Protein 2LML (pdb70)

Structure (mmCIF, N/CA/C/O backbone):
data_2LML
#
_entry.id   2LML
#
loop_
_entity.id
_entity.type
_entity.pdbx_description
1 polymer 'Putative acyl carrier protein'
2 non-polymer "4'-PHOSPHOPANTETHEINE"
#
loop_
_atom_site.group_PDB
_atom_site.id
_atom_site.type_symbol
_atom_site.label_atom_id
_atom_site.label_alt_id
_atom_site.label_comp_id
_atom_site.label_asym_id
_atom_site.label_entity_id
_atom_site.label_seq_id
_atom_site.pdbx_PDB_ins_code
_atom_site.Cartn_x
_atom_site.Cartn_y
_atom_site.Cartn_z
_atom_site.occupancy
_atom_site.B_iso_or_equiv
_atom_site.auth_seq_id
_atom_site.auth_comp_id
_atom_site.auth_asym_id
_atom_site.auth_atom_id
_atom_site.pdbx_PDB_model_num
ATOM 1 N N . MET A 1 1 ? -11.694 0.520 5.480 1.00 0.00 1 MET A N 1
ATOM 2 C CA . MET A 1 1 ? -10.687 1.402 4.844 1.00 0.00 1 MET A CA 1
ATOM 3 C C . MET A 1 1 ? -11.072 2.890 5.018 1.00 0.00 1 MET A C 1
ATOM 4 O O . MET A 1 1 ? -11.734 3.475 4.158 1.00 0.00 1 MET A O 1
ATOM 20 N N . PRO A 1 2 ? -10.684 3.521 6.179 1.00 0.00 2 PRO A N 1
ATOM 21 C CA . PRO A 1 2 ? -10.919 4.957 6.453 1.00 0.00 2 PRO A CA 1
ATOM 22 C C . PRO A 1 2 ? -9.700 5.826 6.061 1.00 0.00 2 PRO A C 1
ATOM 23 O O . PRO A 1 2 ? -9.433 6.872 6.670 1.00 0.00 2 PRO A O 1
ATOM 34 N N . THR A 1 3 ? -9.012 5.400 4.991 1.00 0.00 3 THR A N 1
ATOM 35 C CA . THR A 1 3 ? -7.664 5.864 4.655 1.00 0.00 3 THR A CA 1
ATOM 36 C C . THR A 1 3 ? -7.644 7.260 4.023 1.00 0.00 3 THR A C 1
ATOM 37 O O . THR A 1 3 ? -6.985 8.125 4.574 1.00 0.00 3 THR A O 1
ATOM 48 N N . LEU A 1 4 ? -8.365 7.485 2.890 1.00 0.00 4 LEU A N 1
ATOM 49 C CA . LEU A 1 4 ? -8.405 8.813 2.198 1.00 0.00 4 LEU A CA 1
ATOM 50 C C . LEU A 1 4 ? -8.737 9.956 3.180 1.00 0.00 4 LEU A C 1
ATOM 51 O O . LEU A 1 4 ? -8.142 11.035 3.111 1.00 0.00 4 LEU A O 1
ATOM 67 N N . ASP A 1 5 ? -9.681 9.671 4.100 1.00 0.00 5 ASP A N 1
ATOM 68 C CA . ASP A 1 5 ? -10.051 10.567 5.219 1.00 0.00 5 ASP A CA 1
ATOM 69 C C . ASP A 1 5 ? -8.817 10.946 6.064 1.00 0.00 5 ASP A C 1
ATOM 70 O O . ASP A 1 5 ? -8.513 12.130 6.250 1.00 0.00 5 ASP A O 1
ATOM 79 N N . ALA A 1 6 ? -8.100 9.913 6.520 1.00 0.00 6 ALA A N 1
ATOM 80 C CA . ALA A 1 6 ? -6.912 10.057 7.374 1.00 0.00 6 ALA A CA 1
ATOM 81 C C . ALA A 1 6 ? -5.718 10.664 6.607 1.00 0.00 6 ALA A C 1
ATOM 82 O O . ALA A 1 6 ? -4.872 11.343 7.195 1.00 0.00 6 ALA A O 1
ATOM 89 N N . LEU A 1 7 ? -5.674 10.429 5.289 1.00 0.00 7 LEU A N 1
ATOM 90 C CA . LEU A 1 7 ? -4.534 10.790 4.436 1.00 0.00 7 LEU A CA 1
ATOM 91 C C . LEU A 1 7 ? -4.615 12.254 3.965 1.00 0.00 7 LEU A C 1
ATOM 92 O O . LEU A 1 7 ? -3.576 12.855 3.711 1.00 0.00 7 LEU A O 1
ATOM 108 N N . THR A 1 8 ? -5.841 12.830 3.839 1.00 0.00 8 THR A N 1
ATOM 109 C CA . THR A 1 8 ? -6.021 14.215 3.319 1.00 0.00 8 THR A CA 1
ATOM 110 C C . THR A 1 8 ? -5.208 15.278 4.124 1.00 0.00 8 THR A C 1
ATOM 111 O O . THR A 1 8 ? -4.510 16.079 3.495 1.00 0.00 8 THR A O 1
ATOM 122 N N . PRO A 1 9 ? -5.236 15.293 5.511 1.00 0.00 9 PRO A N 1
ATOM 123 C CA . PRO A 1 9 ? -4.351 16.182 6.306 1.00 0.00 9 PRO A CA 1
ATOM 124 C C . PRO A 1 9 ? -2.840 15.918 6.047 1.00 0.00 9 PRO A C 1
ATOM 125 O O . PRO A 1 9 ? -2.045 16.855 6.060 1.00 0.00 9 PRO A O 1
ATOM 136 N N . ILE A 1 10 ? -2.472 14.644 5.785 1.00 0.00 10 ILE A N 1
ATOM 137 C CA . ILE A 1 10 ? -1.059 14.235 5.568 1.00 0.00 10 ILE A CA 1
ATOM 138 C C . ILE A 1 10 ? -0.522 14.829 4.248 1.00 0.00 10 ILE A C 1
ATOM 139 O O . ILE A 1 10 ? 0.530 15.459 4.238 1.00 0.00 10 ILE A O 1
ATOM 155 N N . PHE A 1 11 ? -1.287 14.651 3.156 1.00 0.00 11 PHE A N 1
ATOM 156 C CA . PHE A 1 11 ? -0.913 15.126 1.806 1.00 0.00 11 PHE A CA 1
ATOM 157 C C . PHE A 1 11 ? -0.966 16.669 1.745 1.00 0.00 11 PHE A C 1
ATOM 158 O O . PHE A 1 11 ? -0.096 17.300 1.143 1.00 0.00 11 PHE A O 1
ATOM 175 N N . ARG A 1 12 ? -1.971 17.266 2.414 1.00 0.00 12 ARG A N 1
ATOM 176 C CA . ARG A 1 12 ? -2.076 18.738 2.561 1.00 0.00 12 ARG A CA 1
ATOM 177 C C . ARG A 1 12 ? -0.865 19.307 3.326 1.00 0.00 12 ARG A C 1
ATOM 178 O O . ARG A 1 12 ? -0.460 20.445 3.084 1.00 0.00 12 ARG A O 1
ATOM 199 N N . GLN A 1 13 ? -0.305 18.515 4.259 1.00 0.00 13 GLN A N 1
ATOM 200 C CA . GLN A 1 13 ? 0.852 18.936 5.058 1.00 0.00 13 GLN A CA 1
ATOM 201 C C . GLN A 1 13 ? 2.151 18.876 4.224 1.00 0.00 13 GLN A C 1
ATOM 202 O O . GLN A 1 13 ? 2.885 19.875 4.131 1.00 0.00 13 GLN A O 1
ATOM 216 N N . VAL A 1 14 ? 2.408 17.695 3.624 1.00 0.00 14 VAL A N 1
ATOM 217 C CA . VAL A 1 14 ? 3.617 17.413 2.810 1.00 0.00 14 VAL A CA 1
ATOM 218 C C . VAL A 1 14 ? 3.762 18.410 1.650 1.00 0.00 14 VAL A C 1
ATOM 219 O O . VAL A 1 14 ? 4.796 19.077 1.501 1.00 0.00 14 VAL A O 1
ATOM 232 N N . PHE A 1 15 ? 2.696 18.517 0.853 1.00 0.00 15 PHE A N 1
ATOM 233 C CA . PHE A 1 15 ? 2.674 19.368 -0.351 1.00 0.00 15 PHE A CA 1
ATOM 234 C C . PHE A 1 15 ? 2.299 20.824 -0.012 1.00 0.00 15 PHE A C 1
ATOM 235 O O . PHE A 1 15 ? 2.256 21.664 -0.916 1.00 0.00 15 PHE A O 1
ATOM 252 N N . ASP A 1 16 ? 2.017 21.097 1.289 1.00 0.00 16 ASP A N 1
ATOM 253 C CA . ASP A 1 16 ? 1.759 22.448 1.842 1.00 0.00 16 ASP A CA 1
ATOM 254 C C . ASP A 1 16 ? 0.675 23.191 1.039 1.00 0.00 16 ASP A C 1
ATOM 255 O O . ASP A 1 16 ? 0.962 24.083 0.228 1.00 0.00 16 ASP A O 1
ATOM 264 N N . ASP A 1 17 ? -0.578 22.771 1.257 1.00 0.00 17 ASP A N 1
ATOM 265 C CA . ASP A 1 17 ? -1.719 23.226 0.468 1.00 0.00 17 ASP A CA 1
ATOM 266 C C . ASP A 1 17 ? -3.021 23.036 1.278 1.00 0.00 17 ASP A C 1
ATOM 267 O O . ASP A 1 17 ? -3.030 22.369 2.320 1.00 0.00 17 ASP A O 1
ATOM 276 N N . ASP A 1 18 ? -4.111 23.621 0.781 1.00 0.00 18 ASP A N 1
ATOM 277 C CA . ASP A 1 18 ? -5.424 23.649 1.464 1.00 0.00 18 ASP A CA 1
ATOM 278 C C . ASP A 1 18 ? -6.527 23.125 0.524 1.00 0.00 18 ASP A C 1
ATOM 279 O O . ASP A 1 18 ? -7.540 22.568 0.972 1.00 0.00 18 ASP A O 1
ATOM 288 N N . SER A 1 19 ? -6.295 23.279 -0.786 1.00 0.00 19 SER A N 1
ATOM 289 C CA . SER A 1 19 ? -7.254 22.915 -1.840 1.00 0.00 19 SER A CA 1
ATOM 290 C C . SER A 1 19 ? -7.137 21.426 -2.246 1.00 0.00 19 SER A C 1
ATOM 291 O O . SER A 1 19 ? -8.038 20.904 -2.907 1.00 0.00 19 SER A O 1
ATOM 299 N N . ILE A 1 20 ? -6.021 20.750 -1.865 1.00 0.00 20 ILE A N 1
ATOM 300 C CA . ILE A 1 20 ? -5.836 19.307 -2.141 1.00 0.00 20 ILE A CA 1
ATOM 301 C C . ILE A 1 20 ? -6.866 18.484 -1.344 1.00 0.00 20 ILE A C 1
ATOM 302 O O . ILE A 1 20 ? -6.820 18.436 -0.117 1.00 0.00 20 ILE A O 1
ATOM 318 N N . VAL A 1 21 ? -7.803 17.864 -2.066 1.00 0.00 21 VAL A N 1
ATOM 319 C CA . VAL A 1 21 ? -8.764 16.906 -1.510 1.00 0.00 21 VAL A CA 1
ATOM 320 C C . VAL A 1 21 ? -8.502 15.581 -2.217 1.00 0.00 21 VAL A C 1
ATOM 321 O O . VAL A 1 21 ? -8.480 15.534 -3.452 1.00 0.00 21 VAL A O 1
ATOM 334 N N . LEU A 1 22 ? -8.271 14.521 -1.449 1.00 0.00 22 LEU A N 1
ATOM 335 C CA . LEU A 1 22 ? -7.894 13.228 -2.015 1.00 0.00 22 LEU A CA 1
ATOM 336 C C . LEU A 1 22 ? -9.110 12.469 -2.545 1.00 0.00 22 LEU A C 1
ATOM 337 O O . LEU A 1 22 ? -10.157 12.399 -1.899 1.00 0.00 22 LEU A O 1
ATOM 353 N N . THR A 1 23 ? -8.930 11.916 -3.736 1.00 0.00 23 THR A N 1
ATOM 354 C CA . THR A 1 23 ? -9.844 10.966 -4.368 1.00 0.00 23 THR A CA 1
ATOM 355 C C . THR A 1 23 ? -8.975 9.813 -4.870 1.00 0.00 23 THR A C 1
ATOM 356 O O . THR A 1 23 ? -7.739 9.952 -4.971 1.00 0.00 23 THR A O 1
ATOM 367 N N . ARG A 1 24 ? -9.600 8.682 -5.186 1.00 0.00 24 ARG A N 1
ATOM 368 C CA . ARG A 1 24 ? -8.878 7.487 -5.653 1.00 0.00 24 ARG A CA 1
ATOM 369 C C . ARG A 1 24 ? -8.235 7.676 -7.044 1.00 0.00 24 ARG A C 1
ATOM 370 O O . ARG A 1 24 ? -7.365 6.890 -7.432 1.00 0.00 24 ARG A O 1
ATOM 391 N N . GLU A 1 25 ? -8.658 8.718 -7.776 1.00 0.00 25 GLU A N 1
ATOM 392 C CA . GLU A 1 25 ? -8.177 9.007 -9.139 1.00 0.00 25 GLU A CA 1
ATOM 393 C C . GLU A 1 25 ? -7.047 10.065 -9.137 1.00 0.00 25 GLU A C 1
ATOM 394 O O . GLU A 1 25 ? -6.351 10.223 -10.143 1.00 0.00 25 GLU A O 1
ATOM 406 N N . THR A 1 26 ? -6.885 10.802 -8.010 1.00 0.00 26 THR A N 1
ATOM 407 C CA . THR A 1 26 ? -5.837 11.841 -7.877 1.00 0.00 26 THR A CA 1
ATOM 408 C C . THR A 1 26 ? -4.440 11.199 -7.921 1.00 0.00 26 THR A C 1
ATOM 409 O O . THR A 1 26 ? -4.187 10.240 -7.208 1.00 0.00 26 THR A O 1
ATOM 420 N N . SER A 1 27 ? -3.555 11.732 -8.767 1.00 0.00 27 SER A N 1
ATOM 421 C CA . SER A 1 27 ? -2.166 11.269 -8.899 1.00 0.00 27 SER A CA 1
ATOM 422 C C . SER A 1 27 ? -1.213 12.476 -8.874 1.00 0.00 27 SER A C 1
ATOM 423 O O . SER A 1 27 ? -1.644 13.619 -8.651 1.00 0.00 27 SER A O 1
ATOM 431 N N . ALA A 1 28 ? 0.088 12.203 -9.064 1.00 0.00 28 ALA A N 1
ATOM 432 C CA . ALA A 1 28 ? 1.111 13.239 -9.235 1.00 0.00 28 ALA A CA 1
ATOM 433 C C . ALA A 1 28 ? 0.819 14.126 -10.455 1.00 0.00 28 ALA A C 1
ATOM 434 O O . ALA A 1 28 ? 1.105 15.322 -10.432 1.00 0.00 28 ALA A O 1
ATOM 441 N N . ASN A 1 29 ? 0.213 13.534 -11.507 1.00 0.00 29 ASN A N 1
ATOM 442 C CA . ASN A 1 29 ? -0.137 14.255 -12.749 1.00 0.00 29 ASN A CA 1
ATOM 443 C C . ASN A 1 29 ? -1.235 15.315 -12.494 1.00 0.00 29 ASN A C 1
ATOM 444 O O . ASN A 1 29 ? -1.328 16.309 -13.221 1.00 0.00 29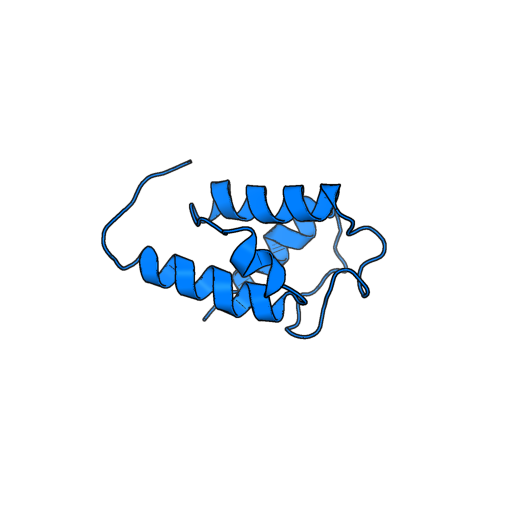 ASN A O 1
ATOM 455 N N . ASP A 1 30 ? -2.064 15.088 -11.454 1.00 0.00 30 ASP A N 1
ATOM 456 C CA . ASP A 1 30 ? -3.111 16.044 -11.027 1.00 0.00 30 ASP A CA 1
ATOM 457 C C . ASP A 1 30 ? -2.529 17.176 -10.169 1.00 0.00 30 ASP A C 1
ATOM 458 O O . ASP A 1 30 ? -3.138 18.242 -10.063 1.00 0.00 30 ASP A O 1
ATOM 467 N N . ILE A 1 31 ? -1.349 16.945 -9.559 1.00 0.00 31 ILE A N 1
ATOM 468 C CA . ILE A 1 31 ? -0.737 17.887 -8.602 1.00 0.00 31 ILE A CA 1
ATOM 469 C C . ILE A 1 31 ? 0.630 18.374 -9.135 1.00 0.00 31 ILE A C 1
ATOM 470 O O . ILE A 1 31 ? 1.654 17.689 -8.990 1.00 0.00 31 ILE A O 1
ATOM 486 N N . ASP A 1 32 ? 0.616 19.541 -9.815 1.00 0.00 32 ASP A N 1
ATOM 487 C CA . ASP A 1 32 ? 1.845 20.265 -10.215 1.00 0.00 32 ASP A CA 1
ATOM 488 C C . ASP A 1 32 ? 2.491 20.871 -8.960 1.00 0.00 32 ASP A C 1
ATOM 489 O O . ASP A 1 32 ? 2.153 21.991 -8.548 1.00 0.00 32 ASP A O 1
ATOM 498 N N . ALA A 1 33 ? 3.438 20.098 -8.404 1.00 0.00 33 ALA A N 1
ATOM 499 C CA . ALA A 1 33 ? 4.036 20.266 -7.053 1.00 0.00 33 ALA A CA 1
ATOM 500 C C . ALA A 1 33 ? 4.657 18.923 -6.643 1.00 0.00 33 ALA A C 1
ATOM 501 O O . ALA A 1 33 ? 5.749 18.861 -6.067 1.00 0.00 33 ALA A O 1
ATOM 508 N N . TRP A 1 34 ? 3.904 17.852 -6.948 1.00 0.00 34 TRP A N 1
ATOM 509 C CA . TRP A 1 34 ? 4.275 16.464 -6.661 1.00 0.00 34 TRP A CA 1
ATOM 510 C C . TRP A 1 34 ? 5.317 15.997 -7.693 1.00 0.00 34 TRP A C 1
ATOM 511 O O . TRP A 1 34 ? 5.016 15.914 -8.883 1.00 0.00 34 TRP A O 1
ATOM 532 N N . ASP A 1 35 ? 6.527 15.699 -7.227 1.00 0.00 35 ASP A N 1
ATOM 533 C CA . ASP A 1 35 ? 7.621 15.161 -8.058 1.00 0.00 35 ASP A CA 1
ATOM 534 C C . ASP A 1 35 ? 8.289 14.012 -7.281 1.00 0.00 35 ASP A C 1
ATOM 535 O O . ASP A 1 35 ? 7.759 13.605 -6.257 1.00 0.00 35 ASP A O 1
ATOM 544 N N . SER A 1 36 ? 9.436 13.498 -7.773 1.00 0.00 36 SER A N 1
ATOM 545 C CA . SER A 1 36 ? 10.230 12.421 -7.122 1.00 0.00 36 SER A CA 1
ATOM 546 C C . SER A 1 36 ? 10.540 12.726 -5.643 1.00 0.00 36 SER A C 1
ATOM 547 O O . SER A 1 36 ? 10.269 11.906 -4.765 1.00 0.00 36 SER A O 1
ATOM 554 N N . LEU A 1 37 ? 11.090 13.918 -5.391 1.00 0.00 37 LEU A N 1
ATOM 555 C CA . LEU A 1 37 ? 11.522 14.348 -4.045 1.00 0.00 37 LEU A CA 1
ATOM 556 C C . LEU A 1 37 ? 10.303 14.451 -3.096 1.00 0.00 37 LEU A C 1
ATOM 557 O O . LEU A 1 37 ? 10.344 13.948 -1.972 1.00 0.00 37 LEU A O 1
ATOM 573 N N . SER A 1 38 ? 9.205 15.045 -3.600 1.00 0.00 38 SER A N 1
ATOM 574 C CA . SER A 1 38 ? 7.967 15.256 -2.810 1.00 0.00 38 SER A CA 1
ATOM 575 C C . SER A 1 38 ? 7.191 13.935 -2.589 1.00 0.00 38 SER A C 1
ATOM 576 O O . SER A 1 38 ? 6.431 13.804 -1.625 1.00 0.00 38 SER A O 1
ATOM 584 N N . HIS A 1 39 ? 7.371 12.993 -3.525 1.00 0.00 39 HIS A N 1
ATOM 585 C CA . HIS A 1 39 ? 6.818 11.625 -3.450 1.00 0.00 39 HIS A CA 1
ATOM 586 C C . HIS A 1 39 ? 7.505 10.835 -2.331 1.00 0.00 39 HIS A C 1
ATOM 587 O O . HIS A 1 39 ? 6.857 10.113 -1.575 1.00 0.00 39 HIS A O 1
ATOM 601 N N . MET A 1 40 ? 8.833 11.012 -2.220 1.00 0.00 40 MET A N 1
ATOM 602 C CA . MET A 1 40 ? 9.625 10.406 -1.139 1.00 0.00 40 MET A CA 1
ATOM 603 C C . MET A 1 40 ? 9.259 11.052 0.202 1.00 0.00 40 MET A C 1
ATOM 604 O O . MET A 1 40 ? 9.166 10.360 1.215 1.00 0.00 40 MET A O 1
ATOM 618 N N . ASN A 1 41 ? 9.023 12.383 0.176 1.00 0.00 41 ASN A N 1
ATOM 619 C CA . ASN A 1 41 ? 8.557 13.151 1.351 1.00 0.00 41 ASN A CA 1
ATOM 620 C C . ASN A 1 41 ? 7.196 12.619 1.834 1.00 0.00 41 ASN A C 1
ATOM 621 O O . ASN A 1 41 ? 6.951 12.506 3.035 1.00 0.00 41 ASN A O 1
ATOM 632 N N . LEU A 1 42 ? 6.325 12.285 0.870 1.00 0.00 42 LEU A N 1
ATOM 633 C CA . LEU A 1 42 ? 4.981 11.750 1.135 1.00 0.00 42 LEU A CA 1
ATOM 634 C C . LEU A 1 42 ? 5.063 10.377 1.835 1.00 0.00 42 LEU A C 1
ATOM 635 O O . LEU A 1 42 ? 4.437 10.171 2.886 1.00 0.00 42 LEU A O 1
ATOM 651 N N . ILE A 1 43 ? 5.855 9.456 1.253 1.00 0.00 43 ILE A N 1
ATOM 652 C CA . ILE A 1 43 ? 5.993 8.081 1.773 1.00 0.00 43 ILE A CA 1
ATOM 653 C C . ILE A 1 43 ? 6.648 8.095 3.174 1.00 0.00 43 ILE A C 1
ATOM 654 O O . ILE A 1 43 ? 6.138 7.428 4.070 1.00 0.00 43 ILE A O 1
ATOM 670 N N . VAL A 1 44 ? 7.718 8.908 3.388 1.00 0.00 44 VAL A N 1
ATOM 671 C CA . VAL A 1 44 ? 8.409 8.959 4.702 1.00 0.00 44 VAL A CA 1
ATOM 672 C C . VAL A 1 44 ? 7.504 9.552 5.802 1.00 0.00 44 VAL A C 1
ATOM 673 O O . VAL A 1 44 ? 7.682 9.246 6.985 1.00 0.00 44 VAL A O 1
ATOM 686 N N . SER A 1 45 ? 6.543 10.408 5.400 1.00 0.00 45 SER A N 1
ATOM 687 C CA . SER A 1 45 ? 5.483 10.909 6.302 1.00 0.00 45 SER A CA 1
ATOM 688 C C . SER A 1 45 ? 4.567 9.758 6.751 1.00 0.00 45 SER A C 1
ATOM 689 O O . SER A 1 45 ? 4.183 9.689 7.913 1.00 0.00 45 SER A O 1
ATOM 697 N N . LEU A 1 46 ? 4.238 8.845 5.832 1.00 0.00 46 LEU A N 1
ATOM 698 C CA . LEU A 1 46 ? 3.412 7.661 6.153 1.00 0.00 46 LEU A CA 1
ATOM 699 C C . LEU A 1 46 ? 4.203 6.663 7.042 1.00 0.00 46 LEU A C 1
ATOM 700 O O . LEU A 1 46 ? 3.628 6.018 7.938 1.00 0.00 46 LEU A O 1
ATOM 716 N N . GLU A 1 47 ? 5.527 6.591 6.795 1.00 0.00 47 GLU A N 1
ATOM 717 C CA . GLU A 1 47 ? 6.470 5.753 7.561 1.00 0.00 47 GLU A CA 1
ATOM 718 C C . GLU A 1 47 ? 6.492 6.167 9.045 1.00 0.00 47 GLU A C 1
ATOM 719 O O . GLU A 1 47 ? 6.404 5.323 9.928 1.00 0.00 47 GLU A O 1
ATOM 731 N N . VAL A 1 48 ? 6.643 7.477 9.306 1.00 0.00 48 VAL A N 1
ATOM 732 C CA . VAL A 1 48 ? 6.724 7.998 10.678 1.00 0.00 48 VAL A CA 1
ATOM 733 C C . VAL A 1 48 ? 5.342 8.061 11.381 1.00 0.00 48 VAL A C 1
ATOM 734 O O . VAL A 1 48 ? 5.218 7.623 12.532 1.00 0.00 48 VAL A O 1
ATOM 747 N N . HIS A 1 49 ? 4.324 8.598 10.678 1.00 0.00 49 HIS A N 1
ATOM 748 C CA . HIS A 1 49 ? 2.971 8.834 11.243 1.00 0.00 49 HIS A CA 1
ATOM 749 C C . HIS A 1 49 ? 2.226 7.525 11.549 1.00 0.00 49 HIS A C 1
ATOM 750 O O . HIS A 1 49 ? 1.841 7.287 12.696 1.00 0.00 49 HIS A O 1
ATOM 765 N N . TYR A 1 50 ? 2.045 6.673 10.529 1.00 0.00 50 TYR A N 1
ATOM 766 C CA . TYR A 1 50 ? 1.256 5.421 10.658 1.00 0.00 50 TYR A CA 1
ATOM 767 C C . TYR A 1 50 ? 2.153 4.224 11.016 1.00 0.00 50 TYR A C 1
ATOM 768 O O . TYR A 1 50 ? 1.647 3.125 11.265 1.00 0.00 50 TYR A O 1
ATOM 786 N N . LYS A 1 51 ? 3.487 4.460 11.033 1.00 0.00 51 LYS A N 1
ATOM 787 C CA . LYS A 1 51 ? 4.521 3.439 11.347 1.00 0.00 51 LYS A CA 1
ATOM 788 C C . LYS A 1 51 ? 4.584 2.336 10.268 1.00 0.00 51 LYS A C 1
ATOM 789 O O . LYS A 1 51 ? 5.181 1.278 10.492 1.00 0.00 51 LYS A O 1
ATOM 808 N N . ILE A 1 52 ? 4.055 2.637 9.066 1.00 0.00 52 ILE A N 1
ATOM 809 C CA . ILE A 1 52 ? 3.806 1.627 8.024 1.00 0.00 52 ILE A CA 1
ATOM 810 C C . ILE A 1 52 ? 4.922 1.654 6.969 1.00 0.00 52 ILE A C 1
ATOM 811 O O . ILE A 1 52 ? 5.431 2.720 6.633 1.00 0.00 52 ILE A O 1
ATOM 827 N N . LYS A 1 53 ? 5.299 0.463 6.478 1.00 0.00 53 LYS A N 1
ATOM 828 C CA . LYS A 1 53 ? 6.443 0.263 5.560 1.00 0.00 53 LYS A CA 1
ATOM 829 C C . LYS A 1 53 ? 5.957 0.066 4.114 1.00 0.00 53 LYS A C 1
ATOM 830 O O . LYS A 1 53 ? 5.154 -0.820 3.865 1.00 0.00 53 LYS A O 1
ATOM 849 N N . PHE A 1 54 ? 6.467 0.873 3.176 1.00 0.00 54 PHE A N 1
ATOM 850 C CA . PHE A 1 54 ? 6.239 0.690 1.729 1.00 0.00 54 PHE A CA 1
ATOM 851 C C . PHE A 1 54 ? 7.530 0.203 1.073 1.00 0.00 54 PHE A C 1
ATOM 852 O O . PHE A 1 54 ? 8.619 0.696 1.383 1.00 0.00 54 PHE A O 1
ATOM 869 N N . ALA A 1 55 ? 7.395 -0.804 0.213 1.00 0.00 55 ALA A N 1
ATOM 870 C CA . ALA A 1 55 ? 8.480 -1.326 -0.612 1.00 0.00 55 ALA A CA 1
ATOM 871 C C . ALA A 1 55 ? 8.412 -0.645 -1.978 1.00 0.00 55 ALA A C 1
ATOM 872 O O . ALA A 1 55 ? 7.317 -0.336 -2.445 1.00 0.00 55 ALA A O 1
ATOM 879 N N . LEU A 1 56 ? 9.576 -0.413 -2.612 1.00 0.00 56 LEU A N 1
ATOM 880 C CA . LEU A 1 56 ? 9.666 0.245 -3.940 1.00 0.00 56 LEU A CA 1
ATOM 881 C C . LEU A 1 56 ? 8.904 -0.586 -5.005 1.00 0.00 56 LEU A C 1
ATOM 882 O O . LEU A 1 56 ? 8.371 -0.025 -5.961 1.00 0.00 56 LEU A O 1
ATOM 898 N N . GLY A 1 57 ? 8.818 -1.918 -4.783 1.00 0.00 57 GLY A N 1
ATOM 899 C CA . GLY A 1 57 ? 7.991 -2.812 -5.609 1.00 0.00 57 GLY A CA 1
ATOM 900 C C . GLY A 1 57 ? 6.503 -2.453 -5.561 1.00 0.00 57 GLY A C 1
ATOM 901 O O . GLY A 1 57 ? 5.783 -2.581 -6.557 1.00 0.00 57 GLY A O 1
ATOM 905 N N . GLU A 1 58 ? 6.054 -1.990 -4.385 1.00 0.00 58 GLU A N 1
ATOM 906 C CA . GLU A 1 58 ? 4.671 -1.518 -4.165 1.00 0.00 58 GLU A CA 1
ATOM 907 C C . GLU A 1 58 ? 4.499 -0.083 -4.692 1.00 0.00 58 GLU A C 1
ATOM 908 O O . GLU A 1 58 ? 3.400 0.297 -5.087 1.00 0.00 58 GLU A O 1
ATOM 920 N N . LEU A 1 59 ? 5.598 0.700 -4.701 1.00 0.00 59 LEU A N 1
ATOM 921 C CA . LEU A 1 59 ? 5.643 2.043 -5.335 1.00 0.00 59 LEU A CA 1
ATOM 922 C C . LEU A 1 59 ? 5.402 1.925 -6.862 1.00 0.00 59 LEU A C 1
ATOM 923 O O . LEU A 1 59 ? 4.762 2.793 -7.465 1.00 0.00 59 LEU A O 1
ATOM 939 N N . GLN A 1 60 ? 5.906 0.826 -7.472 1.00 0.00 60 GLN A N 1
ATOM 940 C CA . GLN A 1 60 ? 5.592 0.453 -8.880 1.00 0.00 60 GLN A CA 1
ATOM 941 C C . GLN A 1 60 ? 4.063 0.280 -9.099 1.00 0.00 60 GLN A C 1
ATOM 942 O O . GLN A 1 60 ? 3.564 0.416 -10.219 1.00 0.00 60 GLN A O 1
ATOM 956 N N . LYS A 1 61 ? 3.346 -0.026 -8.006 1.00 0.00 61 LYS A N 1
ATOM 957 C CA . LYS A 1 61 ? 1.877 -0.210 -7.999 1.00 0.00 61 LYS A CA 1
ATOM 958 C C . LYS A 1 61 ? 1.133 1.073 -7.553 1.00 0.00 61 LYS A C 1
ATOM 959 O O . LYS A 1 61 ? -0.085 1.146 -7.698 1.00 0.00 61 LYS A O 1
ATOM 978 N N . LEU A 1 62 ? 1.858 2.069 -7.011 1.00 0.00 62 LEU A N 1
ATOM 979 C CA . LEU A 1 62 ? 1.253 3.313 -6.471 1.00 0.00 62 LEU A CA 1
ATOM 980 C C . LEU A 1 62 ? 1.169 4.385 -7.566 1.00 0.00 62 LEU A C 1
ATOM 981 O O . LEU A 1 62 ? 2.024 5.262 -7.624 1.00 0.00 62 LEU A O 1
ATOM 997 N N . LYS A 1 63 ? 0.164 4.283 -8.463 1.00 0.00 63 LYS A N 1
ATOM 998 C CA . LYS A 1 63 ? -0.030 5.263 -9.561 1.00 0.00 63 LYS A CA 1
ATOM 999 C C . LYS A 1 63 ? -0.883 6.441 -9.053 1.00 0.00 63 LYS A C 1
ATOM 1000 O O . LYS A 1 63 ? -0.671 7.584 -9.454 1.00 0.00 63 LYS A O 1
ATOM 1019 N N . ASN A 1 64 ? -1.817 6.155 -8.142 1.00 0.00 64 ASN A N 1
ATOM 1020 C CA . ASN A 1 64 ? -2.763 7.155 -7.606 1.00 0.00 64 ASN A CA 1
ATOM 1021 C C . ASN A 1 64 ? -2.837 7.039 -6.080 1.00 0.00 64 ASN A C 1
ATOM 1022 O O . ASN A 1 64 ? -2.317 6.091 -5.486 1.00 0.00 64 ASN A O 1
ATOM 1033 N N . VAL A 1 65 ? -3.511 8.025 -5.468 1.00 0.00 65 VAL A N 1
ATOM 1034 C CA . VAL A 1 65 ? -3.802 8.067 -4.024 1.00 0.00 65 VAL A CA 1
ATOM 1035 C C . VAL A 1 65 ? -4.835 6.975 -3.640 1.00 0.00 65 VAL A C 1
ATOM 1036 O O . VAL A 1 65 ? -4.970 6.619 -2.468 1.00 0.00 65 VAL A O 1
ATOM 1049 N N . GLY A 1 66 ? -5.549 6.442 -4.650 1.00 0.00 66 GLY A N 1
ATOM 1050 C CA . GLY A 1 66 ? -6.414 5.276 -4.467 1.00 0.00 66 GLY A CA 1
ATOM 1051 C C . GLY A 1 66 ? -5.622 4.017 -4.184 1.00 0.00 66 GLY A C 1
ATOM 1052 O O . GLY A 1 66 ? -6.031 3.188 -3.366 1.00 0.00 66 GLY A O 1
ATOM 1056 N N . ASP A 1 67 ? -4.469 3.901 -4.860 1.00 0.00 67 ASP A N 1
ATOM 1057 C CA . ASP A 1 67 ? -3.494 2.832 -4.613 1.00 0.00 67 ASP A CA 1
ATOM 1058 C C . ASP A 1 67 ? -2.890 2.981 -3.213 1.00 0.00 67 ASP A C 1
ATOM 1059 O O . ASP A 1 67 ? -2.637 1.977 -2.550 1.00 0.00 67 ASP A O 1
ATOM 1068 N N . LEU A 1 68 ? -2.648 4.246 -2.775 1.00 0.00 68 LEU A N 1
ATOM 1069 C CA . LEU A 1 68 ? -2.236 4.543 -1.384 1.00 0.00 68 LEU A CA 1
ATOM 1070 C C . LEU A 1 68 ? -3.346 4.163 -0.400 1.00 0.00 68 LEU A C 1
ATOM 1071 O O . LEU A 1 68 ? -3.057 3.642 0.653 1.00 0.00 68 LEU A O 1
ATOM 1087 N N . ALA A 1 69 ? -4.614 4.405 -0.758 1.00 0.00 69 ALA A N 1
ATOM 1088 C CA . ALA A 1 69 ? -5.764 4.079 0.111 1.00 0.00 69 ALA A CA 1
ATOM 1089 C C . ALA A 1 69 ? -5.781 2.568 0.425 1.00 0.00 69 ALA A C 1
ATOM 1090 O O . ALA A 1 69 ? -5.987 2.150 1.577 1.00 0.00 69 ALA A O 1
ATOM 1097 N N . ASP A 1 70 ? -5.499 1.778 -0.626 1.00 0.00 70 ASP A N 1
ATOM 1098 C CA . ASP A 1 70 ? -5.356 0.316 -0.537 1.00 0.00 70 ASP A CA 1
ATOM 1099 C C . ASP A 1 70 ? -4.157 -0.047 0.338 1.00 0.00 70 ASP A C 1
ATOM 1100 O O . ASP A 1 70 ? -4.317 -0.678 1.373 1.00 0.00 70 ASP A O 1
ATOM 1109 N N . LEU A 1 71 ? -2.977 0.454 -0.074 1.00 0.00 71 LEU A N 1
ATOM 1110 C CA . LEU A 1 71 ? -1.668 0.081 0.495 1.00 0.00 71 LEU A CA 1
ATOM 1111 C C . LEU A 1 71 ? -1.585 0.445 1.987 1.00 0.00 71 LEU A C 1
ATOM 1112 O O . LEU A 1 71 ? -1.322 -0.427 2.805 1.00 0.00 71 LEU A O 1
ATOM 1128 N N . VAL A 1 72 ? -1.831 1.735 2.309 1.00 0.00 72 VAL A N 1
ATOM 1129 C CA . VAL A 1 72 ? -1.899 2.254 3.692 1.00 0.00 72 VAL A CA 1
ATOM 1130 C C . VAL A 1 72 ? -2.807 1.363 4.563 1.00 0.00 72 VAL A C 1
ATOM 1131 O O . VAL A 1 72 ? -2.383 0.935 5.631 1.00 0.00 72 VAL A O 1
ATOM 1144 N N . ASP A 1 73 ? -4.013 1.014 4.052 1.00 0.00 73 ASP A N 1
ATOM 1145 C CA . ASP A 1 73 ? -4.978 0.183 4.820 1.00 0.00 73 ASP A CA 1
ATOM 1146 C C . ASP A 1 73 ? -4.472 -1.261 5.015 1.00 0.00 73 ASP A C 1
ATOM 1147 O O . ASP A 1 73 ? -4.731 -1.875 6.052 1.00 0.00 73 ASP A O 1
ATOM 1156 N N . LYS A 1 74 ? -3.758 -1.791 4.007 1.00 0.00 74 LYS A N 1
ATOM 1157 C CA . LYS A 1 74 ? -3.190 -3.159 4.070 1.00 0.00 74 LYS A CA 1
ATOM 1158 C C . LYS A 1 74 ? -2.074 -3.220 5.114 1.00 0.00 74 LYS A C 1
ATOM 1159 O O . LYS A 1 74 ? -1.930 -4.217 5.819 1.00 0.00 74 LYS A O 1
ATOM 1178 N N . LYS A 1 75 ? -1.325 -2.117 5.231 1.00 0.00 75 LYS A N 1
ATOM 1179 C CA . LYS A 1 75 ? -0.241 -1.966 6.209 1.00 0.00 75 LYS A CA 1
ATOM 1180 C C . LYS A 1 75 ? -0.816 -1.792 7.617 1.00 0.00 75 LYS A C 1
ATOM 1181 O O . LYS A 1 75 ? -0.257 -2.300 8.593 1.00 0.00 75 LYS A O 1
ATOM 1200 N N . LEU A 1 76 ? -1.940 -1.063 7.693 1.00 0.00 76 LEU A N 1
ATOM 1201 C CA . LEU A 1 76 ? -2.703 -0.870 8.934 1.00 0.00 76 LEU A CA 1
ATOM 1202 C C . LEU A 1 76 ? -3.347 -2.198 9.375 1.00 0.00 76 LEU A C 1
ATOM 1203 O O . LEU A 1 76 ? -3.507 -2.443 10.565 1.00 0.00 76 LEU A O 1
ATOM 1219 N N . ALA A 1 77 ? -3.672 -3.065 8.394 1.00 0.00 77 ALA A N 1
ATOM 1220 C CA . ALA A 1 77 ? -4.127 -4.446 8.656 1.00 0.00 77 ALA A CA 1
ATOM 1221 C C . ALA A 1 77 ? -2.977 -5.264 9.273 1.00 0.00 77 ALA A C 1
ATOM 1222 O O . ALA A 1 77 ? -3.193 -6.077 10.177 1.00 0.00 77 ALA A O 1
ATOM 1229 N N . ARG A 1 78 ? -1.740 -5.007 8.798 1.00 0.00 78 ARG A N 1
ATOM 1230 C CA . ARG A 1 78 ? -0.518 -5.628 9.362 1.00 0.00 78 ARG A CA 1
ATOM 1231 C C . ARG A 1 78 ? -0.195 -5.041 10.756 1.00 0.00 78 ARG A C 1
ATOM 1232 O O . ARG A 1 78 ? 0.616 -5.598 11.488 1.00 0.00 78 ARG A O 1
ATOM 1253 N N . LYS A 1 79 ? -0.792 -3.878 11.088 1.00 0.00 79 LYS A N 1
ATOM 1254 C CA . LYS A 1 79 ? -0.700 -3.279 12.437 1.00 0.00 79 LYS A CA 1
ATOM 1255 C C . LYS A 1 79 ? -1.685 -3.926 13.424 1.00 0.00 79 LYS A C 1
ATOM 1256 O O . LYS A 1 79 ? -1.453 -3.887 14.632 1.00 0.00 79 LYS A O 1
ATOM 1275 N N . LEU A 1 80 ? -2.801 -4.492 12.920 1.00 0.00 80 LEU A N 1
ATOM 1276 C CA . LEU A 1 80 ? -3.688 -5.344 13.748 1.00 0.00 80 LEU A CA 1
ATOM 1277 C C . LEU A 1 80 ? -2.980 -6.676 14.057 1.00 0.00 80 LEU A C 1
ATOM 1278 O O . LEU A 1 80 ? -3.181 -7.263 15.131 1.00 0.00 80 LEU A O 1
ATOM 1294 N N . GLU A 1 81 ? -2.155 -7.146 13.098 1.00 0.00 81 GLU A N 1
ATOM 1295 C CA . GLU A 1 81 ? -1.203 -8.239 13.338 1.00 0.00 81 GLU A CA 1
ATOM 1296 C C . GLU A 1 81 ? -0.141 -7.713 14.334 1.00 0.00 81 GLU A C 1
ATOM 1297 O O . GLU A 1 81 ? 0.647 -6.831 13.986 1.00 0.00 81 GLU A O 1
ATOM 1309 N N . HIS A 1 82 ? -0.179 -8.247 15.576 1.00 0.00 82 HIS A N 1
ATOM 1310 C CA . HIS A 1 82 ? 0.454 -7.630 16.769 1.00 0.00 82 HIS A CA 1
ATOM 1311 C C . HIS A 1 82 ? 1.993 -7.490 16.662 1.00 0.00 82 HIS A C 1
ATOM 1312 O O . HIS A 1 82 ? 2.755 -8.329 17.150 1.00 0.00 82 HIS A O 1
ATOM 1327 N N . HIS A 1 83 ? 2.412 -6.416 15.969 1.00 0.00 83 HIS A N 1
ATOM 1328 C CA . HIS A 1 83 ? 3.810 -5.987 15.824 1.00 0.00 83 HIS A CA 1
ATOM 1329 C C . HIS A 1 83 ? 3.801 -4.444 15.873 1.00 0.00 83 HIS A C 1
ATOM 1330 O O . HIS A 1 83 ? 3.714 -3.779 14.830 1.00 0.00 83 HIS A O 1
ATOM 1345 N N . HIS A 1 84 ? 3.776 -3.889 17.102 1.00 0.00 84 HIS A N 1
ATOM 1346 C CA . HIS A 1 84 ? 3.657 -2.434 17.333 1.00 0.00 84 HIS A CA 1
ATOM 1347 C C . HIS A 1 84 ? 5.021 -1.855 17.740 1.00 0.00 84 HIS A C 1
ATOM 1348 O O . HIS A 1 84 ? 5.609 -2.281 18.737 1.00 0.00 84 HIS A O 1
ATOM 1363 N N . HIS A 1 85 ? 5.505 -0.885 16.959 1.00 0.00 85 HIS A N 1
ATOM 1364 C CA . HIS A 1 85 ? 6.736 -0.142 17.240 1.00 0.00 85 HIS A CA 1
ATOM 1365 C C . HIS A 1 85 ? 6.559 1.291 16.735 1.00 0.00 85 HIS A C 1
ATOM 1366 O O . HIS A 1 85 ? 6.145 1.492 15.592 1.00 0.00 85 HIS A O 1
ATOM 1381 N N . HIS A 1 86 ? 6.896 2.275 17.589 1.00 0.00 86 HIS A N 1
ATOM 1382 C CA . HIS A 1 86 ? 6.683 3.706 17.294 1.00 0.00 86 HIS A CA 1
ATOM 1383 C C . HIS A 1 86 ? 7.778 4.273 16.366 1.00 0.00 86 HIS A C 1
ATOM 1384 O O . HIS A 1 86 ? 8.757 3.590 16.045 1.00 0.00 86 HIS A O 1
ATOM 1399 N N . HIS A 1 87 ? 7.584 5.545 15.958 1.00 0.00 87 HIS A N 1
ATOM 1400 C CA . HIS A 1 87 ? 8.579 6.355 15.230 1.00 0.00 87 HIS A CA 1
ATOM 1401 C C . HIS A 1 87 ? 8.566 7.794 15.811 1.00 0.00 87 HIS A C 1
ATOM 1402 O O . HIS A 1 87 ? 9.015 7.967 16.964 1.00 0.00 87 HIS A O 1
ATOM 1460 N N . MET A 1 1 ? -12.797 1.913 7.519 1.00 0.00 1 MET A N 2
ATOM 1461 C CA . MET A 1 1 ? -11.411 2.103 7.059 1.00 0.00 1 MET A CA 2
ATOM 1462 C C . MET A 1 1 ? -11.133 3.607 6.852 1.00 0.00 1 MET A C 2
ATOM 1463 O O . MET A 1 1 ? -11.850 4.279 6.103 1.00 0.00 1 MET A O 2
ATOM 1479 N N . PRO A 1 2 ? -10.087 4.179 7.531 1.00 0.00 2 PRO A N 2
ATOM 1480 C CA . PRO A 1 2 ? -9.744 5.609 7.434 1.00 0.00 2 PRO A CA 2
ATOM 1481 C C . PRO A 1 2 ? -8.680 5.850 6.348 1.00 0.00 2 PRO A C 2
ATOM 1482 O O . PRO A 1 2 ? -7.744 6.613 6.553 1.00 0.00 2 PRO A O 2
ATOM 1493 N N . THR A 1 3 ? -8.862 5.207 5.187 1.00 0.00 3 THR A N 2
ATOM 1494 C CA . THR A 1 3 ? -7.835 5.144 4.136 1.00 0.00 3 THR A CA 2
ATOM 1495 C C . THR A 1 3 ? -7.515 6.548 3.553 1.00 0.00 3 THR A C 2
ATOM 1496 O O . THR A 1 3 ? -6.534 7.161 3.974 1.00 0.00 3 THR A O 2
ATOM 1507 N N . LEU A 1 4 ? -8.397 7.089 2.675 1.00 0.00 4 LEU A N 2
ATOM 1508 C CA . LEU A 1 4 ? -8.233 8.445 2.100 1.00 0.00 4 LEU A CA 2
ATOM 1509 C C . LEU A 1 4 ? -8.291 9.491 3.228 1.00 0.00 4 LEU A C 2
ATOM 1510 O O . LEU A 1 4 ? -7.564 10.477 3.205 1.00 0.00 4 LEU A O 2
ATOM 1526 N N . ASP A 1 5 ? -9.158 9.198 4.217 1.00 0.00 5 ASP A N 2
ATOM 1527 C CA . ASP A 1 5 ? -9.468 10.072 5.371 1.00 0.00 5 ASP A CA 2
ATOM 1528 C C . ASP A 1 5 ? -8.214 10.497 6.154 1.00 0.00 5 ASP A C 2
ATOM 1529 O O . ASP A 1 5 ? -8.007 11.683 6.411 1.00 0.00 5 ASP A O 2
ATOM 1538 N N . ALA A 1 6 ? -7.377 9.509 6.505 1.00 0.00 6 ALA A N 2
ATOM 1539 C CA . ALA A 1 6 ? -6.144 9.727 7.295 1.00 0.00 6 ALA A CA 2
ATOM 1540 C C . ALA A 1 6 ? -5.014 10.251 6.399 1.00 0.00 6 ALA A C 2
ATOM 1541 O O . ALA A 1 6 ? -4.106 10.939 6.874 1.00 0.00 6 ALA A O 2
ATOM 1548 N N . LEU A 1 7 ? -5.075 9.919 5.102 1.00 0.00 7 LEU A N 2
ATOM 1549 C CA . LEU A 1 7 ? -4.089 10.388 4.119 1.00 0.00 7 LEU A CA 2
ATOM 1550 C C . LEU A 1 7 ? -4.262 11.895 3.833 1.00 0.00 7 LEU A C 2
ATOM 1551 O O . LEU A 1 7 ? -3.269 12.591 3.644 1.00 0.00 7 LEU A O 2
ATOM 1567 N N . THR A 1 8 ? -5.521 12.394 3.841 1.00 0.00 8 THR A N 2
ATOM 1568 C CA . THR A 1 8 ? -5.842 13.790 3.445 1.00 0.00 8 THR A CA 2
ATOM 1569 C C . THR A 1 8 ? -5.005 14.857 4.234 1.00 0.00 8 THR A C 2
ATOM 1570 O O . THR A 1 8 ? -4.353 15.681 3.588 1.00 0.00 8 THR A O 2
ATOM 1581 N N . PRO A 1 9 ? -4.941 14.831 5.619 1.00 0.00 9 PRO A N 2
ATOM 1582 C CA . PRO A 1 9 ? -4.064 15.755 6.394 1.00 0.00 9 PRO A CA 2
ATOM 1583 C C . PRO A 1 9 ? -2.556 15.601 6.048 1.00 0.00 9 PRO A C 2
ATOM 1584 O O . PRO A 1 9 ? -1.808 16.585 6.109 1.00 0.00 9 PRO A O 2
ATOM 1595 N N . ILE A 1 10 ? -2.131 14.375 5.662 1.00 0.00 10 ILE A N 2
ATOM 1596 C CA . ILE A 1 10 ? -0.712 14.085 5.335 1.00 0.00 10 ILE A CA 2
ATOM 1597 C C . ILE A 1 10 ? -0.303 14.808 4.039 1.00 0.00 10 ILE A C 2
ATOM 1598 O O . ILE A 1 10 ? 0.723 15.478 4.001 1.00 0.00 10 ILE A O 2
ATOM 1614 N N . PHE A 1 11 ? -1.151 14.694 2.999 1.00 0.00 11 PHE A N 2
ATOM 1615 C CA . PHE A 1 11 ? -0.901 15.309 1.675 1.00 0.00 11 PHE A CA 2
ATOM 1616 C C . PHE A 1 11 ? -1.006 16.847 1.780 1.00 0.00 11 PHE A C 2
ATOM 1617 O O . PHE A 1 11 ? -0.200 17.578 1.190 1.00 0.00 11 PHE A O 2
ATOM 1634 N N . ARG A 1 12 ? -2.003 17.316 2.561 1.00 0.00 12 ARG A N 2
ATOM 1635 C CA . ARG A 1 12 ? -2.175 18.752 2.898 1.00 0.00 12 ARG A CA 2
ATOM 1636 C C . ARG A 1 12 ? -0.911 19.346 3.551 1.00 0.00 12 ARG A C 2
ATOM 1637 O O . ARG A 1 12 ? -0.600 20.526 3.355 1.00 0.00 12 ARG A O 2
ATOM 1658 N N . GLN A 1 13 ? -0.201 18.518 4.335 1.00 0.00 13 GLN A N 2
ATOM 1659 C CA . GLN A 1 13 ? 1.028 18.930 5.032 1.00 0.00 13 GLN A CA 2
ATOM 1660 C C . GLN A 1 13 ? 2.248 18.921 4.079 1.00 0.00 13 GLN A C 2
ATOM 1661 O O . GLN A 1 13 ? 2.927 19.944 3.922 1.00 0.00 13 GLN A O 2
ATOM 1675 N N . VAL A 1 14 ? 2.495 17.751 3.457 1.00 0.00 14 VAL A N 2
ATOM 1676 C CA . VAL A 1 14 ? 3.662 17.496 2.582 1.00 0.00 14 VAL A CA 2
ATOM 1677 C C . VAL A 1 14 ? 3.734 18.495 1.414 1.00 0.00 14 VAL A C 2
ATOM 1678 O O . VAL A 1 14 ? 4.734 19.198 1.247 1.00 0.00 14 VAL A O 2
ATOM 1691 N N . PHE A 1 15 ? 2.640 18.573 0.646 1.00 0.00 15 PHE A N 2
ATOM 1692 C CA . PHE A 1 15 ? 2.563 19.404 -0.574 1.00 0.00 15 PHE A CA 2
ATOM 1693 C C . PHE A 1 15 ? 2.213 20.859 -0.224 1.00 0.00 15 PHE A C 2
ATOM 1694 O O . PHE A 1 15 ? 2.399 21.753 -1.060 1.00 0.00 15 PHE A O 2
ATOM 1711 N N . ASP A 1 16 ? 1.719 21.070 1.020 1.00 0.00 16 ASP A N 2
ATOM 1712 C CA . ASP A 1 16 ? 1.398 22.403 1.576 1.00 0.00 16 ASP A CA 2
ATOM 1713 C C . ASP A 1 16 ? 0.202 23.035 0.829 1.00 0.00 16 ASP A C 2
ATOM 1714 O O . ASP A 1 16 ? 0.383 23.826 -0.100 1.00 0.00 16 ASP A O 2
ATOM 1723 N N . ASP A 1 17 ? -1.012 22.605 1.221 1.00 0.00 17 ASP A N 2
ATOM 1724 C CA . ASP A 1 17 ? -2.290 23.107 0.682 1.00 0.00 17 ASP A CA 2
ATOM 1725 C C . ASP A 1 17 ? -3.447 22.438 1.433 1.00 0.00 17 ASP A C 2
ATOM 1726 O O . ASP A 1 17 ? -3.634 21.228 1.316 1.00 0.00 17 ASP A O 2
ATOM 1735 N N . ASP A 1 18 ? -4.234 23.230 2.185 1.00 0.00 18 ASP A N 2
ATOM 1736 C CA . ASP A 1 18 ? -5.361 22.709 2.994 1.00 0.00 18 ASP A CA 2
ATOM 1737 C C . ASP A 1 18 ? -6.598 22.402 2.114 1.00 0.00 18 ASP A C 2
ATOM 1738 O O . ASP A 1 18 ? -7.560 21.793 2.584 1.00 0.00 18 ASP A O 2
ATOM 1747 N N . SER A 1 19 ? -6.548 22.816 0.833 1.00 0.00 19 SER A N 2
ATOM 1748 C CA . SER A 1 19 ? -7.660 22.639 -0.119 1.00 0.00 19 SER A CA 2
ATOM 1749 C C . SER A 1 19 ? -7.653 21.218 -0.736 1.00 0.00 19 SER A C 2
ATOM 1750 O O . SER A 1 19 ? -8.621 20.829 -1.397 1.00 0.00 19 SER A O 2
ATOM 1758 N N . ILE A 1 20 ? -6.540 20.468 -0.536 1.00 0.00 20 ILE A N 2
ATOM 1759 C CA . ILE A 1 20 ? -6.403 19.065 -0.991 1.00 0.00 20 ILE A CA 2
ATOM 1760 C C . ILE A 1 20 ? -7.540 18.188 -0.412 1.00 0.00 20 ILE A C 2
ATOM 1761 O O . ILE A 1 20 ? -7.689 18.064 0.805 1.00 0.00 20 ILE A O 2
ATOM 1777 N N . VAL A 1 21 ? -8.359 17.626 -1.320 1.00 0.00 21 VAL A N 2
ATOM 1778 C CA . VAL A 1 21 ? -9.451 16.692 -1.000 1.00 0.00 21 VAL A CA 2
ATOM 1779 C C . VAL A 1 21 ? -9.248 15.457 -1.891 1.00 0.00 21 VAL A C 2
ATOM 1780 O O . VAL A 1 21 ? -9.562 15.480 -3.092 1.00 0.00 21 VAL A O 2
ATOM 1793 N N . LEU A 1 22 ? -8.640 14.422 -1.297 1.00 0.00 22 LEU A N 2
ATOM 1794 C CA . LEU A 1 22 ? -8.220 13.207 -2.014 1.00 0.00 22 LEU A CA 2
ATOM 1795 C C . LEU A 1 22 ? -9.408 12.396 -2.547 1.00 0.00 22 LEU A C 2
ATOM 1796 O O . LEU A 1 22 ? -10.465 12.313 -1.911 1.00 0.00 22 LEU A O 2
ATOM 1812 N N . THR A 1 23 ? -9.206 11.815 -3.729 1.00 0.00 23 THR A N 2
ATOM 1813 C CA . THR A 1 23 ? -10.136 10.870 -4.359 1.00 0.00 23 THR A CA 2
ATOM 1814 C C . THR A 1 23 ? -9.338 9.612 -4.744 1.00 0.00 23 THR A C 2
ATOM 1815 O O . THR A 1 23 ? -8.128 9.527 -4.459 1.00 0.00 23 THR A O 2
ATOM 1826 N N . ARG A 1 24 ? -10.020 8.627 -5.353 1.00 0.00 24 ARG A N 2
ATOM 1827 C CA . ARG A 1 24 ? -9.374 7.420 -5.903 1.00 0.00 24 ARG A CA 2
ATOM 1828 C C . ARG A 1 24 ? -8.292 7.813 -6.923 1.00 0.00 24 ARG A C 2
ATOM 1829 O O . ARG A 1 24 ? -7.122 7.482 -6.768 1.00 0.00 24 ARG A O 2
ATOM 1850 N N . GLU A 1 25 ? -8.708 8.592 -7.932 1.00 0.00 25 GLU A N 2
ATOM 1851 C CA . GLU A 1 25 ? -7.894 8.894 -9.125 1.00 0.00 25 GLU A CA 2
ATOM 1852 C C . GLU A 1 25 ? -7.147 10.243 -8.992 1.00 0.00 25 GLU A C 2
ATOM 1853 O O . GLU A 1 25 ? -6.658 10.791 -9.989 1.00 0.00 25 GLU A O 2
ATOM 1865 N N . THR A 1 26 ? -7.063 10.777 -7.750 1.00 0.00 26 THR A N 2
ATOM 1866 C CA . THR A 1 26 ? -6.039 11.779 -7.392 1.00 0.00 26 THR A CA 2
ATOM 1867 C C . THR A 1 26 ? -4.660 11.103 -7.486 1.00 0.00 26 THR A C 2
ATOM 1868 O O . THR A 1 26 ? -4.528 9.947 -7.099 1.00 0.00 26 THR A O 2
ATOM 1879 N N . SER A 1 27 ? -3.655 11.817 -7.996 1.00 0.00 27 SER A N 2
ATOM 1880 C CA . SER A 1 27 ? -2.337 11.239 -8.299 1.00 0.00 27 SER A CA 2
ATOM 1881 C C . SER A 1 27 ? -1.315 12.350 -8.546 1.00 0.00 27 SER A C 2
ATOM 1882 O O . SER A 1 27 ? -1.618 13.539 -8.382 1.00 0.00 27 SER A O 2
ATOM 1890 N N . ALA A 1 28 ? -0.106 11.944 -8.961 1.00 0.00 28 ALA A N 2
ATOM 1891 C CA . ALA A 1 28 ? 0.947 12.852 -9.394 1.00 0.00 28 ALA A CA 2
ATOM 1892 C C . ALA A 1 28 ? 0.604 13.616 -10.688 1.00 0.00 28 ALA A C 2
ATOM 1893 O O . ALA A 1 28 ? 1.249 14.617 -10.998 1.00 0.00 28 ALA A O 2
ATOM 1900 N N . ASN A 1 29 ? -0.400 13.133 -11.439 1.00 0.00 29 ASN A N 2
ATOM 1901 C CA . ASN A 1 29 ? -0.899 13.807 -12.653 1.00 0.00 29 ASN A CA 2
ATOM 1902 C C . ASN A 1 29 ? -1.976 14.838 -12.266 1.00 0.00 29 ASN A C 2
ATOM 1903 O O . ASN A 1 29 ? -2.045 15.930 -12.843 1.00 0.00 29 ASN A O 2
ATOM 1914 N N . ASP A 1 30 ? -2.805 14.471 -11.267 1.00 0.00 30 ASP A N 2
ATOM 1915 C CA . ASP A 1 30 ? -3.883 15.333 -10.743 1.00 0.00 30 ASP A CA 2
ATOM 1916 C C . ASP A 1 30 ? -3.315 16.465 -9.857 1.00 0.00 30 ASP A C 2
ATOM 1917 O O . ASP A 1 30 ? -3.979 17.475 -9.633 1.00 0.00 30 ASP A O 2
ATOM 1926 N N . ILE A 1 31 ? -2.068 16.306 -9.378 1.00 0.00 31 ILE A N 2
ATOM 1927 C CA . ILE A 1 31 ? -1.383 17.324 -8.567 1.00 0.00 31 ILE A CA 2
ATOM 1928 C C . ILE A 1 31 ? -0.125 17.763 -9.333 1.00 0.00 31 ILE A C 2
ATOM 1929 O O . ILE A 1 31 ? 0.820 16.987 -9.472 1.00 0.00 31 ILE A O 2
ATOM 1945 N N . ASP A 1 32 ? -0.161 18.983 -9.894 1.00 0.00 32 ASP A N 2
ATOM 1946 C CA . ASP A 1 32 ? 0.972 19.582 -10.635 1.00 0.00 32 ASP A CA 2
ATOM 1947 C C . ASP A 1 32 ? 2.188 19.793 -9.714 1.00 0.00 32 ASP A C 2
ATOM 1948 O O . ASP A 1 32 ? 3.335 19.590 -10.130 1.00 0.00 32 ASP A O 2
ATOM 1957 N N . ALA A 1 33 ? 1.914 20.199 -8.456 1.00 0.00 33 ALA A N 2
ATOM 1958 C CA . ALA A 1 33 ? 2.954 20.409 -7.418 1.00 0.00 33 ALA A CA 2
ATOM 1959 C C . ALA A 1 33 ? 3.618 19.089 -6.957 1.00 0.00 33 ALA A C 2
ATOM 1960 O O . ALA A 1 33 ? 4.595 19.115 -6.190 1.00 0.00 33 ALA A O 2
ATOM 1967 N N . TRP A 1 34 ? 3.066 17.942 -7.398 1.00 0.00 34 TRP A N 2
ATOM 1968 C CA . TRP A 1 34 ? 3.641 16.626 -7.116 1.00 0.00 34 TRP A CA 2
ATOM 1969 C C . TRP A 1 34 ? 4.890 16.438 -7.992 1.00 0.00 34 TRP A C 2
ATOM 1970 O O . TRP A 1 34 ? 4.800 16.342 -9.221 1.00 0.00 34 TRP A O 2
ATOM 1991 N N . ASP A 1 35 ? 6.035 16.419 -7.330 1.00 0.00 35 ASP A N 2
ATOM 1992 C CA . ASP A 1 35 ? 7.362 16.217 -7.935 1.00 0.00 35 ASP A CA 2
ATOM 1993 C C . ASP A 1 35 ? 7.957 14.917 -7.360 1.00 0.00 35 ASP A C 2
ATOM 1994 O O . ASP A 1 35 ? 7.384 14.351 -6.419 1.00 0.00 35 ASP A O 2
ATOM 2003 N N . SER A 1 36 ? 9.072 14.420 -7.939 1.00 0.00 36 SER A N 2
ATOM 2004 C CA . SER A 1 36 ? 9.835 13.280 -7.400 1.00 0.00 36 SER A CA 2
ATOM 2005 C C . SER A 1 36 ? 10.137 13.445 -5.898 1.00 0.00 36 SER A C 2
ATOM 2006 O O . SER A 1 36 ? 9.823 12.576 -5.087 1.00 0.00 36 SER A O 2
ATOM 2013 N N . LEU A 1 37 ? 10.736 14.586 -5.557 1.00 0.00 37 LEU A N 2
ATOM 2014 C CA . LEU A 1 37 ? 11.163 14.907 -4.182 1.00 0.00 37 LEU A CA 2
ATOM 2015 C C . LEU A 1 37 ? 9.956 15.107 -3.229 1.00 0.00 37 LEU A C 2
ATOM 2016 O O . LEU A 1 37 ? 10.040 14.765 -2.042 1.00 0.00 37 LEU A O 2
ATOM 2032 N N . SER A 1 38 ? 8.845 15.640 -3.764 1.00 0.00 38 SER A N 2
ATOM 2033 C CA . SER A 1 38 ? 7.583 15.816 -3.010 1.00 0.00 38 SER A CA 2
ATOM 2034 C C . SER A 1 38 ? 6.956 14.440 -2.682 1.00 0.00 38 SER A C 2
ATOM 2035 O O . SER A 1 38 ? 6.358 14.252 -1.616 1.00 0.00 38 SER A O 2
ATOM 2043 N N . HIS A 1 39 ? 7.115 13.491 -3.631 1.00 0.00 39 HIS A N 2
ATOM 2044 C CA . HIS A 1 39 ? 6.678 12.088 -3.476 1.00 0.00 39 HIS A CA 2
ATOM 2045 C C . HIS A 1 39 ? 7.488 11.391 -2.376 1.00 0.00 39 HIS A C 2
ATOM 2046 O O . HIS A 1 39 ? 6.940 10.639 -1.565 1.00 0.00 39 HIS A O 2
ATOM 2060 N N . MET A 1 40 ? 8.807 11.663 -2.359 1.00 0.00 40 MET A N 2
ATOM 2061 C CA . MET A 1 40 ? 9.715 11.121 -1.339 1.00 0.00 40 MET A CA 2
ATOM 2062 C C . MET A 1 40 ? 9.319 11.630 0.058 1.00 0.00 40 MET A C 2
ATOM 2063 O O . MET A 1 40 ? 9.296 10.853 1.015 1.00 0.00 40 MET A O 2
ATOM 2077 N N . ASN A 1 41 ? 8.966 12.936 0.134 1.00 0.00 41 ASN A N 2
ATOM 2078 C CA . ASN A 1 41 ? 8.456 13.572 1.373 1.00 0.00 41 ASN A CA 2
ATOM 2079 C C . ASN A 1 41 ? 7.145 12.905 1.820 1.00 0.00 41 ASN A C 2
ATOM 2080 O O . ASN A 1 41 ? 6.933 12.689 3.014 1.00 0.00 41 ASN A O 2
ATOM 2091 N N . LEU A 1 42 ? 6.281 12.572 0.843 1.00 0.00 42 LEU A N 2
ATOM 2092 C CA . LEU A 1 42 ? 4.955 11.972 1.099 1.00 0.00 42 LEU A CA 2
ATOM 2093 C C . LEU A 1 42 ? 5.093 10.585 1.757 1.00 0.00 42 LEU A C 2
ATOM 2094 O O . LEU A 1 42 ? 4.488 10.325 2.811 1.00 0.00 42 LEU A O 2
ATOM 2110 N N . ILE A 1 43 ? 5.913 9.722 1.134 1.00 0.00 43 ILE A N 2
ATOM 2111 C CA . ILE A 1 43 ? 6.131 8.333 1.590 1.00 0.00 43 ILE A CA 2
ATOM 2112 C C . ILE A 1 43 ? 6.756 8.321 2.994 1.00 0.00 43 ILE A C 2
ATOM 2113 O O . ILE A 1 43 ? 6.234 7.656 3.885 1.00 0.00 43 ILE A O 2
ATOM 2129 N N . VAL A 1 44 ? 7.827 9.121 3.207 1.00 0.00 44 VAL A N 2
ATOM 2130 C CA . VAL A 1 44 ? 8.550 9.139 4.497 1.00 0.00 44 VAL A CA 2
ATOM 2131 C C . VAL A 1 44 ? 7.686 9.702 5.641 1.00 0.00 44 VAL A C 2
ATOM 2132 O O . VAL A 1 44 ? 7.901 9.351 6.800 1.00 0.00 44 VAL A O 2
ATOM 2145 N N . SER A 1 45 ? 6.722 10.584 5.295 1.00 0.00 45 SER A N 2
ATOM 2146 C CA . SER A 1 45 ? 5.717 11.087 6.254 1.00 0.00 45 SER A CA 2
ATOM 2147 C C . SER A 1 45 ? 4.776 9.954 6.708 1.00 0.00 45 SER A C 2
ATOM 2148 O O . SER A 1 45 ? 4.431 9.870 7.883 1.00 0.00 45 SER A O 2
ATOM 2156 N N . LEU A 1 46 ? 4.386 9.070 5.775 1.00 0.00 46 LEU A N 2
ATOM 2157 C CA . LEU A 1 46 ? 3.557 7.890 6.097 1.00 0.00 46 LEU A CA 2
ATOM 2158 C C . LEU A 1 46 ? 4.366 6.873 6.939 1.00 0.00 46 LEU A C 2
ATOM 2159 O O . LEU A 1 46 ? 3.827 6.239 7.858 1.00 0.00 46 LEU A O 2
ATOM 2175 N N . GLU A 1 47 ? 5.672 6.765 6.626 1.00 0.00 47 GLU A N 2
ATOM 2176 C CA . GLU A 1 47 ? 6.608 5.863 7.318 1.00 0.00 47 GLU A CA 2
ATOM 2177 C C . GLU A 1 47 ? 6.792 6.272 8.790 1.00 0.00 47 GLU A C 2
ATOM 2178 O O . GLU A 1 47 ? 6.762 5.420 9.668 1.00 0.00 47 GLU A O 2
ATOM 2190 N N . VAL A 1 48 ? 7.015 7.580 9.048 1.00 0.00 48 VAL A N 2
ATOM 2191 C CA . VAL A 1 48 ? 7.238 8.086 10.418 1.00 0.00 48 VAL A CA 2
ATOM 2192 C C . VAL A 1 48 ? 5.929 8.144 11.237 1.00 0.00 48 VAL A C 2
ATOM 2193 O O . VAL A 1 48 ? 5.912 7.725 12.402 1.00 0.00 48 VAL A O 2
ATOM 2206 N N . HIS A 1 49 ? 4.839 8.653 10.619 1.00 0.00 49 HIS A N 2
ATOM 2207 C CA . HIS A 1 49 ? 3.531 8.813 11.296 1.00 0.00 49 HIS A CA 2
ATOM 2208 C C . HIS A 1 49 ? 2.950 7.457 11.721 1.00 0.00 49 HIS A C 2
ATOM 2209 O O . HIS A 1 49 ? 2.745 7.208 12.912 1.00 0.00 49 HIS A O 2
ATOM 2224 N N . TYR A 1 50 ? 2.740 6.574 10.741 1.00 0.00 50 TYR A N 2
ATOM 2225 C CA . TYR A 1 50 ? 2.051 5.290 10.954 1.00 0.00 50 TYR A CA 2
ATOM 2226 C C . TYR A 1 50 ? 3.045 4.188 11.358 1.00 0.00 50 TYR A C 2
ATOM 2227 O O . TYR A 1 50 ? 2.626 3.063 11.590 1.00 0.00 50 TYR A O 2
ATOM 2245 N N . LYS A 1 51 ? 4.358 4.549 11.467 1.00 0.00 51 LYS A N 2
ATOM 2246 C CA . LYS A 1 51 ? 5.491 3.622 11.750 1.00 0.00 51 LYS A CA 2
ATOM 2247 C C . LYS A 1 51 ? 5.360 2.280 11.001 1.00 0.00 51 LYS A C 2
ATOM 2248 O O . LYS A 1 51 ? 5.325 1.195 11.593 1.00 0.00 51 LYS A O 2
ATOM 2267 N N . ILE A 1 52 ? 5.264 2.411 9.662 1.00 0.00 52 ILE A N 2
ATOM 2268 C CA . ILE A 1 52 ? 5.045 1.302 8.716 1.00 0.00 52 ILE A CA 2
ATOM 2269 C C . ILE A 1 52 ? 6.273 1.150 7.791 1.00 0.00 52 ILE A C 2
ATOM 2270 O O . ILE A 1 52 ? 7.275 1.855 7.971 1.00 0.00 52 ILE A O 2
ATOM 2286 N N . LYS A 1 53 ? 6.203 0.219 6.820 1.00 0.00 53 LYS A N 2
ATOM 2287 C CA . LYS A 1 53 ? 7.301 -0.019 5.860 1.00 0.00 53 LYS A CA 2
ATOM 2288 C C . LYS A 1 53 ? 6.747 -0.260 4.443 1.00 0.00 53 LYS A C 2
ATOM 2289 O O . LYS A 1 53 ? 6.120 -1.290 4.191 1.00 0.00 53 LYS A O 2
ATOM 2308 N N . PHE A 1 54 ? 6.965 0.705 3.535 1.00 0.00 54 PHE A N 2
ATOM 2309 C CA . PHE A 1 54 ? 6.753 0.517 2.087 1.00 0.00 54 PHE A CA 2
ATOM 2310 C C . PHE A 1 54 ? 8.025 -0.071 1.454 1.00 0.00 54 PHE A C 2
ATOM 2311 O O . PHE A 1 54 ? 9.143 0.313 1.820 1.00 0.00 54 PHE A O 2
ATOM 2328 N N . ALA A 1 55 ? 7.835 -1.010 0.522 1.00 0.00 55 ALA A N 2
ATOM 2329 C CA . ALA A 1 55 ? 8.896 -1.507 -0.367 1.00 0.00 55 ALA A CA 2
ATOM 2330 C C . ALA A 1 55 ? 8.774 -0.788 -1.724 1.00 0.00 55 ALA A C 2
ATOM 2331 O O . ALA A 1 55 ? 7.682 -0.328 -2.071 1.00 0.00 55 ALA A O 2
ATOM 2338 N N . LEU A 1 56 ? 9.888 -0.683 -2.473 1.00 0.00 56 LEU A N 2
ATOM 2339 C CA . LEU A 1 56 ? 9.918 -0.042 -3.815 1.00 0.00 56 LEU A CA 2
ATOM 2340 C C . LEU A 1 56 ? 8.919 -0.734 -4.773 1.00 0.00 56 LEU A C 2
ATOM 2341 O O . LEU A 1 56 ? 8.248 -0.062 -5.561 1.00 0.00 56 LEU A O 2
ATOM 2357 N N . GLY A 1 57 ? 8.803 -2.071 -4.643 1.00 0.00 57 GLY A N 2
ATOM 2358 C CA . GLY A 1 57 ? 7.820 -2.857 -5.399 1.00 0.00 57 GLY A CA 2
ATOM 2359 C C . GLY A 1 57 ? 6.371 -2.435 -5.118 1.00 0.00 57 GLY A C 2
ATOM 2360 O O . GLY A 1 57 ? 5.533 -2.413 -6.024 1.00 0.00 57 GLY A O 2
ATOM 2364 N N . GLU A 1 58 ? 6.107 -2.065 -3.850 1.00 0.00 58 GLU A N 2
ATOM 2365 C CA . GLU A 1 58 ? 4.788 -1.583 -3.385 1.00 0.00 58 GLU A CA 2
ATOM 2366 C C . GLU A 1 58 ? 4.560 -0.106 -3.763 1.00 0.00 58 GLU A C 2
ATOM 2367 O O . GLU A 1 58 ? 3.411 0.351 -3.818 1.00 0.00 58 GLU A O 2
ATOM 2379 N N . LEU A 1 59 ? 5.659 0.628 -4.035 1.00 0.00 59 LEU A N 2
ATOM 2380 C CA . LEU A 1 59 ? 5.592 2.014 -4.543 1.00 0.00 59 LEU A CA 2
ATOM 2381 C C . LEU A 1 59 ? 5.238 2.003 -6.048 1.00 0.00 59 LEU A C 2
ATOM 2382 O O . LEU A 1 59 ? 4.592 2.929 -6.553 1.00 0.00 59 LEU A O 2
ATOM 2398 N N . GLN A 1 60 ? 5.681 0.939 -6.759 1.00 0.00 60 GLN A N 2
ATOM 2399 C CA . GLN A 1 60 ? 5.273 0.670 -8.159 1.00 0.00 60 GLN A CA 2
ATOM 2400 C C . GLN A 1 60 ? 3.775 0.297 -8.249 1.00 0.00 60 GLN A C 2
ATOM 2401 O O . GLN A 1 60 ? 3.173 0.383 -9.325 1.00 0.00 60 GLN A O 2
ATOM 2415 N N . LYS A 1 61 ? 3.181 -0.113 -7.112 1.00 0.00 61 LYS A N 2
ATOM 2416 C CA . LYS A 1 61 ? 1.734 -0.407 -7.024 1.00 0.00 61 LYS A CA 2
ATOM 2417 C C . LYS A 1 61 ? 0.913 0.896 -6.899 1.00 0.00 61 LYS A C 2
ATOM 2418 O O . LYS A 1 61 ? -0.300 0.883 -7.103 1.00 0.00 61 LYS A O 2
ATOM 2437 N N . LEU A 1 62 ? 1.593 2.022 -6.601 1.00 0.00 62 LEU A N 2
ATOM 2438 C CA . LEU A 1 62 ? 0.936 3.314 -6.339 1.00 0.00 62 LEU A CA 2
ATOM 2439 C C . LEU A 1 62 ? 0.842 4.131 -7.634 1.00 0.00 62 LEU A C 2
ATOM 2440 O O . LEU A 1 62 ? 1.765 4.864 -7.965 1.00 0.00 62 LEU A O 2
ATOM 2456 N N . LYS A 1 63 ? -0.242 3.949 -8.397 1.00 0.00 63 LYS A N 2
ATOM 2457 C CA . LYS A 1 63 ? -0.542 4.790 -9.576 1.00 0.00 63 LYS A CA 2
ATOM 2458 C C . LYS A 1 63 ? -1.293 6.040 -9.089 1.00 0.00 63 LYS A C 2
ATOM 2459 O O . LYS A 1 63 ? -1.067 7.152 -9.578 1.00 0.00 63 LYS A O 2
ATOM 2478 N N . ASN A 1 64 ? -2.162 5.844 -8.094 1.00 0.00 64 ASN A N 2
ATOM 2479 C CA . ASN A 1 64 ? -3.027 6.899 -7.544 1.00 0.00 64 ASN A CA 2
ATOM 2480 C C . ASN A 1 64 ? -3.177 6.756 -6.011 1.00 0.00 64 ASN A C 2
ATOM 2481 O O . ASN A 1 64 ? -2.665 5.809 -5.416 1.00 0.00 64 ASN A O 2
ATOM 2492 N N . VAL A 1 65 ? -3.860 7.740 -5.390 1.00 0.00 65 VAL A N 2
ATOM 2493 C CA . VAL A 1 65 ? -4.115 7.797 -3.930 1.00 0.00 65 VAL A CA 2
ATOM 2494 C C . VAL A 1 65 ? -5.164 6.743 -3.506 1.00 0.00 65 VAL A C 2
ATOM 2495 O O . VAL A 1 65 ? -5.269 6.389 -2.328 1.00 0.00 65 VAL A O 2
ATOM 2508 N N . GLY A 1 66 ? -5.918 6.228 -4.487 1.00 0.00 66 GLY A N 2
ATOM 2509 C CA . GLY A 1 66 ? -6.768 5.060 -4.278 1.00 0.00 66 GLY A CA 2
ATOM 2510 C C . GLY A 1 66 ? -5.926 3.818 -4.016 1.00 0.00 66 GLY A C 2
ATOM 2511 O O . GLY A 1 66 ? -6.293 2.974 -3.202 1.00 0.00 66 GLY A O 2
ATOM 2515 N N . ASP A 1 67 ? -4.763 3.731 -4.702 1.00 0.00 67 ASP A N 2
ATOM 2516 C CA . ASP A 1 67 ? -3.764 2.673 -4.465 1.00 0.00 67 ASP A CA 2
ATOM 2517 C C . ASP A 1 67 ? -3.063 2.886 -3.122 1.00 0.00 67 ASP A C 2
ATOM 2518 O O . ASP A 1 67 ? -2.710 1.910 -2.469 1.00 0.00 67 ASP A O 2
ATOM 2527 N N . LEU A 1 68 ? -2.827 4.169 -2.732 1.00 0.00 68 LEU A N 2
ATOM 2528 C CA . LEU A 1 68 ? -2.358 4.513 -1.362 1.00 0.00 68 LEU A CA 2
ATOM 2529 C C . LEU A 1 68 ? -3.392 4.057 -0.326 1.00 0.00 68 LEU A C 2
ATOM 2530 O O . LEU A 1 68 ? -3.025 3.565 0.731 1.00 0.00 68 LEU A O 2
ATOM 2546 N N . ALA A 1 69 ? -4.682 4.226 -0.655 1.00 0.00 69 ALA A N 2
ATOM 2547 C CA . ALA A 1 69 ? -5.792 3.856 0.235 1.00 0.00 69 ALA A CA 2
ATOM 2548 C C . ALA A 1 69 ? -5.733 2.353 0.556 1.00 0.00 69 ALA A C 2
ATOM 2549 O O . ALA A 1 69 ? -5.794 1.957 1.723 1.00 0.00 69 ALA A O 2
ATOM 2556 N N . ASP A 1 70 ? -5.544 1.548 -0.505 1.00 0.00 70 ASP A N 2
ATOM 2557 C CA . ASP A 1 70 ? -5.373 0.090 -0.388 1.00 0.00 70 ASP A CA 2
ATOM 2558 C C . ASP A 1 70 ? -4.077 -0.247 0.371 1.00 0.00 70 ASP A C 2
ATOM 2559 O O . ASP A 1 70 ? -4.118 -0.958 1.364 1.00 0.00 70 ASP A O 2
ATOM 2568 N N . LEU A 1 71 ? -2.951 0.344 -0.076 1.00 0.00 71 LEU A N 2
ATOM 2569 C CA . LEU A 1 71 ? -1.579 -0.029 0.368 1.00 0.00 71 LEU A CA 2
ATOM 2570 C C . LEU A 1 71 ? -1.398 0.255 1.874 1.00 0.00 71 LEU A C 2
ATOM 2571 O O . LEU A 1 71 ? -0.962 -0.623 2.629 1.00 0.00 71 LEU A O 2
ATOM 2587 N N . VAL A 1 72 ? -1.715 1.500 2.281 1.00 0.00 72 VAL A N 2
ATOM 2588 C CA . VAL A 1 72 ? -1.669 1.940 3.687 1.00 0.00 72 VAL A CA 2
ATOM 2589 C C . VAL A 1 72 ? -2.650 1.114 4.556 1.00 0.00 72 VAL A C 2
ATOM 2590 O O . VAL A 1 72 ? -2.320 0.787 5.690 1.00 0.00 72 VAL A O 2
ATOM 2603 N N . ASP A 1 73 ? -3.827 0.736 3.998 1.00 0.00 73 ASP A N 2
ATOM 2604 C CA . ASP A 1 73 ? -4.818 -0.123 4.717 1.00 0.00 73 ASP A CA 2
ATOM 2605 C C . ASP A 1 73 ? -4.292 -1.566 4.882 1.00 0.00 73 ASP A C 2
ATOM 2606 O O . ASP A 1 73 ? -4.659 -2.261 5.830 1.00 0.00 73 ASP A O 2
ATOM 2615 N N . LYS A 1 74 ? -3.429 -1.996 3.952 1.00 0.00 74 LYS A N 2
ATOM 2616 C CA . LYS A 1 74 ? -2.757 -3.309 4.033 1.00 0.00 74 LYS A CA 2
ATOM 2617 C C . LYS A 1 74 ? -1.665 -3.277 5.122 1.00 0.00 74 LYS A C 2
ATOM 2618 O O . LYS A 1 74 ? -1.359 -4.304 5.736 1.00 0.00 74 LYS A O 2
ATOM 2637 N N . LYS A 1 75 ? -1.101 -2.079 5.366 1.00 0.00 75 LYS A N 2
ATOM 2638 C CA . LYS A 1 75 ? -0.163 -1.843 6.478 1.00 0.00 75 LYS A CA 2
ATOM 2639 C C . LYS A 1 75 ? -0.930 -1.783 7.808 1.00 0.00 75 LYS A C 2
ATOM 2640 O O . LYS A 1 75 ? -0.453 -2.262 8.840 1.00 0.00 75 LYS A O 2
ATOM 2659 N N . LEU A 1 76 ? -2.146 -1.212 7.759 1.00 0.00 76 LEU A N 2
ATOM 2660 C CA . LEU A 1 76 ? -3.067 -1.169 8.905 1.00 0.00 76 LEU A CA 2
ATOM 2661 C C . LEU A 1 76 ? -3.677 -2.568 9.145 1.00 0.00 76 LEU A C 2
ATOM 2662 O O . LEU A 1 76 ? -4.179 -2.842 10.220 1.00 0.00 76 LEU A O 2
ATOM 2678 N N . ALA A 1 77 ? -3.645 -3.437 8.117 1.00 0.00 77 ALA A N 2
ATOM 2679 C CA . ALA A 1 77 ? -3.981 -4.872 8.263 1.00 0.00 77 ALA A CA 2
ATOM 2680 C C . ALA A 1 77 ? -2.889 -5.584 9.075 1.00 0.00 77 ALA A C 2
ATOM 2681 O O . ALA A 1 77 ? -3.179 -6.473 9.876 1.00 0.00 77 ALA A O 2
ATOM 2688 N N . ARG A 1 78 ? -1.628 -5.162 8.853 1.00 0.00 78 ARG A N 2
ATOM 2689 C CA . ARG A 1 78 ? -0.462 -5.663 9.610 1.00 0.00 78 ARG A CA 2
ATOM 2690 C C . ARG A 1 78 ? -0.493 -5.181 11.082 1.00 0.00 78 ARG A C 2
ATOM 2691 O O . ARG A 1 78 ? 0.018 -5.865 11.969 1.00 0.00 78 ARG A O 2
ATOM 2712 N N . LYS A 1 79 ? -1.084 -3.995 11.327 1.00 0.00 79 LYS A N 2
ATOM 2713 C CA . LYS A 1 79 ? -1.161 -3.401 12.685 1.00 0.00 79 LYS A CA 2
ATOM 2714 C C . LYS A 1 79 ? -2.360 -3.966 13.459 1.00 0.00 79 LYS A C 2
ATOM 2715 O O . LYS A 1 79 ? -2.221 -4.434 14.591 1.00 0.00 79 LYS A O 2
ATOM 2734 N N . LEU A 1 80 ? -3.529 -3.950 12.805 1.00 0.00 80 LEU A N 2
ATOM 2735 C CA . LEU A 1 80 ? -4.786 -4.515 13.344 1.00 0.00 80 LEU A CA 2
ATOM 2736 C C . LEU A 1 80 ? -4.788 -6.057 13.235 1.00 0.00 80 LEU A C 2
ATOM 2737 O O . LEU A 1 80 ? -5.801 -6.698 13.521 1.00 0.00 80 LEU A O 2
ATOM 2753 N N . GLU A 1 81 ? -3.647 -6.639 12.808 1.00 0.00 81 GLU A N 2
ATOM 2754 C CA . GLU A 1 81 ? -3.348 -8.064 13.004 1.00 0.00 81 GLU A CA 2
ATOM 2755 C C . GLU A 1 81 ? -3.401 -8.361 14.511 1.00 0.00 81 GLU A C 2
ATOM 2756 O O . GLU A 1 81 ? -2.542 -7.908 15.270 1.00 0.00 81 GLU A O 2
ATOM 2768 N N . HIS A 1 82 ? -4.466 -9.047 14.928 1.00 0.00 82 HIS A N 2
ATOM 2769 C CA . HIS A 1 82 ? -4.688 -9.474 16.310 1.00 0.00 82 HIS A CA 2
ATOM 2770 C C . HIS A 1 82 ? -4.969 -10.977 16.303 1.00 0.00 82 HIS A C 2
ATOM 2771 O O . HIS A 1 82 ? -6.118 -11.412 16.182 1.00 0.00 82 HIS A O 2
ATOM 2786 N N . HIS A 1 83 ? -3.888 -11.762 16.307 1.00 0.00 83 HIS A N 2
ATOM 2787 C CA . HIS A 1 83 ? -3.935 -13.230 16.404 1.00 0.00 83 HIS A CA 2
ATOM 2788 C C . HIS A 1 83 ? -3.646 -13.652 17.848 1.00 0.00 83 HIS A C 2
ATOM 2789 O O . HIS A 1 83 ? -2.671 -13.191 18.451 1.00 0.00 83 HIS A O 2
ATOM 2804 N N . HIS A 1 84 ? -4.507 -14.530 18.375 1.00 0.00 84 HIS A N 2
ATOM 2805 C CA . HIS A 1 84 ? -4.434 -15.030 19.753 1.00 0.00 84 HIS A CA 2
ATOM 2806 C C . HIS A 1 84 ? -5.440 -16.181 19.889 1.00 0.00 84 HIS A C 2
ATOM 2807 O O . HIS A 1 84 ? -5.071 -17.299 20.258 1.00 0.00 84 HIS A O 2
ATOM 2822 N N . HIS A 1 85 ? -6.714 -15.892 19.548 1.00 0.00 85 HIS A N 2
ATOM 2823 C CA . HIS A 1 85 ? -7.791 -16.901 19.541 1.00 0.00 85 HIS A CA 2
ATOM 2824 C C . HIS A 1 85 ? -7.518 -17.960 18.457 1.00 0.00 85 HIS A C 2
ATOM 2825 O O . HIS A 1 85 ? -7.237 -17.593 17.310 1.00 0.00 85 HIS A O 2
ATOM 2840 N N . HIS A 1 86 ? -7.555 -19.259 18.862 1.00 0.00 86 HIS A N 2
ATOM 2841 C CA . HIS A 1 86 ? -7.342 -20.434 17.981 1.00 0.00 86 HIS A CA 2
ATOM 2842 C C . HIS A 1 86 ? -5.881 -20.490 17.481 1.00 0.00 86 HIS A C 2
ATOM 2843 O O . HIS A 1 86 ? -5.107 -21.376 17.867 1.00 0.00 86 HIS A O 2
ATOM 2858 N N . HIS A 1 87 ? -5.532 -19.531 16.616 1.00 0.00 87 HIS A N 2
ATOM 2859 C CA . HIS A 1 87 ? -4.168 -19.263 16.181 1.00 0.00 87 HIS A CA 2
ATOM 2860 C C . HIS A 1 87 ? -4.079 -17.757 15.852 1.00 0.00 87 HIS A C 2
ATOM 2861 O O . HIS A 1 87 ? -4.559 -17.340 14.779 1.00 0.00 87 HIS A O 2
ATOM 2919 N N . MET A 1 1 ? -11.791 0.632 5.858 1.00 0.00 1 MET A N 3
ATOM 2920 C CA . MET A 1 1 ? -10.853 1.366 4.986 1.00 0.00 1 MET A CA 3
ATOM 2921 C C . MET A 1 1 ? -10.873 2.865 5.340 1.00 0.00 1 MET A C 3
ATOM 2922 O O . MET A 1 1 ? -11.625 3.641 4.740 1.00 0.00 1 MET A O 3
ATOM 2938 N N . PRO A 1 2 ? -10.057 3.298 6.356 1.00 0.00 2 PRO A N 3
ATOM 2939 C CA . PRO A 1 2 ? -10.020 4.698 6.831 1.00 0.00 2 PRO A CA 3
ATOM 2940 C C . PRO A 1 2 ? -8.910 5.527 6.146 1.00 0.00 2 PRO A C 3
ATOM 2941 O O . PRO A 1 2 ? -8.535 6.595 6.635 1.00 0.00 2 PRO A O 3
ATOM 2952 N N . THR A 1 3 ? -8.458 5.034 4.981 1.00 0.00 3 THR A N 3
ATOM 2953 C CA . THR A 1 3 ? -7.206 5.451 4.342 1.00 0.00 3 THR A CA 3
ATOM 2954 C C . THR A 1 3 ? -7.246 6.887 3.822 1.00 0.00 3 THR A C 3
ATOM 2955 O O . THR A 1 3 ? -6.503 7.704 4.328 1.00 0.00 3 THR A O 3
ATOM 2966 N N . LEU A 1 4 ? -8.132 7.187 2.840 1.00 0.00 4 LEU A N 3
ATOM 2967 C CA . LEU A 1 4 ? -8.212 8.520 2.183 1.00 0.00 4 LEU A CA 3
ATOM 2968 C C . LEU A 1 4 ? -8.296 9.658 3.227 1.00 0.00 4 LEU A C 3
ATOM 2969 O O . LEU A 1 4 ? -7.628 10.682 3.095 1.00 0.00 4 LEU A O 3
ATOM 2985 N N . ASP A 1 5 ? -9.096 9.413 4.280 1.00 0.00 5 ASP A N 3
ATOM 2986 C CA . ASP A 1 5 ? -9.277 10.345 5.413 1.00 0.00 5 ASP A CA 3
ATOM 2987 C C . ASP A 1 5 ? -7.992 10.506 6.237 1.00 0.00 5 ASP A C 3
ATOM 2988 O O . ASP A 1 5 ? -7.591 11.627 6.549 1.00 0.00 5 ASP A O 3
ATOM 2997 N N . ALA A 1 6 ? -7.369 9.373 6.607 1.00 0.00 6 ALA A N 3
ATOM 2998 C CA . ALA A 1 6 ? -6.088 9.351 7.349 1.00 0.00 6 ALA A CA 3
ATOM 2999 C C . ALA A 1 6 ? -4.950 10.016 6.547 1.00 0.00 6 ALA A C 3
ATOM 3000 O O . ALA A 1 6 ? -4.059 10.658 7.114 1.00 0.00 6 ALA A O 3
ATOM 3007 N N . LEU A 1 7 ? -5.012 9.879 5.221 1.00 0.00 7 LEU A N 3
ATOM 3008 C CA . LEU A 1 7 ? -3.999 10.406 4.305 1.00 0.00 7 LEU A CA 3
ATOM 3009 C C . LEU A 1 7 ? -4.229 11.908 4.056 1.00 0.00 7 LEU A C 3
ATOM 3010 O O . LEU A 1 7 ? -3.310 12.595 3.630 1.00 0.00 7 LEU A O 3
ATOM 3026 N N . THR A 1 8 ? -5.453 12.417 4.335 1.00 0.00 8 THR A N 3
ATOM 3027 C CA . THR A 1 8 ? -5.787 13.845 4.132 1.00 0.00 8 THR A CA 3
ATOM 3028 C C . THR A 1 8 ? -4.799 14.794 4.899 1.00 0.00 8 THR A C 3
ATOM 3029 O O . THR A 1 8 ? -4.197 15.650 4.242 1.00 0.00 8 THR A O 3
ATOM 3040 N N . PRO A 1 9 ? -4.571 14.646 6.271 1.00 0.00 9 PRO A N 3
ATOM 3041 C CA . PRO A 1 9 ? -3.563 15.465 7.008 1.00 0.00 9 PRO A CA 3
ATOM 3042 C C . PRO A 1 9 ? -2.120 15.268 6.486 1.00 0.00 9 PRO A C 3
ATOM 3043 O O . PRO A 1 9 ? -1.304 16.195 6.551 1.00 0.00 9 PRO A O 3
ATOM 3054 N N . ILE A 1 10 ? -1.823 14.054 5.967 1.00 0.00 10 ILE A N 3
ATOM 3055 C CA . ILE A 1 10 ? -0.498 13.711 5.412 1.00 0.00 10 ILE A CA 3
ATOM 3056 C C . ILE A 1 10 ? -0.177 14.605 4.197 1.00 0.00 10 ILE A C 3
ATOM 3057 O O . ILE A 1 10 ? 0.806 15.340 4.216 1.00 0.00 10 ILE A O 3
ATOM 3073 N N . PHE A 1 11 ? -1.051 14.552 3.174 1.00 0.00 11 PHE A N 3
ATOM 3074 C CA . PHE A 1 11 ? -0.868 15.297 1.912 1.00 0.00 11 PHE A CA 3
ATOM 3075 C C . PHE A 1 11 ? -0.936 16.813 2.162 1.00 0.00 11 PHE A C 3
ATOM 3076 O O . PHE A 1 11 ? -0.124 17.574 1.627 1.00 0.00 11 PHE A O 3
ATOM 3093 N N . ARG A 1 12 ? -1.901 17.242 3.000 1.00 0.00 12 ARG A N 3
ATOM 3094 C CA . ARG A 1 12 ? -2.050 18.656 3.394 1.00 0.00 12 ARG A CA 3
ATOM 3095 C C . ARG A 1 12 ? -0.763 19.211 4.044 1.00 0.00 12 ARG A C 3
ATOM 3096 O O . ARG A 1 12 ? -0.426 20.370 3.843 1.00 0.00 12 ARG A O 3
ATOM 3117 N N . GLN A 1 13 ? -0.053 18.382 4.828 1.00 0.00 13 GLN A N 3
ATOM 3118 C CA . GLN A 1 13 ? 1.214 18.795 5.472 1.00 0.00 13 GLN A CA 3
ATOM 3119 C C . GLN A 1 13 ? 2.381 18.810 4.452 1.00 0.00 13 GLN A C 3
ATOM 3120 O O . GLN A 1 13 ? 3.095 19.821 4.333 1.00 0.00 13 GLN A O 3
ATOM 3134 N N . VAL A 1 14 ? 2.555 17.681 3.726 1.00 0.00 14 VAL A N 3
ATOM 3135 C CA . VAL A 1 14 ? 3.642 17.480 2.729 1.00 0.00 14 VAL A CA 3
ATOM 3136 C C . VAL A 1 14 ? 3.678 18.608 1.671 1.00 0.00 14 VAL A C 3
ATOM 3137 O O . VAL A 1 14 ? 4.707 19.272 1.488 1.00 0.00 14 VAL A O 3
ATOM 3150 N N . PHE A 1 15 ? 2.535 18.828 1.004 1.00 0.00 15 PHE A N 3
ATOM 3151 C CA . PHE A 1 15 ? 2.410 19.837 -0.070 1.00 0.00 15 PHE A CA 3
ATOM 3152 C C . PHE A 1 15 ? 2.222 21.257 0.512 1.00 0.00 15 PHE A C 3
ATOM 3153 O O . PHE A 1 15 ? 2.364 22.242 -0.224 1.00 0.00 15 PHE A O 3
ATOM 3170 N N . ASP A 1 16 ? 1.876 21.327 1.828 1.00 0.00 16 ASP A N 3
ATOM 3171 C CA . ASP A 1 16 ? 1.617 22.583 2.565 1.00 0.00 16 ASP A CA 3
ATOM 3172 C C . ASP A 1 16 ? 0.396 23.288 1.941 1.00 0.00 16 ASP A C 3
ATOM 3173 O O . ASP A 1 16 ? 0.522 24.265 1.199 1.00 0.00 16 ASP A O 3
ATOM 3182 N N . ASP A 1 17 ? -0.786 22.733 2.236 1.00 0.00 17 ASP A N 3
ATOM 3183 C CA . ASP A 1 17 ? -2.050 23.069 1.560 1.00 0.00 17 ASP A CA 3
ATOM 3184 C C . ASP A 1 17 ? -3.228 22.550 2.424 1.00 0.00 17 ASP A C 3
ATOM 3185 O O . ASP A 1 17 ? -3.009 22.038 3.525 1.00 0.00 17 ASP A O 3
ATOM 3194 N N . ASP A 1 18 ? -4.465 22.684 1.921 1.00 0.00 18 ASP A N 3
ATOM 3195 C CA . ASP A 1 18 ? -5.695 22.251 2.627 1.00 0.00 18 ASP A CA 3
ATOM 3196 C C . ASP A 1 18 ? -6.779 21.874 1.599 1.00 0.00 18 ASP A C 3
ATOM 3197 O O . ASP A 1 18 ? -7.618 21.003 1.855 1.00 0.00 18 ASP A O 3
ATOM 3206 N N . SER A 1 19 ? -6.712 22.516 0.418 1.00 0.00 19 SER A N 3
ATOM 3207 C CA . SER A 1 19 ? -7.720 22.375 -0.648 1.00 0.00 19 SER A CA 3
ATOM 3208 C C . SER A 1 19 ? -7.587 21.034 -1.401 1.00 0.00 19 SER A C 3
ATOM 3209 O O . SER A 1 19 ? -8.499 20.656 -2.143 1.00 0.00 19 SER A O 3
ATOM 3217 N N . ILE A 1 20 ? -6.441 20.339 -1.213 1.00 0.00 20 ILE A N 3
ATOM 3218 C CA . ILE A 1 20 ? -6.234 18.964 -1.712 1.00 0.00 20 ILE A CA 3
ATOM 3219 C C . ILE A 1 20 ? -7.330 18.039 -1.161 1.00 0.00 20 ILE A C 3
ATOM 3220 O O . ILE A 1 20 ? -7.438 17.865 0.058 1.00 0.00 20 ILE A O 3
ATOM 3236 N N . VAL A 1 21 ? -8.134 17.470 -2.066 1.00 0.00 21 VAL A N 3
ATOM 3237 C CA . VAL A 1 21 ? -9.202 16.519 -1.730 1.00 0.00 21 VAL A CA 3
ATOM 3238 C C . VAL A 1 21 ? -8.875 15.205 -2.441 1.00 0.00 21 VAL A C 3
ATOM 3239 O O . VAL A 1 21 ? -8.907 15.125 -3.683 1.00 0.00 21 VAL A O 3
ATOM 3252 N N . LEU A 1 22 ? -8.501 14.207 -1.643 1.00 0.00 22 LEU A N 3
ATOM 3253 C CA . LEU A 1 22 ? -8.088 12.898 -2.127 1.00 0.00 22 LEU A CA 3
ATOM 3254 C C . LEU A 1 22 ? -9.289 12.107 -2.629 1.00 0.00 22 LEU A C 3
ATOM 3255 O O . LEU A 1 22 ? -10.295 11.962 -1.930 1.00 0.00 22 LEU A O 3
ATOM 3271 N N . THR A 1 23 ? -9.154 11.605 -3.852 1.00 0.00 23 THR A N 3
ATOM 3272 C CA . THR A 1 23 ? -10.092 10.671 -4.469 1.00 0.00 23 THR A CA 3
ATOM 3273 C C . THR A 1 23 ? -9.272 9.468 -4.942 1.00 0.00 23 THR A C 3
ATOM 3274 O O . THR A 1 23 ? -8.028 9.538 -4.991 1.00 0.00 23 THR A O 3
ATOM 3285 N N . ARG A 1 24 ? -9.950 8.367 -5.275 1.00 0.00 24 ARG A N 3
ATOM 3286 C CA . ARG A 1 24 ? -9.293 7.140 -5.739 1.00 0.00 24 ARG A CA 3
ATOM 3287 C C . ARG A 1 24 ? -8.452 7.384 -7.009 1.00 0.00 24 ARG A C 3
ATOM 3288 O O . ARG A 1 24 ? -7.436 6.740 -7.204 1.00 0.00 24 ARG A O 3
ATOM 3309 N N . GLU A 1 25 ? -8.884 8.323 -7.855 1.00 0.00 25 GLU A N 3
ATOM 3310 C CA . GLU A 1 25 ? -8.240 8.589 -9.158 1.00 0.00 25 GLU A CA 3
ATOM 3311 C C . GLU A 1 25 ? -7.043 9.570 -9.056 1.00 0.00 25 GLU A C 3
ATOM 3312 O O . GLU A 1 25 ? -6.215 9.611 -9.972 1.00 0.00 25 GLU A O 3
ATOM 3324 N N . THR A 1 26 ? -6.949 10.332 -7.941 1.00 0.00 26 THR A N 3
ATOM 3325 C CA . THR A 1 26 ? -5.938 11.413 -7.781 1.00 0.00 26 THR A CA 3
ATOM 3326 C C . THR A 1 26 ? -4.499 10.864 -7.845 1.00 0.00 26 THR A C 3
ATOM 3327 O O . THR A 1 26 ? -4.109 10.079 -7.002 1.00 0.00 26 THR A O 3
ATOM 3338 N N . SER A 1 27 ? -3.728 11.279 -8.850 1.00 0.00 27 SER A N 3
ATOM 3339 C CA . SER A 1 27 ? -2.319 10.886 -9.008 1.00 0.00 27 SER A CA 3
ATOM 3340 C C . SER A 1 27 ? -1.445 12.138 -9.142 1.00 0.00 27 SER A C 3
ATOM 3341 O O . SER A 1 27 ? -1.931 13.271 -9.001 1.00 0.00 27 SER A O 3
ATOM 3349 N N . ALA A 1 28 ? -0.148 11.917 -9.388 1.00 0.00 28 ALA A N 3
ATOM 3350 C CA . ALA A 1 28 ? 0.839 12.991 -9.578 1.00 0.00 28 ALA A CA 3
ATOM 3351 C C . ALA A 1 28 ? 0.523 13.913 -10.777 1.00 0.00 28 ALA A C 3
ATOM 3352 O O . ALA A 1 28 ? 0.985 15.050 -10.807 1.00 0.00 28 ALA A O 3
ATOM 3359 N N . ASN A 1 29 ? -0.272 13.433 -11.754 1.00 0.00 29 ASN A N 3
ATOM 3360 C CA . ASN A 1 29 ? -0.676 14.269 -12.914 1.00 0.00 29 ASN A CA 3
ATOM 3361 C C . ASN A 1 29 ? -1.820 15.238 -12.524 1.00 0.00 29 ASN A C 3
ATOM 3362 O O . ASN A 1 29 ? -1.991 16.290 -13.150 1.00 0.00 29 ASN A O 3
ATOM 3373 N N . ASP A 1 30 ? -2.600 14.867 -11.486 1.00 0.00 30 ASP A N 3
ATOM 3374 C CA . ASP A 1 30 ? -3.730 15.680 -10.973 1.00 0.00 30 ASP A CA 3
ATOM 3375 C C . ASP A 1 30 ? -3.232 16.817 -10.064 1.00 0.00 30 ASP A C 3
ATOM 3376 O O . ASP A 1 30 ? -3.960 17.787 -9.821 1.00 0.00 30 ASP A O 3
ATOM 3385 N N . ILE A 1 31 ? -1.996 16.680 -9.545 1.00 0.00 31 ILE A N 3
ATOM 3386 C CA . ILE A 1 31 ? -1.354 17.699 -8.693 1.00 0.00 31 ILE A CA 3
ATOM 3387 C C . ILE A 1 31 ? -0.015 18.117 -9.337 1.00 0.00 31 ILE A C 3
ATOM 3388 O O . ILE A 1 31 ? 0.933 17.335 -9.364 1.00 0.00 31 ILE A O 3
ATOM 3404 N N . ASP A 1 32 ? 0.025 19.350 -9.866 1.00 0.00 32 ASP A N 3
ATOM 3405 C CA . ASP A 1 32 ? 1.209 19.931 -10.541 1.00 0.00 32 ASP A CA 3
ATOM 3406 C C . ASP A 1 32 ? 2.408 20.061 -9.572 1.00 0.00 32 ASP A C 3
ATOM 3407 O O . ASP A 1 32 ? 3.565 19.992 -9.993 1.00 0.00 32 ASP A O 3
ATOM 3416 N N . ALA A 1 33 ? 2.117 20.246 -8.279 1.00 0.00 33 ALA A N 3
ATOM 3417 C CA . ALA A 1 33 ? 3.151 20.324 -7.226 1.00 0.00 33 ALA A CA 3
ATOM 3418 C C . ALA A 1 33 ? 3.792 18.955 -6.921 1.00 0.00 33 ALA A C 3
ATOM 3419 O O . ALA A 1 33 ? 4.869 18.893 -6.321 1.00 0.00 33 ALA A O 3
ATOM 3426 N N . TRP A 1 34 ? 3.104 17.861 -7.305 1.00 0.00 34 TRP A N 3
ATOM 3427 C CA . TRP A 1 34 ? 3.533 16.484 -7.010 1.00 0.00 34 TRP A CA 3
ATOM 3428 C C . TRP A 1 34 ? 4.608 16.029 -8.019 1.00 0.00 34 TRP A C 3
ATOM 3429 O O . TRP A 1 34 ? 4.336 15.879 -9.215 1.00 0.00 34 TRP A O 3
ATOM 3450 N N . ASP A 1 35 ? 5.823 15.812 -7.498 1.00 0.00 35 ASP A N 3
ATOM 3451 C CA . ASP A 1 35 ? 6.985 15.278 -8.240 1.00 0.00 35 ASP A CA 3
ATOM 3452 C C . ASP A 1 35 ? 7.471 14.003 -7.540 1.00 0.00 35 ASP A C 3
ATOM 3453 O O . ASP A 1 35 ? 6.932 13.641 -6.483 1.00 0.00 35 ASP A O 3
ATOM 3462 N N . SER A 1 36 ? 8.495 13.333 -8.118 1.00 0.00 36 SER A N 3
ATOM 3463 C CA . SER A 1 36 ? 9.171 12.178 -7.490 1.00 0.00 36 SER A CA 3
ATOM 3464 C C . SER A 1 36 ? 9.735 12.567 -6.100 1.00 0.00 36 SER A C 3
ATOM 3465 O O . SER A 1 36 ? 9.765 11.759 -5.170 1.00 0.00 36 SER A O 3
ATOM 3472 N N . LEU A 1 37 ? 10.175 13.835 -5.997 1.00 0.00 37 LEU A N 3
ATOM 3473 C CA . LEU A 1 37 ? 10.667 14.432 -4.744 1.00 0.00 37 LEU A CA 3
ATOM 3474 C C . LEU A 1 37 ? 9.526 14.524 -3.712 1.00 0.00 37 LEU A C 3
ATOM 3475 O O . LEU A 1 37 ? 9.720 14.201 -2.533 1.00 0.00 37 LEU A O 3
ATOM 3491 N N . SER A 1 38 ? 8.335 14.944 -4.164 1.00 0.00 38 SER A N 3
ATOM 3492 C CA . SER A 1 38 ? 7.147 15.054 -3.295 1.00 0.00 38 SER A CA 3
ATOM 3493 C C . SER A 1 38 ? 6.688 13.658 -2.820 1.00 0.00 38 SER A C 3
ATOM 3494 O O . SER A 1 38 ? 6.125 13.526 -1.731 1.00 0.00 38 SER A O 3
ATOM 3502 N N . HIS A 1 39 ? 6.947 12.628 -3.663 1.00 0.00 39 HIS A N 3
ATOM 3503 C CA . HIS A 1 39 ? 6.766 11.213 -3.289 1.00 0.00 39 HIS A CA 3
ATOM 3504 C C . HIS A 1 39 ? 7.701 10.831 -2.130 1.00 0.00 39 HIS A C 3
ATOM 3505 O O . HIS A 1 39 ? 7.270 10.186 -1.193 1.00 0.00 39 HIS A O 3
ATOM 3519 N N . MET A 1 40 ? 8.979 11.254 -2.189 1.00 0.00 40 MET A N 3
ATOM 3520 C CA . MET A 1 40 ? 9.963 10.979 -1.106 1.00 0.00 40 MET A CA 3
ATOM 3521 C C . MET A 1 40 ? 9.446 11.509 0.245 1.00 0.00 40 MET A C 3
ATOM 3522 O O . MET A 1 40 ? 9.524 10.819 1.269 1.00 0.00 40 MET A O 3
ATOM 3536 N N . ASN A 1 41 ? 8.860 12.718 0.202 1.00 0.00 41 ASN A N 3
ATOM 3537 C CA . ASN A 1 41 ? 8.227 13.359 1.373 1.00 0.00 41 ASN A CA 3
ATOM 3538 C C . ASN A 1 41 ? 6.947 12.606 1.801 1.00 0.00 41 ASN A C 3
ATOM 3539 O O . ASN A 1 41 ? 6.654 12.515 3.000 1.00 0.00 41 ASN A O 3
ATOM 3550 N N . LEU A 1 42 ? 6.201 12.067 0.816 1.00 0.00 42 LEU A N 3
ATOM 3551 C CA . LEU A 1 42 ? 4.986 11.248 1.062 1.00 0.00 42 LEU A CA 3
ATOM 3552 C C . LEU A 1 42 ? 5.327 10.016 1.918 1.00 0.00 42 LEU A C 3
ATOM 3553 O O . LEU A 1 42 ? 4.802 9.868 3.024 1.00 0.00 42 LEU A O 3
ATOM 3569 N N . ILE A 1 43 ? 6.251 9.180 1.398 1.00 0.00 43 ILE A N 3
ATOM 3570 C CA . ILE A 1 43 ? 6.624 7.891 2.009 1.00 0.00 43 ILE A CA 3
ATOM 3571 C C . ILE A 1 43 ? 7.132 8.106 3.442 1.00 0.00 43 ILE A C 3
ATOM 3572 O O . ILE A 1 43 ? 6.594 7.507 4.358 1.00 0.00 43 ILE A O 3
ATOM 3588 N N . VAL A 1 44 ? 8.115 9.014 3.630 1.00 0.00 44 VAL A N 3
ATOM 3589 C CA . VAL A 1 44 ? 8.737 9.244 4.951 1.00 0.00 44 VAL A CA 3
ATOM 3590 C C . VAL A 1 44 ? 7.720 9.735 6.006 1.00 0.00 44 VAL A C 3
ATOM 3591 O O . VAL A 1 44 ? 7.876 9.447 7.194 1.00 0.00 44 VAL A O 3
ATOM 3604 N N . SER A 1 45 ? 6.688 10.482 5.565 1.00 0.00 45 SER A N 3
ATOM 3605 C CA . SER A 1 45 ? 5.569 10.898 6.439 1.00 0.00 45 SER A CA 3
ATOM 3606 C C . SER A 1 45 ? 4.723 9.682 6.854 1.00 0.00 45 SER A C 3
ATOM 3607 O O . SER A 1 45 ? 4.376 9.522 8.024 1.00 0.00 45 SER A O 3
ATOM 3615 N N . LEU A 1 46 ? 4.442 8.808 5.884 1.00 0.00 46 LEU A N 3
ATOM 3616 C CA . LEU A 1 46 ? 3.635 7.591 6.103 1.00 0.00 46 LEU A CA 3
ATOM 3617 C C . LEU A 1 46 ? 4.372 6.587 7.026 1.00 0.00 46 LEU A C 3
ATOM 3618 O O . LEU A 1 46 ? 3.746 5.881 7.830 1.00 0.00 46 LEU A O 3
ATOM 3634 N N . GLU A 1 47 ? 5.712 6.578 6.913 1.00 0.00 47 GLU A N 3
ATOM 3635 C CA . GLU A 1 47 ? 6.605 5.744 7.734 1.00 0.00 47 GLU A CA 3
ATOM 3636 C C . GLU A 1 47 ? 6.533 6.175 9.205 1.00 0.00 47 GLU A C 3
ATOM 3637 O O . GLU A 1 47 ? 6.211 5.372 10.076 1.00 0.00 47 GLU A O 3
ATOM 3649 N N . VAL A 1 48 ? 6.837 7.461 9.461 1.00 0.00 48 VAL A N 3
ATOM 3650 C CA . VAL A 1 48 ? 6.984 7.987 10.827 1.00 0.00 48 VAL A CA 3
ATOM 3651 C C . VAL A 1 48 ? 5.644 8.060 11.589 1.00 0.00 48 VAL A C 3
ATOM 3652 O O . VAL A 1 48 ? 5.609 7.830 12.802 1.00 0.00 48 VAL A O 3
ATOM 3665 N N . HIS A 1 49 ? 4.557 8.427 10.883 1.00 0.00 49 HIS A N 3
ATOM 3666 C CA . HIS A 1 49 ? 3.217 8.559 11.487 1.00 0.00 49 HIS A CA 3
ATOM 3667 C C . HIS A 1 49 ? 2.592 7.191 11.815 1.00 0.00 49 HIS A C 3
ATOM 3668 O O . HIS A 1 49 ? 2.218 6.936 12.965 1.00 0.00 49 HIS A O 3
ATOM 3683 N N . TYR A 1 50 ? 2.500 6.307 10.815 1.00 0.00 50 TYR A N 3
ATOM 3684 C CA . TYR A 1 50 ? 1.773 5.023 10.954 1.00 0.00 50 TYR A CA 3
ATOM 3685 C C . TYR A 1 50 ? 2.672 3.912 11.533 1.00 0.00 50 TYR A C 3
ATOM 3686 O O . TYR A 1 50 ? 2.159 2.911 12.046 1.00 0.00 50 TYR A O 3
ATOM 3704 N N . LYS A 1 51 ? 4.011 4.133 11.485 1.00 0.00 51 LYS A N 3
ATOM 3705 C CA . LYS A 1 51 ? 5.044 3.121 11.824 1.00 0.00 51 LYS A CA 3
ATOM 3706 C C . LYS A 1 51 ? 4.846 1.850 10.978 1.00 0.00 51 LYS A C 3
ATOM 3707 O O . LYS A 1 51 ? 4.837 0.723 11.496 1.00 0.00 51 LYS A O 3
ATOM 3726 N N . ILE A 1 52 ? 4.679 2.063 9.660 1.00 0.00 52 ILE A N 3
ATOM 3727 C CA . ILE A 1 52 ? 4.508 0.985 8.673 1.00 0.00 52 ILE A CA 3
ATOM 3728 C C . ILE A 1 52 ? 5.685 1.024 7.681 1.00 0.00 52 ILE A C 3
ATOM 3729 O O . ILE A 1 52 ? 6.632 1.807 7.866 1.00 0.00 52 ILE A O 3
ATOM 3745 N N . LYS A 1 53 ? 5.646 0.157 6.670 1.00 0.00 53 LYS A N 3
ATOM 3746 C CA . LYS A 1 53 ? 6.759 -0.042 5.728 1.00 0.00 53 LYS A CA 3
ATOM 3747 C C . LYS A 1 53 ? 6.259 0.118 4.287 1.00 0.00 53 LYS A C 3
ATOM 3748 O O . LYS A 1 53 ? 5.335 -0.571 3.889 1.00 0.00 53 LYS A O 3
ATOM 3767 N N . PHE A 1 54 ? 6.869 1.035 3.518 1.00 0.00 54 PHE A N 3
ATOM 3768 C CA . PHE A 1 54 ? 6.690 1.119 2.053 1.00 0.00 54 PHE A CA 3
ATOM 3769 C C . PHE A 1 54 ? 8.040 0.876 1.379 1.00 0.00 54 PHE A C 3
ATOM 3770 O O . PHE A 1 54 ? 9.052 1.470 1.771 1.00 0.00 54 PHE A O 3
ATOM 3787 N N . ALA A 1 55 ? 8.050 -0.005 0.377 1.00 0.00 55 ALA A N 3
ATOM 3788 C CA . ALA A 1 55 ? 9.189 -0.186 -0.529 1.00 0.00 55 ALA A CA 3
ATOM 3789 C C . ALA A 1 55 ? 8.892 0.607 -1.803 1.00 0.00 55 ALA A C 3
ATOM 3790 O O . ALA A 1 55 ? 7.766 0.571 -2.284 1.00 0.00 55 ALA A O 3
ATOM 3797 N N . LEU A 1 56 ? 9.905 1.300 -2.348 1.00 0.00 56 LEU A N 3
ATOM 3798 C CA . LEU A 1 56 ? 9.765 2.131 -3.574 1.00 0.00 56 LEU A CA 3
ATOM 3799 C C . LEU A 1 56 ? 9.314 1.241 -4.762 1.00 0.00 56 LEU A C 3
ATOM 3800 O O . LEU A 1 56 ? 8.629 1.719 -5.669 1.00 0.00 56 LEU A O 3
ATOM 3816 N N . GLY A 1 57 ? 9.673 -0.063 -4.706 1.00 0.00 57 GLY A N 3
ATOM 3817 C CA . GLY A 1 57 ? 9.169 -1.074 -5.648 1.00 0.00 57 GLY A CA 3
ATOM 3818 C C . GLY A 1 57 ? 7.641 -1.237 -5.595 1.00 0.00 57 GLY A C 3
ATOM 3819 O O . GLY A 1 57 ? 6.994 -1.429 -6.636 1.00 0.00 57 GLY A O 3
ATOM 3823 N N . GLU A 1 58 ? 7.064 -1.163 -4.368 1.00 0.00 58 GLU A N 3
ATOM 3824 C CA . GLU A 1 58 ? 5.592 -1.159 -4.155 1.00 0.00 58 GLU A CA 3
ATOM 3825 C C . GLU A 1 58 ? 4.979 0.128 -4.730 1.00 0.00 58 GLU A C 3
ATOM 3826 O O . GLU A 1 58 ? 3.897 0.093 -5.313 1.00 0.00 58 GLU A O 3
ATOM 3838 N N . LEU A 1 59 ? 5.710 1.253 -4.583 1.00 0.00 59 LEU A N 3
ATOM 3839 C CA . LEU A 1 59 ? 5.282 2.580 -5.086 1.00 0.00 59 LEU A CA 3
ATOM 3840 C C . LEU A 1 59 ? 5.192 2.592 -6.621 1.00 0.00 59 LEU A C 3
ATOM 3841 O O . LEU A 1 59 ? 4.363 3.311 -7.183 1.00 0.00 59 LEU A O 3
ATOM 3857 N N . GLN A 1 60 ? 6.046 1.785 -7.285 1.00 0.00 60 GLN A N 3
ATOM 3858 C CA . GLN A 1 60 ? 6.015 1.623 -8.752 1.00 0.00 60 GLN A CA 3
ATOM 3859 C C . GLN A 1 60 ? 4.676 1.007 -9.214 1.00 0.00 60 GLN A C 3
ATOM 3860 O O . GLN A 1 60 ? 4.211 1.266 -10.326 1.00 0.00 60 GLN A O 3
ATOM 3874 N N . LYS A 1 61 ? 4.062 0.203 -8.329 1.00 0.00 61 LYS A N 3
ATOM 3875 C CA . LYS A 1 61 ? 2.770 -0.465 -8.593 1.00 0.00 61 LYS A CA 3
ATOM 3876 C C . LYS A 1 61 ? 1.598 0.508 -8.353 1.00 0.00 61 LYS A C 3
ATOM 3877 O O . LYS A 1 61 ? 0.484 0.277 -8.835 1.00 0.00 61 LYS A O 3
ATOM 3896 N N . LEU A 1 62 ? 1.864 1.599 -7.605 1.00 0.00 62 LEU A N 3
ATOM 3897 C CA . LEU A 1 62 ? 0.830 2.545 -7.166 1.00 0.00 62 LEU A CA 3
ATOM 3898 C C . LEU A 1 62 ? 0.689 3.685 -8.184 1.00 0.00 62 LEU A C 3
ATOM 3899 O O . LEU A 1 62 ? 1.570 4.544 -8.296 1.00 0.00 62 LEU A O 3
ATOM 3915 N N . LYS A 1 63 ? -0.420 3.667 -8.930 1.00 0.00 63 LYS A N 3
ATOM 3916 C CA . LYS A 1 63 ? -0.713 4.657 -9.972 1.00 0.00 63 LYS A CA 3
ATOM 3917 C C . LYS A 1 63 ? -1.356 5.929 -9.386 1.00 0.00 63 LYS A C 3
ATOM 3918 O O . LYS A 1 63 ? -1.217 7.006 -9.960 1.00 0.00 63 LYS A O 3
ATOM 3937 N N . ASN A 1 64 ? -2.064 5.803 -8.245 1.00 0.00 64 ASN A N 3
ATOM 3938 C CA . ASN A 1 64 ? -2.803 6.938 -7.642 1.00 0.00 64 ASN A CA 3
ATOM 3939 C C . ASN A 1 64 ? -3.103 6.708 -6.147 1.00 0.00 64 ASN A C 3
ATOM 3940 O O . ASN A 1 64 ? -2.655 5.724 -5.568 1.00 0.00 64 ASN A O 3
ATOM 3951 N N . VAL A 1 65 ? -3.865 7.646 -5.538 1.00 0.00 65 VAL A N 3
ATOM 3952 C CA . VAL A 1 65 ? -4.249 7.616 -4.103 1.00 0.00 65 VAL A CA 3
ATOM 3953 C C . VAL A 1 65 ? -5.301 6.505 -3.843 1.00 0.00 65 VAL A C 3
ATOM 3954 O O . VAL A 1 65 ? -5.556 6.131 -2.698 1.00 0.00 65 VAL A O 3
ATOM 3967 N N . GLY A 1 66 ? -5.886 5.961 -4.929 1.00 0.00 66 GLY A N 3
ATOM 3968 C CA . GLY A 1 66 ? -6.721 4.760 -4.853 1.00 0.00 66 GLY A CA 3
ATOM 3969 C C . GLY A 1 66 ? -5.878 3.517 -4.658 1.00 0.00 66 GLY A C 3
ATOM 3970 O O . GLY A 1 66 ? -6.265 2.602 -3.935 1.00 0.00 66 GLY A O 3
ATOM 3974 N N . ASP A 1 67 ? -4.701 3.496 -5.299 1.00 0.00 67 ASP A N 3
ATOM 3975 C CA . ASP A 1 67 ? -3.688 2.448 -5.080 1.00 0.00 67 ASP A CA 3
ATOM 3976 C C . ASP A 1 67 ? -3.068 2.592 -3.685 1.00 0.00 67 ASP A C 3
ATOM 3977 O O . ASP A 1 67 ? -2.737 1.591 -3.060 1.00 0.00 67 ASP A O 3
ATOM 3986 N N . LEU A 1 68 ? -2.893 3.855 -3.222 1.00 0.00 68 LEU A N 3
ATOM 3987 C CA . LEU A 1 68 ? -2.514 4.151 -1.823 1.00 0.00 68 LEU A CA 3
ATOM 3988 C C . LEU A 1 68 ? -3.643 3.732 -0.868 1.00 0.00 68 LEU A C 3
ATOM 3989 O O . LEU A 1 68 ? -3.373 3.320 0.246 1.00 0.00 68 LEU A O 3
ATOM 4005 N N . ALA A 1 69 ? -4.906 3.838 -1.312 1.00 0.00 69 ALA A N 3
ATOM 4006 C CA . ALA A 1 69 ? -6.065 3.418 -0.500 1.00 0.00 69 ALA A CA 3
ATOM 4007 C C . ALA A 1 69 ? -5.970 1.912 -0.214 1.00 0.00 69 ALA A C 3
ATOM 4008 O O . ALA A 1 69 ? -6.095 1.482 0.941 1.00 0.00 69 ALA A O 3
ATOM 4015 N N . ASP A 1 70 ? -5.678 1.133 -1.276 1.00 0.00 70 ASP A N 3
ATOM 4016 C CA . ASP A 1 70 ? -5.404 -0.308 -1.156 1.00 0.00 70 ASP A CA 3
ATOM 4017 C C . ASP A 1 70 ? -4.202 -0.545 -0.234 1.00 0.00 70 ASP A C 3
ATOM 4018 O O . ASP A 1 70 ? -4.340 -1.160 0.811 1.00 0.00 70 ASP A O 3
ATOM 4027 N N . LEU A 1 71 ? -3.059 0.048 -0.611 1.00 0.00 71 LEU A N 3
ATOM 4028 C CA . LEU A 1 71 ? -1.720 -0.297 -0.081 1.00 0.00 71 LEU A CA 3
ATOM 4029 C C . LEU A 1 71 ? -1.581 0.075 1.415 1.00 0.00 71 LEU A C 3
ATOM 4030 O O . LEU A 1 71 ? -1.118 -0.745 2.213 1.00 0.00 71 LEU A O 3
ATOM 4046 N N . VAL A 1 72 ? -1.981 1.310 1.782 1.00 0.00 72 VAL A N 3
ATOM 4047 C CA . VAL A 1 72 ? -2.004 1.769 3.189 1.00 0.00 72 VAL A CA 3
ATOM 4048 C C . VAL A 1 72 ? -2.957 0.886 4.034 1.00 0.00 72 VAL A C 3
ATOM 4049 O O . VAL A 1 72 ? -2.612 0.510 5.157 1.00 0.00 72 VAL A O 3
ATOM 4062 N N . ASP A 1 73 ? -4.130 0.511 3.461 1.00 0.00 73 ASP A N 3
ATOM 4063 C CA . ASP A 1 73 ? -5.105 -0.376 4.154 1.00 0.00 73 ASP A CA 3
ATOM 4064 C C . ASP A 1 73 ? -4.529 -1.795 4.336 1.00 0.00 73 ASP A C 3
ATOM 4065 O O . ASP A 1 73 ? -4.854 -2.475 5.311 1.00 0.00 73 ASP A O 3
ATOM 4074 N N . LYS A 1 74 ? -3.670 -2.216 3.383 1.00 0.00 74 LYS A N 3
ATOM 4075 C CA . LYS A 1 74 ? -2.985 -3.527 3.445 1.00 0.00 74 LYS A CA 3
ATOM 4076 C C . LYS A 1 74 ? -2.061 -3.566 4.666 1.00 0.00 74 LYS A C 3
ATOM 4077 O O . LYS A 1 74 ? -2.050 -4.544 5.410 1.00 0.00 74 LYS A O 3
ATOM 4096 N N . LYS A 1 75 ? -1.324 -2.460 4.878 1.00 0.00 75 LYS A N 3
ATOM 4097 C CA . LYS A 1 75 ? -0.359 -2.329 5.986 1.00 0.00 75 LYS A CA 3
ATOM 4098 C C . LYS A 1 75 ? -1.094 -2.283 7.331 1.00 0.00 75 LYS A C 3
ATOM 4099 O O . LYS A 1 75 ? -0.727 -2.993 8.267 1.00 0.00 75 LYS A O 3
ATOM 4118 N N . LEU A 1 76 ? -2.152 -1.455 7.392 1.00 0.00 76 LEU A N 3
ATOM 4119 C CA . LEU A 1 76 ? -2.971 -1.267 8.608 1.00 0.00 76 LEU A CA 3
ATOM 4120 C C . LEU A 1 76 ? -3.778 -2.542 8.941 1.00 0.00 76 LEU A C 3
ATOM 4121 O O . LEU A 1 76 ? -4.177 -2.737 10.089 1.00 0.00 76 LEU A O 3
ATOM 4137 N N . ALA A 1 77 ? -4.028 -3.383 7.916 1.00 0.00 77 ALA A N 3
ATOM 4138 C CA . ALA A 1 77 ? -4.601 -4.735 8.094 1.00 0.00 77 ALA A CA 3
ATOM 4139 C C . ALA A 1 77 ? -3.590 -5.677 8.778 1.00 0.00 77 ALA A C 3
ATOM 4140 O O . ALA A 1 77 ? -3.958 -6.467 9.653 1.00 0.00 77 ALA A O 3
ATOM 4147 N N . ARG A 1 78 ? -2.310 -5.578 8.359 1.00 0.00 78 ARG A N 3
ATOM 4148 C CA . ARG A 1 78 ? -1.207 -6.403 8.910 1.00 0.00 78 ARG A CA 3
ATOM 4149 C C . ARG A 1 78 ? -0.815 -5.933 10.320 1.00 0.00 78 ARG A C 3
ATOM 4150 O O . ARG A 1 78 ? -0.395 -6.739 11.154 1.00 0.00 78 ARG A O 3
ATOM 4171 N N . LYS A 1 79 ? -0.994 -4.622 10.575 1.00 0.00 79 LYS A N 3
ATOM 4172 C CA . LYS A 1 79 ? -0.645 -4.000 11.862 1.00 0.00 79 LYS A CA 3
ATOM 4173 C C . LYS A 1 79 ? -1.806 -4.199 12.841 1.00 0.00 79 LYS A C 3
ATOM 4174 O O . LYS A 1 79 ? -1.721 -5.030 13.756 1.00 0.00 79 LYS A O 3
ATOM 4193 N N . LEU A 1 80 ? -2.905 -3.474 12.558 1.00 0.00 80 LEU A N 3
ATOM 4194 C CA . LEU A 1 80 ? -4.075 -3.333 13.429 1.00 0.00 80 LEU A CA 3
ATOM 4195 C C . LEU A 1 80 ? -3.630 -2.838 14.827 1.00 0.00 80 LEU A C 3
ATOM 4196 O O . LEU A 1 80 ? -3.599 -1.628 15.062 1.00 0.00 80 LEU A O 3
ATOM 4212 N N . GLU A 1 81 ? -3.202 -3.790 15.700 1.00 0.00 81 GLU A N 3
ATOM 4213 C CA . GLU A 1 81 ? -2.809 -3.532 17.101 1.00 0.00 81 GLU A CA 3
ATOM 4214 C C . GLU A 1 81 ? -4.030 -3.020 17.892 1.00 0.00 81 GLU A C 3
ATOM 4215 O O . GLU A 1 81 ? -4.734 -3.795 18.548 1.00 0.00 81 GLU A O 3
ATOM 4227 N N . HIS A 1 82 ? -4.300 -1.710 17.757 1.00 0.00 82 HIS A N 3
ATOM 4228 C CA . HIS A 1 82 ? -5.495 -1.051 18.295 1.00 0.00 82 HIS A CA 3
ATOM 4229 C C . HIS A 1 82 ? -6.481 -0.763 17.151 1.00 0.00 82 HIS A C 3
ATOM 4230 O O . HIS A 1 82 ? -6.155 -0.926 15.968 1.00 0.00 82 HIS A O 3
ATOM 4245 N N . HIS A 1 83 ? -7.691 -0.336 17.512 1.00 0.00 83 HIS A N 3
ATOM 4246 C CA . HIS A 1 83 ? -8.766 -0.050 16.543 1.00 0.00 83 HIS A CA 3
ATOM 4247 C C . HIS A 1 83 ? -8.493 1.255 15.773 1.00 0.00 83 HIS A C 3
ATOM 4248 O O . HIS A 1 83 ? -8.960 1.401 14.640 1.00 0.00 83 HIS A O 3
ATOM 4263 N N . HIS A 1 84 ? -7.734 2.196 16.412 1.00 0.00 84 HIS A N 3
ATOM 4264 C CA . HIS A 1 84 ? -7.416 3.537 15.841 1.00 0.00 84 HIS A CA 3
ATOM 4265 C C . HIS A 1 84 ? -8.729 4.363 15.695 1.00 0.00 84 HIS A C 3
ATOM 4266 O O . HIS A 1 84 ? -8.850 5.263 14.854 1.00 0.00 84 HIS A O 3
ATOM 4281 N N . HIS A 1 85 ? -9.688 4.030 16.601 1.00 0.00 85 HIS A N 3
ATOM 4282 C CA . HIS A 1 85 ? -11.085 4.530 16.635 1.00 0.00 85 HIS A CA 3
ATOM 4283 C C . HIS A 1 85 ? -11.927 3.912 15.485 1.00 0.00 85 HIS A C 3
ATOM 4284 O O . HIS A 1 85 ? -13.002 3.349 15.743 1.00 0.00 85 HIS A O 3
ATOM 4299 N N . HIS A 1 86 ? -11.424 4.029 14.230 1.00 0.00 86 HIS A N 3
ATOM 4300 C CA . HIS A 1 86 ? -11.927 3.299 13.040 1.00 0.00 86 HIS A CA 3
ATOM 4301 C C . HIS A 1 86 ? -13.341 3.770 12.642 1.00 0.00 86 HIS A C 3
ATOM 4302 O O . HIS A 1 86 ? -14.348 3.260 13.158 1.00 0.00 86 HIS A O 3
ATOM 4317 N N . HIS A 1 87 ? -13.408 4.782 11.754 1.00 0.00 87 HIS A N 3
ATOM 4318 C CA . HIS A 1 87 ? -14.690 5.275 11.201 1.00 0.00 87 HIS A CA 3
ATOM 4319 C C . HIS A 1 87 ? -15.176 4.326 10.077 1.00 0.00 87 HIS A C 3
ATOM 4320 O O . HIS A 1 87 ? -16.355 3.922 10.084 1.00 0.00 87 HIS A O 3
ATOM 4378 N N . MET A 1 1 ? -12.344 1.529 6.972 1.00 0.00 1 MET A N 4
ATOM 4379 C CA . MET A 1 1 ? -11.219 2.116 6.222 1.00 0.00 1 MET A CA 4
ATOM 4380 C C . MET A 1 1 ? -11.500 3.610 5.917 1.00 0.00 1 MET A C 4
ATOM 4381 O O . MET A 1 1 ? -12.227 3.940 4.974 1.00 0.00 1 MET A O 4
ATOM 4397 N N . PRO A 1 2 ? -10.976 4.557 6.758 1.00 0.00 2 PRO A N 4
ATOM 4398 C CA . PRO A 1 2 ? -11.045 6.007 6.487 1.00 0.00 2 PRO A CA 4
ATOM 4399 C C . PRO A 1 2 ? -9.747 6.501 5.821 1.00 0.00 2 PRO A C 4
ATOM 4400 O O . PRO A 1 2 ? -9.349 7.650 5.998 1.00 0.00 2 PRO A O 4
ATOM 4411 N N . THR A 1 3 ? -9.145 5.616 5.009 1.00 0.00 3 THR A N 4
ATOM 4412 C CA . THR A 1 3 ? -7.740 5.707 4.600 1.00 0.00 3 THR A CA 4
ATOM 4413 C C . THR A 1 3 ? -7.443 7.000 3.807 1.00 0.00 3 THR A C 4
ATOM 4414 O O . THR A 1 3 ? -6.538 7.734 4.179 1.00 0.00 3 THR A O 4
ATOM 4425 N N . LEU A 1 4 ? -8.258 7.292 2.767 1.00 0.00 4 LEU A N 4
ATOM 4426 C CA . LEU A 1 4 ? -8.065 8.470 1.881 1.00 0.00 4 LEU A CA 4
ATOM 4427 C C . LEU A 1 4 ? -8.059 9.786 2.684 1.00 0.00 4 LEU A C 4
ATOM 4428 O O . LEU A 1 4 ? -7.110 10.572 2.590 1.00 0.00 4 LEU A O 4
ATOM 4444 N N . ASP A 1 5 ? -9.115 9.990 3.493 1.00 0.00 5 ASP A N 4
ATOM 4445 C CA . ASP A 1 5 ? -9.309 11.241 4.254 1.00 0.00 5 ASP A CA 4
ATOM 4446 C C . ASP A 1 5 ? -8.323 11.349 5.434 1.00 0.00 5 ASP A C 4
ATOM 4447 O O . ASP A 1 5 ? -7.959 12.457 5.835 1.00 0.00 5 ASP A O 4
ATOM 4456 N N . ALA A 1 6 ? -7.900 10.195 5.988 1.00 0.00 6 ALA A N 4
ATOM 4457 C CA . ALA A 1 6 ? -6.859 10.133 7.040 1.00 0.00 6 ALA A CA 4
ATOM 4458 C C . ALA A 1 6 ? -5.475 10.489 6.466 1.00 0.00 6 ALA A C 4
ATOM 4459 O O . ALA A 1 6 ? -4.631 11.075 7.159 1.00 0.00 6 ALA A O 4
ATOM 4466 N N . LEU A 1 7 ? -5.257 10.114 5.190 1.00 0.00 7 LEU A N 4
ATOM 4467 C CA . LEU A 1 7 ? -4.040 10.455 4.440 1.00 0.00 7 LEU A CA 4
ATOM 4468 C C . LEU A 1 7 ? -4.048 11.955 4.067 1.00 0.00 7 LEU A C 4
ATOM 4469 O O . LEU A 1 7 ? -2.991 12.554 3.967 1.00 0.00 7 LEU A O 4
ATOM 4485 N N . THR A 1 8 ? -5.252 12.558 3.896 1.00 0.00 8 THR A N 4
ATOM 4486 C CA . THR A 1 8 ? -5.390 13.948 3.378 1.00 0.00 8 THR A CA 4
ATOM 4487 C C . THR A 1 8 ? -4.569 15.015 4.186 1.00 0.00 8 THR A C 4
ATOM 4488 O O . THR A 1 8 ? -3.854 15.788 3.554 1.00 0.00 8 THR A O 4
ATOM 4499 N N . PRO A 1 9 ? -4.621 15.071 5.578 1.00 0.00 9 PRO A N 4
ATOM 4500 C CA . PRO A 1 9 ? -3.776 16.010 6.374 1.00 0.00 9 PRO A CA 4
ATOM 4501 C C . PRO A 1 9 ? -2.256 15.755 6.217 1.00 0.00 9 PRO A C 4
ATOM 4502 O O . PRO A 1 9 ? -1.463 16.685 6.377 1.00 0.00 9 PRO A O 4
ATOM 4513 N N . ILE A 1 10 ? -1.867 14.501 5.893 1.00 0.00 10 ILE A N 4
ATOM 4514 C CA . ILE A 1 10 ? -0.447 14.137 5.642 1.00 0.00 10 ILE A CA 4
ATOM 4515 C C . ILE A 1 10 ? 0.044 14.843 4.364 1.00 0.00 10 ILE A C 4
ATOM 4516 O O . ILE A 1 10 ? 1.087 15.504 4.352 1.00 0.00 10 ILE A O 4
ATOM 4532 N N . PHE A 1 11 ? -0.774 14.715 3.304 1.00 0.00 11 PHE A N 4
ATOM 4533 C CA . PHE A 1 11 ? -0.471 15.229 1.957 1.00 0.00 11 PHE A CA 4
ATOM 4534 C C . PHE A 1 11 ? -0.529 16.770 1.947 1.00 0.00 11 PHE A C 4
ATOM 4535 O O . PHE A 1 11 ? 0.352 17.430 1.393 1.00 0.00 11 PHE A O 4
ATOM 4552 N N . ARG A 1 12 ? -1.551 17.325 2.624 1.00 0.00 12 ARG A N 4
ATOM 4553 C CA . ARG A 1 12 ? -1.711 18.782 2.818 1.00 0.00 12 ARG A CA 4
ATOM 4554 C C . ARG A 1 12 ? -0.493 19.385 3.539 1.00 0.00 12 ARG A C 4
ATOM 4555 O O . ARG A 1 12 ? -0.010 20.452 3.146 1.00 0.00 12 ARG A O 4
ATOM 4576 N N . GLN A 1 13 ? -0.003 18.670 4.576 1.00 0.00 13 GLN A N 4
ATOM 4577 C CA . GLN A 1 13 ? 1.164 19.089 5.382 1.00 0.00 13 GLN A CA 4
ATOM 4578 C C . GLN A 1 13 ? 2.410 19.248 4.486 1.00 0.00 13 GLN A C 4
ATOM 4579 O O . GLN A 1 13 ? 3.080 20.291 4.526 1.00 0.00 13 GLN A O 4
ATOM 4593 N N . VAL A 1 14 ? 2.663 18.213 3.655 1.00 0.00 14 VAL A N 4
ATOM 4594 C CA . VAL A 1 14 ? 3.795 18.168 2.706 1.00 0.00 14 VAL A CA 4
ATOM 4595 C C . VAL A 1 14 ? 3.812 19.391 1.765 1.00 0.00 14 VAL A C 4
ATOM 4596 O O . VAL A 1 14 ? 4.821 20.083 1.660 1.00 0.00 14 VAL A O 4
ATOM 4609 N N . PHE A 1 15 ? 2.680 19.649 1.099 1.00 0.00 15 PHE A N 4
ATOM 4610 C CA . PHE A 1 15 ? 2.589 20.680 0.035 1.00 0.00 15 PHE A CA 4
ATOM 4611 C C . PHE A 1 15 ? 2.193 22.060 0.588 1.00 0.00 15 PHE A C 4
ATOM 4612 O O . PHE A 1 15 ? 2.065 23.009 -0.192 1.00 0.00 15 PHE A O 4
ATOM 4629 N N . ASP A 1 16 ? 2.024 22.161 1.935 1.00 0.00 16 ASP A N 4
ATOM 4630 C CA . ASP A 1 16 ? 1.535 23.383 2.636 1.00 0.00 16 ASP A CA 4
ATOM 4631 C C . ASP A 1 16 ? 0.127 23.806 2.109 1.00 0.00 16 ASP A C 4
ATOM 4632 O O . ASP A 1 16 ? -0.331 24.930 2.308 1.00 0.00 16 ASP A O 4
ATOM 4641 N N . ASP A 1 17 ? -0.587 22.839 1.506 1.00 0.00 17 ASP A N 4
ATOM 4642 C CA . ASP A 1 17 ? -1.837 23.082 0.758 1.00 0.00 17 ASP A CA 4
ATOM 4643 C C . ASP A 1 17 ? -3.062 22.693 1.615 1.00 0.00 17 ASP A C 4
ATOM 4644 O O . ASP A 1 17 ? -2.908 22.141 2.704 1.00 0.00 17 ASP A O 4
ATOM 4653 N N . ASP A 1 18 ? -4.270 22.998 1.119 1.00 0.00 18 ASP A N 4
ATOM 4654 C CA . ASP A 1 18 ? -5.544 22.731 1.831 1.00 0.00 18 ASP A CA 4
ATOM 4655 C C . ASP A 1 18 ? -6.657 22.326 0.836 1.00 0.00 18 ASP A C 4
ATOM 4656 O O . ASP A 1 18 ? -7.624 21.649 1.207 1.00 0.00 18 ASP A O 4
ATOM 4665 N N . SER A 1 19 ? -6.479 22.714 -0.442 1.00 0.00 19 SER A N 4
ATOM 4666 C CA . SER A 1 19 ? -7.433 22.417 -1.530 1.00 0.00 19 SER A CA 4
ATOM 4667 C C . SER A 1 19 ? -7.303 20.949 -1.980 1.00 0.00 19 SER A C 4
ATOM 4668 O O . SER A 1 19 ? -8.204 20.418 -2.637 1.00 0.00 19 SER A O 4
ATOM 4676 N N . ILE A 1 20 ? -6.161 20.307 -1.627 1.00 0.00 20 ILE A N 4
ATOM 4677 C CA . ILE A 1 20 ? -5.936 18.877 -1.864 1.00 0.00 20 ILE A CA 4
ATOM 4678 C C . ILE A 1 20 ? -6.868 18.065 -0.945 1.00 0.00 20 ILE A C 4
ATOM 4679 O O . ILE A 1 20 ? -6.675 18.018 0.268 1.00 0.00 20 ILE A O 4
ATOM 4695 N N . VAL A 1 21 ? -7.911 17.481 -1.547 1.00 0.00 21 VAL A N 4
ATOM 4696 C CA . VAL A 1 21 ? -8.857 16.576 -0.881 1.00 0.00 21 VAL A CA 4
ATOM 4697 C C . VAL A 1 21 ? -8.740 15.225 -1.593 1.00 0.00 21 VAL A C 4
ATOM 4698 O O . VAL A 1 21 ? -9.100 15.117 -2.777 1.00 0.00 21 VAL A O 4
ATOM 4711 N N . LEU A 1 22 ? -8.205 14.213 -0.889 1.00 0.00 22 LEU A N 4
ATOM 4712 C CA . LEU A 1 22 ? -7.858 12.926 -1.503 1.00 0.00 22 LEU A CA 4
ATOM 4713 C C . LEU A 1 22 ? -9.101 12.099 -1.831 1.00 0.00 22 LEU A C 4
ATOM 4714 O O . LEU A 1 22 ? -10.069 12.046 -1.063 1.00 0.00 22 LEU A O 4
ATOM 4730 N N . THR A 1 23 ? -9.022 11.461 -2.992 1.00 0.00 23 THR A N 4
ATOM 4731 C CA . THR A 1 23 ? -10.056 10.610 -3.562 1.00 0.00 23 THR A CA 4
ATOM 4732 C C . THR A 1 23 ? -9.336 9.405 -4.218 1.00 0.00 23 THR A C 4
ATOM 4733 O O . THR A 1 23 ? -8.092 9.390 -4.297 1.00 0.00 23 THR A O 4
ATOM 4744 N N . ARG A 1 24 ? -10.105 8.404 -4.669 1.00 0.00 24 ARG A N 4
ATOM 4745 C CA . ARG A 1 24 ? -9.564 7.146 -5.238 1.00 0.00 24 ARG A CA 4
ATOM 4746 C C . ARG A 1 24 ? -8.635 7.366 -6.469 1.00 0.00 24 ARG A C 4
ATOM 4747 O O . ARG A 1 24 ? -7.728 6.565 -6.707 1.00 0.00 24 ARG A O 4
ATOM 4768 N N . GLU A 1 25 ? -8.852 8.454 -7.243 1.00 0.00 25 GLU A N 4
ATOM 4769 C CA . GLU A 1 25 ? -8.047 8.738 -8.463 1.00 0.00 25 GLU A CA 4
ATOM 4770 C C . GLU A 1 25 ? -7.266 10.063 -8.354 1.00 0.00 25 GLU A C 4
ATOM 4771 O O . GLU A 1 25 ? -6.691 10.522 -9.349 1.00 0.00 25 GLU A O 4
ATOM 4783 N N . THR A 1 26 ? -7.244 10.685 -7.158 1.00 0.00 26 THR A N 4
ATOM 4784 C CA . THR A 1 26 ? -6.326 11.808 -6.876 1.00 0.00 26 THR A CA 4
ATOM 4785 C C . THR A 1 26 ? -4.874 11.331 -7.041 1.00 0.00 26 THR A C 4
ATOM 4786 O O . THR A 1 26 ? -4.533 10.259 -6.563 1.00 0.00 26 THR A O 4
ATOM 4797 N N . SER A 1 27 ? -4.044 12.118 -7.721 1.00 0.00 27 SER A N 4
ATOM 4798 C CA . SER A 1 27 ? -2.679 11.709 -8.085 1.00 0.00 27 SER A CA 4
ATOM 4799 C C . SER A 1 27 ? -1.771 12.921 -8.283 1.00 0.00 27 SER A C 4
ATOM 4800 O O . SER A 1 27 ? -2.213 14.081 -8.222 1.00 0.00 27 SER A O 4
ATOM 4808 N N . ALA A 1 28 ? -0.493 12.629 -8.544 1.00 0.00 28 ALA A N 4
ATOM 4809 C CA . ALA A 1 28 ? 0.530 13.638 -8.818 1.00 0.00 28 ALA A CA 4
ATOM 4810 C C . ALA A 1 28 ? 0.386 14.264 -10.215 1.00 0.00 28 ALA A C 4
ATOM 4811 O O . ALA A 1 28 ? 1.045 15.262 -10.516 1.00 0.00 28 ALA A O 4
ATOM 4818 N N . ASN A 1 29 ? -0.483 13.676 -11.051 1.00 0.00 29 ASN A N 4
ATOM 4819 C CA . ASN A 1 29 ? -0.824 14.208 -12.381 1.00 0.00 29 ASN A CA 4
ATOM 4820 C C . ASN A 1 29 ? -2.114 15.053 -12.271 1.00 0.00 29 ASN A C 4
ATOM 4821 O O . ASN A 1 29 ? -2.300 16.029 -13.002 1.00 0.00 29 ASN A O 4
ATOM 4832 N N . ASP A 1 30 ? -3.001 14.637 -11.341 1.00 0.00 30 ASP A N 4
ATOM 4833 C CA . ASP A 1 30 ? -4.289 15.306 -11.036 1.00 0.00 30 ASP A CA 4
ATOM 4834 C C . ASP A 1 30 ? -4.093 16.731 -10.451 1.00 0.00 30 ASP A C 4
ATOM 4835 O O . ASP A 1 30 ? -4.957 17.595 -10.615 1.00 0.00 30 ASP A O 4
ATOM 4844 N N . ILE A 1 31 ? -2.939 16.974 -9.791 1.00 0.00 31 ILE A N 4
ATOM 4845 C CA . ILE A 1 31 ? -2.672 18.229 -9.044 1.00 0.00 31 ILE A CA 4
ATOM 4846 C C . ILE A 1 31 ? -1.352 18.866 -9.535 1.00 0.00 31 ILE A C 4
ATOM 4847 O O . ILE A 1 31 ? -0.315 18.196 -9.568 1.00 0.00 31 ILE A O 4
ATOM 4863 N N . ASP A 1 32 ? -1.420 20.161 -9.939 1.00 0.00 32 ASP A N 4
ATOM 4864 C CA . ASP A 1 32 ? -0.250 20.949 -10.404 1.00 0.00 32 ASP A CA 4
ATOM 4865 C C . ASP A 1 32 ? 0.736 21.230 -9.255 1.00 0.00 32 ASP A C 4
ATOM 4866 O O . ASP A 1 32 ? 1.952 21.264 -9.471 1.00 0.00 32 ASP A O 4
ATOM 4875 N N . ALA A 1 33 ? 0.192 21.435 -8.036 1.00 0.00 33 ALA A N 4
ATOM 4876 C CA . ALA A 1 33 ? 0.986 21.674 -6.804 1.00 0.00 33 ALA A CA 4
ATOM 4877 C C . ALA A 1 33 ? 1.829 20.442 -6.396 1.00 0.00 33 ALA A C 4
ATOM 4878 O O . ALA A 1 33 ? 2.746 20.554 -5.577 1.00 0.00 33 ALA A O 4
ATOM 4885 N N . TRP A 1 34 ? 1.504 19.272 -6.968 1.00 0.00 34 TRP A N 4
ATOM 4886 C CA . TRP A 1 34 ? 2.160 18.001 -6.642 1.00 0.00 34 TRP A CA 4
ATOM 4887 C C . TRP A 1 34 ? 3.379 17.795 -7.567 1.00 0.00 34 TRP A C 4
ATOM 4888 O O . TRP A 1 34 ? 3.246 17.822 -8.796 1.00 0.00 34 TRP A O 4
ATOM 4909 N N . ASP A 1 35 ? 4.551 17.605 -6.947 1.00 0.00 35 ASP A N 4
ATOM 4910 C CA . ASP A 1 35 ? 5.839 17.369 -7.633 1.00 0.00 35 ASP A CA 4
ATOM 4911 C C . ASP A 1 35 ? 6.395 15.976 -7.274 1.00 0.00 35 ASP A C 4
ATOM 4912 O O . ASP A 1 35 ? 6.256 15.522 -6.127 1.00 0.00 35 ASP A O 4
ATOM 4921 N N . SER A 1 36 ? 6.957 15.297 -8.301 1.00 0.00 36 SER A N 4
ATOM 4922 C CA . SER A 1 36 ? 7.731 14.038 -8.193 1.00 0.00 36 SER A CA 4
ATOM 4923 C C . SER A 1 36 ? 8.611 13.945 -6.918 1.00 0.00 36 SER A C 4
ATOM 4924 O O . SER A 1 36 ? 8.443 13.035 -6.113 1.00 0.00 36 SER A O 4
ATOM 4931 N N . LEU A 1 37 ? 9.570 14.885 -6.786 1.00 0.00 37 LEU A N 4
ATOM 4932 C CA . LEU A 1 37 ? 10.555 14.901 -5.671 1.00 0.00 37 LEU A CA 4
ATOM 4933 C C . LEU A 1 37 ? 9.869 15.053 -4.291 1.00 0.00 37 LEU A C 4
ATOM 4934 O O . LEU A 1 37 ? 10.374 14.544 -3.281 1.00 0.00 37 LEU A O 4
ATOM 4950 N N . SER A 1 38 ? 8.701 15.722 -4.264 1.00 0.00 38 SER A N 4
ATOM 4951 C CA . SER A 1 38 ? 7.941 15.965 -3.022 1.00 0.00 38 SER A CA 4
ATOM 4952 C C . SER A 1 38 ? 7.235 14.682 -2.516 1.00 0.00 38 SER A C 4
ATOM 4953 O O . SER A 1 38 ? 6.856 14.618 -1.341 1.00 0.00 38 SER A O 4
ATOM 4961 N N . HIS A 1 39 ? 7.074 13.672 -3.411 1.00 0.00 39 HIS A N 4
ATOM 4962 C CA . HIS A 1 39 ? 6.591 12.310 -3.039 1.00 0.00 39 HIS A CA 4
ATOM 4963 C C . HIS A 1 39 ? 7.399 11.700 -1.875 1.00 0.00 39 HIS A C 4
ATOM 4964 O O . HIS A 1 39 ? 6.834 11.008 -1.039 1.00 0.00 39 HIS A O 4
ATOM 4978 N N . MET A 1 40 ? 8.719 11.965 -1.831 1.00 0.00 40 MET A N 4
ATOM 4979 C CA . MET A 1 40 ? 9.612 11.397 -0.795 1.00 0.00 40 MET A CA 4
ATOM 4980 C C . MET A 1 40 ? 9.210 11.839 0.626 1.00 0.00 40 MET A C 4
ATOM 4981 O O . MET A 1 40 ? 9.364 11.068 1.587 1.00 0.00 40 MET A O 4
ATOM 4995 N N . ASN A 1 41 ? 8.654 13.064 0.732 1.00 0.00 41 ASN A N 4
ATOM 4996 C CA . ASN A 1 41 ? 8.093 13.588 1.996 1.00 0.00 41 ASN A CA 4
ATOM 4997 C C . ASN A 1 41 ? 6.879 12.754 2.432 1.00 0.00 41 ASN A C 4
ATOM 4998 O O . ASN A 1 41 ? 6.698 12.508 3.627 1.00 0.00 41 ASN A O 4
ATOM 5009 N N . LEU A 1 42 ? 6.082 12.280 1.445 1.00 0.00 42 LEU A N 4
ATOM 5010 C CA . LEU A 1 42 ? 4.917 11.419 1.709 1.00 0.00 42 LEU A CA 4
ATOM 5011 C C . LEU A 1 42 ? 5.379 10.095 2.286 1.00 0.00 42 LEU A C 4
ATOM 5012 O O . LEU A 1 42 ? 4.956 9.754 3.371 1.00 0.00 42 LEU A O 4
ATOM 5028 N N . ILE A 1 43 ? 6.298 9.402 1.571 1.00 0.00 43 ILE A N 4
ATOM 5029 C CA . ILE A 1 43 ? 6.769 8.049 1.938 1.00 0.00 43 ILE A CA 4
ATOM 5030 C C . ILE A 1 43 ? 7.223 8.022 3.407 1.00 0.00 43 ILE A C 4
ATOM 5031 O O . ILE A 1 43 ? 6.616 7.318 4.204 1.00 0.00 43 ILE A O 4
ATOM 5047 N N . VAL A 1 44 ? 8.202 8.879 3.767 1.00 0.00 44 VAL A N 4
ATOM 5048 C CA . VAL A 1 44 ? 8.765 8.906 5.131 1.00 0.00 44 VAL A CA 4
ATOM 5049 C C . VAL A 1 44 ? 7.689 9.242 6.198 1.00 0.00 44 VAL A C 4
ATOM 5050 O O . VAL A 1 44 ? 7.732 8.702 7.308 1.00 0.00 44 VAL A O 4
ATOM 5063 N N . SER A 1 45 ? 6.705 10.098 5.827 1.00 0.00 45 SER A N 4
ATOM 5064 C CA . SER A 1 45 ? 5.570 10.452 6.704 1.00 0.00 45 SER A CA 4
ATOM 5065 C C . SER A 1 45 ? 4.597 9.264 6.885 1.00 0.00 45 SER A C 4
ATOM 5066 O O . SER A 1 45 ? 4.105 9.037 7.980 1.00 0.00 45 SER A O 4
ATOM 5074 N N . LEU A 1 46 ? 4.353 8.494 5.816 1.00 0.00 46 LEU A N 4
ATOM 5075 C CA . LEU A 1 46 ? 3.419 7.345 5.847 1.00 0.00 46 LEU A CA 4
ATOM 5076 C C . LEU A 1 46 ? 4.020 6.198 6.689 1.00 0.00 46 LEU A C 4
ATOM 5077 O O . LEU A 1 46 ? 3.303 5.526 7.441 1.00 0.00 46 LEU A O 4
ATOM 5093 N N . GLU A 1 47 ? 5.354 6.036 6.575 1.00 0.00 47 GLU A N 4
ATOM 5094 C CA . GLU A 1 47 ? 6.136 5.027 7.313 1.00 0.00 47 GLU A CA 4
ATOM 5095 C C . GLU A 1 47 ? 6.029 5.257 8.827 1.00 0.00 47 GLU A C 4
ATOM 5096 O O . GLU A 1 47 ? 5.726 4.339 9.575 1.00 0.00 47 GLU A O 4
ATOM 5108 N N . VAL A 1 48 ? 6.309 6.495 9.271 1.00 0.00 48 VAL A N 4
ATOM 5109 C CA . VAL A 1 48 ? 6.347 6.827 10.704 1.00 0.00 48 VAL A CA 4
ATOM 5110 C C . VAL A 1 48 ? 4.932 6.981 11.332 1.00 0.00 48 VAL A C 4
ATOM 5111 O O . VAL A 1 48 ? 4.697 6.470 12.432 1.00 0.00 48 VAL A O 4
ATOM 5124 N N . HIS A 1 49 ? 4.001 7.670 10.623 1.00 0.00 49 HIS A N 4
ATOM 5125 C CA . HIS A 1 49 ? 2.623 7.944 11.132 1.00 0.00 49 HIS A CA 4
ATOM 5126 C C . HIS A 1 49 ? 1.799 6.644 11.239 1.00 0.00 49 HIS A C 4
ATOM 5127 O O . HIS A 1 49 ? 1.156 6.394 12.261 1.00 0.00 49 HIS A O 4
ATOM 5142 N N . TYR A 1 50 ? 1.818 5.831 10.163 1.00 0.00 50 TYR A N 4
ATOM 5143 C CA . TYR A 1 50 ? 1.024 4.579 10.085 1.00 0.00 50 TYR A CA 4
ATOM 5144 C C . TYR A 1 50 ? 1.825 3.341 10.526 1.00 0.00 50 TYR A C 4
ATOM 5145 O O . TYR A 1 50 ? 1.259 2.245 10.628 1.00 0.00 50 TYR A O 4
ATOM 5163 N N . LYS A 1 51 ? 3.131 3.537 10.808 1.00 0.00 51 LYS A N 4
ATOM 5164 C CA . LYS A 1 51 ? 4.065 2.473 11.277 1.00 0.00 51 LYS A CA 4
ATOM 5165 C C . LYS A 1 51 ? 4.184 1.343 10.231 1.00 0.00 51 LYS A C 4
ATOM 5166 O O . LYS A 1 51 ? 4.537 0.213 10.561 1.00 0.00 51 LYS A O 4
ATOM 5185 N N . ILE A 1 52 ? 3.963 1.687 8.954 1.00 0.00 52 ILE A N 4
ATOM 5186 C CA . ILE A 1 52 ? 3.936 0.714 7.847 1.00 0.00 52 ILE A CA 4
ATOM 5187 C C . ILE A 1 52 ? 5.277 0.760 7.106 1.00 0.00 52 ILE A C 4
ATOM 5188 O O . ILE A 1 52 ? 6.157 1.559 7.470 1.00 0.00 52 ILE A O 4
ATOM 5204 N N . LYS A 1 53 ? 5.442 -0.100 6.089 1.00 0.00 53 LYS A N 4
ATOM 5205 C CA . LYS A 1 53 ? 6.703 -0.196 5.344 1.00 0.00 53 LYS A CA 4
ATOM 5206 C C . LYS A 1 53 ? 6.452 -0.575 3.877 1.00 0.00 53 LYS A C 4
ATOM 5207 O O . LYS A 1 53 ? 6.084 -1.715 3.574 1.00 0.00 53 LYS A O 4
ATOM 5226 N N . PHE A 1 54 ? 6.615 0.414 2.978 1.00 0.00 54 PHE A N 4
ATOM 5227 C CA . PHE A 1 54 ? 6.579 0.197 1.524 1.00 0.00 54 PHE A CA 4
ATOM 5228 C C . PHE A 1 54 ? 7.964 -0.244 1.036 1.00 0.00 54 PHE A C 4
ATOM 5229 O O . PHE A 1 54 ? 8.995 0.237 1.523 1.00 0.00 54 PHE A O 4
ATOM 5246 N N . ALA A 1 55 ? 7.966 -1.177 0.087 1.00 0.00 55 ALA A N 4
ATOM 5247 C CA . ALA A 1 55 ? 9.123 -1.470 -0.764 1.00 0.00 55 ALA A CA 4
ATOM 5248 C C . ALA A 1 55 ? 8.996 -0.601 -2.025 1.00 0.00 55 ALA A C 4
ATOM 5249 O O . ALA A 1 55 ? 7.894 -0.129 -2.339 1.00 0.00 55 ALA A O 4
ATOM 5256 N N . LEU A 1 56 ? 10.106 -0.381 -2.745 1.00 0.00 56 LEU A N 4
ATOM 5257 C CA . LEU A 1 56 ? 10.090 0.369 -4.024 1.00 0.00 56 LEU A CA 4
ATOM 5258 C C . LEU A 1 56 ? 9.211 -0.375 -5.068 1.00 0.00 56 LEU A C 4
ATOM 5259 O O . LEU A 1 56 ? 8.625 0.254 -5.941 1.00 0.00 56 LEU A O 4
ATOM 5275 N N . GLY A 1 57 ? 9.084 -1.711 -4.915 1.00 0.00 57 GLY A N 4
ATOM 5276 C CA . GLY A 1 57 ? 8.166 -2.514 -5.731 1.00 0.00 57 GLY A CA 4
ATOM 5277 C C . GLY A 1 57 ? 6.696 -2.132 -5.526 1.00 0.00 57 GLY A C 4
ATOM 5278 O O . GLY A 1 57 ? 5.902 -2.191 -6.467 1.00 0.00 57 GLY A O 4
ATOM 5282 N N . GLU A 1 58 ? 6.348 -1.730 -4.279 1.00 0.00 58 GLU A N 4
ATOM 5283 C CA . GLU A 1 58 ? 5.005 -1.205 -3.939 1.00 0.00 58 GLU A CA 4
ATOM 5284 C C . GLU A 1 58 ? 4.808 0.171 -4.599 1.00 0.00 58 GLU A C 4
ATOM 5285 O O . GLU A 1 58 ? 3.745 0.445 -5.164 1.00 0.00 58 GLU A O 4
ATOM 5297 N N . LEU A 1 59 ? 5.881 1.002 -4.539 1.00 0.00 59 LEU A N 4
ATOM 5298 C CA . LEU A 1 59 ? 5.936 2.353 -5.153 1.00 0.00 59 LEU A CA 4
ATOM 5299 C C . LEU A 1 59 ? 5.589 2.306 -6.651 1.00 0.00 59 LEU A C 4
ATOM 5300 O O . LEU A 1 59 ? 4.785 3.106 -7.129 1.00 0.00 59 LEU A O 4
ATOM 5316 N N . GLN A 1 60 ? 6.187 1.334 -7.358 1.00 0.00 60 GLN A N 4
ATOM 5317 C CA . GLN A 1 60 ? 5.957 1.092 -8.804 1.00 0.00 60 GLN A CA 4
ATOM 5318 C C . GLN A 1 60 ? 4.462 0.891 -9.147 1.00 0.00 60 GLN A C 4
ATOM 5319 O O . GLN A 1 60 ? 4.038 1.145 -10.277 1.00 0.00 60 GLN A O 4
ATOM 5333 N N . LYS A 1 61 ? 3.680 0.425 -8.168 1.00 0.00 61 LYS A N 4
ATOM 5334 C CA . LYS A 1 61 ? 2.251 0.092 -8.352 1.00 0.00 61 LYS A CA 4
ATOM 5335 C C . LYS A 1 61 ? 1.325 1.244 -7.894 1.00 0.00 61 LYS A C 4
ATOM 5336 O O . LYS A 1 61 ? 0.118 1.214 -8.157 1.00 0.00 61 LYS A O 4
ATOM 5355 N N . LEU A 1 62 ? 1.903 2.270 -7.239 1.00 0.00 62 LEU A N 4
ATOM 5356 C CA . LEU A 1 62 ? 1.146 3.428 -6.713 1.00 0.00 62 LEU A CA 4
ATOM 5357 C C . LEU A 1 62 ? 0.940 4.459 -7.837 1.00 0.00 62 LEU A C 4
ATOM 5358 O O . LEU A 1 62 ? 1.794 5.314 -8.041 1.00 0.00 62 LEU A O 4
ATOM 5374 N N . LYS A 1 63 ? -0.166 4.331 -8.598 1.00 0.00 63 LYS A N 4
ATOM 5375 C CA . LYS A 1 63 ? -0.502 5.263 -9.704 1.00 0.00 63 LYS A CA 4
ATOM 5376 C C . LYS A 1 63 ? -1.312 6.460 -9.170 1.00 0.00 63 LYS A C 4
ATOM 5377 O O . LYS A 1 63 ? -1.198 7.581 -9.678 1.00 0.00 63 LYS A O 4
ATOM 5396 N N . ASN A 1 64 ? -2.137 6.197 -8.149 1.00 0.00 64 ASN A N 4
ATOM 5397 C CA . ASN A 1 64 ? -2.984 7.209 -7.485 1.00 0.00 64 ASN A CA 4
ATOM 5398 C C . ASN A 1 64 ? -2.999 6.932 -5.971 1.00 0.00 64 ASN A C 4
ATOM 5399 O O . ASN A 1 64 ? -2.439 5.933 -5.499 1.00 0.00 64 ASN A O 4
ATOM 5410 N N . VAL A 1 65 ? -3.668 7.826 -5.232 1.00 0.00 65 VAL A N 4
ATOM 5411 C CA . VAL A 1 65 ? -3.889 7.709 -3.778 1.00 0.00 65 VAL A CA 4
ATOM 5412 C C . VAL A 1 65 ? -4.871 6.557 -3.450 1.00 0.00 65 VAL A C 4
ATOM 5413 O O . VAL A 1 65 ? -4.924 6.094 -2.313 1.00 0.00 65 VAL A O 4
ATOM 5426 N N . GLY A 1 66 ? -5.622 6.078 -4.463 1.00 0.00 66 GLY A N 4
ATOM 5427 C CA . GLY A 1 66 ? -6.456 4.882 -4.303 1.00 0.00 66 GLY A CA 4
ATOM 5428 C C . GLY A 1 66 ? -5.596 3.637 -4.114 1.00 0.00 66 GLY A C 4
ATO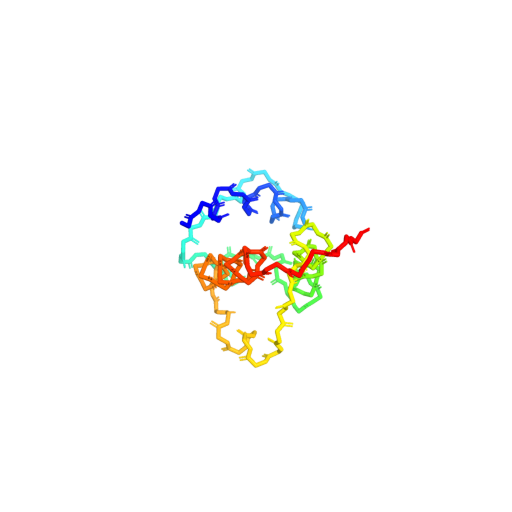M 5429 O O . GLY A 1 66 ? -5.930 2.752 -3.313 1.00 0.00 66 GLY A O 4
ATOM 5433 N N . ASP A 1 67 ? -4.461 3.588 -4.850 1.00 0.00 67 ASP A N 4
ATOM 5434 C CA . ASP A 1 67 ? -3.431 2.544 -4.686 1.00 0.00 67 ASP A CA 4
ATOM 5435 C C . ASP A 1 67 ? -2.792 2.628 -3.290 1.00 0.00 67 ASP A C 4
ATOM 5436 O O . ASP A 1 67 ? -2.558 1.594 -2.663 1.00 0.00 67 ASP A O 4
ATOM 5445 N N . LEU A 1 68 ? -2.511 3.868 -2.810 1.00 0.00 68 LEU A N 4
ATOM 5446 C CA . LEU A 1 68 ? -2.057 4.093 -1.417 1.00 0.00 68 LEU A CA 4
ATOM 5447 C C . LEU A 1 68 ? -3.093 3.541 -0.434 1.00 0.00 68 LEU A C 4
ATOM 5448 O O . LEU A 1 68 ? -2.734 2.826 0.478 1.00 0.00 68 LEU A O 4
ATOM 5464 N N . ALA A 1 69 ? -4.382 3.833 -0.677 1.00 0.00 69 ALA A N 4
ATOM 5465 C CA . ALA A 1 69 ? -5.483 3.406 0.203 1.00 0.00 69 ALA A CA 4
ATOM 5466 C C . ALA A 1 69 ? -5.521 1.875 0.334 1.00 0.00 69 ALA A C 4
ATOM 5467 O O . ALA A 1 69 ? -5.803 1.357 1.412 1.00 0.00 69 ALA A O 4
ATOM 5474 N N . ASP A 1 70 ? -5.186 1.179 -0.772 1.00 0.00 70 ASP A N 4
ATOM 5475 C CA . ASP A 1 70 ? -5.062 -0.284 -0.795 1.00 0.00 70 ASP A CA 4
ATOM 5476 C C . ASP A 1 70 ? -3.885 -0.738 0.086 1.00 0.00 70 ASP A C 4
ATOM 5477 O O . ASP A 1 70 ? -4.097 -1.450 1.063 1.00 0.00 70 ASP A O 4
ATOM 5486 N N . LEU A 1 71 ? -2.655 -0.295 -0.255 1.00 0.00 71 LEU A N 4
ATOM 5487 C CA . LEU A 1 71 ? -1.414 -0.802 0.384 1.00 0.00 71 LEU A CA 4
ATOM 5488 C C . LEU A 1 71 ? -1.347 -0.443 1.879 1.00 0.00 71 LEU A C 4
ATOM 5489 O O . LEU A 1 71 ? -1.015 -1.302 2.695 1.00 0.00 71 LEU A O 4
ATOM 5505 N N . VAL A 1 72 ? -1.651 0.826 2.220 1.00 0.00 72 VAL A N 4
ATOM 5506 C CA . VAL A 1 72 ? -1.735 1.300 3.621 1.00 0.00 72 VAL A CA 4
ATOM 5507 C C . VAL A 1 72 ? -2.729 0.418 4.424 1.00 0.00 72 VAL A C 4
ATOM 5508 O O . VAL A 1 72 ? -2.396 -0.039 5.511 1.00 0.00 72 VAL A O 4
ATOM 5521 N N . ASP A 1 73 ? -3.906 0.121 3.822 1.00 0.00 73 ASP A N 4
ATOM 5522 C CA . ASP A 1 73 ? -4.938 -0.777 4.421 1.00 0.00 73 ASP A CA 4
ATOM 5523 C C . ASP A 1 73 ? -4.394 -2.204 4.677 1.00 0.00 73 ASP A C 4
ATOM 5524 O O . ASP A 1 73 ? -4.680 -2.798 5.717 1.00 0.00 73 ASP A O 4
ATOM 5533 N N . LYS A 1 74 ? -3.616 -2.724 3.712 1.00 0.00 74 LYS A N 4
ATOM 5534 C CA . LYS A 1 74 ? -3.058 -4.103 3.771 1.00 0.00 74 LYS A CA 4
ATOM 5535 C C . LYS A 1 74 ? -2.015 -4.232 4.891 1.00 0.00 74 LYS A C 4
ATOM 5536 O O . LYS A 1 74 ? -1.964 -5.238 5.608 1.00 0.00 74 LYS A O 4
ATOM 5555 N N . LYS A 1 75 ? -1.208 -3.182 5.046 1.00 0.00 75 LYS A N 4
ATOM 5556 C CA . LYS A 1 75 ? -0.118 -3.131 6.027 1.00 0.00 75 LYS A CA 4
ATOM 5557 C C . LYS A 1 75 ? -0.664 -2.788 7.433 1.00 0.00 75 LYS A C 4
ATOM 5558 O O . LYS A 1 75 ? -0.072 -3.176 8.443 1.00 0.00 75 LYS A O 4
ATOM 5577 N N . LEU A 1 76 ? -1.816 -2.082 7.480 1.00 0.00 76 LEU A N 4
ATOM 5578 C CA . LEU A 1 76 ? -2.567 -1.823 8.730 1.00 0.00 76 LEU A CA 4
ATOM 5579 C C . LEU A 1 76 ? -3.451 -3.031 9.102 1.00 0.00 76 LEU A C 4
ATOM 5580 O O . LEU A 1 76 ? -3.940 -3.118 10.221 1.00 0.00 76 LEU A O 4
ATOM 5596 N N . ALA A 1 77 ? -3.719 -3.911 8.120 1.00 0.00 77 ALA A N 4
ATOM 5597 C CA . ALA A 1 77 ? -4.302 -5.248 8.373 1.00 0.00 77 ALA A CA 4
ATOM 5598 C C . ALA A 1 77 ? -3.264 -6.148 9.059 1.00 0.00 77 ALA A C 4
ATOM 5599 O O . ALA A 1 77 ? -3.600 -6.976 9.900 1.00 0.00 77 ALA A O 4
ATOM 5606 N N . ARG A 1 78 ? -1.990 -5.960 8.686 1.00 0.00 78 ARG A N 4
ATOM 5607 C CA . ARG A 1 78 ? -0.861 -6.681 9.303 1.00 0.00 78 ARG A CA 4
ATOM 5608 C C . ARG A 1 78 ? -0.494 -6.098 10.678 1.00 0.00 78 ARG A C 4
ATOM 5609 O O . ARG A 1 78 ? 0.015 -6.821 11.530 1.00 0.00 78 ARG A O 4
ATOM 5630 N N . LYS A 1 79 ? -0.757 -4.795 10.888 1.00 0.00 79 LYS A N 4
ATOM 5631 C CA . LYS A 1 79 ? -0.496 -4.119 12.182 1.00 0.00 79 LYS A CA 4
ATOM 5632 C C . LYS A 1 79 ? -1.682 -4.314 13.153 1.00 0.00 79 LYS A C 4
ATOM 5633 O O . LYS A 1 79 ? -1.507 -4.831 14.269 1.00 0.00 79 LYS A O 4
ATOM 5652 N N . LEU A 1 80 ? -2.865 -3.849 12.707 1.00 0.00 80 LEU A N 4
ATOM 5653 C CA . LEU A 1 80 ? -4.155 -3.877 13.437 1.00 0.00 80 LEU A CA 4
ATOM 5654 C C . LEU A 1 80 ? -4.223 -2.856 14.598 1.00 0.00 80 LEU A C 4
ATOM 5655 O O . LEU A 1 80 ? -5.300 -2.694 15.180 1.00 0.00 80 LEU A O 4
ATOM 5671 N N . GLU A 1 81 ? -3.088 -2.163 14.897 1.00 0.00 81 GLU A N 4
ATOM 5672 C CA . GLU A 1 81 ? -2.963 -1.171 15.999 1.00 0.00 81 GLU A CA 4
ATOM 5673 C C . GLU A 1 81 ? -3.287 -1.823 17.365 1.00 0.00 81 GLU A C 4
ATOM 5674 O O . GLU A 1 81 ? -2.391 -2.272 18.086 1.00 0.00 81 GLU A O 4
ATOM 5686 N N . HIS A 1 82 ? -4.592 -1.870 17.682 1.00 0.00 82 HIS A N 4
ATOM 5687 C CA . HIS A 1 82 ? -5.161 -2.628 18.784 1.00 0.00 82 HIS A CA 4
ATOM 5688 C C . HIS A 1 82 ? -6.132 -3.620 18.134 1.00 0.00 82 HIS A C 4
ATOM 5689 O O . HIS A 1 82 ? -7.176 -3.206 17.605 1.00 0.00 82 HIS A O 4
ATOM 5704 N N . HIS A 1 83 ? -5.735 -4.905 18.143 1.00 0.00 83 HIS A N 4
ATOM 5705 C CA . HIS A 1 83 ? -6.396 -5.998 17.397 1.00 0.00 83 HIS A CA 4
ATOM 5706 C C . HIS A 1 83 ? -7.912 -6.021 17.629 1.00 0.00 83 HIS A C 4
ATOM 5707 O O . HIS A 1 83 ? -8.684 -5.929 16.665 1.00 0.00 83 HIS A O 4
ATOM 5722 N N . HIS A 1 84 ? -8.314 -6.126 18.914 1.00 0.00 84 HIS A N 4
ATOM 5723 C CA . HIS A 1 84 ? -9.731 -6.274 19.317 1.00 0.00 84 HIS A CA 4
ATOM 5724 C C . HIS A 1 84 ? -10.330 -7.570 18.697 1.00 0.00 84 HIS A C 4
ATOM 5725 O O . HIS A 1 84 ? -9.574 -8.517 18.402 1.00 0.00 84 HIS A O 4
ATOM 5740 N N . HIS A 1 85 ? -11.678 -7.607 18.552 1.00 0.00 85 HIS A N 4
ATOM 5741 C CA . HIS A 1 85 ? -12.432 -8.681 17.873 1.00 0.00 85 HIS A CA 4
ATOM 5742 C C . HIS A 1 85 ? -12.443 -9.959 18.745 1.00 0.00 85 HIS A C 4
ATOM 5743 O O . HIS A 1 85 ? -13.455 -10.259 19.383 1.00 0.00 85 HIS A O 4
ATOM 5758 N N . HIS A 1 86 ? -11.309 -10.692 18.782 1.00 0.00 86 HIS A N 4
ATOM 5759 C CA . HIS A 1 86 ? -11.122 -11.881 19.646 1.00 0.00 86 HIS A CA 4
ATOM 5760 C C . HIS A 1 86 ? -9.669 -11.924 20.170 1.00 0.00 86 HIS A C 4
ATOM 5761 O O . HIS A 1 86 ? -9.418 -11.689 21.362 1.00 0.00 86 HIS A O 4
ATOM 5776 N N . HIS A 1 87 ? -8.712 -12.211 19.268 1.00 0.00 87 HIS A N 4
ATOM 5777 C CA . HIS A 1 87 ? -7.273 -12.274 19.594 1.00 0.00 87 HIS A CA 4
ATOM 5778 C C . HIS A 1 87 ? -6.464 -11.763 18.383 1.00 0.00 87 HIS A C 4
ATOM 5779 O O . HIS A 1 87 ? -6.407 -12.474 17.362 1.00 0.00 87 HIS A O 4
ATOM 5837 N N . MET A 1 1 ? -13.444 1.974 5.931 1.00 0.00 1 MET A N 5
ATOM 5838 C CA . MET A 1 1 ? -12.138 2.371 6.491 1.00 0.00 1 MET A CA 5
ATOM 5839 C C . MET A 1 1 ? -11.803 3.806 6.041 1.00 0.00 1 MET A C 5
ATOM 5840 O O . MET A 1 1 ? -12.112 4.181 4.908 1.00 0.00 1 MET A O 5
ATOM 5856 N N . PRO A 1 2 ? -11.140 4.631 6.919 1.00 0.00 2 PRO A N 5
ATOM 5857 C CA . PRO A 1 2 ? -10.944 6.073 6.701 1.00 0.00 2 PRO A CA 5
ATOM 5858 C C . PRO A 1 2 ? -9.594 6.347 6.028 1.00 0.00 2 PRO A C 5
ATOM 5859 O O . PRO A 1 2 ? -8.838 7.216 6.454 1.00 0.00 2 PRO A O 5
ATOM 5870 N N . THR A 1 3 ? -9.336 5.599 4.951 1.00 0.00 3 THR A N 5
ATOM 5871 C CA . THR A 1 3 ? -8.041 5.571 4.270 1.00 0.00 3 THR A CA 5
ATOM 5872 C C . THR A 1 3 ? -7.701 6.951 3.669 1.00 0.00 3 THR A C 5
ATOM 5873 O O . THR A 1 3 ? -6.772 7.611 4.141 1.00 0.00 3 THR A O 5
ATOM 5884 N N . LEU A 1 4 ? -8.519 7.408 2.694 1.00 0.00 4 LEU A N 5
ATOM 5885 C CA . LEU A 1 4 ? -8.373 8.738 2.061 1.00 0.00 4 LEU A CA 5
ATOM 5886 C C . LEU A 1 4 ? -8.518 9.859 3.107 1.00 0.00 4 LEU A C 5
ATOM 5887 O O . LEU A 1 4 ? -7.788 10.842 3.062 1.00 0.00 4 LEU A O 5
ATOM 5903 N N . ASP A 1 5 ? -9.474 9.668 4.046 1.00 0.00 5 ASP A N 5
ATOM 5904 C CA . ASP A 1 5 ? -9.766 10.626 5.146 1.00 0.00 5 ASP A CA 5
ATOM 5905 C C . ASP A 1 5 ? -8.521 10.919 5.996 1.00 0.00 5 ASP A C 5
ATOM 5906 O O . ASP A 1 5 ? -8.272 12.068 6.374 1.00 0.00 5 ASP A O 5
ATOM 5915 N N . ALA A 1 6 ? -7.754 9.858 6.284 1.00 0.00 6 ALA A N 5
ATOM 5916 C CA . ALA A 1 6 ? -6.510 9.934 7.071 1.00 0.00 6 ALA A CA 5
ATOM 5917 C C . ALA A 1 6 ? -5.344 10.461 6.217 1.00 0.00 6 ALA A C 5
ATOM 5918 O O . ALA A 1 6 ? -4.472 11.170 6.724 1.00 0.00 6 ALA A O 5
ATOM 5925 N N . LEU A 1 7 ? -5.344 10.110 4.915 1.00 0.00 7 LEU A N 5
ATOM 5926 C CA . LEU A 1 7 ? -4.292 10.529 3.967 1.00 0.00 7 LEU A CA 5
ATOM 5927 C C . LEU A 1 7 ? -4.396 12.036 3.649 1.00 0.00 7 LEU A C 5
ATOM 5928 O O . LEU A 1 7 ? -3.377 12.682 3.455 1.00 0.00 7 LEU A O 5
ATOM 5944 N N . THR A 1 8 ? -5.630 12.587 3.634 1.00 0.00 8 THR A N 5
ATOM 5945 C CA . THR A 1 8 ? -5.885 13.998 3.246 1.00 0.00 8 THR A CA 5
ATOM 5946 C C . THR A 1 8 ? -5.008 15.014 4.062 1.00 0.00 8 THR A C 5
ATOM 5947 O O . THR A 1 8 ? -4.263 15.769 3.436 1.00 0.00 8 THR A O 5
ATOM 5958 N N . PRO A 1 9 ? -5.019 15.014 5.452 1.00 0.00 9 PRO A N 5
ATOM 5959 C CA . PRO A 1 9 ? -4.157 15.925 6.253 1.00 0.00 9 PRO A CA 5
ATOM 5960 C C . PRO A 1 9 ? -2.640 15.623 6.101 1.00 0.00 9 PRO A C 5
ATOM 5961 O O . PRO A 1 9 ? -1.815 16.528 6.282 1.00 0.00 9 PRO A O 5
ATOM 5972 N N . ILE A 1 10 ? -2.286 14.357 5.759 1.00 0.00 10 ILE A N 5
ATOM 5973 C CA . ILE A 1 10 ? -0.873 13.948 5.538 1.00 0.00 10 ILE A CA 5
ATOM 5974 C C . ILE A 1 10 ? -0.305 14.675 4.309 1.00 0.00 10 ILE A C 5
ATOM 5975 O O . ILE A 1 10 ? 0.729 15.324 4.400 1.00 0.00 10 ILE A O 5
ATOM 5991 N N . PHE A 1 11 ? -1.031 14.579 3.182 1.00 0.00 11 PHE A N 5
ATOM 5992 C CA . PHE A 1 11 ? -0.639 15.199 1.901 1.00 0.00 11 PHE A CA 5
ATOM 5993 C C . PHE A 1 11 ? -0.631 16.737 2.033 1.00 0.00 11 PHE A C 5
ATOM 5994 O O . PHE A 1 11 ? 0.286 17.405 1.548 1.00 0.00 11 PHE A O 5
ATOM 6011 N N . ARG A 1 12 ? -1.641 17.274 2.742 1.00 0.00 12 ARG A N 5
ATOM 6012 C CA . ARG A 1 12 ? -1.752 18.726 3.013 1.00 0.00 12 ARG A CA 5
ATOM 6013 C C . ARG A 1 12 ? -0.553 19.258 3.825 1.00 0.00 12 ARG A C 5
ATOM 6014 O O . ARG A 1 12 ? -0.201 20.432 3.710 1.00 0.00 12 ARG A O 5
ATOM 6035 N N . GLN A 1 13 ? 0.056 18.387 4.649 1.00 0.00 13 GLN A N 5
ATOM 6036 C CA . GLN A 1 13 ? 1.279 18.715 5.400 1.00 0.00 13 GLN A CA 5
ATOM 6037 C C . GLN A 1 13 ? 2.519 18.640 4.476 1.00 0.00 13 GLN A C 5
ATOM 6038 O O . GLN A 1 13 ? 3.283 19.609 4.382 1.00 0.00 13 GLN A O 5
ATOM 6052 N N . VAL A 1 14 ? 2.680 17.484 3.792 1.00 0.00 14 VAL A N 5
ATOM 6053 C CA . VAL A 1 14 ? 3.834 17.179 2.901 1.00 0.00 14 VAL A CA 5
ATOM 6054 C C . VAL A 1 14 ? 4.081 18.286 1.857 1.00 0.00 14 VAL A C 5
ATOM 6055 O O . VAL A 1 14 ? 5.172 18.874 1.791 1.00 0.00 14 VAL A O 5
ATOM 6068 N N . PHE A 1 15 ? 3.045 18.583 1.074 1.00 0.00 15 PHE A N 5
ATOM 6069 C CA . PHE A 1 15 ? 3.121 19.564 -0.021 1.00 0.00 15 PHE A CA 5
ATOM 6070 C C . PHE A 1 15 ? 2.922 20.998 0.518 1.00 0.00 15 PHE A C 5
ATOM 6071 O O . PHE A 1 15 ? 3.187 21.975 -0.198 1.00 0.00 15 PHE A O 5
ATOM 6088 N N . ASP A 1 16 ? 2.463 21.094 1.792 1.00 0.00 16 ASP A N 5
ATOM 6089 C CA . ASP A 1 16 ? 2.223 22.361 2.506 1.00 0.00 16 ASP A CA 5
ATOM 6090 C C . ASP A 1 16 ? 1.164 23.191 1.766 1.00 0.00 16 ASP A C 5
ATOM 6091 O O . ASP A 1 16 ? 1.443 24.257 1.200 1.00 0.00 16 ASP A O 5
ATOM 6100 N N . ASP A 1 17 ? -0.048 22.628 1.732 1.00 0.00 17 ASP A N 5
ATOM 6101 C CA . ASP A 1 17 ? -1.209 23.237 1.090 1.00 0.00 17 ASP A CA 5
ATOM 6102 C C . ASP A 1 17 ? -2.485 22.530 1.572 1.00 0.00 17 ASP A C 5
ATOM 6103 O O . ASP A 1 17 ? -2.662 21.337 1.336 1.00 0.00 17 ASP A O 5
ATOM 6112 N N . ASP A 1 18 ? -3.380 23.290 2.226 1.00 0.00 18 ASP A N 5
ATOM 6113 C CA . ASP A 1 18 ? -4.639 22.767 2.792 1.00 0.00 18 ASP A CA 5
ATOM 6114 C C . ASP A 1 18 ? -5.753 22.744 1.715 1.00 0.00 18 ASP A C 5
ATOM 6115 O O . ASP A 1 18 ? -6.827 22.180 1.934 1.00 0.00 18 ASP A O 5
ATOM 6124 N N . SER A 1 19 ? -5.485 23.341 0.543 1.00 0.00 19 SER A N 5
ATOM 6125 C CA . SER A 1 19 ? -6.443 23.361 -0.577 1.00 0.00 19 SER A CA 5
ATOM 6126 C C . SER A 1 19 ? -6.436 22.024 -1.355 1.00 0.00 19 SER A C 5
ATOM 6127 O O . SER A 1 19 ? -7.312 21.794 -2.197 1.00 0.00 19 SER A O 5
ATOM 6135 N N . ILE A 1 20 ? -5.436 21.158 -1.071 1.00 0.00 20 ILE A N 5
ATOM 6136 C CA . ILE A 1 20 ? -5.370 19.788 -1.619 1.00 0.00 20 ILE A CA 5
ATOM 6137 C C . ILE A 1 20 ? -6.611 18.975 -1.198 1.00 0.00 20 ILE A C 5
ATOM 6138 O O . ILE A 1 20 ? -6.839 18.743 -0.011 1.00 0.00 20 ILE A O 5
ATOM 6154 N N . VAL A 1 21 ? -7.400 18.546 -2.186 1.00 0.00 21 VAL A N 5
ATOM 6155 C CA . VAL A 1 21 ? -8.588 17.713 -1.975 1.00 0.00 21 VAL A CA 5
ATOM 6156 C C . VAL A 1 21 ? -8.353 16.405 -2.744 1.00 0.00 21 VAL A C 5
ATOM 6157 O O . VAL A 1 21 ? -8.355 16.394 -3.979 1.00 0.00 21 VAL A O 5
ATOM 6170 N N . LEU A 1 22 ? -8.078 15.324 -1.999 1.00 0.00 22 LEU A N 5
ATOM 6171 C CA . LEU A 1 22 ? -7.739 14.018 -2.579 1.00 0.00 22 LEU A CA 5
ATOM 6172 C C . LEU A 1 22 ? -8.983 13.295 -3.100 1.00 0.00 22 LEU A C 5
ATOM 6173 O O . LEU A 1 22 ? -10.052 13.344 -2.493 1.00 0.00 22 LEU A O 5
ATOM 6189 N N . THR A 1 23 ? -8.801 12.624 -4.230 1.00 0.00 23 THR A N 5
ATOM 6190 C CA . THR A 1 23 ? -9.714 11.608 -4.752 1.00 0.00 23 THR A CA 5
ATOM 6191 C C . THR A 1 23 ? -8.882 10.328 -4.913 1.00 0.00 23 THR A C 5
ATOM 6192 O O . THR A 1 23 ? -7.663 10.342 -4.652 1.00 0.00 23 THR A O 5
ATOM 6203 N N . ARG A 1 24 ? -9.507 9.224 -5.323 1.00 0.00 24 ARG A N 5
ATOM 6204 C CA . ARG A 1 24 ? -8.770 7.979 -5.559 1.00 0.00 24 ARG A CA 5
ATOM 6205 C C . ARG A 1 24 ? -7.851 8.112 -6.780 1.00 0.00 24 ARG A C 5
ATOM 6206 O O . ARG A 1 24 ? -6.668 7.827 -6.689 1.00 0.00 24 ARG A O 5
ATOM 6227 N N . GLU A 1 25 ? -8.373 8.669 -7.882 1.00 0.00 25 GLU A N 5
ATOM 6228 C CA . GLU A 1 25 ? -7.636 8.745 -9.162 1.00 0.00 25 GLU A CA 5
ATOM 6229 C C . GLU A 1 25 ? -6.578 9.887 -9.170 1.00 0.00 25 GLU A C 5
ATOM 6230 O O . GLU A 1 25 ? -5.949 10.136 -10.207 1.00 0.00 25 GLU A O 5
ATOM 6242 N N . THR A 1 26 ? -6.382 10.558 -8.008 1.00 0.00 26 THR A N 5
ATOM 6243 C CA . THR A 1 26 ? -5.319 11.565 -7.808 1.00 0.00 26 THR A CA 5
ATOM 6244 C C . THR A 1 26 ? -3.917 10.931 -7.942 1.00 0.00 26 THR A C 5
ATOM 6245 O O . THR A 1 26 ? -3.401 10.317 -7.006 1.00 0.00 26 THR A O 5
ATOM 6256 N N . SER A 1 27 ? -3.345 11.031 -9.141 1.00 0.00 27 SER A N 5
ATOM 6257 C CA . SER A 1 27 ? -1.972 10.592 -9.419 1.00 0.00 27 SER A CA 5
ATOM 6258 C C . SER A 1 27 ? -1.012 11.777 -9.219 1.00 0.00 27 SER A C 5
ATOM 6259 O O . SER A 1 27 ? -1.441 12.896 -8.904 1.00 0.00 27 SER A O 5
ATOM 6267 N N . ALA A 1 28 ? 0.295 11.529 -9.374 1.00 0.00 28 ALA A N 5
ATOM 6268 C CA . ALA A 1 28 ? 1.299 12.608 -9.402 1.00 0.00 28 ALA A CA 5
ATOM 6269 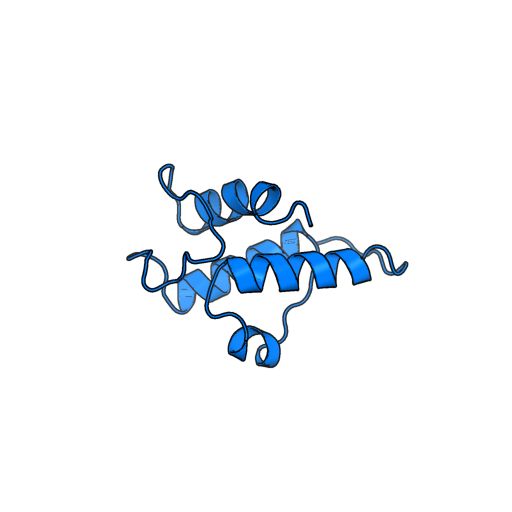C C . ALA A 1 28 ? 1.106 13.580 -10.588 1.00 0.00 28 ALA A C 5
ATOM 6270 O O . ALA A 1 28 ? 1.700 14.661 -10.606 1.00 0.00 28 ALA A O 5
ATOM 6277 N N . ASN A 1 29 ? 0.281 13.175 -11.574 1.00 0.00 29 ASN A N 5
ATOM 6278 C CA . ASN A 1 29 ? -0.123 14.026 -12.711 1.00 0.00 29 ASN A CA 5
ATOM 6279 C C . ASN A 1 29 ? -1.203 15.042 -12.271 1.00 0.00 29 ASN A C 5
ATOM 6280 O O . ASN A 1 29 ? -1.275 16.156 -12.807 1.00 0.00 29 ASN A O 5
ATOM 6291 N N . ASP A 1 30 ? -2.033 14.644 -11.282 1.00 0.00 30 ASP A N 5
ATOM 6292 C CA . ASP A 1 30 ? -3.129 15.480 -10.733 1.00 0.00 30 ASP A CA 5
ATOM 6293 C C . ASP A 1 30 ? -2.573 16.679 -9.945 1.00 0.00 30 ASP A C 5
ATOM 6294 O O . ASP A 1 30 ? -3.176 17.757 -9.922 1.00 0.00 30 ASP A O 5
ATOM 6303 N N . ILE A 1 31 ? -1.399 16.486 -9.325 1.00 0.00 31 ILE A N 5
ATOM 6304 C CA . ILE A 1 31 ? -0.751 17.498 -8.478 1.00 0.00 31 ILE A CA 5
ATOM 6305 C C . ILE A 1 31 ? 0.580 17.873 -9.150 1.00 0.00 31 ILE A C 5
ATOM 6306 O O . ILE A 1 31 ? 1.493 17.050 -9.220 1.00 0.00 31 ILE A O 5
ATOM 6322 N N . ASP A 1 32 ? 0.661 19.112 -9.677 1.00 0.00 32 ASP A N 5
ATOM 6323 C CA . ASP A 1 32 ? 1.841 19.599 -10.436 1.00 0.00 32 ASP A CA 5
ATOM 6324 C C . ASP A 1 32 ? 3.079 19.742 -9.538 1.00 0.00 32 ASP A C 5
ATOM 6325 O O . ASP A 1 32 ? 4.212 19.665 -10.018 1.00 0.00 32 ASP A O 5
ATOM 6334 N N . ALA A 1 33 ? 2.844 19.962 -8.240 1.00 0.00 33 ALA A N 5
ATOM 6335 C CA . ALA A 1 33 ? 3.913 20.053 -7.233 1.00 0.00 33 ALA A CA 5
ATOM 6336 C C . ALA A 1 33 ? 4.451 18.662 -6.818 1.00 0.00 33 ALA A C 5
ATOM 6337 O O . ALA A 1 33 ? 5.491 18.582 -6.172 1.00 0.00 33 ALA A O 5
ATOM 6344 N N . TRP A 1 34 ? 3.745 17.574 -7.198 1.00 0.00 34 TRP A N 5
ATOM 6345 C CA . TRP A 1 34 ? 4.089 16.193 -6.784 1.00 0.00 34 TRP A CA 5
ATOM 6346 C C . TRP A 1 34 ? 5.194 15.606 -7.697 1.00 0.00 34 TRP A C 5
ATOM 6347 O O . TRP A 1 34 ? 4.939 14.742 -8.541 1.00 0.00 34 TRP A O 5
ATOM 6368 N N . ASP A 1 35 ? 6.419 16.141 -7.532 1.00 0.00 35 ASP A N 5
ATOM 6369 C CA . ASP A 1 35 ? 7.650 15.612 -8.156 1.00 0.00 35 ASP A CA 5
ATOM 6370 C C . ASP A 1 35 ? 8.067 14.296 -7.456 1.00 0.00 35 ASP A C 5
ATOM 6371 O O . ASP A 1 35 ? 7.538 13.969 -6.393 1.00 0.00 35 ASP A O 5
ATOM 6380 N N . SER A 1 36 ? 9.010 13.544 -8.063 1.00 0.00 36 SER A N 5
ATOM 6381 C CA . SER A 1 36 ? 9.593 12.312 -7.481 1.00 0.00 36 SER A CA 5
ATOM 6382 C C . SER A 1 36 ? 10.143 12.550 -6.046 1.00 0.00 36 SER A C 5
ATOM 6383 O O . SER A 1 36 ? 10.040 11.680 -5.176 1.00 0.00 36 SER A O 5
ATOM 6390 N N . LEU A 1 37 ? 10.736 13.741 -5.845 1.00 0.00 37 LEU A N 5
ATOM 6391 C CA . LEU A 1 37 ? 11.248 14.205 -4.537 1.00 0.00 37 LEU A CA 5
ATOM 6392 C C . LEU A 1 37 ? 10.081 14.361 -3.534 1.00 0.00 37 LEU A C 5
ATOM 6393 O O . LEU A 1 37 ? 10.211 14.019 -2.352 1.00 0.00 37 LEU A O 5
ATOM 6409 N N . SER A 1 38 ? 8.941 14.864 -4.035 1.00 0.00 38 SER A N 5
ATOM 6410 C CA . SER A 1 38 ? 7.718 15.065 -3.234 1.00 0.00 38 SER A CA 5
ATOM 6411 C C . SER A 1 38 ? 7.099 13.705 -2.813 1.00 0.00 38 SER A C 5
ATOM 6412 O O . SER A 1 38 ? 6.473 13.619 -1.759 1.00 0.00 38 SER A O 5
ATOM 6420 N N . HIS A 1 39 ? 7.272 12.665 -3.673 1.00 0.00 39 HIS A N 5
ATOM 6421 C CA . HIS A 1 39 ? 6.919 11.252 -3.340 1.00 0.00 39 HIS A CA 5
ATOM 6422 C C . HIS A 1 39 ? 7.727 10.758 -2.141 1.00 0.00 39 HIS A C 5
ATOM 6423 O O . HIS A 1 39 ? 7.189 10.080 -1.270 1.00 0.00 39 HIS A O 5
ATOM 6437 N N . MET A 1 40 ? 9.028 11.100 -2.120 1.00 0.00 40 MET A N 5
ATOM 6438 C CA . MET A 1 40 ? 9.933 10.721 -1.021 1.00 0.00 40 MET A CA 5
ATOM 6439 C C . MET A 1 40 ? 9.458 11.328 0.302 1.00 0.00 40 MET A C 5
ATOM 6440 O O . MET A 1 40 ? 9.356 10.624 1.309 1.00 0.00 40 MET A O 5
ATOM 6454 N N . ASN A 1 41 ? 9.122 12.629 0.246 1.00 0.00 41 ASN A N 5
ATOM 6455 C CA . ASN A 1 41 ? 8.566 13.390 1.386 1.00 0.00 41 ASN A CA 5
ATOM 6456 C C . ASN A 1 41 ? 7.242 12.756 1.866 1.00 0.00 41 ASN A C 5
ATOM 6457 O O . ASN A 1 41 ? 7.003 12.603 3.069 1.00 0.00 41 ASN A O 5
ATOM 6468 N N . LEU A 1 42 ? 6.411 12.379 0.881 1.00 0.00 42 LEU A N 5
ATOM 6469 C CA . LEU A 1 42 ? 5.072 11.798 1.090 1.00 0.00 42 LEU A CA 5
ATOM 6470 C C . LEU A 1 42 ? 5.161 10.454 1.835 1.00 0.00 42 LEU A C 5
ATOM 6471 O O . LEU A 1 42 ? 4.455 10.233 2.827 1.00 0.00 42 LEU A O 5
ATOM 6487 N N . ILE A 1 43 ? 6.055 9.580 1.359 1.00 0.00 43 ILE A N 5
ATOM 6488 C CA . ILE A 1 43 ? 6.202 8.218 1.884 1.00 0.00 43 ILE A CA 5
ATOM 6489 C C . ILE A 1 43 ? 6.798 8.238 3.288 1.00 0.00 43 ILE A C 5
ATOM 6490 O O . ILE A 1 43 ? 6.238 7.608 4.175 1.00 0.00 43 ILE A O 5
ATOM 6506 N N . VAL A 1 44 ? 7.889 8.999 3.504 1.00 0.00 44 VAL A N 5
ATOM 6507 C CA . VAL A 1 44 ? 8.552 9.061 4.823 1.00 0.00 44 VAL A CA 5
ATOM 6508 C C . VAL A 1 44 ? 7.630 9.670 5.907 1.00 0.00 44 VAL A C 5
ATOM 6509 O O . VAL A 1 44 ? 7.799 9.392 7.100 1.00 0.00 44 VAL A O 5
ATOM 6522 N N . SER A 1 45 ? 6.652 10.499 5.471 1.00 0.00 45 SER A N 5
ATOM 6523 C CA . SER A 1 45 ? 5.540 10.962 6.326 1.00 0.00 45 SER A CA 5
ATOM 6524 C C . SER A 1 45 ? 4.632 9.775 6.729 1.00 0.00 45 SER A C 5
ATOM 6525 O O . SER A 1 45 ? 4.288 9.625 7.901 1.00 0.00 45 SER A O 5
ATOM 6533 N N . LEU A 1 46 ? 4.269 8.922 5.752 1.00 0.00 46 LEU A N 5
ATOM 6534 C CA . LEU A 1 46 ? 3.419 7.733 6.003 1.00 0.00 46 LEU A CA 5
ATOM 6535 C C . LEU A 1 46 ? 4.124 6.741 6.957 1.00 0.00 46 LEU A C 5
ATOM 6536 O O . LEU A 1 46 ? 3.481 6.148 7.834 1.00 0.00 46 LEU A O 5
ATOM 6552 N N . GLU A 1 47 ? 5.461 6.632 6.796 1.00 0.00 47 GLU A N 5
ATOM 6553 C CA . GLU A 1 47 ? 6.317 5.749 7.603 1.00 0.00 47 GLU A CA 5
ATOM 6554 C C . GLU A 1 47 ? 6.267 6.163 9.087 1.00 0.00 47 GLU A C 5
ATOM 6555 O O . GLU A 1 47 ? 5.963 5.343 9.945 1.00 0.00 47 GLU A O 5
ATOM 6567 N N . VAL A 1 48 ? 6.554 7.445 9.377 1.00 0.00 48 VAL A N 5
ATOM 6568 C CA . VAL A 1 48 ? 6.636 7.941 10.761 1.00 0.00 48 VAL A CA 5
ATOM 6569 C C . VAL A 1 48 ? 5.242 8.041 11.442 1.00 0.00 48 VAL A C 5
ATOM 6570 O O . VAL A 1 48 ? 5.092 7.622 12.597 1.00 0.00 48 VAL A O 5
ATOM 6583 N N . HIS A 1 49 ? 4.234 8.576 10.718 1.00 0.00 49 HIS A N 5
ATOM 6584 C CA . HIS A 1 49 ? 2.867 8.788 11.261 1.00 0.00 49 HIS A CA 5
ATOM 6585 C C . HIS A 1 49 ? 2.151 7.454 11.574 1.00 0.00 49 HIS A C 5
ATOM 6586 O O . HIS A 1 49 ? 1.699 7.240 12.704 1.00 0.00 49 HIS A O 5
ATOM 6601 N N . TYR A 1 50 ? 2.066 6.559 10.571 1.00 0.00 50 TYR A N 5
ATOM 6602 C CA . TYR A 1 50 ? 1.297 5.289 10.688 1.00 0.00 50 TYR A CA 5
ATOM 6603 C C . TYR A 1 50 ? 2.174 4.115 11.164 1.00 0.00 50 TYR A C 5
ATOM 6604 O O . TYR A 1 50 ? 1.654 3.013 11.396 1.00 0.00 50 TYR A O 5
ATOM 6622 N N . LYS A 1 51 ? 3.498 4.366 11.303 1.00 0.00 51 LYS A N 5
ATOM 6623 C CA . LYS A 1 51 ? 4.507 3.353 11.706 1.00 0.00 51 LYS A CA 5
ATOM 6624 C C . LYS A 1 51 ? 4.589 2.197 10.667 1.00 0.00 51 LYS A C 5
ATOM 6625 O O . LYS A 1 51 ? 5.010 1.085 10.999 1.00 0.00 51 LYS A O 5
ATOM 6644 N N . ILE A 1 52 ? 4.259 2.504 9.385 1.00 0.00 52 ILE A N 5
ATOM 6645 C CA . ILE A 1 52 ? 4.126 1.490 8.309 1.00 0.00 52 ILE A CA 5
ATOM 6646 C C . ILE A 1 52 ? 5.363 1.487 7.390 1.00 0.00 52 ILE A C 5
ATOM 6647 O O . ILE A 1 52 ? 6.340 2.196 7.653 1.00 0.00 52 ILE A O 5
ATOM 6663 N N . LYS A 1 53 ? 5.321 0.659 6.333 1.00 0.00 53 LYS A N 5
ATOM 6664 C CA . LYS A 1 53 ? 6.460 0.425 5.427 1.00 0.00 53 LYS A CA 5
ATOM 6665 C C . LYS A 1 53 ? 6.001 0.507 3.961 1.00 0.00 53 LYS A C 5
ATOM 6666 O O . LYS A 1 53 ? 4.982 -0.070 3.610 1.00 0.00 53 LYS A O 5
ATOM 6685 N N . PHE A 1 54 ? 6.749 1.245 3.116 1.00 0.00 54 PHE A N 5
ATOM 6686 C CA . PHE A 1 54 ? 6.643 1.150 1.640 1.00 0.00 54 PHE A CA 5
ATOM 6687 C C . PHE A 1 54 ? 8.030 0.931 1.046 1.00 0.00 54 PHE A C 5
ATOM 6688 O O . PHE A 1 54 ? 9.027 1.486 1.527 1.00 0.00 54 PHE A O 5
ATOM 6705 N N . ALA A 1 55 ? 8.071 0.106 -0.003 1.00 0.00 55 ALA A N 5
ATOM 6706 C CA . ALA A 1 55 ? 9.257 -0.107 -0.832 1.00 0.00 55 ALA A CA 5
ATOM 6707 C C . ALA A 1 55 ? 9.037 0.608 -2.168 1.00 0.00 55 ALA A C 5
ATOM 6708 O O . ALA A 1 55 ? 7.894 0.752 -2.601 1.00 0.00 55 ALA A O 5
ATOM 6715 N N . LEU A 1 56 ? 10.125 1.019 -2.831 1.00 0.00 56 LEU A N 5
ATOM 6716 C CA . LEU A 1 56 ? 10.056 1.805 -4.090 1.00 0.00 56 LEU A CA 5
ATOM 6717 C C . LEU A 1 56 ? 9.458 0.923 -5.214 1.00 0.00 56 LEU A C 5
ATOM 6718 O O . LEU A 1 56 ? 8.796 1.437 -6.114 1.00 0.00 56 LEU A O 5
ATOM 6734 N N . GLY A 1 57 ? 9.667 -0.409 -5.114 1.00 0.00 57 GLY A N 5
ATOM 6735 C CA . GLY A 1 57 ? 9.010 -1.376 -6.005 1.00 0.00 57 GLY A CA 5
ATOM 6736 C C . GLY A 1 57 ? 7.483 -1.308 -5.918 1.00 0.00 57 GLY A C 5
ATOM 6737 O O . GLY A 1 57 ? 6.789 -1.397 -6.942 1.00 0.00 57 GLY A O 5
ATOM 6741 N N . GLU A 1 58 ? 6.971 -1.119 -4.677 1.00 0.00 58 GLU A N 5
ATOM 6742 C CA . GLU A 1 58 ? 5.528 -0.912 -4.420 1.00 0.00 58 GLU A CA 5
ATOM 6743 C C . GLU A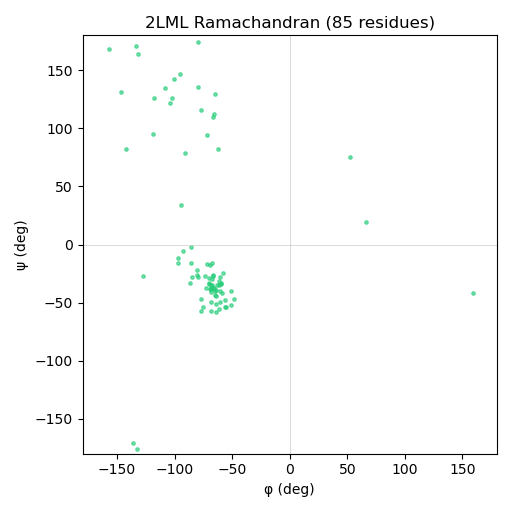 1 58 ? 5.065 0.427 -5.035 1.00 0.00 58 GLU A C 5
ATOM 6744 O O . GLU A 1 58 ? 3.995 0.490 -5.637 1.00 0.00 58 GLU A O 5
ATOM 6756 N N . LEU A 1 59 ? 5.915 1.472 -4.902 1.00 0.00 59 LEU A N 5
ATOM 6757 C CA . LEU A 1 59 ? 5.658 2.838 -5.441 1.00 0.00 59 LEU A CA 5
ATOM 6758 C C . LEU A 1 59 ? 5.445 2.835 -6.969 1.00 0.00 59 LEU A C 5
ATOM 6759 O O . LEU A 1 59 ? 4.638 3.614 -7.490 1.00 0.00 59 LEU A O 5
ATOM 6775 N N . GLN A 1 60 ? 6.172 1.959 -7.673 1.00 0.00 60 GLN A N 5
ATOM 6776 C CA . GLN A 1 60 ? 6.049 1.811 -9.135 1.00 0.00 60 GLN A CA 5
ATOM 6777 C C . GLN A 1 60 ? 4.697 1.177 -9.525 1.00 0.00 60 GLN A C 5
ATOM 6778 O O . GLN A 1 60 ? 4.223 1.363 -10.645 1.00 0.00 60 GLN A O 5
ATOM 6792 N N . LYS A 1 61 ? 4.095 0.434 -8.582 1.00 0.00 61 LYS A N 5
ATOM 6793 C CA . LYS A 1 61 ? 2.756 -0.176 -8.748 1.00 0.00 61 LYS A CA 5
ATOM 6794 C C . LYS A 1 61 ? 1.649 0.720 -8.142 1.00 0.00 61 LYS A C 5
ATOM 6795 O O . LYS A 1 61 ? 0.460 0.456 -8.335 1.00 0.00 61 LYS A O 5
ATOM 6814 N N . LEU A 1 62 ? 2.053 1.769 -7.401 1.00 0.00 62 LEU A N 5
ATOM 6815 C CA . LEU A 1 62 ? 1.134 2.785 -6.863 1.00 0.00 62 LEU A CA 5
ATOM 6816 C C . LEU A 1 62 ? 0.972 3.883 -7.913 1.00 0.00 62 LEU A C 5
ATOM 6817 O O . LEU A 1 62 ? 1.880 4.688 -8.102 1.00 0.00 62 LEU A O 5
ATOM 6833 N N . LYS A 1 63 ? -0.161 3.869 -8.628 1.00 0.00 63 LYS A N 5
ATOM 6834 C CA . LYS A 1 63 ? -0.424 4.807 -9.732 1.00 0.00 63 LYS A CA 5
ATOM 6835 C C . LYS A 1 63 ? -1.112 6.078 -9.193 1.00 0.00 63 LYS A C 5
ATOM 6836 O O . LYS A 1 63 ? -0.943 7.159 -9.757 1.00 0.00 63 LYS A O 5
ATOM 6855 N N . ASN A 1 64 ? -1.857 5.951 -8.082 1.00 0.00 64 ASN A N 5
ATOM 6856 C CA . ASN A 1 64 ? -2.611 7.073 -7.485 1.00 0.00 64 ASN A CA 5
ATOM 6857 C C . ASN A 1 64 ? -2.914 6.835 -5.989 1.00 0.00 64 ASN A C 5
ATOM 6858 O O . ASN A 1 64 ? -2.551 5.799 -5.434 1.00 0.00 64 ASN A O 5
ATOM 6869 N N . VAL A 1 65 ? -3.585 7.828 -5.356 1.00 0.00 65 VAL A N 5
ATOM 6870 C CA . VAL A 1 65 ? -3.954 7.809 -3.913 1.00 0.00 65 VAL A CA 5
ATOM 6871 C C . VAL A 1 65 ? -5.027 6.722 -3.618 1.00 0.00 65 VAL A C 5
ATOM 6872 O O . VAL A 1 65 ? -5.228 6.326 -2.468 1.00 0.00 65 VAL A O 5
ATOM 6885 N N . GLY A 1 66 ? -5.691 6.240 -4.677 1.00 0.00 66 GLY A N 5
ATOM 6886 C CA . GLY A 1 66 ? -6.637 5.130 -4.583 1.00 0.00 66 GLY A CA 5
ATOM 6887 C C . GLY A 1 66 ? -5.923 3.819 -4.368 1.00 0.00 66 GLY A C 5
ATOM 6888 O O . GLY A 1 66 ? -6.391 2.964 -3.608 1.00 0.00 66 GLY A O 5
ATOM 6892 N N . ASP A 1 67 ? -4.766 3.672 -5.038 1.00 0.00 67 ASP A N 5
ATOM 6893 C CA . ASP A 1 67 ? -3.841 2.562 -4.784 1.00 0.00 67 ASP A CA 5
ATOM 6894 C C . ASP A 1 67 ? -3.307 2.667 -3.354 1.00 0.00 67 ASP A C 5
ATOM 6895 O O . ASP A 1 67 ? -3.212 1.660 -2.671 1.00 0.00 67 ASP A O 5
ATOM 6904 N N . LEU A 1 68 ? -2.980 3.908 -2.910 1.00 0.00 68 LEU A N 5
ATOM 6905 C CA . LEU A 1 68 ? -2.566 4.185 -1.511 1.00 0.00 68 LEU A CA 5
ATOM 6906 C C . LEU A 1 68 ? -3.701 3.886 -0.510 1.00 0.00 68 LEU A C 5
ATOM 6907 O O . LEU A 1 68 ? -3.422 3.513 0.612 1.00 0.00 68 LEU A O 5
ATOM 6923 N N . ALA A 1 69 ? -4.975 4.059 -0.908 1.00 0.00 69 ALA A N 5
ATOM 6924 C CA . ALA A 1 69 ? -6.121 3.785 -0.012 1.00 0.00 69 ALA A CA 5
ATOM 6925 C C . ALA A 1 69 ? -6.147 2.295 0.359 1.00 0.00 69 ALA A C 5
ATOM 6926 O O . ALA A 1 69 ? -6.149 1.936 1.540 1.00 0.00 69 ALA A O 5
ATOM 6933 N N . ASP A 1 70 ? -6.080 1.447 -0.682 1.00 0.00 70 ASP A N 5
ATOM 6934 C CA . ASP A 1 70 ? -6.006 -0.015 -0.525 1.00 0.00 70 ASP A CA 5
ATOM 6935 C C . ASP A 1 70 ? -4.684 -0.430 0.151 1.00 0.00 70 ASP A C 5
ATOM 6936 O O . ASP A 1 70 ? -4.690 -1.275 1.040 1.00 0.00 70 ASP A O 5
ATOM 6945 N N . LEU A 1 71 ? -3.567 0.217 -0.240 1.00 0.00 71 LEU A N 5
ATOM 6946 C CA . LEU A 1 71 ? -2.197 -0.197 0.171 1.00 0.00 71 LEU A CA 5
ATOM 6947 C C . LEU A 1 71 ? -1.969 0.097 1.670 1.00 0.00 71 LEU A C 5
ATOM 6948 O O . LEU A 1 71 ? -1.611 -0.804 2.428 1.00 0.00 71 LEU A O 5
ATOM 6964 N N . VAL A 1 72 ? -2.182 1.372 2.073 1.00 0.00 72 VAL A N 5
ATOM 6965 C CA . VAL A 1 72 ? -2.129 1.806 3.490 1.00 0.00 72 VAL A CA 5
ATOM 6966 C C . VAL A 1 72 ? -3.090 0.952 4.350 1.00 0.00 72 VAL A C 5
ATOM 6967 O O . VAL A 1 72 ? -2.745 0.589 5.463 1.00 0.00 72 VAL A O 5
ATOM 6980 N N . ASP A 1 73 ? -4.264 0.593 3.785 1.00 0.00 73 ASP A N 5
ATOM 6981 C CA . ASP A 1 73 ? -5.249 -0.296 4.450 1.00 0.00 73 ASP A CA 5
ATOM 6982 C C . ASP A 1 73 ? -4.659 -1.702 4.705 1.00 0.00 73 ASP A C 5
ATOM 6983 O O . ASP A 1 73 ? -4.874 -2.282 5.769 1.00 0.00 73 ASP A O 5
ATOM 6992 N N . LYS A 1 74 ? -3.900 -2.217 3.718 1.00 0.00 74 LYS A N 5
ATOM 6993 C CA . LYS A 1 74 ? -3.247 -3.544 3.819 1.00 0.00 74 LYS A CA 5
ATOM 6994 C C . LYS A 1 74 ? -2.200 -3.523 4.949 1.00 0.00 74 LYS A C 5
ATOM 6995 O O . LYS A 1 74 ? -2.095 -4.477 5.735 1.00 0.00 74 LYS A O 5
ATOM 7014 N N . LYS A 1 75 ? -1.469 -2.394 5.044 1.00 0.00 75 LYS A N 5
ATOM 7015 C CA . LYS A 1 75 ? -0.423 -2.178 6.055 1.00 0.00 75 LYS A CA 5
ATOM 7016 C C . LYS A 1 75 ? -1.045 -2.058 7.459 1.00 0.00 75 LYS A C 5
ATOM 7017 O O . LYS A 1 75 ? -0.567 -2.688 8.399 1.00 0.00 75 LYS A O 5
ATOM 7036 N N . LEU A 1 76 ? -2.129 -1.260 7.565 1.00 0.00 76 LEU A N 5
ATOM 7037 C CA . LEU A 1 76 ? -2.848 -1.016 8.837 1.00 0.00 76 LEU A CA 5
ATOM 7038 C C . LEU A 1 76 ? -3.490 -2.316 9.351 1.00 0.00 76 LEU A C 5
ATOM 7039 O O . LEU A 1 76 ? -3.499 -2.569 10.553 1.00 0.00 76 LEU A O 5
ATOM 7055 N N . ALA A 1 77 ? -3.987 -3.138 8.410 1.00 0.00 77 ALA A N 5
ATOM 7056 C CA . ALA A 1 77 ? -4.543 -4.475 8.702 1.00 0.00 77 ALA A CA 5
ATOM 7057 C C . ALA A 1 77 ? -3.483 -5.383 9.345 1.00 0.00 77 ALA A C 5
ATOM 7058 O O . ALA A 1 77 ? -3.793 -6.171 10.242 1.00 0.00 77 ALA A O 5
ATOM 7065 N N . ARG A 1 78 ? -2.227 -5.250 8.871 1.00 0.00 78 ARG A N 5
ATOM 7066 C CA . ARG A 1 78 ? -1.064 -5.939 9.462 1.00 0.00 78 ARG A CA 5
ATOM 7067 C C . ARG A 1 78 ? -0.711 -5.353 10.849 1.00 0.00 78 ARG A C 5
ATOM 7068 O O . ARG A 1 78 ? -0.293 -6.091 11.746 1.00 0.00 78 ARG A O 5
ATOM 7089 N N . LYS A 1 79 ? -0.905 -4.022 11.013 1.00 0.00 79 LYS A N 5
ATOM 7090 C CA . LYS A 1 79 ? -0.592 -3.291 12.271 1.00 0.00 79 LYS A CA 5
ATOM 7091 C C . LYS A 1 79 ? -1.562 -3.658 13.404 1.00 0.00 79 LYS A C 5
ATOM 7092 O O . LYS A 1 79 ? -1.287 -3.373 14.578 1.00 0.00 79 LYS A O 5
ATOM 7111 N N . LEU A 1 80 ? -2.715 -4.254 13.043 1.00 0.00 80 LEU A N 5
ATOM 7112 C CA . LEU A 1 80 ? -3.601 -4.914 14.010 1.00 0.00 80 LEU A CA 5
ATOM 7113 C C . LEU A 1 80 ? -2.897 -6.164 14.557 1.00 0.00 80 LEU A C 5
ATOM 7114 O O . LEU A 1 80 ? -2.907 -7.224 13.917 1.00 0.00 80 LEU A O 5
ATOM 7130 N N . GLU A 1 81 ? -2.225 -5.984 15.711 1.00 0.00 81 GLU A N 5
ATOM 7131 C CA . GLU A 1 81 ? -1.501 -7.054 16.413 1.00 0.00 81 GLU A CA 5
ATOM 7132 C C . GLU A 1 81 ? -2.464 -8.209 16.741 1.00 0.00 81 GLU A C 5
ATOM 7133 O O . GLU A 1 81 ? -2.181 -9.373 16.445 1.00 0.00 81 GLU A O 5
ATOM 7145 N N . HIS A 1 82 ? -3.620 -7.836 17.329 1.00 0.00 82 HIS A N 5
ATOM 7146 C CA . HIS A 1 82 ? -4.714 -8.776 17.666 1.00 0.00 82 HIS A CA 5
ATOM 7147 C C . HIS A 1 82 ? -6.010 -8.008 18.026 1.00 0.00 82 HIS A C 5
ATOM 7148 O O . HIS A 1 82 ? -7.117 -8.505 17.779 1.00 0.00 82 HIS A O 5
ATOM 7163 N N . HIS A 1 83 ? -5.862 -6.793 18.598 1.00 0.00 83 HIS A N 5
ATOM 7164 C CA . HIS A 1 83 ? -7.004 -5.998 19.112 1.00 0.00 83 HIS A CA 5
ATOM 7165 C C . HIS A 1 83 ? -6.643 -4.495 19.176 1.00 0.00 83 HIS A C 5
ATOM 7166 O O . HIS A 1 83 ? -5.510 -4.137 19.496 1.00 0.00 83 HIS A O 5
ATOM 7181 N N . HIS A 1 84 ? -7.630 -3.630 18.881 1.00 0.00 84 HIS A N 5
ATOM 7182 C CA . HIS A 1 84 ? -7.483 -2.159 18.926 1.00 0.00 84 HIS A CA 5
ATOM 7183 C C . HIS A 1 84 ? -8.891 -1.543 18.860 1.00 0.00 84 HIS A C 5
ATOM 7184 O O . HIS A 1 84 ? -9.444 -1.153 19.889 1.00 0.00 84 HIS A O 5
ATOM 7199 N N . HIS A 1 85 ? -9.486 -1.522 17.649 1.00 0.00 85 HIS A N 5
ATOM 7200 C CA . HIS A 1 85 ? -10.866 -1.053 17.438 1.00 0.00 85 HIS A CA 5
ATOM 7201 C C . HIS A 1 85 ? -11.406 -1.589 16.095 1.00 0.00 85 HIS A C 5
ATOM 7202 O O . HIS A 1 85 ? -11.360 -0.900 15.073 1.00 0.00 85 HIS A O 5
ATOM 7217 N N . HIS A 1 86 ? -11.849 -2.859 16.119 1.00 0.00 86 HIS A N 5
ATOM 7218 C CA . HIS A 1 86 ? -12.523 -3.554 14.995 1.00 0.00 86 HIS A CA 5
ATOM 7219 C C . HIS A 1 86 ? -13.360 -4.714 15.569 1.00 0.00 86 HIS A C 5
ATOM 7220 O O . HIS A 1 86 ? -12.925 -5.371 16.523 1.00 0.00 86 HIS A O 5
ATOM 7235 N N . HIS A 1 87 ? -14.549 -4.963 14.992 1.00 0.00 87 HIS A N 5
ATOM 7236 C CA . HIS A 1 87 ? -15.390 -6.124 15.347 1.00 0.00 87 HIS A CA 5
ATOM 7237 C C . HIS A 1 87 ? -16.370 -6.428 14.178 1.00 0.00 87 HIS A C 5
ATOM 7238 O O . HIS A 1 87 ? -17.302 -5.636 13.931 1.00 0.00 87 HIS A O 5
ATOM 7296 N N . MET A 1 1 ? -12.114 1.498 7.244 1.00 0.00 1 MET A N 6
ATOM 7297 C CA . MET A 1 1 ? -10.774 2.077 7.010 1.00 0.00 1 MET A CA 6
ATOM 7298 C C . MET A 1 1 ? -10.871 3.625 6.904 1.00 0.00 1 MET A C 6
ATOM 7299 O O . MET A 1 1 ? -11.699 4.141 6.140 1.00 0.00 1 MET A O 6
ATOM 7315 N N . PRO A 1 2 ? -10.056 4.403 7.691 1.00 0.00 2 PRO A N 6
ATOM 7316 C CA . PRO A 1 2 ? -10.027 5.880 7.623 1.00 0.00 2 PRO A CA 6
ATOM 7317 C C . PRO A 1 2 ? -8.885 6.384 6.713 1.00 0.00 2 PRO A C 6
ATOM 7318 O O . PRO A 1 2 ? -8.188 7.345 7.044 1.00 0.00 2 PRO A O 6
ATOM 7329 N N . THR A 1 3 ? -8.754 5.736 5.543 1.00 0.00 3 THR A N 6
ATOM 7330 C CA . THR A 1 3 ? -7.591 5.879 4.647 1.00 0.00 3 THR A CA 6
ATOM 7331 C C . THR A 1 3 ? -7.416 7.324 4.120 1.00 0.00 3 THR A C 6
ATOM 7332 O O . THR A 1 3 ? -6.565 8.054 4.631 1.00 0.00 3 THR A O 6
ATOM 7343 N N . LEU A 1 4 ? -8.256 7.748 3.143 1.00 0.00 4 LEU A N 6
ATOM 7344 C CA . LEU A 1 4 ? -8.176 9.108 2.545 1.00 0.00 4 LEU A CA 6
ATOM 7345 C C . LEU A 1 4 ? -8.475 10.182 3.609 1.00 0.00 4 LEU A C 6
ATOM 7346 O O . LEU A 1 4 ? -7.948 11.284 3.532 1.00 0.00 4 LEU A O 6
ATOM 7362 N N . ASP A 1 5 ? -9.315 9.823 4.601 1.00 0.00 5 ASP A N 6
ATOM 7363 C CA . ASP A 1 5 ? -9.652 10.693 5.757 1.00 0.00 5 ASP A CA 6
ATOM 7364 C C . ASP A 1 5 ? -8.385 11.161 6.504 1.00 0.00 5 ASP A C 6
ATOM 7365 O O . ASP A 1 5 ? -8.265 12.332 6.873 1.00 0.00 5 ASP A O 6
ATOM 7374 N N . ALA A 1 6 ? -7.447 10.223 6.698 1.00 0.00 6 ALA A N 6
ATOM 7375 C CA . ALA A 1 6 ? -6.171 10.476 7.390 1.00 0.00 6 ALA A CA 6
ATOM 7376 C C . ALA A 1 6 ? -5.090 10.994 6.417 1.00 0.00 6 ALA A C 6
ATOM 7377 O O . ALA A 1 6 ? -4.232 11.782 6.816 1.00 0.00 6 ALA A O 6
ATOM 7384 N N . LEU A 1 7 ? -5.147 10.562 5.138 1.00 0.00 7 LEU A N 6
ATOM 7385 C CA . LEU A 1 7 ? -4.132 10.930 4.122 1.00 0.00 7 LEU A CA 6
ATOM 7386 C C . LEU A 1 7 ? -4.277 12.397 3.680 1.00 0.00 7 LEU A C 6
ATOM 7387 O O . LEU A 1 7 ? -3.269 13.072 3.503 1.00 0.00 7 LEU A O 6
ATOM 7403 N N . THR A 1 8 ? -5.528 12.881 3.525 1.00 0.00 8 THR A N 6
ATOM 7404 C CA . THR A 1 8 ? -5.808 14.215 2.936 1.00 0.00 8 THR A CA 6
ATOM 7405 C C . THR A 1 8 ? -5.095 15.380 3.685 1.00 0.00 8 THR A C 6
ATOM 7406 O O . THR A 1 8 ? -4.411 16.155 3.020 1.00 0.00 8 THR A O 6
ATOM 7417 N N . PRO A 1 9 ? -5.180 15.514 5.066 1.00 0.00 9 PRO A N 6
ATOM 7418 C CA . PRO A 1 9 ? -4.425 16.568 5.800 1.00 0.00 9 PRO A CA 6
ATOM 7419 C C . PRO A 1 9 ? -2.885 16.414 5.680 1.00 0.00 9 PRO A C 6
ATOM 7420 O O . PRO A 1 9 ? -2.154 17.411 5.733 1.00 0.00 9 PRO A O 6
ATOM 7431 N N . ILE A 1 10 ? -2.410 15.161 5.475 1.00 0.00 10 ILE A N 6
ATOM 7432 C CA . ILE A 1 10 ? -0.966 14.869 5.291 1.00 0.00 10 ILE A CA 6
ATOM 7433 C C . ILE A 1 10 ? -0.503 15.411 3.928 1.00 0.00 10 ILE A C 6
ATOM 7434 O O . ILE A 1 10 ? 0.561 16.008 3.830 1.00 0.00 10 ILE A O 6
ATOM 7450 N N . PHE A 1 11 ? -1.336 15.222 2.887 1.00 0.00 11 PHE A N 6
ATOM 7451 C CA . PHE A 1 11 ? -1.085 15.764 1.536 1.00 0.00 11 PHE A CA 6
ATOM 7452 C C . PHE A 1 11 ? -1.156 17.301 1.554 1.00 0.00 11 PHE A C 6
ATOM 7453 O O . PHE A 1 11 ? -0.310 17.977 0.965 1.00 0.00 11 PHE A O 6
ATOM 7470 N N . ARG A 1 12 ? -2.158 17.843 2.266 1.00 0.00 12 ARG A N 6
ATOM 7471 C CA . ARG A 1 12 ? -2.339 19.298 2.417 1.00 0.00 12 ARG A CA 6
ATOM 7472 C C . ARG A 1 12 ? -1.140 19.943 3.128 1.00 0.00 12 ARG A C 6
ATOM 7473 O O . ARG A 1 12 ? -0.890 21.131 2.947 1.00 0.00 12 ARG A O 6
ATOM 7494 N N . GLN A 1 13 ? -0.416 19.150 3.939 1.00 0.00 13 GLN A N 6
ATOM 7495 C CA . GLN A 1 13 ? 0.790 19.607 4.645 1.00 0.00 13 GLN A CA 6
ATOM 7496 C C . GLN A 1 13 ? 2.044 19.504 3.739 1.00 0.00 13 GLN A C 6
ATOM 7497 O O . GLN A 1 13 ? 2.680 20.521 3.442 1.00 0.00 13 GLN A O 6
ATOM 7511 N N . VAL A 1 14 ? 2.360 18.260 3.297 1.00 0.00 14 VAL A N 6
ATOM 7512 C CA . VAL A 1 14 ? 3.580 17.931 2.513 1.00 0.00 14 VAL A CA 6
ATOM 7513 C C . VAL A 1 14 ? 3.661 18.762 1.217 1.00 0.00 14 VAL A C 6
ATOM 7514 O O . VAL A 1 14 ? 4.721 19.304 0.874 1.00 0.00 14 VAL A O 6
ATOM 7527 N N . PHE A 1 15 ? 2.525 18.866 0.525 1.00 0.00 15 PHE A N 6
ATOM 7528 C CA . PHE A 1 15 ? 2.417 19.599 -0.750 1.00 0.00 15 PHE A CA 6
ATOM 7529 C C . PHE A 1 15 ? 2.040 21.071 -0.512 1.00 0.00 15 PHE A C 6
ATOM 7530 O O . PHE A 1 15 ? 2.234 21.901 -1.408 1.00 0.00 15 PHE A O 6
ATOM 7547 N N . ASP A 1 16 ? 1.517 21.375 0.705 1.00 0.00 16 ASP A N 6
ATOM 7548 C CA . ASP A 1 16 ? 1.052 22.726 1.098 1.00 0.00 16 ASP A CA 6
ATOM 7549 C C . ASP A 1 16 ? -0.046 23.227 0.142 1.00 0.00 16 ASP A C 6
ATOM 7550 O O . ASP A 1 16 ? 0.236 23.961 -0.812 1.00 0.00 16 ASP A O 6
ATOM 7559 N N . ASP A 1 17 ? -1.284 22.760 0.380 1.00 0.00 17 ASP A N 6
ATOM 7560 C CA . ASP A 1 17 ? -2.446 23.113 -0.439 1.00 0.00 17 ASP A CA 6
ATOM 7561 C C . ASP A 1 17 ? -3.720 22.557 0.228 1.00 0.00 17 ASP A C 6
ATOM 7562 O O . ASP A 1 17 ? -3.925 21.344 0.244 1.00 0.00 17 ASP A O 6
ATOM 7571 N N . ASP A 1 18 ? -4.559 23.451 0.788 1.00 0.00 18 ASP A N 6
ATOM 7572 C CA . ASP A 1 18 ? -5.822 23.070 1.470 1.00 0.00 18 ASP A CA 6
ATOM 7573 C C . ASP A 1 18 ? -6.904 22.610 0.465 1.00 0.00 18 ASP A C 6
ATOM 7574 O O . ASP A 1 18 ? -7.858 21.928 0.843 1.00 0.00 18 ASP A O 6
ATOM 7583 N N . SER A 1 19 ? -6.731 22.946 -0.823 1.00 0.00 19 SER A N 6
ATOM 7584 C CA . SER A 1 19 ? -7.713 22.593 -1.869 1.00 0.00 19 SER A CA 6
ATOM 7585 C C . SER A 1 19 ? -7.556 21.116 -2.306 1.00 0.00 19 SER A C 6
ATOM 7586 O O . SER A 1 19 ? -8.368 20.619 -3.095 1.00 0.00 19 SER A O 6
ATOM 7594 N N . ILE A 1 20 ? -6.502 20.423 -1.800 1.00 0.00 20 ILE A N 6
ATOM 7595 C CA . ILE A 1 20 ? -6.332 18.972 -2.001 1.00 0.00 20 ILE A CA 6
ATOM 7596 C C . ILE A 1 20 ? -7.491 18.206 -1.330 1.00 0.00 20 ILE A C 6
ATOM 7597 O O . ILE A 1 20 ? -7.609 18.182 -0.108 1.00 0.00 20 ILE A O 6
ATOM 7613 N N . VAL A 1 21 ? -8.363 17.639 -2.159 1.00 0.00 21 VAL A N 6
ATOM 7614 C CA . VAL A 1 21 ? -9.455 16.755 -1.750 1.00 0.00 21 VAL A CA 6
ATOM 7615 C C . VAL A 1 21 ? -9.197 15.412 -2.442 1.00 0.00 21 VAL A C 6
ATOM 7616 O O . VAL A 1 21 ? -9.421 15.285 -3.652 1.00 0.00 21 VAL A O 6
ATOM 7629 N N . LEU A 1 22 ? -8.656 14.442 -1.692 1.00 0.00 22 LEU A N 6
ATOM 7630 C CA . LEU A 1 22 ? -8.219 13.159 -2.258 1.00 0.00 22 LEU A CA 6
ATOM 7631 C C . LEU A 1 22 ? -9.402 12.289 -2.675 1.00 0.00 22 LEU A C 6
ATOM 7632 O O . LEU A 1 22 ? -10.382 12.147 -1.934 1.00 0.00 22 LEU A O 6
ATOM 7648 N N . THR A 1 23 ? -9.269 11.714 -3.867 1.00 0.00 23 THR A N 6
ATOM 7649 C CA . THR A 1 23 ? -10.191 10.734 -4.430 1.00 0.00 23 THR A CA 6
ATOM 7650 C C . THR A 1 23 ? -9.334 9.553 -4.916 1.00 0.00 23 THR A C 6
ATOM 7651 O O . THR A 1 23 ? -8.123 9.717 -5.155 1.00 0.00 23 THR A O 6
ATOM 7662 N N . ARG A 1 24 ? -9.942 8.374 -5.038 1.00 0.00 24 ARG A N 6
ATOM 7663 C CA . ARG A 1 24 ? -9.198 7.117 -5.248 1.00 0.00 24 ARG A CA 6
ATOM 7664 C C . ARG A 1 24 ? -8.422 7.069 -6.584 1.00 0.00 24 ARG A C 6
ATOM 7665 O O . ARG A 1 24 ? -7.378 6.428 -6.662 1.00 0.00 24 ARG A O 6
ATOM 7686 N N . GLU A 1 25 ? -8.912 7.771 -7.612 1.00 0.00 25 GLU A N 6
ATOM 7687 C CA . GLU A 1 25 ? -8.253 7.792 -8.950 1.00 0.00 25 GLU A CA 6
ATOM 7688 C C . GLU A 1 25 ? -7.429 9.082 -9.177 1.00 0.00 25 GLU A C 6
ATOM 7689 O O . GLU A 1 25 ? -7.034 9.372 -10.311 1.00 0.00 25 GLU A O 6
ATOM 7701 N N . THR A 1 26 ? -7.144 9.833 -8.090 1.00 0.00 26 THR A N 6
ATOM 7702 C CA . THR A 1 26 ? -6.140 10.927 -8.116 1.00 0.00 26 THR A CA 6
ATOM 7703 C C . THR A 1 26 ? -4.734 10.310 -8.239 1.00 0.00 26 THR A C 6
ATOM 7704 O O . THR A 1 26 ? -4.436 9.381 -7.513 1.00 0.00 26 THR A O 6
ATOM 7715 N N . SER A 1 27 ? -3.889 10.817 -9.146 1.00 0.00 27 SER A N 6
ATOM 7716 C CA . SER A 1 27 ? -2.484 10.369 -9.273 1.00 0.00 27 SER A CA 6
ATOM 7717 C C . SER A 1 27 ? -1.544 11.583 -9.302 1.00 0.00 27 SER A C 6
ATOM 7718 O O . SER A 1 27 ? -1.983 12.732 -9.108 1.00 0.00 27 SER A O 6
ATOM 7726 N N . ALA A 1 28 ? -0.239 11.319 -9.520 1.00 0.00 28 ALA A N 6
ATOM 7727 C CA . ALA A 1 28 ? 0.772 12.376 -9.684 1.00 0.00 28 ALA A CA 6
ATOM 7728 C C . ALA A 1 28 ? 0.527 13.245 -10.935 1.00 0.00 28 ALA A C 6
ATOM 7729 O O . ALA A 1 28 ? 1.054 14.347 -11.026 1.00 0.00 28 ALA A O 6
ATOM 7736 N N . ASN A 1 29 ? -0.274 12.740 -11.892 1.00 0.00 29 ASN A N 6
ATOM 7737 C CA . ASN A 1 29 ? -0.714 13.533 -13.057 1.00 0.00 29 ASN A CA 6
ATOM 7738 C C . ASN A 1 29 ? -1.810 14.536 -12.625 1.00 0.00 29 ASN A C 6
ATOM 7739 O O . ASN A 1 29 ? -1.851 15.675 -13.101 1.00 0.00 29 ASN A O 6
ATOM 7750 N N . ASP A 1 30 ? -2.682 14.093 -11.692 1.00 0.00 30 ASP A N 6
ATOM 7751 C CA . ASP A 1 30 ? -3.826 14.895 -11.199 1.00 0.00 30 ASP A CA 6
ATOM 7752 C C . ASP A 1 30 ? -3.375 15.952 -10.176 1.00 0.00 30 ASP A C 6
ATOM 7753 O O . ASP A 1 30 ? -4.168 16.806 -9.785 1.00 0.00 30 ASP A O 6
ATOM 7762 N N . ILE A 1 31 ? -2.103 15.881 -9.725 1.00 0.00 31 ILE A N 6
ATOM 7763 C CA . ILE A 1 31 ? -1.480 16.916 -8.878 1.00 0.00 31 ILE A CA 6
ATOM 7764 C C . ILE A 1 31 ? -0.170 17.364 -9.567 1.00 0.00 31 ILE A C 6
ATOM 7765 O O . ILE A 1 31 ? 0.806 16.617 -9.582 1.00 0.00 31 ILE A O 6
ATOM 7781 N N . ASP A 1 32 ? -0.190 18.581 -10.158 1.00 0.00 32 ASP A N 6
ATOM 7782 C CA . ASP A 1 32 ? 0.943 19.163 -10.934 1.00 0.00 32 ASP A CA 6
ATOM 7783 C C . ASP A 1 32 ? 2.256 19.218 -10.129 1.00 0.00 32 ASP A C 6
ATOM 7784 O O . ASP A 1 32 ? 3.338 18.992 -10.678 1.00 0.00 32 ASP A O 6
ATOM 7793 N N . ALA A 1 33 ? 2.141 19.540 -8.836 1.00 0.00 33 ALA A N 6
ATOM 7794 C CA . ALA A 1 33 ? 3.300 19.719 -7.941 1.00 0.00 33 ALA A CA 6
ATOM 7795 C C . ALA A 1 33 ? 3.682 18.415 -7.199 1.00 0.00 33 ALA A C 6
ATOM 7796 O O . ALA A 1 33 ? 4.472 18.454 -6.254 1.00 0.00 33 ALA A O 6
ATOM 7803 N N . TRP A 1 34 ? 3.126 17.258 -7.618 1.00 0.00 34 TRP A N 6
ATOM 7804 C CA . TRP A 1 34 ? 3.517 15.946 -7.060 1.00 0.00 34 TRP A CA 6
ATOM 7805 C C . TRP A 1 34 ? 4.714 15.386 -7.852 1.00 0.00 34 TRP A C 6
ATOM 7806 O O . TRP A 1 34 ? 4.564 14.497 -8.704 1.00 0.00 34 TRP A O 6
ATOM 7827 N N . ASP A 1 35 ? 5.890 15.970 -7.592 1.00 0.00 35 ASP A N 6
ATOM 7828 C CA . ASP A 1 35 ? 7.180 15.515 -8.141 1.00 0.00 35 ASP A CA 6
ATOM 7829 C C . ASP A 1 35 ? 7.581 14.159 -7.557 1.00 0.00 35 ASP A C 6
ATOM 7830 O O . ASP A 1 35 ? 7.042 13.732 -6.530 1.00 0.00 35 ASP A O 6
ATOM 7839 N N . SER A 1 36 ? 8.530 13.481 -8.231 1.00 0.00 36 SER A N 6
ATOM 7840 C CA . SER A 1 36 ? 9.155 12.228 -7.751 1.00 0.00 36 SER A CA 6
ATOM 7841 C C . SER A 1 36 ? 9.764 12.419 -6.332 1.00 0.00 36 SER A C 6
ATOM 7842 O O . SER A 1 36 ? 9.762 11.510 -5.496 1.00 0.00 36 SER A O 6
ATOM 7849 N N . LEU A 1 37 ? 10.292 13.630 -6.108 1.00 0.00 37 LEU A N 6
ATOM 7850 C CA . LEU A 1 37 ? 10.868 14.062 -4.819 1.00 0.00 37 LEU A CA 6
ATOM 7851 C C . LEU A 1 37 ? 9.766 14.259 -3.750 1.00 0.00 37 LEU A C 6
ATOM 7852 O O . LEU A 1 37 ? 9.980 13.981 -2.562 1.00 0.00 37 LEU A O 6
ATOM 7868 N N . SER A 1 38 ? 8.594 14.756 -4.198 1.00 0.00 38 SER A N 6
ATOM 7869 C CA . SER A 1 38 ? 7.412 14.967 -3.341 1.00 0.00 38 SER A CA 6
ATOM 7870 C C . SER A 1 38 ? 6.862 13.618 -2.827 1.00 0.00 38 SER A C 6
ATOM 7871 O O . SER A 1 38 ? 6.365 13.540 -1.701 1.00 0.00 38 SER A O 6
ATOM 7879 N N . HIS A 1 39 ? 6.950 12.573 -3.693 1.00 0.00 39 HIS A N 6
ATOM 7880 C CA . HIS A 1 39 ? 6.661 11.168 -3.311 1.00 0.00 39 HIS A CA 6
ATOM 7881 C C . HIS A 1 39 ? 7.500 10.745 -2.103 1.00 0.00 39 HIS A C 6
ATOM 7882 O O . HIS A 1 39 ? 6.964 10.236 -1.136 1.00 0.00 39 HIS A O 6
ATOM 7896 N N . MET A 1 40 ? 8.813 11.023 -2.160 1.00 0.00 40 MET A N 6
ATOM 7897 C CA . MET A 1 40 ? 9.772 10.624 -1.103 1.00 0.00 40 MET A CA 6
ATOM 7898 C C . MET A 1 40 ? 9.388 11.233 0.258 1.00 0.00 40 MET A C 6
ATOM 7899 O O . MET A 1 40 ? 9.386 10.543 1.278 1.00 0.00 40 MET A O 6
ATOM 7913 N N . ASN A 1 41 ? 9.011 12.517 0.227 1.00 0.00 41 ASN A N 6
ATOM 7914 C CA . ASN A 1 41 ? 8.608 13.289 1.426 1.00 0.00 41 ASN A CA 6
ATOM 7915 C C . ASN A 1 41 ? 7.276 12.770 2.008 1.00 0.00 41 ASN A C 6
ATOM 7916 O O . ASN A 1 41 ? 7.152 12.579 3.219 1.00 0.00 41 ASN A O 6
ATOM 7927 N N . LEU A 1 42 ? 6.303 12.517 1.117 1.00 0.00 42 LEU A N 6
ATOM 7928 C CA . LEU A 1 42 ? 4.959 12.028 1.487 1.00 0.00 42 LEU A CA 6
ATOM 7929 C C . LEU A 1 42 ? 5.043 10.603 2.094 1.00 0.00 42 LEU A C 6
ATOM 7930 O O . LEU A 1 42 ? 4.424 10.319 3.123 1.00 0.00 42 LEU A O 6
ATOM 7946 N N . ILE A 1 43 ? 5.846 9.749 1.452 1.00 0.00 43 ILE A N 6
ATOM 7947 C CA . ILE A 1 43 ? 6.013 8.322 1.807 1.00 0.00 43 ILE A CA 6
ATOM 7948 C C . ILE A 1 43 ? 6.614 8.175 3.215 1.00 0.00 43 ILE A C 6
ATOM 7949 O O . ILE A 1 43 ? 6.065 7.439 4.044 1.00 0.00 43 ILE A O 6
ATOM 7965 N N . VAL A 1 44 ? 7.710 8.914 3.486 1.00 0.00 44 VAL A N 6
ATOM 7966 C CA . VAL A 1 44 ? 8.402 8.843 4.779 1.00 0.00 44 VAL A CA 6
ATOM 7967 C C . VAL A 1 44 ? 7.526 9.404 5.920 1.00 0.00 44 VAL A C 6
ATOM 7968 O O . VAL A 1 44 ? 7.647 8.953 7.061 1.00 0.00 44 VAL A O 6
ATOM 7981 N N . SER A 1 45 ? 6.639 10.378 5.588 1.00 0.00 45 SER A N 6
ATOM 7982 C CA . SER A 1 45 ? 5.630 10.910 6.530 1.00 0.00 45 SER A CA 6
ATOM 7983 C C . SER A 1 45 ? 4.666 9.793 6.990 1.00 0.00 45 SER A C 6
ATOM 7984 O O . SER A 1 45 ? 4.409 9.642 8.189 1.00 0.00 45 SER A O 6
ATOM 7992 N N . LEU A 1 46 ? 4.170 8.995 6.029 1.00 0.00 46 LEU A N 6
ATOM 7993 C CA . LEU A 1 46 ? 3.215 7.903 6.311 1.00 0.00 46 LEU A CA 6
ATOM 7994 C C . LEU A 1 46 ? 3.874 6.809 7.172 1.00 0.00 46 LEU A C 6
ATOM 7995 O O . LEU A 1 46 ? 3.279 6.309 8.132 1.00 0.00 46 LEU A O 6
ATOM 8011 N N . GLU A 1 47 ? 5.128 6.478 6.833 1.00 0.00 47 GLU A N 6
ATOM 8012 C CA . GLU A 1 47 ? 5.876 5.404 7.503 1.00 0.00 47 GLU A CA 6
ATOM 8013 C C . GLU A 1 47 ? 6.082 5.695 8.993 1.00 0.00 47 GLU A C 6
ATOM 8014 O O . GLU A 1 47 ? 5.753 4.864 9.834 1.00 0.00 47 GLU A O 6
ATOM 8026 N N . VAL A 1 48 ? 6.593 6.894 9.315 1.00 0.00 48 VAL A N 6
ATOM 8027 C CA . VAL A 1 48 ? 6.906 7.264 10.702 1.00 0.00 48 VAL A CA 6
ATOM 8028 C C . VAL A 1 48 ? 5.628 7.475 11.557 1.00 0.00 48 VAL A C 6
ATOM 8029 O O . VAL A 1 48 ? 5.583 7.045 12.715 1.00 0.00 48 VAL A O 6
ATOM 8042 N N . HIS A 1 49 ? 4.593 8.120 10.980 1.00 0.00 49 HIS A N 6
ATOM 8043 C CA . HIS A 1 49 ? 3.346 8.454 11.711 1.00 0.00 49 HIS A CA 6
ATOM 8044 C C . HIS A 1 49 ? 2.519 7.209 12.055 1.00 0.00 49 HIS A C 6
ATOM 8045 O O . HIS A 1 49 ? 2.124 7.033 13.217 1.00 0.00 49 HIS A O 6
ATOM 8060 N N . TYR A 1 50 ? 2.267 6.348 11.054 1.00 0.00 50 TYR A N 6
ATOM 8061 C CA . TYR A 1 50 ? 1.479 5.110 11.250 1.00 0.00 50 TYR A CA 6
ATOM 8062 C C . TYR A 1 50 ? 2.356 3.969 11.808 1.00 0.00 50 TYR A C 6
ATOM 8063 O O . TYR A 1 50 ? 1.817 2.933 12.184 1.00 0.00 50 TYR A O 6
ATOM 8081 N N . LYS A 1 51 ? 3.702 4.188 11.855 1.00 0.00 51 LYS A N 6
ATOM 8082 C CA . LYS A 1 51 ? 4.720 3.187 12.300 1.00 0.00 51 LYS A CA 6
ATOM 8083 C C . LYS A 1 51 ? 4.814 2.003 11.305 1.00 0.00 51 LYS A C 6
ATOM 8084 O O . LYS A 1 51 ? 5.246 0.911 11.673 1.00 0.00 51 LYS A O 6
ATOM 8103 N N . ILE A 1 52 ? 4.463 2.260 10.030 1.00 0.00 52 ILE A N 6
ATOM 8104 C CA . ILE A 1 52 ? 4.392 1.231 8.959 1.00 0.00 52 ILE A CA 6
ATOM 8105 C C . ILE A 1 52 ? 5.648 1.303 8.057 1.00 0.00 52 ILE A C 6
ATOM 8106 O O . ILE A 1 52 ? 6.452 2.225 8.199 1.00 0.00 52 ILE A O 6
ATOM 8122 N N . LYS A 1 53 ? 5.821 0.315 7.146 1.00 0.00 53 LYS A N 6
ATOM 8123 C CA . LYS A 1 53 ? 6.986 0.259 6.221 1.00 0.00 53 LYS A CA 6
ATOM 8124 C C . LYS A 1 53 ? 6.563 -0.342 4.870 1.00 0.00 53 LYS A C 6
ATOM 8125 O O . LYS A 1 53 ? 5.930 -1.397 4.834 1.00 0.00 53 LYS A O 6
ATOM 8144 N N . PHE A 1 54 ? 6.945 0.340 3.770 1.00 0.00 54 PHE A N 6
ATOM 8145 C CA . PHE A 1 54 ? 6.737 -0.132 2.381 1.00 0.00 54 PHE A CA 6
ATOM 8146 C C . PHE A 1 54 ? 8.035 -0.001 1.580 1.00 0.00 54 PHE A C 6
ATOM 8147 O O . PHE A 1 54 ? 8.928 0.779 1.932 1.00 0.00 54 PHE A O 6
ATOM 8164 N N . ALA A 1 55 ? 8.114 -0.806 0.519 1.00 0.00 55 ALA A N 6
ATOM 8165 C CA . ALA A 1 55 ? 9.240 -0.834 -0.417 1.00 0.00 55 ALA A CA 6
ATOM 8166 C C . ALA A 1 55 ? 8.840 -0.102 -1.707 1.00 0.00 55 ALA A C 6
ATOM 8167 O O . ALA A 1 55 ? 7.657 -0.037 -2.036 1.00 0.00 55 ALA A O 6
ATOM 8174 N N . LEU A 1 56 ? 9.846 0.387 -2.457 1.00 0.00 56 LEU A N 6
ATOM 8175 C CA . LEU A 1 56 ? 9.634 1.167 -3.702 1.00 0.00 56 LEU A CA 6
ATOM 8176 C C . LEU A 1 56 ? 9.027 0.239 -4.794 1.00 0.00 56 LEU A C 6
ATOM 8177 O O . LEU A 1 56 ? 8.318 0.709 -5.681 1.00 0.00 56 LEU A O 6
ATOM 8193 N N . GLY A 1 57 ? 9.287 -1.086 -4.680 1.00 0.00 57 GLY A N 6
ATOM 8194 C CA . GLY A 1 57 ? 8.636 -2.096 -5.529 1.00 0.00 57 GLY A CA 6
ATOM 8195 C C . GLY A 1 57 ? 7.117 -2.150 -5.325 1.00 0.00 57 GLY A C 6
ATOM 8196 O O . GLY A 1 57 ? 6.356 -2.353 -6.282 1.00 0.00 57 GLY A O 6
ATOM 8200 N N . GLU A 1 58 ? 6.679 -1.942 -4.063 1.00 0.00 58 GLU A N 6
ATOM 8201 C CA . GLU A 1 58 ? 5.243 -1.812 -3.709 1.00 0.00 58 GLU A CA 6
ATOM 8202 C C . GLU A 1 58 ? 4.677 -0.458 -4.193 1.00 0.00 58 GLU A C 6
ATOM 8203 O O . GLU A 1 58 ? 3.494 -0.358 -4.511 1.00 0.00 58 GLU A O 6
ATOM 8215 N N . LEU A 1 59 ? 5.551 0.568 -4.274 1.00 0.00 59 LEU A N 6
ATOM 8216 C CA . LEU A 1 59 ? 5.206 1.904 -4.828 1.00 0.00 59 LEU A CA 6
ATOM 8217 C C . LEU A 1 59 ? 4.963 1.827 -6.348 1.00 0.00 59 LEU A C 6
ATOM 8218 O O . LEU A 1 59 ? 4.171 2.595 -6.892 1.00 0.00 59 LEU A O 6
ATOM 8234 N N . GLN A 1 60 ? 5.652 0.890 -7.023 1.00 0.00 60 GLN A N 6
ATOM 8235 C CA . GLN A 1 60 ? 5.423 0.612 -8.453 1.00 0.00 60 GLN A CA 6
ATOM 8236 C C . GLN A 1 60 ? 4.080 -0.121 -8.655 1.00 0.00 60 GLN A C 6
ATOM 8237 O O . GLN A 1 60 ? 3.499 -0.081 -9.742 1.00 0.00 60 GLN A O 6
ATOM 8251 N N . LYS A 1 61 ? 3.597 -0.781 -7.587 1.00 0.00 61 LYS A N 6
ATOM 8252 C CA . LYS A 1 61 ? 2.263 -1.414 -7.554 1.00 0.00 61 LYS A CA 6
ATOM 8253 C C . LYS A 1 61 ? 1.159 -0.387 -7.221 1.00 0.00 61 LYS A C 6
ATOM 8254 O O . LYS A 1 61 ? -0.029 -0.730 -7.240 1.00 0.00 61 LYS A O 6
ATOM 8273 N N . LEU A 1 62 ? 1.558 0.863 -6.904 1.00 0.00 62 LEU A N 6
ATOM 8274 C CA . LEU A 1 62 ? 0.621 1.979 -6.662 1.00 0.00 62 LEU A CA 6
ATOM 8275 C C . LEU A 1 62 ? 0.623 2.889 -7.889 1.00 0.00 62 LEU A C 6
ATOM 8276 O O . LEU A 1 62 ? 1.688 3.320 -8.313 1.00 0.00 62 LEU A O 6
ATOM 8292 N N . LYS A 1 63 ? -0.550 3.166 -8.465 1.00 0.00 63 LYS A N 6
ATOM 8293 C CA . LYS A 1 63 ? -0.686 4.086 -9.610 1.00 0.00 63 LYS A CA 6
ATOM 8294 C C . LYS A 1 63 ? -1.385 5.383 -9.142 1.00 0.00 63 LYS A C 6
ATOM 8295 O O . LYS A 1 63 ? -1.164 6.459 -9.705 1.00 0.00 63 LYS A O 6
ATOM 8314 N N . ASN A 1 64 ? -2.194 5.276 -8.070 1.00 0.00 64 ASN A N 6
ATOM 8315 C CA . ASN A 1 64 ? -3.022 6.395 -7.556 1.00 0.00 64 ASN A CA 6
ATOM 8316 C C . ASN A 1 64 ? -2.932 6.505 -6.021 1.00 0.00 64 ASN A C 6
ATOM 8317 O O . ASN A 1 64 ? -2.325 5.660 -5.361 1.00 0.00 64 ASN A O 6
ATOM 8328 N N . VAL A 1 65 ? -3.556 7.581 -5.489 1.00 0.00 65 VAL A N 6
ATOM 8329 C CA . VAL A 1 65 ? -3.746 7.818 -4.043 1.00 0.00 65 VAL A CA 6
ATOM 8330 C C . VAL A 1 65 ? -4.661 6.747 -3.437 1.00 0.00 65 VAL A C 6
ATOM 8331 O O . VAL A 1 65 ? -4.523 6.415 -2.278 1.00 0.00 65 VAL A O 6
ATOM 8344 N N . GLY A 1 66 ? -5.613 6.240 -4.242 1.00 0.00 66 GLY A N 6
ATOM 8345 C CA . GLY A 1 66 ? -6.496 5.147 -3.821 1.00 0.00 66 GLY A CA 6
ATOM 8346 C C . GLY A 1 66 ? -5.751 3.833 -3.664 1.00 0.00 66 GLY A C 6
ATOM 8347 O O . GLY A 1 66 ? -6.072 3.032 -2.789 1.00 0.00 66 GLY A O 6
ATOM 8351 N N . ASP A 1 67 ? -4.746 3.620 -4.533 1.00 0.00 67 ASP A N 6
ATOM 8352 C CA . ASP A 1 67 ? -3.803 2.496 -4.406 1.00 0.00 67 ASP A CA 6
ATOM 8353 C C . ASP A 1 67 ? -2.940 2.684 -3.157 1.00 0.00 67 ASP A C 6
ATOM 8354 O O . ASP A 1 67 ? -2.688 1.729 -2.434 1.00 0.00 67 ASP A O 6
ATOM 8363 N N . LEU A 1 68 ? -2.496 3.934 -2.925 1.00 0.00 68 LEU A N 6
ATOM 8364 C CA . LEU A 1 68 ? -1.697 4.322 -1.739 1.00 0.00 68 LEU A CA 6
ATOM 8365 C C . LEU A 1 68 ? -2.545 4.269 -0.443 1.00 0.00 68 LEU A C 6
ATOM 8366 O O . LEU A 1 68 ? -2.017 4.036 0.641 1.00 0.00 68 LEU A O 6
ATOM 8382 N N . ALA A 1 69 ? -3.858 4.468 -0.583 1.00 0.00 69 ALA A N 6
ATOM 8383 C CA . ALA A 1 69 ? -4.823 4.403 0.530 1.00 0.00 69 ALA A CA 6
ATOM 8384 C C . ALA A 1 69 ? -5.021 2.947 0.929 1.00 0.00 69 ALA A C 6
ATOM 8385 O O . ALA A 1 69 ? -4.974 2.593 2.107 1.00 0.00 69 ALA A O 6
ATOM 8392 N N . ASP A 1 70 ? -5.200 2.126 -0.111 1.00 0.00 70 ASP A N 6
ATOM 8393 C CA . ASP A 1 70 ? -5.283 0.664 -0.011 1.00 0.00 70 ASP A CA 6
ATOM 8394 C C . ASP A 1 70 ? -3.976 0.099 0.571 1.00 0.00 70 ASP A C 6
ATOM 8395 O O . ASP A 1 70 ? -4.006 -0.836 1.355 1.00 0.00 70 ASP A O 6
ATOM 8404 N N . LEU A 1 71 ? -2.849 0.720 0.187 1.00 0.00 71 LEU A N 6
ATOM 8405 C CA . LEU A 1 71 ? -1.497 0.343 0.642 1.00 0.00 71 LEU A CA 6
ATOM 8406 C C . LEU A 1 71 ? -1.376 0.554 2.158 1.00 0.00 71 LEU A C 6
ATOM 8407 O O . LEU A 1 71 ? -1.027 -0.379 2.881 1.00 0.00 71 LEU A O 6
ATOM 8423 N N . VAL A 1 72 ? -1.673 1.791 2.616 1.00 0.00 72 VAL A N 6
ATOM 8424 C CA . VAL A 1 72 ? -1.642 2.160 4.049 1.00 0.00 72 VAL A CA 6
ATOM 8425 C C . VAL A 1 72 ? -2.625 1.269 4.836 1.00 0.00 72 VAL A C 6
ATOM 8426 O O . VAL A 1 72 ? -2.307 0.826 5.921 1.00 0.00 72 VAL A O 6
ATOM 8439 N N . ASP A 1 73 ? -3.772 0.956 4.211 1.00 0.00 73 ASP A N 6
ATOM 8440 C CA . ASP A 1 73 ? -4.798 0.025 4.742 1.00 0.00 73 ASP A CA 6
ATOM 8441 C C . ASP A 1 73 ? -4.221 -1.403 4.951 1.00 0.00 73 ASP A C 6
ATOM 8442 O O . ASP A 1 73 ? -4.478 -2.045 5.974 1.00 0.00 73 ASP A O 6
ATOM 8451 N N . LYS A 1 74 ? -3.427 -1.860 3.964 1.00 0.00 74 LYS A N 6
ATOM 8452 C CA . LYS A 1 74 ? -2.781 -3.192 3.992 1.00 0.00 74 LYS A CA 6
ATOM 8453 C C . LYS A 1 74 ? -1.679 -3.240 5.060 1.00 0.00 74 LYS A C 6
ATOM 8454 O O . LYS A 1 74 ? -1.470 -4.282 5.688 1.00 0.00 74 LYS A O 6
ATOM 8473 N N . LYS A 1 75 ? -0.996 -2.100 5.262 1.00 0.00 75 LYS A N 6
ATOM 8474 C CA . LYS A 1 75 ? 0.054 -1.946 6.282 1.00 0.00 75 LYS A CA 6
ATOM 8475 C C . LYS A 1 75 ? -0.563 -1.934 7.689 1.00 0.00 75 LYS A C 6
ATOM 8476 O O . LYS A 1 75 ? -0.041 -2.561 8.628 1.00 0.00 75 LYS A O 6
ATOM 8495 N N . LEU A 1 76 ? -1.701 -1.240 7.808 1.00 0.00 76 LEU A N 6
ATOM 8496 C CA . LEU A 1 76 ? -2.495 -1.220 9.033 1.00 0.00 76 LEU A CA 6
ATOM 8497 C C . LEU A 1 76 ? -3.031 -2.632 9.305 1.00 0.00 76 LEU A C 6
ATOM 8498 O O . LEU A 1 76 ? -3.126 -3.015 10.439 1.00 0.00 76 LEU A O 6
ATOM 8514 N N . ALA A 1 77 ? -3.309 -3.417 8.238 1.00 0.00 77 ALA A N 6
ATOM 8515 C CA . ALA A 1 77 ? -3.759 -4.824 8.363 1.00 0.00 77 ALA A CA 6
ATOM 8516 C C . ALA A 1 77 ? -2.618 -5.719 8.891 1.00 0.00 77 ALA A C 6
ATOM 8517 O O . ALA A 1 77 ? -2.869 -6.681 9.623 1.00 0.00 77 ALA A O 6
ATOM 8524 N N . ARG A 1 78 ? -1.357 -5.386 8.515 1.00 0.00 78 ARG A N 6
ATOM 8525 C CA . ARG A 1 78 ? -0.151 -6.070 9.058 1.00 0.00 78 ARG A CA 6
ATOM 8526 C C . ARG A 1 78 ? -0.023 -5.808 10.581 1.00 0.00 78 ARG A C 6
ATOM 8527 O O . ARG A 1 78 ? 0.586 -6.600 11.302 1.00 0.00 78 ARG A O 6
ATOM 8548 N N . LYS A 1 79 ? -0.622 -4.686 11.039 1.00 0.00 79 LYS A N 6
ATOM 8549 C CA . LYS A 1 79 ? -0.689 -4.317 12.473 1.00 0.00 79 LYS A CA 6
ATOM 8550 C C . LYS A 1 79 ? -1.977 -4.857 13.122 1.00 0.00 79 LYS A C 6
ATOM 8551 O O . LYS A 1 79 ? -1.995 -5.202 14.311 1.00 0.00 79 LYS A O 6
ATOM 8570 N N . LEU A 1 80 ? -3.046 -4.940 12.317 1.00 0.00 80 LEU A N 6
ATOM 8571 C CA . LEU A 1 80 ? -4.404 -5.336 12.754 1.00 0.00 80 LEU A CA 6
ATOM 8572 C C . LEU A 1 80 ? -4.541 -6.874 12.691 1.00 0.00 80 LEU A C 6
ATOM 8573 O O . LEU A 1 80 ? -5.571 -7.406 12.265 1.00 0.00 80 LEU A O 6
ATOM 8589 N N . GLU A 1 81 ? -3.502 -7.575 13.186 1.00 0.00 81 GLU A N 6
ATOM 8590 C CA . GLU A 1 81 ? -3.469 -9.040 13.316 1.00 0.00 81 GLU A CA 6
ATOM 8591 C C . GLU A 1 81 ? -4.138 -9.464 14.633 1.00 0.00 81 GLU A C 6
ATOM 8592 O O . GLU A 1 81 ? -3.611 -10.288 15.391 1.00 0.00 81 GLU A O 6
ATOM 8604 N N . HIS A 1 82 ? -5.334 -8.904 14.878 1.00 0.00 82 HIS A N 6
ATOM 8605 C CA . HIS A 1 82 ? -6.143 -9.207 16.055 1.00 0.00 82 HIS A CA 6
ATOM 8606 C C . HIS A 1 82 ? -7.036 -10.421 15.743 1.00 0.00 82 HIS A C 6
ATOM 8607 O O . HIS A 1 82 ? -8.258 -10.293 15.579 1.00 0.00 82 HIS A O 6
ATOM 8622 N N . HIS A 1 83 ? -6.391 -11.598 15.605 1.00 0.00 83 HIS A N 6
ATOM 8623 C CA . HIS A 1 83 ? -7.083 -12.863 15.306 1.00 0.00 83 HIS A CA 6
ATOM 8624 C C . HIS A 1 83 ? -7.769 -13.371 16.589 1.00 0.00 83 HIS A C 6
ATOM 8625 O O . HIS A 1 83 ? -7.219 -14.190 17.327 1.00 0.00 83 HIS A O 6
ATOM 8640 N N . HIS A 1 84 ? -8.969 -12.809 16.856 1.00 0.00 84 HIS A N 6
ATOM 8641 C CA . HIS A 1 84 ? -9.804 -13.145 18.033 1.00 0.00 84 HIS A CA 6
ATOM 8642 C C . HIS A 1 84 ? -10.571 -14.476 17.839 1.00 0.00 84 HIS A C 6
ATOM 8643 O O . HIS A 1 84 ? -11.462 -14.794 18.630 1.00 0.00 84 HIS A O 6
ATOM 8658 N N . HIS A 1 85 ? -10.234 -15.210 16.756 1.00 0.00 85 HIS A N 6
ATOM 8659 C CA . HIS A 1 85 ? -10.665 -16.604 16.513 1.00 0.00 85 HIS A CA 6
ATOM 8660 C C . HIS A 1 85 ? -12.177 -16.709 16.218 1.00 0.00 85 HIS A C 6
ATOM 8661 O O . HIS A 1 85 ? -12.804 -17.752 16.444 1.00 0.00 85 HIS A O 6
ATOM 8676 N N . HIS A 1 86 ? -12.737 -15.617 15.666 1.00 0.00 86 HIS A N 6
ATOM 8677 C CA . HIS A 1 86 ? -14.138 -15.562 15.197 1.00 0.00 86 HIS A CA 6
ATOM 8678 C C . HIS A 1 86 ? -14.199 -14.791 13.859 1.00 0.00 86 HIS A C 6
ATOM 8679 O O . HIS A 1 86 ? -13.468 -13.811 13.677 1.00 0.00 86 HIS A O 6
ATOM 8694 N N . HIS A 1 87 ? -15.067 -15.269 12.939 1.00 0.00 87 HIS A N 6
ATOM 8695 C CA . HIS A 1 87 ? -15.231 -14.728 11.573 1.00 0.00 87 HIS A CA 6
ATOM 8696 C C . HIS A 1 87 ? -13.913 -14.899 10.762 1.00 0.00 87 HIS A C 6
ATOM 8697 O O . HIS A 1 87 ? -13.551 -16.059 10.463 1.00 0.00 87 HIS A O 6
ATOM 8755 N N . MET A 1 1 ? -13.303 2.701 6.781 1.00 0.00 1 MET A N 7
ATOM 8756 C CA . MET A 1 1 ? -11.849 2.958 6.897 1.00 0.00 1 MET A CA 7
ATOM 8757 C C . MET A 1 1 ? -11.510 4.338 6.279 1.00 0.00 1 MET A C 7
ATOM 8758 O O . MET A 1 1 ? -12.106 4.713 5.263 1.00 0.00 1 MET A O 7
ATOM 8774 N N . PRO A 1 2 ? -10.536 5.113 6.863 1.00 0.00 2 PRO A N 7
ATOM 8775 C CA . PRO A 1 2 ? -10.205 6.484 6.425 1.00 0.00 2 PRO A CA 7
ATOM 8776 C C . PRO A 1 2 ? -8.994 6.488 5.470 1.00 0.00 2 PRO A C 7
ATOM 8777 O O . PRO A 1 2 ? -8.080 7.291 5.597 1.00 0.00 2 PRO A O 7
ATOM 8788 N N . THR A 1 3 ? -9.036 5.600 4.484 1.00 0.00 3 THR A N 7
ATOM 8789 C CA . THR A 1 3 ? -7.892 5.323 3.602 1.00 0.00 3 THR A CA 7
ATOM 8790 C C . THR A 1 3 ? -7.520 6.522 2.701 1.00 0.00 3 THR A C 7
ATOM 8791 O O . THR A 1 3 ? -6.377 6.643 2.278 1.00 0.00 3 THR A O 7
ATOM 8802 N N . LEU A 1 4 ? -8.506 7.367 2.378 1.00 0.00 4 LEU A N 7
ATOM 8803 C CA . LEU A 1 4 ? -8.275 8.677 1.745 1.00 0.00 4 LEU A CA 7
ATOM 8804 C C . LEU A 1 4 ? -8.166 9.775 2.835 1.00 0.00 4 LEU A C 7
ATOM 8805 O O . LEU A 1 4 ? -7.177 10.511 2.895 1.00 0.00 4 LEU A O 7
ATOM 8821 N N . ASP A 1 5 ? -9.185 9.813 3.728 1.00 0.00 5 ASP A N 7
ATOM 8822 C CA . ASP A 1 5 ? -9.405 10.906 4.721 1.00 0.00 5 ASP A CA 7
ATOM 8823 C C . ASP A 1 5 ? -8.219 11.117 5.682 1.00 0.00 5 ASP A C 7
ATOM 8824 O O . ASP A 1 5 ? -7.762 12.247 5.871 1.00 0.00 5 ASP A O 7
ATOM 8833 N N . ALA A 1 6 ? -7.771 10.018 6.301 1.00 0.00 6 ALA A N 7
ATOM 8834 C CA . ALA A 1 6 ? -6.653 10.024 7.270 1.00 0.00 6 ALA A CA 7
ATOM 8835 C C . ALA A 1 6 ? -5.369 10.549 6.615 1.00 0.00 6 ALA A C 7
ATOM 8836 O O . ALA A 1 6 ? -4.587 11.278 7.237 1.00 0.00 6 ALA A O 7
ATOM 8843 N N . LEU A 1 7 ? -5.176 10.179 5.337 1.00 0.00 7 LEU A N 7
ATOM 8844 C CA . LEU A 1 7 ? -3.986 10.561 4.567 1.00 0.00 7 LEU A CA 7
ATOM 8845 C C . LEU A 1 7 ? -4.063 12.035 4.122 1.00 0.00 7 LEU A C 7
ATOM 8846 O O . LEU A 1 7 ? -3.029 12.649 3.917 1.00 0.00 7 LEU A O 7
ATOM 8862 N N . THR A 1 8 ? -5.283 12.605 4.010 1.00 0.00 8 THR A N 7
ATOM 8863 C CA . THR A 1 8 ? -5.476 13.975 3.463 1.00 0.00 8 THR A CA 7
ATOM 8864 C C . THR A 1 8 ? -4.654 15.072 4.221 1.00 0.00 8 THR A C 7
ATOM 8865 O O . THR A 1 8 ? -3.969 15.846 3.551 1.00 0.00 8 THR A O 7
ATOM 8876 N N . PRO A 1 9 ? -4.672 15.157 5.616 1.00 0.00 9 PRO A N 7
ATOM 8877 C CA . PRO A 1 9 ? -3.802 16.108 6.379 1.00 0.00 9 PRO A CA 7
ATOM 8878 C C . PRO A 1 9 ? -2.287 15.875 6.154 1.00 0.00 9 PRO A C 7
ATOM 8879 O O . PRO A 1 9 ? -1.486 16.803 6.303 1.00 0.00 9 PRO A O 7
ATOM 8890 N N . ILE A 1 10 ? -1.917 14.633 5.769 1.00 0.00 10 ILE A N 7
ATOM 8891 C CA . ILE A 1 10 ? -0.512 14.247 5.489 1.00 0.00 10 ILE A CA 7
ATOM 8892 C C . ILE A 1 10 ? -0.054 14.890 4.170 1.00 0.00 10 ILE A C 7
ATOM 8893 O O . ILE A 1 10 ? 1.037 15.453 4.093 1.00 0.00 10 ILE A O 7
ATOM 8909 N N . PHE A 1 11 ? -0.930 14.835 3.148 1.00 0.00 11 PHE A N 7
ATOM 8910 C CA . PHE A 1 11 ? -0.676 15.464 1.832 1.00 0.00 11 PHE A CA 7
ATOM 8911 C C . PHE A 1 11 ? -0.706 16.999 1.970 1.00 0.00 11 PHE A C 7
ATOM 8912 O O . PHE A 1 11 ? 0.124 17.698 1.393 1.00 0.00 11 PHE A O 7
ATOM 8929 N N . ARG A 1 12 ? -1.675 17.513 2.743 1.00 0.00 12 ARG A N 7
ATOM 8930 C CA . ARG A 1 12 ? -1.782 18.956 3.053 1.00 0.00 12 ARG A CA 7
ATOM 8931 C C . ARG A 1 12 ? -0.564 19.461 3.852 1.00 0.00 12 ARG A C 7
ATOM 8932 O O . ARG A 1 12 ? -0.258 20.646 3.812 1.00 0.00 12 ARG A O 7
ATOM 8953 N N . GLN A 1 13 ? 0.094 18.559 4.595 1.00 0.00 13 GLN A N 7
ATOM 8954 C CA . GLN A 1 13 ? 1.321 18.877 5.344 1.00 0.00 13 GLN A CA 7
ATOM 8955 C C . GLN A 1 13 ? 2.518 18.988 4.383 1.00 0.00 13 GLN A C 7
ATOM 8956 O O . GLN A 1 13 ? 3.194 20.019 4.330 1.00 0.00 13 GLN A O 7
ATOM 8970 N N . VAL A 1 14 ? 2.732 17.913 3.610 1.00 0.00 14 VAL A N 7
ATOM 8971 C CA . VAL A 1 14 ? 3.875 17.769 2.693 1.00 0.00 14 VAL A CA 7
ATOM 8972 C C . VAL A 1 14 ? 3.858 18.844 1.586 1.00 0.00 14 VAL A C 7
ATOM 8973 O O . VAL A 1 14 ? 4.828 19.586 1.408 1.00 0.00 14 VAL A O 7
ATOM 8986 N N . PHE A 1 15 ? 2.734 18.932 0.876 1.00 0.00 15 PHE A N 7
ATOM 8987 C CA . PHE A 1 15 ? 2.584 19.799 -0.312 1.00 0.00 15 PHE A CA 7
ATOM 8988 C C . PHE A 1 15 ? 2.103 21.214 0.068 1.00 0.00 15 PHE A C 7
ATOM 8989 O O . PHE A 1 15 ? 2.157 22.124 -0.770 1.00 0.00 15 PHE A O 7
ATOM 9006 N N . ASP A 1 16 ? 1.633 21.374 1.336 1.00 0.00 16 ASP A N 7
ATOM 9007 C CA . ASP A 1 16 ? 1.141 22.652 1.904 1.00 0.00 16 ASP A CA 7
ATOM 9008 C C . ASP A 1 16 ? 0.030 23.251 1.021 1.00 0.00 16 ASP A C 7
ATOM 9009 O O . ASP A 1 16 ? 0.204 24.292 0.365 1.00 0.00 16 ASP A O 7
ATOM 9018 N N . ASP A 1 17 ? -1.099 22.535 0.980 1.00 0.00 17 ASP A N 7
ATOM 9019 C CA . ASP A 1 17 ? -2.243 22.877 0.131 1.00 0.00 17 ASP A CA 7
ATOM 9020 C C . ASP A 1 17 ? -3.514 22.299 0.761 1.00 0.00 17 ASP A C 7
ATOM 9021 O O . ASP A 1 17 ? -3.766 21.099 0.674 1.00 0.00 17 ASP A O 7
ATOM 9030 N N . ASP A 1 18 ? -4.287 23.167 1.434 1.00 0.00 18 ASP A N 7
ATOM 9031 C CA . ASP A 1 18 ? -5.502 22.772 2.174 1.00 0.00 18 ASP A CA 7
ATOM 9032 C C . ASP A 1 18 ? -6.670 22.420 1.218 1.00 0.00 18 ASP A C 7
ATOM 9033 O O . ASP A 1 18 ? -7.669 21.835 1.642 1.00 0.00 18 ASP A O 7
ATOM 9042 N N . SER A 1 19 ? -6.514 22.716 -0.086 1.00 0.00 19 SER A N 7
ATOM 9043 C CA . SER A 1 19 ? -7.534 22.391 -1.099 1.00 0.00 19 SER A CA 7
ATOM 9044 C C . SER A 1 19 ? -7.337 20.955 -1.641 1.00 0.00 19 SER A C 7
ATOM 9045 O O . SER A 1 19 ? -8.087 20.520 -2.519 1.00 0.00 19 SER A O 7
ATOM 9053 N N . ILE A 1 20 ? -6.319 20.227 -1.113 1.00 0.00 20 ILE A N 7
ATOM 9054 C CA . ILE A 1 20 ? -6.172 18.778 -1.342 1.00 0.00 20 ILE A CA 7
ATOM 9055 C C . ILE A 1 20 ? -7.356 18.050 -0.678 1.00 0.00 20 ILE A C 7
ATOM 9056 O O . ILE A 1 20 ? -7.460 18.008 0.541 1.00 0.00 20 ILE A O 7
ATOM 9072 N N . VAL A 1 21 ? -8.275 17.557 -1.504 1.00 0.00 21 VAL A N 7
ATOM 9073 C CA . VAL A 1 21 ? -9.368 16.679 -1.080 1.00 0.00 21 VAL A CA 7
ATOM 9074 C C . VAL A 1 21 ? -9.200 15.383 -1.876 1.00 0.00 21 VAL A C 7
ATOM 9075 O O . VAL A 1 21 ? -9.493 15.347 -3.082 1.00 0.00 21 VAL A O 7
ATOM 9088 N N . LEU A 1 22 ? -8.663 14.347 -1.208 1.00 0.00 22 LEU A N 7
ATOM 9089 C CA . LEU A 1 22 ? -8.191 13.123 -1.868 1.00 0.00 22 LEU A CA 7
ATOM 9090 C C . LEU A 1 22 ? -9.334 12.336 -2.507 1.00 0.00 22 LEU A C 7
ATOM 9091 O O . LEU A 1 22 ? -10.428 12.211 -1.954 1.00 0.00 22 LEU A O 7
ATOM 9107 N N . THR A 1 23 ? -9.040 11.827 -3.694 1.00 0.00 23 THR A N 7
ATOM 9108 C CA . THR A 1 23 ? -9.883 10.892 -4.425 1.00 0.00 23 THR A CA 7
ATOM 9109 C C . THR A 1 23 ? -9.003 9.684 -4.739 1.00 0.00 23 THR A C 7
ATOM 9110 O O . THR A 1 23 ? -7.768 9.745 -4.574 1.00 0.00 23 THR A O 7
ATOM 9121 N N . ARG A 1 24 ? -9.605 8.592 -5.204 1.00 0.00 24 ARG A N 7
ATOM 9122 C CA . ARG A 1 24 ? -8.835 7.415 -5.606 1.00 0.00 24 ARG A CA 7
ATOM 9123 C C . ARG A 1 24 ? -7.997 7.677 -6.879 1.00 0.00 24 ARG A C 7
ATOM 9124 O O . ARG A 1 24 ? -7.014 6.988 -7.100 1.00 0.00 24 ARG A O 7
ATOM 9145 N N . GLU A 1 25 ? -8.368 8.683 -7.690 1.00 0.00 25 GLU A N 7
ATOM 9146 C CA . GLU A 1 25 ? -7.668 8.991 -8.963 1.00 0.00 25 GLU A CA 7
ATOM 9147 C C . GLU A 1 25 ? -6.588 10.082 -8.795 1.00 0.00 25 GLU A C 7
ATOM 9148 O O . GLU A 1 25 ? -5.872 10.386 -9.758 1.00 0.00 25 GLU A O 7
ATOM 9160 N N . THR A 1 26 ? -6.486 10.678 -7.581 1.00 0.00 26 THR A N 7
ATOM 9161 C CA . THR A 1 26 ? -5.473 11.714 -7.279 1.00 0.00 26 THR A CA 7
ATOM 9162 C C . THR A 1 26 ? -4.047 11.153 -7.480 1.00 0.00 26 THR A C 7
ATOM 9163 O O . THR A 1 26 ? -3.628 10.271 -6.741 1.00 0.00 26 THR A O 7
ATOM 9174 N N . SER A 1 27 ? -3.336 11.635 -8.501 1.00 0.00 27 SER A N 7
ATOM 9175 C CA . SER A 1 27 ? -1.965 11.193 -8.808 1.00 0.00 27 SER A CA 7
ATOM 9176 C C . SER A 1 27 ? -1.022 12.404 -8.899 1.00 0.00 27 SER A C 7
ATOM 9177 O O . SER A 1 27 ? -1.461 13.564 -8.867 1.00 0.00 27 SER A O 7
ATOM 9185 N N . ALA A 1 28 ? 0.276 12.112 -9.048 1.00 0.00 28 ALA A N 7
ATOM 9186 C CA . ALA A 1 28 ? 1.298 13.093 -9.369 1.00 0.00 28 ALA A CA 7
ATOM 9187 C C . ALA A 1 28 ? 1.297 13.159 -10.888 1.00 0.00 28 ALA A C 7
ATOM 9188 O O . ALA A 1 28 ? 1.990 12.388 -11.566 1.00 0.00 28 ALA A O 7
ATOM 9195 N N . ASN A 1 29 ? 0.502 14.089 -11.404 1.00 0.00 29 ASN A N 7
ATOM 9196 C CA . ASN A 1 29 ? -0.224 13.965 -12.677 1.00 0.00 29 ASN A CA 7
ATOM 9197 C C . ASN A 1 29 ? -1.374 14.981 -12.585 1.00 0.00 29 ASN A C 7
ATOM 9198 O O . ASN A 1 29 ? -1.406 15.978 -13.306 1.00 0.00 29 ASN A O 7
ATOM 9209 N N . ASP A 1 30 ? -2.274 14.724 -11.611 1.00 0.00 30 ASP A N 7
ATOM 9210 C CA . ASP A 1 30 ? -3.440 15.582 -11.290 1.00 0.00 30 ASP A CA 7
ATOM 9211 C C . ASP A 1 30 ? -3.023 16.824 -10.485 1.00 0.00 30 ASP A C 7
ATOM 9212 O O . ASP A 1 30 ? -3.808 17.772 -10.348 1.00 0.00 30 ASP A O 7
ATOM 9221 N N . ILE A 1 31 ? -1.784 16.806 -9.947 1.00 0.00 31 ILE A N 7
ATOM 9222 C CA . ILE A 1 31 ? -1.218 17.910 -9.146 1.00 0.00 31 ILE A CA 7
ATOM 9223 C C . ILE A 1 31 ? 0.166 18.258 -9.727 1.00 0.00 31 ILE A C 7
ATOM 9224 O O . ILE A 1 31 ? 1.043 17.394 -9.816 1.00 0.00 31 ILE A O 7
ATOM 9240 N N . ASP A 1 32 ? 0.323 19.527 -10.138 1.00 0.00 32 ASP A N 7
ATOM 9241 C CA . ASP A 1 32 ? 1.544 20.045 -10.797 1.00 0.00 32 ASP A CA 7
ATOM 9242 C C . ASP A 1 32 ? 2.692 20.233 -9.780 1.00 0.00 32 ASP A C 7
ATOM 9243 O O . ASP A 1 32 ? 3.867 20.009 -10.102 1.00 0.00 32 ASP A O 7
ATOM 9252 N N . ALA A 1 33 ? 2.330 20.633 -8.554 1.00 0.00 33 ALA A N 7
ATOM 9253 C CA . ALA A 1 33 ? 3.286 20.900 -7.454 1.00 0.00 33 ALA A CA 7
ATOM 9254 C C . ALA A 1 33 ? 3.854 19.603 -6.825 1.00 0.00 33 ALA A C 7
ATOM 9255 O O . ALA A 1 33 ? 4.738 19.657 -5.960 1.00 0.00 33 ALA A O 7
ATOM 9262 N N . TRP A 1 34 ? 3.340 18.447 -7.272 1.00 0.00 34 TRP A N 7
ATOM 9263 C CA . TRP A 1 34 ? 3.707 17.125 -6.743 1.00 0.00 34 TRP A CA 7
ATOM 9264 C C . TRP A 1 34 ? 4.962 16.589 -7.494 1.00 0.00 34 TRP A C 7
ATOM 9265 O O . TRP A 1 34 ? 4.876 15.685 -8.333 1.00 0.00 34 TRP A O 7
ATOM 9286 N N . ASP A 1 35 ? 6.114 17.213 -7.196 1.00 0.00 35 ASP A N 7
ATOM 9287 C CA . ASP A 1 35 ? 7.448 16.834 -7.743 1.00 0.00 35 ASP A CA 7
ATOM 9288 C C . ASP A 1 35 ? 7.916 15.449 -7.214 1.00 0.00 35 ASP A C 7
ATOM 9289 O O . ASP A 1 35 ? 7.308 14.910 -6.288 1.00 0.00 35 ASP A O 7
ATOM 9298 N N . SER A 1 36 ? 8.980 14.875 -7.840 1.00 0.00 36 SER A N 7
ATOM 9299 C CA . SER A 1 36 ? 9.665 13.640 -7.391 1.00 0.00 36 SER A CA 7
ATOM 9300 C C . SER A 1 36 ? 9.970 13.663 -5.879 1.00 0.00 36 SER A C 7
ATOM 9301 O O . SER A 1 36 ? 9.535 12.791 -5.128 1.00 0.00 36 SER A O 7
ATOM 9308 N N . LEU A 1 37 ? 10.720 14.687 -5.459 1.00 0.00 37 LEU A N 7
ATOM 9309 C CA . LEU A 1 37 ? 11.200 14.824 -4.073 1.00 0.00 37 LEU A CA 7
ATOM 9310 C C . LEU A 1 37 ? 10.040 15.100 -3.106 1.00 0.00 37 LEU A C 7
ATOM 9311 O O . LEU A 1 37 ? 10.052 14.620 -1.972 1.00 0.00 37 LEU A O 7
ATOM 9327 N N . SER A 1 38 ? 9.036 15.839 -3.591 1.00 0.00 38 SER A N 7
ATOM 9328 C CA . SER A 1 38 ? 7.802 16.131 -2.844 1.00 0.00 38 SER A CA 7
ATOM 9329 C C . SER A 1 38 ? 7.015 14.820 -2.579 1.00 0.00 38 SER A C 7
ATOM 9330 O O . SER A 1 38 ? 6.462 14.608 -1.497 1.00 0.00 38 SER A O 7
ATOM 9338 N N . HIS A 1 39 ? 6.999 13.955 -3.605 1.00 0.00 39 HIS A N 7
ATOM 9339 C CA . HIS A 1 39 ? 6.400 12.610 -3.557 1.00 0.00 39 HIS A CA 7
ATOM 9340 C C . HIS A 1 39 ? 7.132 11.717 -2.534 1.00 0.00 39 HIS A C 7
ATOM 9341 O O . HIS A 1 39 ? 6.499 10.991 -1.761 1.00 0.00 39 HIS A O 7
ATOM 9355 N N . MET A 1 40 ? 8.471 11.802 -2.532 1.00 0.00 40 MET A N 7
ATOM 9356 C CA . MET A 1 40 ? 9.326 11.034 -1.608 1.00 0.00 40 MET A CA 7
ATOM 9357 C C . MET A 1 40 ? 9.115 11.492 -0.156 1.00 0.00 40 MET A C 7
ATOM 9358 O O . MET A 1 40 ? 9.144 10.667 0.770 1.00 0.00 40 MET A O 7
ATOM 9372 N N . ASN A 1 41 ? 8.881 12.814 0.014 1.00 0.00 41 ASN A N 7
ATOM 9373 C CA . ASN A 1 41 ? 8.557 13.419 1.322 1.00 0.00 41 ASN A CA 7
ATOM 9374 C C . ASN A 1 41 ? 7.225 12.861 1.841 1.00 0.00 41 ASN A C 7
ATOM 9375 O O . ASN A 1 41 ? 7.079 12.607 3.033 1.00 0.00 41 ASN A O 7
ATOM 9386 N N . LEU A 1 42 ? 6.270 12.645 0.916 1.00 0.00 42 LEU A N 7
ATOM 9387 C CA . LEU A 1 42 ? 4.941 12.090 1.237 1.00 0.00 42 LEU A CA 7
ATOM 9388 C C . LEU A 1 42 ? 5.066 10.640 1.747 1.00 0.00 42 LEU A C 7
ATOM 9389 O O . LEU A 1 42 ? 4.438 10.270 2.747 1.00 0.00 42 LEU A O 7
ATOM 9405 N N . ILE A 1 43 ? 5.878 9.837 1.046 1.00 0.00 43 ILE A N 7
ATOM 9406 C CA . ILE A 1 43 ? 6.082 8.414 1.370 1.00 0.00 43 ILE A CA 7
ATOM 9407 C C . ILE A 1 43 ? 6.698 8.254 2.775 1.00 0.00 43 ILE A C 7
ATOM 9408 O O . ILE A 1 43 ? 6.171 7.493 3.596 1.00 0.00 43 ILE A O 7
ATOM 9424 N N . VAL A 1 44 ? 7.777 9.009 3.068 1.00 0.00 44 VAL A N 7
ATOM 9425 C CA . VAL A 1 44 ? 8.463 8.939 4.372 1.00 0.00 44 VAL A CA 7
ATOM 9426 C C . VAL A 1 44 ? 7.596 9.524 5.508 1.00 0.00 44 VAL A C 7
ATOM 9427 O O . VAL A 1 44 ? 7.811 9.204 6.678 1.00 0.00 44 VAL A O 7
ATOM 9440 N N . SER A 1 45 ? 6.625 10.383 5.150 1.00 0.00 45 SER A N 7
ATOM 9441 C CA . SER A 1 45 ? 5.592 10.860 6.094 1.00 0.00 45 SER A CA 7
ATOM 9442 C C . SER A 1 45 ? 4.693 9.698 6.559 1.00 0.00 45 SER A C 7
ATOM 9443 O O . SER A 1 45 ? 4.414 9.563 7.747 1.00 0.00 45 SER A O 7
ATOM 9451 N N . LEU A 1 46 ? 4.272 8.851 5.617 1.00 0.00 46 LEU A N 7
ATOM 9452 C CA . LEU A 1 46 ? 3.437 7.666 5.924 1.00 0.00 46 LEU A CA 7
ATOM 9453 C C . LEU A 1 46 ? 4.223 6.656 6.797 1.00 0.00 46 LEU A C 7
ATOM 9454 O O . LEU A 1 46 ? 3.651 5.985 7.667 1.00 0.00 46 LEU A O 7
ATOM 9470 N N . GLU A 1 47 ? 5.548 6.597 6.557 1.00 0.00 47 GLU A N 7
ATOM 9471 C CA . GLU A 1 47 ? 6.492 5.770 7.328 1.00 0.00 47 GLU A CA 7
ATOM 9472 C C . GLU A 1 47 ? 6.557 6.227 8.805 1.00 0.00 47 GLU A C 7
ATOM 9473 O O . GLU A 1 47 ? 6.395 5.412 9.716 1.00 0.00 47 GLU A O 7
ATOM 9485 N N . VAL A 1 48 ? 6.812 7.532 9.032 1.00 0.00 48 VAL A N 7
ATOM 9486 C CA . VAL A 1 48 ? 7.035 8.074 10.392 1.00 0.00 48 VAL A CA 7
ATOM 9487 C C . VAL A 1 48 ? 5.724 8.196 11.209 1.00 0.00 48 VAL A C 7
ATOM 9488 O O . VAL A 1 48 ? 5.709 7.884 12.409 1.00 0.00 48 VAL A O 7
ATOM 9501 N N . HIS A 1 49 ? 4.640 8.682 10.561 1.00 0.00 49 HIS A N 7
ATOM 9502 C CA . HIS A 1 49 ? 3.308 8.822 11.193 1.00 0.00 49 HIS A CA 7
ATOM 9503 C C . HIS A 1 49 ? 2.686 7.444 11.520 1.00 0.00 49 HIS A C 7
ATOM 9504 O O . HIS A 1 49 ? 2.487 7.113 12.691 1.00 0.00 49 HIS A O 7
ATOM 9519 N N . TYR A 1 50 ? 2.427 6.638 10.477 1.00 0.00 50 TYR A N 7
ATOM 9520 C CA . TYR A 1 50 ? 1.593 5.409 10.587 1.00 0.00 50 TYR A CA 7
ATOM 9521 C C . TYR A 1 50 ? 2.418 4.146 10.874 1.00 0.00 50 TYR A C 7
ATOM 9522 O O . TYR A 1 50 ? 1.837 3.093 11.163 1.00 0.00 50 TYR A O 7
ATOM 9540 N N . LYS A 1 51 ? 3.762 4.258 10.768 1.00 0.00 51 LYS A N 7
ATOM 9541 C CA . LYS A 1 51 ? 4.712 3.134 10.968 1.00 0.00 51 LYS A CA 7
ATOM 9542 C C . LYS A 1 51 ? 4.526 2.034 9.898 1.00 0.00 51 LYS A C 7
ATOM 9543 O O . LYS A 1 51 ? 4.998 0.907 10.076 1.00 0.00 51 LYS A O 7
ATOM 9562 N N . ILE A 1 52 ? 3.923 2.396 8.750 1.00 0.00 52 ILE A N 7
ATOM 9563 C CA . ILE A 1 52 ? 3.561 1.435 7.691 1.00 0.00 52 ILE A CA 7
ATOM 9564 C C . ILE A 1 52 ? 4.658 1.439 6.611 1.00 0.00 52 ILE A C 7
ATOM 9565 O O . ILE A 1 52 ? 5.125 2.501 6.188 1.00 0.00 52 ILE A O 7
ATOM 9581 N N . LYS A 1 53 ? 5.070 0.237 6.205 1.00 0.00 53 LYS A N 7
ATOM 9582 C CA . LYS A 1 53 ? 6.245 -0.003 5.369 1.00 0.00 53 LYS A CA 7
ATOM 9583 C C . LYS A 1 53 ? 5.806 -0.157 3.907 1.00 0.00 53 LYS A C 7
ATOM 9584 O O . LYS A 1 53 ? 5.138 -1.135 3.566 1.00 0.00 53 LYS A O 7
ATOM 9603 N N . PHE A 1 54 ? 6.163 0.815 3.066 1.00 0.00 54 PHE A N 7
ATOM 9604 C CA . PHE A 1 54 ? 6.060 0.707 1.601 1.00 0.00 54 PHE A CA 7
ATOM 9605 C C . PHE A 1 54 ? 7.412 0.253 1.050 1.00 0.00 54 PHE A C 7
ATOM 9606 O O . PHE A 1 54 ? 8.455 0.795 1.415 1.00 0.00 54 PHE A O 7
ATOM 9623 N N . ALA A 1 55 ? 7.378 -0.762 0.193 1.00 0.00 55 ALA A N 7
ATOM 9624 C CA . ALA A 1 55 ? 8.550 -1.263 -0.517 1.00 0.00 55 ALA A CA 7
ATOM 9625 C C . ALA A 1 55 ? 8.660 -0.514 -1.848 1.00 0.00 55 ALA A C 7
ATOM 9626 O O . ALA A 1 55 ? 7.638 -0.097 -2.397 1.00 0.00 55 ALA A O 7
ATOM 9633 N N . LEU A 1 56 ? 9.892 -0.324 -2.352 1.00 0.00 56 LEU A N 7
ATOM 9634 C CA . LEU A 1 56 ? 10.149 0.339 -3.658 1.00 0.00 56 LEU A CA 7
ATOM 9635 C C . LEU A 1 56 ? 9.458 -0.438 -4.809 1.00 0.00 56 LEU A C 7
ATOM 9636 O O . LEU A 1 56 ? 9.054 0.163 -5.808 1.00 0.00 56 LEU A O 7
ATOM 9652 N N . GLY A 1 57 ? 9.308 -1.769 -4.637 1.00 0.00 57 GLY A N 7
ATOM 9653 C CA . GLY A 1 57 ? 8.506 -2.590 -5.544 1.00 0.00 57 GLY A CA 7
ATOM 9654 C C . GLY A 1 57 ? 7.036 -2.154 -5.575 1.00 0.00 57 GLY A C 7
ATOM 9655 O O . GLY A 1 57 ? 6.443 -2.016 -6.656 1.00 0.00 57 GLY A O 7
ATOM 9659 N N . GLU A 1 58 ? 6.474 -1.903 -4.371 1.00 0.00 58 GLU A N 7
ATOM 9660 C CA . GLU A 1 58 ? 5.089 -1.411 -4.200 1.00 0.00 58 GLU A CA 7
ATOM 9661 C C . GLU A 1 58 ? 4.959 0.038 -4.719 1.00 0.00 58 GLU A C 7
ATOM 9662 O O . GLU A 1 58 ? 3.900 0.413 -5.214 1.00 0.00 58 GLU A O 7
ATOM 9674 N N . LEU A 1 59 ? 6.059 0.821 -4.625 1.00 0.00 59 LEU A N 7
ATOM 9675 C CA . LEU A 1 59 ? 6.139 2.226 -5.116 1.00 0.00 59 LEU A CA 7
ATOM 9676 C C . LEU A 1 59 ? 5.889 2.297 -6.633 1.00 0.00 59 LEU A C 7
ATOM 9677 O O . LEU A 1 59 ? 5.148 3.165 -7.113 1.00 0.00 59 LEU A O 7
ATOM 9693 N N . GLN A 1 60 ? 6.517 1.371 -7.375 1.00 0.00 60 GLN A N 7
ATOM 9694 C CA . GLN A 1 60 ? 6.336 1.256 -8.834 1.00 0.00 60 GLN A CA 7
ATOM 9695 C C . GLN A 1 60 ? 4.935 0.710 -9.202 1.00 0.00 60 GLN A C 7
ATOM 9696 O O . GLN A 1 60 ? 4.514 0.785 -10.358 1.00 0.00 60 GLN A O 7
ATOM 9710 N N . LYS A 1 61 ? 4.228 0.160 -8.199 1.00 0.00 61 LYS A N 7
ATOM 9711 C CA . LYS A 1 61 ? 2.837 -0.316 -8.335 1.00 0.00 61 LYS A CA 7
ATOM 9712 C C . LYS A 1 61 ? 1.817 0.723 -7.789 1.00 0.00 61 LYS A C 7
ATOM 9713 O O . LYS A 1 61 ? 0.606 0.526 -7.922 1.00 0.00 61 LYS A O 7
ATOM 9732 N N . LEU A 1 62 ? 2.317 1.814 -7.165 1.00 0.00 62 LEU A N 7
ATOM 9733 C CA . LEU A 1 62 ? 1.484 2.955 -6.731 1.00 0.00 62 LEU A CA 7
ATOM 9734 C C . LEU A 1 62 ? 1.309 3.912 -7.925 1.00 0.00 62 LEU A C 7
ATOM 9735 O O . LEU A 1 62 ? 2.243 4.606 -8.273 1.00 0.00 62 LEU A O 7
ATOM 9751 N N . LYS A 1 63 ? 0.142 3.903 -8.577 1.00 0.00 63 LYS A N 7
ATOM 9752 C CA . LYS A 1 63 ? -0.173 4.835 -9.688 1.00 0.00 63 LYS A CA 7
ATOM 9753 C C . LYS A 1 63 ? -0.835 6.118 -9.133 1.00 0.00 63 LYS A C 7
ATOM 9754 O O . LYS A 1 63 ? -0.579 7.228 -9.634 1.00 0.00 63 LYS A O 7
ATOM 9773 N N . ASN A 1 64 ? -1.669 5.950 -8.091 1.00 0.00 64 ASN A N 7
ATOM 9774 C CA . ASN A 1 64 ? -2.445 7.049 -7.470 1.00 0.00 64 ASN A CA 7
ATOM 9775 C C . ASN A 1 64 ? -2.698 6.799 -5.969 1.00 0.00 64 ASN A C 7
ATOM 9776 O O . ASN A 1 64 ? -2.282 5.777 -5.422 1.00 0.00 64 ASN A O 7
ATOM 9787 N N . VAL A 1 65 ? -3.419 7.747 -5.323 1.00 0.00 65 VAL A N 7
ATOM 9788 C CA . VAL A 1 65 ? -3.809 7.673 -3.895 1.00 0.00 65 VAL A CA 7
ATOM 9789 C C . VAL A 1 65 ? -4.874 6.578 -3.678 1.00 0.00 65 VAL A C 7
ATOM 9790 O O . VAL A 1 65 ? -5.119 6.158 -2.552 1.00 0.00 65 VAL A O 7
ATOM 9803 N N . GLY A 1 66 ? -5.488 6.105 -4.776 1.00 0.00 66 GLY A N 7
ATOM 9804 C CA . GLY A 1 66 ? -6.322 4.906 -4.737 1.00 0.00 66 GLY A CA 7
ATOM 9805 C C . GLY A 1 66 ? -5.507 3.672 -4.391 1.00 0.00 66 GLY A C 7
ATOM 9806 O O . GLY A 1 66 ? -5.954 2.829 -3.622 1.00 0.00 66 GLY A O 7
ATOM 9810 N N . ASP A 1 67 ? -4.277 3.606 -4.947 1.00 0.00 67 ASP A N 7
ATOM 9811 C CA . ASP A 1 67 ? -3.306 2.549 -4.624 1.00 0.00 67 ASP A CA 7
ATOM 9812 C C . ASP A 1 67 ? -2.825 2.711 -3.188 1.00 0.00 67 ASP A C 7
ATOM 9813 O O . ASP A 1 67 ? -2.724 1.727 -2.479 1.00 0.00 67 ASP A O 7
ATOM 9822 N N . LEU A 1 68 ? -2.549 3.963 -2.750 1.00 0.00 68 LEU A N 7
ATOM 9823 C CA . LEU A 1 68 ? -2.216 4.237 -1.332 1.00 0.00 68 LEU A CA 7
ATOM 9824 C C . LEU A 1 68 ? -3.375 3.805 -0.423 1.00 0.00 68 LEU A C 7
ATOM 9825 O O . LEU A 1 68 ? -3.147 3.256 0.632 1.00 0.00 68 LEU A O 7
ATOM 9841 N N . ALA A 1 69 ? -4.613 4.011 -0.873 1.00 0.00 69 ALA A N 7
ATOM 9842 C CA . ALA A 1 69 ? -5.809 3.642 -0.102 1.00 0.00 69 ALA A CA 7
ATOM 9843 C C . ALA A 1 69 ? -5.869 2.115 0.108 1.00 0.00 69 ALA A C 7
ATOM 9844 O O . ALA A 1 69 ? -6.176 1.649 1.205 1.00 0.00 69 ALA A O 7
ATOM 9851 N N . ASP A 1 70 ? -5.538 1.369 -0.959 1.00 0.00 70 ASP A N 7
ATOM 9852 C CA . ASP A 1 70 ? -5.442 -0.105 -0.932 1.00 0.00 70 ASP A CA 7
ATOM 9853 C C . ASP A 1 70 ? -4.307 -0.555 0.001 1.00 0.00 70 ASP A C 7
ATOM 9854 O O . ASP A 1 70 ? -4.526 -1.364 0.897 1.00 0.00 70 ASP A O 7
ATOM 9863 N N . LEU A 1 71 ? -3.107 0.024 -0.204 1.00 0.00 71 LEU A N 7
ATOM 9864 C CA . LEU A 1 71 ? -1.871 -0.398 0.480 1.00 0.00 71 LEU A CA 7
ATOM 9865 C C . LEU A 1 71 ? -1.938 -0.077 1.986 1.00 0.00 71 LEU A C 7
ATOM 9866 O O . LEU A 1 71 ? -1.749 -0.971 2.797 1.00 0.00 71 LEU A O 7
ATOM 9882 N N . VAL A 1 72 ? -2.212 1.195 2.342 1.00 0.00 72 VAL A N 7
ATOM 9883 C CA . VAL A 1 72 ? -2.383 1.642 3.747 1.00 0.00 72 VAL A CA 7
ATOM 9884 C C . VAL A 1 72 ? -3.432 0.770 4.479 1.00 0.00 72 VAL A C 7
ATOM 9885 O O . VAL A 1 72 ? -3.191 0.337 5.599 1.00 0.00 72 VAL A O 7
ATOM 9898 N N . ASP A 1 73 ? -4.557 0.463 3.795 1.00 0.00 73 ASP A N 7
ATOM 9899 C CA . ASP A 1 73 ? -5.640 -0.394 4.349 1.00 0.00 73 ASP A CA 7
ATOM 9900 C C . ASP A 1 73 ? -5.138 -1.832 4.606 1.00 0.00 73 ASP A C 7
ATOM 9901 O O . ASP A 1 73 ? -5.441 -2.431 5.646 1.00 0.00 73 ASP A O 7
ATOM 9910 N N . LYS A 1 74 ? -4.358 -2.348 3.641 1.00 0.00 74 LYS A N 7
ATOM 9911 C CA . LYS A 1 74 ? -3.762 -3.705 3.710 1.00 0.00 74 LYS A CA 7
ATOM 9912 C C . LYS A 1 74 ? -2.788 -3.806 4.888 1.00 0.00 74 LYS A C 7
ATOM 9913 O O . LYS A 1 74 ? -2.801 -4.787 5.634 1.00 0.00 74 LYS A O 7
ATOM 9932 N N . LYS A 1 75 ? -1.987 -2.747 5.078 1.00 0.00 75 LYS A N 7
ATOM 9933 C CA . LYS A 1 75 ? -0.927 -2.703 6.096 1.00 0.00 75 LYS A CA 7
ATOM 9934 C C . LYS A 1 75 ? -1.526 -2.506 7.488 1.00 0.00 75 LYS A C 7
ATOM 9935 O O . LYS A 1 75 ? -1.042 -3.100 8.444 1.00 0.00 75 LYS A O 7
ATOM 9954 N N . LEU A 1 76 ? -2.602 -1.695 7.584 1.00 0.00 76 LEU A N 7
ATOM 9955 C CA . LEU A 1 76 ? -3.336 -1.482 8.850 1.00 0.00 76 LEU A CA 7
ATOM 9956 C C . LEU A 1 76 ? -4.048 -2.775 9.281 1.00 0.00 76 LEU A C 7
ATOM 9957 O O . LEU A 1 76 ? -4.152 -3.051 10.476 1.00 0.00 76 LEU A O 7
ATOM 9973 N N . ALA A 1 77 ? -4.516 -3.560 8.288 1.00 0.00 77 ALA A N 7
ATOM 9974 C CA . ALA A 1 77 ? -5.068 -4.916 8.509 1.00 0.00 77 ALA A CA 7
ATOM 9975 C C . ALA A 1 77 ? -4.005 -5.852 9.136 1.00 0.00 77 ALA A C 7
ATOM 9976 O O . ALA A 1 77 ? -4.322 -6.692 9.987 1.00 0.00 77 ALA A O 7
ATOM 9983 N N . ARG A 1 78 ? -2.737 -5.679 8.709 1.00 0.00 78 ARG A N 7
ATOM 9984 C CA . ARG A 1 78 ? -1.585 -6.410 9.282 1.00 0.00 78 ARG A CA 7
ATOM 9985 C C . ARG A 1 78 ? -1.238 -5.846 10.686 1.00 0.00 78 ARG A C 7
ATOM 9986 O O . ARG A 1 78 ? -0.837 -6.594 11.577 1.00 0.00 78 ARG A O 7
ATOM 10007 N N . LYS A 1 79 ? -1.430 -4.513 10.875 1.00 0.00 79 LYS A N 7
ATOM 10008 C CA . LYS A 1 79 ? -1.061 -3.782 12.122 1.00 0.00 79 LYS A CA 7
ATOM 10009 C C . LYS A 1 79 ? -1.874 -4.205 13.364 1.00 0.00 79 LYS A C 7
ATOM 10010 O O . LYS A 1 79 ? -1.575 -3.722 14.468 1.00 0.00 79 LYS A O 7
ATOM 10029 N N . LEU A 1 80 ? -2.914 -5.053 13.191 1.00 0.00 80 LEU A N 7
ATOM 10030 C CA . LEU A 1 80 ? -3.632 -5.660 14.331 1.00 0.00 80 LEU A CA 7
ATOM 10031 C C . LEU A 1 80 ? -2.695 -6.637 15.075 1.00 0.00 80 LEU A C 7
ATOM 10032 O O . LEU A 1 80 ? -2.666 -7.842 14.801 1.00 0.00 80 LEU A O 7
ATOM 10048 N N . GLU A 1 81 ? -1.895 -6.064 15.988 1.00 0.00 81 GLU A N 7
ATOM 10049 C CA . GLU A 1 81 ? -0.923 -6.786 16.824 1.00 0.00 81 GLU A CA 7
ATOM 10050 C C . GLU A 1 81 ? -1.622 -7.181 18.143 1.00 0.00 81 GLU A C 7
ATOM 10051 O O . GLU A 1 81 ? -2.820 -7.477 18.140 1.00 0.00 81 GLU A O 7
ATOM 10063 N N . HIS A 1 82 ? -0.877 -7.220 19.260 1.00 0.00 82 HIS A N 7
ATOM 10064 C CA . HIS A 1 82 ? -1.466 -7.360 20.611 1.00 0.00 82 HIS A CA 7
ATOM 10065 C C . HIS A 1 82 ? -1.856 -5.966 21.165 1.00 0.00 82 HIS A C 7
ATOM 10066 O O . HIS A 1 82 ? -1.860 -4.987 20.406 1.00 0.00 82 HIS A O 7
ATOM 10081 N N . HIS A 1 83 ? -2.208 -5.899 22.477 1.00 0.00 83 HIS A N 7
ATOM 10082 C CA . HIS A 1 83 ? -2.740 -4.682 23.161 1.00 0.00 83 HIS A CA 7
ATOM 10083 C C . HIS A 1 83 ? -4.169 -4.364 22.662 1.00 0.00 83 HIS A C 7
ATOM 10084 O O . HIS A 1 83 ? -5.147 -4.681 23.348 1.00 0.00 83 HIS A O 7
ATOM 10099 N N . HIS A 1 84 ? -4.246 -3.771 21.437 1.00 0.00 84 HIS A N 7
ATOM 10100 C CA . HIS A 1 84 ? -5.495 -3.311 20.785 1.00 0.00 84 HIS A CA 7
ATOM 10101 C C . HIS A 1 84 ? -6.129 -2.092 21.494 1.00 0.00 84 HIS A C 7
ATOM 10102 O O . HIS A 1 84 ? -5.888 -1.836 22.677 1.00 0.00 84 HIS A O 7
ATOM 10117 N N . HIS A 1 85 ? -6.954 -1.353 20.729 1.00 0.00 85 HIS A N 7
ATOM 10118 C CA . HIS A 1 85 ? -7.760 -0.232 21.236 1.00 0.00 85 HIS A CA 7
ATOM 10119 C C . HIS A 1 85 ? -8.998 -0.077 20.329 1.00 0.00 85 HIS A C 7
ATOM 10120 O O . HIS A 1 85 ? -8.879 0.341 19.168 1.00 0.00 85 HIS A O 7
ATOM 10135 N N . HIS A 1 86 ? -10.171 -0.508 20.867 1.00 0.00 86 HIS A N 7
ATOM 10136 C CA . HIS A 1 86 ? -11.462 -0.596 20.132 1.00 0.00 86 HIS A CA 7
ATOM 10137 C C . HIS A 1 86 ? -11.367 -1.628 18.971 1.00 0.00 86 HIS A C 7
ATOM 10138 O O . HIS A 1 86 ? -10.280 -2.127 18.650 1.00 0.00 86 HIS A O 7
ATOM 10153 N N . HIS A 1 87 ? -12.514 -1.983 18.371 1.00 0.00 87 HIS A N 7
ATOM 10154 C CA . HIS A 1 87 ? -12.552 -2.852 17.189 1.00 0.00 87 HIS A CA 7
ATOM 10155 C C . HIS A 1 87 ? -12.154 -2.032 15.931 1.00 0.00 87 HIS A C 7
ATOM 10156 O O . HIS A 1 87 ? -13.024 -1.333 15.369 1.00 0.00 87 HIS A O 7
ATOM 10214 N N . MET A 1 1 ? -11.704 2.113 8.562 1.00 0.00 1 MET A N 8
ATOM 10215 C CA . MET A 1 1 ? -10.609 2.391 7.604 1.00 0.00 1 MET A CA 8
ATOM 10216 C C . MET A 1 1 ? -10.513 3.912 7.351 1.00 0.00 1 MET A C 8
ATOM 10217 O O . MET A 1 1 ? -11.267 4.452 6.533 1.00 0.00 1 MET A O 8
ATOM 10233 N N . PRO A 1 2 ? -9.598 4.634 8.077 1.00 0.00 2 PRO A N 8
ATOM 10234 C CA . PRO A 1 2 ? -9.468 6.094 8.003 1.00 0.00 2 PRO A CA 8
ATOM 10235 C C . PRO A 1 2 ? -8.312 6.538 7.083 1.00 0.00 2 PRO A C 8
ATOM 10236 O O . PRO A 1 2 ? -7.606 7.500 7.401 1.00 0.00 2 PRO A O 8
ATOM 10247 N N . THR A 1 3 ? -8.151 5.850 5.936 1.00 0.00 3 THR A N 8
ATOM 10248 C CA . THR A 1 3 ? -7.004 6.066 5.031 1.00 0.00 3 THR A CA 8
ATOM 10249 C C . THR A 1 3 ? -7.000 7.489 4.441 1.00 0.00 3 THR A C 8
ATOM 10250 O O . THR A 1 3 ? -6.220 8.309 4.904 1.00 0.00 3 THR A O 8
ATOM 10261 N N . LEU A 1 4 ? -7.905 7.798 3.471 1.00 0.00 4 LEU A N 8
ATOM 10262 C CA . LEU A 1 4 ? -7.998 9.145 2.848 1.00 0.00 4 LEU A CA 8
ATOM 10263 C C . LEU A 1 4 ? -8.293 10.230 3.899 1.00 0.00 4 LEU A C 8
ATOM 10264 O O . LEU A 1 4 ? -7.844 11.365 3.757 1.00 0.00 4 LEU A O 8
ATOM 10280 N N . ASP A 1 5 ? -9.057 9.850 4.946 1.00 0.00 5 ASP A N 8
ATOM 10281 C CA . ASP A 1 5 ? -9.340 10.709 6.123 1.00 0.00 5 ASP A CA 8
ATOM 10282 C C . ASP A 1 5 ? -8.040 11.245 6.761 1.00 0.00 5 ASP A C 8
ATOM 10283 O O . ASP A 1 5 ? -7.920 12.439 7.051 1.00 0.00 5 ASP A O 8
ATOM 10292 N N . ALA A 1 6 ? -7.069 10.336 6.945 1.00 0.00 6 ALA A N 8
ATOM 10293 C CA . ALA A 1 6 ? -5.771 10.639 7.582 1.00 0.00 6 ALA A CA 8
ATOM 10294 C C . ALA A 1 6 ? -4.682 10.981 6.546 1.00 0.00 6 ALA A C 8
ATOM 10295 O O . ALA A 1 6 ? -3.619 11.467 6.925 1.00 0.00 6 ALA A O 8
ATOM 10302 N N . LEU A 1 7 ? -4.949 10.715 5.250 1.00 0.00 7 LEU A N 8
ATOM 10303 C CA . LEU A 1 7 ? -4.015 11.045 4.151 1.00 0.00 7 LEU A CA 8
ATOM 10304 C C . LEU A 1 7 ? -4.145 12.526 3.778 1.00 0.00 7 LEU A C 8
ATOM 10305 O O . LEU A 1 7 ? -3.141 13.178 3.557 1.00 0.00 7 LEU A O 8
ATOM 10321 N N . THR A 1 8 ? -5.385 13.047 3.737 1.00 0.00 8 THR A N 8
ATOM 10322 C CA . THR A 1 8 ? -5.667 14.447 3.332 1.00 0.00 8 THR A CA 8
ATOM 10323 C C . THR A 1 8 ? -4.815 15.504 4.123 1.00 0.00 8 THR A C 8
ATOM 10324 O O . THR A 1 8 ? -4.191 16.349 3.481 1.00 0.00 8 THR A O 8
ATOM 10335 N N . PRO A 1 9 ? -4.731 15.462 5.506 1.00 0.00 9 PRO A N 8
ATOM 10336 C CA . PRO A 1 9 ? -3.810 16.355 6.271 1.00 0.00 9 PRO A CA 8
ATOM 10337 C C . PRO A 1 9 ? -2.313 16.161 5.890 1.00 0.00 9 PRO A C 8
ATOM 10338 O O . PRO A 1 9 ? -1.549 17.125 5.929 1.00 0.00 9 PRO A O 8
ATOM 10349 N N . ILE A 1 10 ? -1.919 14.918 5.510 1.00 0.00 10 ILE A N 8
ATOM 10350 C CA . ILE A 1 10 ? -0.514 14.586 5.138 1.00 0.00 10 ILE A CA 8
ATOM 10351 C C . ILE A 1 10 ? -0.141 15.232 3.786 1.00 0.00 10 ILE A C 8
ATOM 10352 O O . ILE A 1 10 ? 0.909 15.846 3.660 1.00 0.00 10 ILE A O 8
ATOM 10368 N N . PHE A 1 11 ? -1.031 15.082 2.789 1.00 0.00 11 PHE A N 8
ATOM 10369 C CA . PHE A 1 11 ? -0.828 15.610 1.424 1.00 0.00 11 PHE A CA 8
ATOM 10370 C C . PHE A 1 11 ? -0.872 17.144 1.444 1.00 0.00 11 PHE A C 8
ATOM 10371 O O . PHE A 1 11 ? -0.025 17.802 0.857 1.00 0.00 11 PHE A O 8
ATOM 10388 N N . ARG A 1 12 ? -1.851 17.696 2.158 1.00 0.00 12 ARG A N 8
ATOM 10389 C CA . ARG A 1 12 ? -2.005 19.151 2.317 1.00 0.00 12 ARG A CA 8
ATOM 10390 C C . ARG A 1 12 ? -0.886 19.755 3.186 1.00 0.00 12 ARG A C 8
ATOM 10391 O O . ARG A 1 12 ? -0.725 20.969 3.214 1.00 0.00 12 ARG A O 8
ATOM 10412 N N . GLN A 1 13 ? -0.164 18.907 3.947 1.00 0.00 13 GLN A N 8
ATOM 10413 C CA . GLN A 1 13 ? 1.068 19.313 4.657 1.00 0.00 13 GLN A CA 8
ATOM 10414 C C . GLN A 1 13 ? 2.247 19.396 3.669 1.00 0.00 13 GLN A C 8
ATOM 10415 O O . GLN A 1 13 ? 2.874 20.454 3.525 1.00 0.00 13 GLN A O 8
ATOM 10429 N N . VAL A 1 14 ? 2.497 18.268 2.974 1.00 0.00 14 VAL A N 8
ATOM 10430 C CA . VAL A 1 14 ? 3.607 18.090 2.013 1.00 0.00 14 VAL A CA 8
ATOM 10431 C C . VAL A 1 14 ? 3.558 19.136 0.871 1.00 0.00 14 VAL A C 8
ATOM 10432 O O . VAL A 1 14 ? 4.554 19.812 0.591 1.00 0.00 14 VAL A O 8
ATOM 10445 N N . PHE A 1 15 ? 2.393 19.257 0.235 1.00 0.00 15 PHE A N 8
ATOM 10446 C CA . PHE A 1 15 ? 2.184 20.145 -0.924 1.00 0.00 15 PHE A CA 8
ATOM 10447 C C . PHE A 1 15 ? 1.768 21.557 -0.483 1.00 0.00 15 PHE A C 8
ATOM 10448 O O . PHE A 1 15 ? 1.988 22.520 -1.230 1.00 0.00 15 PHE A O 8
ATOM 10465 N N . ASP A 1 16 ? 1.179 21.659 0.732 1.00 0.00 16 ASP A N 8
ATOM 10466 C CA . ASP A 1 16 ? 0.684 22.926 1.309 1.00 0.00 16 ASP A CA 8
ATOM 10467 C C . ASP A 1 16 ? -0.393 23.561 0.394 1.00 0.00 16 ASP A C 8
ATOM 10468 O O . ASP A 1 16 ? -0.251 24.690 -0.096 1.00 0.00 16 ASP A O 8
ATOM 10477 N N . ASP A 1 17 ? -1.479 22.800 0.156 1.00 0.00 17 ASP A N 8
ATOM 10478 C CA . ASP A 1 17 ? -2.555 23.216 -0.765 1.00 0.00 17 ASP A CA 8
ATOM 10479 C C . ASP A 1 17 ? -3.882 22.512 -0.423 1.00 0.00 17 ASP A C 8
ATOM 10480 O O . ASP A 1 17 ? -3.972 21.285 -0.485 1.00 0.00 17 ASP A O 8
ATOM 10489 N N . ASP A 1 18 ? -4.912 23.322 -0.096 1.00 0.00 18 ASP A N 8
ATOM 10490 C CA . ASP A 1 18 ? -6.272 22.846 0.250 1.00 0.00 18 ASP A CA 8
ATOM 10491 C C . ASP A 1 18 ? -7.059 22.418 -1.004 1.00 0.00 18 ASP A C 8
ATOM 10492 O O . ASP A 1 18 ? -7.977 21.596 -0.910 1.00 0.00 18 ASP A O 8
ATOM 10501 N N . SER A 1 19 ? -6.676 22.958 -2.182 1.00 0.00 19 SER A N 8
ATOM 10502 C CA . SER A 1 19 ? -7.365 22.667 -3.462 1.00 0.00 19 SER A CA 8
ATOM 10503 C C . SER A 1 19 ? -7.256 21.161 -3.829 1.00 0.00 19 SER A C 8
ATOM 10504 O O . SER A 1 19 ? -8.089 20.632 -4.579 1.00 0.00 19 SER A O 8
ATOM 10512 N N . ILE A 1 20 ? -6.219 20.495 -3.278 1.00 0.00 20 ILE A N 8
ATOM 10513 C CA . ILE A 1 20 ? -6.035 19.039 -3.366 1.00 0.00 20 ILE A CA 8
ATOM 10514 C C . ILE A 1 20 ? -7.117 18.317 -2.538 1.00 0.00 20 ILE A C 8
ATOM 10515 O O . ILE A 1 20 ? -7.093 18.328 -1.304 1.00 0.00 20 ILE A O 8
ATOM 10531 N N . VAL A 1 21 ? -8.089 17.734 -3.249 1.00 0.00 21 VAL A N 8
ATOM 10532 C CA . VAL A 1 21 ? -9.121 16.863 -2.674 1.00 0.00 21 VAL A CA 8
ATOM 10533 C C . VAL A 1 21 ? -8.853 15.441 -3.179 1.00 0.00 21 VAL A C 8
ATOM 10534 O O . VAL A 1 21 ? -8.828 15.213 -4.394 1.00 0.00 21 VAL A O 8
ATOM 10547 N N . LEU A 1 22 ? -8.628 14.500 -2.255 1.00 0.00 22 LEU A N 8
ATOM 10548 C CA . LEU A 1 22 ? -8.230 13.133 -2.596 1.00 0.00 22 LEU A CA 8
ATOM 10549 C C . LEU A 1 22 ? -9.455 12.258 -2.897 1.00 0.00 22 LEU A C 8
ATOM 10550 O O . LEU A 1 22 ? -10.472 12.323 -2.197 1.00 0.00 22 LEU A O 8
ATOM 10566 N N . THR A 1 23 ? -9.324 11.458 -3.952 1.00 0.00 23 THR A N 8
ATOM 10567 C CA . THR A 1 23 ? -10.219 10.346 -4.279 1.00 0.00 23 THR A CA 8
ATOM 10568 C C . THR A 1 23 ? -9.338 9.159 -4.678 1.00 0.00 23 THR A C 8
ATOM 10569 O O . THR A 1 23 ? -8.097 9.275 -4.750 1.00 0.00 23 THR A O 8
ATOM 10580 N N . ARG A 1 24 ? -9.977 8.022 -4.950 1.00 0.00 24 ARG A N 8
ATOM 10581 C CA . ARG A 1 24 ? -9.280 6.795 -5.341 1.00 0.00 24 ARG A CA 8
ATOM 10582 C C . ARG A 1 24 ? -8.773 6.835 -6.798 1.00 0.00 24 ARG A C 8
ATOM 10583 O O . ARG A 1 24 ? -8.030 5.944 -7.203 1.00 0.00 24 ARG A O 8
ATOM 10604 N N . GLU A 1 25 ? -9.160 7.865 -7.572 1.00 0.00 25 GLU A N 8
ATOM 10605 C CA . GLU A 1 25 ? -8.699 8.047 -8.970 1.00 0.00 25 GLU A CA 8
ATOM 10606 C C . GLU A 1 25 ? -7.686 9.206 -9.090 1.00 0.00 25 GLU A C 8
ATOM 10607 O O . GLU A 1 25 ? -7.087 9.395 -10.159 1.00 0.00 25 GLU A O 8
ATOM 10619 N N . THR A 1 26 ? -7.508 9.989 -8.002 1.00 0.00 26 THR A N 8
ATOM 10620 C CA . THR A 1 26 ? -6.547 11.111 -7.984 1.00 0.00 26 THR A CA 8
ATOM 10621 C C . THR A 1 26 ? -5.103 10.578 -8.112 1.00 0.00 26 THR A C 8
ATOM 10622 O O . THR A 1 26 ? -4.556 10.043 -7.157 1.00 0.00 26 THR A O 8
ATOM 10633 N N . SER A 1 27 ? -4.535 10.654 -9.322 1.00 0.00 27 SER A N 8
ATOM 10634 C CA . SER A 1 27 ? -3.141 10.255 -9.579 1.00 0.00 27 SER A CA 8
ATOM 10635 C C . SER A 1 27 ? -2.209 11.457 -9.350 1.00 0.00 27 SER A C 8
ATOM 10636 O O . SER A 1 27 ? -2.675 12.591 -9.164 1.00 0.00 27 SER A O 8
ATOM 10644 N N . ALA A 1 28 ? -0.895 11.205 -9.341 1.00 0.00 28 ALA A N 8
ATOM 10645 C CA . ALA A 1 28 ? 0.113 12.273 -9.269 1.00 0.00 28 ALA A CA 8
ATOM 10646 C C . ALA A 1 28 ? 0.016 13.249 -10.460 1.00 0.00 28 ALA A C 8
ATOM 10647 O O . ALA A 1 28 ? 0.291 14.435 -10.319 1.00 0.00 28 ALA A O 8
ATOM 10654 N N . ASN A 1 29 ? -0.399 12.716 -11.618 1.00 0.00 29 ASN A N 8
ATOM 10655 C CA . ASN A 1 29 ? -0.548 13.480 -12.878 1.00 0.00 29 ASN A CA 8
ATOM 10656 C C . ASN A 1 29 ? -1.758 14.451 -12.771 1.00 0.00 29 ASN A C 8
ATOM 10657 O O . ASN A 1 29 ? -1.825 15.469 -13.468 1.00 0.00 29 ASN A O 8
ATOM 10668 N N . ASP A 1 30 ? -2.699 14.122 -11.861 1.00 0.00 30 ASP A N 8
ATOM 10669 C CA . ASP A 1 30 ? -3.862 14.982 -11.536 1.00 0.00 30 ASP A CA 8
ATOM 10670 C C . ASP A 1 30 ? -3.464 16.127 -10.580 1.00 0.00 30 ASP A C 8
ATOM 10671 O O . ASP A 1 30 ? -4.219 17.089 -10.419 1.00 0.00 30 ASP A O 8
ATOM 10680 N N . ILE A 1 31 ? -2.284 16.006 -9.948 1.00 0.00 31 ILE A N 8
ATOM 10681 C CA . ILE A 1 31 ? -1.761 16.987 -8.980 1.00 0.00 31 ILE A CA 8
ATOM 10682 C C . ILE A 1 31 ? -0.500 17.656 -9.567 1.00 0.00 31 ILE A C 8
ATOM 10683 O O . ILE A 1 31 ? 0.599 17.087 -9.518 1.00 0.00 31 ILE A O 8
ATOM 10699 N N . ASP A 1 32 ? -0.677 18.844 -10.185 1.00 0.00 32 ASP A N 8
ATOM 10700 C CA . ASP A 1 32 ? 0.450 19.653 -10.700 1.00 0.00 32 ASP A CA 8
ATOM 10701 C C . ASP A 1 32 ? 1.144 20.333 -9.507 1.00 0.00 32 ASP A C 8
ATOM 10702 O O . ASP A 1 32 ? 0.766 21.433 -9.085 1.00 0.00 32 ASP A O 8
ATOM 10711 N N . ALA A 1 33 ? 2.159 19.630 -8.999 1.00 0.00 33 ALA A N 8
ATOM 10712 C CA . ALA A 1 33 ? 2.792 19.857 -7.680 1.00 0.00 33 ALA A CA 8
ATOM 10713 C C . ALA A 1 33 ? 3.630 18.625 -7.333 1.00 0.00 33 ALA A C 8
ATOM 10714 O O . ALA A 1 33 ? 4.726 18.732 -6.769 1.00 0.00 33 ALA A O 8
ATOM 10721 N N . TRP A 1 34 ? 3.089 17.449 -7.705 1.00 0.00 34 TRP A N 8
ATOM 10722 C CA . TRP A 1 34 ? 3.675 16.147 -7.375 1.00 0.00 34 TRP A CA 8
ATOM 10723 C C . TRP A 1 34 ? 4.873 15.852 -8.300 1.00 0.00 34 TRP A C 8
ATOM 10724 O O . TRP A 1 34 ? 4.747 15.882 -9.531 1.00 0.00 34 TRP A O 8
ATOM 10745 N N . ASP A 1 35 ? 6.022 15.589 -7.682 1.00 0.00 35 ASP A N 8
ATOM 10746 C CA . ASP A 1 35 ? 7.245 15.102 -8.345 1.00 0.00 35 ASP A CA 8
ATOM 10747 C C . ASP A 1 35 ? 7.761 13.873 -7.590 1.00 0.00 35 ASP A C 8
ATOM 10748 O O . ASP A 1 35 ? 7.165 13.446 -6.597 1.00 0.00 35 ASP A O 8
ATOM 10757 N N . SER A 1 36 ? 8.878 13.307 -8.071 1.00 0.00 36 SER A N 8
ATOM 10758 C CA . SER A 1 36 ? 9.551 12.166 -7.421 1.00 0.00 36 SER A CA 8
ATOM 10759 C C . SER A 1 36 ? 10.092 12.593 -6.036 1.00 0.00 36 SER A C 8
ATOM 10760 O O . SER A 1 36 ? 10.239 11.771 -5.131 1.00 0.00 36 SER A O 8
ATOM 10767 N N . LEU A 1 37 ? 10.388 13.902 -5.911 1.00 0.00 37 LEU A N 8
ATOM 10768 C CA . LEU A 1 37 ? 10.790 14.538 -4.645 1.00 0.00 37 LEU A CA 8
ATOM 10769 C C . LEU A 1 37 ? 9.602 14.549 -3.661 1.00 0.00 37 LEU A C 8
ATOM 10770 O O . LEU A 1 37 ? 9.773 14.235 -2.477 1.00 0.00 37 LEU A O 8
ATOM 10786 N N . SER A 1 38 ? 8.405 14.896 -4.171 1.00 0.00 38 SER A N 8
ATOM 10787 C CA . SER A 1 38 ? 7.161 14.901 -3.375 1.00 0.00 38 SER A CA 8
ATOM 10788 C C . SER A 1 38 ? 6.847 13.492 -2.848 1.00 0.00 38 SER A C 8
ATOM 10789 O O . SER A 1 38 ? 6.371 13.346 -1.728 1.00 0.00 38 SER A O 8
ATOM 10797 N N . HIS A 1 39 ? 7.146 12.473 -3.681 1.00 0.00 39 HIS A N 8
ATOM 10798 C CA . HIS A 1 39 ? 7.027 11.047 -3.306 1.00 0.00 39 HIS A CA 8
ATOM 10799 C C . HIS A 1 39 ? 7.848 10.739 -2.033 1.00 0.00 39 HIS A C 8
ATOM 10800 O O . HIS A 1 39 ? 7.341 10.130 -1.101 1.00 0.00 39 HIS A O 8
ATOM 10814 N N . MET A 1 40 ? 9.100 11.233 -1.990 1.00 0.00 40 MET A N 8
ATOM 10815 C CA . MET A 1 40 ? 10.009 11.031 -0.837 1.00 0.00 40 MET A CA 8
ATOM 10816 C C . MET A 1 40 ? 9.413 11.628 0.451 1.00 0.00 40 MET A C 8
ATOM 10817 O O . MET A 1 40 ? 9.453 10.996 1.515 1.00 0.00 40 MET A O 8
ATOM 10831 N N . ASN A 1 41 ? 8.821 12.824 0.304 1.00 0.00 41 ASN A N 8
ATOM 10832 C CA . ASN A 1 41 ? 8.163 13.558 1.404 1.00 0.00 41 ASN A CA 8
ATOM 10833 C C . ASN A 1 41 ? 6.948 12.772 1.932 1.00 0.00 41 ASN A C 8
ATOM 10834 O O . ASN A 1 41 ? 6.751 12.655 3.151 1.00 0.00 41 ASN A O 8
ATOM 10845 N N . LEU A 1 42 ? 6.152 12.233 0.978 1.00 0.00 42 LEU A N 8
ATOM 10846 C CA . LEU A 1 42 ? 4.966 11.411 1.277 1.00 0.00 42 LEU A CA 8
ATOM 10847 C C . LEU A 1 42 ? 5.357 10.212 2.146 1.00 0.00 42 LEU A C 8
ATOM 10848 O O . LEU A 1 42 ? 4.935 10.137 3.292 1.00 0.00 42 LEU A O 8
ATOM 10864 N N . ILE A 1 43 ? 6.228 9.338 1.599 1.00 0.00 43 ILE A N 8
ATOM 10865 C CA . ILE A 1 43 ? 6.581 8.047 2.220 1.00 0.00 43 ILE A CA 8
ATOM 10866 C C . ILE A 1 43 ? 7.089 8.252 3.658 1.00 0.00 43 ILE A C 8
ATOM 10867 O O . ILE A 1 43 ? 6.540 7.645 4.554 1.00 0.00 43 ILE A O 8
ATOM 10883 N N . VAL A 1 44 ? 8.058 9.167 3.875 1.00 0.00 44 VAL A N 8
ATOM 10884 C CA . VAL A 1 44 ? 8.666 9.372 5.213 1.00 0.00 44 VAL A CA 8
ATOM 10885 C C . VAL A 1 44 ? 7.625 9.857 6.265 1.00 0.00 44 VAL A C 8
ATOM 10886 O O . VAL A 1 44 ? 7.696 9.459 7.438 1.00 0.00 44 VAL A O 8
ATOM 10899 N N . SER A 1 45 ? 6.651 10.677 5.823 1.00 0.00 45 SER A N 8
ATOM 10900 C CA . SER A 1 45 ? 5.538 11.134 6.685 1.00 0.00 45 SER A CA 8
ATOM 10901 C C . SER A 1 45 ? 4.588 9.958 7.007 1.00 0.00 45 SER A C 8
ATOM 10902 O O . SER A 1 45 ? 4.150 9.790 8.143 1.00 0.00 45 SER A O 8
ATOM 10910 N N . LEU A 1 46 ? 4.312 9.134 5.997 1.00 0.00 46 LEU A N 8
ATOM 10911 C CA . LEU A 1 46 ? 3.421 7.968 6.122 1.00 0.00 46 LEU A CA 8
ATOM 10912 C C . LEU A 1 46 ? 4.057 6.861 7.002 1.00 0.00 46 LEU A C 8
ATOM 10913 O O . LEU A 1 46 ? 3.343 6.124 7.697 1.00 0.00 46 LEU A O 8
ATOM 10929 N N . GLU A 1 47 ? 5.406 6.779 6.964 1.00 0.00 47 GLU A N 8
ATOM 10930 C CA . GLU A 1 47 ? 6.208 5.862 7.800 1.00 0.00 47 GLU A CA 8
ATOM 10931 C C . GLU A 1 47 ? 5.976 6.183 9.277 1.00 0.00 47 GLU A C 8
ATOM 10932 O O . GLU A 1 47 ? 5.497 5.346 10.029 1.00 0.00 47 GLU A O 8
ATOM 10944 N N . VAL A 1 48 ? 6.294 7.428 9.653 1.00 0.00 48 VAL A N 8
ATOM 10945 C CA . VAL A 1 48 ? 6.332 7.855 11.054 1.00 0.00 48 VAL A CA 8
ATOM 10946 C C . VAL A 1 48 ? 4.926 7.967 11.686 1.00 0.00 48 VAL A C 8
ATOM 10947 O O . VAL A 1 48 ? 4.761 7.655 12.863 1.00 0.00 48 VAL A O 8
ATOM 10960 N N . HIS A 1 49 ? 3.927 8.426 10.900 1.00 0.00 49 HIS A N 8
ATOM 10961 C CA . HIS A 1 49 ? 2.526 8.551 11.371 1.00 0.00 49 HIS A CA 8
ATOM 10962 C C . HIS A 1 49 ? 1.873 7.180 11.620 1.00 0.00 49 HIS A C 8
ATOM 10963 O O . HIS A 1 49 ? 1.356 6.935 12.709 1.00 0.00 49 HIS A O 8
ATOM 10978 N N . TYR A 1 50 ? 1.891 6.301 10.607 1.00 0.00 50 TYR A N 8
ATOM 10979 C CA . TYR A 1 50 ? 1.195 4.986 10.671 1.00 0.00 50 TYR A CA 8
ATOM 10980 C C . TYR A 1 50 ? 2.061 3.881 11.330 1.00 0.00 50 TYR A C 8
ATOM 10981 O O . TYR A 1 50 ? 1.528 2.832 11.721 1.00 0.00 50 TYR A O 8
ATOM 10999 N N . LYS A 1 51 ? 3.383 4.137 11.440 1.00 0.00 51 LYS A N 8
ATOM 11000 C CA . LYS A 1 51 ? 4.396 3.171 11.955 1.00 0.00 51 LYS A CA 8
ATOM 11001 C C . LYS A 1 51 ? 4.410 1.872 11.110 1.00 0.00 51 LYS A C 8
ATOM 11002 O O . LYS A 1 51 ? 4.478 0.768 11.652 1.00 0.00 51 LYS A O 8
ATOM 11021 N N . ILE A 1 52 ? 4.369 2.026 9.767 1.00 0.00 52 ILE A N 8
ATOM 11022 C CA . ILE A 1 52 ? 4.321 0.880 8.816 1.00 0.00 52 ILE A CA 8
ATOM 11023 C C . ILE A 1 52 ? 5.394 1.049 7.727 1.00 0.00 52 ILE A C 8
ATOM 11024 O O . ILE A 1 52 ? 5.961 2.135 7.563 1.00 0.00 52 ILE A O 8
ATOM 11040 N N . LYS A 1 53 ? 5.656 -0.038 6.987 1.00 0.00 53 LYS A N 8
ATOM 11041 C CA . LYS A 1 53 ? 6.758 -0.131 6.019 1.00 0.00 53 LYS A CA 8
ATOM 11042 C C . LYS A 1 53 ? 6.214 -0.128 4.576 1.00 0.00 53 LYS A C 8
ATOM 11043 O O . LYS A 1 53 ? 5.667 -1.131 4.113 1.00 0.00 53 LYS A O 8
ATOM 11062 N N . PHE A 1 54 ? 6.359 1.016 3.885 1.00 0.00 54 PHE A N 8
ATOM 11063 C CA . PHE A 1 54 ? 6.072 1.154 2.443 1.00 0.00 54 PHE A CA 8
ATOM 11064 C C . PHE A 1 54 ? 7.326 0.791 1.649 1.00 0.00 54 PHE A C 8
ATOM 11065 O O . PHE A 1 54 ? 8.330 1.513 1.707 1.00 0.00 54 PHE A O 8
ATOM 11082 N N . ALA A 1 55 ? 7.262 -0.325 0.917 1.00 0.00 55 ALA A N 8
ATOM 11083 C CA . ALA A 1 55 ? 8.361 -0.786 0.063 1.00 0.00 55 ALA A CA 8
ATOM 11084 C C . ALA A 1 55 ? 8.232 -0.083 -1.288 1.00 0.00 55 ALA A C 8
ATOM 11085 O O . ALA A 1 55 ? 7.149 -0.079 -1.877 1.00 0.00 55 ALA A O 8
ATOM 11092 N N . LEU A 1 56 ? 9.338 0.510 -1.773 1.00 0.00 56 LEU A N 8
ATOM 11093 C CA . LEU A 1 56 ? 9.355 1.341 -3.006 1.00 0.00 56 LEU A CA 8
ATOM 11094 C C . LEU A 1 56 ? 8.926 0.501 -4.240 1.00 0.00 56 LEU A C 8
ATOM 11095 O O . LEU A 1 56 ? 8.387 1.046 -5.205 1.00 0.00 56 LEU A O 8
ATOM 11111 N N . GLY A 1 57 ? 9.132 -0.832 -4.158 1.00 0.00 57 GLY A N 8
ATOM 11112 C CA . GLY A 1 57 ? 8.653 -1.777 -5.172 1.00 0.00 57 GLY A CA 8
ATOM 11113 C C . GLY A 1 57 ? 7.128 -1.747 -5.326 1.00 0.00 57 GLY A C 8
ATOM 11114 O O . GLY A 1 57 ? 6.603 -1.811 -6.447 1.00 0.00 57 GLY A O 8
ATOM 11118 N N . GLU A 1 58 ? 6.430 -1.634 -4.178 1.00 0.00 58 GLU A N 8
ATOM 11119 C CA . GLU A 1 58 ? 4.958 -1.476 -4.127 1.00 0.00 58 GLU A CA 8
ATOM 11120 C C . GLU A 1 58 ? 4.553 -0.115 -4.708 1.00 0.00 58 GLU A C 8
ATOM 11121 O O . GLU A 1 58 ? 3.567 -0.033 -5.440 1.00 0.00 58 GLU A O 8
ATOM 11133 N N . LEU A 1 59 ? 5.340 0.941 -4.372 1.00 0.00 59 LEU A N 8
ATOM 11134 C CA . LEU A 1 59 ? 5.110 2.332 -4.839 1.00 0.00 59 LEU A CA 8
ATOM 11135 C C . LEU A 1 59 ? 5.103 2.420 -6.380 1.00 0.00 59 LEU A C 8
ATOM 11136 O O . LEU A 1 59 ? 4.311 3.176 -6.956 1.00 0.00 59 LEU A O 8
ATOM 11152 N N . GLN A 1 60 ? 5.965 1.619 -7.039 1.00 0.00 60 GLN A N 8
ATOM 11153 C CA . GLN A 1 60 ? 6.002 1.497 -8.519 1.00 0.00 60 GLN A CA 8
ATOM 11154 C C . GLN A 1 60 ? 4.657 0.995 -9.113 1.00 0.00 60 GLN A C 8
ATOM 11155 O O . GLN A 1 60 ? 4.386 1.193 -10.302 1.00 0.00 60 GLN A O 8
ATOM 11169 N N . LYS A 1 61 ? 3.839 0.334 -8.280 1.00 0.00 61 LYS A N 8
ATOM 11170 C CA . LYS A 1 61 ? 2.501 -0.180 -8.664 1.00 0.00 61 LYS A CA 8
ATOM 11171 C C . LYS A 1 61 ? 1.359 0.639 -8.023 1.00 0.00 61 LYS A C 8
ATOM 11172 O O . LYS A 1 61 ? 0.180 0.330 -8.239 1.00 0.00 61 LYS A O 8
ATOM 11191 N N . LEU A 1 62 ? 1.705 1.681 -7.241 1.00 0.00 62 LEU A N 8
ATOM 11192 C CA . LEU A 1 62 ? 0.715 2.610 -6.665 1.00 0.00 62 LEU A CA 8
ATOM 11193 C C . LEU A 1 62 ? 0.603 3.811 -7.614 1.00 0.00 62 LEU A C 8
ATOM 11194 O O . LEU A 1 62 ? 1.375 4.760 -7.514 1.00 0.00 62 LEU A O 8
ATOM 11210 N N . LYS A 1 63 ? -0.335 3.709 -8.571 1.00 0.00 63 LYS A N 8
ATOM 11211 C CA . LYS A 1 63 ? -0.495 4.669 -9.687 1.00 0.00 63 LYS A CA 8
ATOM 11212 C C . LYS A 1 63 ? -1.266 5.913 -9.223 1.00 0.00 63 LYS A C 8
ATOM 11213 O O . LYS A 1 63 ? -1.035 7.025 -9.724 1.00 0.00 63 LYS A O 8
ATOM 11232 N N . ASN A 1 64 ? -2.147 5.731 -8.232 1.00 0.00 64 ASN A N 8
ATOM 11233 C CA . ASN A 1 64 ? -2.931 6.839 -7.662 1.00 0.00 64 ASN A CA 8
ATOM 11234 C C . ASN A 1 64 ? -3.066 6.710 -6.139 1.00 0.00 64 ASN A C 8
ATOM 11235 O O . ASN A 1 64 ? -2.696 5.688 -5.558 1.00 0.00 64 ASN A O 8
ATOM 11246 N N . VAL A 1 65 ? -3.616 7.774 -5.523 1.00 0.00 65 VAL A N 8
ATOM 11247 C CA . VAL A 1 65 ? -3.797 7.895 -4.064 1.00 0.00 65 VAL A CA 8
ATOM 11248 C C . VAL A 1 65 ? -4.739 6.790 -3.524 1.00 0.00 65 VAL A C 8
ATOM 11249 O O . VAL A 1 65 ? -4.656 6.416 -2.355 1.00 0.00 65 VAL A O 8
ATOM 11262 N N . GLY A 1 66 ? -5.609 6.259 -4.407 1.00 0.00 66 GLY A N 8
ATOM 11263 C CA . GLY A 1 66 ? -6.480 5.132 -4.074 1.00 0.00 66 GLY A CA 8
ATOM 11264 C C . GLY A 1 66 ? -5.726 3.824 -3.906 1.00 0.00 66 GLY A C 8
ATOM 11265 O O . GLY A 1 66 ? -6.055 3.032 -3.027 1.00 0.00 66 GLY A O 8
ATOM 11269 N N . ASP A 1 67 ? -4.700 3.615 -4.746 1.00 0.00 67 ASP A N 8
ATOM 11270 C CA . ASP A 1 67 ? -3.811 2.440 -4.651 1.00 0.00 67 ASP A CA 8
ATOM 11271 C C . ASP A 1 67 ? -2.985 2.535 -3.372 1.00 0.00 67 ASP A C 8
ATOM 11272 O O . ASP A 1 67 ? -2.808 1.544 -2.662 1.00 0.00 67 ASP A O 8
ATOM 11281 N N . LEU A 1 68 ? -2.494 3.759 -3.092 1.00 0.00 68 LEU A N 8
ATOM 11282 C CA . LEU A 1 68 ? -1.733 4.077 -1.867 1.00 0.00 68 LEU A CA 8
ATOM 11283 C C . LEU A 1 68 ? -2.599 3.880 -0.602 1.00 0.00 68 LEU A C 8
ATOM 11284 O O . LEU A 1 68 ? -2.123 3.342 0.393 1.00 0.00 68 LEU A O 8
ATOM 11300 N N . ALA A 1 69 ? -3.879 4.292 -0.681 1.00 0.00 69 ALA A N 8
ATOM 11301 C CA . ALA A 1 69 ? -4.848 4.176 0.437 1.00 0.00 69 ALA A CA 8
ATOM 11302 C C . ALA A 1 69 ? -5.173 2.707 0.720 1.00 0.00 69 ALA A C 8
ATOM 11303 O O . ALA A 1 69 ? -5.168 2.272 1.871 1.00 0.00 69 ALA A O 8
ATOM 11310 N N . ASP A 1 70 ? -5.414 1.948 -0.368 1.00 0.00 70 ASP A N 8
ATOM 11311 C CA . ASP A 1 70 ? -5.653 0.487 -0.312 1.00 0.00 70 ASP A CA 8
ATOM 11312 C C . ASP A 1 70 ? -4.435 -0.222 0.282 1.00 0.00 70 ASP A C 8
ATOM 11313 O O . ASP A 1 70 ? -4.575 -1.186 1.029 1.00 0.00 70 ASP A O 8
ATOM 11322 N N . LEU A 1 71 ? -3.245 0.293 -0.056 1.00 0.00 71 LEU A N 8
ATOM 11323 C CA . LEU A 1 71 ? -1.964 -0.260 0.402 1.00 0.00 71 LEU A CA 8
ATOM 11324 C C . LEU A 1 71 ? -1.779 0.013 1.916 1.00 0.00 71 LEU A C 8
ATOM 11325 O O . LEU A 1 71 ? -1.244 -0.837 2.630 1.00 0.00 71 LEU A O 8
ATOM 11341 N N . VAL A 1 72 ? -2.265 1.184 2.400 1.00 0.00 72 VAL A N 8
ATOM 11342 C CA . VAL A 1 72 ? -2.313 1.495 3.847 1.00 0.00 72 VAL A CA 8
ATOM 11343 C C . VAL A 1 72 ? -3.247 0.497 4.579 1.00 0.00 72 VAL A C 8
ATOM 11344 O O . VAL A 1 72 ? -2.888 -0.023 5.638 1.00 0.00 72 VAL A O 8
ATOM 11357 N N . ASP A 1 73 ? -4.423 0.204 3.964 1.00 0.00 73 ASP A N 8
ATOM 11358 C CA . ASP A 1 73 ? -5.397 -0.801 4.485 1.00 0.00 73 ASP A CA 8
ATOM 11359 C C . ASP A 1 73 ? -4.739 -2.183 4.588 1.00 0.00 73 ASP A C 8
ATOM 11360 O O . ASP A 1 73 ? -4.969 -2.920 5.552 1.00 0.00 73 ASP A O 8
ATOM 11369 N N . LYS A 1 74 ? -3.937 -2.509 3.553 1.00 0.00 74 LYS A N 8
ATOM 11370 C CA . LYS A 1 74 ? -3.197 -3.782 3.459 1.00 0.00 74 LYS A CA 8
ATOM 11371 C C . LYS A 1 74 ? -2.197 -3.918 4.613 1.00 0.00 74 LYS A C 8
ATOM 11372 O O . LYS A 1 74 ? -2.116 -4.977 5.229 1.00 0.00 74 LYS A O 8
ATOM 11391 N N . LYS A 1 75 ? -1.472 -2.825 4.912 1.00 0.00 75 LYS A N 8
ATOM 11392 C CA . LYS A 1 75 ? -0.471 -2.786 6.004 1.00 0.00 75 LYS A CA 8
ATOM 11393 C C . LYS A 1 75 ? -1.146 -2.945 7.374 1.00 0.00 75 LYS A C 8
ATOM 11394 O O . LYS A 1 75 ? -0.664 -3.698 8.211 1.00 0.00 75 LYS A O 8
ATOM 11413 N N . LEU A 1 76 ? -2.272 -2.241 7.574 1.00 0.00 76 LEU A N 8
ATOM 11414 C CA . LEU A 1 76 ? -3.035 -2.276 8.840 1.00 0.00 76 LEU A CA 8
ATOM 11415 C C . LEU A 1 76 ? -3.759 -3.630 9.021 1.00 0.00 76 LEU A C 8
ATOM 11416 O O . LEU A 1 76 ? -4.104 -4.006 10.144 1.00 0.00 76 LEU A O 8
ATOM 11432 N N . ALA A 1 77 ? -3.967 -4.351 7.903 1.00 0.00 77 ALA A N 8
ATOM 11433 C CA . ALA A 1 77 ? -4.498 -5.733 7.908 1.00 0.00 77 ALA A CA 8
ATOM 11434 C C . ALA A 1 77 ? -3.355 -6.742 8.160 1.00 0.00 77 ALA A C 8
ATOM 11435 O O . ALA A 1 77 ? -3.573 -7.809 8.744 1.00 0.00 77 ALA A O 8
ATOM 11442 N N . ARG A 1 78 ? -2.133 -6.382 7.710 1.00 0.00 78 ARG A N 8
ATOM 11443 C CA . ARG A 1 78 ? -0.905 -7.159 7.973 1.00 0.00 78 ARG A CA 8
ATOM 11444 C C . ARG A 1 78 ? -0.476 -6.998 9.434 1.00 0.00 78 ARG A C 8
ATOM 11445 O O . ARG A 1 78 ? 0.084 -7.925 10.027 1.00 0.00 78 ARG A O 8
ATOM 11466 N N . LYS A 1 79 ? -0.767 -5.819 10.008 1.00 0.00 79 LYS A N 8
ATOM 11467 C CA . LYS A 1 79 ? -0.401 -5.500 11.382 1.00 0.00 79 LYS A CA 8
ATOM 11468 C C . LYS A 1 79 ? -1.468 -6.073 12.322 1.00 0.00 79 LYS A C 8
ATOM 11469 O O . LYS A 1 79 ? -1.232 -7.082 12.996 1.00 0.00 79 LYS A O 8
ATOM 11488 N N . LEU A 1 80 ? -2.657 -5.422 12.304 1.00 0.00 80 LEU A N 8
ATOM 11489 C CA . LEU A 1 80 ? -3.728 -5.582 13.320 1.00 0.00 80 LEU A CA 8
ATOM 11490 C C . LEU A 1 80 ? -3.211 -5.239 14.749 1.00 0.00 80 LEU A C 8
ATOM 11491 O O . LEU A 1 80 ? -3.889 -5.496 15.753 1.00 0.00 80 LEU A O 8
ATOM 11507 N N . GLU A 1 81 ? -2.023 -4.597 14.795 1.00 0.00 81 GLU A N 8
ATOM 11508 C CA . GLU A 1 81 ? -1.277 -4.276 16.017 1.00 0.00 81 GLU A CA 8
ATOM 11509 C C . GLU A 1 81 ? -1.784 -2.958 16.607 1.00 0.00 81 GLU A C 8
ATOM 11510 O O . GLU A 1 81 ? -2.761 -2.382 16.102 1.00 0.00 81 GLU A O 8
ATOM 11522 N N . HIS A 1 82 ? -1.084 -2.483 17.656 1.00 0.00 82 HIS A N 8
ATOM 11523 C CA . HIS A 1 82 ? -1.441 -1.269 18.401 1.00 0.00 82 HIS A CA 8
ATOM 11524 C C . HIS A 1 82 ? -2.819 -1.467 19.065 1.00 0.00 82 HIS A C 8
ATOM 11525 O O . HIS A 1 82 ? -3.845 -1.053 18.518 1.00 0.00 82 HIS A O 8
ATOM 11540 N N . HIS A 1 83 ? -2.843 -2.184 20.205 1.00 0.00 83 HIS A N 8
ATOM 11541 C CA . HIS A 1 83 ? -4.080 -2.419 20.972 1.00 0.00 83 HIS A CA 8
ATOM 11542 C C . HIS A 1 83 ? -4.420 -1.145 21.763 1.00 0.00 83 HIS A C 8
ATOM 11543 O O . HIS A 1 83 ? -4.067 -1.008 22.942 1.00 0.00 83 HIS A O 8
ATOM 11558 N N . HIS A 1 84 ? -5.034 -0.182 21.055 1.00 0.00 84 HIS A N 8
ATOM 11559 C CA . HIS A 1 84 ? -5.532 1.067 21.637 1.00 0.00 84 HIS A CA 8
ATOM 11560 C C . HIS A 1 84 ? -6.692 1.574 20.770 1.00 0.00 84 HIS A C 8
ATOM 11561 O O . HIS A 1 84 ? -6.492 2.317 19.799 1.00 0.00 84 HIS A O 8
ATOM 11576 N N . HIS A 1 85 ? -7.891 1.087 21.089 1.00 0.00 85 HIS A N 8
ATOM 11577 C CA . HIS A 1 85 ? -9.144 1.507 20.447 1.00 0.00 85 HIS A CA 8
ATOM 11578 C C . HIS A 1 85 ? -9.837 2.529 21.362 1.00 0.00 85 HIS A C 8
ATOM 11579 O O . HIS A 1 85 ? -9.808 2.373 22.589 1.00 0.00 85 HIS A O 8
ATOM 11594 N N . HIS A 1 86 ? -10.459 3.568 20.766 1.00 0.00 86 HIS A N 8
ATOM 11595 C CA . HIS A 1 86 ? -11.124 4.654 21.527 1.00 0.00 86 HIS A CA 8
ATOM 11596 C C . HIS A 1 86 ? -12.303 4.121 22.377 1.00 0.00 86 HIS A C 8
ATOM 11597 O O . HIS A 1 86 ? -12.688 4.734 23.377 1.00 0.00 86 HIS A O 8
ATOM 11612 N N . HIS A 1 87 ? -12.870 2.981 21.944 1.00 0.00 87 HIS A N 8
ATOM 11613 C CA . HIS A 1 87 ? -13.916 2.248 22.671 1.00 0.00 87 HIS A CA 8
ATOM 11614 C C . HIS A 1 87 ? -13.257 1.143 23.544 1.00 0.00 87 HIS A C 8
ATOM 11615 O O . HIS A 1 87 ? -13.345 1.212 24.791 1.00 0.00 87 HIS A O 8
ATOM 11673 N N . MET A 1 1 ? -13.160 2.584 3.402 1.00 0.00 1 MET A N 9
ATOM 11674 C CA . MET A 1 1 ? -11.870 3.224 3.069 1.00 0.00 1 MET A CA 9
ATOM 11675 C C . MET A 1 1 ? -11.677 4.498 3.927 1.00 0.00 1 MET A C 9
ATOM 11676 O O . MET A 1 1 ? -11.972 5.614 3.478 1.00 0.00 1 MET A O 9
ATOM 11692 N N . PRO A 1 2 ? -11.233 4.340 5.219 1.00 0.00 2 PRO A N 9
ATOM 11693 C CA . PRO A 1 2 ? -10.978 5.485 6.122 1.00 0.00 2 PRO A CA 9
ATOM 11694 C C . PRO A 1 2 ? -9.563 6.096 5.955 1.00 0.00 2 PRO A C 9
ATOM 11695 O O . PRO A 1 2 ? -9.275 7.148 6.542 1.00 0.00 2 PRO A O 9
ATOM 11706 N N . THR A 1 3 ? -8.700 5.428 5.152 1.00 0.00 3 THR A N 9
ATOM 11707 C CA . THR A 1 3 ? -7.304 5.842 4.953 1.00 0.00 3 THR A CA 9
ATOM 11708 C C . THR A 1 3 ? -7.209 7.224 4.308 1.00 0.00 3 THR A C 9
ATOM 11709 O O . THR A 1 3 ? -6.512 8.069 4.844 1.00 0.00 3 THR A O 9
ATOM 11720 N N . LEU A 1 4 ? -7.949 7.449 3.193 1.00 0.00 4 LEU A N 9
ATOM 11721 C CA . LEU A 1 4 ? -7.920 8.724 2.427 1.00 0.00 4 LEU A CA 9
ATOM 11722 C C . LEU A 1 4 ? -8.172 9.947 3.325 1.00 0.00 4 LEU A C 9
ATOM 11723 O O . LEU A 1 4 ? -7.470 10.950 3.218 1.00 0.00 4 LEU A O 9
ATOM 11739 N N . ASP A 1 5 ? -9.172 9.814 4.218 1.00 0.00 5 ASP A N 9
ATOM 11740 C CA . ASP A 1 5 ? -9.546 10.846 5.213 1.00 0.00 5 ASP A CA 9
ATOM 11741 C C . ASP A 1 5 ? -8.354 11.207 6.120 1.00 0.00 5 ASP A C 9
ATOM 11742 O O . ASP A 1 5 ? -8.093 12.384 6.387 1.00 0.00 5 ASP A O 9
ATOM 11751 N N . ALA A 1 6 ? -7.636 10.166 6.568 1.00 0.00 6 ALA A N 9
ATOM 11752 C CA . ALA A 1 6 ? -6.438 10.303 7.417 1.00 0.00 6 ALA A CA 9
ATOM 11753 C C . ALA A 1 6 ? -5.233 10.818 6.600 1.00 0.00 6 ALA A C 9
ATOM 11754 O O . ALA A 1 6 ? -4.386 11.547 7.117 1.00 0.00 6 ALA A O 9
ATOM 11761 N N . LEU A 1 7 ? -5.187 10.463 5.305 1.00 0.00 7 LEU A N 9
ATOM 11762 C CA . LEU A 1 7 ? -4.088 10.844 4.410 1.00 0.00 7 LEU A CA 9
ATOM 11763 C C . LEU A 1 7 ? -4.213 12.335 4.016 1.00 0.00 7 LEU A C 9
ATOM 11764 O O . LEU A 1 7 ? -3.206 12.980 3.784 1.00 0.00 7 LEU A O 9
ATOM 11780 N N . THR A 1 8 ? -5.457 12.878 3.975 1.00 0.00 8 THR A N 9
ATOM 11781 C CA . THR A 1 8 ? -5.727 14.261 3.491 1.00 0.00 8 THR A CA 9
ATOM 11782 C C . THR A 1 8 ? -4.888 15.355 4.238 1.00 0.00 8 THR A C 9
ATOM 11783 O O . THR A 1 8 ? -4.245 16.167 3.558 1.00 0.00 8 THR A O 9
ATOM 11794 N N . PRO A 1 9 ? -4.844 15.396 5.629 1.00 0.00 9 PRO A N 9
ATOM 11795 C CA . PRO A 1 9 ? -3.981 16.361 6.366 1.00 0.00 9 PRO A CA 9
ATOM 11796 C C . PRO A 1 9 ? -2.476 16.139 6.102 1.00 0.00 9 PRO A C 9
ATOM 11797 O O . PRO A 1 9 ? -1.689 17.078 6.233 1.00 0.00 9 PRO A O 9
ATOM 11808 N N . ILE A 1 10 ? -2.087 14.891 5.725 1.00 0.00 10 ILE A N 9
ATOM 11809 C CA . ILE A 1 10 ? -0.682 14.550 5.391 1.00 0.00 10 ILE A CA 9
ATOM 11810 C C . ILE A 1 10 ? -0.284 15.242 4.070 1.00 0.00 10 ILE A C 9
ATOM 11811 O O . ILE A 1 10 ? 0.748 15.899 4.001 1.00 0.00 10 ILE A O 9
ATOM 11827 N N . PHE A 1 11 ? -1.155 15.118 3.049 1.00 0.00 11 PHE A N 9
ATOM 11828 C CA . PHE A 1 11 ? -0.928 15.697 1.705 1.00 0.00 11 PHE A CA 9
ATOM 11829 C C . PHE A 1 11 ? -0.927 17.237 1.774 1.00 0.00 11 PHE A C 9
ATOM 11830 O O . PHE A 1 11 ? -0.043 17.892 1.210 1.00 0.00 11 PHE A O 9
ATOM 11847 N N . ARG A 1 12 ? -1.928 17.790 2.490 1.00 0.00 12 ARG A N 9
ATOM 11848 C CA . ARG A 1 12 ? -2.067 19.243 2.722 1.00 0.00 12 ARG A CA 9
ATOM 11849 C C . ARG A 1 12 ? -0.834 19.814 3.450 1.00 0.00 12 ARG A C 9
ATOM 11850 O O . ARG A 1 12 ? -0.428 20.949 3.191 1.00 0.00 12 ARG A O 9
ATOM 11871 N N . GLN A 1 13 ? -0.251 19.006 4.355 1.00 0.00 13 GLN A N 9
ATOM 11872 C CA . GLN A 1 13 ? 0.952 19.378 5.122 1.00 0.00 13 GLN A CA 9
ATOM 11873 C C . GLN A 1 13 ? 2.198 19.426 4.209 1.00 0.00 13 GLN A C 9
ATOM 11874 O O . GLN A 1 13 ? 2.898 20.447 4.171 1.00 0.00 13 GLN A O 9
ATOM 11888 N N . VAL A 1 14 ? 2.449 18.309 3.476 1.00 0.00 14 VAL A N 9
ATOM 11889 C CA . VAL A 1 14 ? 3.616 18.162 2.570 1.00 0.00 14 VAL A CA 9
ATOM 11890 C C . VAL A 1 14 ? 3.666 19.302 1.528 1.00 0.00 14 VAL A C 9
ATOM 11891 O O . VAL A 1 14 ? 4.664 20.022 1.438 1.00 0.00 14 VAL A O 9
ATOM 11904 N N . PHE A 1 15 ? 2.564 19.482 0.784 1.00 0.00 15 PHE A N 9
ATOM 11905 C CA . PHE A 1 15 ? 2.489 20.469 -0.318 1.00 0.00 15 PHE A CA 9
ATOM 11906 C C . PHE A 1 15 ? 2.135 21.884 0.175 1.00 0.00 15 PHE A C 9
ATOM 11907 O O . PHE A 1 15 ? 2.048 22.805 -0.650 1.00 0.00 15 PHE A O 9
ATOM 11924 N N . ASP A 1 16 ? 1.856 22.024 1.502 1.00 0.00 16 ASP A N 9
ATOM 11925 C CA . ASP A 1 16 ? 1.672 23.335 2.191 1.00 0.00 16 ASP A CA 9
ATOM 11926 C C . ASP A 1 16 ? 0.276 23.952 1.907 1.00 0.00 16 ASP A C 9
ATOM 11927 O O . ASP A 1 16 ? -0.146 24.903 2.578 1.00 0.00 16 ASP A O 9
ATOM 11936 N N . ASP A 1 17 ? -0.469 23.363 0.955 1.00 0.00 17 ASP A N 9
ATOM 11937 C CA . ASP A 1 17 ? -1.745 23.915 0.462 1.00 0.00 17 ASP A CA 9
ATOM 11938 C C . ASP A 1 17 ? -2.926 23.041 0.911 1.00 0.00 17 ASP A C 9
ATOM 11939 O O . ASP A 1 17 ? -2.914 21.819 0.728 1.00 0.00 17 ASP A O 9
ATOM 11948 N N . ASP A 1 18 ? -3.960 23.698 1.466 1.00 0.00 18 ASP A N 9
ATOM 11949 C CA . ASP A 1 18 ? -5.138 23.034 2.065 1.00 0.00 18 ASP A CA 9
ATOM 11950 C C . ASP A 1 18 ? -6.245 22.702 1.038 1.00 0.00 18 ASP A C 9
ATOM 11951 O O . ASP A 1 18 ? -7.269 22.122 1.414 1.00 0.00 18 ASP A O 9
ATOM 11960 N N . SER A 1 19 ? -6.043 23.050 -0.252 1.00 0.00 19 SER A N 9
ATOM 11961 C CA . SER A 1 19 ? -7.059 22.810 -1.308 1.00 0.00 19 SER A CA 9
ATOM 11962 C C . SER A 1 19 ? -7.122 21.318 -1.698 1.00 0.00 19 SER A C 9
ATOM 11963 O O . SER A 1 19 ? -8.087 20.881 -2.332 1.00 0.00 19 SER A O 9
ATOM 11971 N N . ILE A 1 20 ? -6.084 20.557 -1.308 1.00 0.00 20 ILE A N 9
ATOM 11972 C CA . ILE A 1 20 ? -5.963 19.130 -1.629 1.00 0.00 20 ILE A CA 9
ATOM 11973 C C . ILE A 1 20 ? -7.086 18.320 -0.952 1.00 0.00 20 ILE A C 9
ATOM 11974 O O . ILE A 1 20 ? -7.171 18.257 0.276 1.00 0.00 20 ILE A O 9
ATOM 11990 N N . VAL A 1 21 ? -7.954 17.732 -1.781 1.00 0.00 21 VAL A N 9
ATOM 11991 C CA . VAL A 1 21 ? -9.030 16.836 -1.350 1.00 0.00 21 VAL A CA 9
ATOM 11992 C C . VAL A 1 21 ? -8.720 15.468 -1.953 1.00 0.00 21 VAL A C 9
ATOM 11993 O O . VAL A 1 21 ? -8.392 15.387 -3.146 1.00 0.00 21 VAL A O 9
ATOM 12006 N N . LEU A 1 22 ? -8.789 14.400 -1.146 1.00 0.00 22 LEU A N 9
ATOM 12007 C CA . LEU A 1 22 ? -8.458 13.053 -1.620 1.00 0.00 22 LEU A CA 9
ATOM 12008 C C . LEU A 1 22 ? -9.706 12.260 -2.002 1.00 0.00 22 LEU A C 9
ATOM 12009 O O . LEU A 1 22 ? -10.742 12.319 -1.337 1.00 0.00 22 LEU A O 9
ATOM 12025 N N . THR A 1 23 ? -9.551 11.528 -3.096 1.00 0.00 23 THR A N 9
ATOM 12026 C CA . THR A 1 23 ? -10.473 10.522 -3.593 1.00 0.00 23 THR A CA 9
ATOM 12027 C C . THR A 1 23 ? -9.610 9.323 -4.020 1.00 0.00 23 THR A C 9
ATOM 12028 O O . THR A 1 23 ? -8.368 9.373 -3.909 1.00 0.00 23 THR A O 9
ATOM 12039 N N . ARG A 1 24 ? -10.254 8.250 -4.485 1.00 0.00 24 ARG A N 9
ATOM 12040 C CA . ARG A 1 24 ? -9.547 7.054 -4.969 1.00 0.00 24 ARG A CA 9
ATOM 12041 C C . ARG A 1 24 ? -8.641 7.389 -6.170 1.00 0.00 24 ARG A C 9
ATOM 12042 O O . ARG A 1 24 ? -7.452 7.097 -6.156 1.00 0.00 24 ARG A O 9
ATOM 12063 N N . GLU A 1 25 ? -9.200 8.079 -7.167 1.00 0.00 25 GLU A N 9
ATOM 12064 C CA . GLU A 1 25 ? -8.527 8.296 -8.467 1.00 0.00 25 GLU A CA 9
ATOM 12065 C C . GLU A 1 25 ? -7.640 9.559 -8.463 1.00 0.00 25 GLU A C 9
ATOM 12066 O O . GLU A 1 25 ? -7.093 9.926 -9.513 1.00 0.00 25 GLU A O 9
ATOM 12078 N N . THR A 1 26 ? -7.510 10.223 -7.284 1.00 0.00 26 THR A N 9
ATOM 12079 C CA . THR A 1 26 ? -6.521 11.305 -7.067 1.00 0.00 26 THR A CA 9
ATOM 12080 C C . THR A 1 26 ? -5.110 10.832 -7.471 1.00 0.00 26 THR A C 9
ATOM 12081 O O . THR A 1 26 ? -4.674 9.769 -7.039 1.00 0.00 26 THR A O 9
ATOM 12092 N N . SER A 1 27 ? -4.433 11.604 -8.332 1.00 0.00 27 SER A N 9
ATOM 12093 C CA . SER A 1 27 ? -3.096 11.267 -8.842 1.00 0.00 27 SER A CA 9
ATOM 12094 C C . SER A 1 27 ? -2.235 12.536 -8.939 1.00 0.00 27 SER A C 9
ATOM 12095 O O . SER A 1 27 ? -2.755 13.660 -8.960 1.00 0.00 27 SER A O 9
ATOM 12103 N N . ALA A 1 28 ? -0.913 12.326 -9.009 1.00 0.00 28 ALA A N 9
ATOM 12104 C CA . ALA A 1 28 ? 0.094 13.393 -9.135 1.00 0.00 28 ALA A CA 9
ATOM 12105 C C . ALA A 1 28 ? -0.057 14.239 -10.415 1.00 0.00 28 ALA A C 9
ATOM 12106 O O . ALA A 1 28 ? 0.423 15.372 -10.460 1.00 0.00 28 ALA A O 9
ATOM 12113 N N . ASN A 1 29 ? -0.725 13.673 -11.437 1.00 0.00 29 ASN A N 9
ATOM 12114 C CA . ASN A 1 29 ? -0.964 14.336 -12.740 1.00 0.00 29 ASN A CA 9
ATOM 12115 C C . ASN A 1 29 ? -1.797 15.637 -12.542 1.00 0.00 29 ASN A C 9
ATOM 12116 O O . ASN A 1 29 ? -1.578 16.644 -13.219 1.00 0.00 29 ASN A O 9
ATOM 12127 N N . ASP A 1 30 ? -2.728 15.597 -11.575 1.00 0.00 30 ASP A N 9
ATOM 12128 C CA . ASP A 1 30 ? -3.660 16.713 -11.283 1.00 0.00 30 ASP A CA 9
ATOM 12129 C C . ASP A 1 30 ? -2.990 17.823 -10.435 1.00 0.00 30 ASP A C 9
ATOM 12130 O O . ASP A 1 30 ? -3.497 18.948 -10.376 1.00 0.00 30 ASP A O 9
ATOM 12139 N N . ILE A 1 31 ? -1.825 17.515 -9.827 1.00 0.00 31 ILE A N 9
ATOM 12140 C CA . ILE A 1 31 ? -1.097 18.449 -8.934 1.00 0.00 31 ILE A CA 9
ATOM 12141 C C . ILE A 1 31 ? 0.274 18.764 -9.574 1.00 0.00 31 ILE A C 9
ATOM 12142 O O . ILE A 1 31 ? 1.154 17.904 -9.615 1.00 0.00 31 ILE A O 9
ATOM 12158 N N . ASP A 1 32 ? 0.420 20.003 -10.089 1.00 0.00 32 ASP A N 9
ATOM 12159 C CA . ASP A 1 32 ? 1.643 20.459 -10.793 1.00 0.00 32 ASP A CA 9
ATOM 12160 C C . ASP A 1 32 ? 2.858 20.476 -9.849 1.00 0.00 32 ASP A C 9
ATOM 12161 O O . ASP A 1 32 ? 3.954 20.075 -10.234 1.00 0.00 32 ASP A O 9
ATOM 12170 N N . ALA A 1 33 ? 2.625 20.914 -8.603 1.00 0.00 33 ALA A N 9
ATOM 12171 C CA . ALA A 1 33 ? 3.672 21.034 -7.564 1.00 0.00 33 ALA A CA 9
ATOM 12172 C C . ALA A 1 33 ? 4.254 19.661 -7.138 1.00 0.00 33 ALA A C 9
ATOM 12173 O O . ALA A 1 33 ? 5.278 19.608 -6.447 1.00 0.00 33 ALA A O 9
ATOM 12180 N N . TRP A 1 34 ? 3.577 18.563 -7.533 1.00 0.00 34 TRP A N 9
ATOM 12181 C CA . TRP A 1 34 ? 4.002 17.190 -7.212 1.00 0.00 34 TRP A CA 9
ATOM 12182 C C . TRP A 1 34 ? 5.190 16.770 -8.125 1.00 0.00 34 TRP A C 9
ATOM 12183 O O . TRP A 1 34 ? 5.065 16.781 -9.356 1.00 0.00 34 TRP A O 9
ATOM 12204 N N . ASP A 1 35 ? 6.332 16.436 -7.504 1.00 0.00 35 ASP A N 9
ATOM 12205 C CA . ASP A 1 35 ? 7.542 15.884 -8.169 1.00 0.00 35 ASP A CA 9
ATOM 12206 C C . ASP A 1 35 ? 7.859 14.492 -7.598 1.00 0.00 35 ASP A C 9
ATOM 12207 O O . ASP A 1 35 ? 7.080 13.952 -6.809 1.00 0.00 35 ASP A O 9
ATOM 12216 N N . SER A 1 36 ? 9.021 13.927 -7.983 1.00 0.00 36 SER A N 9
ATOM 12217 C CA . SER A 1 36 ? 9.491 12.612 -7.519 1.00 0.00 36 SER A CA 9
ATOM 12218 C C . SER A 1 36 ? 9.873 12.686 -6.040 1.00 0.00 36 SER A C 9
ATOM 12219 O O . SER A 1 36 ? 9.509 11.823 -5.241 1.00 0.00 36 SER A O 9
ATOM 12226 N N . LEU A 1 37 ? 10.611 13.751 -5.701 1.00 0.00 37 LEU A N 9
ATOM 12227 C CA . LEU A 1 37 ? 11.066 14.028 -4.332 1.00 0.00 37 LEU A CA 9
ATOM 12228 C C . LEU A 1 37 ? 9.852 14.327 -3.426 1.00 0.00 37 LEU A C 9
ATOM 12229 O O . LEU A 1 37 ? 9.855 13.964 -2.251 1.00 0.00 37 LEU A O 9
ATOM 12245 N N . SER A 1 38 ? 8.801 14.948 -4.005 1.00 0.00 38 SER A N 9
ATOM 12246 C CA . SER A 1 38 ? 7.535 15.231 -3.298 1.00 0.00 38 SER A CA 9
ATOM 12247 C C . SER A 1 38 ? 6.787 13.922 -3.001 1.00 0.00 38 SER A C 9
ATOM 12248 O O . SER A 1 38 ? 6.222 13.748 -1.923 1.00 0.00 38 SER A O 9
ATOM 12256 N N . HIS A 1 39 ? 6.797 13.012 -3.995 1.00 0.00 39 HIS A N 9
ATOM 12257 C CA . HIS A 1 39 ? 6.161 11.688 -3.900 1.00 0.00 39 HIS A CA 9
ATOM 12258 C C . HIS A 1 39 ? 6.817 10.856 -2.789 1.00 0.00 39 HIS A C 9
ATOM 12259 O O . HIS A 1 39 ? 6.137 10.175 -2.023 1.00 0.00 39 HIS A O 9
ATOM 12273 N N . MET A 1 40 ? 8.141 10.974 -2.692 1.00 0.00 40 MET A N 9
ATOM 12274 C CA . MET A 1 40 ? 8.930 10.317 -1.650 1.00 0.00 40 MET A CA 9
ATOM 12275 C C . MET A 1 40 ? 8.720 11.003 -0.288 1.00 0.00 40 MET A C 9
ATOM 12276 O O . MET A 1 40 ? 8.776 10.336 0.742 1.00 0.00 40 MET A O 9
ATOM 12290 N N . ASN A 1 41 ? 8.457 12.339 -0.298 1.00 0.00 41 ASN A N 9
ATOM 12291 C CA . ASN A 1 41 ? 8.096 13.100 0.928 1.00 0.00 41 ASN A CA 9
ATOM 12292 C C . ASN A 1 41 ? 6.777 12.568 1.512 1.00 0.00 41 ASN A C 9
ATOM 12293 O O . ASN A 1 41 ? 6.616 12.519 2.731 1.00 0.00 41 ASN A O 9
ATOM 12304 N N . LEU A 1 42 ? 5.855 12.157 0.619 1.00 0.00 42 LEU A N 9
ATOM 12305 C CA . LEU A 1 42 ? 4.587 11.511 1.011 1.00 0.00 42 LEU A CA 9
ATOM 12306 C C . LEU A 1 42 ? 4.858 10.207 1.739 1.00 0.00 42 LEU A C 9
ATOM 12307 O O . LEU A 1 42 ? 4.473 10.054 2.895 1.00 0.00 42 LEU A O 9
ATOM 12323 N N . ILE A 1 43 ? 5.577 9.309 1.059 1.00 0.00 43 ILE A N 9
ATOM 12324 C CA . ILE A 1 43 ? 5.830 7.949 1.543 1.00 0.00 43 ILE A CA 9
ATOM 12325 C C . ILE A 1 43 ? 6.539 7.968 2.911 1.00 0.00 43 ILE A C 9
ATOM 12326 O O . ILE A 1 43 ? 6.077 7.302 3.828 1.00 0.00 43 ILE A O 9
ATOM 12342 N N . VAL A 1 44 ? 7.591 8.807 3.070 1.00 0.00 44 VAL A N 9
ATOM 12343 C CA . VAL A 1 44 ? 8.360 8.885 4.329 1.00 0.00 44 VAL A CA 9
ATOM 12344 C C . VAL A 1 44 ? 7.532 9.503 5.479 1.00 0.00 44 VAL A C 9
ATOM 12345 O O . VAL A 1 44 ? 7.746 9.165 6.650 1.00 0.00 44 VAL A O 9
ATOM 12358 N N . SER A 1 45 ? 6.586 10.398 5.131 1.00 0.00 45 SER A N 9
ATOM 12359 C CA . SER A 1 45 ? 5.585 10.911 6.086 1.00 0.00 45 SER A CA 9
ATOM 12360 C C . SER A 1 45 ? 4.659 9.769 6.545 1.00 0.00 45 SER A C 9
ATOM 12361 O O . SER A 1 45 ? 4.353 9.647 7.724 1.00 0.00 45 SER A O 9
ATOM 12369 N N . LEU A 1 46 ? 4.272 8.896 5.606 1.00 0.00 46 LEU A N 9
ATOM 12370 C CA . LEU A 1 46 ? 3.382 7.755 5.900 1.00 0.00 46 LEU A CA 9
ATOM 12371 C C . LEU A 1 46 ? 4.125 6.678 6.731 1.00 0.00 46 LEU A C 9
ATOM 12372 O O . LEU A 1 46 ? 3.507 5.995 7.560 1.00 0.00 46 LEU A O 9
ATOM 12388 N N . GLU A 1 47 ? 5.461 6.577 6.516 1.00 0.00 47 GLU A N 9
ATOM 12389 C CA . GLU A 1 47 ? 6.348 5.640 7.245 1.00 0.00 47 GLU A CA 9
ATOM 12390 C C . GLU A 1 47 ? 6.360 5.959 8.740 1.00 0.00 47 GLU A C 9
ATOM 12391 O O . GLU A 1 47 ? 6.091 5.096 9.564 1.00 0.00 47 GLU A O 9
ATOM 12403 N N . VAL A 1 48 ? 6.704 7.211 9.071 1.00 0.00 48 VAL A N 9
ATOM 12404 C CA . VAL A 1 48 ? 6.839 7.660 10.464 1.00 0.00 48 VAL A CA 9
ATOM 12405 C C . VAL A 1 48 ? 5.472 7.756 11.185 1.00 0.00 48 VAL A C 9
ATOM 12406 O O . VAL A 1 48 ? 5.351 7.342 12.347 1.00 0.00 48 VAL A O 9
ATOM 12419 N N . HIS A 1 49 ? 4.449 8.279 10.476 1.00 0.00 49 HIS A N 9
ATOM 12420 C CA . HIS A 1 49 ? 3.097 8.504 11.039 1.00 0.00 49 HIS A CA 9
ATOM 12421 C C . HIS A 1 49 ? 2.370 7.182 11.351 1.00 0.00 49 HIS A C 9
ATOM 12422 O O . HIS A 1 49 ? 1.911 6.982 12.477 1.00 0.00 49 HIS A O 9
ATOM 12437 N N . TYR A 1 50 ? 2.276 6.290 10.353 1.00 0.00 50 TYR A N 9
ATOM 12438 C CA . TYR A 1 50 ? 1.519 5.016 10.478 1.00 0.00 50 TYR A CA 9
ATOM 12439 C C . TYR A 1 50 ? 2.424 3.847 10.911 1.00 0.00 50 TYR A C 9
ATOM 12440 O O . TYR A 1 50 ? 1.935 2.730 11.119 1.00 0.00 50 TYR A O 9
ATOM 12458 N N . LYS A 1 51 ? 3.747 4.128 11.047 1.00 0.00 51 LYS A N 9
ATOM 12459 C CA . LYS A 1 51 ? 4.791 3.148 11.457 1.00 0.00 51 LYS A CA 9
ATOM 12460 C C . LYS A 1 51 ? 4.921 2.000 10.427 1.00 0.00 51 LYS A C 9
ATOM 12461 O O . LYS A 1 51 ? 5.448 0.931 10.749 1.00 0.00 51 LYS A O 9
ATOM 12480 N N . ILE A 1 52 ? 4.530 2.271 9.163 1.00 0.00 52 ILE A N 9
ATOM 12481 C CA . ILE A 1 52 ? 4.410 1.240 8.107 1.00 0.00 52 ILE A CA 9
ATOM 12482 C C . ILE A 1 52 ? 5.679 1.233 7.237 1.00 0.00 52 ILE A C 9
ATOM 12483 O O . ILE A 1 52 ? 6.632 1.964 7.527 1.00 0.00 52 ILE A O 9
ATOM 12499 N N . LYS A 1 53 ? 5.694 0.392 6.185 1.00 0.00 53 LYS A N 9
ATOM 12500 C CA . LYS A 1 53 ? 6.890 0.163 5.346 1.00 0.00 53 LYS A CA 9
ATOM 12501 C C . LYS A 1 53 ? 6.491 0.097 3.860 1.00 0.00 53 LYS A C 9
ATOM 12502 O O . LYS A 1 53 ? 5.784 -0.818 3.459 1.00 0.00 53 LYS A O 9
ATOM 12521 N N . PHE A 1 54 ? 6.919 1.092 3.067 1.00 0.00 54 PHE A N 9
ATOM 12522 C CA . PHE A 1 54 ? 6.915 1.024 1.593 1.00 0.00 54 PHE A CA 9
ATOM 12523 C C . PHE A 1 54 ? 8.346 0.742 1.122 1.00 0.00 54 PHE A C 9
ATOM 12524 O O . PHE A 1 54 ? 9.305 1.329 1.636 1.00 0.00 54 PHE A O 9
ATOM 12541 N N . ALA A 1 55 ? 8.471 -0.173 0.161 1.00 0.00 55 ALA A N 9
ATOM 12542 C CA . ALA A 1 55 ? 9.715 -0.412 -0.590 1.00 0.00 55 ALA A CA 9
ATOM 12543 C C . ALA A 1 55 ? 9.565 0.206 -1.983 1.00 0.00 55 ALA A C 9
ATOM 12544 O O . ALA A 1 55 ? 8.454 0.582 -2.357 1.00 0.00 55 ALA A O 9
ATOM 12551 N N . LEU A 1 56 ? 10.666 0.296 -2.753 1.00 0.00 56 LEU A N 9
ATOM 12552 C CA . LEU A 1 56 ? 10.653 0.868 -4.127 1.00 0.00 56 LEU A CA 9
ATOM 12553 C C . LEU A 1 56 ? 9.703 0.055 -5.044 1.00 0.00 56 LEU A C 9
ATOM 12554 O O . LEU A 1 56 ? 9.023 0.631 -5.892 1.00 0.00 56 LEU A O 9
ATOM 12570 N N . GLY A 1 57 ? 9.648 -1.273 -4.835 1.00 0.00 57 GLY A N 9
ATOM 12571 C CA . GLY A 1 57 ? 8.705 -2.144 -5.555 1.00 0.00 57 GLY A CA 9
ATOM 12572 C C . GLY A 1 57 ? 7.247 -1.797 -5.245 1.00 0.00 57 GLY A C 9
ATOM 12573 O O . GLY A 1 57 ? 6.377 -1.840 -6.129 1.00 0.00 57 GLY A O 9
ATOM 12577 N N . GLU A 1 58 ? 7.004 -1.415 -3.975 1.00 0.00 58 GLU A N 9
ATOM 12578 C CA . GLU A 1 58 ? 5.677 -0.986 -3.489 1.00 0.00 58 GLU A CA 9
ATOM 12579 C C . GLU A 1 58 ? 5.364 0.446 -3.948 1.00 0.00 58 GLU A C 9
ATOM 12580 O O . GLU A 1 58 ? 4.203 0.808 -4.066 1.00 0.00 58 GLU A O 9
ATOM 12592 N N . LEU A 1 59 ? 6.419 1.232 -4.225 1.00 0.00 59 LEU A N 9
ATOM 12593 C CA . LEU A 1 59 ? 6.310 2.576 -4.837 1.00 0.00 59 LEU A CA 9
ATOM 12594 C C . LEU A 1 59 ? 5.804 2.434 -6.281 1.00 0.00 59 LEU A C 9
ATOM 12595 O O . LEU A 1 59 ? 4.955 3.204 -6.722 1.00 0.00 59 LEU A O 9
ATOM 12611 N N . GLN A 1 60 ? 6.300 1.404 -6.993 1.00 0.00 60 GLN A N 9
ATOM 12612 C CA . GLN A 1 60 ? 5.860 1.090 -8.369 1.00 0.00 60 GLN A CA 9
ATOM 12613 C C . GLN A 1 60 ? 4.403 0.562 -8.390 1.00 0.00 60 GLN A C 9
ATOM 12614 O O . GLN A 1 60 ? 3.737 0.612 -9.426 1.00 0.00 60 GLN A O 9
ATOM 12628 N N . LYS A 1 61 ? 3.923 0.078 -7.231 1.00 0.00 61 LYS A N 9
ATOM 12629 C CA . LYS A 1 61 ? 2.511 -0.307 -7.024 1.00 0.00 61 LYS A CA 9
ATOM 12630 C C . LYS A 1 61 ? 1.615 0.940 -6.853 1.00 0.00 61 LYS A C 9
ATOM 12631 O O . LYS A 1 61 ? 0.413 0.872 -7.106 1.00 0.00 61 LYS A O 9
ATOM 12650 N N . LEU A 1 62 ? 2.214 2.071 -6.425 1.00 0.00 62 LEU A N 9
ATOM 12651 C CA . LEU A 1 62 ? 1.481 3.329 -6.175 1.00 0.00 62 LEU A CA 9
ATOM 12652 C C . LEU A 1 62 ? 1.326 4.107 -7.491 1.00 0.00 62 LEU A C 9
ATOM 12653 O O . LEU A 1 62 ? 2.163 4.943 -7.830 1.00 0.00 62 LEU A O 9
ATOM 12669 N N . LYS A 1 63 ? 0.288 3.751 -8.258 1.00 0.00 63 LYS A N 9
ATOM 12670 C CA . LYS A 1 63 ? -0.056 4.400 -9.547 1.00 0.00 63 LYS A CA 9
ATOM 12671 C C . LYS A 1 63 ? -0.989 5.600 -9.282 1.00 0.00 63 LYS A C 9
ATOM 12672 O O . LYS A 1 63 ? -1.026 6.556 -10.068 1.00 0.00 63 LYS A O 9
ATOM 12691 N N . ASN A 1 64 ? -1.722 5.542 -8.152 1.00 0.00 64 ASN A N 9
ATOM 12692 C CA . ASN A 1 64 ? -2.542 6.666 -7.655 1.00 0.00 64 ASN A CA 9
ATOM 12693 C C . ASN A 1 64 ? -2.712 6.586 -6.125 1.00 0.00 64 ASN A C 9
ATOM 12694 O O . ASN A 1 64 ? -2.226 5.649 -5.487 1.00 0.00 64 ASN A O 9
ATOM 12705 N N . VAL A 1 65 ? -3.381 7.601 -5.553 1.00 0.00 65 VAL A N 9
ATOM 12706 C CA . VAL A 1 65 ? -3.656 7.706 -4.097 1.00 0.00 65 VAL A CA 9
ATOM 12707 C C . VAL A 1 65 ? -4.686 6.642 -3.632 1.00 0.00 65 VAL A C 9
ATOM 12708 O O . VAL A 1 65 ? -4.807 6.355 -2.440 1.00 0.00 65 VAL A O 9
ATOM 12721 N N . GLY A 1 66 ? -5.395 6.037 -4.600 1.00 0.00 66 GLY A N 9
ATOM 12722 C CA . GLY A 1 66 ? -6.223 4.853 -4.346 1.00 0.00 66 GLY A CA 9
ATOM 12723 C C . GLY A 1 66 ? -5.382 3.636 -3.999 1.00 0.00 66 GLY A C 9
ATOM 12724 O O . GLY A 1 66 ? -5.842 2.728 -3.296 1.00 0.00 66 GLY A O 9
ATOM 12728 N N . ASP A 1 67 ? -4.135 3.612 -4.506 1.00 0.00 67 ASP A N 9
ATOM 12729 C CA . ASP A 1 67 ? -3.147 2.584 -4.138 1.00 0.00 67 ASP A CA 9
ATOM 12730 C C . ASP A 1 67 ? -2.534 2.894 -2.774 1.00 0.00 67 ASP A C 9
ATOM 12731 O O . ASP A 1 67 ? -2.142 1.981 -2.081 1.00 0.00 67 ASP A O 9
ATOM 12740 N N . LEU A 1 68 ? -2.418 4.183 -2.393 1.00 0.00 68 LEU A N 9
ATOM 12741 C CA . LEU A 1 68 ? -2.066 4.550 -0.999 1.00 0.00 68 LEU A CA 9
ATOM 12742 C C . LEU A 1 68 ? -3.208 4.137 -0.055 1.00 0.00 68 LEU A C 9
ATOM 12743 O O . LEU A 1 68 ? -2.959 3.687 1.053 1.00 0.00 68 LEU A O 9
ATOM 12759 N N . ALA A 1 69 ? -4.458 4.249 -0.533 1.00 0.00 69 ALA A N 9
ATOM 12760 C CA . ALA A 1 69 ? -5.640 3.803 0.220 1.00 0.00 69 ALA A CA 9
ATOM 12761 C C . ALA A 1 69 ? -5.562 2.288 0.467 1.00 0.00 69 ALA A C 9
ATOM 12762 O O . ALA A 1 69 ? -5.803 1.828 1.585 1.00 0.00 69 ALA A O 9
ATOM 12769 N N . ASP A 1 70 ? -5.169 1.547 -0.598 1.00 0.00 70 ASP A N 9
ATOM 12770 C CA . ASP A 1 70 ? -4.981 0.086 -0.557 1.00 0.00 70 ASP A CA 9
ATOM 12771 C C . ASP A 1 70 ? -3.858 -0.287 0.417 1.00 0.00 70 ASP A C 9
ATOM 12772 O O . ASP A 1 70 ? -4.117 -0.895 1.447 1.00 0.00 70 ASP A O 9
ATOM 12781 N N . LEU A 1 71 ? -2.628 0.177 0.116 1.00 0.00 71 LEU A N 9
ATOM 12782 C CA . LEU A 1 71 ? -1.405 -0.241 0.828 1.00 0.00 71 LEU A CA 9
ATOM 12783 C C . LEU A 1 71 ? -1.477 0.125 2.316 1.00 0.00 71 LEU A C 9
ATOM 12784 O O . LEU A 1 71 ? -1.332 -0.758 3.154 1.00 0.00 71 LEU A O 9
ATOM 12800 N N . VAL A 1 72 ? -1.740 1.417 2.626 1.00 0.00 72 VAL A N 9
ATOM 12801 C CA . VAL A 1 72 ? -1.803 1.904 4.020 1.00 0.00 72 VAL A CA 9
ATOM 12802 C C . VAL A 1 72 ? -2.867 1.109 4.824 1.00 0.00 72 VAL A C 9
ATOM 12803 O O . VAL A 1 72 ? -2.607 0.731 5.958 1.00 0.00 72 VAL A O 9
ATOM 12816 N N . ASP A 1 73 ? -4.019 0.782 4.186 1.00 0.00 73 ASP A N 9
ATOM 12817 C CA . ASP A 1 73 ? -5.092 -0.041 4.816 1.00 0.00 73 ASP A CA 9
ATOM 12818 C C . ASP A 1 73 ? -4.589 -1.456 5.165 1.00 0.00 73 ASP A C 9
ATOM 12819 O O . ASP A 1 73 ? -4.820 -1.955 6.273 1.00 0.00 73 ASP A O 9
ATOM 12828 N N . LYS A 1 74 ? -3.905 -2.072 4.190 1.00 0.00 74 LYS A N 9
ATOM 12829 C CA . LYS A 1 74 ? -3.402 -3.459 4.305 1.00 0.00 74 LYS A CA 9
ATOM 12830 C C . LYS A 1 74 ? -2.332 -3.559 5.398 1.00 0.00 74 LYS A C 9
ATOM 12831 O O . LYS A 1 74 ? -2.258 -4.553 6.112 1.00 0.00 74 LYS A O 9
ATOM 12850 N N . LYS A 1 75 ? -1.541 -2.494 5.536 1.00 0.00 75 LYS A N 9
ATOM 12851 C CA . LYS A 1 75 ? -0.444 -2.414 6.505 1.00 0.00 75 LYS A CA 9
ATOM 12852 C C . LYS A 1 75 ? -0.974 -2.151 7.925 1.00 0.00 75 LYS A C 9
ATOM 12853 O O . LYS A 1 75 ? -0.460 -2.721 8.900 1.00 0.00 75 LYS A O 9
ATOM 12872 N N . LEU A 1 76 ? -2.014 -1.303 8.022 1.00 0.00 76 LEU A N 9
ATOM 12873 C CA . LEU A 1 76 ? -2.698 -1.007 9.301 1.00 0.00 76 LEU A CA 9
ATOM 12874 C C . LEU A 1 76 ? -3.530 -2.217 9.765 1.00 0.00 76 LEU A C 9
ATOM 12875 O O . LEU A 1 76 ? -3.827 -2.351 10.959 1.00 0.00 76 LEU A O 9
ATOM 12891 N N . ALA A 1 77 ? -3.907 -3.073 8.797 1.00 0.00 77 ALA A N 9
ATOM 12892 C CA . ALA A 1 77 ? -4.492 -4.396 9.073 1.00 0.00 77 ALA A CA 9
ATOM 12893 C C . ALA A 1 77 ? -3.453 -5.281 9.779 1.00 0.00 77 ALA A C 9
ATOM 12894 O O . ALA A 1 77 ? -3.732 -5.836 10.832 1.00 0.00 77 ALA A O 9
ATOM 12901 N N . ARG A 1 78 ? -2.226 -5.329 9.209 1.00 0.00 78 ARG A N 9
ATOM 12902 C CA . ARG A 1 78 ? -1.105 -6.154 9.742 1.00 0.00 78 ARG A CA 9
ATOM 12903 C C . ARG A 1 78 ? -0.607 -5.649 11.113 1.00 0.00 78 ARG A C 9
ATOM 12904 O O . ARG A 1 78 ? 0.079 -6.387 11.831 1.00 0.00 78 ARG A O 9
ATOM 12925 N N . LYS A 1 79 ? -0.940 -4.382 11.450 1.00 0.00 79 LYS A N 9
ATOM 12926 C CA . LYS A 1 79 ? -0.648 -3.801 12.777 1.00 0.00 79 LYS A CA 9
ATOM 12927 C C . LYS A 1 79 ? -1.455 -4.514 13.876 1.00 0.00 79 LYS A C 9
ATOM 12928 O O . LYS A 1 79 ? -0.947 -4.726 14.975 1.00 0.00 79 LYS A O 9
ATOM 12947 N N . LEU A 1 80 ? -2.719 -4.867 13.562 1.00 0.00 80 LEU A N 9
ATOM 12948 C CA . LEU A 1 80 ? -3.629 -5.567 14.496 1.00 0.00 80 LEU A CA 9
ATOM 12949 C C . LEU A 1 80 ? -3.713 -7.057 14.103 1.00 0.00 80 LEU A C 9
ATOM 12950 O O . LEU A 1 80 ? -3.150 -7.921 14.791 1.00 0.00 80 LEU A O 9
ATOM 12966 N N . GLU A 1 81 ? -4.409 -7.345 12.990 1.00 0.00 81 GLU A N 9
ATOM 12967 C CA . GLU A 1 81 ? -4.488 -8.695 12.413 1.00 0.00 81 GLU A CA 9
ATOM 12968 C C . GLU A 1 81 ? -3.241 -8.984 11.574 1.00 0.00 81 GLU A C 9
ATOM 12969 O O . GLU A 1 81 ? -3.170 -8.611 10.394 1.00 0.00 81 GLU A O 9
ATOM 12981 N N . HIS A 1 82 ? -2.245 -9.623 12.209 1.00 0.00 82 HIS A N 9
ATOM 12982 C CA . HIS A 1 82 ? -1.048 -10.131 11.524 1.00 0.00 82 HIS A CA 9
ATOM 12983 C C . HIS A 1 82 ? -1.469 -11.337 10.655 1.00 0.00 82 HIS A C 9
ATOM 12984 O O . HIS A 1 82 ? -1.317 -12.493 11.061 1.00 0.00 82 HIS A O 9
ATOM 12999 N N . HIS A 1 83 ? -2.058 -11.010 9.481 1.00 0.00 83 HIS A N 9
ATOM 13000 C CA . HIS A 1 83 ? -2.796 -11.948 8.601 1.00 0.00 83 HIS A CA 9
ATOM 13001 C C . HIS A 1 83 ? -4.110 -12.429 9.265 1.00 0.00 83 HIS A C 9
ATOM 13002 O O . HIS A 1 83 ? -4.523 -11.925 10.316 1.00 0.00 83 HIS A O 9
ATOM 13017 N N . HIS A 1 84 ? -4.799 -13.363 8.586 1.00 0.00 84 HIS A N 9
ATOM 13018 C CA . HIS A 1 84 ? -6.077 -13.954 9.042 1.00 0.00 84 HIS A CA 9
ATOM 13019 C C . HIS A 1 84 ? -5.995 -15.489 8.950 1.00 0.00 84 HIS A C 9
ATOM 13020 O O . HIS A 1 84 ? -4.947 -16.030 8.557 1.00 0.00 84 HIS A O 9
ATOM 13035 N N . HIS A 1 85 ? -7.108 -16.176 9.312 1.00 0.00 85 HIS A N 9
ATOM 13036 C CA . HIS A 1 85 ? -7.197 -17.657 9.339 1.00 0.00 85 HIS A CA 9
ATOM 13037 C C . HIS A 1 85 ? -6.127 -18.249 10.282 1.00 0.00 85 HIS A C 9
ATOM 13038 O O . HIS A 1 85 ? -5.379 -19.165 9.909 1.00 0.00 85 HIS A O 9
ATOM 13053 N N . HIS A 1 86 ? -6.078 -17.694 11.507 1.00 0.00 86 HIS A N 9
ATOM 13054 C CA . HIS A 1 86 ? -5.072 -18.040 12.531 1.00 0.00 86 HIS A CA 9
ATOM 13055 C C . HIS A 1 86 ? -5.311 -19.471 13.057 1.00 0.00 86 HIS A C 9
ATOM 13056 O O . HIS A 1 86 ? -6.130 -19.686 13.953 1.00 0.00 86 HIS A O 9
ATOM 13071 N N . HIS A 1 87 ? -4.639 -20.456 12.428 1.00 0.00 87 HIS A N 9
ATOM 13072 C CA . HIS A 1 87 ? -4.771 -21.884 12.771 1.00 0.00 87 HIS A CA 9
ATOM 13073 C C . HIS A 1 87 ? -3.392 -22.424 13.213 1.00 0.00 87 HIS A C 9
ATOM 13074 O O . HIS A 1 87 ? -3.147 -22.533 14.432 1.00 0.00 87 HIS A O 9
ATOM 13132 N N . MET A 1 1 ? -10.519 1.078 6.019 1.00 0.00 1 MET A N 10
ATOM 13133 C CA . MET A 1 1 ? -11.755 1.850 6.297 1.00 0.00 1 MET A CA 10
ATOM 13134 C C . MET A 1 1 ? -11.513 3.388 6.182 1.00 0.00 1 MET A C 10
ATOM 13135 O O . MET A 1 1 ? -12.135 4.024 5.323 1.00 0.00 1 MET A O 10
ATOM 13151 N N . PRO A 1 2 ? -10.579 4.032 6.994 1.00 0.00 2 PRO A N 10
ATOM 13152 C CA . PRO A 1 2 ? -10.402 5.507 7.004 1.00 0.00 2 PRO A CA 10
ATOM 13153 C C . PRO A 1 2 ? -9.308 5.936 6.003 1.00 0.00 2 PRO A C 10
ATOM 13154 O O . PRO A 1 2 ? -8.451 6.756 6.313 1.00 0.00 2 PRO A O 10
ATOM 13165 N N . THR A 1 3 ? -9.407 5.386 4.788 1.00 0.00 3 THR A N 10
ATOM 13166 C CA . THR A 1 3 ? -8.336 5.416 3.777 1.00 0.00 3 THR A CA 10
ATOM 13167 C C . THR A 1 3 ? -7.984 6.854 3.316 1.00 0.00 3 THR A C 10
ATOM 13168 O O . THR A 1 3 ? -6.981 7.419 3.768 1.00 0.00 3 THR A O 10
ATOM 13179 N N . LEU A 1 4 ? -8.848 7.453 2.473 1.00 0.00 4 LEU A N 10
ATOM 13180 C CA . LEU A 1 4 ? -8.653 8.821 1.936 1.00 0.00 4 LEU A CA 10
ATOM 13181 C C . LEU A 1 4 ? -8.666 9.861 3.075 1.00 0.00 4 LEU A C 10
ATOM 13182 O O . LEU A 1 4 ? -7.980 10.885 2.992 1.00 0.00 4 LEU A O 10
ATOM 13198 N N . ASP A 1 5 ? -9.438 9.547 4.143 1.00 0.00 5 ASP A N 10
ATOM 13199 C CA . ASP A 1 5 ? -9.577 10.395 5.353 1.00 0.00 5 ASP A CA 10
ATOM 13200 C C . ASP A 1 5 ? -8.211 10.653 6.009 1.00 0.00 5 ASP A C 10
ATOM 13201 O O . ASP A 1 5 ? -7.799 11.803 6.183 1.00 0.00 5 ASP A O 10
ATOM 13210 N N . ALA A 1 6 ? -7.518 9.548 6.345 1.00 0.00 6 ALA A N 10
ATOM 13211 C CA . ALA A 1 6 ? -6.219 9.572 7.037 1.00 0.00 6 ALA A CA 10
ATOM 13212 C C . ALA A 1 6 ? -5.109 10.150 6.143 1.00 0.00 6 ALA A C 10
ATOM 13213 O O . ALA A 1 6 ? -4.191 10.813 6.634 1.00 0.00 6 ALA A O 10
ATOM 13220 N N . LEU A 1 7 ? -5.214 9.913 4.829 1.00 0.00 7 LEU A N 10
ATOM 13221 C CA . LEU A 1 7 ? -4.225 10.401 3.852 1.00 0.00 7 LEU A CA 10
ATOM 13222 C C . LEU A 1 7 ? -4.294 11.937 3.693 1.00 0.00 7 LEU A C 10
ATOM 13223 O O . LEU A 1 7 ? -3.266 12.567 3.464 1.00 0.00 7 LEU A O 10
ATOM 13239 N N . THR A 1 8 ? -5.503 12.527 3.839 1.00 0.00 8 THR A N 10
ATOM 13240 C CA . THR A 1 8 ? -5.721 13.978 3.601 1.00 0.00 8 THR A CA 10
ATOM 13241 C C . THR A 1 8 ? -4.762 14.895 4.446 1.00 0.00 8 THR A C 10
ATOM 13242 O O . THR A 1 8 ? -4.120 15.765 3.849 1.00 0.00 8 THR A O 10
ATOM 13253 N N . PRO A 1 9 ? -4.621 14.712 5.820 1.00 0.00 9 PRO A N 10
ATOM 13254 C CA . PRO A 1 9 ? -3.600 15.444 6.635 1.00 0.00 9 PRO A CA 10
ATOM 13255 C C . PRO A 1 9 ? -2.159 15.297 6.093 1.00 0.00 9 PRO A C 10
ATOM 13256 O O . PRO A 1 9 ? -1.403 16.272 6.062 1.00 0.00 9 PRO A O 10
ATOM 13267 N N . ILE A 1 10 ? -1.811 14.066 5.653 1.00 0.00 10 ILE A N 10
ATOM 13268 C CA . ILE A 1 10 ? -0.442 13.723 5.194 1.00 0.00 10 ILE A CA 10
ATOM 13269 C C . ILE A 1 10 ? -0.080 14.512 3.915 1.00 0.00 10 ILE A C 10
ATOM 13270 O O . ILE A 1 10 ? 0.940 15.194 3.876 1.00 0.00 10 ILE A O 10
ATOM 13286 N N . PHE A 1 11 ? -0.959 14.416 2.899 1.00 0.00 11 PHE A N 10
ATOM 13287 C CA . PHE A 1 11 ? -0.755 15.049 1.576 1.00 0.00 11 PHE A CA 10
ATOM 13288 C C . PHE A 1 11 ? -0.753 16.585 1.704 1.00 0.00 11 PHE A C 10
ATOM 13289 O O . PHE A 1 11 ? 0.138 17.259 1.175 1.00 0.00 11 PHE A O 10
ATOM 13306 N N . ARG A 1 12 ? -1.746 17.119 2.438 1.00 0.00 12 ARG A N 10
ATOM 13307 C CA . ARG A 1 12 ? -1.885 18.571 2.659 1.00 0.00 12 ARG A CA 10
ATOM 13308 C C . ARG A 1 12 ? -0.685 19.151 3.427 1.00 0.00 12 ARG A C 10
ATOM 13309 O O . ARG A 1 12 ? -0.372 20.327 3.264 1.00 0.00 12 ARG A O 10
ATOM 13330 N N . GLN A 1 13 ? -0.041 18.331 4.276 1.00 0.00 13 GLN A N 10
ATOM 13331 C CA . GLN A 1 13 ? 1.170 18.735 5.012 1.00 0.00 13 GLN A CA 10
ATOM 13332 C C . GLN A 1 13 ? 2.385 18.772 4.066 1.00 0.00 13 GLN A C 10
ATOM 13333 O O . GLN A 1 13 ? 3.015 19.824 3.886 1.00 0.00 13 GLN A O 10
ATOM 13347 N N . VAL A 1 14 ? 2.666 17.604 3.451 1.00 0.00 14 VAL A N 10
ATOM 13348 C CA . VAL A 1 14 ? 3.847 17.377 2.590 1.00 0.00 14 VAL A CA 10
ATOM 13349 C C . VAL A 1 14 ? 3.922 18.385 1.423 1.00 0.00 14 VAL A C 10
ATOM 13350 O O . VAL A 1 14 ? 4.914 19.109 1.287 1.00 0.00 14 VAL A O 10
ATOM 13363 N N . PHE A 1 15 ? 2.855 18.449 0.623 1.00 0.00 15 PHE A N 10
ATOM 13364 C CA . PHE A 1 15 ? 2.795 19.329 -0.560 1.00 0.00 15 PHE A CA 10
ATOM 13365 C C . PHE A 1 15 ? 2.442 20.772 -0.147 1.00 0.00 15 PHE A C 10
ATOM 13366 O O . PHE A 1 15 ? 2.726 21.717 -0.900 1.00 0.00 15 PHE A O 10
ATOM 13383 N N . ASP A 1 16 ? 1.830 20.917 1.060 1.00 0.00 16 ASP A N 10
ATOM 13384 C CA . ASP A 1 16 ? 1.397 22.203 1.642 1.00 0.00 16 ASP A CA 10
ATOM 13385 C C . ASP A 1 16 ? 0.351 22.879 0.738 1.00 0.00 16 ASP A C 10
ATOM 13386 O O . ASP A 1 16 ? 0.685 23.762 -0.069 1.00 0.00 16 ASP A O 10
ATOM 13395 N N . ASP A 1 17 ? -0.912 22.414 0.848 1.00 0.00 17 ASP A N 10
ATOM 13396 C CA . ASP A 1 17 ? -2.011 22.888 -0.012 1.00 0.00 17 ASP A CA 10
ATOM 13397 C C . ASP A 1 17 ? -3.388 22.435 0.514 1.00 0.00 17 ASP A C 10
ATOM 13398 O O . ASP A 1 17 ? -3.614 21.242 0.728 1.00 0.00 17 ASP A O 10
ATOM 13407 N N . ASP A 1 18 ? -4.294 23.413 0.707 1.00 0.00 18 ASP A N 10
ATOM 13408 C CA . ASP A 1 18 ? -5.701 23.179 1.120 1.00 0.00 18 ASP A CA 10
ATOM 13409 C C . ASP A 1 18 ? -6.549 22.599 -0.035 1.00 0.00 18 ASP A C 10
ATOM 13410 O O . ASP A 1 18 ? -7.527 21.879 0.203 1.00 0.00 18 ASP A O 10
ATOM 13419 N N . SER A 1 19 ? -6.147 22.892 -1.286 1.00 0.00 19 SER A N 10
ATOM 13420 C CA . SER A 1 19 ? -6.897 22.475 -2.493 1.00 0.00 19 SER A CA 10
ATOM 13421 C C . SER A 1 19 ? -6.770 20.957 -2.764 1.00 0.00 19 SER A C 10
ATOM 13422 O O . SER A 1 19 ? -7.457 20.424 -3.642 1.00 0.00 19 SER A O 10
ATOM 13430 N N . ILE A 1 20 ? -5.863 20.276 -2.018 1.00 0.00 20 ILE A N 10
ATOM 13431 C CA . ILE A 1 20 ? -5.730 18.809 -2.061 1.00 0.00 20 ILE A CA 10
ATOM 13432 C C . ILE A 1 20 ? -7.005 18.139 -1.492 1.00 0.00 20 ILE A C 10
ATOM 13433 O O . ILE A 1 20 ? -7.228 18.109 -0.272 1.00 0.00 20 ILE A O 10
ATOM 13449 N N . VAL A 1 21 ? -7.848 17.663 -2.417 1.00 0.00 21 VAL A N 10
ATOM 13450 C CA . VAL A 1 21 ? -9.075 16.916 -2.126 1.00 0.00 21 VAL A CA 10
ATOM 13451 C C . VAL A 1 21 ? -8.892 15.512 -2.729 1.00 0.00 21 VAL A C 10
ATOM 13452 O O . VAL A 1 21 ? -8.820 15.372 -3.955 1.00 0.00 21 VAL A O 10
ATOM 13465 N N . LEU A 1 22 ? -8.760 14.489 -1.873 1.00 0.00 22 LEU A N 10
ATOM 13466 C CA . LEU A 1 22 ? -8.358 13.136 -2.300 1.00 0.00 22 LEU A CA 10
ATOM 13467 C C . LEU A 1 22 ? -9.568 12.261 -2.639 1.00 0.00 22 LEU A C 10
ATOM 13468 O O . LEU A 1 22 ? -10.509 12.140 -1.849 1.00 0.00 22 LEU A O 10
ATOM 13484 N N . THR A 1 23 ? -9.497 11.641 -3.823 1.00 0.00 23 THR A N 10
ATOM 13485 C CA . THR A 1 23 ? -10.468 10.658 -4.319 1.00 0.00 23 THR A CA 10
ATOM 13486 C C . THR A 1 23 ? -9.671 9.419 -4.759 1.00 0.00 23 THR A C 10
ATOM 13487 O O . THR A 1 23 ? -8.430 9.469 -4.855 1.00 0.00 23 THR A O 10
ATOM 13498 N N . ARG A 1 24 ? -10.371 8.316 -5.049 1.00 0.00 24 ARG A N 10
ATOM 13499 C CA . ARG A 1 24 ? -9.728 7.055 -5.464 1.00 0.00 24 ARG A CA 10
ATOM 13500 C C . ARG A 1 24 ? -9.206 7.110 -6.920 1.00 0.00 24 ARG A C 10
ATOM 13501 O O . ARG A 1 24 ? -8.663 6.118 -7.414 1.00 0.00 24 ARG A O 10
ATOM 13522 N N . GLU A 1 25 ? -9.387 8.258 -7.607 1.00 0.00 25 GLU A N 10
ATOM 13523 C CA . GLU A 1 25 ? -8.843 8.484 -8.962 1.00 0.00 25 GLU A CA 10
ATOM 13524 C C . GLU A 1 25 ? -7.863 9.677 -8.984 1.00 0.00 25 GLU A C 10
ATOM 13525 O O . GLU A 1 25 ? -7.266 9.960 -10.031 1.00 0.00 25 GLU A O 10
ATOM 13537 N N . THR A 1 26 ? -7.705 10.378 -7.835 1.00 0.00 26 THR A N 10
ATOM 13538 C CA . THR A 1 26 ? -6.690 11.445 -7.691 1.00 0.00 26 THR A CA 10
ATOM 13539 C C . THR A 1 26 ? -5.284 10.852 -7.860 1.00 0.00 26 THR A C 10
ATOM 13540 O O . THR A 1 26 ? -5.022 9.761 -7.367 1.00 0.00 26 THR A O 10
ATOM 13551 N N . SER A 1 27 ? -4.401 11.568 -8.569 1.00 0.00 27 SER A N 10
ATOM 13552 C CA . SER A 1 27 ? -3.025 11.132 -8.845 1.00 0.00 27 SER A CA 10
ATOM 13553 C C . SER A 1 27 ? -2.115 12.357 -8.992 1.00 0.00 27 SER A C 10
ATOM 13554 O O . SER A 1 27 ? -2.547 13.500 -8.784 1.00 0.00 27 SER A O 10
ATOM 13562 N N . ALA A 1 28 ? -0.849 12.106 -9.343 1.00 0.00 28 ALA A N 10
ATOM 13563 C CA . ALA A 1 28 ? 0.088 13.154 -9.753 1.00 0.00 28 ALA A CA 10
ATOM 13564 C C . ALA A 1 28 ? -0.306 13.817 -11.087 1.00 0.00 28 ALA A C 10
ATOM 13565 O O . ALA A 1 28 ? 0.255 14.853 -11.455 1.00 0.00 28 ALA A O 10
ATOM 13572 N N . ASN A 1 29 ? -1.255 13.210 -11.817 1.00 0.00 29 ASN A N 10
ATOM 13573 C CA . ASN A 1 29 ? -1.831 13.809 -13.023 1.00 0.00 29 ASN A CA 10
ATOM 13574 C C . ASN A 1 29 ? -2.823 14.916 -12.613 1.00 0.00 29 ASN A C 10
ATOM 13575 O O . ASN A 1 29 ? -2.973 15.924 -13.310 1.00 0.00 29 ASN A O 10
ATOM 13586 N N . ASP A 1 30 ? -3.501 14.696 -11.468 1.00 0.00 30 ASP A N 10
ATOM 13587 C CA . ASP A 1 30 ? -4.455 15.661 -10.885 1.00 0.00 30 ASP A CA 10
ATOM 13588 C C . ASP A 1 30 ? -3.729 16.754 -10.080 1.00 0.00 30 ASP A C 10
ATOM 13589 O O . ASP A 1 30 ? -4.250 17.861 -9.927 1.00 0.00 30 ASP A O 10
ATOM 13598 N N . ILE A 1 31 ? -2.513 16.443 -9.588 1.00 0.00 31 ILE A N 10
ATOM 13599 C CA . ILE A 1 31 ? -1.700 17.372 -8.781 1.00 0.00 31 ILE A CA 10
ATOM 13600 C C . ILE A 1 31 ? -0.416 17.688 -9.569 1.00 0.00 31 ILE A C 10
ATOM 13601 O O . ILE A 1 31 ? 0.506 16.870 -9.613 1.00 0.00 31 ILE A O 10
ATOM 13617 N N . ASP A 1 32 ? -0.404 18.860 -10.230 1.00 0.00 32 ASP A N 10
ATOM 13618 C CA . ASP A 1 32 ? 0.725 19.333 -11.059 1.00 0.00 32 ASP A CA 10
ATOM 13619 C C . ASP A 1 32 ? 2.018 19.465 -10.228 1.00 0.00 32 ASP A C 10
ATOM 13620 O O . ASP A 1 32 ? 3.109 19.090 -10.678 1.00 0.00 32 ASP A O 10
ATOM 13629 N N . ALA A 1 33 ? 1.867 19.967 -8.992 1.00 0.00 33 ALA A N 10
ATOM 13630 C CA . ALA A 1 33 ? 2.984 20.226 -8.061 1.00 0.00 33 ALA A CA 10
ATOM 13631 C C . ALA A 1 33 ? 3.429 18.950 -7.297 1.00 0.00 33 ALA A C 10
ATOM 13632 O O . ALA A 1 33 ? 4.059 19.041 -6.236 1.00 0.00 33 ALA A O 10
ATOM 13639 N N . TRP A 1 34 ? 3.115 17.755 -7.837 1.00 0.00 34 TRP A N 10
ATOM 13640 C CA . TRP A 1 34 ? 3.583 16.474 -7.275 1.00 0.00 34 TRP A CA 10
ATOM 13641 C C . TRP A 1 34 ? 4.990 16.127 -7.842 1.00 0.00 34 TRP A C 10
ATOM 13642 O O . TRP A 1 34 ? 5.125 15.319 -8.763 1.00 0.00 34 TRP A O 10
ATOM 13663 N N . ASP A 1 35 ? 6.013 16.816 -7.317 1.00 0.00 35 ASP A N 10
ATOM 13664 C CA . ASP A 1 35 ? 7.447 16.538 -7.610 1.00 0.00 35 ASP A CA 10
ATOM 13665 C C . ASP A 1 35 ? 7.892 15.165 -7.042 1.00 0.00 35 ASP A C 10
ATOM 13666 O O . ASP A 1 35 ? 7.232 14.615 -6.161 1.00 0.00 35 ASP A O 10
ATOM 13675 N N . SER A 1 36 ? 9.027 14.622 -7.549 1.00 0.00 36 SER A N 10
ATOM 13676 C CA . SER A 1 36 ? 9.583 13.325 -7.128 1.00 0.00 36 SER A CA 10
ATOM 13677 C C . SER A 1 36 ? 10.004 13.357 -5.653 1.00 0.00 36 SER A C 10
ATOM 13678 O O . SER A 1 36 ? 9.731 12.432 -4.889 1.00 0.00 36 SER A O 10
ATOM 13685 N N . LEU A 1 37 ? 10.716 14.428 -5.284 1.00 0.00 37 LEU A N 10
ATOM 13686 C CA . LEU A 1 37 ? 11.228 14.622 -3.916 1.00 0.00 37 LEU A CA 10
ATOM 13687 C C . LEU A 1 37 ? 10.067 14.892 -2.935 1.00 0.00 37 LEU A C 10
ATOM 13688 O O . LEU A 1 37 ? 10.139 14.520 -1.757 1.00 0.00 37 LEU A O 10
ATOM 13704 N N . SER A 1 38 ? 8.988 15.495 -3.461 1.00 0.00 38 SER A N 10
ATOM 13705 C CA . SER A 1 38 ? 7.739 15.734 -2.713 1.00 0.00 38 SER A CA 10
ATOM 13706 C C . SER A 1 38 ? 7.003 14.396 -2.482 1.00 0.00 38 SER A C 10
ATOM 13707 O O . SER A 1 38 ? 6.376 14.183 -1.439 1.00 0.00 38 SER A O 10
ATOM 13715 N N . HIS A 1 39 ? 7.109 13.506 -3.479 1.00 0.00 39 HIS A N 10
ATOM 13716 C CA . HIS A 1 39 ? 6.580 12.136 -3.421 1.00 0.00 39 HIS A CA 10
ATOM 13717 C C . HIS A 1 39 ? 7.348 11.305 -2.373 1.00 0.00 39 HIS A C 10
ATOM 13718 O O . HIS A 1 39 ? 6.747 10.554 -1.608 1.00 0.00 39 HIS A O 10
ATOM 13732 N N . MET A 1 40 ? 8.683 11.471 -2.331 1.00 0.00 40 MET A N 10
ATOM 13733 C CA . MET A 1 40 ? 9.544 10.801 -1.329 1.00 0.00 40 MET A CA 10
ATOM 13734 C C . MET A 1 40 ? 9.186 11.263 0.092 1.00 0.00 40 MET A C 10
ATOM 13735 O O . MET A 1 40 ? 9.136 10.448 1.024 1.00 0.00 40 MET A O 10
ATOM 13749 N N . ASN A 1 41 ? 8.917 12.577 0.230 1.00 0.00 41 ASN A N 10
ATOM 13750 C CA . ASN A 1 41 ? 8.458 13.178 1.499 1.00 0.00 41 ASN A CA 10
ATOM 13751 C C . ASN A 1 41 ? 7.095 12.596 1.915 1.00 0.00 41 ASN A C 10
ATOM 13752 O O . ASN A 1 41 ? 6.834 12.402 3.104 1.00 0.00 41 ASN A O 10
ATOM 13763 N N . LEU A 1 42 ? 6.247 12.313 0.917 1.00 0.00 42 LEU A N 10
ATOM 13764 C CA . LEU A 1 42 ? 4.898 11.758 1.122 1.00 0.00 42 LEU A CA 10
ATOM 13765 C C . LEU A 1 42 ? 4.990 10.352 1.766 1.00 0.00 42 LEU A C 10
ATOM 13766 O O . LEU A 1 42 ? 4.337 10.083 2.785 1.00 0.00 42 LEU A O 10
ATOM 13782 N N . ILE A 1 43 ? 5.848 9.493 1.180 1.00 0.00 43 ILE A N 10
ATOM 13783 C CA . ILE A 1 43 ? 6.052 8.097 1.640 1.00 0.00 43 ILE A CA 10
ATOM 13784 C C . ILE A 1 43 ? 6.579 8.072 3.083 1.00 0.00 43 ILE A C 10
ATOM 13785 O O . ILE A 1 43 ? 6.018 7.384 3.934 1.00 0.00 43 ILE A O 10
ATOM 13801 N N . VAL A 1 44 ? 7.632 8.861 3.361 1.00 0.00 44 VAL A N 10
ATOM 13802 C CA . VAL A 1 44 ? 8.311 8.844 4.670 1.00 0.00 44 VAL A CA 10
ATOM 13803 C C . VAL A 1 44 ? 7.437 9.444 5.789 1.00 0.00 44 VAL A C 10
ATOM 13804 O O . VAL A 1 44 ? 7.620 9.116 6.963 1.00 0.00 44 VAL A O 10
ATOM 13817 N N . SER A 1 45 ? 6.494 10.321 5.415 1.00 0.00 45 SER A N 10
ATOM 13818 C CA . SER A 1 45 ? 5.475 10.853 6.345 1.00 0.00 45 SER A CA 10
ATOM 13819 C C . SER A 1 45 ? 4.461 9.758 6.731 1.00 0.00 45 SER A C 10
ATOM 13820 O O . SER A 1 45 ? 4.033 9.676 7.885 1.00 0.00 45 SER A O 10
ATOM 13828 N N . LEU A 1 46 ? 4.109 8.898 5.762 1.00 0.00 46 LEU A N 10
ATOM 13829 C CA . LEU A 1 46 ? 3.240 7.729 6.005 1.00 0.00 46 LEU A CA 10
ATOM 13830 C C . LEU A 1 46 ? 3.979 6.680 6.889 1.00 0.00 46 LEU A C 10
ATOM 13831 O O . LEU A 1 46 ? 3.370 6.028 7.746 1.00 0.00 46 LEU A O 10
ATOM 13847 N N . GLU A 1 47 ? 5.298 6.547 6.665 1.00 0.00 47 GLU A N 10
ATOM 13848 C CA . GLU A 1 47 ? 6.175 5.637 7.429 1.00 0.00 47 GLU A CA 10
ATOM 13849 C C . GLU A 1 47 ? 6.202 6.002 8.922 1.00 0.00 47 GLU A C 10
ATOM 13850 O O . GLU A 1 47 ? 5.837 5.184 9.772 1.00 0.00 47 GLU A O 10
ATOM 13862 N N . VAL A 1 48 ? 6.631 7.238 9.221 1.00 0.00 48 VAL A N 10
ATOM 13863 C CA . VAL A 1 48 ? 6.844 7.698 10.601 1.00 0.00 48 VAL A CA 10
ATOM 13864 C C . VAL A 1 48 ? 5.526 7.779 11.405 1.00 0.00 48 VAL A C 10
ATOM 13865 O O . VAL A 1 48 ? 5.487 7.382 12.579 1.00 0.00 48 VAL A O 10
ATOM 13878 N N . HIS A 1 49 ? 4.444 8.281 10.766 1.00 0.00 49 HIS A N 10
ATOM 13879 C CA . HIS A 1 49 ? 3.134 8.458 11.430 1.00 0.00 49 HIS A CA 10
ATOM 13880 C C . HIS A 1 49 ? 2.484 7.101 11.749 1.00 0.00 49 HIS A C 10
ATOM 13881 O O . HIS A 1 49 ? 2.242 6.794 12.920 1.00 0.00 49 HIS A O 10
ATOM 13896 N N . TYR A 1 50 ? 2.262 6.267 10.722 1.00 0.00 50 TYR A N 10
ATOM 13897 C CA . TYR A 1 50 ? 1.482 5.011 10.870 1.00 0.00 50 TYR A CA 10
ATOM 13898 C C . TYR A 1 50 ? 2.341 3.848 11.404 1.00 0.00 50 TYR A C 10
ATOM 13899 O O . TYR A 1 50 ? 1.787 2.837 11.842 1.00 0.00 50 TYR A O 10
ATOM 13917 N N . LYS A 1 51 ? 3.689 4.008 11.355 1.00 0.00 51 LYS A N 10
ATOM 13918 C CA . LYS A 1 51 ? 4.669 2.969 11.760 1.00 0.00 51 LYS A CA 10
ATOM 13919 C C . LYS A 1 51 ? 4.496 1.674 10.935 1.00 0.00 51 LYS A C 10
ATOM 13920 O O . LYS A 1 51 ? 4.558 0.555 11.457 1.00 0.00 51 LYS A O 10
ATOM 13939 N N . ILE A 1 52 ? 4.319 1.872 9.619 1.00 0.00 52 ILE A N 10
ATOM 13940 C CA . ILE A 1 52 ? 4.148 0.792 8.631 1.00 0.00 52 ILE A CA 10
ATOM 13941 C C . ILE A 1 52 ? 5.453 0.655 7.814 1.00 0.00 52 ILE A C 10
ATOM 13942 O O . ILE A 1 52 ? 6.462 1.273 8.181 1.00 0.00 52 ILE A O 10
ATOM 13958 N N . LYS A 1 53 ? 5.465 -0.157 6.742 1.00 0.00 53 LYS A N 10
ATOM 13959 C CA . LYS A 1 53 ? 6.675 -0.334 5.904 1.00 0.00 53 LYS A CA 10
ATOM 13960 C C . LYS A 1 53 ? 6.315 -0.377 4.420 1.00 0.00 53 LYS A C 10
ATOM 13961 O O . LYS A 1 53 ? 5.724 -1.351 3.964 1.00 0.00 53 LYS A O 10
ATOM 13980 N N . PHE A 1 54 ? 6.668 0.681 3.676 1.00 0.00 54 PHE A N 10
ATOM 13981 C CA . PHE A 1 54 ? 6.603 0.684 2.207 1.00 0.00 54 PHE A CA 10
ATOM 13982 C C . PHE A 1 54 ? 7.918 0.152 1.643 1.00 0.00 54 PHE A C 10
ATOM 13983 O O . PHE A 1 54 ? 9.000 0.615 2.027 1.00 0.00 54 PHE A O 10
ATOM 14000 N N . ALA A 1 55 ? 7.809 -0.839 0.766 1.00 0.00 55 ALA A N 10
ATOM 14001 C CA . ALA A 1 55 ? 8.894 -1.258 -0.111 1.00 0.00 55 ALA A CA 10
ATOM 14002 C C . ALA A 1 55 ? 8.730 -0.478 -1.419 1.00 0.00 55 ALA A C 10
ATOM 14003 O O . ALA A 1 55 ? 7.603 -0.314 -1.894 1.00 0.00 55 ALA A O 10
ATOM 14010 N N . LEU A 1 56 ? 9.837 0.011 -1.988 1.00 0.00 56 LEU A N 10
ATOM 14011 C CA . LEU A 1 56 ? 9.822 0.796 -3.247 1.00 0.00 56 LEU A CA 10
ATOM 14012 C C . LEU A 1 56 ? 9.268 -0.079 -4.400 1.00 0.00 56 LEU A C 10
ATOM 14013 O O . LEU A 1 56 ? 8.675 0.441 -5.349 1.00 0.00 56 LEU A O 10
ATOM 14029 N N . GLY A 1 57 ? 9.436 -1.414 -4.276 1.00 0.00 57 GLY A N 10
ATOM 14030 C CA . GLY A 1 57 ? 8.805 -2.370 -5.199 1.00 0.00 57 GLY A CA 10
ATOM 14031 C C . GLY A 1 57 ? 7.273 -2.258 -5.208 1.00 0.00 57 GLY A C 10
ATOM 14032 O O . GLY A 1 57 ? 6.640 -2.363 -6.265 1.00 0.00 57 GLY A O 10
ATOM 14036 N N . GLU A 1 58 ? 6.688 -2.031 -4.011 1.00 0.00 58 GLU A N 10
ATOM 14037 C CA . GLU A 1 58 ? 5.235 -1.774 -3.844 1.00 0.00 58 GLU A CA 10
ATOM 14038 C C . GLU A 1 58 ? 4.839 -0.411 -4.442 1.00 0.00 58 GLU A C 10
ATOM 14039 O O . GLU A 1 58 ? 3.747 -0.276 -4.998 1.00 0.00 58 GLU A O 10
ATOM 14051 N N . LEU A 1 59 ? 5.735 0.589 -4.320 1.00 0.00 59 LEU A N 10
ATOM 14052 C CA . LEU A 1 59 ? 5.535 1.942 -4.896 1.00 0.00 59 LEU A CA 10
ATOM 14053 C C . LEU A 1 59 ? 5.412 1.892 -6.428 1.00 0.00 59 LEU A C 10
ATOM 14054 O O . LEU A 1 59 ? 4.626 2.641 -7.021 1.00 0.00 59 LEU A O 10
ATOM 14070 N N . GLN A 1 60 ? 6.187 1.008 -7.058 1.00 0.00 60 GLN A N 10
ATOM 14071 C CA . GLN A 1 60 ? 6.109 0.766 -8.515 1.00 0.00 60 GLN A CA 10
ATOM 14072 C C . GLN A 1 60 ? 4.726 0.202 -8.935 1.00 0.00 60 GLN A C 10
ATOM 14073 O O . GLN A 1 60 ? 4.324 0.326 -10.094 1.00 0.00 60 GLN A O 10
ATOM 14087 N N . LYS A 1 61 ? 4.001 -0.391 -7.970 1.00 0.00 61 LYS A N 10
ATOM 14088 C CA . LYS A 1 61 ? 2.636 -0.923 -8.180 1.00 0.00 61 LYS A CA 10
ATOM 14089 C C . LYS A 1 61 ? 1.569 0.146 -7.823 1.00 0.00 61 LYS A C 10
ATOM 14090 O O . LYS A 1 61 ? 0.381 -0.053 -8.082 1.00 0.00 61 LYS A O 10
ATOM 14109 N N . LEU A 1 62 ? 2.001 1.270 -7.211 1.00 0.00 62 LEU A N 10
ATOM 14110 C CA . LEU A 1 62 ? 1.100 2.372 -6.803 1.00 0.00 62 LEU A CA 10
ATOM 14111 C C . LEU A 1 62 ? 1.127 3.472 -7.874 1.00 0.00 62 LEU A C 10
ATOM 14112 O O . LEU A 1 62 ? 2.145 4.139 -8.056 1.00 0.00 62 LEU A O 10
ATOM 14128 N N . LYS A 1 63 ? 0.008 3.614 -8.595 1.00 0.00 63 LYS A N 10
ATOM 14129 C CA . LYS A 1 63 ? -0.132 4.543 -9.732 1.00 0.00 63 LYS A CA 10
ATOM 14130 C C . LYS A 1 63 ? -0.857 5.830 -9.297 1.00 0.00 63 LYS A C 10
ATOM 14131 O O . LYS A 1 63 ? -0.604 6.903 -9.858 1.00 0.00 63 LYS A O 10
ATOM 14150 N N . ASN A 1 64 ? -1.746 5.736 -8.283 1.00 0.00 64 ASN A N 10
ATOM 14151 C CA . ASN A 1 64 ? -2.529 6.914 -7.823 1.00 0.00 64 ASN A CA 10
ATOM 14152 C C . ASN A 1 64 ? -2.858 6.835 -6.317 1.00 0.00 64 ASN A C 10
ATOM 14153 O O . ASN A 1 64 ? -2.517 5.858 -5.650 1.00 0.00 64 ASN A O 10
ATOM 14164 N N . VAL A 1 65 ? -3.520 7.893 -5.800 1.00 0.00 65 VAL A N 10
ATOM 14165 C CA . VAL A 1 65 ? -3.927 8.015 -4.374 1.00 0.00 65 VAL A CA 10
ATOM 14166 C C . VAL A 1 65 ? -4.966 6.935 -3.998 1.00 0.00 65 VAL A C 10
ATOM 14167 O O . VAL A 1 65 ? -5.076 6.557 -2.832 1.00 0.00 65 VAL A O 10
ATOM 14180 N N . GLY A 1 66 ? -5.710 6.440 -5.002 1.00 0.00 66 GLY A N 10
ATOM 14181 C CA . GLY A 1 66 ? -6.618 5.306 -4.809 1.00 0.00 66 GLY A CA 10
ATOM 14182 C C . GLY A 1 66 ? -5.863 4.034 -4.444 1.00 0.00 66 GLY A C 10
ATOM 14183 O O . GLY A 1 66 ? -6.302 3.267 -3.588 1.00 0.00 66 GLY A O 10
ATOM 14187 N N . ASP A 1 67 ? -4.699 3.839 -5.093 1.00 0.00 67 ASP A N 10
ATOM 14188 C CA . ASP A 1 67 ? -3.783 2.728 -4.779 1.00 0.00 67 ASP A CA 10
ATOM 14189 C C . ASP A 1 67 ? -3.223 2.897 -3.364 1.00 0.00 67 ASP A C 10
ATOM 14190 O O . ASP A 1 67 ? -3.155 1.927 -2.625 1.00 0.00 67 ASP A O 10
ATOM 14199 N N . LEU A 1 68 ? -2.845 4.142 -2.988 1.00 0.00 68 LEU A N 10
ATOM 14200 C CA . LEU A 1 68 ? -2.375 4.459 -1.613 1.00 0.00 68 LEU A CA 10
ATOM 14201 C C . LEU A 1 68 ? -3.486 4.221 -0.580 1.00 0.00 68 LEU A C 10
ATOM 14202 O O . LEU A 1 68 ? -3.213 3.777 0.515 1.00 0.00 68 LEU A O 10
ATOM 14218 N N . ALA A 1 69 ? -4.733 4.525 -0.941 1.00 0.00 69 ALA A N 10
ATOM 14219 C CA . ALA A 1 69 ? -5.880 4.401 -0.028 1.00 0.00 69 ALA A CA 10
ATOM 14220 C C . ALA A 1 69 ? -6.015 2.947 0.458 1.00 0.00 69 ALA A C 10
ATOM 14221 O O . ALA A 1 69 ? -5.887 2.654 1.662 1.00 0.00 69 ALA A O 10
ATOM 14228 N N . ASP A 1 70 ? -6.185 2.057 -0.523 1.00 0.00 70 ASP A N 10
ATOM 14229 C CA . ASP A 1 70 ? -6.280 0.611 -0.306 1.00 0.00 70 ASP A CA 10
ATOM 14230 C C . ASP A 1 70 ? -5.006 0.063 0.369 1.00 0.00 70 ASP A C 10
ATOM 14231 O O . ASP A 1 70 ? -5.097 -0.581 1.408 1.00 0.00 70 ASP A O 10
ATOM 14240 N N . LEU A 1 71 ? -3.827 0.419 -0.183 1.00 0.00 71 LEU A N 10
ATOM 14241 C CA . LEU A 1 71 ? -2.509 -0.171 0.199 1.00 0.00 71 LEU A CA 10
ATOM 14242 C C . LEU A 1 71 ? -2.084 0.226 1.631 1.00 0.00 71 LEU A C 10
ATOM 14243 O O . LEU A 1 71 ? -1.657 -0.636 2.404 1.00 0.00 71 LEU A O 10
ATOM 14259 N N . VAL A 1 72 ? -2.166 1.532 1.965 1.00 0.00 72 VAL A N 10
ATOM 14260 C CA . VAL A 1 72 ? -1.878 2.035 3.334 1.00 0.00 72 VAL A CA 10
ATOM 14261 C C . VAL A 1 72 ? -2.787 1.328 4.353 1.00 0.00 72 VAL A C 10
ATOM 14262 O O . VAL A 1 72 ? -2.324 0.932 5.418 1.00 0.00 72 VAL A O 10
ATOM 14275 N N . ASP A 1 73 ? -4.061 1.114 3.974 1.00 0.00 73 ASP A N 10
ATOM 14276 C CA . ASP A 1 73 ? -5.048 0.435 4.844 1.00 0.00 73 ASP A CA 10
ATOM 14277 C C . ASP A 1 73 ? -4.792 -1.097 4.915 1.00 0.00 73 ASP A C 10
ATOM 14278 O O . ASP A 1 73 ? -5.183 -1.753 5.882 1.00 0.00 73 ASP A O 10
ATOM 14287 N N . LYS A 1 74 ? -4.134 -1.650 3.879 1.00 0.00 74 LYS A N 10
ATOM 14288 C CA . LYS A 1 74 ? -3.634 -3.051 3.909 1.00 0.00 74 LYS A CA 10
ATOM 14289 C C . LYS A 1 74 ? -2.473 -3.162 4.912 1.00 0.00 74 LYS A C 10
ATOM 14290 O O . LYS A 1 74 ? -2.281 -4.201 5.546 1.00 0.00 74 LYS A O 10
ATOM 14309 N N . LYS A 1 75 ? -1.721 -2.062 5.055 1.00 0.00 75 LYS A N 10
ATOM 14310 C CA . LYS A 1 75 ? -0.633 -1.952 6.037 1.00 0.00 75 LYS A CA 10
ATOM 14311 C C . LYS A 1 75 ? -1.174 -1.588 7.427 1.00 0.00 75 LYS A C 10
ATOM 14312 O O . LYS A 1 75 ? -0.515 -1.848 8.431 1.00 0.00 75 LYS A O 10
ATOM 14331 N N . LEU A 1 76 ? -2.374 -0.990 7.470 1.00 0.00 76 LEU A N 10
ATOM 14332 C CA . LEU A 1 76 ? -3.116 -0.781 8.727 1.00 0.00 76 LEU A CA 10
ATOM 14333 C C . LEU A 1 76 ? -3.722 -2.122 9.181 1.00 0.00 76 LEU A C 10
ATOM 14334 O O . LEU A 1 76 ? -3.912 -2.360 10.375 1.00 0.00 76 LEU A O 10
ATOM 14350 N N . ALA A 1 77 ? -3.999 -3.005 8.199 1.00 0.00 77 ALA A N 10
ATOM 14351 C CA . ALA A 1 77 ? -4.380 -4.405 8.457 1.00 0.00 77 ALA A CA 10
ATOM 14352 C C . ALA A 1 77 ? -3.165 -5.195 8.980 1.00 0.00 77 ALA A C 10
ATOM 14353 O O . ALA A 1 77 ? -3.322 -6.157 9.741 1.00 0.00 77 ALA A O 10
ATOM 14360 N N . ARG A 1 78 ? -1.949 -4.768 8.558 1.00 0.00 78 ARG A N 10
ATOM 14361 C CA . ARG A 1 78 ? -0.675 -5.274 9.113 1.00 0.00 78 ARG A CA 10
ATOM 14362 C C . ARG A 1 78 ? -0.436 -4.723 10.528 1.00 0.00 78 ARG A C 10
ATOM 14363 O O . ARG A 1 78 ? 0.270 -5.349 11.317 1.00 0.00 78 ARG A O 10
ATOM 14384 N N . LYS A 1 79 ? -1.011 -3.538 10.840 1.00 0.00 79 LYS A N 10
ATOM 14385 C CA . LYS A 1 79 ? -0.908 -2.927 12.187 1.00 0.00 79 LYS A CA 10
ATOM 14386 C C . LYS A 1 79 ? -1.727 -3.690 13.241 1.00 0.00 79 LYS A C 10
ATOM 14387 O O . LYS A 1 79 ? -1.599 -3.404 14.433 1.00 0.00 79 LYS A O 10
ATOM 14406 N N . LEU A 1 80 ? -2.576 -4.646 12.808 1.00 0.00 80 LEU A N 10
ATOM 14407 C CA . LEU A 1 80 ? -3.131 -5.669 13.719 1.00 0.00 80 LEU A CA 10
ATOM 14408 C C . LEU A 1 80 ? -1.961 -6.516 14.233 1.00 0.00 80 LEU A C 10
ATOM 14409 O O . LEU A 1 80 ? -1.067 -6.860 13.444 1.00 0.00 80 LEU A O 10
ATOM 14425 N N . GLU A 1 81 ? -1.966 -6.827 15.541 1.00 0.00 81 GLU A N 10
ATOM 14426 C CA . GLU A 1 81 ? -0.800 -7.414 16.235 1.00 0.00 81 GLU A CA 10
ATOM 14427 C C . GLU A 1 81 ? -0.348 -8.730 15.559 1.00 0.00 81 GLU A C 10
ATOM 14428 O O . GLU A 1 81 ? -1.179 -9.513 15.072 1.00 0.00 81 GLU A O 10
ATOM 14440 N N . HIS A 1 82 ? 0.982 -8.933 15.547 1.00 0.00 82 HIS A N 10
ATOM 14441 C CA . HIS A 1 82 ? 1.647 -10.073 14.894 1.00 0.00 82 HIS A CA 10
ATOM 14442 C C . HIS A 1 82 ? 1.142 -11.415 15.455 1.00 0.00 82 HIS A C 10
ATOM 14443 O O . HIS A 1 82 ? 1.065 -12.406 14.719 1.00 0.00 82 HIS A O 10
ATOM 14458 N N . HIS A 1 83 ? 0.794 -11.416 16.762 1.00 0.00 83 HIS A N 10
ATOM 14459 C CA . HIS A 1 83 ? 0.159 -12.574 17.434 1.00 0.00 83 HIS A CA 10
ATOM 14460 C C . HIS A 1 83 ? -0.417 -12.196 18.819 1.00 0.00 83 HIS A C 10
ATOM 14461 O O . HIS A 1 83 ? -1.366 -12.833 19.282 1.00 0.00 83 HIS A O 10
ATOM 144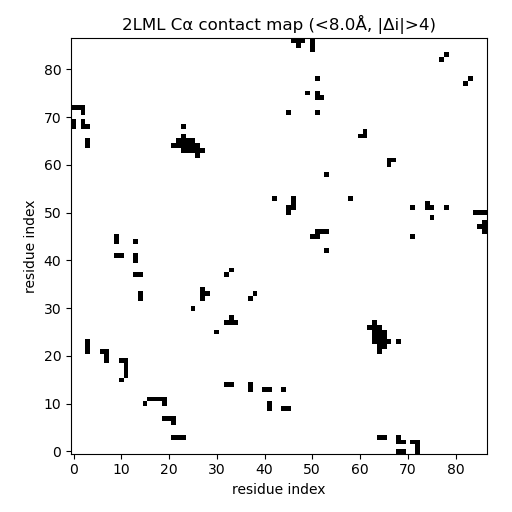76 N N . HIS A 1 84 ? 0.186 -11.172 19.464 1.00 0.00 84 HIS A N 10
ATOM 14477 C CA . HIS A 1 84 ? -0.180 -10.675 20.818 1.00 0.00 84 HIS A CA 10
ATOM 14478 C C . HIS A 1 84 ? 0.239 -11.694 21.906 1.00 0.00 84 HIS A C 10
ATOM 14479 O O . HIS A 1 84 ? 1.219 -11.470 22.624 1.00 0.00 84 HIS A O 10
ATOM 14494 N N . HIS A 1 85 ? -0.501 -12.818 22.011 1.00 0.00 85 HIS A N 10
ATOM 14495 C CA . HIS A 1 85 ? -0.170 -13.923 22.935 1.00 0.00 85 HIS A CA 10
ATOM 14496 C C . HIS A 1 85 ? 0.924 -14.801 22.300 1.00 0.00 85 HIS A C 10
ATOM 14497 O O . HIS A 1 85 ? 0.741 -15.324 21.191 1.00 0.00 85 HIS A O 10
ATOM 14512 N N . HIS A 1 86 ? 2.048 -14.943 23.016 1.00 0.00 86 HIS A N 10
ATOM 14513 C CA . HIS A 1 86 ? 3.227 -15.701 22.557 1.00 0.00 86 HIS A CA 10
ATOM 14514 C C . HIS A 1 86 ? 2.937 -17.218 22.493 1.00 0.00 86 HIS A C 10
ATOM 14515 O O . HIS A 1 86 ? 2.239 -17.767 23.354 1.00 0.00 86 HIS A O 10
ATOM 14530 N N . HIS A 1 87 ? 3.475 -17.866 21.448 1.00 0.00 87 HIS A N 10
ATOM 14531 C CA . HIS A 1 87 ? 3.497 -19.327 21.285 1.00 0.00 87 HIS A CA 10
ATOM 14532 C C . HIS A 1 87 ? 4.920 -19.718 20.835 1.00 0.00 87 HIS A C 10
ATOM 14533 O O . HIS A 1 87 ? 5.255 -19.492 19.646 1.00 0.00 87 HIS A O 10
ATOM 14591 N N . MET A 1 1 ? -12.984 2.272 6.683 1.00 0.00 1 MET A N 11
ATOM 14592 C CA . MET A 1 1 ? -11.608 2.397 6.148 1.00 0.00 1 MET A CA 11
ATOM 14593 C C . MET A 1 1 ? -11.094 3.822 6.420 1.00 0.00 1 MET A C 11
ATOM 14594 O O . MET A 1 1 ? -11.608 4.772 5.826 1.00 0.00 1 MET A O 11
ATOM 14610 N N . PRO A 1 2 ? -10.064 4.010 7.311 1.00 0.00 2 PRO A N 11
ATOM 14611 C CA . PRO A 1 2 ? -9.545 5.353 7.680 1.00 0.00 2 PRO A CA 11
ATOM 14612 C C . PRO A 1 2 ? -8.483 5.858 6.683 1.00 0.00 2 PRO A C 11
ATOM 14613 O O . PRO A 1 2 ? -7.629 6.667 7.030 1.00 0.00 2 PRO A O 11
ATOM 14624 N N . THR A 1 3 ? -8.597 5.398 5.430 1.00 0.00 3 THR A N 11
ATOM 14625 C CA . THR A 1 3 ? -7.555 5.522 4.415 1.00 0.00 3 THR A CA 11
ATOM 14626 C C . THR A 1 3 ? -7.441 6.969 3.911 1.00 0.00 3 THR A C 11
ATOM 14627 O O . THR A 1 3 ? -6.563 7.695 4.368 1.00 0.00 3 THR A O 11
ATOM 14638 N N . LEU A 1 4 ? -8.383 7.403 3.048 1.00 0.00 4 LEU A N 11
ATOM 14639 C CA . LEU A 1 4 ? -8.382 8.752 2.454 1.00 0.00 4 LEU A CA 11
ATOM 14640 C C . LEU A 1 4 ? -8.511 9.822 3.552 1.00 0.00 4 LEU A C 11
ATOM 14641 O O . LEU A 1 4 ? -7.862 10.860 3.485 1.00 0.00 4 LEU A O 11
ATOM 14657 N N . ASP A 1 5 ? -9.334 9.501 4.575 1.00 0.00 5 ASP A N 11
ATOM 14658 C CA . ASP A 1 5 ? -9.583 10.366 5.748 1.00 0.00 5 ASP A CA 11
ATOM 14659 C C . ASP A 1 5 ? -8.268 10.779 6.443 1.00 0.00 5 ASP A C 11
ATOM 14660 O O . ASP A 1 5 ? -8.039 11.962 6.696 1.00 0.00 5 ASP A O 11
ATOM 14669 N N . ALA A 1 6 ? -7.406 9.788 6.718 1.00 0.00 6 ALA A N 11
ATOM 14670 C CA . ALA A 1 6 ? -6.123 10.016 7.408 1.00 0.00 6 ALA A CA 11
ATOM 14671 C C . ALA A 1 6 ? -5.052 10.541 6.438 1.00 0.00 6 ALA A C 11
ATOM 14672 O O . ALA A 1 6 ? -4.163 11.297 6.847 1.00 0.00 6 ALA A O 11
ATOM 14679 N N . LEU A 1 7 ? -5.133 10.137 5.156 1.00 0.00 7 LEU A N 11
ATOM 14680 C CA . LEU A 1 7 ? -4.139 10.522 4.133 1.00 0.00 7 LEU A CA 11
ATOM 14681 C C . LEU A 1 7 ? -4.267 12.012 3.753 1.00 0.00 7 LEU A C 11
ATOM 14682 O O . LEU A 1 7 ? -3.263 12.650 3.466 1.00 0.00 7 LEU A O 11
ATOM 14698 N N . THR A 1 8 ? -5.501 12.562 3.778 1.00 0.00 8 THR A N 11
ATOM 14699 C CA . THR A 1 8 ? -5.770 13.966 3.376 1.00 0.00 8 THR A CA 11
ATOM 14700 C C . THR A 1 8 ? -4.891 15.005 4.155 1.00 0.00 8 THR A C 11
ATOM 14701 O O . THR A 1 8 ? -4.232 15.828 3.502 1.00 0.00 8 THR A O 11
ATOM 14712 N N . PRO A 1 9 ? -4.831 14.981 5.545 1.00 0.00 9 PRO A N 11
ATOM 14713 C CA . PRO A 1 9 ? -3.913 15.861 6.317 1.00 0.00 9 PRO A CA 11
ATOM 14714 C C . PRO A 1 9 ? -2.413 15.633 6.002 1.00 0.00 9 PRO A C 11
ATOM 14715 O O . PRO A 1 9 ? -1.618 16.557 6.166 1.00 0.00 9 PRO A O 11
ATOM 14726 N N . ILE A 1 10 ? -2.037 14.407 5.561 1.00 0.00 10 ILE A N 11
ATOM 14727 C CA . ILE A 1 10 ? -0.633 14.093 5.184 1.00 0.00 10 ILE A CA 11
ATOM 14728 C C . ILE A 1 10 ? -0.232 14.911 3.940 1.00 0.00 10 ILE A C 11
ATOM 14729 O O . ILE A 1 10 ? 0.754 15.641 3.968 1.00 0.00 10 ILE A O 11
ATOM 14745 N N . PHE A 1 11 ? -1.046 14.805 2.872 1.00 0.00 11 PHE A N 11
ATOM 14746 C CA . PHE A 1 11 ? -0.769 15.463 1.573 1.00 0.00 11 PHE A CA 11
ATOM 14747 C C . PHE A 1 11 ? -0.867 16.998 1.718 1.00 0.00 11 PHE A C 11
ATOM 14748 O O . PHE A 1 11 ? 0.009 17.727 1.251 1.00 0.00 11 PHE A O 11
ATOM 14765 N N . ARG A 1 12 ? -1.925 17.461 2.409 1.00 0.00 12 ARG A N 11
ATOM 14766 C CA . ARG A 1 12 ? -2.124 18.893 2.736 1.00 0.00 12 ARG A CA 11
ATOM 14767 C C . ARG A 1 12 ? -0.908 19.487 3.481 1.00 0.00 12 ARG A C 11
ATOM 14768 O O . ARG A 1 12 ? -0.525 20.624 3.223 1.00 0.00 12 ARG A O 11
ATOM 14789 N N . GLN A 1 13 ? -0.313 18.698 4.391 1.00 0.00 13 GLN A N 11
ATOM 14790 C CA . GLN A 1 13 ? 0.848 19.124 5.193 1.00 0.00 13 GLN A CA 11
ATOM 14791 C C . GLN A 1 13 ? 2.127 19.196 4.333 1.00 0.00 13 GLN A C 11
ATOM 14792 O O . GLN A 1 13 ? 2.749 20.257 4.218 1.00 0.00 13 GLN A O 11
ATOM 14806 N N . VAL A 1 14 ? 2.487 18.050 3.730 1.00 0.00 14 VAL A N 11
ATOM 14807 C CA . VAL A 1 14 ? 3.755 17.862 2.995 1.00 0.00 14 VAL A CA 11
ATOM 14808 C C . VAL A 1 14 ? 3.883 18.823 1.784 1.00 0.00 14 VAL A C 11
ATOM 14809 O O . VAL A 1 14 ? 4.933 19.448 1.597 1.00 0.00 14 VAL A O 11
ATOM 14822 N N . PHE A 1 15 ? 2.813 18.951 0.982 1.00 0.00 15 PHE A N 11
ATOM 14823 C CA . PHE A 1 15 ? 2.807 19.878 -0.180 1.00 0.00 15 PHE A CA 11
ATOM 14824 C C . PHE A 1 15 ? 2.536 21.319 0.260 1.00 0.00 15 PHE A C 11
ATOM 14825 O O . PHE A 1 15 ? 2.908 22.260 -0.457 1.00 0.00 15 PHE A O 11
ATOM 14842 N N . ASP A 1 16 ? 1.887 21.468 1.437 1.00 0.00 16 ASP A N 11
ATOM 14843 C CA . ASP A 1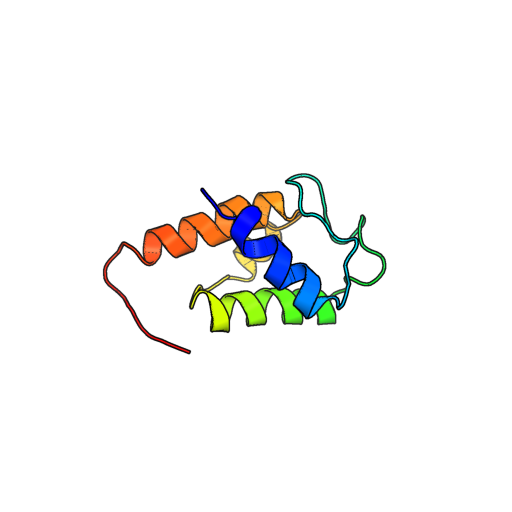 16 ? 1.423 22.759 1.962 1.00 0.00 16 ASP A CA 11
ATOM 14844 C C . ASP A 1 16 ? 0.428 23.386 0.955 1.00 0.00 16 ASP A C 11
ATOM 14845 O O . ASP A 1 16 ? 0.765 24.330 0.224 1.00 0.00 16 ASP A O 11
ATOM 14854 N N . ASP A 1 17 ? -0.772 22.773 0.863 1.00 0.00 17 ASP A N 11
ATOM 14855 C CA . ASP A 1 17 ? -1.819 23.182 -0.095 1.00 0.00 17 ASP A CA 11
ATOM 14856 C C . ASP A 1 17 ? -3.187 22.622 0.347 1.00 0.00 17 ASP A C 11
ATOM 14857 O O . ASP A 1 17 ? -3.377 21.400 0.424 1.00 0.00 17 ASP A O 11
ATOM 14866 N N . ASP A 1 18 ? -4.119 23.542 0.643 1.00 0.00 18 ASP A N 11
ATOM 14867 C CA . ASP A 1 18 ? -5.489 23.226 1.092 1.00 0.00 18 ASP A CA 11
ATOM 14868 C C . ASP A 1 18 ? -6.385 22.726 -0.063 1.00 0.00 18 ASP A C 11
ATOM 14869 O O . ASP A 1 18 ? -7.390 22.057 0.180 1.00 0.00 18 ASP A O 11
ATOM 14878 N N . SER A 1 19 ? -6.009 23.018 -1.319 1.00 0.00 19 SER A N 11
ATOM 14879 C CA . SER A 1 19 ? -6.827 22.641 -2.498 1.00 0.00 19 SER A CA 11
ATOM 14880 C C . SER A 1 19 ? -6.709 21.134 -2.829 1.00 0.00 19 SER A C 11
ATOM 14881 O O . SER A 1 19 ? -7.423 20.637 -3.707 1.00 0.00 19 SER A O 11
ATOM 14889 N N . ILE A 1 20 ? -5.800 20.418 -2.128 1.00 0.00 20 ILE A N 11
ATOM 14890 C CA . ILE A 1 20 ? -5.651 18.957 -2.261 1.00 0.00 20 ILE A CA 11
ATOM 14891 C C . ILE A 1 20 ? -6.820 18.240 -1.562 1.00 0.00 20 ILE A C 11
ATOM 14892 O O . ILE A 1 20 ? -6.911 18.217 -0.326 1.00 0.00 20 ILE A O 11
ATOM 14908 N N . VAL A 1 21 ? -7.724 17.696 -2.383 1.00 0.00 21 VAL A N 11
ATOM 14909 C CA . VAL A 1 21 ? -8.850 16.877 -1.946 1.00 0.00 21 VAL A CA 11
ATOM 14910 C C . VAL A 1 21 ? -8.695 15.520 -2.648 1.00 0.00 21 VAL A C 11
ATOM 14911 O O . VAL A 1 21 ? -8.942 15.412 -3.856 1.00 0.00 21 VAL A O 11
ATOM 14924 N N . LEU A 1 22 ? -8.241 14.509 -1.895 1.00 0.00 22 LEU A N 11
ATOM 14925 C CA . LEU A 1 22 ? -7.863 13.201 -2.440 1.00 0.00 22 LEU A CA 11
ATOM 14926 C C . LEU A 1 22 ? -9.050 12.463 -3.064 1.00 0.00 22 LEU A C 11
ATOM 14927 O O . LEU A 1 22 ? -10.116 12.331 -2.454 1.00 0.00 22 LEU A O 11
ATOM 14943 N N . THR A 1 23 ? -8.817 11.982 -4.282 1.00 0.00 23 THR A N 11
ATOM 14944 C CA . THR A 1 23 ? -9.696 11.064 -5.002 1.00 0.00 23 THR A CA 11
ATOM 14945 C C . THR A 1 23 ? -8.882 9.790 -5.263 1.00 0.00 23 THR A C 11
ATOM 14946 O O . THR A 1 23 ? -7.655 9.770 -5.046 1.00 0.00 23 THR A O 11
ATOM 14957 N N . ARG A 1 24 ? -9.545 8.735 -5.737 1.00 0.00 24 ARG A N 11
ATOM 14958 C CA . ARG A 1 24 ? -8.866 7.494 -6.148 1.00 0.00 24 ARG A CA 11
ATOM 14959 C C . ARG A 1 24 ? -7.976 7.723 -7.385 1.00 0.00 24 ARG A C 11
ATOM 14960 O O . ARG A 1 24 ? -7.063 6.941 -7.619 1.00 0.00 24 ARG A O 11
ATOM 14981 N N . GLU A 1 25 ? -8.249 8.796 -8.162 1.00 0.00 25 GLU A N 11
ATOM 14982 C CA . GLU A 1 25 ? -7.515 9.105 -9.414 1.00 0.00 25 GLU A CA 11
ATOM 14983 C C . GLU A 1 25 ? -6.466 10.222 -9.222 1.00 0.00 25 GLU A C 11
ATOM 14984 O O . GLU A 1 25 ? -5.745 10.549 -10.177 1.00 0.00 25 GLU A O 11
ATOM 14996 N N . THR A 1 26 ? -6.379 10.807 -8.006 1.00 0.00 26 THR A N 11
ATOM 14997 C CA . THR A 1 26 ? -5.311 11.780 -7.673 1.00 0.00 26 THR A CA 11
ATOM 14998 C C . THR A 1 26 ? -3.931 11.105 -7.805 1.00 0.00 26 THR A C 11
ATOM 14999 O O . THR A 1 26 ? -3.672 10.103 -7.162 1.00 0.00 26 THR A O 11
ATOM 15010 N N . SER A 1 27 ? -3.081 11.640 -8.670 1.00 0.00 27 SER A N 11
ATOM 15011 C CA . SER A 1 27 ? -1.770 11.063 -8.988 1.00 0.00 27 SER A CA 11
ATOM 15012 C C . SER A 1 27 ? -0.708 12.157 -9.050 1.00 0.00 27 SER A C 11
ATOM 15013 O O . SER A 1 27 ? -1.021 13.354 -8.941 1.00 0.00 27 SER A O 11
ATOM 15021 N N . ALA A 1 28 ? 0.546 11.735 -9.240 1.00 0.00 28 ALA A N 11
ATOM 15022 C CA . ALA A 1 28 ? 1.681 12.630 -9.481 1.00 0.00 28 ALA A CA 11
ATOM 15023 C C . ALA A 1 28 ? 1.456 13.537 -10.716 1.00 0.00 28 ALA A C 11
ATOM 15024 O O . ALA A 1 28 ? 1.950 14.666 -10.771 1.00 0.00 28 ALA A O 11
ATOM 15031 N N . ASN A 1 29 ? 0.693 13.013 -11.685 1.00 0.00 29 ASN A N 11
ATOM 15032 C CA . ASN A 1 29 ? 0.309 13.725 -12.922 1.00 0.00 29 ASN A CA 11
ATOM 15033 C C . ASN A 1 29 ? -0.757 14.811 -12.635 1.00 0.00 29 ASN A C 11
ATOM 15034 O O . ASN A 1 29 ? -0.753 15.884 -13.246 1.00 0.00 29 ASN A O 11
ATOM 15045 N N . ASP A 1 30 ? -1.655 14.496 -11.683 1.00 0.00 30 ASP A N 11
ATOM 15046 C CA . ASP A 1 30 ? -2.878 15.276 -11.389 1.00 0.00 30 ASP A CA 11
ATOM 15047 C C . ASP A 1 30 ? -2.595 16.599 -10.627 1.00 0.00 30 ASP A C 11
ATOM 15048 O O . ASP A 1 30 ? -3.415 17.524 -10.653 1.00 0.00 30 ASP A O 11
ATOM 15057 N N . ILE A 1 31 ? -1.430 16.691 -9.968 1.00 0.00 31 ILE A N 11
ATOM 15058 C CA . ILE A 1 31 ? -1.025 17.888 -9.197 1.00 0.00 31 ILE A CA 11
ATOM 15059 C C . ILE A 1 31 ? 0.285 18.428 -9.800 1.00 0.00 31 ILE A C 11
ATOM 15060 O O . ILE A 1 31 ? 1.272 17.696 -9.886 1.00 0.00 31 ILE A O 11
ATOM 15076 N N . ASP A 1 32 ? 0.268 19.702 -10.253 1.00 0.00 32 ASP A N 11
ATOM 15077 C CA . ASP A 1 32 ? 1.424 20.366 -10.894 1.00 0.00 32 ASP A CA 11
ATOM 15078 C C . ASP A 1 32 ? 2.558 20.625 -9.881 1.00 0.00 32 ASP A C 11
ATOM 15079 O O . ASP A 1 32 ? 3.742 20.532 -10.222 1.00 0.00 32 ASP A O 11
ATOM 15088 N N . ALA A 1 33 ? 2.187 20.931 -8.627 1.00 0.00 33 ALA A N 11
ATOM 15089 C CA . ALA A 1 33 ? 3.160 21.143 -7.535 1.00 0.00 33 ALA A CA 11
ATOM 15090 C C . ALA A 1 33 ? 3.671 19.809 -6.943 1.00 0.00 33 ALA A C 11
ATOM 15091 O O . ALA A 1 33 ? 4.333 19.804 -5.898 1.00 0.00 33 ALA A O 11
ATOM 15098 N N . TRP A 1 34 ? 3.349 18.672 -7.595 1.00 0.00 34 TRP A N 11
ATOM 15099 C CA . TRP A 1 34 ? 3.855 17.350 -7.206 1.00 0.00 34 TRP A CA 11
ATOM 15100 C C . TRP A 1 34 ? 5.093 17.006 -8.075 1.00 0.00 34 TRP A C 11
ATOM 15101 O O . TRP A 1 34 ? 4.999 16.960 -9.305 1.00 0.00 34 TRP A O 11
ATOM 15122 N N . ASP A 1 35 ? 6.238 16.761 -7.421 1.00 0.00 35 ASP A N 11
ATOM 15123 C CA . ASP A 1 35 ? 7.495 16.288 -8.065 1.00 0.00 35 ASP A CA 11
ATOM 15124 C C . ASP A 1 35 ? 7.912 14.969 -7.413 1.00 0.00 35 ASP A C 11
ATOM 15125 O O . ASP A 1 35 ? 7.374 14.607 -6.361 1.00 0.00 35 ASP A O 11
ATOM 15134 N N . SER A 1 36 ? 8.863 14.245 -8.046 1.00 0.00 36 SER A N 11
ATOM 15135 C CA . SER A 1 36 ? 9.364 12.944 -7.539 1.00 0.00 36 SER A CA 11
ATOM 15136 C C . SER A 1 36 ? 10.072 13.142 -6.175 1.00 0.00 36 SER A C 11
ATOM 15137 O O . SER A 1 36 ? 10.044 12.260 -5.307 1.00 0.00 36 SER A O 11
ATOM 15144 N N . LEU A 1 37 ? 10.688 14.334 -6.017 1.00 0.00 37 LEU A N 11
ATOM 15145 C CA . LEU A 1 37 ? 11.268 14.794 -4.735 1.00 0.00 37 LEU A CA 11
ATOM 15146 C C . LEU A 1 37 ? 10.180 14.860 -3.640 1.00 0.00 37 LEU A C 11
ATOM 15147 O O . LEU A 1 37 ? 10.402 14.417 -2.508 1.00 0.00 37 LEU A O 11
ATOM 15163 N N . SER A 1 38 ? 9.000 15.382 -4.021 1.00 0.00 38 SER A N 11
ATOM 15164 C CA . SER A 1 38 ? 7.852 15.557 -3.111 1.00 0.00 38 SER A CA 11
ATOM 15165 C C . SER A 1 38 ? 7.344 14.195 -2.609 1.00 0.00 38 SER A C 11
ATOM 15166 O O . SER A 1 38 ? 6.977 14.065 -1.441 1.00 0.00 38 SER A O 11
ATOM 15174 N N . HIS A 1 39 ? 7.361 13.185 -3.511 1.00 0.00 39 HIS A N 11
ATOM 15175 C CA . HIS A 1 39 ? 6.993 11.790 -3.176 1.00 0.00 39 HIS A CA 11
ATOM 15176 C C . HIS A 1 39 ? 7.831 11.238 -2.031 1.00 0.00 39 HIS A C 11
ATOM 15177 O O . HIS A 1 39 ? 7.294 10.623 -1.133 1.00 0.00 39 HIS A O 11
ATOM 15191 N N . MET A 1 40 ? 9.147 11.472 -2.060 1.00 0.00 40 MET A N 11
ATOM 15192 C CA . MET A 1 40 ? 10.051 10.943 -1.020 1.00 0.00 40 MET A CA 11
ATOM 15193 C C . MET A 1 40 ? 9.693 11.491 0.371 1.00 0.00 40 MET A C 11
ATOM 15194 O O . MET A 1 40 ? 9.844 10.792 1.379 1.00 0.00 40 MET A O 11
ATOM 15208 N N . ASN A 1 41 ? 9.143 12.721 0.395 1.00 0.00 41 ASN A N 11
ATOM 15209 C CA . ASN A 1 41 ? 8.614 13.347 1.621 1.00 0.00 41 ASN A CA 11
ATOM 15210 C C . ASN A 1 41 ? 7.267 12.704 2.032 1.00 0.00 41 ASN A C 11
ATOM 15211 O O . ASN A 1 41 ? 6.987 12.576 3.226 1.00 0.00 41 ASN A O 11
ATOM 15222 N N . LEU A 1 42 ? 6.454 12.280 1.030 1.00 0.00 42 LEU A N 11
ATOM 15223 C CA . LEU A 1 42 ? 5.186 11.529 1.268 1.00 0.00 42 LEU A CA 11
ATOM 15224 C C . LEU A 1 42 ? 5.487 10.218 1.988 1.00 0.00 42 LEU A C 11
ATOM 15225 O O . LEU A 1 42 ? 4.980 9.994 3.081 1.00 0.00 42 LEU A O 11
ATOM 15241 N N . ILE A 1 43 ? 6.367 9.402 1.366 1.00 0.00 43 ILE A N 11
ATOM 15242 C CA . ILE A 1 43 ? 6.714 8.055 1.843 1.00 0.00 43 ILE A CA 11
ATOM 15243 C C . ILE A 1 43 ? 7.176 8.117 3.306 1.00 0.00 43 ILE A C 11
ATOM 15244 O O . ILE A 1 43 ? 6.544 7.506 4.151 1.00 0.00 43 ILE A O 11
ATOM 15260 N N . VAL A 1 44 ? 8.214 8.929 3.599 1.00 0.00 44 VAL A N 11
ATOM 15261 C CA . VAL A 1 44 ? 8.801 8.998 4.953 1.00 0.00 44 VAL A CA 11
ATOM 15262 C C . VAL A 1 44 ? 7.767 9.447 6.017 1.00 0.00 44 VAL A C 11
ATOM 15263 O O . VAL A 1 44 ? 7.819 8.989 7.160 1.00 0.00 44 VAL A O 11
ATOM 15276 N N . SER A 1 45 ? 6.816 10.316 5.608 1.00 0.00 45 SER A N 11
ATOM 15277 C CA . SER A 1 45 ? 5.695 10.746 6.472 1.00 0.00 45 SER A CA 11
ATOM 15278 C C . SER A 1 45 ? 4.704 9.584 6.718 1.00 0.00 45 SER A C 11
ATOM 15279 O O . SER A 1 45 ? 4.223 9.408 7.833 1.00 0.00 45 SER A O 11
ATOM 15287 N N . LEU A 1 46 ? 4.429 8.777 5.682 1.00 0.00 46 LEU A N 11
ATOM 15288 C CA . LEU A 1 46 ? 3.511 7.618 5.789 1.00 0.00 46 LEU A CA 11
ATOM 15289 C C . LEU A 1 46 ? 4.129 6.522 6.692 1.00 0.00 46 LEU A C 11
ATOM 15290 O O . LEU A 1 46 ? 3.430 5.880 7.484 1.00 0.00 46 LEU A O 11
ATOM 15306 N N . GLU A 1 47 ? 5.462 6.372 6.584 1.00 0.00 47 GLU A N 11
ATOM 15307 C CA . GLU A 1 47 ? 6.237 5.343 7.300 1.00 0.00 47 GLU A CA 11
ATOM 15308 C C . GLU A 1 47 ? 6.316 5.625 8.797 1.00 0.00 47 GLU A C 11
ATOM 15309 O O . GLU A 1 47 ? 6.337 4.695 9.588 1.00 0.00 47 GLU A O 11
ATOM 15321 N N . VAL A 1 48 ? 6.453 6.907 9.178 1.00 0.00 48 VAL A N 11
ATOM 15322 C CA . VAL A 1 48 ? 6.514 7.292 10.599 1.00 0.00 48 VAL A CA 11
ATOM 15323 C C . VAL A 1 48 ? 5.110 7.473 11.237 1.00 0.00 48 VAL A C 11
ATOM 15324 O O . VAL A 1 48 ? 4.861 6.941 12.326 1.00 0.00 48 VAL A O 11
ATOM 15337 N N . HIS A 1 49 ? 4.195 8.201 10.556 1.00 0.00 49 HIS A N 11
ATOM 15338 C CA . HIS A 1 49 ? 2.854 8.540 11.113 1.00 0.00 49 HIS A CA 11
ATOM 15339 C C . HIS A 1 49 ? 1.983 7.283 11.294 1.00 0.00 49 HIS A C 11
ATOM 15340 O O . HIS A 1 49 ? 1.325 7.114 12.327 1.00 0.00 49 HIS A O 11
ATOM 15355 N N . TYR A 1 50 ? 1.982 6.407 10.279 1.00 0.00 50 TYR A N 11
ATOM 15356 C CA . TYR A 1 50 ? 1.218 5.143 10.313 1.00 0.00 50 TYR A CA 11
ATOM 15357 C C . TYR A 1 50 ? 2.081 3.986 10.825 1.00 0.00 50 TYR A C 11
ATOM 15358 O O . TYR A 1 50 ? 1.559 2.890 11.003 1.00 0.00 50 TYR A O 11
ATOM 15376 N N . LYS A 1 51 ? 3.403 4.252 11.045 1.00 0.00 51 LYS A N 11
ATOM 15377 C CA . LYS A 1 51 ? 4.436 3.243 11.435 1.00 0.00 51 LYS A CA 11
ATOM 15378 C C . LYS A 1 51 ? 4.314 1.922 10.637 1.00 0.00 51 LYS A C 11
ATOM 15379 O O . LYS A 1 51 ? 4.493 0.822 11.166 1.00 0.00 51 LYS A O 11
ATOM 15398 N N . ILE A 1 52 ? 4.057 2.092 9.318 1.00 0.00 52 ILE A N 11
ATOM 15399 C CA . ILE A 1 52 ? 3.915 0.994 8.341 1.00 0.00 52 ILE A CA 11
ATOM 15400 C C . ILE A 1 52 ? 5.192 0.914 7.485 1.00 0.00 52 ILE A C 11
ATOM 15401 O O . ILE A 1 52 ? 6.172 1.615 7.779 1.00 0.00 52 ILE A O 11
ATOM 15417 N N . LYS A 1 53 ? 5.197 0.051 6.456 1.00 0.00 53 LYS A N 11
ATOM 15418 C CA . LYS A 1 53 ? 6.379 -0.162 5.608 1.00 0.00 53 LYS A CA 11
ATOM 15419 C C . LYS A 1 53 ? 5.951 -0.407 4.150 1.00 0.00 53 LYS A C 11
ATOM 15420 O O . LYS A 1 53 ? 5.417 -1.470 3.834 1.00 0.00 53 LYS A O 11
ATOM 15439 N N . PHE A 1 54 ? 6.169 0.602 3.287 1.00 0.00 54 PHE A N 11
ATOM 15440 C CA . PHE A 1 54 ? 6.136 0.451 1.819 1.00 0.00 54 PHE A CA 11
ATOM 15441 C C . PHE A 1 54 ? 7.538 0.044 1.333 1.00 0.00 54 PHE A C 11
ATOM 15442 O O . PHE A 1 54 ? 8.543 0.298 2.005 1.00 0.00 54 PHE A O 11
ATOM 15459 N N . ALA A 1 55 ? 7.582 -0.602 0.175 1.00 0.00 55 ALA A N 11
ATOM 15460 C CA . ALA A 1 55 ? 8.803 -0.808 -0.612 1.00 0.00 55 ALA A CA 11
ATOM 15461 C C . ALA A 1 55 ? 8.679 0.032 -1.888 1.00 0.00 55 ALA A C 11
ATOM 15462 O O . ALA A 1 55 ? 7.570 0.195 -2.391 1.00 0.00 55 ALA A O 11
ATOM 15469 N N . LEU A 1 56 ? 9.805 0.543 -2.424 1.00 0.00 56 LEU A N 11
ATOM 15470 C CA . LEU A 1 56 ? 9.804 1.380 -3.658 1.00 0.00 56 LEU A CA 11
ATOM 15471 C C . LEU A 1 56 ? 9.292 0.539 -4.858 1.00 0.00 56 LEU A C 11
ATOM 15472 O O . LEU A 1 56 ? 8.720 1.081 -5.803 1.00 0.00 56 LEU A O 11
ATOM 15488 N N . GLY A 1 57 ? 9.480 -0.796 -4.776 1.00 0.00 57 GLY A N 11
ATOM 15489 C CA . GLY A 1 57 ? 8.883 -1.742 -5.724 1.00 0.00 57 GLY A CA 11
ATOM 15490 C C . GLY A 1 57 ? 7.358 -1.641 -5.750 1.00 0.00 57 GLY A C 11
ATOM 15491 O O . GLY A 1 57 ? 6.753 -1.609 -6.828 1.00 0.00 57 GLY A O 11
ATOM 15495 N N . GLU A 1 58 ? 6.755 -1.552 -4.539 1.00 0.00 58 GLU A N 11
ATOM 15496 C CA . GLU A 1 58 ? 5.302 -1.323 -4.364 1.00 0.00 58 GLU A CA 11
ATOM 15497 C C . GLU A 1 58 ? 4.910 0.065 -4.908 1.00 0.00 58 GLU A C 11
ATOM 15498 O O . GLU A 1 58 ? 3.863 0.196 -5.540 1.00 0.00 58 GLU A O 11
ATOM 15510 N N . LEU A 1 59 ? 5.778 1.082 -4.678 1.00 0.00 59 LEU A N 11
ATOM 15511 C CA . LEU A 1 59 ? 5.564 2.466 -5.171 1.00 0.00 59 LEU A CA 11
ATOM 15512 C C . LEU A 1 59 ? 5.416 2.499 -6.699 1.00 0.00 59 LEU A C 11
ATOM 15513 O O . LEU A 1 59 ? 4.531 3.170 -7.213 1.00 0.00 59 LEU A O 11
ATOM 15529 N N . GLN A 1 60 ? 6.261 1.733 -7.403 1.00 0.00 60 GLN A N 11
ATOM 15530 C CA . GLN A 1 60 ? 6.213 1.632 -8.876 1.00 0.00 60 GLN A CA 11
ATOM 15531 C C . GLN A 1 60 ? 4.926 0.925 -9.349 1.00 0.00 60 GLN A C 11
ATOM 15532 O O . GLN A 1 60 ? 4.473 1.143 -10.475 1.00 0.00 60 GLN A O 11
ATOM 15546 N N . LYS A 1 61 ? 4.334 0.092 -8.466 1.00 0.00 61 LYS A N 11
ATOM 15547 C CA . LYS A 1 61 ? 3.054 -0.600 -8.737 1.00 0.00 61 LYS A CA 11
ATOM 15548 C C . LYS A 1 61 ? 1.852 0.324 -8.465 1.00 0.00 61 LYS A C 11
ATOM 15549 O O . LYS A 1 61 ? 0.721 -0.009 -8.833 1.00 0.00 61 LYS A O 11
ATOM 15568 N N . LEU A 1 62 ? 2.096 1.468 -7.794 1.00 0.00 62 LEU A N 11
ATOM 15569 C CA . LEU A 1 62 ? 1.059 2.486 -7.550 1.00 0.00 62 LEU A CA 11
ATOM 15570 C C . LEU A 1 62 ? 0.963 3.3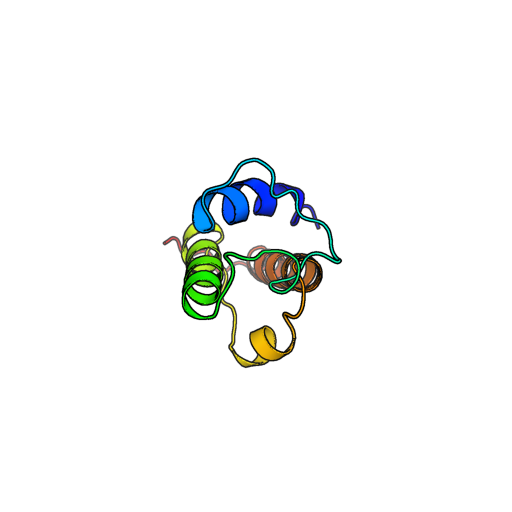95 -8.781 1.00 0.00 62 LEU A C 11
ATOM 15571 O O . LEU A 1 62 ? 1.961 3.640 -9.445 1.00 0.00 62 LEU A O 11
ATOM 15587 N N . LYS A 1 63 ? -0.243 3.846 -9.104 1.00 0.00 63 LYS A N 11
ATOM 15588 C CA . LYS A 1 63 ? -0.484 4.828 -10.180 1.00 0.00 63 LYS A CA 11
ATOM 15589 C C . LYS A 1 63 ? -1.114 6.100 -9.599 1.00 0.00 63 LYS A C 11
ATOM 15590 O O . LYS A 1 63 ? -0.837 7.215 -10.058 1.00 0.00 63 LYS A O 11
ATOM 15609 N N . ASN A 1 64 ? -1.954 5.912 -8.567 1.00 0.00 64 ASN A N 11
ATOM 15610 C CA . ASN A 1 64 ? -2.779 6.980 -7.978 1.00 0.00 64 ASN A CA 11
ATOM 15611 C C . ASN A 1 64 ? -3.083 6.694 -6.485 1.00 0.00 64 ASN A C 11
ATOM 15612 O O . ASN A 1 64 ? -2.677 5.656 -5.957 1.00 0.00 64 ASN A O 11
ATOM 15623 N N . VAL A 1 65 ? -3.801 7.628 -5.817 1.00 0.00 65 VAL A N 11
ATOM 15624 C CA . VAL A 1 65 ? -4.113 7.562 -4.364 1.00 0.00 65 VAL A CA 11
ATOM 15625 C C . VAL A 1 65 ? -5.178 6.470 -4.068 1.00 0.00 65 VAL A C 11
ATOM 15626 O O . VAL A 1 65 ? -5.397 6.101 -2.914 1.00 0.00 65 VAL A O 11
ATOM 15639 N N . GLY A 1 66 ? -5.796 5.920 -5.129 1.00 0.00 66 GLY A N 11
ATOM 15640 C CA . GLY A 1 66 ? -6.629 4.718 -5.006 1.00 0.00 66 GLY A CA 11
ATOM 15641 C C . GLY A 1 66 ? -5.805 3.501 -4.590 1.00 0.00 66 GLY A C 11
ATOM 15642 O O . GLY A 1 66 ? -6.279 2.628 -3.850 1.00 0.00 66 GLY A O 11
ATOM 15646 N N . ASP A 1 67 ? -4.543 3.474 -5.062 1.00 0.00 67 ASP A N 11
ATOM 15647 C CA . ASP A 1 67 ? -3.557 2.451 -4.682 1.00 0.00 67 ASP A CA 11
ATOM 15648 C C . ASP A 1 67 ? -3.061 2.684 -3.254 1.00 0.00 67 ASP A C 11
ATOM 15649 O O . ASP A 1 67 ? -2.821 1.726 -2.536 1.00 0.00 67 ASP A O 11
ATOM 15658 N N . LEU A 1 68 ? -2.881 3.966 -2.850 1.00 0.00 68 LEU A N 11
ATOM 15659 C CA . LEU A 1 68 ? -2.520 4.309 -1.455 1.00 0.00 68 LEU A CA 11
ATOM 15660 C C . LEU A 1 68 ? -3.641 3.893 -0.494 1.00 0.00 68 LEU A C 11
ATOM 15661 O O . LEU A 1 68 ? -3.364 3.372 0.568 1.00 0.00 68 LEU A O 11
ATOM 15677 N N . ALA A 1 69 ? -4.905 4.102 -0.899 1.00 0.00 69 ALA A N 11
ATOM 15678 C CA . ALA A 1 69 ? -6.079 3.702 -0.099 1.00 0.00 69 ALA A CA 11
ATOM 15679 C C . ALA A 1 69 ? -6.050 2.184 0.147 1.00 0.00 69 ALA A C 11
ATOM 15680 O O . ALA A 1 69 ? -6.299 1.717 1.261 1.00 0.00 69 ALA A O 11
ATOM 15687 N N . ASP A 1 70 ? -5.682 1.442 -0.910 1.00 0.00 70 ASP A N 11
ATOM 15688 C CA . ASP A 1 70 ? -5.521 -0.013 -0.858 1.00 0.00 70 ASP A CA 11
ATOM 15689 C C . ASP A 1 70 ? -4.368 -0.422 0.089 1.00 0.00 70 ASP A C 11
ATOM 15690 O O . ASP A 1 70 ? -4.603 -1.105 1.081 1.00 0.00 70 ASP A O 11
ATOM 15699 N N . LEU A 1 71 ? -3.146 0.058 -0.203 1.00 0.00 71 LEU A N 11
ATOM 15700 C CA . LEU A 1 71 ? -1.913 -0.369 0.502 1.00 0.00 71 LEU A CA 11
ATOM 15701 C C . LEU A 1 71 ? -1.952 0.008 1.982 1.00 0.00 71 LEU A C 11
ATOM 15702 O O . LEU A 1 71 ? -1.700 -0.844 2.826 1.00 0.00 71 LEU A O 11
ATOM 15718 N N . VAL A 1 72 ? -2.260 1.286 2.277 1.00 0.00 72 VAL A N 11
ATOM 15719 C CA . VAL A 1 72 ? -2.364 1.793 3.659 1.00 0.00 72 VAL A CA 11
ATOM 15720 C C . VAL A 1 72 ? -3.383 0.953 4.467 1.00 0.00 72 VAL A C 11
ATOM 15721 O O . VAL A 1 72 ? -3.062 0.523 5.557 1.00 0.00 72 VAL A O 11
ATOM 15734 N N . ASP A 1 73 ? -4.557 0.640 3.873 1.00 0.00 73 ASP A N 11
ATOM 15735 C CA . ASP A 1 73 ? -5.613 -0.192 4.538 1.00 0.00 73 ASP A CA 11
ATOM 15736 C C . ASP A 1 73 ? -5.081 -1.593 4.925 1.00 0.00 73 ASP A C 11
ATOM 15737 O O . ASP A 1 73 ? -5.310 -2.085 6.043 1.00 0.00 73 ASP A O 11
ATOM 15746 N N . LYS A 1 74 ? -4.367 -2.204 3.969 1.00 0.00 74 LYS A N 11
ATOM 15747 C CA . LYS A 1 74 ? -3.829 -3.572 4.103 1.00 0.00 74 LYS A CA 11
ATOM 15748 C C . LYS A 1 74 ? -2.699 -3.621 5.147 1.00 0.00 74 LYS A C 11
ATOM 15749 O O . LYS A 1 74 ? -2.627 -4.555 5.948 1.00 0.00 74 LYS A O 11
ATOM 15768 N N . LYS A 1 75 ? -1.852 -2.577 5.151 1.00 0.00 75 LYS A N 11
ATOM 15769 C CA . LYS A 1 75 ? -0.688 -2.481 6.045 1.00 0.00 75 LYS A CA 11
ATOM 15770 C C . LYS A 1 75 ? -1.132 -2.169 7.476 1.00 0.00 75 LYS A C 11
ATOM 15771 O O . LYS A 1 75 ? -0.571 -2.718 8.421 1.00 0.00 75 LYS A O 11
ATOM 15790 N N . LEU A 1 76 ? -2.162 -1.305 7.619 1.00 0.00 76 LEU A N 11
ATOM 15791 C CA . LEU A 1 76 ? -2.769 -0.997 8.932 1.00 0.00 76 LEU A CA 11
ATOM 15792 C C . LEU A 1 76 ? -3.353 -2.280 9.541 1.00 0.00 76 LEU A C 11
ATOM 15793 O O . LEU A 1 76 ? -3.179 -2.531 10.721 1.00 0.00 76 LEU A O 11
ATOM 15809 N N . ALA A 1 77 ? -4.014 -3.098 8.693 1.00 0.00 77 ALA A N 11
ATOM 15810 C CA . ALA A 1 77 ? -4.592 -4.405 9.098 1.00 0.00 77 ALA A CA 11
ATOM 15811 C C . ALA A 1 77 ? -3.510 -5.351 9.661 1.00 0.00 77 ALA A C 11
ATOM 15812 O O . ALA A 1 77 ? -3.757 -6.093 10.623 1.00 0.00 77 ALA A O 11
ATOM 15819 N N . ARG A 1 78 ? -2.314 -5.306 9.048 1.00 0.00 78 ARG A N 11
ATOM 15820 C CA . ARG A 1 78 ? -1.137 -6.077 9.511 1.00 0.00 78 ARG A CA 11
ATOM 15821 C C . ARG A 1 78 ? -0.599 -5.523 10.838 1.00 0.00 78 ARG A C 11
ATOM 15822 O O . ARG A 1 78 ? -0.079 -6.273 11.663 1.00 0.00 78 ARG A O 11
ATOM 15843 N N . LYS A 1 79 ? -0.745 -4.206 11.030 1.00 0.00 79 LYS A N 11
ATOM 15844 C CA . LYS A 1 79 ? -0.266 -3.493 12.229 1.00 0.00 79 LYS A CA 11
ATOM 15845 C C . LYS A 1 79 ? -1.292 -3.557 13.378 1.00 0.00 79 LYS A C 11
ATOM 15846 O O . LYS A 1 79 ? -0.940 -3.313 14.537 1.00 0.00 79 LYS A O 11
ATOM 15865 N N . LEU A 1 80 ? -2.570 -3.874 13.054 1.00 0.00 80 LEU A N 11
ATOM 15866 C CA . LEU A 1 80 ? -3.637 -4.089 14.070 1.00 0.00 80 LEU A CA 11
ATOM 15867 C C . LEU A 1 80 ? -3.476 -5.469 14.748 1.00 0.00 80 LEU A C 11
ATOM 15868 O O . LEU A 1 80 ? -4.240 -5.812 15.656 1.00 0.00 80 LEU A O 11
ATOM 15884 N N . GLU A 1 81 ? -2.467 -6.244 14.295 1.00 0.00 81 GLU A N 11
ATOM 15885 C CA . GLU A 1 81 ? -2.036 -7.493 14.947 1.00 0.00 81 GLU A CA 11
ATOM 15886 C C . GLU A 1 81 ? -1.492 -7.161 16.363 1.00 0.00 81 GLU A C 11
ATOM 15887 O O . GLU A 1 81 ? -1.087 -6.019 16.630 1.00 0.00 81 GLU A O 11
ATOM 15899 N N . HIS A 1 82 ? -1.504 -8.166 17.250 1.00 0.00 82 HIS A N 11
ATOM 15900 C CA . HIS A 1 82 ? -1.007 -8.060 18.641 1.00 0.00 82 HIS A CA 11
ATOM 15901 C C . HIS A 1 82 ? 0.516 -7.732 18.698 1.00 0.00 82 HIS A C 11
ATOM 15902 O O . HIS A 1 82 ? 1.162 -7.576 17.655 1.00 0.00 82 HIS A O 11
ATOM 15917 N N . HIS A 1 83 ? 1.057 -7.613 19.941 1.00 0.00 83 HIS A N 11
ATOM 15918 C CA . HIS A 1 83 ? 2.471 -7.248 20.240 1.00 0.00 83 HIS A CA 11
ATOM 15919 C C . HIS A 1 83 ? 2.724 -5.726 20.074 1.00 0.00 83 HIS A C 11
ATOM 15920 O O . HIS A 1 83 ? 2.212 -5.104 19.137 1.00 0.00 83 HIS A O 11
ATOM 15935 N N . HIS A 1 84 ? 3.515 -5.163 21.026 1.00 0.00 84 HIS A N 11
ATOM 15936 C CA . HIS A 1 84 ? 3.968 -3.756 21.040 1.00 0.00 84 HIS A CA 11
ATOM 15937 C C . HIS A 1 84 ? 2.784 -2.760 21.165 1.00 0.00 84 HIS A C 11
ATOM 15938 O O . HIS A 1 84 ? 2.279 -2.227 20.166 1.00 0.00 84 HIS A O 11
ATOM 15953 N N . HIS A 1 85 ? 2.334 -2.544 22.408 1.00 0.00 85 HIS A N 11
ATOM 15954 C CA . HIS A 1 85 ? 1.257 -1.584 22.730 1.00 0.00 85 HIS A CA 11
ATOM 15955 C C . HIS A 1 85 ? 1.852 -0.225 23.140 1.00 0.00 85 HIS A C 11
ATOM 15956 O O . HIS A 1 85 ? 2.895 -0.170 23.804 1.00 0.00 85 HIS A O 11
ATOM 15971 N N . HIS A 1 86 ? 1.175 0.864 22.739 1.00 0.00 86 HIS A N 11
ATOM 15972 C CA . HIS A 1 86 ? 1.550 2.235 23.112 1.00 0.00 86 HIS A CA 11
ATOM 15973 C C . HIS A 1 86 ? 1.020 2.540 24.526 1.00 0.00 86 HIS A C 11
ATOM 15974 O O . HIS A 1 86 ? -0.183 2.399 24.785 1.00 0.00 86 HIS A O 11
ATOM 15989 N N . HIS A 1 87 ? 1.936 2.926 25.436 1.00 0.00 87 HIS A N 11
ATOM 15990 C CA . HIS A 1 87 ? 1.597 3.287 26.831 1.00 0.00 87 HIS A CA 11
ATOM 15991 C C . HIS A 1 87 ? 0.915 4.682 26.882 1.00 0.00 87 HIS A C 11
ATOM 15992 O O . HIS A 1 87 ? -0.201 4.800 27.434 1.00 0.00 87 HIS A O 11
ATOM 16050 N N . MET A 1 1 ? -10.741 1.398 3.737 1.00 0.00 1 MET A N 12
ATOM 16051 C CA . MET A 1 1 ? -11.886 2.135 4.318 1.00 0.00 1 MET A CA 12
ATOM 16052 C C . MET A 1 1 ? -11.434 3.375 5.150 1.00 0.00 1 MET A C 12
ATOM 16053 O O . MET A 1 1 ? -11.974 4.458 4.922 1.00 0.00 1 MET A O 12
ATOM 16069 N N . PRO A 1 2 ? -10.470 3.273 6.151 1.00 0.00 2 PRO A N 12
ATOM 16070 C CA . PRO A 1 2 ? -10.083 4.438 6.994 1.00 0.00 2 PRO A CA 12
ATOM 16071 C C . PRO A 1 2 ? -8.860 5.228 6.469 1.00 0.00 2 PRO A C 12
ATOM 16072 O O . PRO A 1 2 ? -8.421 6.190 7.115 1.00 0.00 2 PRO A O 12
ATOM 16083 N N . THR A 1 3 ? -8.330 4.828 5.302 1.00 0.00 3 THR A N 12
ATOM 16084 C CA . THR A 1 3 ? -7.072 5.375 4.768 1.00 0.00 3 THR A CA 12
ATOM 16085 C C . THR A 1 3 ? -7.210 6.829 4.294 1.00 0.00 3 THR A C 12
ATOM 16086 O O . THR A 1 3 ? -6.650 7.701 4.942 1.00 0.00 3 THR A O 12
ATOM 16097 N N . LEU A 1 4 ? -7.970 7.091 3.194 1.00 0.00 4 LEU A N 12
ATOM 16098 C CA . LEU A 1 4 ? -8.050 8.444 2.555 1.00 0.00 4 LEU A CA 12
ATOM 16099 C C . LEU A 1 4 ? -8.451 9.537 3.568 1.00 0.00 4 LEU A C 12
ATOM 16100 O O . LEU A 1 4 ? -7.958 10.662 3.505 1.00 0.00 4 LEU A O 12
ATOM 16116 N N . ASP A 1 5 ? -9.338 9.164 4.501 1.00 0.00 5 ASP A N 12
ATOM 16117 C CA . ASP A 1 5 ? -9.757 10.010 5.639 1.00 0.00 5 ASP A CA 12
ATOM 16118 C C . ASP A 1 5 ? -8.544 10.518 6.449 1.00 0.00 5 ASP A C 12
ATOM 16119 O O . ASP A 1 5 ? -8.409 11.717 6.705 1.00 0.00 5 ASP A O 12
ATOM 16128 N N . ALA A 1 6 ? -7.669 9.582 6.822 1.00 0.00 6 ALA A N 12
ATOM 16129 C CA . ALA A 1 6 ? -6.475 9.854 7.638 1.00 0.00 6 ALA A CA 12
ATOM 16130 C C . ALA A 1 6 ? -5.301 10.379 6.773 1.00 0.00 6 ALA A C 12
ATOM 16131 O O . ALA A 1 6 ? -4.415 11.077 7.283 1.00 0.00 6 ALA A O 12
ATOM 16138 N N . LEU A 1 7 ? -5.314 10.059 5.459 1.00 0.00 7 LEU A N 12
ATOM 16139 C CA . LEU A 1 7 ? -4.226 10.418 4.527 1.00 0.00 7 LEU A CA 12
ATOM 16140 C C . LEU A 1 7 ? -4.341 11.892 4.089 1.00 0.00 7 LEU A C 12
ATOM 16141 O O . LEU A 1 7 ? -3.322 12.541 3.878 1.00 0.00 7 LEU A O 12
ATOM 16157 N N . THR A 1 8 ? -5.583 12.411 3.954 1.00 0.00 8 THR A N 12
ATOM 16158 C CA . THR A 1 8 ? -5.831 13.804 3.494 1.00 0.00 8 THR A CA 12
ATOM 16159 C C . THR A 1 8 ? -5.077 14.870 4.369 1.00 0.00 8 THR A C 12
ATOM 16160 O O . THR A 1 8 ? -4.413 15.733 3.792 1.00 0.00 8 THR A O 12
ATOM 16171 N N . PRO A 1 9 ? -5.131 14.806 5.759 1.00 0.00 9 PRO A N 12
ATOM 16172 C CA . PRO A 1 9 ? -4.257 15.632 6.640 1.00 0.00 9 PRO A CA 12
ATOM 16173 C C . PRO A 1 9 ? -2.753 15.539 6.281 1.00 0.00 9 PRO A C 12
ATOM 16174 O O . PRO A 1 9 ? -2.057 16.557 6.244 1.00 0.00 9 PRO A O 12
ATOM 16185 N N . ILE A 1 10 ? -2.290 14.306 5.973 1.00 0.00 10 ILE A N 12
ATOM 16186 C CA . ILE A 1 10 ? -0.862 14.024 5.702 1.00 0.00 10 ILE A CA 12
ATOM 16187 C C . ILE A 1 10 ? -0.415 14.749 4.417 1.00 0.00 10 ILE A C 12
ATOM 16188 O O . ILE A 1 10 ? 0.558 15.491 4.438 1.00 0.00 10 ILE A O 12
ATOM 16204 N N . PHE A 1 11 ? -1.190 14.560 3.331 1.00 0.00 11 PHE A N 12
ATOM 16205 C CA . PHE A 1 11 ? -0.888 15.141 2.010 1.00 0.00 11 PHE A CA 12
ATOM 16206 C C . PHE A 1 11 ? -0.930 16.683 2.066 1.00 0.00 11 PHE A C 12
ATOM 16207 O O . PHE A 1 11 ? -0.094 17.350 1.458 1.00 0.00 11 PHE A O 12
ATOM 16224 N N . ARG A 1 12 ? -1.896 17.243 2.818 1.00 0.00 12 ARG A N 12
ATOM 16225 C CA . ARG A 1 12 ? -2.004 18.704 2.999 1.00 0.00 12 ARG A CA 12
ATOM 16226 C C . ARG A 1 12 ? -0.736 19.280 3.651 1.00 0.00 12 ARG A C 12
ATOM 16227 O O . ARG A 1 12 ? -0.247 20.322 3.227 1.00 0.00 12 ARG A O 12
ATOM 16248 N N . GLN A 1 13 ? -0.203 18.587 4.671 1.00 0.00 13 GLN A N 12
ATOM 16249 C CA . GLN A 1 13 ? 0.971 19.071 5.425 1.00 0.00 13 GLN A CA 12
ATOM 16250 C C . GLN A 1 13 ? 2.273 18.907 4.613 1.00 0.00 13 GLN A C 12
ATOM 16251 O O . GLN A 1 13 ? 3.072 19.851 4.532 1.00 0.00 13 GLN A O 12
ATOM 16265 N N . VAL A 1 14 ? 2.470 17.707 4.018 1.00 0.00 14 VAL A N 12
ATOM 16266 C CA . VAL A 1 14 ? 3.636 17.385 3.150 1.00 0.00 14 VAL A CA 12
ATOM 16267 C C . VAL A 1 14 ? 3.789 18.412 2.015 1.00 0.00 14 VAL A C 12
ATOM 16268 O O . VAL A 1 14 ? 4.851 19.027 1.850 1.00 0.00 14 VAL A O 12
ATOM 16281 N N . PHE A 1 15 ? 2.701 18.595 1.259 1.00 0.00 15 PHE A N 12
ATOM 16282 C CA . PHE A 1 15 ? 2.669 19.495 0.096 1.00 0.00 15 PHE A CA 12
ATOM 16283 C C . PHE A 1 15 ? 2.422 20.956 0.519 1.00 0.00 15 PHE A C 12
ATOM 16284 O O . PHE A 1 15 ? 2.409 21.846 -0.336 1.00 0.00 15 PHE A O 12
ATOM 16301 N N . ASP A 1 16 ? 2.193 21.179 1.842 1.00 0.00 16 ASP A N 12
ATOM 16302 C CA . ASP A 1 16 ? 2.011 22.526 2.459 1.00 0.00 16 ASP A CA 12
ATOM 16303 C C . ASP A 1 16 ? 0.679 23.185 1.988 1.00 0.00 16 ASP A C 12
ATOM 16304 O O . ASP A 1 16 ? 0.367 24.330 2.329 1.00 0.00 16 ASP A O 12
ATOM 16313 N N . ASP A 1 17 ? -0.136 22.389 1.279 1.00 0.00 17 ASP A N 12
ATOM 16314 C CA . ASP A 1 17 ? -1.311 22.855 0.526 1.00 0.00 17 ASP A CA 12
ATOM 16315 C C . ASP A 1 17 ? -2.599 22.718 1.367 1.00 0.00 17 ASP A C 12
ATOM 16316 O O . ASP A 1 17 ? -2.623 22.013 2.376 1.00 0.00 17 ASP A O 12
ATOM 16325 N N . ASP A 1 18 ? -3.668 23.373 0.911 1.00 0.00 18 ASP A N 12
ATOM 16326 C CA . ASP A 1 18 ? -4.966 23.452 1.616 1.00 0.00 18 ASP A CA 12
ATOM 16327 C C . ASP A 1 18 ? -6.039 22.677 0.834 1.00 0.00 18 ASP A C 12
ATOM 16328 O O . ASP A 1 18 ? -6.837 21.928 1.410 1.00 0.00 18 ASP A O 12
ATOM 16337 N N . SER A 1 19 ? -5.997 22.826 -0.498 1.00 0.00 19 SER A N 12
ATOM 16338 C CA . SER A 1 19 ? -7.082 22.412 -1.408 1.00 0.00 19 SER A CA 12
ATOM 16339 C C . SER A 1 19 ? -7.054 20.899 -1.723 1.00 0.00 19 SER A C 12
ATOM 16340 O O . SER A 1 19 ? -7.961 20.393 -2.397 1.00 0.00 19 SER A O 12
ATOM 16348 N N . ILE A 1 20 ? -6.011 20.183 -1.247 1.00 0.00 20 ILE A N 12
ATOM 16349 C CA . ILE A 1 20 ? -5.914 18.719 -1.399 1.00 0.00 20 ILE A CA 12
ATOM 16350 C C . ILE A 1 20 ? -7.024 18.021 -0.575 1.00 0.00 20 ILE A C 12
ATOM 16351 O O . ILE A 1 20 ? -6.991 18.025 0.653 1.00 0.00 20 ILE A O 12
ATOM 16367 N N . VAL A 1 21 ? -8.012 17.460 -1.281 1.00 0.00 21 VAL A N 12
ATOM 16368 C CA . VAL A 1 21 ? -9.065 16.612 -0.707 1.00 0.00 21 VAL A CA 12
ATOM 16369 C C . VAL A 1 21 ? -9.076 15.320 -1.540 1.00 0.00 21 VAL A C 12
ATOM 16370 O O . VAL A 1 21 ? -9.619 15.300 -2.653 1.00 0.00 21 VAL A O 12
ATOM 16383 N N . LEU A 1 22 ? -8.422 14.279 -1.006 1.00 0.00 22 LEU A N 12
ATOM 16384 C CA . LEU A 1 22 ? -8.053 13.059 -1.759 1.00 0.00 22 LEU A CA 12
ATOM 16385 C C . LEU A 1 22 ? -9.241 12.305 -2.370 1.00 0.00 22 LEU A C 12
ATOM 16386 O O . LEU A 1 22 ? -10.323 12.236 -1.794 1.00 0.00 22 LEU A O 12
ATOM 16402 N N . THR A 1 23 ? -8.987 11.727 -3.551 1.00 0.00 23 THR A N 12
ATOM 16403 C CA . THR A 1 23 ? -9.875 10.769 -4.215 1.00 0.00 23 THR A CA 12
ATOM 16404 C C . THR A 1 23 ? -9.007 9.631 -4.778 1.00 0.00 23 THR A C 12
ATOM 16405 O O . THR A 1 23 ? -7.764 9.731 -4.802 1.00 0.00 23 THR A O 12
ATOM 16416 N N . ARG A 1 24 ? -9.669 8.557 -5.225 1.00 0.00 24 ARG A N 12
ATOM 16417 C CA . ARG A 1 24 ? -9.002 7.368 -5.779 1.00 0.00 24 ARG A CA 12
ATOM 16418 C C . ARG A 1 24 ? -8.126 7.700 -7.005 1.00 0.00 24 ARG A C 12
ATOM 16419 O O . ARG A 1 24 ? -7.049 7.140 -7.161 1.00 0.00 24 ARG A O 12
ATOM 16440 N N . GLU A 1 25 ? -8.583 8.629 -7.858 1.00 0.00 25 GLU A N 12
ATOM 16441 C CA . GLU A 1 25 ? -7.942 8.897 -9.161 1.00 0.00 25 GLU A CA 12
ATOM 16442 C C . GLU A 1 25 ? -6.939 10.077 -9.104 1.00 0.00 25 GLU A C 12
ATOM 16443 O O . GLU A 1 25 ? -6.360 10.431 -10.138 1.00 0.00 25 GLU A O 12
ATOM 16455 N N . THR A 1 26 ? -6.755 10.693 -7.912 1.00 0.00 26 THR A N 12
ATOM 16456 C CA . THR A 1 26 ? -5.739 11.756 -7.701 1.00 0.00 26 THR A CA 12
ATOM 16457 C C . THR A 1 26 ? -4.301 11.220 -7.955 1.00 0.00 26 THR A C 12
ATOM 16458 O O . THR A 1 26 ? -3.683 10.625 -7.075 1.00 0.00 26 THR A O 12
ATOM 16469 N N . SER A 1 27 ? -3.810 11.395 -9.182 1.00 0.00 27 SER A N 12
ATOM 16470 C CA . SER A 1 27 ? -2.444 10.989 -9.573 1.00 0.00 27 SER A CA 12
ATOM 16471 C C . SER A 1 27 ? -1.464 12.170 -9.385 1.00 0.00 27 SER A C 12
ATOM 16472 O O . SER A 1 27 ? -1.884 13.305 -9.113 1.00 0.00 27 SER A O 12
ATOM 16480 N N . ALA A 1 28 ? -0.152 11.896 -9.511 1.00 0.00 28 ALA A N 12
ATOM 16481 C CA . ALA A 1 28 ? 0.884 12.954 -9.585 1.00 0.00 28 ALA A CA 12
ATOM 16482 C C . ALA A 1 28 ? 0.773 13.778 -10.888 1.00 0.00 28 ALA A C 12
ATOM 16483 O O . ALA A 1 28 ? 1.416 14.817 -11.035 1.00 0.00 28 ALA A O 12
ATOM 16490 N N . ASN A 1 29 ? -0.040 13.275 -11.832 1.00 0.00 29 ASN A N 12
ATOM 16491 C CA . ASN A 1 29 ? -0.399 13.990 -13.068 1.00 0.00 29 ASN A CA 12
ATOM 16492 C C . ASN A 1 29 ? -1.521 15.023 -12.795 1.00 0.00 29 ASN A C 12
ATOM 16493 O O . ASN A 1 29 ? -1.673 15.995 -13.541 1.00 0.00 29 ASN A O 12
ATOM 16504 N N . ASP A 1 30 ? -2.308 14.802 -11.718 1.00 0.00 30 ASP A N 12
ATOM 16505 C CA . ASP A 1 30 ? -3.392 15.724 -11.287 1.00 0.00 30 ASP A CA 12
ATOM 16506 C C . ASP A 1 30 ? -2.872 16.852 -10.381 1.00 0.00 30 ASP A C 12
ATOM 16507 O O . ASP A 1 30 ? -3.554 17.865 -10.201 1.00 0.00 30 ASP A O 12
ATOM 16516 N N . ILE A 1 31 ? -1.669 16.673 -9.804 1.00 0.00 31 ILE A N 12
ATOM 16517 C CA . ILE A 1 31 ? -1.041 17.669 -8.904 1.00 0.00 31 ILE A CA 12
ATOM 16518 C C . ILE A 1 31 ? 0.337 18.047 -9.480 1.00 0.00 31 ILE A C 12
ATOM 16519 O O . ILE A 1 31 ? 1.219 17.189 -9.581 1.00 0.00 31 ILE A O 12
ATOM 16535 N N . ASP A 1 32 ? 0.514 19.330 -9.870 1.00 0.00 32 ASP A N 12
ATOM 16536 C CA . ASP A 1 32 ? 1.774 19.805 -10.494 1.00 0.00 32 ASP A CA 12
ATOM 16537 C C . ASP A 1 32 ? 2.896 19.929 -9.450 1.00 0.00 32 ASP A C 12
ATOM 16538 O O . ASP A 1 32 ? 4.077 19.757 -9.780 1.00 0.00 32 ASP A O 12
ATOM 16547 N N . ALA A 1 33 ? 2.511 20.228 -8.194 1.00 0.00 33 ALA A N 12
ATOM 16548 C CA . ALA A 1 33 ? 3.443 20.308 -7.049 1.00 0.00 33 ALA A CA 12
ATOM 16549 C C . ALA A 1 33 ? 4.060 18.934 -6.737 1.00 0.00 33 ALA A C 12
ATOM 16550 O O . ALA A 1 33 ? 5.159 18.854 -6.177 1.00 0.00 33 ALA A O 12
ATOM 16557 N N . TRP A 1 34 ? 3.330 17.865 -7.097 1.00 0.00 34 TRP A N 12
ATOM 16558 C CA . TRP A 1 34 ? 3.775 16.485 -6.903 1.00 0.00 34 TRP A CA 12
ATOM 16559 C C . TRP A 1 34 ? 4.835 16.142 -7.967 1.00 0.00 34 TRP A C 12
ATOM 16560 O O . TRP A 1 34 ? 4.550 16.142 -9.162 1.00 0.00 34 TRP A O 12
ATOM 16581 N N . ASP A 1 35 ? 6.062 15.898 -7.498 1.00 0.00 35 ASP A N 12
ATOM 16582 C CA . ASP A 1 35 ? 7.207 15.428 -8.305 1.00 0.00 35 ASP A CA 12
ATOM 16583 C C . ASP A 1 35 ? 7.870 14.266 -7.555 1.00 0.00 35 ASP A C 12
ATOM 16584 O O . ASP A 1 35 ? 7.448 13.956 -6.436 1.00 0.00 35 ASP A O 12
ATOM 16593 N N . SER A 1 36 ? 8.895 13.618 -8.165 1.00 0.00 36 SER A N 12
ATOM 16594 C CA . SER A 1 36 ? 9.631 12.466 -7.558 1.00 0.00 36 SER A CA 12
ATOM 16595 C C . SER A 1 36 ? 10.106 12.788 -6.124 1.00 0.00 36 SER A C 12
ATOM 16596 O O . SER A 1 36 ? 10.069 11.945 -5.221 1.00 0.00 36 SER A O 12
ATOM 16603 N N . LEU A 1 37 ? 10.541 14.039 -5.962 1.00 0.00 37 LEU A N 12
ATOM 16604 C CA . LEU A 1 37 ? 11.023 14.587 -4.688 1.00 0.00 37 LEU A CA 12
ATOM 16605 C C . LEU A 1 37 ? 9.880 14.670 -3.648 1.00 0.00 37 LEU A C 12
ATOM 16606 O O . LEU A 1 37 ? 10.076 14.358 -2.470 1.00 0.00 37 LEU A O 12
ATOM 16622 N N . SER A 1 38 ? 8.688 15.079 -4.111 1.00 0.00 38 SER A N 12
ATOM 16623 C CA . SER A 1 38 ? 7.481 15.195 -3.265 1.00 0.00 38 SER A CA 12
ATOM 16624 C C . SER A 1 38 ? 6.941 13.800 -2.863 1.00 0.00 38 SER A C 12
ATOM 16625 O O . SER A 1 38 ? 6.326 13.661 -1.804 1.00 0.00 38 SER A O 12
ATOM 16633 N N . HIS A 1 39 ? 7.152 12.789 -3.741 1.00 0.00 39 HIS A N 12
ATOM 16634 C CA . HIS A 1 39 ? 6.852 11.369 -3.434 1.00 0.00 39 HIS A CA 12
ATOM 16635 C C . HIS A 1 39 ? 7.664 10.892 -2.228 1.00 0.00 39 HIS A C 12
ATOM 16636 O O . HIS A 1 39 ? 7.128 10.248 -1.335 1.00 0.00 39 HIS A O 12
ATOM 16650 N N . MET A 1 40 ? 8.965 11.230 -2.226 1.00 0.00 40 MET A N 12
ATOM 16651 C CA . MET A 1 40 ? 9.888 10.855 -1.140 1.00 0.00 40 MET A CA 12
ATOM 16652 C C . MET A 1 40 ? 9.418 11.452 0.200 1.00 0.00 40 MET A C 12
ATOM 16653 O O . MET A 1 40 ? 9.353 10.748 1.204 1.00 0.00 40 MET A O 12
ATOM 16667 N N . ASN A 1 41 ? 9.045 12.745 0.162 1.00 0.00 41 ASN A N 12
ATOM 16668 C CA . ASN A 1 41 ? 8.515 13.487 1.334 1.00 0.00 41 ASN A CA 12
ATOM 16669 C C . ASN A 1 41 ? 7.204 12.854 1.853 1.00 0.00 41 ASN A C 12
ATOM 16670 O O . ASN A 1 41 ? 7.025 12.665 3.061 1.00 0.00 41 ASN A O 12
ATOM 16681 N N . LEU A 1 42 ? 6.304 12.520 0.914 1.00 0.00 42 LEU A N 12
ATOM 16682 C CA . LEU A 1 42 ? 4.973 11.963 1.219 1.00 0.00 42 LEU A CA 12
ATOM 16683 C C . LEU A 1 42 ? 5.097 10.568 1.861 1.00 0.00 42 LEU A C 12
ATOM 16684 O O . LEU A 1 42 ? 4.449 10.280 2.875 1.00 0.00 42 LEU A O 12
ATOM 16700 N N . ILE A 1 43 ? 5.951 9.729 1.271 1.00 0.00 43 ILE A N 12
ATOM 16701 C CA . ILE A 1 43 ? 6.124 8.333 1.688 1.00 0.00 43 ILE A CA 12
ATOM 16702 C C . ILE A 1 43 ? 6.793 8.262 3.075 1.00 0.00 43 ILE A C 12
ATOM 16703 O O . ILE A 1 43 ? 6.301 7.534 3.932 1.00 0.00 43 ILE A O 12
ATOM 16719 N N . VAL A 1 44 ? 7.872 9.054 3.311 1.00 0.00 44 VAL A N 12
ATOM 16720 C CA . VAL A 1 44 ? 8.574 9.050 4.618 1.00 0.00 44 VAL A CA 12
ATOM 16721 C C . VAL A 1 44 ? 7.656 9.552 5.754 1.00 0.00 44 VAL A C 12
ATOM 16722 O O . VAL A 1 44 ? 7.826 9.158 6.911 1.00 0.00 44 VAL A O 12
ATOM 16735 N N . SER A 1 45 ? 6.694 10.421 5.398 1.00 0.00 45 SER A N 12
ATOM 16736 C CA . SER A 1 45 ? 5.619 10.841 6.309 1.00 0.00 45 SER A CA 12
ATOM 16737 C C . SER A 1 45 ? 4.714 9.647 6.682 1.00 0.00 45 SER A C 12
ATOM 16738 O O . SER A 1 45 ? 4.376 9.471 7.851 1.00 0.00 45 SER A O 12
ATOM 16746 N N . LEU A 1 46 ? 4.353 8.810 5.694 1.00 0.00 46 LEU A N 12
ATOM 16747 C CA . LEU A 1 46 ? 3.504 7.622 5.939 1.00 0.00 46 LEU A CA 12
ATOM 16748 C C . LEU A 1 46 ? 4.269 6.565 6.769 1.00 0.00 46 LEU A C 12
ATOM 16749 O O . LEU A 1 46 ? 3.668 5.872 7.603 1.00 0.00 46 LEU A O 12
ATOM 16765 N N . GLU A 1 47 ? 5.600 6.488 6.541 1.00 0.00 47 GLU A N 12
ATOM 16766 C CA . GLU A 1 47 ? 6.513 5.570 7.254 1.00 0.00 47 GLU A CA 12
ATOM 16767 C C . GLU A 1 47 ? 6.443 5.816 8.766 1.00 0.00 47 GLU A C 12
ATOM 16768 O O . GLU A 1 47 ? 6.169 4.909 9.540 1.00 0.00 47 GLU A O 12
ATOM 16780 N N . VAL A 1 48 ? 6.708 7.067 9.165 1.00 0.00 48 VAL A N 12
ATOM 16781 C CA . VAL A 1 48 ? 6.779 7.456 10.579 1.00 0.00 48 VAL A CA 12
ATOM 16782 C C . VAL A 1 48 ? 5.388 7.562 11.252 1.00 0.00 48 VAL A C 12
ATOM 16783 O O . VAL A 1 48 ? 5.233 7.145 12.405 1.00 0.00 48 VAL A O 12
ATOM 16796 N N . HIS A 1 49 ? 4.388 8.126 10.536 1.00 0.00 49 HIS A N 12
ATOM 16797 C CA . HIS A 1 49 ? 3.027 8.340 11.093 1.00 0.00 49 HIS A CA 12
ATOM 16798 C C . HIS A 1 49 ? 2.303 7.006 11.356 1.00 0.00 49 HIS A C 12
ATOM 16799 O O . HIS A 1 49 ? 1.810 6.776 12.466 1.00 0.00 49 HIS A O 12
ATOM 16814 N N . TYR A 1 50 ? 2.258 6.131 10.337 1.00 0.00 50 TYR A N 12
ATOM 16815 C CA . TYR A 1 50 ? 1.524 4.844 10.407 1.00 0.00 50 TYR A CA 12
ATOM 16816 C C . TYR A 1 50 ? 2.437 3.676 10.841 1.00 0.00 50 TYR A C 12
ATOM 16817 O O . TYR A 1 50 ? 1.957 2.551 11.021 1.00 0.00 50 TYR A O 12
ATOM 16835 N N . LYS A 1 51 ? 3.749 3.978 11.031 1.00 0.00 51 LYS A N 12
ATOM 16836 C CA . LYS A 1 51 ? 4.795 3.000 11.451 1.00 0.00 51 LYS A CA 12
ATOM 16837 C C . LYS A 1 51 ? 5.021 1.918 10.361 1.00 0.00 51 LYS A C 12
ATOM 16838 O O . LYS A 1 51 ? 5.524 0.826 10.660 1.00 0.00 51 LYS A O 12
ATOM 16857 N N . ILE A 1 52 ? 4.715 2.255 9.089 1.00 0.00 52 ILE A N 12
ATOM 16858 C CA . ILE A 1 52 ? 4.646 1.270 7.981 1.00 0.00 52 ILE A CA 12
ATOM 16859 C C . ILE A 1 52 ? 5.901 1.351 7.102 1.00 0.00 52 ILE A C 12
ATOM 16860 O O . ILE A 1 52 ? 6.786 2.166 7.365 1.00 0.00 52 ILE A O 12
ATOM 16876 N N . LYS A 1 53 ? 5.973 0.482 6.071 1.00 0.00 53 LYS A N 12
ATOM 16877 C CA . LYS A 1 53 ? 7.163 0.364 5.206 1.00 0.00 53 LYS A CA 12
ATOM 16878 C C . LYS A 1 53 ? 6.723 -0.015 3.774 1.00 0.00 53 LYS A C 12
ATOM 16879 O O . LYS A 1 53 ? 6.146 -1.086 3.561 1.00 0.00 53 LYS A O 12
ATOM 16898 N N . PHE A 1 54 ? 6.979 0.887 2.814 1.00 0.00 54 PHE A N 12
ATOM 16899 C CA . PHE A 1 54 ? 6.819 0.626 1.366 1.00 0.00 54 PHE A CA 12
ATOM 16900 C C . PHE A 1 54 ? 8.174 0.203 0.778 1.00 0.00 54 PHE A C 12
ATOM 16901 O O . PHE A 1 54 ? 9.224 0.629 1.261 1.00 0.00 54 PHE A O 12
ATOM 16918 N N . ALA A 1 55 ? 8.143 -0.660 -0.238 1.00 0.00 55 ALA A N 12
ATOM 16919 C CA . ALA A 1 55 ? 9.312 -0.949 -1.081 1.00 0.00 55 ALA A CA 12
ATOM 16920 C C . ALA A 1 55 ? 9.247 -0.078 -2.345 1.00 0.00 55 ALA A C 12
ATOM 16921 O O . ALA A 1 55 ? 8.161 0.395 -2.706 1.00 0.00 55 ALA A O 12
ATOM 16928 N N . LEU A 1 56 ? 10.397 0.152 -3.016 1.00 0.00 56 LEU A N 12
ATOM 16929 C CA . LEU A 1 56 ? 10.439 0.890 -4.308 1.00 0.00 56 LEU A CA 12
ATOM 16930 C C . LEU A 1 56 ? 9.602 0.135 -5.374 1.00 0.00 56 LEU A C 12
ATOM 16931 O O . LEU A 1 56 ? 8.974 0.759 -6.233 1.00 0.00 56 LEU A O 12
ATOM 16947 N N . GLY A 1 57 ? 9.582 -1.212 -5.265 1.00 0.00 57 GLY A N 12
ATOM 16948 C CA . GLY A 1 57 ? 8.701 -2.064 -6.071 1.00 0.00 57 GLY A CA 12
ATOM 16949 C C . GLY A 1 57 ? 7.211 -1.768 -5.854 1.00 0.00 57 GLY A C 12
ATOM 16950 O O . GLY A 1 57 ? 6.408 -1.859 -6.788 1.00 0.00 57 GLY A O 12
ATOM 16954 N N . GLU A 1 58 ? 6.841 -1.421 -4.601 1.00 0.00 58 GLU A N 12
ATOM 16955 C CA . GLU A 1 58 ? 5.455 -1.014 -4.256 1.00 0.00 58 GLU A CA 12
ATOM 16956 C C . GLU A 1 58 ? 5.139 0.381 -4.823 1.00 0.00 58 GLU A C 12
ATOM 16957 O O . GLU A 1 58 ? 4.001 0.640 -5.228 1.00 0.00 58 GLU A O 12
ATOM 16969 N N . LEU A 1 59 ? 6.162 1.259 -4.867 1.00 0.00 59 LEU A N 12
ATOM 16970 C CA . LEU A 1 59 ? 6.023 2.639 -5.386 1.00 0.00 59 LEU A CA 12
ATOM 16971 C C . LEU A 1 59 ? 5.751 2.627 -6.906 1.00 0.00 59 LEU A C 12
ATOM 16972 O O . LEU A 1 59 ? 5.079 3.522 -7.436 1.00 0.00 59 LEU A O 12
ATOM 16988 N N . GLN A 1 60 ? 6.300 1.601 -7.596 1.00 0.00 60 GLN A N 12
ATOM 16989 C CA . GLN A 1 60 ? 5.983 1.309 -9.013 1.00 0.00 60 GLN A CA 12
ATOM 16990 C C . GLN A 1 60 ? 4.477 1.044 -9.206 1.00 0.00 60 GLN A C 12
ATOM 16991 O O . GLN A 1 60 ? 3.900 1.401 -10.234 1.00 0.00 60 GLN A O 12
ATOM 17005 N N . LYS A 1 61 ? 3.854 0.415 -8.203 1.00 0.00 61 LYS A N 12
ATOM 17006 C CA . LYS A 1 61 ? 2.427 0.031 -8.255 1.00 0.00 61 LYS A CA 12
ATOM 17007 C C . LYS A 1 61 ? 1.504 1.163 -7.763 1.00 0.00 61 LYS A C 12
ATOM 17008 O O . LYS A 1 61 ? 0.288 0.974 -7.678 1.00 0.00 61 LYS A O 12
ATOM 17027 N N . LEU A 1 62 ? 2.078 2.332 -7.438 1.00 0.00 62 LEU A N 12
ATOM 17028 C CA . LEU A 1 62 ? 1.305 3.518 -7.026 1.00 0.00 62 LEU A CA 12
ATOM 17029 C C . LEU A 1 62 ? 1.160 4.464 -8.236 1.00 0.00 62 LEU A C 12
ATOM 17030 O O . LEU A 1 62 ? 2.102 5.178 -8.585 1.00 0.00 62 LEU A O 12
ATOM 17046 N N . LYS A 1 63 ? 0.004 4.390 -8.924 1.00 0.00 63 LYS A N 12
ATOM 17047 C CA . LYS A 1 63 ? -0.340 5.276 -10.059 1.00 0.00 63 LYS A CA 12
ATOM 17048 C C . LYS A 1 63 ? -1.086 6.516 -9.528 1.00 0.00 63 LYS A C 12
ATOM 17049 O O . LYS A 1 63 ? -0.992 7.608 -10.099 1.00 0.00 63 LYS A O 12
ATOM 17068 N N . ASN A 1 64 ? -1.808 6.334 -8.414 1.00 0.00 64 ASN A N 12
ATOM 17069 C CA . ASN A 1 64 ? -2.591 7.408 -7.772 1.00 0.00 64 ASN A CA 12
ATOM 17070 C C . ASN A 1 64 ? -2.809 7.118 -6.276 1.00 0.00 64 ASN A C 12
ATOM 17071 O O . ASN A 1 64 ? -2.383 6.074 -5.773 1.00 0.00 64 ASN A O 12
ATOM 17082 N N . VAL A 1 65 ? -3.490 8.053 -5.579 1.00 0.00 65 VAL A N 12
ATOM 17083 C CA . VAL A 1 65 ? -3.765 7.955 -4.126 1.00 0.00 65 VAL A CA 12
ATOM 17084 C C . VAL A 1 65 ? -4.767 6.810 -3.812 1.00 0.00 65 VAL A C 12
ATOM 17085 O O . VAL A 1 65 ? -4.861 6.352 -2.669 1.00 0.00 65 VAL A O 12
ATOM 17098 N N . GLY A 1 66 ? -5.482 6.332 -4.843 1.00 0.00 66 GLY A N 12
ATOM 17099 C CA . GLY A 1 66 ? -6.359 5.166 -4.708 1.00 0.00 66 GLY A CA 12
ATOM 17100 C C . GLY A 1 66 ? -5.566 3.887 -4.496 1.00 0.00 66 GLY A C 12
ATOM 17101 O O . GLY A 1 66 ? -6.025 2.971 -3.811 1.00 0.00 66 GLY A O 12
ATOM 17105 N N . ASP A 1 67 ? -4.354 3.840 -5.081 1.00 0.00 67 ASP A N 12
ATOM 17106 C CA . ASP A 1 67 ? -3.394 2.759 -4.823 1.00 0.00 67 ASP A CA 12
ATOM 17107 C C . ASP A 1 67 ? -2.881 2.849 -3.385 1.00 0.00 67 ASP A C 12
ATOM 17108 O O . ASP A 1 67 ? -2.701 1.823 -2.747 1.00 0.00 67 ASP A O 12
ATOM 17117 N N . LEU A 1 68 ? -2.654 4.088 -2.881 1.00 0.00 68 LEU A N 12
ATOM 17118 C CA . LEU A 1 68 ? -2.293 4.332 -1.456 1.00 0.00 68 LEU A CA 12
ATOM 17119 C C . LEU A 1 68 ? -3.455 3.963 -0.515 1.00 0.00 68 LEU A C 12
ATOM 17120 O O . LEU A 1 68 ? -3.218 3.580 0.628 1.00 0.00 68 LEU A O 12
ATOM 17136 N N . ALA A 1 69 ? -4.704 4.097 -0.990 1.00 0.00 69 ALA A N 12
ATOM 17137 C CA . ALA A 1 69 ? -5.891 3.736 -0.195 1.00 0.00 69 ALA A CA 12
ATOM 17138 C C . ALA A 1 69 ? -5.850 2.238 0.140 1.00 0.00 69 ALA A C 12
ATOM 17139 O O . ALA A 1 69 ? -5.924 1.845 1.308 1.00 0.00 69 ALA A O 12
ATOM 17146 N N . ASP A 1 70 ? -5.674 1.421 -0.909 1.00 0.00 70 ASP A N 12
ATOM 17147 C CA . ASP A 1 70 ? -5.568 -0.043 -0.785 1.00 0.00 70 ASP A CA 12
ATOM 17148 C C . ASP A 1 70 ? -4.245 -0.469 -0.112 1.00 0.00 70 ASP A C 12
ATOM 17149 O O . ASP A 1 70 ? -4.252 -1.386 0.707 1.00 0.00 70 ASP A O 12
ATOM 17158 N N . LEU A 1 71 ? -3.132 0.234 -0.435 1.00 0.00 71 LEU A N 12
ATOM 17159 C CA . LEU A 1 71 ? -1.756 -0.149 0.015 1.00 0.00 71 LEU A CA 12
ATOM 17160 C C . LEU A 1 71 ? -1.623 0.062 1.538 1.00 0.00 71 LEU A C 12
ATOM 17161 O O . LEU A 1 71 ? -1.244 -0.854 2.273 1.00 0.00 71 LEU A O 12
ATOM 17177 N N . VAL A 1 72 ? -1.947 1.286 1.998 1.00 0.00 72 VAL A N 12
ATOM 17178 C CA . VAL A 1 72 ? -1.902 1.640 3.425 1.00 0.00 72 VAL A CA 12
ATOM 17179 C C . VAL A 1 72 ? -2.964 0.826 4.210 1.00 0.00 72 VAL A C 12
ATOM 17180 O O . VAL A 1 72 ? -2.747 0.519 5.366 1.00 0.00 72 VAL A O 12
ATOM 17193 N N . ASP A 1 73 ? -4.089 0.429 3.546 1.00 0.00 73 ASP A N 12
ATOM 17194 C CA . ASP A 1 73 ? -5.111 -0.490 4.149 1.00 0.00 73 ASP A CA 12
ATOM 17195 C C . ASP A 1 73 ? -4.507 -1.886 4.421 1.00 0.00 73 ASP A C 12
ATOM 17196 O O . ASP A 1 73 ? -4.853 -2.525 5.418 1.00 0.00 73 ASP A O 12
ATOM 17205 N N . LYS A 1 74 ? -3.607 -2.343 3.519 1.00 0.00 74 LYS A N 12
ATOM 17206 C CA . LYS A 1 74 ? -2.864 -3.618 3.709 1.00 0.00 74 LYS A CA 12
ATOM 17207 C C . LYS A 1 74 ? -2.040 -3.517 5.004 1.00 0.00 74 LYS A C 12
ATOM 17208 O O . LYS A 1 74 ? -2.046 -4.417 5.855 1.00 0.00 74 LYS A O 12
ATOM 17227 N N . LYS A 1 75 ? -1.395 -2.352 5.147 1.00 0.00 75 LYS A N 12
ATOM 17228 C CA . LYS A 1 75 ? -0.489 -2.063 6.253 1.00 0.00 75 LYS A CA 12
ATOM 17229 C C . LYS A 1 75 ? -1.264 -1.874 7.573 1.00 0.00 75 LYS A C 12
ATOM 17230 O O . LYS A 1 75 ? -0.793 -2.292 8.626 1.00 0.00 75 LYS A O 12
ATOM 17249 N N . LEU A 1 76 ? -2.464 -1.257 7.501 1.00 0.00 76 LEU A N 12
ATOM 17250 C CA . LEU A 1 76 ? -3.314 -0.993 8.684 1.00 0.00 76 LEU A CA 12
ATOM 17251 C C . LEU A 1 76 ? -3.887 -2.307 9.224 1.00 0.00 76 LEU A C 12
ATOM 17252 O O . LEU A 1 76 ? -4.036 -2.473 10.435 1.00 0.00 76 LEU A O 12
ATOM 17268 N N . ALA A 1 77 ? -4.218 -3.226 8.297 1.00 0.00 77 ALA A N 12
ATOM 17269 C CA . ALA A 1 77 ? -4.613 -4.609 8.634 1.00 0.00 77 ALA A CA 12
ATOM 17270 C C . ALA A 1 77 ? -3.495 -5.322 9.423 1.00 0.00 77 ALA A C 12
ATOM 17271 O O . ALA A 1 77 ? -3.770 -6.127 10.318 1.00 0.00 77 ALA A O 12
ATOM 17278 N N . ARG A 1 78 ? -2.231 -5.015 9.084 1.00 0.00 78 ARG A N 12
ATOM 17279 C CA . ARG A 1 78 ? -1.057 -5.520 9.835 1.00 0.00 78 ARG A CA 12
ATOM 17280 C C . ARG A 1 78 ? -0.902 -4.779 11.186 1.00 0.00 78 ARG A C 12
ATOM 17281 O O . ARG A 1 78 ? -0.475 -5.374 12.187 1.00 0.00 78 ARG A O 12
ATOM 17302 N N . LYS A 1 79 ? -1.279 -3.482 11.211 1.00 0.00 79 LYS A N 12
ATOM 17303 C CA . LYS A 1 79 ? -1.240 -2.638 12.431 1.00 0.00 79 LYS A CA 12
ATOM 17304 C C . LYS A 1 79 ? -2.442 -2.898 13.358 1.00 0.00 79 LYS A C 12
ATOM 17305 O O . LYS A 1 79 ? -2.525 -2.295 14.429 1.00 0.00 79 LYS A O 12
ATOM 17324 N N . LEU A 1 80 ? -3.394 -3.748 12.919 1.00 0.00 80 LEU A N 12
ATOM 17325 C CA . LEU A 1 80 ? -4.516 -4.233 13.771 1.00 0.00 80 LEU A CA 12
ATOM 17326 C C . LEU A 1 80 ? -3.990 -4.998 15.008 1.00 0.00 80 LEU A C 12
ATOM 17327 O O . LEU A 1 80 ? -4.687 -5.112 16.024 1.00 0.00 80 LEU A O 12
ATOM 17343 N N . GLU A 1 81 ? -2.756 -5.517 14.908 1.00 0.00 81 GLU A N 12
ATOM 17344 C CA . GLU A 1 81 ? -2.060 -6.189 16.021 1.00 0.00 81 GLU A CA 12
ATOM 17345 C C . GLU A 1 81 ? -1.520 -5.177 17.055 1.00 0.00 81 GLU A C 12
ATOM 17346 O O . GLU A 1 81 ? -1.046 -5.566 18.125 1.00 0.00 81 GLU A O 12
ATOM 17358 N N . HIS A 1 82 ? -1.588 -3.883 16.708 1.00 0.00 82 HIS A N 12
ATOM 17359 C CA . HIS A 1 82 ? -1.229 -2.756 17.591 1.00 0.00 82 HIS A CA 12
ATOM 17360 C C . HIS A 1 82 ? -2.503 -2.007 18.008 1.00 0.00 82 HIS A C 12
ATOM 17361 O O . HIS A 1 82 ? -3.621 -2.421 17.670 1.00 0.00 82 HIS A O 12
ATOM 17376 N N . HIS A 1 83 ? -2.312 -0.906 18.744 1.00 0.00 83 HIS A N 12
ATOM 17377 C CA . HIS A 1 83 ? -3.386 0.010 19.166 1.00 0.00 83 HIS A CA 12
ATOM 17378 C C . HIS A 1 83 ? -2.763 1.410 19.422 1.00 0.00 83 HIS A C 12
ATOM 17379 O O . HIS A 1 83 ? -1.736 1.734 18.802 1.00 0.00 83 HIS A O 12
ATOM 17394 N N . HIS A 1 84 ? -3.413 2.234 20.285 1.00 0.00 84 HIS A N 12
ATOM 17395 C CA . HIS A 1 84 ? -2.895 3.545 20.752 1.00 0.00 84 HIS A CA 12
ATOM 17396 C C . HIS A 1 84 ? -2.987 4.596 19.626 1.00 0.00 84 HIS A C 12
ATOM 17397 O O . HIS A 1 84 ? -2.180 4.606 18.690 1.00 0.00 84 HIS A O 12
ATOM 17412 N N . HIS A 1 85 ? -3.994 5.476 19.736 1.00 0.00 85 HIS A N 12
ATOM 17413 C CA . HIS A 1 85 ? -4.343 6.474 18.707 1.00 0.00 85 HIS A CA 12
ATOM 17414 C C . HIS A 1 85 ? -4.491 7.870 19.340 1.00 0.00 85 HIS A C 12
ATOM 17415 O O . HIS A 1 85 ? -4.444 8.015 20.573 1.00 0.00 85 HIS A O 12
ATOM 17430 N N . HIS A 1 86 ? -4.690 8.882 18.483 1.00 0.00 86 HIS A N 12
ATOM 17431 C CA . HIS A 1 86 ? -4.919 10.280 18.909 1.00 0.00 86 HIS A CA 12
ATOM 17432 C C . HIS A 1 86 ? -5.731 11.059 17.850 1.00 0.00 86 HIS A C 12
ATOM 17433 O O . HIS A 1 86 ? -6.277 12.125 18.151 1.00 0.00 86 HIS A O 12
ATOM 17448 N N . HIS A 1 87 ? -5.796 10.516 16.617 1.00 0.00 87 HIS A N 12
ATOM 17449 C CA . HIS A 1 87 ? -6.431 11.181 15.467 1.00 0.00 87 HIS A CA 12
ATOM 17450 C C . HIS A 1 87 ? -6.830 10.111 14.412 1.00 0.00 87 HIS A C 12
ATOM 17451 O O . HIS A 1 87 ? -8.031 9.767 14.323 1.00 0.00 87 HIS A O 12
ATOM 17509 N N . MET A 1 1 ? -10.542 1.047 5.310 1.00 0.00 1 MET A N 13
ATOM 17510 C CA . MET A 1 1 ? -11.683 1.994 5.384 1.00 0.00 1 MET A CA 13
ATOM 17511 C C . MET A 1 1 ? -11.231 3.445 5.680 1.00 0.00 1 MET A C 13
ATOM 17512 O O . MET A 1 1 ? -11.579 4.336 4.901 1.00 0.00 1 MET A O 13
ATOM 17528 N N . PRO A 1 2 ? -10.451 3.748 6.789 1.00 0.00 2 PRO A N 13
ATOM 17529 C CA . PRO A 1 2 ? -10.155 5.144 7.192 1.00 0.00 2 PRO A CA 13
ATOM 17530 C C . PRO A 1 2 ? -8.844 5.687 6.584 1.00 0.00 2 PRO A C 13
ATOM 17531 O O . PRO A 1 2 ? -8.239 6.613 7.133 1.00 0.00 2 PRO A O 13
ATOM 17542 N N . THR A 1 3 ? -8.450 5.129 5.422 1.00 0.00 3 THR A N 13
ATOM 17543 C CA . THR A 1 3 ? -7.146 5.405 4.799 1.00 0.00 3 THR A CA 13
ATOM 17544 C C . THR A 1 3 ? -7.099 6.805 4.169 1.00 0.00 3 THR A C 13
ATOM 17545 O O . THR A 1 3 ? -6.361 7.637 4.671 1.00 0.00 3 THR A O 13
ATOM 17556 N N . LEU A 1 4 ? -7.918 7.072 3.110 1.00 0.00 4 LEU A N 13
ATOM 17557 C CA . LEU A 1 4 ? -7.965 8.401 2.422 1.00 0.00 4 LEU A CA 13
ATOM 17558 C C . LEU A 1 4 ? -8.204 9.536 3.440 1.00 0.00 4 LEU A C 13
ATOM 17559 O O . LEU A 1 4 ? -7.581 10.592 3.355 1.00 0.00 4 LEU A O 13
ATOM 17575 N N . ASP A 1 5 ? -9.090 9.255 4.415 1.00 0.00 5 ASP A N 13
ATOM 17576 C CA . ASP A 1 5 ? -9.416 10.158 5.539 1.00 0.00 5 ASP A CA 13
ATOM 17577 C C . ASP A 1 5 ? -8.160 10.529 6.356 1.00 0.00 5 ASP A C 13
ATOM 17578 O O . ASP A 1 5 ? -7.927 11.704 6.647 1.00 0.00 5 ASP A O 13
ATOM 17587 N N . ALA A 1 6 ? -7.353 9.510 6.700 1.00 0.00 6 ALA A N 13
ATOM 17588 C CA . ALA A 1 6 ? -6.115 9.687 7.489 1.00 0.00 6 ALA A CA 13
ATOM 17589 C C . ALA A 1 6 ? -4.967 10.258 6.637 1.00 0.00 6 ALA A C 13
ATOM 17590 O O . ALA A 1 6 ? -4.070 10.930 7.162 1.00 0.00 6 ALA A O 13
ATOM 17597 N N . LEU A 1 7 ? -5.015 9.998 5.315 1.00 0.00 7 LEU A N 13
ATOM 17598 C CA . LEU A 1 7 ? -3.970 10.425 4.375 1.00 0.00 7 LEU A CA 13
ATOM 17599 C C . LEU A 1 7 ? -4.144 11.912 4.010 1.00 0.00 7 LEU A C 13
ATOM 17600 O O . LEU A 1 7 ? -3.156 12.592 3.803 1.00 0.00 7 LEU A O 13
ATOM 17616 N N . THR A 1 8 ? -5.405 12.418 3.956 1.00 0.00 8 THR A N 13
ATOM 17617 C CA . THR A 1 8 ? -5.682 13.817 3.519 1.00 0.00 8 THR A CA 13
ATOM 17618 C C . THR A 1 8 ? -4.915 14.889 4.372 1.00 0.00 8 THR A C 13
ATOM 17619 O O . THR A 1 8 ? -4.297 15.768 3.775 1.00 0.00 8 THR A O 13
ATOM 17630 N N . PRO A 1 9 ? -4.912 14.825 5.763 1.00 0.00 9 PRO A N 13
ATOM 17631 C CA . PRO A 1 9 ? -4.055 15.708 6.612 1.00 0.00 9 PRO A CA 13
ATOM 17632 C C . PRO A 1 9 ? -2.543 15.604 6.293 1.00 0.00 9 PRO A C 13
ATOM 17633 O O . PRO A 1 9 ? -1.817 16.597 6.403 1.00 0.00 9 PRO A O 13
ATOM 17644 N N . ILE A 1 10 ? -2.094 14.395 5.879 1.00 0.00 10 ILE A N 13
ATOM 17645 C CA . ILE A 1 10 ? -0.682 14.141 5.510 1.00 0.00 10 ILE A CA 13
ATOM 17646 C C . ILE A 1 10 ? -0.325 14.922 4.236 1.00 0.00 10 ILE A C 13
ATOM 17647 O O . ILE A 1 10 ? 0.725 15.542 4.162 1.00 0.00 10 ILE A O 13
ATOM 17663 N N . PHE A 1 11 ? -1.231 14.892 3.249 1.00 0.00 11 PHE A N 13
ATOM 17664 C CA . PHE A 1 11 ? -1.057 15.594 1.963 1.00 0.00 11 PHE A CA 13
ATOM 17665 C C . PHE A 1 11 ? -1.141 17.122 2.169 1.00 0.00 11 PHE A C 13
ATOM 17666 O O . PHE A 1 11 ? -0.340 17.878 1.617 1.00 0.00 11 PHE A O 13
ATOM 17683 N N . ARG A 1 12 ? -2.105 17.556 2.991 1.00 0.00 12 ARG A N 13
ATOM 17684 C CA . ARG A 1 12 ? -2.268 18.978 3.361 1.00 0.00 12 ARG A CA 13
ATOM 17685 C C . ARG A 1 12 ? -1.052 19.508 4.151 1.00 0.00 12 ARG A C 13
ATOM 17686 O O . ARG A 1 12 ? -0.825 20.716 4.188 1.00 0.00 12 ARG A O 13
ATOM 17707 N N . GLN A 1 13 ? -0.305 18.603 4.811 1.00 0.00 13 GLN A N 13
ATOM 17708 C CA . GLN A 1 13 ? 0.946 18.945 5.514 1.00 0.00 13 GLN A CA 13
ATOM 17709 C C . GLN A 1 13 ? 2.118 19.046 4.510 1.00 0.00 13 GLN A C 13
ATOM 17710 O O . GLN A 1 13 ? 2.730 20.108 4.367 1.00 0.00 13 GLN A O 13
ATOM 17724 N N . VAL A 1 14 ? 2.380 17.920 3.809 1.00 0.00 14 VAL A N 13
ATOM 17725 C CA . VAL A 1 14 ? 3.513 17.746 2.870 1.00 0.00 14 VAL A CA 13
ATOM 17726 C C . VAL A 1 14 ? 3.501 18.796 1.740 1.00 0.00 14 VAL A C 13
ATOM 17727 O O . VAL A 1 14 ? 4.484 19.511 1.540 1.00 0.00 14 VAL A O 13
ATOM 17740 N N . PHE A 1 15 ? 2.375 18.885 1.027 1.00 0.00 15 PHE A N 13
ATOM 17741 C CA . PHE A 1 15 ? 2.214 19.799 -0.122 1.00 0.00 15 PHE A CA 13
ATOM 17742 C C . PHE A 1 15 ? 1.835 21.209 0.352 1.00 0.00 15 PHE A C 13
ATOM 17743 O O . PHE A 1 15 ? 2.094 22.187 -0.361 1.00 0.00 15 PHE A O 13
ATOM 17760 N N . ASP A 1 16 ? 1.247 21.284 1.572 1.00 0.00 16 ASP A N 13
ATOM 17761 C CA . ASP A 1 16 ? 0.771 22.536 2.190 1.00 0.00 16 ASP A CA 13
ATOM 17762 C C . ASP A 1 16 ? -0.327 23.183 1.318 1.00 0.00 16 ASP A C 13
ATOM 17763 O O . ASP A 1 16 ? -0.058 24.087 0.507 1.00 0.00 16 ASP A O 13
ATOM 17772 N N . ASP A 1 17 ? -1.555 22.650 1.461 1.00 0.00 17 ASP A N 13
ATOM 17773 C CA . ASP A 1 17 ? -2.725 23.094 0.687 1.00 0.00 17 ASP A CA 13
ATOM 17774 C C . ASP A 1 17 ? -4.019 22.587 1.355 1.00 0.00 17 ASP A C 13
ATOM 17775 O O . ASP A 1 17 ? -4.254 21.382 1.411 1.00 0.00 17 ASP A O 13
ATOM 17784 N N . ASP A 1 18 ? -4.841 23.532 1.844 1.00 0.00 18 ASP A N 13
ATOM 17785 C CA . ASP A 1 18 ? -6.149 23.261 2.501 1.00 0.00 18 ASP A CA 13
ATOM 17786 C C . ASP A 1 18 ? -7.146 22.547 1.561 1.00 0.00 18 ASP A C 13
ATOM 17787 O O . ASP A 1 18 ? -7.986 21.760 2.013 1.00 0.00 18 ASP A O 13
ATOM 17796 N N . SER A 1 19 ? -7.021 22.804 0.256 1.00 0.00 19 SER A N 13
ATOM 17797 C CA . SER A 1 19 ? -8.032 22.412 -0.732 1.00 0.00 19 SER A CA 13
ATOM 17798 C C . SER A 1 19 ? -7.940 20.915 -1.089 1.00 0.00 19 SER A C 13
ATOM 17799 O O . SER A 1 19 ? -8.904 20.369 -1.610 1.00 0.00 19 SER A O 13
ATOM 17807 N N . ILE A 1 20 ? -6.783 20.260 -0.798 1.00 0.00 20 ILE A N 13
ATOM 17808 C CA . ILE A 1 20 ? -6.578 18.819 -1.089 1.00 0.00 20 ILE A CA 13
ATOM 17809 C C . ILE A 1 20 ? -7.628 17.967 -0.349 1.00 0.00 20 ILE A C 13
ATOM 17810 O O . ILE A 1 20 ? -7.667 17.951 0.880 1.00 0.00 20 ILE A O 13
ATOM 17826 N N . VAL A 1 21 ? -8.500 17.309 -1.121 1.00 0.00 21 VAL A N 13
ATOM 17827 C CA . VAL A 1 21 ? -9.500 16.357 -0.620 1.00 0.00 21 VAL A CA 13
ATOM 17828 C C . VAL A 1 21 ? -9.335 15.061 -1.432 1.00 0.00 21 VAL A C 13
ATOM 17829 O O . VAL A 1 21 ? -9.664 15.029 -2.622 1.00 0.00 21 VAL A O 13
ATOM 17842 N N . LEU A 1 22 ? -8.789 14.018 -0.795 1.00 0.00 22 LEU A N 13
ATOM 17843 C CA . LEU A 1 22 ? -8.387 12.785 -1.498 1.00 0.00 22 LEU A CA 13
ATOM 17844 C C . LEU A 1 22 ? -9.579 11.926 -1.920 1.00 0.00 22 LEU A C 13
ATOM 17845 O O . LEU A 1 22 ? -10.555 11.782 -1.181 1.00 0.00 22 LEU A O 13
ATOM 17861 N N . THR A 1 23 ? -9.443 11.351 -3.117 1.00 0.00 23 THR A N 13
ATOM 17862 C CA . THR A 1 23 ? -10.366 10.378 -3.699 1.00 0.00 23 THR A CA 13
ATOM 17863 C C . THR A 1 23 ? -9.516 9.207 -4.223 1.00 0.00 23 THR A C 13
ATOM 17864 O O . THR A 1 23 ? -8.273 9.273 -4.199 1.00 0.00 23 THR A O 13
ATOM 17875 N N . ARG A 1 24 ? -10.173 8.146 -4.702 1.00 0.00 24 ARG A N 13
ATOM 17876 C CA . ARG A 1 24 ? -9.490 6.987 -5.305 1.00 0.00 24 ARG A CA 13
ATOM 17877 C C . ARG A 1 24 ? -8.796 7.364 -6.636 1.00 0.00 24 ARG A C 13
ATOM 17878 O O . ARG A 1 24 ? -7.784 6.759 -7.006 1.00 0.00 24 ARG A O 13
ATOM 17899 N N . GLU A 1 25 ? -9.337 8.377 -7.338 1.00 0.00 25 GLU A N 13
ATOM 17900 C CA . GLU A 1 25 ? -8.853 8.778 -8.672 1.00 0.00 25 GLU A CA 13
ATOM 17901 C C . GLU A 1 25 ? -7.867 9.965 -8.588 1.00 0.00 25 GLU A C 13
ATOM 17902 O O . GLU A 1 25 ? -7.260 10.334 -9.607 1.00 0.00 25 GLU A O 13
ATOM 17914 N N . THR A 1 26 ? -7.727 10.579 -7.383 1.00 0.00 26 THR A N 13
ATOM 17915 C CA . THR A 1 26 ? -6.722 11.637 -7.139 1.00 0.00 26 THR A CA 13
ATOM 17916 C C . THR A 1 26 ? -5.312 11.091 -7.421 1.00 0.00 26 THR A C 13
ATOM 17917 O O . THR A 1 26 ? -5.022 9.940 -7.100 1.00 0.00 26 THR A O 13
ATOM 17928 N N . SER A 1 27 ? -4.466 11.913 -8.043 1.00 0.00 27 SER A N 13
ATOM 17929 C CA . SER A 1 27 ? -3.095 11.541 -8.419 1.00 0.00 27 SER A CA 13
ATOM 17930 C C . SER A 1 27 ? -2.262 12.802 -8.603 1.00 0.00 27 SER A C 13
ATOM 17931 O O . SER A 1 27 ? -2.763 13.909 -8.428 1.00 0.00 27 SER A O 13
ATOM 17939 N N . ALA A 1 28 ? -0.987 12.622 -8.959 1.00 0.00 28 ALA A N 13
ATOM 17940 C CA . ALA A 1 28 ? -0.104 13.731 -9.345 1.00 0.00 28 ALA A CA 13
ATOM 17941 C C . ALA A 1 28 ? -0.398 14.216 -10.770 1.00 0.00 28 ALA A C 13
ATOM 17942 O O . ALA A 1 28 ? 0.124 15.247 -11.189 1.00 0.00 28 ALA A O 13
ATOM 17949 N N . ASN A 1 29 ? -1.267 13.489 -11.499 1.00 0.00 29 ASN A N 13
ATOM 17950 C CA . ASN A 1 29 ? -1.772 13.925 -12.813 1.00 0.00 29 ASN A CA 13
ATOM 17951 C C . ASN A 1 29 ? -2.929 14.910 -12.571 1.00 0.00 29 ASN A C 13
ATOM 17952 O O . ASN A 1 29 ? -3.170 15.821 -13.365 1.00 0.00 29 ASN A O 13
ATOM 17963 N N . ASP A 1 30 ? -3.643 14.682 -11.447 1.00 0.00 30 ASP A N 13
ATOM 17964 C CA . ASP A 1 30 ? -4.751 15.523 -10.966 1.00 0.00 30 ASP A CA 13
ATOM 17965 C C . ASP A 1 30 ? -4.248 16.621 -9.985 1.00 0.00 30 ASP A C 13
ATOM 17966 O O . ASP A 1 30 ? -4.941 17.621 -9.752 1.00 0.00 30 ASP A O 13
ATOM 17975 N N . ILE A 1 31 ? -3.028 16.445 -9.431 1.00 0.00 31 ILE A N 13
ATOM 17976 C CA . ILE A 1 31 ? -2.386 17.432 -8.534 1.00 0.00 31 ILE A CA 13
ATOM 17977 C C . ILE A 1 31 ? -1.080 17.887 -9.203 1.00 0.00 31 ILE A C 13
ATOM 17978 O O . ILE A 1 31 ? -0.074 17.166 -9.174 1.00 0.00 31 ILE A O 13
ATOM 17994 N N . ASP A 1 32 ? -1.127 19.070 -9.826 1.00 0.00 32 ASP A N 13
ATOM 17995 C CA . ASP A 1 32 ? 0.038 19.680 -10.490 1.00 0.00 32 ASP A CA 13
ATOM 17996 C C . ASP A 1 32 ? 1.157 19.978 -9.472 1.00 0.00 32 ASP A C 13
ATOM 17997 O O . ASP A 1 32 ? 2.340 19.882 -9.785 1.00 0.00 32 ASP A O 13
ATOM 18006 N N . ALA A 1 33 ? 0.753 20.283 -8.231 1.00 0.00 33 ALA A N 13
ATOM 18007 C CA . ALA A 1 33 ? 1.677 20.606 -7.126 1.00 0.00 33 ALA A CA 13
ATOM 18008 C C . ALA A 1 33 ? 2.357 19.348 -6.508 1.00 0.00 33 ALA A C 13
ATOM 18009 O O . ALA A 1 33 ? 3.027 19.458 -5.473 1.00 0.00 33 ALA A O 13
ATOM 18016 N N . TRP A 1 34 ? 2.183 18.166 -7.129 1.00 0.00 34 TRP A N 13
ATOM 18017 C CA . TRP A 1 34 ? 2.783 16.896 -6.660 1.00 0.00 34 TRP A CA 13
ATOM 18018 C C . TRP A 1 34 ? 3.864 16.421 -7.648 1.00 0.00 34 TRP A C 13
ATOM 18019 O O . TRP A 1 34 ? 3.633 16.357 -8.860 1.00 0.00 34 TRP A O 13
ATOM 18040 N N . ASP A 1 35 ? 5.040 16.076 -7.099 1.00 0.00 35 ASP A N 13
ATOM 18041 C CA . ASP A 1 35 ? 6.202 15.565 -7.852 1.00 0.00 35 ASP A CA 13
ATOM 18042 C C . ASP A 1 35 ? 6.670 14.228 -7.248 1.00 0.00 35 ASP A C 13
ATOM 18043 O O . ASP A 1 35 ? 6.193 13.809 -6.200 1.00 0.00 35 ASP A O 13
ATOM 18052 N N . SER A 1 36 ? 7.602 13.558 -7.940 1.00 0.00 36 SER A N 13
ATOM 18053 C CA . SER A 1 36 ? 8.310 12.372 -7.414 1.00 0.00 36 SER A CA 13
ATOM 18054 C C . SER A 1 36 ? 9.350 12.757 -6.344 1.00 0.00 36 SER A C 13
ATOM 18055 O O . SER A 1 36 ? 9.780 11.909 -5.556 1.00 0.00 36 SER A O 13
ATOM 18062 N N . LEU A 1 37 ? 9.719 14.047 -6.306 1.00 0.00 37 LEU A N 13
ATOM 18063 C CA . LEU A 1 37 ? 10.448 14.625 -5.164 1.00 0.00 37 LEU A CA 13
ATOM 18064 C C . LEU A 1 37 ? 9.517 14.638 -3.933 1.00 0.00 37 LEU A C 13
ATOM 18065 O O . LEU A 1 37 ? 9.920 14.294 -2.819 1.00 0.00 37 LEU A O 13
ATOM 18081 N N . SER A 1 38 ? 8.251 15.007 -4.186 1.00 0.00 38 SER A N 13
ATOM 18082 C CA . SER A 1 38 ? 7.201 15.082 -3.166 1.00 0.00 38 SER A CA 13
ATOM 18083 C C . SER A 1 38 ? 6.725 13.681 -2.727 1.00 0.00 38 SER A C 13
ATOM 18084 O O . SER A 1 38 ? 6.200 13.542 -1.627 1.00 0.00 38 SER A O 13
ATOM 18092 N N . HIS A 1 39 ? 6.877 12.664 -3.619 1.00 0.00 39 HIS A N 13
ATOM 18093 C CA . HIS A 1 39 ? 6.640 11.233 -3.272 1.00 0.00 39 HIS A CA 13
ATOM 18094 C C . HIS A 1 39 ? 7.525 10.804 -2.094 1.00 0.00 39 HIS A C 13
ATOM 18095 O O . HIS A 1 39 ? 7.069 10.100 -1.202 1.00 0.00 39 HIS A O 13
ATOM 18109 N N . MET A 1 40 ? 8.793 11.249 -2.114 1.00 0.00 40 MET A N 13
ATOM 18110 C CA . MET A 1 40 ? 9.762 10.958 -1.043 1.00 0.00 40 MET A CA 13
ATOM 18111 C C . MET A 1 40 ? 9.275 11.524 0.296 1.00 0.00 40 MET A C 13
ATOM 18112 O O . MET A 1 40 ? 9.218 10.799 1.293 1.00 0.00 40 MET A O 13
ATOM 18126 N N . ASN A 1 41 ? 8.869 12.806 0.265 1.00 0.00 41 ASN A N 13
ATOM 18127 C CA . ASN A 1 41 ? 8.332 13.524 1.443 1.00 0.00 41 ASN A CA 13
ATOM 18128 C C . ASN A 1 41 ? 7.067 12.824 1.987 1.00 0.00 41 ASN A C 13
ATOM 18129 O O . ASN A 1 41 ? 6.941 12.579 3.191 1.00 0.00 41 ASN A O 13
ATOM 18140 N N . LEU A 1 42 ? 6.162 12.485 1.064 1.00 0.00 42 LEU A N 13
ATOM 18141 C CA . LEU A 1 42 ? 4.841 11.909 1.367 1.00 0.00 42 LEU A CA 13
ATOM 18142 C C . LEU A 1 42 ? 4.983 10.523 2.036 1.00 0.00 42 LEU A C 13
ATOM 18143 O O . LEU A 1 42 ? 4.421 10.280 3.112 1.00 0.00 42 LEU A O 13
ATOM 18159 N N . ILE A 1 43 ? 5.753 9.640 1.389 1.00 0.00 43 ILE A N 13
ATOM 18160 C CA . ILE A 1 43 ? 5.935 8.245 1.829 1.00 0.00 43 ILE A CA 13
ATOM 18161 C C . ILE A 1 43 ? 6.591 8.192 3.223 1.00 0.00 43 ILE A C 13
ATOM 18162 O O . ILE A 1 43 ? 6.077 7.503 4.097 1.00 0.00 43 ILE A O 13
ATOM 18178 N N . VAL A 1 44 ? 7.672 8.980 3.451 1.00 0.00 44 VAL A N 13
ATOM 18179 C CA . VAL A 1 44 ? 8.390 8.963 4.747 1.00 0.00 44 VAL A CA 13
ATOM 18180 C C . VAL A 1 44 ? 7.511 9.486 5.904 1.00 0.00 44 VAL A C 13
ATOM 18181 O O . VAL A 1 44 ? 7.707 9.093 7.060 1.00 0.00 44 VAL A O 13
ATOM 18194 N N . SER A 1 45 ? 6.545 10.370 5.578 1.00 0.00 45 SER A N 13
ATOM 18195 C CA . SER A 1 45 ? 5.505 10.811 6.531 1.00 0.00 45 SER A CA 13
ATOM 18196 C C . SER A 1 45 ? 4.636 9.613 6.971 1.00 0.00 45 SER A C 13
ATOM 18197 O O . SER A 1 45 ? 4.326 9.464 8.148 1.00 0.00 45 SER A O 13
ATOM 18205 N N . LEU A 1 46 ? 4.275 8.747 6.011 1.00 0.00 46 LEU A N 13
ATOM 18206 C CA . LEU A 1 46 ? 3.437 7.553 6.281 1.00 0.00 46 LEU A CA 13
ATOM 18207 C C . LEU A 1 46 ? 4.218 6.481 7.075 1.00 0.00 46 LEU A C 13
ATOM 18208 O O . LEU A 1 46 ? 3.637 5.776 7.915 1.00 0.00 46 LEU A O 13
ATOM 18224 N N . GLU A 1 47 ? 5.535 6.390 6.803 1.00 0.00 47 GLU A N 13
ATOM 18225 C CA . GLU A 1 47 ? 6.447 5.434 7.466 1.00 0.00 47 GLU A CA 13
ATOM 18226 C C . GLU A 1 47 ? 6.491 5.692 8.975 1.00 0.00 47 GLU A C 13
ATOM 18227 O O . GLU A 1 47 ? 6.311 4.777 9.773 1.00 0.00 47 GLU A O 13
ATOM 18239 N N . VAL A 1 48 ? 6.744 6.957 9.343 1.00 0.00 48 VAL A N 13
ATOM 18240 C CA . VAL A 1 48 ? 6.864 7.376 10.745 1.00 0.00 48 VAL A CA 13
ATOM 18241 C C . VAL A 1 48 ? 5.507 7.383 11.488 1.00 0.00 48 VAL A C 13
ATOM 18242 O O . VAL A 1 48 ? 5.456 7.058 12.675 1.00 0.00 48 VAL A O 13
ATOM 18255 N N . HIS A 1 49 ? 4.429 7.780 10.786 1.00 0.00 49 HIS A N 13
ATOM 18256 C CA . HIS A 1 49 ? 3.060 7.837 11.358 1.00 0.00 49 HIS A CA 13
ATOM 18257 C C . HIS A 1 49 ? 2.506 6.440 11.687 1.00 0.00 49 HIS A C 13
ATOM 18258 O O . HIS A 1 49 ? 2.148 6.162 12.840 1.00 0.00 49 HIS A O 13
ATOM 18273 N N . TYR A 1 50 ? 2.453 5.566 10.673 1.00 0.00 50 TYR A N 13
ATOM 18274 C CA . TYR A 1 50 ? 1.812 4.242 10.797 1.00 0.00 50 TYR A CA 13
ATOM 18275 C C . TYR A 1 50 ? 2.828 3.160 11.211 1.00 0.00 50 TYR A C 13
ATOM 18276 O O . TYR A 1 50 ? 2.437 2.005 11.404 1.00 0.00 50 TYR A O 13
ATOM 18294 N N . LYS A 1 51 ? 4.124 3.551 11.340 1.00 0.00 51 LYS A N 13
ATOM 18295 C CA . LYS A 1 51 ? 5.237 2.639 11.717 1.00 0.00 51 LYS A CA 13
ATOM 18296 C C . LYS A 1 51 ? 5.412 1.518 10.667 1.00 0.00 51 LYS A C 13
ATOM 18297 O O . LYS A 1 51 ? 5.833 0.401 10.990 1.00 0.00 51 LYS A O 13
ATOM 18316 N N . ILE A 1 52 ? 5.140 1.864 9.397 1.00 0.00 52 ILE A N 13
ATOM 18317 C CA . ILE A 1 52 ? 5.097 0.903 8.275 1.00 0.00 52 ILE A CA 13
ATOM 18318 C C . ILE A 1 52 ? 6.322 1.080 7.374 1.00 0.00 52 ILE A C 13
ATOM 18319 O O . ILE A 1 52 ? 7.130 1.989 7.586 1.00 0.00 52 ILE A O 13
ATOM 18335 N N . LYS A 1 53 ? 6.442 0.211 6.359 1.00 0.00 53 LYS A N 13
ATOM 18336 C CA . LYS A 1 53 ? 7.600 0.180 5.462 1.00 0.00 53 LYS A CA 13
ATOM 18337 C C . LYS A 1 53 ? 7.110 -0.094 4.030 1.00 0.00 53 LYS A C 13
ATOM 18338 O O . LYS A 1 53 ? 6.706 -1.215 3.717 1.00 0.00 53 LYS A O 13
ATOM 18357 N N . PHE A 1 54 ? 7.116 0.943 3.180 1.00 0.00 54 PHE A N 13
ATOM 18358 C CA . PHE A 1 54 ? 6.896 0.796 1.738 1.00 0.00 54 PHE A CA 13
ATOM 18359 C C . PHE A 1 54 ? 8.209 0.384 1.066 1.00 0.00 54 PHE A C 13
ATOM 18360 O O . PHE A 1 54 ? 9.274 0.940 1.364 1.00 0.00 54 PHE A O 13
ATOM 18377 N N . ALA A 1 55 ? 8.119 -0.613 0.191 1.00 0.00 55 ALA A N 13
ATOM 18378 C CA . ALA A 1 55 ? 9.218 -1.057 -0.661 1.00 0.00 55 ALA A CA 13
ATOM 18379 C C . ALA A 1 55 ? 9.101 -0.336 -2.010 1.00 0.00 55 ALA A C 13
ATOM 18380 O O . ALA A 1 55 ? 7.988 0.024 -2.403 1.00 0.00 55 ALA A O 13
ATOM 18387 N N . LEU A 1 56 ? 10.230 -0.129 -2.716 1.00 0.00 56 LEU A N 13
ATOM 18388 C CA . LEU A 1 56 ? 10.247 0.501 -4.064 1.00 0.00 56 LEU A CA 13
ATOM 18389 C C . LEU A 1 56 ? 9.363 -0.303 -5.053 1.00 0.00 56 LEU A C 13
ATOM 18390 O O . LEU A 1 56 ? 8.777 0.273 -5.965 1.00 0.00 56 LEU A O 13
ATOM 18406 N N . GLY A 1 57 ? 9.247 -1.632 -4.820 1.00 0.00 57 GLY A N 13
ATOM 18407 C CA . GLY A 1 57 ? 8.328 -2.488 -5.582 1.00 0.00 57 GLY A CA 13
ATOM 18408 C C . GLY A 1 57 ? 6.861 -2.087 -5.414 1.00 0.00 57 GLY A C 13
ATOM 18409 O O . GLY A 1 57 ? 6.074 -2.120 -6.374 1.00 0.00 57 GLY A O 13
ATOM 18413 N N . GLU A 1 58 ? 6.509 -1.686 -4.182 1.00 0.00 58 GLU A N 13
ATOM 18414 C CA . GLU A 1 58 ? 5.161 -1.193 -3.833 1.00 0.00 58 GLU A CA 13
ATOM 18415 C C . GLU A 1 58 ? 4.962 0.257 -4.331 1.00 0.00 58 GLU A C 13
ATOM 18416 O O . GLU A 1 58 ? 3.833 0.670 -4.607 1.00 0.00 58 GLU A O 13
ATOM 18428 N N . LEU A 1 59 ? 6.079 1.004 -4.476 1.00 0.00 59 LEU A N 13
ATOM 18429 C CA . LEU A 1 59 ? 6.101 2.353 -5.092 1.00 0.00 59 LEU A CA 13
ATOM 18430 C C . LEU A 1 59 ? 5.796 2.259 -6.605 1.00 0.00 59 LEU A C 13
ATOM 18431 O O . LEU A 1 59 ? 5.124 3.130 -7.159 1.00 0.00 59 LEU A O 13
ATOM 18447 N N . GLN A 1 60 ? 6.304 1.188 -7.257 1.00 0.00 60 GLN A N 13
ATOM 18448 C CA . GLN A 1 60 ? 5.958 0.853 -8.661 1.00 0.00 60 GLN A CA 13
ATOM 18449 C C . GLN A 1 60 ? 4.446 0.560 -8.841 1.00 0.00 60 GLN A C 13
ATOM 18450 O O . GLN A 1 60 ? 3.940 0.574 -9.971 1.00 0.00 60 GLN A O 13
ATOM 18464 N N . LYS A 1 61 ? 3.741 0.275 -7.726 1.00 0.00 61 LYS A N 13
ATOM 18465 C CA . LYS A 1 61 ? 2.283 0.025 -7.726 1.00 0.00 61 LYS A CA 13
ATOM 18466 C C . LYS A 1 61 ? 1.466 1.294 -7.387 1.00 0.00 61 LYS A C 13
ATOM 18467 O O . LYS A 1 61 ? 0.239 1.233 -7.372 1.00 0.00 61 LYS A O 13
ATOM 18486 N N . LEU A 1 62 ? 2.135 2.437 -7.139 1.00 0.00 62 LEU A N 13
ATOM 18487 C CA . LEU A 1 62 ? 1.446 3.693 -6.757 1.00 0.00 62 LEU A CA 13
ATOM 18488 C C . LEU A 1 62 ? 1.275 4.597 -7.993 1.00 0.00 62 LEU A C 13
ATOM 18489 O O . LEU A 1 62 ? 2.195 5.338 -8.363 1.00 0.00 62 LEU A O 13
ATOM 18505 N N . LYS A 1 63 ? 0.107 4.480 -8.659 1.00 0.00 63 LYS A N 13
ATOM 18506 C CA . LYS A 1 63 ? -0.258 5.311 -9.831 1.00 0.00 63 LYS A CA 13
ATOM 18507 C C . LYS A 1 63 ? -1.251 6.405 -9.392 1.00 0.00 63 LYS A C 13
ATOM 18508 O O . LYS A 1 63 ? -1.265 7.503 -9.944 1.00 0.00 63 LYS A O 13
ATOM 18527 N N . ASN A 1 64 ? -2.069 6.098 -8.381 1.00 0.00 64 ASN A N 13
ATOM 18528 C CA . ASN A 1 64 ? -3.021 7.063 -7.786 1.00 0.00 64 ASN A CA 13
ATOM 18529 C C . ASN A 1 64 ? -2.945 6.979 -6.252 1.00 0.00 64 ASN A C 13
ATOM 18530 O O . ASN A 1 64 ? -2.297 6.083 -5.699 1.00 0.00 64 ASN A O 13
ATOM 18541 N N . VAL A 1 65 ? -3.615 7.936 -5.586 1.00 0.00 65 VAL A N 13
ATOM 18542 C CA . VAL A 1 65 ? -3.841 7.917 -4.125 1.00 0.00 65 VAL A CA 13
ATOM 18543 C C . VAL A 1 65 ? -4.778 6.752 -3.749 1.00 0.00 65 VAL A C 13
ATOM 18544 O O . VAL A 1 65 ? -4.793 6.318 -2.604 1.00 0.00 65 VAL A O 13
ATOM 18557 N N . GLY A 1 66 ? -5.548 6.253 -4.737 1.00 0.00 66 GLY A N 13
ATOM 18558 C CA . GLY A 1 66 ? -6.376 5.063 -4.555 1.00 0.00 66 GLY A CA 13
ATOM 18559 C C . GLY A 1 66 ? -5.525 3.813 -4.372 1.00 0.00 66 GLY A C 13
ATOM 18560 O O . GLY A 1 66 ? -5.820 2.982 -3.510 1.00 0.00 66 GLY A O 13
ATOM 18564 N N . ASP A 1 67 ? -4.450 3.700 -5.189 1.00 0.00 67 ASP A N 13
ATOM 18565 C CA . ASP A 1 67 ? -3.428 2.636 -5.045 1.00 0.00 67 ASP A CA 13
ATOM 18566 C C . ASP A 1 67 ? -2.730 2.750 -3.690 1.00 0.00 67 ASP A C 13
ATOM 18567 O O . ASP A 1 67 ? -2.488 1.745 -3.017 1.00 0.00 67 ASP A O 13
ATOM 18576 N N . LEU A 1 68 ? -2.409 3.994 -3.306 1.00 0.00 68 LEU A N 13
ATOM 18577 C CA . LEU A 1 68 ? -1.780 4.297 -2.009 1.00 0.00 68 LEU A CA 13
ATOM 18578 C C . LEU A 1 68 ? -2.755 4.043 -0.839 1.00 0.00 68 LEU A C 13
ATOM 18579 O O . LEU A 1 68 ? -2.327 3.681 0.241 1.00 0.00 68 LEU A O 13
ATOM 18595 N N . ALA A 1 69 ? -4.064 4.199 -1.082 1.00 0.00 69 ALA A N 13
ATOM 18596 C CA . ALA A 1 69 ? -5.114 3.940 -0.075 1.00 0.00 69 ALA A CA 13
ATOM 18597 C C . ALA A 1 69 ? -5.219 2.439 0.194 1.00 0.00 69 ALA A C 13
ATOM 18598 O O . ALA A 1 69 ? -5.394 2.018 1.340 1.00 0.00 69 ALA A O 13
ATOM 18605 N N . ASP A 1 70 ? -5.106 1.645 -0.890 1.00 0.00 70 ASP A N 13
ATOM 18606 C CA . ASP A 1 70 ? -5.042 0.174 -0.807 1.00 0.00 70 ASP A CA 13
ATOM 18607 C C . ASP A 1 70 ? -3.774 -0.248 -0.072 1.00 0.00 70 ASP A C 13
ATOM 18608 O O . ASP A 1 70 ? -3.836 -1.071 0.823 1.00 0.00 70 ASP A O 13
ATOM 18617 N N . LEU A 1 71 ? -2.638 0.374 -0.449 1.00 0.00 71 LEU A N 13
ATOM 18618 C CA . LEU A 1 71 ? -1.296 0.000 0.053 1.00 0.00 71 LEU A CA 13
ATOM 18619 C C . LEU A 1 71 ? -1.202 0.250 1.579 1.00 0.00 71 LEU A C 13
ATOM 18620 O O . LEU A 1 71 ? -0.790 -0.636 2.330 1.00 0.00 71 LEU A O 13
ATOM 18636 N N . VAL A 1 72 ? -1.608 1.464 2.012 1.00 0.00 72 VAL A N 13
ATOM 18637 C CA . VAL A 1 72 ? -1.689 1.843 3.438 1.00 0.00 72 VAL A CA 13
ATOM 18638 C C . VAL A 1 72 ? -2.661 0.904 4.188 1.00 0.00 72 VAL A C 13
ATOM 18639 O O . VAL A 1 72 ? -2.350 0.465 5.283 1.00 0.00 72 VAL A O 13
ATOM 18652 N N . ASP A 1 73 ? -3.800 0.557 3.545 1.00 0.00 73 ASP A N 13
ATOM 18653 C CA . ASP A 1 73 ? -4.827 -0.346 4.136 1.00 0.00 73 ASP A CA 13
ATOM 18654 C C . ASP A 1 73 ? -4.260 -1.764 4.346 1.00 0.00 73 ASP A C 13
ATOM 18655 O O . ASP A 1 73 ? -4.593 -2.433 5.323 1.00 0.00 73 ASP A O 13
ATOM 18664 N N . LYS A 1 74 ? -3.392 -2.186 3.417 1.00 0.00 74 LYS A N 13
ATOM 18665 C CA . LYS A 1 74 ? -2.692 -3.483 3.495 1.00 0.00 74 LYS A CA 13
ATOM 18666 C C . LYS A 1 74 ? -1.705 -3.485 4.674 1.00 0.00 74 LYS A C 13
ATOM 18667 O O . LYS A 1 74 ? -1.561 -4.489 5.376 1.00 0.00 74 LYS A O 13
ATOM 18686 N N . LYS A 1 75 ? -1.065 -2.330 4.899 1.00 0.00 75 LYS A N 13
ATOM 18687 C CA . LYS A 1 75 ? -0.129 -2.132 6.013 1.00 0.00 75 LYS A CA 13
ATOM 18688 C C . LYS A 1 75 ? -0.887 -2.095 7.356 1.00 0.00 75 LYS A C 13
ATOM 18689 O O . LYS A 1 75 ? -0.416 -2.633 8.357 1.00 0.00 75 LYS A O 13
ATOM 18708 N N . LEU A 1 76 ? -2.078 -1.472 7.343 1.00 0.00 76 LEU A N 13
ATOM 18709 C CA . LEU A 1 76 ? -2.961 -1.371 8.517 1.00 0.00 76 LEU A CA 13
ATOM 18710 C C . LEU A 1 76 ? -3.642 -2.722 8.797 1.00 0.00 76 LEU A C 13
ATOM 18711 O O . LEU A 1 76 ? -4.111 -2.958 9.901 1.00 0.00 76 LEU A O 13
ATOM 18727 N N . ALA A 1 77 ? -3.728 -3.579 7.766 1.00 0.00 77 ALA A N 13
ATOM 18728 C CA . ALA A 1 77 ? -4.140 -4.986 7.916 1.00 0.00 77 ALA A CA 13
ATOM 18729 C C . ALA A 1 77 ? -3.085 -5.751 8.734 1.00 0.00 77 ALA A C 13
ATOM 18730 O O . ALA A 1 77 ? -3.424 -6.487 9.667 1.00 0.00 77 ALA A O 13
ATOM 18737 N N . ARG A 1 78 ? -1.796 -5.523 8.396 1.00 0.00 78 ARG A N 13
ATOM 18738 C CA . ARG A 1 78 ? -0.650 -6.161 9.093 1.00 0.00 78 ARG A CA 13
ATOM 18739 C C . ARG A 1 78 ? -0.517 -5.628 10.531 1.00 0.00 78 ARG A C 13
ATOM 18740 O O . ARG A 1 78 ? -0.146 -6.377 11.441 1.00 0.00 78 ARG A O 13
ATOM 18761 N N . LYS A 1 79 ? -0.851 -4.338 10.717 1.00 0.00 79 LYS A N 13
ATOM 18762 C CA . LYS A 1 79 ? -0.801 -3.668 12.030 1.00 0.00 79 LYS A CA 13
ATOM 18763 C C . LYS A 1 79 ? -1.964 -4.144 12.912 1.00 0.00 79 LYS A C 13
ATOM 18764 O O . LYS A 1 79 ? -1.740 -4.808 13.924 1.00 0.00 79 LYS A O 13
ATOM 18783 N N . LEU A 1 80 ? -3.189 -3.818 12.464 1.00 0.00 80 LEU A N 13
ATOM 18784 C CA . LEU A 1 80 ? -4.468 -3.998 13.184 1.00 0.00 80 LEU A CA 13
ATOM 18785 C C . LEU A 1 80 ? -4.511 -3.091 14.439 1.00 0.00 80 LEU A C 13
ATOM 18786 O O . LEU A 1 80 ? -5.388 -2.228 14.553 1.00 0.00 80 LEU A O 13
ATOM 18802 N N . GLU A 1 81 ? -3.565 -3.330 15.371 1.00 0.00 81 GLU A N 13
ATOM 18803 C CA . GLU A 1 81 ? -3.305 -2.496 16.553 1.00 0.00 81 GLU A CA 13
ATOM 18804 C C . GLU A 1 81 ? -4.370 -2.679 17.647 1.00 0.00 81 GLU A C 13
ATOM 18805 O O . GLU A 1 81 ? -5.315 -3.476 17.508 1.00 0.00 81 GLU A O 13
ATOM 18817 N N . HIS A 1 82 ? -4.183 -1.929 18.745 1.00 0.00 82 HIS A N 13
ATOM 18818 C CA . HIS A 1 82 ? -4.960 -2.082 19.977 1.00 0.00 82 HIS A CA 13
ATOM 18819 C C . HIS A 1 82 ? -6.315 -1.377 19.830 1.00 0.00 82 HIS A C 13
ATOM 18820 O O . HIS A 1 82 ? -6.455 -0.198 20.166 1.00 0.00 82 HIS A O 13
ATOM 18835 N N . HIS A 1 83 ? -7.287 -2.089 19.237 1.00 0.00 83 HIS A N 13
ATOM 18836 C CA . HIS A 1 83 ? -8.691 -1.641 19.188 1.00 0.00 83 HIS A CA 13
ATOM 18837 C C . HIS A 1 83 ? -9.340 -1.916 20.554 1.00 0.00 83 HIS A C 13
ATOM 18838 O O . HIS A 1 83 ? -10.144 -1.123 21.057 1.00 0.00 83 HIS A O 13
ATOM 18853 N N . HIS A 1 84 ? -8.939 -3.053 21.138 1.00 0.00 84 HIS A N 13
ATOM 18854 C CA . HIS A 1 84 ? -9.396 -3.544 22.446 1.00 0.00 84 HIS A CA 13
ATOM 18855 C C . HIS A 1 84 ? -8.194 -3.565 23.421 1.00 0.00 84 HIS A C 13
ATOM 18856 O O . HIS A 1 84 ? -7.040 -3.379 22.994 1.00 0.00 84 HIS A O 13
ATOM 18871 N N . HIS A 1 85 ? -8.466 -3.786 24.725 1.00 0.00 85 HIS A N 13
ATOM 18872 C CA . HIS A 1 85 ? -7.425 -3.783 25.780 1.00 0.00 85 HIS A CA 13
ATOM 18873 C C . HIS A 1 85 ? -6.448 -4.978 25.645 1.00 0.00 85 HIS A C 13
ATOM 18874 O O . HIS A 1 85 ? -6.743 -5.957 24.950 1.00 0.00 85 HIS A O 13
ATOM 18889 N N . HIS A 1 86 ? -5.303 -4.887 26.354 1.00 0.00 86 HIS A N 13
ATOM 18890 C CA . HIS A 1 86 ? -4.195 -5.875 26.267 1.00 0.00 86 HIS A CA 13
ATOM 18891 C C . HIS A 1 86 ? -4.489 -7.131 27.117 1.00 0.00 86 HIS A C 13
ATOM 18892 O O . HIS A 1 86 ? -5.450 -7.149 27.899 1.00 0.00 86 HIS A O 13
ATOM 18907 N N . HIS A 1 87 ? -3.613 -8.148 26.962 1.00 0.00 87 HIS A N 13
ATOM 18908 C CA . HIS A 1 87 ? -3.712 -9.486 27.593 1.00 0.00 87 HIS A CA 13
ATOM 18909 C C . HIS A 1 87 ? -5.155 -10.080 27.533 1.00 0.00 87 HIS A C 13
ATOM 18910 O O . HIS A 1 87 ? -5.847 -10.163 28.567 1.00 0.00 87 HIS A O 13
ATOM 18968 N N . MET A 1 1 ? -14.025 2.574 4.990 1.00 0.00 1 MET A N 14
ATOM 18969 C CA . MET A 1 1 ? -12.582 2.833 4.792 1.00 0.00 1 MET A CA 14
ATOM 18970 C C . MET A 1 1 ? -12.357 4.362 4.839 1.00 0.00 1 MET A C 14
ATOM 18971 O O . MET A 1 1 ? -12.688 5.059 3.867 1.00 0.00 1 MET A O 14
ATOM 18987 N N . PRO A 1 2 ? -11.825 4.927 5.973 1.00 0.00 2 PRO A N 14
ATOM 18988 C CA . PRO A 1 2 ? -11.573 6.376 6.126 1.00 0.00 2 PRO A CA 14
ATOM 18989 C C . PRO A 1 2 ? -10.103 6.718 5.811 1.00 0.00 2 PRO A C 14
ATOM 18990 O O . PRO A 1 2 ? -9.526 7.642 6.395 1.00 0.00 2 PRO A O 14
ATOM 19001 N N . THR A 1 3 ? -9.536 5.965 4.858 1.00 0.00 3 THR A N 14
ATOM 19002 C CA . THR A 1 3 ? -8.107 5.984 4.539 1.00 0.00 3 THR A CA 14
ATOM 19003 C C . THR A 1 3 ? -7.709 7.345 3.970 1.00 0.00 3 THR A C 14
ATOM 19004 O O . THR A 1 3 ? -6.941 8.062 4.599 1.00 0.00 3 THR A O 14
ATOM 19015 N N . LEU A 1 4 ? -8.322 7.706 2.815 1.00 0.00 4 LEU A N 14
ATOM 19016 C CA . LEU A 1 4 ? -8.085 8.992 2.126 1.00 0.00 4 LEU A CA 14
ATOM 19017 C C . LEU A 1 4 ? -8.362 10.175 3.072 1.00 0.00 4 LEU A C 14
ATOM 19018 O O . LEU A 1 4 ? -7.633 11.153 3.059 1.00 0.00 4 LEU A O 14
ATOM 19034 N N . ASP A 1 5 ? -9.401 10.021 3.919 1.00 0.00 5 ASP A N 14
ATOM 19035 C CA . ASP A 1 5 ? -9.810 11.032 4.923 1.00 0.00 5 ASP A CA 14
ATOM 19036 C C . ASP A 1 5 ? -8.683 11.313 5.937 1.00 0.00 5 ASP A C 14
ATOM 19037 O O . ASP A 1 5 ? -8.362 12.477 6.221 1.00 0.00 5 ASP A O 14
ATOM 19046 N N . ALA A 1 6 ? -8.078 10.232 6.449 1.00 0.00 6 ALA A N 14
ATOM 19047 C CA . ALA A 1 6 ? -6.943 10.298 7.394 1.00 0.00 6 ALA A CA 14
ATOM 19048 C C . ALA A 1 6 ? -5.657 10.780 6.693 1.00 0.00 6 ALA A C 14
ATOM 19049 O O . ALA A 1 6 ? -4.811 11.442 7.303 1.00 0.00 6 ALA A O 14
ATOM 19056 N N . LEU A 1 7 ? -5.535 10.439 5.399 1.00 0.00 7 LEU A N 14
ATOM 19057 C CA . LEU A 1 7 ? -4.361 10.765 4.581 1.00 0.00 7 LEU A CA 14
ATOM 19058 C C . LEU A 1 7 ? -4.383 12.243 4.127 1.00 0.00 7 LEU A C 14
ATOM 19059 O O . LEU A 1 7 ? -3.322 12.829 3.970 1.00 0.00 7 LEU A O 14
ATOM 19075 N N . THR A 1 8 ? -5.589 12.844 3.945 1.00 0.00 8 THR A N 14
ATOM 19076 C CA . THR A 1 8 ? -5.734 14.209 3.358 1.00 0.00 8 THR A CA 14
ATOM 19077 C C . THR A 1 8 ? -4.895 15.300 4.103 1.00 0.00 8 THR A C 14
ATOM 19078 O O . THR A 1 8 ? -4.182 16.049 3.425 1.00 0.00 8 THR A O 14
ATOM 19089 N N . PRO A 1 9 ? -4.924 15.394 5.493 1.00 0.00 9 PRO A N 14
ATOM 19090 C CA . PRO A 1 9 ? -4.043 16.330 6.242 1.00 0.00 9 PRO A CA 14
ATOM 19091 C C . PRO A 1 9 ? -2.532 16.050 6.030 1.00 0.00 9 PRO A C 14
ATOM 19092 O O . PRO A 1 9 ? -1.724 16.988 6.041 1.00 0.00 9 PRO A O 14
ATOM 19103 N N . ILE A 1 10 ? -2.167 14.763 5.818 1.00 0.00 10 ILE A N 14
ATOM 19104 C CA . ILE A 1 10 ? -0.754 14.347 5.607 1.00 0.00 10 ILE A CA 14
ATOM 19105 C C . ILE A 1 10 ? -0.239 14.905 4.261 1.00 0.00 10 ILE A C 14
ATOM 19106 O O . ILE A 1 10 ? 0.857 15.450 4.188 1.00 0.00 10 ILE A O 14
ATOM 19122 N N . PHE A 1 11 ? -1.075 14.781 3.209 1.00 0.00 11 PHE A N 14
ATOM 19123 C CA . PHE A 1 11 ? -0.752 15.279 1.852 1.00 0.00 11 PHE A CA 14
ATOM 19124 C C . PHE A 1 11 ? -0.738 16.822 1.827 1.00 0.00 11 PHE A C 14
ATOM 19125 O O . PHE A 1 11 ? 0.103 17.425 1.168 1.00 0.00 11 PHE A O 14
ATOM 19142 N N . ARG A 1 12 ? -1.675 17.449 2.557 1.00 0.00 12 ARG A N 14
ATOM 19143 C CA . ARG A 1 12 ? -1.746 18.921 2.678 1.00 0.00 12 ARG A CA 14
ATOM 19144 C C . ARG A 1 12 ? -0.561 19.488 3.488 1.00 0.00 12 ARG A C 14
ATOM 19145 O O . ARG A 1 12 ? -0.218 20.665 3.345 1.00 0.00 12 ARG A O 14
ATOM 19166 N N . GLN A 1 13 ? 0.046 18.643 4.343 1.00 0.00 13 GLN A N 14
ATOM 19167 C CA . GLN A 1 13 ? 1.270 18.983 5.086 1.00 0.00 13 GLN A CA 14
ATOM 19168 C C . GLN A 1 13 ? 2.506 18.887 4.163 1.00 0.00 13 GLN A C 14
ATOM 19169 O O . GLN A 1 13 ? 3.227 19.876 3.976 1.00 0.00 13 GLN A O 14
ATOM 19183 N N . VAL A 1 14 ? 2.711 17.683 3.587 1.00 0.00 14 VAL A N 14
ATOM 19184 C CA . VAL A 1 14 ? 3.874 17.348 2.737 1.00 0.00 14 VAL A CA 14
ATOM 19185 C C . VAL A 1 14 ? 3.956 18.251 1.492 1.00 0.00 14 VAL A C 14
ATOM 19186 O O . VAL A 1 14 ? 4.990 18.865 1.228 1.00 0.00 14 VAL A O 14
ATOM 19199 N N . PHE A 1 15 ? 2.855 18.330 0.746 1.00 0.00 15 PHE A N 14
ATOM 19200 C CA . PHE A 1 15 ? 2.785 19.110 -0.506 1.00 0.00 15 PHE A CA 14
ATOM 19201 C C . PHE A 1 15 ? 2.513 20.600 -0.226 1.00 0.00 15 PHE A C 14
ATOM 19202 O O . PHE A 1 15 ? 2.634 21.414 -1.148 1.00 0.00 15 PHE A O 14
ATOM 19219 N N . ASP A 1 16 ? 2.150 20.938 1.046 1.00 0.00 16 ASP A N 14
ATOM 19220 C CA . ASP A 1 16 ? 1.918 22.331 1.505 1.00 0.00 16 ASP A CA 14
ATOM 19221 C C . ASP A 1 16 ? 0.791 22.987 0.680 1.00 0.00 16 ASP A C 14
ATOM 19222 O O . ASP A 1 16 ? 1.050 23.712 -0.286 1.00 0.00 16 ASP A O 14
ATOM 19231 N N . ASP A 1 17 ? -0.468 22.680 1.046 1.00 0.00 17 ASP A N 14
ATOM 19232 C CA . ASP A 1 17 ? -1.636 23.095 0.253 1.00 0.00 17 ASP A CA 14
ATOM 19233 C C . ASP A 1 17 ? -2.934 22.947 1.084 1.00 0.00 17 ASP A C 14
ATOM 19234 O O . ASP A 1 17 ? -2.900 22.423 2.199 1.00 0.00 17 ASP A O 14
ATOM 19243 N N . ASP A 1 18 ? -4.068 23.409 0.526 1.00 0.00 18 ASP A N 14
ATOM 19244 C CA . ASP A 1 18 ? -5.394 23.365 1.193 1.00 0.00 18 ASP A CA 14
ATOM 19245 C C . ASP A 1 18 ? -6.477 22.836 0.229 1.00 0.00 18 ASP A C 14
ATOM 19246 O O . ASP A 1 18 ? -7.462 22.231 0.656 1.00 0.00 18 ASP A O 14
ATOM 19255 N N . SER A 1 19 ? -6.259 23.048 -1.083 1.00 0.00 19 SER A N 14
ATOM 19256 C CA . SER A 1 19 ? -7.226 22.688 -2.144 1.00 0.00 19 SER A CA 14
ATOM 19257 C C . SER A 1 19 ? -7.121 21.201 -2.543 1.00 0.00 19 SER A C 14
ATOM 19258 O O . SER A 1 19 ? -8.035 20.683 -3.190 1.00 0.00 19 SER A O 14
ATOM 19266 N N . ILE A 1 20 ? -6.008 20.520 -2.166 1.00 0.00 20 ILE A N 14
ATOM 19267 C CA . ILE A 1 20 ? -5.821 19.079 -2.455 1.00 0.00 20 ILE A CA 14
ATOM 19268 C C . ILE A 1 20 ? -6.846 18.254 -1.647 1.00 0.00 20 ILE A C 14
ATOM 19269 O O . ILE A 1 20 ? -6.734 18.118 -0.429 1.00 0.00 20 ILE A O 14
ATOM 19285 N N . VAL A 1 21 ? -7.862 17.737 -2.350 1.00 0.00 21 VAL A N 14
ATOM 19286 C CA . VAL A 1 21 ? -8.900 16.873 -1.781 1.00 0.00 21 VAL A CA 14
ATOM 19287 C C . VAL A 1 21 ? -8.684 15.499 -2.419 1.00 0.00 21 VAL A C 14
ATOM 19288 O O . VAL A 1 21 ? -8.872 15.354 -3.636 1.00 0.00 21 VAL A O 14
ATOM 19301 N N . LEU A 1 22 ? -8.243 14.514 -1.621 1.00 0.00 22 LEU A N 14
ATOM 19302 C CA . LEU A 1 22 ? -7.789 13.220 -2.150 1.00 0.00 22 LEU A CA 14
ATOM 19303 C C . LEU A 1 22 ? -8.923 12.463 -2.828 1.00 0.00 22 LEU A C 14
ATOM 19304 O O . LEU A 1 22 ? -10.013 12.336 -2.273 1.00 0.00 22 LEU A O 14
ATOM 19320 N N . THR A 1 23 ? -8.645 11.999 -4.038 1.00 0.00 23 THR A N 14
ATOM 19321 C CA . THR A 1 23 ? -9.531 11.137 -4.808 1.00 0.00 23 THR A CA 14
ATOM 19322 C C . THR A 1 23 ? -8.732 9.890 -5.196 1.00 0.00 23 THR A C 14
ATOM 19323 O O . THR A 1 23 ? -7.494 9.857 -5.066 1.00 0.00 23 THR A O 14
ATOM 19334 N N . ARG A 1 24 ? -9.439 8.877 -5.676 1.00 0.00 24 ARG A N 14
ATOM 19335 C CA . ARG A 1 24 ? -8.835 7.632 -6.168 1.00 0.00 24 ARG A CA 14
ATOM 19336 C C . ARG A 1 24 ? -7.994 7.855 -7.448 1.00 0.00 24 ARG A C 14
ATOM 19337 O O . ARG A 1 24 ? -7.199 6.988 -7.815 1.00 0.00 24 ARG A O 14
ATOM 19358 N N . GLU A 1 25 ? -8.172 9.021 -8.112 1.00 0.00 25 GLU A N 14
ATOM 19359 C CA . GLU A 1 25 ? -7.467 9.374 -9.368 1.00 0.00 25 GLU A CA 14
ATOM 19360 C C . GLU A 1 25 ? -6.428 10.503 -9.162 1.00 0.00 25 GLU A C 14
ATOM 19361 O O . GLU A 1 25 ? -5.718 10.857 -10.117 1.00 0.00 25 GLU A O 14
ATOM 19373 N N . THR A 1 26 ? -6.350 11.080 -7.936 1.00 0.00 26 THR A N 14
ATOM 19374 C CA . THR A 1 26 ? -5.317 12.094 -7.592 1.00 0.00 26 THR A CA 14
ATOM 19375 C C . THR A 1 26 ? -3.899 11.510 -7.787 1.00 0.00 26 THR A C 14
ATOM 19376 O O . THR A 1 26 ? -3.632 10.407 -7.340 1.00 0.00 26 THR A O 14
ATOM 19387 N N . SER A 1 27 ? -3.006 12.267 -8.430 1.00 0.00 27 SER A N 14
ATOM 19388 C CA . SER A 1 27 ? -1.662 11.793 -8.820 1.00 0.00 27 SER A CA 14
ATOM 19389 C C . SER A 1 27 ? -0.799 12.985 -9.241 1.00 0.00 27 SER A C 14
ATOM 19390 O O . SER A 1 27 ? -1.202 14.132 -9.052 1.00 0.00 27 SER A O 14
ATOM 19398 N N . ALA A 1 28 ? 0.396 12.718 -9.810 1.00 0.00 28 ALA A N 14
ATOM 19399 C CA . ALA A 1 28 ? 1.197 13.765 -10.471 1.00 0.00 28 ALA A CA 14
ATOM 19400 C C . ALA A 1 28 ? 0.667 14.131 -11.868 1.00 0.00 28 ALA A C 14
ATOM 19401 O O . ALA A 1 28 ? 1.271 14.958 -12.565 1.00 0.00 28 ALA A O 14
ATOM 19408 N N . ASN A 1 29 ? -0.477 13.542 -12.258 1.00 0.00 29 ASN A N 14
ATOM 19409 C CA . ASN A 1 29 ? -1.181 13.893 -13.499 1.00 0.00 29 ASN A CA 14
ATOM 19410 C C . ASN A 1 29 ? -2.285 14.910 -13.151 1.00 0.00 29 ASN A C 14
ATOM 19411 O O . ASN A 1 29 ? -2.538 15.866 -13.896 1.00 0.00 29 ASN A O 14
ATOM 19422 N N . ASP A 1 30 ? -2.942 14.664 -11.995 1.00 0.00 30 ASP A N 14
ATOM 19423 C CA . ASP A 1 30 ? -3.920 15.592 -11.391 1.00 0.00 30 ASP A CA 14
ATOM 19424 C C . ASP A 1 30 ? -3.216 16.805 -10.753 1.00 0.00 30 ASP A C 14
ATOM 19425 O O . ASP A 1 30 ? -3.730 17.927 -10.805 1.00 0.00 30 ASP A O 14
ATOM 19434 N N . ILE A 1 31 ? -2.010 16.578 -10.202 1.00 0.00 31 ILE A N 14
ATOM 19435 C CA . ILE A 1 31 ? -1.266 17.587 -9.427 1.00 0.00 31 ILE A CA 14
ATOM 19436 C C . ILE A 1 31 ? 0.078 17.803 -10.124 1.00 0.00 31 ILE A C 14
ATOM 19437 O O . ILE A 1 31 ? 0.981 16.967 -10.040 1.00 0.00 31 ILE A O 14
ATOM 19453 N N . ASP A 1 32 ? 0.158 18.915 -10.859 1.00 0.00 32 ASP A N 14
ATOM 19454 C CA . ASP A 1 32 ? 1.354 19.302 -11.621 1.00 0.00 32 ASP A CA 14
ATOM 19455 C C . ASP A 1 32 ? 2.559 19.574 -10.685 1.00 0.00 32 ASP A C 14
ATOM 19456 O O . ASP A 1 32 ? 3.713 19.423 -11.091 1.00 0.00 32 ASP A O 14
ATOM 19465 N N . ALA A 1 33 ? 2.277 19.955 -9.425 1.00 0.00 33 ALA A N 14
ATOM 19466 C CA . ALA A 1 33 ? 3.316 20.238 -8.403 1.00 0.00 33 ALA A CA 14
ATOM 19467 C C . ALA A 1 33 ? 3.855 18.953 -7.715 1.00 0.00 33 ALA A C 14
ATOM 19468 O O . ALA A 1 33 ? 4.783 19.035 -6.898 1.00 0.00 33 ALA A O 14
ATOM 19475 N N . TRP A 1 34 ? 3.274 17.778 -8.038 1.00 0.00 34 TRP A N 14
ATOM 19476 C CA . TRP A 1 34 ? 3.657 16.485 -7.422 1.00 0.00 34 TRP A CA 14
ATOM 19477 C C . TRP A 1 34 ? 4.935 15.930 -8.095 1.00 0.00 34 TRP A C 14
ATOM 19478 O O . TRP A 1 34 ? 4.869 15.186 -9.081 1.00 0.00 34 TRP A O 14
ATOM 19499 N N . ASP A 1 35 ? 6.094 16.383 -7.604 1.00 0.00 35 ASP A N 14
ATOM 19500 C CA . ASP A 1 35 ? 7.404 15.786 -7.940 1.00 0.00 35 ASP A CA 14
ATOM 19501 C C . ASP A 1 35 ? 7.613 14.473 -7.183 1.00 0.00 35 ASP A C 14
ATOM 19502 O O . ASP A 1 35 ? 6.955 14.225 -6.167 1.00 0.00 35 ASP A O 14
ATOM 19511 N N . SER A 1 36 ? 8.559 13.650 -7.686 1.00 0.00 36 SER A N 14
ATOM 19512 C CA . SER A 1 36 ? 8.947 12.377 -7.043 1.00 0.00 36 SER A CA 14
ATOM 19513 C C . SER A 1 36 ? 9.701 12.619 -5.714 1.00 0.00 36 SER A C 14
ATOM 19514 O O . SER A 1 36 ? 9.723 11.746 -4.846 1.00 0.00 36 SER A O 14
ATOM 19521 N N . LEU A 1 37 ? 10.308 13.809 -5.580 1.00 0.00 37 LEU A N 14
ATOM 19522 C CA . LEU A 1 37 ? 10.916 14.271 -4.311 1.00 0.00 37 LEU A CA 14
ATOM 19523 C C . LEU A 1 37 ? 9.825 14.376 -3.224 1.00 0.00 37 LEU A C 14
ATOM 19524 O O . LEU A 1 37 ? 9.958 13.821 -2.132 1.00 0.00 37 LEU A O 14
ATOM 19540 N N . SER A 1 38 ? 8.714 15.026 -3.604 1.00 0.00 38 SER A N 14
ATOM 19541 C CA . SER A 1 38 ? 7.569 15.289 -2.716 1.00 0.00 38 SER A CA 14
ATOM 19542 C C . SER A 1 38 ? 6.764 13.989 -2.473 1.00 0.00 38 SER A C 14
ATOM 19543 O O . SER A 1 38 ? 6.154 13.810 -1.415 1.00 0.00 38 SER A O 14
ATOM 19551 N N . HIS A 1 39 ? 6.791 13.103 -3.488 1.00 0.00 39 HIS A N 14
ATOM 19552 C CA . HIS A 1 39 ? 6.192 11.753 -3.454 1.00 0.00 39 HIS A CA 14
ATOM 19553 C C . HIS A 1 39 ? 6.867 10.889 -2.376 1.00 0.00 39 HIS A C 14
ATOM 19554 O O . HIS A 1 39 ? 6.187 10.265 -1.560 1.00 0.00 39 HIS A O 14
ATOM 19568 N N . MET A 1 40 ? 8.212 10.883 -2.370 1.00 0.00 40 MET A N 14
ATOM 19569 C CA . MET A 1 40 ? 9.000 10.091 -1.405 1.00 0.00 40 MET A CA 14
ATOM 19570 C C . MET A 1 40 ? 8.818 10.642 0.015 1.00 0.00 40 MET A C 14
ATOM 19571 O O . MET A 1 40 ? 8.677 9.870 0.962 1.00 0.00 40 MET A O 14
ATOM 19585 N N . ASN A 1 41 ? 8.790 11.995 0.125 1.00 0.00 41 ASN A N 14
ATOM 19586 C CA . ASN A 1 41 ? 8.513 12.708 1.396 1.00 0.00 41 ASN A CA 14
ATOM 19587 C C . ASN A 1 41 ? 7.144 12.298 1.964 1.00 0.00 41 ASN A C 14
ATOM 19588 O O . ASN A 1 41 ? 6.988 12.145 3.175 1.00 0.00 41 ASN A O 14
ATOM 19599 N N . LEU A 1 42 ? 6.171 12.098 1.059 1.00 0.00 42 LEU A N 14
ATOM 19600 C CA . LEU A 1 42 ? 4.809 11.683 1.415 1.00 0.00 42 LEU A CA 14
ATOM 19601 C C . LEU A 1 42 ? 4.807 10.252 1.991 1.00 0.00 42 LEU A C 14
ATOM 19602 O O . LEU A 1 42 ? 4.275 10.020 3.082 1.00 0.00 42 LEU A O 14
ATOM 19618 N N . ILE A 1 43 ? 5.409 9.315 1.246 1.00 0.00 43 ILE A N 14
ATOM 19619 C CA . ILE A 1 43 ? 5.415 7.881 1.597 1.00 0.00 43 ILE A CA 14
ATOM 19620 C C . ILE A 1 43 ? 6.114 7.645 2.955 1.00 0.00 43 ILE A C 14
ATOM 19621 O O . ILE A 1 43 ? 5.580 6.922 3.801 1.00 0.00 43 ILE A O 14
ATOM 19637 N N . VAL A 1 44 ? 7.274 8.293 3.170 1.00 0.00 44 VAL A N 14
ATOM 19638 C CA . VAL A 1 44 ? 8.037 8.140 4.420 1.00 0.00 44 VAL A CA 14
ATOM 19639 C C . VAL A 1 44 ? 7.306 8.785 5.612 1.00 0.00 44 VAL A C 14
ATOM 19640 O O . VAL A 1 44 ? 7.473 8.344 6.751 1.00 0.00 44 VAL A O 14
ATOM 19653 N N . SER A 1 45 ? 6.498 9.838 5.334 1.00 0.00 45 SER A N 14
ATOM 19654 C CA . SER A 1 45 ? 5.580 10.431 6.333 1.00 0.00 45 SER A CA 14
ATOM 19655 C C . SER A 1 45 ? 4.509 9.415 6.759 1.00 0.00 45 SER A C 14
ATOM 19656 O O . SER A 1 45 ? 4.203 9.306 7.942 1.00 0.00 45 SER A O 14
ATOM 19664 N N . LEU A 1 46 ? 3.969 8.643 5.799 1.00 0.00 46 LEU A N 14
ATOM 19665 C CA . LEU A 1 46 ? 2.970 7.598 6.096 1.00 0.00 46 LEU A CA 14
ATOM 19666 C C . LEU A 1 46 ? 3.606 6.495 6.968 1.00 0.00 46 LEU A C 14
ATOM 19667 O O . LEU A 1 46 ? 2.989 6.007 7.919 1.00 0.00 46 LEU A O 14
ATOM 19683 N N . GLU A 1 47 ? 4.862 6.150 6.641 1.00 0.00 47 GLU A N 14
ATOM 19684 C CA . GLU A 1 47 ? 5.627 5.108 7.335 1.00 0.00 47 GLU A CA 14
ATOM 19685 C C . GLU A 1 47 ? 5.863 5.462 8.817 1.00 0.00 47 GLU A C 14
ATOM 19686 O O . GLU A 1 47 ? 5.508 4.673 9.699 1.00 0.00 47 GLU A O 14
ATOM 19698 N N . VAL A 1 48 ? 6.430 6.650 9.084 1.00 0.00 48 VAL A N 14
ATOM 19699 C CA . VAL A 1 48 ? 6.766 7.076 10.455 1.00 0.00 48 VAL A CA 14
ATOM 19700 C C . VAL A 1 48 ? 5.504 7.375 11.309 1.00 0.00 48 VAL A C 14
ATOM 19701 O O . VAL A 1 48 ? 5.475 7.054 12.500 1.00 0.00 48 VAL A O 14
ATOM 19714 N N . HIS A 1 49 ? 4.467 7.989 10.689 1.00 0.00 49 HIS A N 14
ATOM 19715 C CA . HIS A 1 49 ? 3.194 8.335 11.376 1.00 0.00 49 HIS A CA 14
ATOM 19716 C C . HIS A 1 49 ? 2.412 7.081 11.796 1.00 0.00 49 HIS A C 14
ATOM 19717 O O . HIS A 1 49 ? 2.092 6.914 12.974 1.00 0.00 49 HIS A O 14
ATOM 19732 N N . TYR A 1 50 ? 2.115 6.208 10.822 1.00 0.00 50 TYR A N 14
ATOM 19733 C CA . TYR A 1 50 ? 1.245 5.029 11.035 1.00 0.00 50 TYR A CA 14
ATOM 19734 C C . TYR A 1 50 ? 2.036 3.790 11.522 1.00 0.00 50 TYR A C 14
ATOM 19735 O O . TYR A 1 50 ? 1.432 2.735 11.761 1.00 0.00 50 TYR A O 14
ATOM 19753 N N . LYS A 1 51 ? 3.378 3.943 11.671 1.00 0.00 51 LYS A N 14
ATOM 19754 C CA . LYS A 1 51 ? 4.306 2.866 12.118 1.00 0.00 51 LYS A CA 14
ATOM 19755 C C . LYS A 1 51 ? 4.311 1.702 11.097 1.00 0.00 51 LYS A C 14
ATOM 19756 O O . LYS A 1 51 ? 4.491 0.533 11.456 1.00 0.00 51 LYS A O 14
ATOM 19775 N N . ILE A 1 52 ? 4.150 2.054 9.811 1.00 0.00 52 ILE A N 14
ATOM 19776 C CA . ILE A 1 52 ? 4.063 1.091 8.698 1.00 0.00 52 ILE A CA 14
ATOM 19777 C C . ILE A 1 52 ? 5.328 1.187 7.830 1.00 0.00 52 ILE A C 14
ATOM 19778 O O . ILE A 1 52 ? 6.264 1.918 8.185 1.00 0.00 52 ILE A O 14
ATOM 19794 N N . LYS A 1 53 ? 5.370 0.440 6.707 1.00 0.00 53 LYS A N 14
ATOM 19795 C CA . LYS A 1 53 ? 6.558 0.400 5.832 1.00 0.00 53 LYS A CA 14
ATOM 19796 C C . LYS A 1 53 ? 6.154 0.037 4.396 1.00 0.00 53 LYS A C 14
ATOM 19797 O O . LYS A 1 53 ? 5.559 -1.019 4.170 1.00 0.00 53 LYS A O 14
ATOM 19816 N N . PHE A 1 54 ? 6.486 0.923 3.443 1.00 0.00 54 PHE A N 14
ATOM 19817 C CA . PHE A 1 54 ? 6.352 0.672 1.997 1.00 0.00 54 PHE A CA 14
ATOM 19818 C C . PHE A 1 54 ? 7.748 0.417 1.415 1.00 0.00 54 PHE A C 14
ATOM 19819 O O . PHE A 1 54 ? 8.718 1.059 1.830 1.00 0.00 54 PHE A O 14
ATOM 19836 N N . ALA A 1 55 ? 7.837 -0.514 0.457 1.00 0.00 55 ALA A N 14
ATOM 19837 C CA . ALA A 1 55 ? 9.079 -0.817 -0.270 1.00 0.00 55 ALA A CA 14
ATOM 19838 C C . ALA A 1 55 ? 9.039 -0.131 -1.649 1.00 0.00 55 ALA A C 14
ATOM 19839 O O . ALA A 1 55 ? 7.949 0.091 -2.192 1.00 0.00 55 ALA A O 14
ATOM 19846 N N . LEU A 1 56 ? 10.229 0.193 -2.200 1.00 0.00 56 LEU A N 14
ATOM 19847 C CA . LEU A 1 56 ? 10.388 0.952 -3.470 1.00 0.00 56 LEU A CA 14
ATOM 19848 C C . LEU A 1 56 ? 9.618 0.307 -4.647 1.00 0.00 56 LEU A C 14
ATOM 19849 O O . LEU A 1 56 ? 9.065 1.024 -5.490 1.00 0.00 56 LEU A O 14
ATOM 19865 N N . GLY A 1 57 ? 9.561 -1.034 -4.668 1.00 0.00 57 GLY A N 14
ATOM 19866 C CA . GLY A 1 57 ? 8.812 -1.774 -5.691 1.00 0.00 57 GLY A CA 14
ATOM 19867 C C . GLY A 1 57 ? 7.320 -1.449 -5.671 1.00 0.00 57 GLY A C 14
ATOM 19868 O O . GLY A 1 57 ? 6.717 -1.219 -6.720 1.00 0.00 57 GLY A O 14
ATOM 19872 N N . GLU A 1 58 ? 6.746 -1.385 -4.449 1.00 0.00 58 GLU A N 14
ATOM 19873 C CA . GLU A 1 58 ? 5.327 -1.019 -4.229 1.00 0.00 58 GLU A CA 14
ATOM 19874 C C . GLU A 1 58 ? 5.073 0.453 -4.606 1.00 0.00 58 GLU A C 14
ATOM 19875 O O . GLU A 1 58 ? 3.969 0.808 -5.041 1.00 0.00 58 GLU A O 14
ATOM 19887 N N . LEU A 1 59 ? 6.112 1.301 -4.446 1.00 0.00 59 LEU A N 14
ATOM 19888 C CA . LEU A 1 59 ? 6.027 2.745 -4.754 1.00 0.00 59 LEU A CA 14
ATOM 19889 C C . LEU A 1 59 ? 5.870 2.963 -6.262 1.00 0.00 59 LEU A C 14
ATOM 19890 O O . LEU A 1 59 ? 5.128 3.850 -6.695 1.00 0.00 59 LEU A O 14
ATOM 19906 N N . GLN A 1 60 ? 6.571 2.131 -7.051 1.00 0.00 60 GLN A N 14
ATOM 19907 C CA . GLN A 1 60 ? 6.460 2.126 -8.526 1.00 0.00 60 GLN A CA 14
ATOM 19908 C C . GLN A 1 60 ? 5.090 1.581 -9.006 1.00 0.00 60 GLN A C 14
ATOM 19909 O O . GLN A 1 60 ? 4.782 1.645 -10.202 1.00 0.00 60 GLN A O 14
ATOM 19923 N N . LYS A 1 61 ? 4.280 1.033 -8.072 1.00 0.00 61 LYS A N 14
ATOM 19924 C CA . LYS A 1 61 ? 2.894 0.587 -8.354 1.00 0.00 61 LYS A CA 14
ATOM 19925 C C . LYS A 1 61 ? 1.876 1.671 -7.935 1.00 0.00 61 LYS A C 14
ATOM 19926 O O . LYS A 1 61 ? 0.693 1.561 -8.261 1.00 0.00 61 LYS A O 14
ATOM 19945 N N . LEU A 1 62 ? 2.342 2.717 -7.217 1.00 0.00 62 LEU A N 14
ATOM 19946 C CA . LEU A 1 62 ? 1.471 3.806 -6.737 1.00 0.00 62 LEU A CA 14
ATOM 19947 C C . LEU A 1 62 ? 1.255 4.825 -7.869 1.00 0.00 62 LEU A C 14
ATOM 19948 O O . LEU A 1 62 ? 2.017 5.793 -7.993 1.00 0.00 62 LEU A O 14
ATOM 19964 N N . LYS A 1 63 ? 0.258 4.575 -8.733 1.00 0.00 63 LYS A N 14
ATOM 19965 C CA . LYS A 1 63 ? -0.049 5.474 -9.855 1.00 0.00 63 LYS A CA 14
ATOM 19966 C C . LYS A 1 63 ? -0.890 6.667 -9.373 1.00 0.00 63 LYS A C 14
ATOM 19967 O O . LYS A 1 63 ? -0.776 7.781 -9.896 1.00 0.00 63 LYS A O 14
ATOM 19986 N N . ASN A 1 64 ? -1.729 6.410 -8.363 1.00 0.00 64 ASN A N 14
ATOM 19987 C CA . ASN A 1 64 ? -2.671 7.391 -7.795 1.00 0.00 64 ASN A CA 14
ATOM 19988 C C . ASN A 1 64 ? -2.734 7.218 -6.267 1.00 0.00 64 ASN A C 14
ATOM 19989 O O . ASN A 1 64 ? -2.152 6.284 -5.709 1.00 0.00 64 ASN A O 14
ATOM 20000 N N . VAL A 1 65 ? -3.454 8.140 -5.606 1.00 0.00 65 VAL A N 14
ATOM 20001 C CA . VAL A 1 65 ? -3.740 8.083 -4.161 1.00 0.00 65 VAL A CA 14
ATOM 20002 C C . VAL A 1 65 ? -4.805 7.001 -3.861 1.00 0.00 65 VAL A C 14
ATOM 20003 O O . VAL A 1 65 ? -4.997 6.601 -2.708 1.00 0.00 65 VAL A O 14
ATOM 20016 N N . GLY A 1 66 ? -5.463 6.498 -4.925 1.00 0.00 66 GLY A N 14
ATOM 20017 C CA . GLY A 1 66 ? -6.304 5.309 -4.826 1.00 0.00 66 GLY A CA 14
ATOM 20018 C C . GLY A 1 66 ? -5.467 4.075 -4.511 1.00 0.00 66 GLY A C 14
ATOM 20019 O O . GLY A 1 66 ? -5.895 3.211 -3.751 1.00 0.00 66 GLY A O 14
ATOM 20023 N N . ASP A 1 67 ? -4.241 4.028 -5.083 1.00 0.00 67 ASP A N 14
ATOM 20024 C CA . ASP A 1 67 ? -3.240 2.992 -4.765 1.00 0.00 67 ASP A CA 14
ATOM 20025 C C . ASP A 1 67 ? -2.776 3.127 -3.313 1.00 0.00 67 ASP A C 14
ATOM 20026 O O . ASP A 1 67 ? -2.548 2.121 -2.659 1.00 0.00 67 ASP A O 14
ATOM 20035 N N . LEU A 1 68 ? -2.621 4.385 -2.822 1.00 0.00 68 LEU A N 14
ATOM 20036 C CA . LEU A 1 68 ? -2.306 4.654 -1.397 1.00 0.00 68 LEU A CA 14
ATOM 20037 C C . LEU A 1 68 ? -3.462 4.228 -0.482 1.00 0.00 68 LEU A C 14
ATOM 20038 O O . LEU A 1 68 ? -3.215 3.783 0.625 1.00 0.00 68 LEU A O 14
ATOM 20054 N N . ALA A 1 69 ? -4.712 4.357 -0.947 1.00 0.00 69 ALA A N 14
ATOM 20055 C CA . ALA A 1 69 ? -5.889 3.932 -0.165 1.00 0.00 69 ALA A CA 14
ATOM 20056 C C . ALA A 1 69 ? -5.782 2.427 0.156 1.00 0.00 69 ALA A C 14
ATOM 20057 O O . ALA A 1 69 ? -5.811 2.033 1.316 1.00 0.00 69 ALA A O 14
ATOM 20064 N N . ASP A 1 70 ? -5.551 1.629 -0.899 1.00 0.00 70 ASP A N 14
ATOM 20065 C CA . ASP A 1 70 ? -5.346 0.171 -0.790 1.00 0.00 70 ASP A CA 14
ATOM 20066 C C . ASP A 1 70 ? -4.092 -0.165 0.032 1.00 0.00 70 ASP A C 14
ATOM 20067 O O . ASP A 1 70 ? -4.181 -0.919 0.994 1.00 0.00 70 ASP A O 14
ATOM 20076 N N . LEU A 1 71 ? -2.949 0.447 -0.340 1.00 0.00 71 LEU A N 14
ATOM 20077 C CA . LEU A 1 71 ? -1.618 0.139 0.243 1.00 0.00 71 LEU A CA 14
ATOM 20078 C C . LEU A 1 71 ? -1.590 0.423 1.757 1.00 0.00 71 LEU A C 14
ATOM 20079 O O . LEU A 1 71 ? -1.245 -0.467 2.533 1.00 0.00 71 LEU A O 14
ATOM 20095 N N . VAL A 1 72 ? -1.970 1.656 2.158 1.00 0.00 72 VAL A N 14
ATOM 20096 C CA . VAL A 1 72 ? -2.052 2.051 3.581 1.00 0.00 72 VAL A CA 14
ATOM 20097 C C . VAL A 1 72 ? -3.010 1.106 4.351 1.00 0.00 72 VAL A C 14
ATOM 20098 O O . VAL A 1 72 ? -2.679 0.684 5.445 1.00 0.00 72 VAL A O 14
ATOM 20111 N N . ASP A 1 73 ? -4.160 0.726 3.733 1.00 0.00 73 ASP A N 14
ATOM 20112 C CA . ASP A 1 73 ? -5.123 -0.247 4.336 1.00 0.00 73 ASP A CA 14
ATOM 20113 C C . ASP A 1 73 ? -4.471 -1.616 4.581 1.00 0.00 73 ASP A C 14
ATOM 20114 O O . ASP A 1 73 ? -4.755 -2.258 5.587 1.00 0.00 73 ASP A O 14
ATOM 20123 N N . LYS A 1 74 ? -3.604 -2.044 3.654 1.00 0.00 74 LYS A N 14
ATOM 20124 C CA . LYS A 1 74 ? -2.908 -3.342 3.753 1.00 0.00 74 LYS A CA 14
ATOM 20125 C C . LYS A 1 74 ? -1.886 -3.311 4.894 1.00 0.00 74 LYS A C 14
ATOM 20126 O O . LYS A 1 74 ? -1.749 -4.279 5.640 1.00 0.00 74 LYS A O 14
ATOM 20145 N N . LYS A 1 75 ? -1.204 -2.166 5.037 1.00 0.00 75 LYS A N 14
ATOM 20146 C CA . LYS A 1 75 ? -0.196 -1.956 6.080 1.00 0.00 75 LYS A CA 14
ATOM 20147 C C . LYS A 1 75 ? -0.862 -1.850 7.465 1.00 0.00 75 LYS A C 14
ATOM 20148 O O . LYS A 1 75 ? -0.336 -2.366 8.454 1.00 0.00 75 LYS A O 14
ATOM 20167 N N . LEU A 1 76 ? -2.038 -1.188 7.507 1.00 0.00 76 LEU A N 14
ATOM 20168 C CA . LEU A 1 76 ? -2.822 -1.005 8.740 1.00 0.00 76 LEU A CA 14
ATOM 20169 C C . LEU A 1 76 ? -3.548 -2.304 9.123 1.00 0.00 76 LEU A C 14
ATOM 20170 O O . LEU A 1 76 ? -3.832 -2.531 10.297 1.00 0.00 76 LEU A O 14
ATOM 20186 N N . ALA A 1 77 ? -3.835 -3.155 8.121 1.00 0.00 77 ALA A N 14
ATOM 20187 C CA . ALA A 1 77 ? -4.353 -4.519 8.352 1.00 0.00 77 ALA A CA 14
ATOM 20188 C C . ALA A 1 77 ? -3.282 -5.373 9.060 1.00 0.00 77 ALA A C 14
ATOM 20189 O O . ALA A 1 77 ? -3.593 -6.169 9.948 1.00 0.00 77 ALA A O 14
ATOM 20196 N N . ARG A 1 78 ? -2.007 -5.162 8.670 1.00 0.00 78 ARG A N 14
ATOM 20197 C CA . ARG A 1 78 ? -0.843 -5.784 9.337 1.00 0.00 78 ARG A CA 14
ATOM 20198 C C . ARG A 1 78 ? -0.642 -5.190 10.752 1.00 0.00 78 ARG A C 14
ATOM 20199 O O . ARG A 1 78 ? -0.119 -5.868 11.641 1.00 0.00 78 ARG A O 14
ATOM 20220 N N . LYS A 1 79 ? -1.072 -3.919 10.943 1.00 0.00 79 LYS A N 14
ATOM 20221 C CA . LYS A 1 79 ? -0.986 -3.199 12.242 1.00 0.00 79 LYS A CA 14
ATOM 20222 C C . LYS A 1 79 ? -1.944 -3.762 13.312 1.00 0.00 79 LYS A C 14
ATOM 20223 O O . LYS A 1 79 ? -1.935 -3.272 14.444 1.00 0.00 79 LYS A O 14
ATOM 20242 N N . LEU A 1 80 ? -2.798 -4.748 12.950 1.00 0.00 80 LEU A N 14
ATOM 20243 C CA . LEU A 1 80 ? -3.559 -5.567 13.936 1.00 0.00 80 LEU A CA 14
ATOM 20244 C C . LEU A 1 80 ? -2.592 -6.547 14.654 1.00 0.00 80 LEU A C 14
ATOM 20245 O O . LEU A 1 80 ? -2.755 -7.772 14.609 1.00 0.00 80 LEU A O 14
ATOM 20261 N N . GLU A 1 81 ? -1.602 -5.963 15.333 1.00 0.00 81 GLU A N 14
ATOM 20262 C CA . GLU A 1 81 ? -0.456 -6.650 15.920 1.00 0.00 81 GLU A CA 14
ATOM 20263 C C . GLU A 1 81 ? 0.097 -5.709 17.018 1.00 0.00 81 GLU A C 14
ATOM 20264 O O . GLU A 1 81 ? 0.091 -4.480 16.838 1.00 0.00 81 GLU A O 14
ATOM 20276 N N . HIS A 1 82 ? 0.547 -6.294 18.144 1.00 0.00 82 HIS A N 14
ATOM 20277 C CA . HIS A 1 82 ? 1.010 -5.547 19.328 1.00 0.00 82 HIS A CA 14
ATOM 20278 C C . HIS A 1 82 ? 2.197 -4.620 18.981 1.00 0.00 82 HIS A C 14
ATOM 20279 O O . HIS A 1 82 ? 2.042 -3.395 19.029 1.00 0.00 82 HIS A O 14
ATOM 20294 N N . HIS A 1 83 ? 3.363 -5.199 18.599 1.00 0.00 83 HIS A N 14
ATOM 20295 C CA . HIS A 1 83 ? 4.570 -4.402 18.263 1.00 0.00 83 HIS A CA 14
ATOM 20296 C C . HIS A 1 83 ? 5.703 -5.269 17.670 1.00 0.00 83 HIS A C 14
ATOM 20297 O O . HIS A 1 83 ? 6.119 -5.041 16.530 1.00 0.00 83 HIS A O 14
ATOM 20312 N N . HIS A 1 84 ? 6.160 -6.278 18.444 1.00 0.00 84 HIS A N 14
ATOM 20313 C CA . HIS A 1 84 ? 7.461 -6.967 18.248 1.00 0.00 84 HIS A CA 14
ATOM 20314 C C . HIS A 1 84 ? 8.637 -5.961 18.290 1.00 0.00 84 HIS A C 14
ATOM 20315 O O . HIS A 1 84 ? 9.316 -5.860 19.314 1.00 0.00 84 HIS A O 14
ATOM 20330 N N . HIS A 1 85 ? 8.842 -5.191 17.199 1.00 0.00 85 HIS A N 14
ATOM 20331 C CA . HIS A 1 85 ? 9.926 -4.189 17.104 1.00 0.00 85 HIS A CA 14
ATOM 20332 C C . HIS A 1 85 ? 9.564 -2.894 17.871 1.00 0.00 85 HIS A C 14
ATOM 20333 O O . HIS A 1 85 ? 9.110 -1.917 17.280 1.00 0.00 85 HIS A O 14
ATOM 20348 N N . HIS A 1 86 ? 9.709 -2.941 19.202 1.00 0.00 86 HIS A N 14
ATOM 20349 C CA . HIS A 1 86 ? 9.651 -1.758 20.095 1.00 0.00 86 HIS A CA 14
ATOM 20350 C C . HIS A 1 86 ? 10.486 -2.064 21.349 1.00 0.00 86 HIS A C 14
ATOM 20351 O O . HIS A 1 86 ? 9.963 -2.188 22.462 1.00 0.00 86 HIS A O 14
ATOM 20366 N N . HIS A 1 87 ? 11.790 -2.260 21.110 1.00 0.00 87 HIS A N 14
ATOM 20367 C CA . HIS A 1 87 ? 12.812 -2.482 22.143 1.00 0.00 87 HIS A CA 14
ATOM 20368 C C . HIS A 1 87 ? 14.205 -2.262 21.505 1.00 0.00 87 HIS A C 14
ATOM 20369 O O . HIS A 1 87 ? 14.561 -3.007 20.571 1.00 0.00 87 HIS A O 14
ATOM 20427 N N . MET A 1 1 ? -10.507 1.074 4.508 1.00 0.00 1 MET A N 15
ATOM 20428 C CA . MET A 1 1 ? -11.769 1.843 4.479 1.00 0.00 1 MET A CA 15
ATOM 20429 C C . MET A 1 1 ? -11.528 3.348 4.804 1.00 0.00 1 MET A C 15
ATOM 20430 O O . MET A 1 1 ? -11.805 4.183 3.941 1.00 0.00 1 MET A O 15
ATOM 20446 N N . PRO A 1 2 ? -10.982 3.755 6.020 1.00 0.00 2 PRO A N 15
ATOM 20447 C CA . PRO A 1 2 ? -10.859 5.193 6.395 1.00 0.00 2 PRO A CA 15
ATOM 20448 C C . PRO A 1 2 ? -9.509 5.808 5.962 1.00 0.00 2 PRO A C 15
ATOM 20449 O O . PRO A 1 2 ? -9.043 6.800 6.545 1.00 0.00 2 PRO A O 15
ATOM 20460 N N . THR A 1 3 ? -8.926 5.225 4.909 1.00 0.00 3 THR A N 15
ATOM 20461 C CA . THR A 1 3 ? -7.538 5.470 4.529 1.00 0.00 3 THR A CA 15
ATOM 20462 C C . THR A 1 3 ? -7.351 6.851 3.867 1.00 0.00 3 THR A C 15
ATOM 20463 O O . THR A 1 3 ? -6.511 7.617 4.318 1.00 0.00 3 THR A O 15
ATOM 20474 N N . LEU A 1 4 ? -8.164 7.171 2.824 1.00 0.00 4 LEU A N 15
ATOM 20475 C CA . LEU A 1 4 ? -8.071 8.471 2.100 1.00 0.00 4 LEU A CA 15
ATOM 20476 C C . LEU A 1 4 ? -8.263 9.644 3.079 1.00 0.00 4 LEU A C 15
ATOM 20477 O O . LEU A 1 4 ? -7.526 10.627 3.034 1.00 0.00 4 LEU A O 15
ATOM 20493 N N . ASP A 1 5 ? -9.248 9.471 3.988 1.00 0.00 5 ASP A N 15
ATOM 20494 C CA . ASP A 1 5 ? -9.549 10.419 5.078 1.00 0.00 5 ASP A CA 15
ATOM 20495 C C . ASP A 1 5 ? -8.301 10.691 5.934 1.00 0.00 5 ASP A C 15
ATOM 20496 O O . ASP A 1 5 ? -7.936 11.842 6.174 1.00 0.00 5 ASP A O 15
ATOM 20505 N N . ALA A 1 6 ? -7.654 9.602 6.364 1.00 0.00 6 ALA A N 15
ATOM 20506 C CA . ALA A 1 6 ? -6.463 9.652 7.224 1.00 0.00 6 ALA A CA 15
ATOM 20507 C C . ALA A 1 6 ? -5.256 10.283 6.496 1.00 0.00 6 ALA A C 15
ATOM 20508 O O . ALA A 1 6 ? -4.490 11.051 7.089 1.00 0.00 6 ALA A O 15
ATOM 20515 N N . LEU A 1 7 ? -5.108 9.950 5.197 1.00 0.00 7 LEU A N 15
ATOM 20516 C CA . LEU A 1 7 ? -3.956 10.376 4.381 1.00 0.00 7 LEU A CA 15
ATOM 20517 C C . LEU A 1 7 ? -4.062 11.862 3.991 1.00 0.00 7 LEU A C 15
ATOM 20518 O O . LEU A 1 7 ? -3.037 12.501 3.782 1.00 0.00 7 LEU A O 15
ATOM 20534 N N . THR A 1 8 ? -5.303 12.403 3.907 1.00 0.00 8 THR A N 15
ATOM 20535 C CA . THR A 1 8 ? -5.538 13.793 3.445 1.00 0.00 8 THR A CA 15
ATOM 20536 C C . THR A 1 8 ? -4.746 14.851 4.285 1.00 0.00 8 THR A C 15
ATOM 20537 O O . THR A 1 8 ? -4.044 15.660 3.681 1.00 0.00 8 THR A O 15
ATOM 20548 N N . PRO A 1 9 ? -4.811 14.859 5.677 1.00 0.00 9 PRO A N 15
ATOM 20549 C CA . PRO A 1 9 ? -3.945 15.743 6.514 1.00 0.00 9 PRO A CA 15
ATOM 20550 C C . PRO A 1 9 ? -2.426 15.501 6.312 1.00 0.00 9 PRO A C 15
ATOM 20551 O O . PRO A 1 9 ? -1.637 16.430 6.478 1.00 0.00 9 PRO A O 15
ATOM 20562 N N . ILE A 1 10 ? -2.022 14.257 5.950 1.00 0.00 10 ILE A N 15
ATOM 20563 C CA . ILE A 1 10 ? -0.582 13.921 5.755 1.00 0.00 10 ILE A CA 15
ATOM 20564 C C . ILE A 1 10 ? -0.055 14.598 4.477 1.00 0.00 10 ILE A C 15
ATOM 20565 O O . ILE A 1 10 ? 1.044 15.158 4.465 1.00 0.00 10 ILE A O 15
ATOM 20581 N N . PHE A 1 11 ? -0.875 14.548 3.411 1.00 0.00 11 PHE A N 15
ATOM 20582 C CA . PHE A 1 11 ? -0.589 15.232 2.138 1.00 0.00 11 PHE A CA 15
ATOM 20583 C C . PHE A 1 11 ? -0.608 16.758 2.363 1.00 0.00 11 PHE A C 15
ATOM 20584 O O . PHE A 1 11 ? 0.309 17.466 1.961 1.00 0.00 11 PHE A O 15
ATOM 20601 N N . ARG A 1 12 ? -1.651 17.241 3.060 1.00 0.00 12 ARG A N 15
ATOM 20602 C CA . ARG A 1 12 ? -1.812 18.673 3.396 1.00 0.00 12 ARG A CA 15
ATOM 20603 C C . ARG A 1 12 ? -0.683 19.185 4.320 1.00 0.00 12 ARG A C 15
ATOM 20604 O O . ARG A 1 12 ? -0.471 20.391 4.407 1.00 0.00 12 ARG A O 15
ATOM 20625 N N . GLN A 1 13 ? 0.004 18.270 5.032 1.00 0.00 13 GLN A N 15
ATOM 20626 C CA . GLN A 1 13 ? 1.234 18.586 5.788 1.00 0.00 13 GLN A CA 15
ATOM 20627 C C . GLN A 1 13 ? 2.414 18.820 4.818 1.00 0.00 13 GLN A C 15
ATOM 20628 O O . GLN A 1 13 ? 3.014 19.907 4.795 1.00 0.00 13 GLN A O 15
ATOM 20642 N N . VAL A 1 14 ? 2.712 17.771 4.015 1.00 0.00 14 VAL A N 15
ATOM 20643 C CA . VAL A 1 14 ? 3.883 17.711 3.109 1.00 0.00 14 VAL A CA 15
ATOM 20644 C C . VAL A 1 14 ? 3.887 18.866 2.094 1.00 0.00 14 VAL A C 15
ATOM 20645 O O . VAL A 1 14 ? 4.857 19.638 2.007 1.00 0.00 14 VAL A O 15
ATOM 20658 N N . PHE A 1 15 ? 2.779 18.994 1.364 1.00 0.00 15 PHE A N 15
ATOM 20659 C CA . PHE A 1 15 ? 2.638 19.974 0.277 1.00 0.00 15 PHE A CA 15
ATOM 20660 C C . PHE A 1 15 ? 2.197 21.350 0.826 1.00 0.00 15 PHE A C 15
ATOM 20661 O O . PHE A 1 15 ? 2.425 22.372 0.167 1.00 0.00 15 PHE A O 15
ATOM 20678 N N . ASP A 1 16 ? 1.561 21.345 2.026 1.00 0.00 16 ASP A N 15
ATOM 20679 C CA . ASP A 1 16 ? 1.020 22.550 2.702 1.00 0.00 16 ASP A CA 15
ATOM 20680 C C . ASP A 1 16 ? -0.027 23.242 1.807 1.00 0.00 16 ASP A C 15
ATOM 20681 O O . ASP A 1 16 ? 0.289 24.183 1.064 1.00 0.00 16 ASP A O 15
ATOM 20690 N N . ASP A 1 17 ? -1.261 22.731 1.865 1.00 0.00 17 ASP A N 15
ATOM 20691 C CA . ASP A 1 17 ? -2.350 23.143 0.961 1.00 0.00 17 ASP A CA 15
ATOM 20692 C C . ASP A 1 17 ? -3.716 22.737 1.555 1.00 0.00 17 ASP A C 15
ATOM 20693 O O . ASP A 1 17 ? -3.774 21.931 2.480 1.00 0.00 17 ASP A O 15
ATOM 20702 N N . ASP A 1 18 ? -4.810 23.279 0.992 1.00 0.00 18 ASP A N 15
ATOM 20703 C CA . ASP A 1 18 ? -6.186 23.074 1.503 1.00 0.00 18 ASP A CA 15
ATOM 20704 C C . ASP A 1 18 ? -7.046 22.359 0.443 1.00 0.00 18 ASP A C 15
ATOM 20705 O O . ASP A 1 18 ? -8.016 21.668 0.774 1.00 0.00 18 ASP A O 15
ATOM 20714 N N . SER A 1 19 ? -6.648 22.504 -0.836 1.00 0.00 19 SER A N 15
ATOM 20715 C CA . SER A 1 19 ? -7.400 21.989 -1.995 1.00 0.00 19 SER A CA 15
ATOM 20716 C C . SER A 1 19 ? -7.145 20.479 -2.209 1.00 0.00 19 SER A C 15
ATOM 20717 O O . SER A 1 19 ? -7.812 19.847 -3.040 1.00 0.00 19 SER A O 15
ATOM 20725 N N . ILE A 1 20 ? -6.172 19.906 -1.457 1.00 0.00 20 ILE A N 15
ATOM 20726 C CA . ILE A 1 20 ? -5.902 18.461 -1.465 1.00 0.00 20 ILE A CA 15
ATOM 20727 C C . ILE A 1 20 ? -7.075 17.721 -0.803 1.00 0.00 20 ILE A C 15
ATOM 20728 O O . ILE A 1 20 ? -7.205 17.708 0.417 1.00 0.00 20 ILE A O 15
ATOM 20744 N N . VAL A 1 21 ? -7.965 17.184 -1.641 1.00 0.00 21 VAL A N 15
ATOM 20745 C CA . VAL A 1 21 ? -9.096 16.353 -1.216 1.00 0.00 21 VAL A CA 15
ATOM 20746 C C . VAL A 1 21 ? -8.975 15.029 -1.979 1.00 0.00 21 VAL A C 15
ATOM 20747 O O . VAL A 1 21 ? -9.358 14.938 -3.157 1.00 0.00 21 VAL A O 15
ATOM 20760 N N . LEU A 1 22 ? -8.384 14.029 -1.313 1.00 0.00 22 LEU A N 15
ATOM 20761 C CA . LEU A 1 22 ? -7.941 12.783 -1.956 1.00 0.00 22 LEU A CA 15
ATOM 20762 C C . LEU A 1 22 ? -9.118 11.960 -2.478 1.00 0.00 22 LEU A C 15
ATOM 20763 O O . LEU A 1 22 ? -10.134 11.815 -1.802 1.00 0.00 22 LEU A O 15
ATOM 20779 N N . THR A 1 23 ? -8.950 11.436 -3.693 1.00 0.00 23 THR A N 15
ATOM 20780 C CA . THR A 1 23 ? -9.908 10.547 -4.346 1.00 0.00 23 THR A CA 15
ATOM 20781 C C . THR A 1 23 ? -9.127 9.367 -4.951 1.00 0.00 23 THR A C 15
ATOM 20782 O O . THR A 1 23 ? -7.882 9.367 -4.945 1.00 0.00 23 THR A O 15
ATOM 20793 N N . ARG A 1 24 ? -9.853 8.375 -5.460 1.00 0.00 24 ARG A N 15
ATOM 20794 C CA . ARG A 1 24 ? -9.262 7.126 -5.965 1.00 0.00 24 ARG A CA 15
ATOM 20795 C C . ARG A 1 24 ? -8.318 7.341 -7.166 1.00 0.00 24 ARG A C 15
ATOM 20796 O O . ARG A 1 24 ? -7.255 6.740 -7.216 1.00 0.00 24 ARG A O 15
ATOM 20817 N N . GLU A 1 25 ? -8.695 8.207 -8.112 1.00 0.00 25 GLU A N 15
ATOM 20818 C CA . GLU A 1 25 ? -7.924 8.402 -9.362 1.00 0.00 25 GLU A CA 15
ATOM 20819 C C . GLU A 1 25 ? -6.858 9.521 -9.244 1.00 0.00 25 GLU A C 15
ATOM 20820 O O . GLU A 1 25 ? -6.138 9.777 -10.217 1.00 0.00 25 GLU A O 15
ATOM 20832 N N . THR A 1 26 ? -6.748 10.162 -8.056 1.00 0.00 26 THR A N 15
ATOM 20833 C CA . THR A 1 26 ? -5.756 11.237 -7.795 1.00 0.00 26 THR A CA 15
ATOM 20834 C C . THR A 1 26 ? -4.302 10.756 -8.027 1.00 0.00 26 THR A C 15
ATOM 20835 O O . THR A 1 26 ? -3.715 10.090 -7.179 1.00 0.00 26 THR A O 15
ATOM 20846 N N . SER A 1 27 ? -3.749 11.075 -9.196 1.00 0.00 27 SER A N 15
ATOM 20847 C CA . SER A 1 27 ? -2.365 10.724 -9.556 1.00 0.00 27 SER A CA 15
ATOM 20848 C C . SER A 1 27 ? -1.407 11.887 -9.249 1.00 0.00 27 SER A C 15
ATOM 20849 O O . SER A 1 27 ? -1.830 12.988 -8.869 1.00 0.00 27 SER A O 15
ATOM 20857 N N . ALA A 1 28 ? -0.106 11.613 -9.397 1.00 0.00 28 ALA A N 15
ATOM 20858 C CA . ALA A 1 28 ? 0.944 12.649 -9.424 1.00 0.00 28 ALA A CA 15
ATOM 20859 C C . ALA A 1 28 ? 0.739 13.661 -10.575 1.00 0.00 28 ALA A C 15
ATOM 20860 O O . ALA A 1 28 ? 1.258 14.776 -10.530 1.00 0.00 28 ALA A O 15
ATOM 20867 N N . ASN A 1 29 ? 0.001 13.236 -11.615 1.00 0.00 29 ASN A N 15
ATOM 20868 C CA . ASN A 1 29 ? -0.368 14.093 -12.755 1.00 0.00 29 ASN A CA 15
ATOM 20869 C C . ASN A 1 29 ? -1.554 15.017 -12.369 1.00 0.00 29 ASN A C 15
ATOM 20870 O O . ASN A 1 29 ? -1.667 16.138 -12.873 1.00 0.00 29 ASN A O 15
ATOM 20881 N N . ASP A 1 30 ? -2.431 14.519 -11.464 1.00 0.00 30 ASP A N 15
ATOM 20882 C CA . ASP A 1 30 ? -3.605 15.264 -10.951 1.00 0.00 30 ASP A CA 15
ATOM 20883 C C . ASP A 1 30 ? -3.170 16.422 -10.026 1.00 0.00 30 ASP A C 15
ATOM 20884 O O . ASP A 1 30 ? -3.824 17.472 -9.977 1.00 0.00 30 ASP A O 15
ATOM 20893 N N . ILE A 1 31 ? -2.029 16.235 -9.334 1.00 0.00 31 ILE A N 15
ATOM 20894 C CA . ILE A 1 31 ? -1.476 17.222 -8.383 1.00 0.00 31 ILE A CA 15
ATOM 20895 C C . ILE A 1 31 ? -0.107 17.672 -8.917 1.00 0.00 31 ILE A C 15
ATOM 20896 O O . ILE A 1 31 ? 0.859 16.902 -8.888 1.00 0.00 31 ILE A O 15
ATOM 20912 N N . ASP A 1 32 ? -0.042 18.919 -9.429 1.00 0.00 32 ASP A N 15
ATOM 20913 C CA . ASP A 1 32 ? 1.203 19.508 -9.981 1.00 0.00 32 ASP A CA 15
ATOM 20914 C C . ASP A 1 32 ? 2.301 19.565 -8.905 1.00 0.00 32 ASP A C 15
ATOM 20915 O O . ASP A 1 32 ? 3.483 19.333 -9.188 1.00 0.00 32 ASP A O 15
ATOM 20924 N N . ALA A 1 33 ? 1.880 19.852 -7.668 1.00 0.00 33 ALA A N 15
ATOM 20925 C CA . ALA A 1 33 ? 2.768 19.949 -6.495 1.00 0.00 33 ALA A CA 15
ATOM 20926 C C . ALA A 1 33 ? 3.424 18.597 -6.122 1.00 0.00 33 ALA A C 15
ATOM 20927 O O . ALA A 1 33 ? 4.405 18.571 -5.373 1.00 0.00 33 ALA A O 15
ATOM 20934 N N . TRP A 1 34 ? 2.875 17.483 -6.634 1.00 0.00 34 TRP A N 15
ATOM 20935 C CA . TRP A 1 34 ? 3.347 16.128 -6.312 1.00 0.00 34 TRP A CA 15
ATOM 20936 C C . TRP A 1 34 ? 4.422 15.673 -7.332 1.00 0.00 34 TRP A C 15
ATOM 20937 O O . TRP A 1 34 ? 4.222 14.716 -8.101 1.00 0.00 34 TRP A O 15
ATOM 20958 N N . ASP A 1 35 ? 5.557 16.402 -7.337 1.00 0.00 35 ASP A N 15
ATOM 20959 C CA . ASP A 1 35 ? 6.769 16.038 -8.118 1.00 0.00 35 ASP A CA 15
ATOM 20960 C C . ASP A 1 35 ? 7.480 14.829 -7.488 1.00 0.00 35 ASP A C 15
ATOM 20961 O O . ASP A 1 35 ? 7.205 14.501 -6.338 1.00 0.00 35 ASP A O 15
ATOM 20970 N N . SER A 1 36 ? 8.383 14.173 -8.255 1.00 0.00 36 SER A N 15
ATOM 20971 C CA . SER A 1 36 ? 9.215 13.018 -7.791 1.00 0.00 36 SER A CA 15
ATOM 20972 C C . SER A 1 36 ? 9.861 13.274 -6.404 1.00 0.00 36 SER A C 15
ATOM 20973 O O . SER A 1 36 ? 9.918 12.390 -5.542 1.00 0.00 36 SER A O 15
ATOM 20980 N N . LEU A 1 37 ? 10.327 14.513 -6.243 1.00 0.00 37 LEU A N 15
ATOM 20981 C CA . LEU A 1 37 ? 10.969 15.012 -5.019 1.00 0.00 37 LEU A CA 15
ATOM 20982 C C . LEU A 1 37 ? 9.952 15.008 -3.856 1.00 0.00 37 LEU A C 15
ATOM 20983 O O . LEU A 1 37 ? 10.241 14.545 -2.747 1.00 0.00 37 LEU A O 15
ATOM 20999 N N . SER A 1 38 ? 8.745 15.493 -4.168 1.00 0.00 38 SER A N 15
ATOM 21000 C CA . SER A 1 38 ? 7.633 15.612 -3.217 1.00 0.00 38 SER A CA 15
ATOM 21001 C C . SER A 1 38 ? 7.073 14.226 -2.817 1.00 0.00 38 SER A C 15
ATOM 21002 O O . SER A 1 38 ? 6.552 14.078 -1.713 1.00 0.00 38 SER A O 15
ATOM 21010 N N . HIS A 1 39 ? 7.190 13.229 -3.736 1.00 0.00 39 HIS A N 15
ATOM 21011 C CA . HIS A 1 39 ? 6.856 11.808 -3.451 1.00 0.00 39 HIS A CA 15
ATOM 21012 C C . HIS A 1 39 ? 7.712 11.276 -2.306 1.00 0.00 39 HIS A C 15
ATOM 21013 O O . HIS A 1 39 ? 7.200 10.637 -1.399 1.00 0.00 39 HIS A O 15
ATOM 21027 N N . MET A 1 40 ? 9.024 11.549 -2.374 1.00 0.00 40 MET A N 15
ATOM 21028 C CA . MET A 1 40 ? 9.991 11.056 -1.380 1.00 0.00 40 MET A CA 15
ATOM 21029 C C . MET A 1 40 ? 9.617 11.536 0.035 1.00 0.00 40 MET A C 15
ATOM 21030 O O . MET A 1 40 ? 9.573 10.736 0.974 1.00 0.00 40 MET A O 15
ATOM 21044 N N . ASN A 1 41 ? 9.282 12.836 0.147 1.00 0.00 41 ASN A N 15
ATOM 21045 C CA . ASN A 1 41 ? 8.830 13.457 1.417 1.00 0.00 41 ASN A CA 15
ATOM 21046 C C . ASN A 1 41 ? 7.458 12.911 1.853 1.00 0.00 41 ASN A C 15
ATOM 21047 O O . ASN A 1 41 ? 7.231 12.674 3.039 1.00 0.00 41 ASN A O 15
ATOM 21058 N N . LEU A 1 42 ? 6.562 12.696 0.873 1.00 0.00 42 LEU A N 15
ATOM 21059 C CA . LEU A 1 42 ? 5.182 12.220 1.113 1.00 0.00 42 LEU A CA 15
ATOM 21060 C C . LEU A 1 42 ? 5.185 10.799 1.723 1.00 0.00 42 LEU A C 15
ATOM 21061 O O . LEU A 1 42 ? 4.564 10.559 2.761 1.00 0.00 42 LEU A O 15
ATOM 21077 N N . ILE A 1 43 ? 5.926 9.887 1.080 1.00 0.00 43 ILE A N 15
ATOM 21078 C CA . ILE A 1 43 ? 5.998 8.468 1.465 1.00 0.00 43 ILE A CA 15
ATOM 21079 C C . ILE A 1 43 ? 6.653 8.314 2.852 1.00 0.00 43 ILE A C 15
ATOM 21080 O O . ILE A 1 43 ? 6.111 7.608 3.700 1.00 0.00 43 ILE A O 15
ATOM 21096 N N . VAL A 1 44 ? 7.781 9.016 3.103 1.00 0.00 44 VAL A N 15
ATOM 21097 C CA . VAL A 1 44 ? 8.477 8.920 4.401 1.00 0.00 44 VAL A CA 15
ATOM 21098 C C . VAL A 1 44 ? 7.649 9.551 5.546 1.00 0.00 44 VAL A C 15
ATOM 21099 O O . VAL A 1 44 ? 7.801 9.167 6.707 1.00 0.00 44 VAL A O 15
ATOM 21112 N N . SER A 1 45 ? 6.769 10.518 5.199 1.00 0.00 45 SER A N 15
ATOM 21113 C CA . SER A 1 45 ? 5.778 11.076 6.144 1.00 0.00 45 SER A CA 15
ATOM 21114 C C . SER A 1 45 ? 4.704 10.030 6.498 1.00 0.00 45 SER A C 15
ATOM 21115 O O . SER A 1 45 ? 4.287 9.943 7.654 1.00 0.00 45 SER A O 15
ATOM 21123 N N . LEU A 1 46 ? 4.275 9.227 5.508 1.00 0.00 46 LEU A N 15
ATOM 21124 C CA . LEU A 1 46 ? 3.343 8.107 5.745 1.00 0.00 46 LEU A CA 15
ATOM 21125 C C . LEU A 1 46 ? 4.005 7.063 6.678 1.00 0.00 46 LEU A C 15
ATOM 21126 O O . LEU A 1 46 ? 3.349 6.479 7.544 1.00 0.00 46 LEU A O 15
ATOM 21142 N N . GLU A 1 47 ? 5.325 6.866 6.491 1.00 0.00 47 GLU A N 15
ATOM 21143 C CA . GLU A 1 47 ? 6.117 5.887 7.255 1.00 0.00 47 GLU A CA 15
ATOM 21144 C C . GLU A 1 47 ? 6.247 6.291 8.733 1.00 0.00 47 GLU A C 15
ATOM 21145 O O . GLU A 1 47 ? 6.010 5.468 9.614 1.00 0.00 47 GLU A O 15
ATOM 21157 N N . VAL A 1 48 ? 6.631 7.554 9.001 1.00 0.00 48 VAL A N 15
ATOM 21158 C CA . VAL A 1 48 ? 6.839 8.033 10.383 1.00 0.00 48 VAL A CA 15
ATOM 21159 C C . VAL A 1 48 ? 5.508 8.186 11.158 1.00 0.00 48 VAL A C 15
ATOM 21160 O O . VAL A 1 48 ? 5.460 7.909 12.360 1.00 0.00 48 VAL A O 15
ATOM 21173 N N . HIS A 1 49 ? 4.441 8.655 10.468 1.00 0.00 49 HIS A N 15
ATOM 21174 C CA . HIS A 1 49 ? 3.098 8.803 11.076 1.00 0.00 49 HIS A CA 15
ATOM 21175 C C . HIS A 1 49 ? 2.500 7.437 11.474 1.00 0.00 49 HIS A C 15
ATOM 21176 O O . HIS A 1 49 ? 2.193 7.215 12.644 1.00 0.00 49 HIS A O 15
ATOM 21191 N N . TYR A 1 50 ? 2.353 6.526 10.495 1.00 0.00 50 TYR A N 15
ATOM 21192 C CA . TYR A 1 50 ? 1.632 5.241 10.686 1.00 0.00 50 TYR A CA 15
ATOM 21193 C C . TYR A 1 50 ? 2.568 4.105 11.160 1.00 0.00 50 TYR A C 15
ATOM 21194 O O . TYR A 1 50 ? 2.092 2.996 11.463 1.00 0.00 50 TYR A O 15
ATOM 21212 N N . LYS A 1 51 ? 3.886 4.402 11.243 1.00 0.00 51 LYS A N 15
ATOM 21213 C CA . LYS A 1 51 ? 4.949 3.418 11.575 1.00 0.00 51 LYS A CA 15
ATOM 21214 C C . LYS A 1 51 ? 4.887 2.211 10.618 1.00 0.00 51 LYS A C 15
ATOM 21215 O O . LYS A 1 51 ? 4.925 1.054 11.041 1.00 0.00 51 LYS A O 15
ATOM 21234 N N . ILE A 1 52 ? 4.784 2.515 9.311 1.00 0.00 52 ILE A N 15
ATOM 21235 C CA . ILE A 1 52 ? 4.657 1.507 8.236 1.00 0.00 52 ILE A CA 15
ATOM 21236 C C . ILE A 1 52 ? 5.892 1.564 7.321 1.00 0.00 52 ILE A C 15
ATOM 21237 O O . ILE A 1 52 ? 6.574 2.589 7.255 1.00 0.00 52 ILE A O 15
ATOM 21253 N N . LYS A 1 53 ? 6.167 0.456 6.626 1.00 0.00 53 LYS A N 15
ATOM 21254 C CA . LYS A 1 53 ? 7.354 0.295 5.762 1.00 0.00 53 LYS A CA 15
ATOM 21255 C C . LYS A 1 53 ? 6.888 0.226 4.300 1.00 0.00 53 LYS A C 15
ATOM 21256 O O . LYS A 1 53 ? 6.164 -0.699 3.934 1.00 0.00 53 LYS A O 15
ATOM 21275 N N . PHE A 1 54 ? 7.285 1.205 3.477 1.00 0.00 54 PHE A N 15
ATOM 21276 C CA . PHE A 1 54 ? 7.117 1.136 2.013 1.00 0.00 54 PHE A CA 15
ATOM 21277 C C . PHE A 1 54 ? 8.412 0.616 1.382 1.00 0.00 54 PHE A C 15
ATOM 21278 O O . PHE A 1 54 ? 9.498 1.149 1.646 1.00 0.00 54 PHE A O 15
ATOM 21295 N N . ALA A 1 55 ? 8.287 -0.442 0.571 1.00 0.00 55 ALA A N 15
ATOM 21296 C CA . ALA A 1 55 ? 9.379 -0.975 -0.255 1.00 0.00 55 ALA A CA 15
ATOM 21297 C C . ALA A 1 55 ? 9.283 -0.338 -1.650 1.00 0.00 55 ALA A C 15
ATOM 21298 O O . ALA A 1 55 ? 8.179 -0.010 -2.101 1.00 0.00 55 ALA A O 15
ATOM 21305 N N . LEU A 1 56 ? 10.440 -0.151 -2.320 1.00 0.00 56 LEU A N 15
ATOM 21306 C CA . LEU A 1 56 ? 10.519 0.501 -3.653 1.00 0.00 56 LEU A CA 15
ATOM 21307 C C . LEU A 1 56 ? 9.632 -0.234 -4.686 1.00 0.00 56 LEU A C 15
ATOM 21308 O O . LEU A 1 56 ? 9.013 0.408 -5.541 1.00 0.00 56 LEU A O 15
ATOM 21324 N N . GLY A 1 57 ? 9.563 -1.573 -4.558 1.00 0.00 57 GLY A N 15
ATOM 21325 C CA . GLY A 1 57 ? 8.671 -2.399 -5.373 1.00 0.00 57 GLY A CA 15
ATOM 21326 C C . GLY A 1 57 ? 7.207 -1.986 -5.238 1.00 0.00 57 GLY A C 15
ATOM 21327 O O . GLY A 1 57 ? 6.533 -1.745 -6.240 1.00 0.00 57 GLY A O 15
ATOM 21331 N N . GLU A 1 58 ? 6.747 -1.853 -3.973 1.00 0.00 58 GLU A N 15
ATOM 21332 C CA . GLU A 1 58 ? 5.366 -1.423 -3.634 1.00 0.00 58 GLU A CA 15
ATOM 21333 C C . GLU A 1 58 ? 5.061 -0.016 -4.188 1.00 0.00 58 GLU A C 15
ATOM 21334 O O . GLU A 1 58 ? 3.943 0.251 -4.635 1.00 0.00 58 GLU A O 15
ATOM 21346 N N . LEU A 1 59 ? 6.089 0.861 -4.180 1.00 0.00 59 LEU A N 15
ATOM 21347 C CA . LEU A 1 59 ? 5.980 2.250 -4.674 1.00 0.00 59 LEU A CA 15
ATOM 21348 C C . LEU A 1 59 ? 5.771 2.295 -6.196 1.00 0.00 59 LEU A C 15
ATOM 21349 O O . LEU A 1 59 ? 5.039 3.147 -6.705 1.00 0.00 59 LEU A O 15
ATOM 21365 N N . GLN A 1 60 ? 6.433 1.368 -6.918 1.00 0.00 60 GLN A N 15
ATOM 21366 C CA . GLN A 1 60 ? 6.243 1.204 -8.376 1.00 0.00 60 GLN A CA 15
ATOM 21367 C C . GLN A 1 60 ? 4.890 0.530 -8.695 1.00 0.00 60 GLN A C 15
ATOM 21368 O O . GLN A 1 60 ? 4.383 0.655 -9.814 1.00 0.00 60 GLN A O 15
ATOM 21382 N N . LYS A 1 61 ? 4.311 -0.186 -7.705 1.00 0.00 61 LYS A N 15
ATOM 21383 C CA . LYS A 1 61 ? 2.962 -0.787 -7.840 1.00 0.00 61 LYS A CA 15
ATOM 21384 C C . LYS A 1 61 ? 1.857 0.255 -7.584 1.00 0.00 61 LYS A C 15
ATOM 21385 O O . LYS A 1 61 ? 0.684 -0.015 -7.849 1.00 0.00 61 LYS A O 15
ATOM 21404 N N . LEU A 1 62 ? 2.232 1.439 -7.066 1.00 0.00 62 LEU A N 15
ATOM 21405 C CA . LEU A 1 62 ? 1.302 2.570 -6.910 1.00 0.00 62 LEU A CA 15
ATOM 21406 C C . LEU A 1 62 ? 1.124 3.269 -8.270 1.00 0.00 62 LEU A C 15
ATOM 21407 O O . LEU A 1 62 ? 2.072 3.355 -9.045 1.00 0.00 62 LEU A O 15
ATOM 21423 N N . LYS A 1 63 ? -0.106 3.669 -8.596 1.00 0.00 63 LYS A N 15
ATOM 21424 C CA . LYS A 1 63 ? -0.419 4.468 -9.796 1.00 0.00 63 LYS A CA 15
ATOM 21425 C C . LYS A 1 63 ? -1.071 5.798 -9.367 1.00 0.00 63 LYS A C 15
ATOM 21426 O O . LYS A 1 63 ? -0.831 6.849 -9.976 1.00 0.00 63 LYS A O 15
ATOM 21445 N N . ASN A 1 64 ? -1.899 5.732 -8.309 1.00 0.00 64 ASN A N 15
ATOM 21446 C CA . ASN A 1 64 ? -2.613 6.898 -7.747 1.00 0.00 64 ASN A CA 15
ATOM 21447 C C . ASN A 1 64 ? -2.932 6.678 -6.247 1.00 0.00 64 ASN A C 15
ATOM 21448 O O . ASN A 1 64 ? -2.560 5.646 -5.686 1.00 0.00 64 ASN A O 15
ATOM 21459 N N . VAL A 1 65 ? -3.640 7.642 -5.611 1.00 0.00 65 VAL A N 15
ATOM 21460 C CA . VAL A 1 65 ? -3.971 7.588 -4.160 1.00 0.00 65 VAL A CA 15
ATOM 21461 C C . VAL A 1 65 ? -5.038 6.505 -3.868 1.00 0.00 65 VAL A C 15
ATOM 21462 O O . VAL A 1 65 ? -5.214 6.095 -2.725 1.00 0.00 65 VAL A O 15
ATOM 21475 N N . GLY A 1 66 ? -5.725 6.027 -4.918 1.00 0.00 66 GLY A N 15
ATOM 21476 C CA . GLY A 1 66 ? -6.621 4.867 -4.797 1.00 0.00 66 GLY A CA 15
ATOM 21477 C C . GLY A 1 66 ? -5.851 3.580 -4.543 1.00 0.00 66 GLY A C 15
ATOM 21478 O O . GLY A 1 66 ? -6.335 2.677 -3.844 1.00 0.00 66 GLY A O 15
ATOM 21482 N N . ASP A 1 67 ? -4.629 3.516 -5.108 1.00 0.00 67 ASP A N 15
ATOM 21483 C CA . ASP A 1 67 ? -3.664 2.456 -4.792 1.00 0.00 67 ASP A CA 15
ATOM 21484 C C . ASP A 1 67 ? -3.178 2.619 -3.353 1.00 0.00 67 ASP A C 15
ATOM 21485 O O . ASP A 1 67 ? -3.066 1.636 -2.654 1.00 0.00 67 ASP A O 15
ATOM 21494 N N . LEU A 1 68 ? -2.918 3.876 -2.915 1.00 0.00 68 LEU A N 15
ATOM 21495 C CA . LEU A 1 68 ? -2.554 4.187 -1.508 1.00 0.00 68 LEU A CA 15
ATOM 21496 C C . LEU A 1 68 ? -3.716 3.871 -0.542 1.00 0.00 68 LEU A C 15
ATOM 21497 O O . LEU A 1 68 ? -3.479 3.565 0.622 1.00 0.00 68 LEU A O 15
ATOM 21513 N N . ALA A 1 69 ? -4.964 3.958 -1.029 1.00 0.00 69 ALA A N 15
ATOM 21514 C CA . ALA A 1 69 ? -6.150 3.660 -0.206 1.00 0.00 69 ALA A CA 15
ATOM 21515 C C . ALA A 1 69 ? -6.148 2.181 0.172 1.00 0.00 69 ALA A C 15
ATOM 21516 O O . ALA A 1 69 ? -6.229 1.813 1.351 1.00 0.00 69 ALA A O 15
ATOM 21523 N N . ASP A 1 70 ? -6.007 1.354 -0.870 1.00 0.00 70 ASP A N 15
ATOM 21524 C CA . ASP A 1 70 ? -5.931 -0.101 -0.739 1.00 0.00 70 ASP A CA 15
ATOM 21525 C C . ASP A 1 70 ? -4.650 -0.503 0.035 1.00 0.00 70 ASP A C 15
ATOM 21526 O O . ASP A 1 70 ? -4.734 -1.228 1.009 1.00 0.00 70 ASP A O 15
ATOM 21535 N N . LEU A 1 71 ? -3.505 0.095 -0.351 1.00 0.00 71 LEU A N 15
ATOM 21536 C CA . LEU A 1 71 ? -2.138 -0.297 0.107 1.00 0.00 71 LEU A CA 15
ATOM 21537 C C . LEU A 1 71 ? -1.911 0.062 1.588 1.00 0.00 71 LEU A C 15
ATOM 21538 O O . LEU A 1 71 ? -1.472 -0.789 2.363 1.00 0.00 71 LEU A O 15
ATOM 21554 N N . VAL A 1 72 ? -2.149 1.331 1.973 1.00 0.00 72 VAL A N 15
ATOM 21555 C CA . VAL A 1 72 ? -1.998 1.769 3.382 1.00 0.00 72 VAL A CA 15
ATOM 21556 C C . VAL A 1 72 ? -3.055 1.082 4.283 1.00 0.00 72 VAL A C 15
ATOM 21557 O O . VAL A 1 72 ? -2.803 0.855 5.467 1.00 0.00 72 VAL A O 15
ATOM 21570 N N . ASP A 1 73 ? -4.223 0.703 3.701 1.00 0.00 73 ASP A N 15
ATOM 21571 C CA . ASP A 1 73 ? -5.213 -0.135 4.418 1.00 0.00 73 ASP A CA 15
ATOM 21572 C C . ASP A 1 73 ? -4.692 -1.582 4.560 1.00 0.00 73 ASP A C 15
ATOM 21573 O O . ASP A 1 73 ? -5.016 -2.260 5.531 1.00 0.00 73 ASP A O 15
ATOM 21582 N N . LYS A 1 74 ? -3.873 -2.035 3.584 1.00 0.00 74 LYS A N 15
ATOM 21583 C CA . LYS A 1 74 ? -3.197 -3.353 3.657 1.00 0.00 74 LYS A CA 15
ATOM 21584 C C . LYS A 1 74 ? -2.157 -3.332 4.786 1.00 0.00 74 LYS A C 15
ATOM 21585 O O . LYS A 1 74 ? -1.965 -4.336 5.469 1.00 0.00 74 LYS A O 15
ATOM 21604 N N . LYS A 1 75 ? -1.512 -2.165 4.985 1.00 0.00 75 LYS A N 15
ATOM 21605 C CA . LYS A 1 75 ? -0.555 -1.950 6.082 1.00 0.00 75 LYS A CA 15
ATOM 21606 C C . LYS A 1 75 ? -1.278 -2.069 7.434 1.00 0.00 75 LYS A C 15
ATOM 21607 O O . LYS A 1 75 ? -0.816 -2.773 8.341 1.00 0.00 75 LYS A O 15
ATOM 21626 N N . LEU A 1 76 ? -2.439 -1.397 7.531 1.00 0.00 76 LEU A N 15
ATOM 21627 C CA . LEU A 1 76 ? -3.314 -1.441 8.719 1.00 0.00 76 LEU A CA 15
ATOM 21628 C C . LEU A 1 76 ? -3.930 -2.854 8.901 1.00 0.00 76 LEU A C 15
ATOM 21629 O O . LEU A 1 76 ? -4.232 -3.271 10.030 1.00 0.00 76 LEU A O 15
ATOM 21645 N N . ALA A 1 77 ? -4.067 -3.590 7.776 1.00 0.00 77 ALA A N 15
ATOM 21646 C CA . ALA A 1 77 ? -4.548 -4.991 7.750 1.00 0.00 77 ALA A CA 15
ATOM 21647 C C . ALA A 1 77 ? -3.449 -5.954 8.220 1.00 0.00 77 ALA A C 15
ATOM 21648 O O . ALA A 1 77 ? -3.731 -7.105 8.572 1.00 0.00 77 ALA A O 15
ATOM 21655 N N . ARG A 1 78 ? -2.192 -5.491 8.172 1.00 0.00 78 ARG A N 15
ATOM 21656 C CA . ARG A 1 78 ? -1.048 -6.210 8.748 1.00 0.00 78 ARG A CA 15
ATOM 21657 C C . ARG A 1 78 ? -0.890 -5.878 10.245 1.00 0.00 78 ARG A C 15
ATOM 21658 O O . ARG A 1 78 ? -0.380 -6.707 11.000 1.00 0.00 78 ARG A O 15
ATOM 21679 N N . LYS A 1 79 ? -1.320 -4.654 10.671 1.00 0.00 79 LYS A N 15
ATOM 21680 C CA . LYS A 1 79 ? -1.087 -4.176 12.058 1.00 0.00 79 LYS A CA 15
ATOM 21681 C C . LYS A 1 79 ? -1.941 -4.945 13.096 1.00 0.00 79 LYS A C 15
ATOM 21682 O O . LYS A 1 79 ? -1.434 -5.869 13.735 1.00 0.00 79 LYS A O 15
ATOM 21701 N N . LEU A 1 80 ? -3.255 -4.617 13.157 1.00 0.00 80 LEU A N 15
ATOM 21702 C CA . LEU A 1 80 ? -4.209 -5.101 14.192 1.00 0.00 80 LEU A CA 15
ATOM 21703 C C . LEU A 1 80 ? -3.702 -4.904 15.659 1.00 0.00 80 LEU A C 15
ATOM 21704 O O . LEU A 1 80 ? -4.222 -4.039 16.382 1.00 0.00 80 LEU A O 15
ATOM 21720 N N . GLU A 1 81 ? -2.716 -5.726 16.085 1.00 0.00 81 GLU A N 15
ATOM 21721 C CA . GLU A 1 81 ? -2.163 -5.722 17.462 1.00 0.00 81 GLU A CA 15
ATOM 21722 C C . GLU A 1 81 ? -1.592 -4.350 17.872 1.00 0.00 81 GLU A C 15
ATOM 21723 O O . GLU A 1 81 ? -1.848 -3.886 18.991 1.00 0.00 81 GLU A O 15
ATOM 21735 N N . HIS A 1 82 ? -0.801 -3.717 16.975 1.00 0.00 82 HIS A N 15
ATOM 21736 C CA . HIS A 1 82 ? -0.289 -2.344 17.198 1.00 0.00 82 HIS A CA 15
ATOM 21737 C C . HIS A 1 82 ? -1.461 -1.364 17.132 1.00 0.00 82 HIS A C 15
ATOM 21738 O O . HIS A 1 82 ? -1.853 -0.921 16.049 1.00 0.00 82 HIS A O 15
ATOM 21753 N N . HIS A 1 83 ? -2.047 -1.097 18.310 1.00 0.00 83 HIS A N 15
ATOM 21754 C CA . HIS A 1 83 ? -3.215 -0.228 18.456 1.00 0.00 83 HIS A CA 15
ATOM 21755 C C . HIS A 1 83 ? -2.786 1.245 18.462 1.00 0.00 83 HIS A C 15
ATOM 21756 O O . HIS A 1 83 ? -1.862 1.630 19.184 1.00 0.00 83 HIS A O 15
ATOM 21771 N N . HIS A 1 84 ? -3.463 2.050 17.634 1.00 0.00 84 HIS A N 15
ATOM 21772 C CA . HIS A 1 84 ? -3.260 3.505 17.567 1.00 0.00 84 HIS A CA 15
ATOM 21773 C C . HIS A 1 84 ? -3.923 4.207 18.769 1.00 0.00 84 HIS A C 15
ATOM 21774 O O . HIS A 1 84 ? -3.544 5.317 19.131 1.00 0.00 84 HIS A O 15
ATOM 21789 N N . HIS A 1 85 ? -4.921 3.532 19.374 1.00 0.00 85 HIS A N 15
ATOM 21790 C CA . HIS A 1 85 ? -5.660 4.029 20.551 1.00 0.00 85 HIS A CA 15
ATOM 21791 C C . HIS A 1 85 ? -5.720 2.916 21.608 1.00 0.00 85 HIS A C 15
ATOM 21792 O O . HIS A 1 85 ? -5.940 1.749 21.260 1.00 0.00 85 HIS A O 15
ATOM 21807 N N . HIS A 1 86 ? -5.514 3.267 22.891 1.00 0.00 86 HIS A N 15
ATOM 21808 C CA . HIS A 1 86 ? -5.614 2.291 23.998 1.00 0.00 86 HIS A CA 15
ATOM 21809 C C . HIS A 1 86 ? -7.095 1.908 24.232 1.00 0.00 86 HIS A C 15
ATOM 21810 O O . HIS A 1 86 ? -7.883 2.728 24.722 1.00 0.00 86 HIS A O 15
ATOM 21825 N N . HIS A 1 87 ? -7.459 0.674 23.811 1.00 0.00 87 HIS A N 15
ATOM 21826 C CA . HIS A 1 87 ? -8.840 0.148 23.847 1.00 0.00 87 HIS A CA 15
ATOM 21827 C C . HIS A 1 87 ? -9.751 0.973 22.888 1.00 0.00 87 HIS A C 15
ATOM 21828 O O . HIS A 1 87 ? -10.366 1.974 23.322 1.00 0.00 87 HIS A O 15
ATOM 21886 N N . MET A 1 1 ? -10.497 0.926 3.596 1.00 0.00 1 MET A N 16
ATOM 21887 C CA . MET A 1 1 ? -11.597 1.919 3.545 1.00 0.00 1 MET A CA 16
ATOM 21888 C C . MET A 1 1 ? -11.218 3.256 4.245 1.00 0.00 1 MET A C 16
ATOM 21889 O O . MET A 1 1 ? -11.198 4.283 3.564 1.00 0.00 1 MET A O 16
ATOM 21905 N N . PRO A 1 2 ? -10.855 3.293 5.591 1.00 0.00 2 PRO A N 16
ATOM 21906 C CA . PRO A 1 2 ? -10.731 4.573 6.349 1.00 0.00 2 PRO A CA 16
ATOM 21907 C C . PRO A 1 2 ? -9.371 5.291 6.151 1.00 0.00 2 PRO A C 16
ATOM 21908 O O . PRO A 1 2 ? -8.933 6.065 7.013 1.00 0.00 2 PRO A O 16
ATOM 21919 N N . THR A 1 3 ? -8.737 5.068 4.993 1.00 0.00 3 THR A N 16
ATOM 21920 C CA . THR A 1 3 ? -7.412 5.612 4.693 1.00 0.00 3 THR A CA 16
ATOM 21921 C C . THR A 1 3 ? -7.477 7.087 4.283 1.00 0.00 3 THR A C 16
ATOM 21922 O O . THR A 1 3 ? -6.873 7.901 4.958 1.00 0.00 3 THR A O 16
ATOM 21933 N N . LEU A 1 4 ? -8.233 7.413 3.201 1.00 0.00 4 LEU A N 16
ATOM 21934 C CA . LEU A 1 4 ? -8.280 8.778 2.599 1.00 0.00 4 LEU A CA 16
ATOM 21935 C C . LEU A 1 4 ? -8.609 9.871 3.637 1.00 0.00 4 LEU A C 16
ATOM 21936 O O . LEU A 1 4 ? -8.060 10.971 3.574 1.00 0.00 4 LEU A O 16
ATOM 21952 N N . ASP A 1 5 ? -9.487 9.523 4.592 1.00 0.00 5 ASP A N 16
ATOM 21953 C CA . ASP A 1 5 ? -9.820 10.354 5.774 1.00 0.00 5 ASP A CA 16
ATOM 21954 C C . ASP A 1 5 ? -8.542 10.762 6.535 1.00 0.00 5 ASP A C 16
ATOM 21955 O O . ASP A 1 5 ? -8.275 11.948 6.760 1.00 0.00 5 ASP A O 16
ATOM 21964 N N . ALA A 1 6 ? -7.757 9.741 6.890 1.00 0.00 6 ALA A N 16
ATOM 21965 C CA . ALA A 1 6 ? -6.505 9.888 7.640 1.00 0.00 6 ALA A CA 16
ATOM 21966 C C . ALA A 1 6 ? -5.375 10.450 6.747 1.00 0.00 6 ALA A C 16
ATOM 21967 O O . ALA A 1 6 ? -4.457 11.110 7.244 1.00 0.00 6 ALA A O 16
ATOM 21974 N N . LEU A 1 7 ? -5.470 10.210 5.424 1.00 0.00 7 LEU A N 16
ATOM 21975 C CA . LEU A 1 7 ? -4.443 10.617 4.447 1.00 0.00 7 LEU A CA 16
ATOM 21976 C C . LEU A 1 7 ? -4.535 12.119 4.147 1.00 0.00 7 LEU A C 16
ATOM 21977 O O . LEU A 1 7 ? -3.525 12.735 3.844 1.00 0.00 7 LEU A O 16
ATOM 21993 N N . THR A 1 8 ? -5.751 12.694 4.240 1.00 0.00 8 THR A N 16
ATOM 21994 C CA . THR A 1 8 ? -5.998 14.121 3.937 1.00 0.00 8 THR A CA 16
ATOM 21995 C C . THR A 1 8 ? -5.045 15.080 4.733 1.00 0.00 8 THR A C 16
ATOM 21996 O O . THR A 1 8 ? -4.385 15.904 4.095 1.00 0.00 8 THR A O 16
ATOM 22007 N N . PRO A 1 9 ? -4.912 14.972 6.112 1.00 0.00 9 PRO A N 16
ATOM 22008 C CA . PRO A 1 9 ? -3.918 15.772 6.881 1.00 0.00 9 PRO A CA 16
ATOM 22009 C C . PRO A 1 9 ? -2.458 15.531 6.427 1.00 0.00 9 PRO A C 16
ATOM 22010 O O . PRO A 1 9 ? -1.636 16.451 6.477 1.00 0.00 9 PRO A O 16
ATOM 22021 N N . ILE A 1 10 ? -2.152 14.289 5.989 1.00 0.00 10 ILE A N 16
ATOM 22022 C CA . ILE A 1 10 ? -0.788 13.899 5.559 1.00 0.00 10 ILE A CA 16
ATOM 22023 C C . ILE A 1 10 ? -0.396 14.650 4.271 1.00 0.00 10 ILE A C 16
ATOM 22024 O O . ILE A 1 10 ? 0.613 15.343 4.244 1.00 0.00 10 ILE A O 16
ATOM 22040 N N . PHE A 1 11 ? -1.238 14.523 3.227 1.00 0.00 11 PHE A N 16
ATOM 22041 C CA . PHE A 1 11 ? -0.989 15.117 1.894 1.00 0.00 11 PHE A CA 16
ATOM 22042 C C . PHE A 1 11 ? -1.019 16.655 1.972 1.00 0.00 11 PHE A C 16
ATOM 22043 O O . PHE A 1 11 ? -0.161 17.328 1.401 1.00 0.00 11 PHE A O 16
ATOM 22060 N N . ARG A 1 12 ? -2.003 17.196 2.714 1.00 0.00 12 ARG A N 16
ATOM 22061 C CA . ARG A 1 12 ? -2.123 18.649 2.943 1.00 0.00 12 ARG A CA 16
ATOM 22062 C C . ARG A 1 12 ? -0.931 19.204 3.741 1.00 0.00 12 ARG A C 16
ATOM 22063 O O . ARG A 1 12 ? -0.640 20.388 3.639 1.00 0.00 12 ARG A O 16
ATOM 22084 N N . GLN A 1 13 ? -0.255 18.362 4.550 1.00 0.00 13 GLN A N 16
ATOM 22085 C CA . GLN A 1 13 ? 0.953 18.784 5.288 1.00 0.00 13 GLN A CA 16
ATOM 22086 C C . GLN A 1 13 ? 2.182 18.778 4.360 1.00 0.00 13 GLN A C 16
ATOM 22087 O O . GLN A 1 13 ? 2.898 19.783 4.266 1.00 0.00 13 GLN A O 16
ATOM 22101 N N . VAL A 1 14 ? 2.394 17.634 3.677 1.00 0.00 14 VAL A N 16
ATOM 22102 C CA . VAL A 1 14 ? 3.532 17.395 2.762 1.00 0.00 14 VAL A CA 16
ATOM 22103 C C . VAL A 1 14 ? 3.604 18.446 1.637 1.00 0.00 14 VAL A C 16
ATOM 22104 O O . VAL A 1 14 ? 4.649 19.061 1.424 1.00 0.00 14 VAL A O 16
ATOM 22117 N N . PHE A 1 15 ? 2.481 18.654 0.938 1.00 0.00 15 PHE A N 16
ATOM 22118 C CA . PHE A 1 15 ? 2.391 19.637 -0.163 1.00 0.00 15 PHE A CA 16
ATOM 22119 C C . PHE A 1 15 ? 2.112 21.063 0.375 1.00 0.00 15 PHE A C 16
ATOM 22120 O O . PHE A 1 15 ? 2.327 22.041 -0.348 1.00 0.00 15 PHE A O 16
ATOM 22137 N N . ASP A 1 16 ? 1.629 21.148 1.644 1.00 0.00 16 ASP A N 16
ATOM 22138 C CA . ASP A 1 16 ? 1.313 22.418 2.351 1.00 0.00 16 ASP A CA 16
ATOM 22139 C C . ASP A 1 16 ? 0.193 23.184 1.611 1.00 0.00 16 ASP A C 16
ATOM 22140 O O . ASP A 1 16 ? 0.447 24.140 0.867 1.00 0.00 16 ASP A O 16
ATOM 22149 N N . ASP A 1 17 ? -1.049 22.709 1.805 1.00 0.00 17 ASP A N 16
ATOM 22150 C CA . ASP A 1 17 ? -2.233 23.189 1.065 1.00 0.00 17 ASP A CA 16
ATOM 22151 C C . ASP A 1 17 ? -3.515 22.796 1.847 1.00 0.00 17 ASP A C 16
ATOM 22152 O O . ASP A 1 17 ? -3.429 22.113 2.872 1.00 0.00 17 ASP A O 16
ATOM 22161 N N . ASP A 1 18 ? -4.699 23.208 1.357 1.00 0.00 18 ASP A N 16
ATOM 22162 C CA . ASP A 1 18 ? -5.993 23.023 2.069 1.00 0.00 18 ASP A CA 16
ATOM 22163 C C . ASP A 1 18 ? -7.091 22.537 1.104 1.00 0.00 18 ASP A C 16
ATOM 22164 O O . ASP A 1 18 ? -8.095 21.969 1.527 1.00 0.00 18 ASP A O 16
ATOM 22173 N N . SER A 1 19 ? -6.890 22.796 -0.196 1.00 0.00 19 SER A N 16
ATOM 22174 C CA . SER A 1 19 ? -7.864 22.479 -1.251 1.00 0.00 19 SER A CA 16
ATOM 22175 C C . SER A 1 19 ? -7.642 21.058 -1.811 1.00 0.00 19 SER A C 16
ATOM 22176 O O . SER A 1 19 ? -8.388 20.618 -2.697 1.00 0.00 19 SER A O 16
ATOM 22184 N N . ILE A 1 20 ? -6.587 20.365 -1.320 1.00 0.00 20 ILE A N 16
ATOM 22185 C CA . ILE A 1 20 ? -6.317 18.959 -1.670 1.00 0.00 20 ILE A CA 16
ATOM 22186 C C . ILE A 1 20 ? -7.467 18.069 -1.158 1.00 0.00 20 ILE A C 16
ATOM 22187 O O . ILE A 1 20 ? -7.573 17.813 0.044 1.00 0.00 20 ILE A O 16
ATOM 22203 N N . VAL A 1 21 ? -8.330 17.624 -2.072 1.00 0.00 21 VAL A N 16
ATOM 22204 C CA . VAL A 1 21 ? -9.477 16.764 -1.758 1.00 0.00 21 VAL A CA 16
ATOM 22205 C C . VAL A 1 21 ? -9.209 15.410 -2.419 1.00 0.00 21 VAL A C 16
ATOM 22206 O O . VAL A 1 21 ? -9.347 15.263 -3.646 1.00 0.00 21 VAL A O 16
ATOM 22219 N N . LEU A 1 22 ? -8.764 14.446 -1.603 1.00 0.00 22 LEU A N 16
ATOM 22220 C CA . LEU A 1 22 ? -8.307 13.141 -2.075 1.00 0.00 22 LEU A CA 16
ATOM 22221 C C . LEU A 1 22 ? -9.488 12.260 -2.483 1.00 0.00 22 LEU A C 16
ATOM 22222 O O . LEU A 1 22 ? -10.537 12.254 -1.829 1.00 0.00 22 LEU A O 16
ATOM 22238 N N . THR A 1 23 ? -9.288 11.529 -3.571 1.00 0.00 23 THR A N 16
ATOM 22239 C CA . THR A 1 23 ? -10.193 10.484 -4.042 1.00 0.00 23 THR A CA 16
ATOM 22240 C C . THR A 1 23 ? -9.344 9.280 -4.460 1.00 0.00 23 THR A C 16
ATOM 22241 O O . THR A 1 23 ? -8.100 9.359 -4.510 1.00 0.00 23 THR A O 16
ATOM 22252 N N . ARG A 1 24 ? -10.014 8.172 -4.783 1.00 0.00 24 ARG A N 16
ATOM 22253 C CA . ARG A 1 24 ? -9.359 6.944 -5.251 1.00 0.00 24 ARG A CA 16
ATOM 22254 C C . ARG A 1 24 ? -8.960 7.045 -6.741 1.00 0.00 24 ARG A C 16
ATOM 22255 O O . ARG A 1 24 ? -8.513 6.053 -7.323 1.00 0.00 24 ARG A O 16
ATOM 22276 N N . GLU A 1 25 ? -9.103 8.248 -7.342 1.00 0.00 25 GLU A N 16
ATOM 22277 C CA . GLU A 1 25 ? -8.660 8.537 -8.723 1.00 0.00 25 GLU A CA 16
ATOM 22278 C C . GLU A 1 25 ? -7.743 9.783 -8.784 1.00 0.00 25 GLU A C 16
ATOM 22279 O O . GLU A 1 25 ? -7.188 10.085 -9.850 1.00 0.00 25 GLU A O 16
ATOM 22291 N N . THR A 1 26 ? -7.592 10.514 -7.646 1.00 0.00 26 THR A N 16
ATOM 22292 C CA . THR A 1 26 ? -6.619 11.634 -7.533 1.00 0.00 26 THR A CA 16
ATOM 22293 C C . THR A 1 26 ? -5.193 11.125 -7.805 1.00 0.00 26 THR A C 16
ATOM 22294 O O . THR A 1 26 ? -4.788 10.149 -7.196 1.00 0.00 26 THR A O 16
ATOM 22305 N N . SER A 1 27 ? -4.466 11.770 -8.726 1.00 0.00 27 SER A N 16
ATOM 22306 C CA . SER A 1 27 ? -3.088 11.385 -9.107 1.00 0.00 27 SER A CA 16
ATOM 22307 C C . SER A 1 27 ? -2.191 12.636 -9.231 1.00 0.00 27 SER A C 16
ATOM 22308 O O . SER A 1 27 ? -2.600 13.738 -8.853 1.00 0.00 27 SER A O 16
ATOM 22316 N N . ALA A 1 28 ? -0.947 12.436 -9.726 1.00 0.00 28 ALA A N 16
ATOM 22317 C CA . ALA A 1 28 ? -0.043 13.538 -10.150 1.00 0.00 28 ALA A CA 16
ATOM 22318 C C . ALA A 1 28 ? -0.662 14.454 -11.231 1.00 0.00 28 ALA A C 16
ATOM 22319 O O . ALA A 1 28 ? -0.166 15.562 -11.463 1.00 0.00 28 ALA A O 16
ATOM 22326 N N . ASN A 1 29 ? -1.713 13.970 -11.912 1.00 0.00 29 ASN A N 16
ATOM 22327 C CA . ASN A 1 29 ? -2.522 14.791 -12.828 1.00 0.00 29 ASN A CA 16
ATOM 22328 C C . ASN A 1 29 ? -3.293 15.872 -12.042 1.00 0.00 29 ASN A C 16
ATOM 22329 O O . ASN A 1 29 ? -3.370 17.029 -12.466 1.00 0.00 29 ASN A O 16
ATOM 22340 N N . ASP A 1 30 ? -3.856 15.478 -10.885 1.00 0.00 30 ASP A N 16
ATOM 22341 C CA . ASP A 1 30 ? -4.669 16.364 -10.023 1.00 0.00 30 ASP A CA 16
ATOM 22342 C C . ASP A 1 30 ? -3.762 17.223 -9.133 1.00 0.00 30 ASP A C 16
ATOM 22343 O O . ASP A 1 30 ? -4.140 18.331 -8.736 1.00 0.00 30 ASP A O 16
ATOM 22352 N N . ILE A 1 31 ? -2.568 16.680 -8.815 1.00 0.00 31 ILE A N 16
ATOM 22353 C CA . ILE A 1 31 ? -1.541 17.365 -8.023 1.00 0.00 31 ILE A CA 16
ATOM 22354 C C . ILE A 1 31 ? -0.301 17.535 -8.920 1.00 0.00 31 ILE A C 16
ATOM 22355 O O . ILE A 1 31 ? 0.552 16.648 -8.986 1.00 0.00 31 ILE A O 16
ATOM 22371 N N . ASP A 1 32 ? -0.266 18.655 -9.659 1.00 0.00 32 ASP A N 16
ATOM 22372 C CA . ASP A 1 32 ? 0.849 18.999 -10.585 1.00 0.00 32 ASP A CA 16
ATOM 22373 C C . ASP A 1 32 ? 2.194 19.104 -9.848 1.00 0.00 32 ASP A C 16
ATOM 22374 O O . ASP A 1 32 ? 3.256 18.873 -10.433 1.00 0.00 32 ASP A O 16
ATOM 22383 N N . ALA A 1 33 ? 2.116 19.469 -8.556 1.00 0.00 33 ALA A N 16
ATOM 22384 C CA . ALA A 1 33 ? 3.271 19.592 -7.651 1.00 0.00 33 ALA A CA 16
ATOM 22385 C C . ALA A 1 33 ? 3.920 18.232 -7.320 1.00 0.00 33 ALA A C 16
ATOM 22386 O O . ALA A 1 33 ? 5.023 18.198 -6.770 1.00 0.00 33 ALA A O 16
ATOM 22393 N N . TRP A 1 34 ? 3.242 17.120 -7.661 1.00 0.00 34 TRP A N 16
ATOM 22394 C CA . TRP A 1 34 ? 3.726 15.769 -7.338 1.00 0.00 34 TRP A CA 16
ATOM 22395 C C . TRP A 1 34 ? 4.906 15.391 -8.271 1.00 0.00 34 TRP A C 16
ATOM 22396 O O . TRP A 1 34 ? 4.761 15.327 -9.491 1.00 0.00 34 TRP A O 16
ATOM 22417 N N . ASP A 1 35 ? 6.066 15.152 -7.648 1.00 0.00 35 ASP A N 16
ATOM 22418 C CA . ASP A 1 35 ? 7.298 14.644 -8.278 1.00 0.00 35 ASP A CA 16
ATOM 22419 C C . ASP A 1 35 ? 7.672 13.319 -7.589 1.00 0.00 35 ASP A C 16
ATOM 22420 O O . ASP A 1 35 ? 6.967 12.877 -6.679 1.00 0.00 35 ASP A O 16
ATOM 22429 N N . SER A 1 36 ? 8.781 12.685 -8.000 1.00 0.00 36 SER A N 16
ATOM 22430 C CA . SER A 1 36 ? 9.298 11.480 -7.309 1.00 0.00 36 SER A CA 16
ATOM 22431 C C . SER A 1 36 ? 9.970 11.838 -5.973 1.00 0.00 36 SER A C 16
ATOM 22432 O O . SER A 1 36 ? 10.143 10.979 -5.112 1.00 0.00 36 SER A O 16
ATOM 22439 N N . LEU A 1 37 ? 10.340 13.115 -5.818 1.00 0.00 37 LEU A N 16
ATOM 22440 C CA . LEU A 1 37 ? 10.793 13.660 -4.527 1.00 0.00 37 LEU A CA 16
ATOM 22441 C C . LEU A 1 37 ? 9.583 13.867 -3.596 1.00 0.00 37 LEU A C 16
ATOM 22442 O O . LEU A 1 37 ? 9.686 13.627 -2.388 1.00 0.00 37 LEU A O 16
ATOM 22458 N N . SER A 1 38 ? 8.433 14.287 -4.174 1.00 0.00 38 SER A N 16
ATOM 22459 C CA . SER A 1 38 ? 7.157 14.388 -3.434 1.00 0.00 38 SER A CA 16
ATOM 22460 C C . SER A 1 38 ? 6.663 12.993 -3.012 1.00 0.00 38 SER A C 16
ATOM 22461 O O . SER A 1 38 ? 6.062 12.858 -1.953 1.00 0.00 38 SER A O 16
ATOM 22469 N N . HIS A 1 39 ? 6.910 11.975 -3.879 1.00 0.00 39 HIS A N 16
ATOM 22470 C CA . HIS A 1 39 ? 6.701 10.545 -3.546 1.00 0.00 39 HIS A CA 16
ATOM 22471 C C . HIS A 1 39 ? 7.412 10.197 -2.236 1.00 0.00 39 HIS A C 16
ATOM 22472 O O . HIS A 1 39 ? 6.797 9.689 -1.313 1.00 0.00 39 HIS A O 16
ATOM 22486 N N . MET A 1 40 ? 8.713 10.530 -2.169 1.00 0.00 40 MET A N 16
ATOM 22487 C CA . MET A 1 40 ? 9.566 10.159 -1.031 1.00 0.00 40 MET A CA 16
ATOM 22488 C C . MET A 1 40 ? 9.107 10.866 0.252 1.00 0.00 40 MET A C 16
ATOM 22489 O O . MET A 1 40 ? 8.980 10.224 1.287 1.00 0.00 40 MET A O 16
ATOM 22503 N N . ASN A 1 41 ? 8.809 12.178 0.141 1.00 0.00 41 ASN A N 16
ATOM 22504 C CA . ASN A 1 41 ? 8.333 13.005 1.279 1.00 0.00 41 ASN A CA 16
ATOM 22505 C C . ASN A 1 41 ? 7.016 12.442 1.845 1.00 0.00 41 ASN A C 16
ATOM 22506 O O . ASN A 1 41 ? 6.893 12.210 3.046 1.00 0.00 41 ASN A O 16
ATOM 22517 N N . LEU A 1 42 ? 6.069 12.183 0.936 1.00 0.00 42 LEU A N 16
ATOM 22518 C CA . LEU A 1 42 ? 4.716 11.697 1.258 1.00 0.00 42 LEU A CA 16
ATOM 22519 C C . LEU A 1 42 ? 4.770 10.289 1.893 1.00 0.00 42 LEU A C 16
ATOM 22520 O O . LEU A 1 42 ? 4.116 10.026 2.907 1.00 0.00 42 LEU A O 16
ATOM 22536 N N . ILE A 1 43 ? 5.576 9.410 1.293 1.00 0.00 43 ILE A N 16
ATOM 22537 C CA . ILE A 1 43 ? 5.671 7.992 1.680 1.00 0.00 43 ILE A CA 16
ATOM 22538 C C . ILE A 1 43 ? 6.344 7.833 3.054 1.00 0.00 43 ILE A C 16
ATOM 22539 O O . ILE A 1 43 ? 5.832 7.086 3.889 1.00 0.00 43 ILE A O 16
ATOM 22555 N N . VAL A 1 44 ? 7.457 8.562 3.304 1.00 0.00 44 VAL A N 16
ATOM 22556 C CA . VAL A 1 44 ? 8.152 8.494 4.603 1.00 0.00 44 VAL A CA 16
ATOM 22557 C C . VAL A 1 44 ? 7.278 9.080 5.726 1.00 0.00 44 VAL A C 16
ATOM 22558 O O . VAL A 1 44 ? 7.398 8.665 6.873 1.00 0.00 44 VAL A O 16
ATOM 22571 N N . SER A 1 45 ? 6.396 10.036 5.365 1.00 0.00 45 SER A N 16
ATOM 22572 C CA . SER A 1 45 ? 5.368 10.575 6.276 1.00 0.00 45 SER A CA 16
ATOM 22573 C C . SER A 1 45 ? 4.373 9.477 6.678 1.00 0.00 45 SER A C 16
ATOM 22574 O O . SER A 1 45 ? 3.995 9.370 7.843 1.00 0.00 45 SER A O 16
ATOM 22582 N N . LEU A 1 46 ? 3.982 8.638 5.708 1.00 0.00 46 LEU A N 16
ATOM 22583 C CA . LEU A 1 46 ? 3.083 7.501 5.962 1.00 0.00 46 LEU A CA 16
ATOM 22584 C C . LEU A 1 46 ? 3.774 6.458 6.861 1.00 0.00 46 LEU A C 16
ATOM 22585 O O . LEU A 1 46 ? 3.156 5.891 7.762 1.00 0.00 46 LEU A O 16
ATOM 22601 N N . GLU A 1 47 ? 5.073 6.245 6.614 1.00 0.00 47 GLU A N 16
ATOM 22602 C CA . GLU A 1 47 ? 5.875 5.245 7.328 1.00 0.00 47 GLU A CA 16
ATOM 22603 C C . GLU A 1 47 ? 6.069 5.636 8.805 1.00 0.00 47 GLU A C 16
ATOM 22604 O O . GLU A 1 47 ? 5.896 4.798 9.684 1.00 0.00 47 GLU A O 16
ATOM 22616 N N . VAL A 1 48 ? 6.418 6.910 9.073 1.00 0.00 48 VAL A N 16
ATOM 22617 C CA . VAL A 1 48 ? 6.667 7.392 10.448 1.00 0.00 48 VAL A CA 16
ATOM 22618 C C . VAL A 1 48 ? 5.360 7.584 11.260 1.00 0.00 48 VAL A C 16
ATOM 22619 O O . VAL A 1 48 ? 5.330 7.284 12.456 1.00 0.00 48 VAL A O 16
ATOM 22632 N N . HIS A 1 49 ? 4.295 8.099 10.609 1.00 0.00 49 HIS A N 16
ATOM 22633 C CA . HIS A 1 49 ? 2.976 8.321 11.261 1.00 0.00 49 HIS A CA 16
ATOM 22634 C C . HIS A 1 49 ? 2.258 6.985 11.561 1.00 0.00 49 HIS A C 16
ATOM 22635 O O . HIS A 1 49 ? 1.907 6.705 12.712 1.00 0.00 49 HIS A O 16
ATOM 22650 N N . TYR A 1 50 ? 2.067 6.159 10.515 1.00 0.00 50 TYR A N 16
ATOM 22651 C CA . TYR A 1 50 ? 1.252 4.917 10.592 1.00 0.00 50 TYR A CA 16
ATOM 22652 C C . TYR A 1 50 ? 2.086 3.698 11.025 1.00 0.00 50 TYR A C 16
ATOM 22653 O O . TYR A 1 50 ? 1.523 2.613 11.221 1.00 0.00 50 TYR A O 16
ATOM 22671 N N . LYS A 1 51 ? 3.421 3.883 11.130 1.00 0.00 51 LYS A N 16
ATOM 22672 C CA . LYS A 1 51 ? 4.382 2.817 11.522 1.00 0.00 51 LYS A CA 16
ATOM 22673 C C . LYS A 1 51 ? 4.467 1.719 10.434 1.00 0.00 51 LYS A C 16
ATOM 22674 O O . LYS A 1 51 ? 4.934 0.607 10.698 1.00 0.00 51 LYS A O 16
ATOM 22693 N N . ILE A 1 52 ? 4.087 2.087 9.190 1.00 0.00 52 ILE A N 16
ATOM 22694 C CA . ILE A 1 52 ? 4.031 1.161 8.041 1.00 0.00 52 ILE A CA 16
ATOM 22695 C C . ILE A 1 52 ? 5.314 1.318 7.204 1.00 0.00 52 ILE A C 16
ATOM 22696 O O . ILE A 1 52 ? 6.218 2.047 7.610 1.00 0.00 52 ILE A O 16
ATOM 22712 N N . LYS A 1 53 ? 5.409 0.638 6.048 1.00 0.00 53 LYS A N 16
ATOM 22713 C CA . LYS A 1 53 ? 6.639 0.658 5.228 1.00 0.00 53 LYS A CA 16
ATOM 22714 C C . LYS A 1 53 ? 6.331 0.511 3.731 1.00 0.00 53 LYS A C 16
ATOM 22715 O O . LYS A 1 53 ? 5.682 -0.450 3.335 1.00 0.00 53 LYS A O 16
ATOM 22734 N N . PHE A 1 54 ? 6.820 1.455 2.911 1.00 0.00 54 PHE A N 16
ATOM 22735 C CA . PHE A 1 54 ? 6.821 1.330 1.442 1.00 0.00 54 PHE A CA 16
ATOM 22736 C C . PHE A 1 54 ? 8.263 1.122 0.954 1.00 0.00 54 PHE A C 16
ATOM 22737 O O . PHE A 1 54 ? 9.193 1.789 1.419 1.00 0.00 54 PHE A O 16
ATOM 22754 N N . ALA A 1 55 ? 8.418 0.183 0.018 1.00 0.00 55 ALA A N 16
ATOM 22755 C CA . ALA A 1 55 ? 9.657 -0.033 -0.741 1.00 0.00 55 ALA A CA 16
ATOM 22756 C C . ALA A 1 55 ? 9.511 0.673 -2.093 1.00 0.00 55 ALA A C 16
ATOM 22757 O O . ALA A 1 55 ? 8.394 1.008 -2.483 1.00 0.00 55 ALA A O 16
ATOM 22764 N N . LEU A 1 56 ? 10.624 0.888 -2.815 1.00 0.00 56 LEU A N 16
ATOM 22765 C CA . LEU A 1 56 ? 10.606 1.506 -4.167 1.00 0.00 56 LEU A CA 16
ATOM 22766 C C . LEU A 1 56 ? 9.739 0.647 -5.130 1.00 0.00 56 LEU A C 16
ATOM 22767 O O . LEU A 1 56 ? 9.138 1.182 -6.061 1.00 0.00 56 LEU A O 16
ATOM 22783 N N . GLY A 1 57 ? 9.659 -0.675 -4.856 1.00 0.00 57 GLY A N 16
ATOM 22784 C CA . GLY A 1 57 ? 8.740 -1.573 -5.565 1.00 0.00 57 GLY A CA 16
ATOM 22785 C C . GLY A 1 57 ? 7.271 -1.195 -5.371 1.00 0.00 57 GLY A C 16
ATOM 22786 O O . GLY A 1 57 ? 6.473 -1.260 -6.314 1.00 0.00 57 GLY A O 16
ATOM 22790 N N . GLU A 1 58 ? 6.919 -0.793 -4.135 1.00 0.00 58 GLU A N 16
ATOM 22791 C CA . GLU A 1 58 ? 5.569 -0.282 -3.804 1.00 0.00 58 GLU A CA 16
ATOM 22792 C C . GLU A 1 58 ? 5.324 1.056 -4.518 1.00 0.00 58 GLU A C 16
ATOM 22793 O O . GLU A 1 58 ? 4.234 1.294 -5.021 1.00 0.00 58 GLU A O 16
ATOM 22805 N N . LEU A 1 59 ? 6.375 1.902 -4.575 1.00 0.00 59 LEU A N 16
ATOM 22806 C CA . LEU A 1 59 ? 6.358 3.218 -5.264 1.00 0.00 59 LEU A CA 16
ATOM 22807 C C . LEU A 1 59 ? 6.060 3.068 -6.776 1.00 0.00 59 LEU A C 16
ATOM 22808 O O . LEU A 1 59 ? 5.385 3.919 -7.370 1.00 0.00 59 LEU A O 16
ATOM 22824 N N . GLN A 1 60 ? 6.591 1.988 -7.381 1.00 0.00 60 GLN A N 16
ATOM 22825 C CA . GLN A 1 60 ? 6.267 1.596 -8.770 1.00 0.00 60 GLN A CA 16
ATOM 22826 C C . GLN A 1 60 ? 4.766 1.257 -8.928 1.00 0.00 60 GLN A C 16
ATOM 22827 O O . GLN A 1 60 ? 4.165 1.552 -9.963 1.00 0.00 60 GLN A O 16
ATOM 22841 N N . LYS A 1 61 ? 4.175 0.653 -7.880 1.00 0.00 61 LYS A N 16
ATOM 22842 C CA . LYS A 1 61 ? 2.739 0.285 -7.862 1.00 0.00 61 LYS A CA 16
ATOM 22843 C C . LYS A 1 61 ? 1.841 1.518 -7.598 1.00 0.00 61 LYS A C 16
ATOM 22844 O O . LYS A 1 61 ? 0.627 1.448 -7.814 1.00 0.00 61 LYS A O 16
ATOM 22863 N N . LEU A 1 62 ? 2.441 2.638 -7.134 1.00 0.00 62 LEU A N 16
ATOM 22864 C CA . LEU A 1 62 ? 1.707 3.877 -6.814 1.00 0.00 62 LEU A CA 16
ATOM 22865 C C . LEU A 1 62 ? 1.577 4.742 -8.075 1.00 0.00 62 LEU A C 16
ATOM 22866 O O . LEU A 1 62 ? 2.509 5.460 -8.449 1.00 0.00 62 LEU A O 16
ATOM 22882 N N . LYS A 1 63 ? 0.438 4.607 -8.756 1.00 0.00 63 LYS A N 16
ATOM 22883 C CA . LYS A 1 63 ? 0.075 5.407 -9.943 1.00 0.00 63 LYS A CA 16
ATOM 22884 C C . LYS A 1 63 ? -0.904 6.527 -9.546 1.00 0.00 63 LYS A C 16
ATOM 22885 O O . LYS A 1 63 ? -1.111 7.477 -10.306 1.00 0.00 63 LYS A O 16
ATOM 22904 N N . ASN A 1 64 ? -1.502 6.424 -8.343 1.00 0.00 64 ASN A N 16
ATOM 22905 C CA . ASN A 1 64 ? -2.368 7.485 -7.804 1.00 0.00 64 ASN A CA 16
ATOM 22906 C C . ASN A 1 64 ? -2.612 7.293 -6.291 1.00 0.00 64 ASN A C 16
ATOM 22907 O O . ASN A 1 64 ? -2.179 6.306 -5.701 1.00 0.00 64 ASN A O 16
ATOM 22918 N N . VAL A 1 65 ? -3.298 8.275 -5.684 1.00 0.00 65 VAL A N 16
ATOM 22919 C CA . VAL A 1 65 ? -3.669 8.292 -4.245 1.00 0.00 65 VAL A CA 16
ATOM 22920 C C . VAL A 1 65 ? -4.619 7.124 -3.880 1.00 0.00 65 VAL A C 16
ATOM 22921 O O . VAL A 1 65 ? -4.708 6.724 -2.719 1.00 0.00 65 VAL A O 16
ATOM 22934 N N . GLY A 1 66 ? -5.308 6.582 -4.892 1.00 0.00 66 GLY A N 16
ATOM 22935 C CA . GLY A 1 66 ? -6.127 5.376 -4.739 1.00 0.00 66 GLY A CA 16
ATOM 22936 C C . GLY A 1 66 ? -5.279 4.137 -4.485 1.00 0.00 66 GLY A C 16
ATOM 22937 O O . GLY A 1 66 ? -5.708 3.218 -3.775 1.00 0.00 66 GLY A O 16
ATOM 22941 N N . ASP A 1 67 ? -4.069 4.118 -5.078 1.00 0.00 67 ASP A N 16
ATOM 22942 C CA . ASP A 1 67 ? -3.056 3.096 -4.777 1.00 0.00 67 ASP A CA 16
ATOM 22943 C C . ASP A 1 67 ? -2.549 3.268 -3.342 1.00 0.00 67 ASP A C 16
ATOM 22944 O O . ASP A 1 67 ? -2.371 2.279 -2.651 1.00 0.00 67 ASP A O 16
ATOM 22953 N N . LEU A 1 68 ? -2.328 4.529 -2.895 1.00 0.00 68 LEU A N 16
ATOM 22954 C CA . LEU A 1 68 ? -1.987 4.811 -1.479 1.00 0.00 68 LEU A CA 16
ATOM 22955 C C . LEU A 1 68 ? -3.125 4.348 -0.547 1.00 0.00 68 LEU A C 16
ATOM 22956 O O . LEU A 1 68 ? -2.859 3.801 0.507 1.00 0.00 68 LEU A O 16
ATOM 22972 N N . ALA A 1 69 ? -4.384 4.538 -0.967 1.00 0.00 69 ALA A N 16
ATOM 22973 C CA . ALA A 1 69 ? -5.563 4.123 -0.182 1.00 0.00 69 ALA A CA 16
ATOM 22974 C C . ALA A 1 69 ? -5.535 2.601 0.052 1.00 0.00 69 ALA A C 16
ATOM 22975 O O . ALA A 1 69 ? -5.744 2.123 1.176 1.00 0.00 69 ALA A O 16
ATOM 22982 N N . ASP A 1 70 ? -5.218 1.863 -1.026 1.00 0.00 70 ASP A N 16
ATOM 22983 C CA . ASP A 1 70 ? -5.083 0.403 -0.990 1.00 0.00 70 ASP A CA 16
ATOM 22984 C C . ASP A 1 70 ? -3.914 -0.028 -0.086 1.00 0.00 70 ASP A C 16
ATOM 22985 O O . ASP A 1 70 ? -4.122 -0.753 0.892 1.00 0.00 70 ASP A O 16
ATOM 22994 N N . LEU A 1 71 ? -2.701 0.456 -0.410 1.00 0.00 71 LEU A N 16
ATOM 22995 C CA . LEU A 1 71 ? -1.456 0.012 0.246 1.00 0.00 71 LEU A CA 16
ATOM 22996 C C . LEU A 1 71 ? -1.451 0.351 1.748 1.00 0.00 71 LEU A C 16
ATOM 22997 O O . LEU A 1 71 ? -1.159 -0.523 2.558 1.00 0.00 71 LEU A O 16
ATOM 23013 N N . VAL A 1 72 ? -1.789 1.609 2.103 1.00 0.00 72 VAL A N 16
ATOM 23014 C CA . VAL A 1 72 ? -1.875 2.053 3.513 1.00 0.00 72 VAL A CA 16
ATOM 23015 C C . VAL A 1 72 ? -2.871 1.164 4.303 1.00 0.00 72 VAL A C 16
ATOM 23016 O O . VAL A 1 72 ? -2.555 0.752 5.411 1.00 0.00 72 VAL A O 16
ATOM 23029 N N . ASP A 1 73 ? -4.030 0.814 3.690 1.00 0.00 73 ASP A N 16
ATOM 23030 C CA . ASP A 1 73 ? -5.059 -0.039 4.354 1.00 0.00 73 ASP A CA 16
ATOM 23031 C C . ASP A 1 73 ? -4.528 -1.462 4.617 1.00 0.00 73 ASP A C 16
ATOM 23032 O O . ASP A 1 73 ? -4.782 -2.054 5.673 1.00 0.00 73 ASP A O 16
ATOM 23041 N N . LYS A 1 74 ? -3.779 -1.983 3.635 1.00 0.00 74 LYS A N 16
ATOM 23042 C CA . LYS A 1 74 ? -3.194 -3.334 3.704 1.00 0.00 74 LYS A CA 16
ATOM 23043 C C . LYS A 1 74 ? -2.104 -3.408 4.781 1.00 0.00 74 LYS A C 16
ATOM 23044 O O . LYS A 1 74 ? -1.996 -4.402 5.511 1.00 0.00 74 LYS A O 16
ATOM 23063 N N . LYS A 1 75 ? -1.329 -2.328 4.894 1.00 0.00 75 LYS A N 16
ATOM 23064 C CA . LYS A 1 75 ? -0.238 -2.219 5.862 1.00 0.00 75 LYS A CA 16
ATOM 23065 C C . LYS A 1 75 ? -0.785 -1.924 7.269 1.00 0.00 75 LYS A C 16
ATOM 23066 O O . LYS A 1 75 ? -0.156 -2.299 8.255 1.00 0.00 75 LYS A O 16
ATOM 23085 N N . LEU A 1 76 ? -1.961 -1.263 7.349 1.00 0.00 76 LEU A N 16
ATOM 23086 C CA . LEU A 1 76 ? -2.675 -1.031 8.631 1.00 0.00 76 LEU A CA 16
ATOM 23087 C C . LEU A 1 76 ? -3.385 -2.310 9.097 1.00 0.00 76 LEU A C 16
ATOM 23088 O O . LEU A 1 76 ? -3.680 -2.454 10.284 1.00 0.00 76 LEU A O 16
ATOM 23104 N N . ALA A 1 77 ? -3.686 -3.210 8.145 1.00 0.00 77 ALA A N 16
ATOM 23105 C CA . ALA A 1 77 ? -4.134 -4.585 8.451 1.00 0.00 77 ALA A CA 16
ATOM 23106 C C . ALA A 1 77 ? -2.986 -5.390 9.091 1.00 0.00 77 ALA A C 16
ATOM 23107 O O . ALA A 1 77 ? -3.214 -6.217 9.977 1.00 0.00 77 ALA A O 16
ATOM 23114 N N . ARG A 1 78 ? -1.749 -5.118 8.632 1.00 0.00 78 ARG A N 16
ATOM 23115 C CA . ARG A 1 78 ? -0.523 -5.694 9.225 1.00 0.00 78 ARG A CA 16
ATOM 23116 C C . ARG A 1 78 ? -0.217 -5.027 10.585 1.00 0.00 78 ARG A C 16
ATOM 23117 O O . ARG A 1 78 ? 0.326 -5.663 11.492 1.00 0.00 78 ARG A O 16
ATOM 23138 N N . LYS A 1 79 ? -0.546 -3.718 10.697 1.00 0.00 79 LYS A N 16
ATOM 23139 C CA . LYS A 1 79 ? -0.363 -2.925 11.939 1.00 0.00 79 LYS A CA 16
ATOM 23140 C C . LYS A 1 79 ? -1.531 -3.106 12.916 1.00 0.00 79 LYS A C 16
ATOM 23141 O O . LYS A 1 79 ? -1.449 -2.628 14.049 1.00 0.00 79 LYS A O 16
ATOM 23160 N N . LEU A 1 80 ? -2.617 -3.770 12.468 1.00 0.00 80 LEU A N 16
ATOM 23161 C CA . LEU A 1 80 ? -3.769 -4.105 13.330 1.00 0.00 80 LEU A CA 16
ATOM 23162 C C . LEU A 1 80 ? -3.242 -5.031 14.438 1.00 0.00 80 LEU A C 16
ATOM 23163 O O . LEU A 1 80 ? -2.645 -6.064 14.125 1.00 0.00 80 LEU A O 16
ATOM 23179 N N . GLU A 1 81 ? -3.439 -4.611 15.702 1.00 0.00 81 GLU A N 16
ATOM 23180 C CA . GLU A 1 81 ? -2.766 -5.181 16.888 1.00 0.00 81 GLU A CA 16
ATOM 23181 C C . GLU A 1 81 ? -2.917 -6.726 16.936 1.00 0.00 81 GLU A C 16
ATOM 23182 O O . GLU A 1 81 ? -4.003 -7.259 16.676 1.00 0.00 81 GLU A O 16
ATOM 23194 N N . HIS A 1 82 ? -1.797 -7.400 17.278 1.00 0.00 82 HIS A N 16
ATOM 23195 C CA . HIS A 1 82 ? -1.631 -8.869 17.196 1.00 0.00 82 HIS A CA 16
ATOM 23196 C C . HIS A 1 82 ? -2.706 -9.637 17.978 1.00 0.00 82 HIS A C 16
ATOM 23197 O O . HIS A 1 82 ? -3.131 -10.716 17.553 1.00 0.00 82 HIS A O 16
ATOM 23212 N N . HIS A 1 83 ? -3.131 -9.079 19.124 1.00 0.00 83 HIS A N 16
ATOM 23213 C CA . HIS A 1 83 ? -4.231 -9.645 19.910 1.00 0.00 83 HIS A CA 16
ATOM 23214 C C . HIS A 1 83 ? -5.553 -9.316 19.206 1.00 0.00 83 HIS A C 16
ATOM 23215 O O . HIS A 1 83 ? -5.867 -8.144 19.004 1.00 0.00 83 HIS A O 16
ATOM 23230 N N . HIS A 1 84 ? -6.302 -10.360 18.800 1.00 0.00 84 HIS A N 16
ATOM 23231 C CA . HIS A 1 84 ? -7.610 -10.197 18.128 1.00 0.00 84 HIS A CA 16
ATOM 23232 C C . HIS A 1 84 ? -8.692 -9.724 19.124 1.00 0.00 84 HIS A C 16
ATOM 23233 O O . HIS A 1 84 ? -9.731 -9.200 18.716 1.00 0.00 84 HIS A O 16
ATOM 23248 N N . HIS A 1 85 ? -8.424 -9.911 20.430 1.00 0.00 85 HIS A N 16
ATOM 23249 C CA . HIS A 1 85 ? -9.318 -9.488 21.524 1.00 0.00 85 HIS A CA 16
ATOM 23250 C C . HIS A 1 85 ? -9.337 -7.942 21.651 1.00 0.00 85 HIS A C 16
ATOM 23251 O O . HIS A 1 85 ? -8.645 -7.361 22.491 1.00 0.00 85 HIS A O 16
ATOM 23266 N N . HIS A 1 86 ? -10.095 -7.299 20.745 1.00 0.00 86 HIS A N 16
ATOM 23267 C CA . HIS A 1 86 ? -10.314 -5.831 20.680 1.00 0.00 86 HIS A CA 16
ATOM 23268 C C . HIS A 1 86 ? -11.634 -5.562 19.927 1.00 0.00 86 HIS A C 16
ATOM 23269 O O . HIS A 1 86 ? -12.171 -6.463 19.269 1.00 0.00 86 HIS A O 16
ATOM 23284 N N . HIS A 1 87 ? -12.138 -4.318 20.013 1.00 0.00 87 HIS A N 16
ATOM 23285 C CA . HIS A 1 87 ? -13.369 -3.901 19.311 1.00 0.00 87 HIS A CA 16
ATOM 23286 C C . HIS A 1 87 ? -13.026 -3.530 17.850 1.00 0.00 87 HIS A C 16
ATOM 23287 O O . HIS A 1 87 ? -12.618 -2.374 17.598 1.00 0.00 87 HIS A O 16
ATOM 23345 N N . MET A 1 1 ? -10.488 1.040 5.804 1.00 0.00 1 MET A N 17
ATOM 23346 C CA . MET A 1 1 ? -11.458 1.847 6.573 1.00 0.00 1 MET A CA 17
ATOM 23347 C C . MET A 1 1 ? -11.120 3.369 6.481 1.00 0.00 1 MET A C 17
ATOM 23348 O O . MET A 1 1 ? -11.961 4.131 5.983 1.00 0.00 1 MET A O 17
ATOM 23364 N N . PRO A 1 2 ? -9.888 3.865 6.912 1.00 0.00 2 PRO A N 17
ATOM 23365 C CA . PRO A 1 2 ? -9.550 5.311 6.892 1.00 0.00 2 PRO A CA 17
ATOM 23366 C C . PRO A 1 2 ? -8.719 5.690 5.647 1.00 0.00 2 PRO A C 17
ATOM 23367 O O . PRO A 1 2 ? -7.833 6.543 5.723 1.00 0.00 2 PRO A O 17
ATOM 23378 N N . THR A 1 3 ? -9.071 5.073 4.504 1.00 0.00 3 THR A N 17
ATOM 23379 C CA . THR A 1 3 ? -8.247 5.067 3.281 1.00 0.00 3 THR A CA 17
ATOM 23380 C C . THR A 1 3 ? -7.855 6.491 2.790 1.00 0.00 3 THR A C 17
ATOM 23381 O O . THR A 1 3 ? -6.726 6.907 3.011 1.00 0.00 3 THR A O 17
ATOM 23392 N N . LEU A 1 4 ? -8.779 7.239 2.171 1.00 0.00 4 LEU A N 17
ATOM 23393 C CA . LEU A 1 4 ? -8.502 8.634 1.730 1.00 0.00 4 LEU A CA 17
ATOM 23394 C C . LEU A 1 4 ? -8.548 9.598 2.932 1.00 0.00 4 LEU A C 17
ATOM 23395 O O . LEU A 1 4 ? -7.780 10.560 2.996 1.00 0.00 4 LEU A O 17
ATOM 23411 N N . ASP A 1 5 ? -9.463 9.284 3.878 1.00 0.00 5 ASP A N 17
ATOM 23412 C CA . ASP A 1 5 ? -9.801 10.128 5.064 1.00 0.00 5 ASP A CA 17
ATOM 23413 C C . ASP A 1 5 ? -8.552 10.530 5.869 1.00 0.00 5 ASP A C 17
ATOM 23414 O O . ASP A 1 5 ? -8.287 11.719 6.081 1.00 0.00 5 ASP A O 17
ATOM 23423 N N . ALA A 1 6 ? -7.783 9.513 6.274 1.00 0.00 6 ALA A N 17
ATOM 23424 C CA . ALA A 1 6 ? -6.595 9.676 7.131 1.00 0.00 6 ALA A CA 17
ATOM 23425 C C . ALA A 1 6 ? -5.417 10.251 6.325 1.00 0.00 6 ALA A C 17
ATOM 23426 O O . ALA A 1 6 ? -4.514 10.868 6.892 1.00 0.00 6 ALA A O 17
ATOM 23433 N N . LEU A 1 7 ? -5.443 10.044 4.993 1.00 0.00 7 LEU A N 17
ATOM 23434 C CA . LEU A 1 7 ? -4.390 10.537 4.091 1.00 0.00 7 LEU A CA 17
ATOM 23435 C C . LEU A 1 7 ? -4.535 12.038 3.799 1.00 0.00 7 LEU A C 17
ATOM 23436 O O . LEU A 1 7 ? -3.541 12.689 3.521 1.00 0.00 7 LEU A O 17
ATOM 23452 N N . THR A 1 8 ? -5.769 12.587 3.854 1.00 0.00 8 THR A N 17
ATOM 23453 C CA . THR A 1 8 ? -6.019 14.004 3.473 1.00 0.00 8 THR A CA 17
ATOM 23454 C C . THR A 1 8 ? -5.169 15.023 4.320 1.00 0.00 8 THR A C 17
ATOM 23455 O O . THR A 1 8 ? -4.533 15.904 3.720 1.00 0.00 8 THR A O 17
ATOM 23466 N N . PRO A 1 9 ? -5.096 14.916 5.708 1.00 0.00 9 PRO A N 17
ATOM 23467 C CA . PRO A 1 9 ? -4.173 15.759 6.521 1.00 0.00 9 PRO A CA 17
ATOM 23468 C C . PRO A 1 9 ? -2.675 15.484 6.223 1.00 0.00 9 PRO A C 17
ATOM 23469 O O . PRO A 1 9 ? -1.845 16.403 6.326 1.00 0.00 9 PRO A O 17
ATOM 23480 N N . ILE A 1 10 ? -2.346 14.226 5.817 1.00 0.00 10 ILE A N 17
ATOM 23481 C CA . ILE A 1 10 ? -0.955 13.828 5.478 1.00 0.00 10 ILE A CA 17
ATOM 23482 C C . ILE A 1 10 ? -0.474 14.618 4.251 1.00 0.00 10 ILE A C 17
ATOM 23483 O O . ILE A 1 10 ? 0.528 15.317 4.314 1.00 0.00 10 ILE A O 17
ATOM 23499 N N . PHE A 1 11 ? -1.248 14.510 3.155 1.00 0.00 11 PHE A N 17
ATOM 23500 C CA . PHE A 1 11 ? -0.897 15.070 1.840 1.00 0.00 11 PHE A CA 17
ATOM 23501 C C . PHE A 1 11 ? -0.877 16.606 1.902 1.00 0.00 11 PHE A C 17
ATOM 23502 O O . PHE A 1 11 ? 0.064 17.235 1.417 1.00 0.00 11 PHE A O 17
ATOM 23519 N N . ARG A 1 12 ? -1.890 17.199 2.560 1.00 0.00 12 ARG A N 17
ATOM 23520 C CA . ARG A 1 12 ? -1.953 18.664 2.769 1.00 0.00 12 ARG A CA 17
ATOM 23521 C C . ARG A 1 12 ? -0.702 19.176 3.524 1.00 0.00 12 ARG A C 17
ATOM 23522 O O . ARG A 1 12 ? -0.213 20.265 3.240 1.00 0.00 12 ARG A O 17
ATOM 23543 N N . GLN A 1 13 ? -0.186 18.374 4.470 1.00 0.00 13 GLN A N 17
ATOM 23544 C CA . GLN A 1 13 ? 1.041 18.713 5.221 1.00 0.00 13 GLN A CA 17
ATOM 23545 C C . GLN A 1 13 ? 2.297 18.607 4.321 1.00 0.00 13 GLN A C 17
ATOM 23546 O O . GLN A 1 13 ? 3.097 19.552 4.244 1.00 0.00 13 GLN A O 17
ATOM 23560 N N . VAL A 1 14 ? 2.446 17.445 3.647 1.00 0.00 14 VAL A N 17
ATOM 23561 C CA . VAL A 1 14 ? 3.605 17.117 2.776 1.00 0.00 14 VAL A CA 17
ATOM 23562 C C . VAL A 1 14 ? 3.846 18.187 1.701 1.00 0.00 14 VAL A C 17
ATOM 23563 O O . VAL A 1 14 ? 4.956 18.719 1.574 1.00 0.00 14 VAL A O 17
ATOM 23576 N N . PHE A 1 15 ? 2.789 18.491 0.944 1.00 0.00 15 PHE A N 17
ATOM 23577 C CA . PHE A 1 15 ? 2.860 19.424 -0.188 1.00 0.00 15 PHE A CA 17
ATOM 23578 C C . PHE A 1 15 ? 2.742 20.882 0.291 1.00 0.00 15 PHE A C 17
ATOM 23579 O O . PHE A 1 15 ? 3.018 21.798 -0.485 1.00 0.00 15 PHE A O 17
ATOM 23596 N N . ASP A 1 16 ? 2.348 21.068 1.582 1.00 0.00 16 ASP A N 17
ATOM 23597 C CA . ASP A 1 16 ? 2.185 22.386 2.230 1.00 0.00 16 ASP A CA 17
ATOM 23598 C C . ASP A 1 16 ? 1.072 23.176 1.515 1.00 0.00 16 ASP A C 17
ATOM 23599 O O . ASP A 1 16 ? 1.317 24.140 0.775 1.00 0.00 16 ASP A O 17
ATOM 23608 N N . ASP A 1 17 ? -0.166 22.708 1.729 1.00 0.00 17 ASP A N 17
ATOM 23609 C CA . ASP A 1 17 ? -1.338 23.117 0.938 1.00 0.00 17 ASP A CA 17
ATOM 23610 C C . ASP A 1 17 ? -2.626 22.867 1.757 1.00 0.00 17 ASP A C 17
ATOM 23611 O O . ASP A 1 17 ? -2.580 22.281 2.845 1.00 0.00 17 ASP A O 17
ATOM 23620 N N . ASP A 1 18 ? -3.768 23.325 1.224 1.00 0.00 18 ASP A N 17
ATOM 23621 C CA . ASP A 1 18 ? -5.096 23.206 1.877 1.00 0.00 18 ASP A CA 17
ATOM 23622 C C . ASP A 1 18 ? -6.191 22.897 0.832 1.00 0.00 18 ASP A C 17
ATOM 23623 O O . ASP A 1 18 ? -7.219 22.289 1.152 1.00 0.00 18 ASP A O 17
ATOM 23632 N N . SER A 1 19 ? -5.934 23.302 -0.426 1.00 0.00 19 SER A N 17
ATOM 23633 C CA . SER A 1 19 ? -6.863 23.106 -1.560 1.00 0.00 19 SER A CA 17
ATOM 23634 C C . SER A 1 19 ? -6.957 21.615 -1.965 1.00 0.00 19 SER A C 17
ATOM 23635 O O . SER A 1 19 ? -7.933 21.208 -2.598 1.00 0.00 19 SER A O 17
ATOM 23643 N N . ILE A 1 20 ? -5.931 20.819 -1.583 1.00 0.00 20 ILE A N 17
ATOM 23644 C CA . ILE A 1 20 ? -5.856 19.371 -1.880 1.00 0.00 20 ILE A CA 17
ATOM 23645 C C . ILE A 1 20 ? -7.057 18.610 -1.285 1.00 0.00 20 ILE A C 17
ATOM 23646 O O . ILE A 1 20 ? -7.227 18.547 -0.073 1.00 0.00 20 ILE A O 17
ATOM 23662 N N . VAL A 1 21 ? -7.895 18.066 -2.178 1.00 0.00 21 VAL A N 17
ATOM 23663 C CA . VAL A 1 21 ? -9.021 17.187 -1.831 1.00 0.00 21 VAL A CA 17
ATOM 23664 C C . VAL A 1 21 ? -8.789 15.848 -2.546 1.00 0.00 21 VAL A C 17
ATOM 23665 O O . VAL A 1 21 ? -8.845 15.791 -3.777 1.00 0.00 21 VAL A O 17
ATOM 23678 N N . LEU A 1 22 ? -8.489 14.792 -1.776 1.00 0.00 22 LEU A N 17
ATOM 23679 C CA . LEU A 1 22 ? -8.047 13.505 -2.330 1.00 0.00 22 LEU A CA 17
ATOM 23680 C C . LEU A 1 22 ? -9.221 12.683 -2.878 1.00 0.00 22 LEU A C 17
ATOM 23681 O O . LEU A 1 22 ? -10.305 12.648 -2.287 1.00 0.00 22 LEU A O 17
ATOM 23697 N N . THR A 1 23 ? -8.969 12.031 -4.018 1.00 0.00 23 THR A N 17
ATOM 23698 C CA . THR A 1 23 ? -9.858 11.031 -4.617 1.00 0.00 23 THR A CA 17
ATOM 23699 C C . THR A 1 23 ? -9.001 9.791 -4.913 1.00 0.00 23 THR A C 17
ATOM 23700 O O . THR A 1 23 ? -7.759 9.858 -4.868 1.00 0.00 23 THR A O 17
ATOM 23711 N N . ARG A 1 24 ? -9.655 8.671 -5.228 1.00 0.00 24 ARG A N 17
ATOM 23712 C CA . ARG A 1 24 ? -8.974 7.394 -5.495 1.00 0.00 24 ARG A CA 17
ATOM 23713 C C . ARG A 1 24 ? -8.118 7.448 -6.783 1.00 0.00 24 ARG A C 17
ATOM 23714 O O . ARG A 1 24 ? -7.228 6.618 -6.959 1.00 0.00 24 ARG A O 17
ATOM 23735 N N . GLU A 1 25 ? -8.388 8.438 -7.670 1.00 0.00 25 GLU A N 17
ATOM 23736 C CA . GLU A 1 25 ? -7.656 8.600 -8.954 1.00 0.00 25 GLU A CA 17
ATOM 23737 C C . GLU A 1 25 ? -6.822 9.904 -9.007 1.00 0.00 25 GLU A C 17
ATOM 23738 O O . GLU A 1 25 ? -6.281 10.245 -10.066 1.00 0.00 25 GLU A O 17
ATOM 23750 N N . THR A 1 26 ? -6.707 10.624 -7.869 1.00 0.00 26 THR A N 17
ATOM 23751 C CA . THR A 1 26 ? -5.763 11.762 -7.740 1.00 0.00 26 THR A CA 17
ATOM 23752 C C . THR A 1 26 ? -4.307 11.258 -7.885 1.00 0.00 26 THR A C 17
ATOM 23753 O O . THR A 1 26 ? -3.959 10.257 -7.274 1.00 0.00 26 THR A O 17
ATOM 23764 N N . SER A 1 27 ? -3.472 11.946 -8.678 1.00 0.00 27 SER A N 17
ATOM 23765 C CA . SER A 1 27 ? -2.125 11.446 -9.033 1.00 0.00 27 SER A CA 17
ATOM 23766 C C . SER A 1 27 ? -1.165 12.593 -9.398 1.00 0.00 27 SER A C 17
ATOM 23767 O O . SER A 1 27 ? -1.572 13.756 -9.480 1.00 0.00 27 SER A O 17
ATOM 23775 N N . ALA A 1 28 ? 0.119 12.245 -9.633 1.00 0.00 28 ALA A N 17
ATOM 23776 C CA . ALA A 1 28 ? 1.125 13.161 -10.149 1.00 0.00 28 ALA A CA 17
ATOM 23777 C C . ALA A 1 28 ? 1.160 12.903 -11.649 1.00 0.00 28 ALA A C 17
ATOM 23778 O O . ALA A 1 28 ? 1.895 12.030 -12.129 1.00 0.00 28 ALA A O 17
ATOM 23785 N N . ASN A 1 29 ? 0.350 13.680 -12.360 1.00 0.00 29 ASN A N 17
ATOM 23786 C CA . ASN A 1 29 ? -0.281 13.314 -13.640 1.00 0.00 29 ASN A CA 17
ATOM 23787 C C . ASN A 1 29 ? -1.518 14.208 -13.736 1.00 0.00 29 ASN A C 17
ATOM 23788 O O . ASN A 1 29 ? -1.652 15.034 -14.640 1.00 0.00 29 ASN A O 17
ATOM 23799 N N . ASP A 1 30 ? -2.405 14.028 -12.741 1.00 0.00 30 ASP A N 17
ATOM 23800 C CA . ASP A 1 30 ? -3.555 14.909 -12.491 1.00 0.00 30 ASP A CA 17
ATOM 23801 C C . ASP A 1 30 ? -3.110 16.212 -11.778 1.00 0.00 30 ASP A C 17
ATOM 23802 O O . ASP A 1 30 ? -3.815 17.223 -11.835 1.00 0.00 30 ASP A O 17
ATOM 23811 N N . ILE A 1 31 ? -1.910 16.194 -11.142 1.00 0.00 31 ILE A N 17
ATOM 23812 C CA . ILE A 1 31 ? -1.386 17.319 -10.323 1.00 0.00 31 ILE A CA 17
ATOM 23813 C C . ILE A 1 31 ? 0.062 17.641 -10.749 1.00 0.00 31 ILE A C 17
ATOM 23814 O O . ILE A 1 31 ? 0.861 16.725 -10.974 1.00 0.00 31 ILE A O 17
ATOM 23830 N N . ASP A 1 32 ? 0.376 18.954 -10.857 1.00 0.00 32 ASP A N 17
ATOM 23831 C CA . ASP A 1 32 ? 1.719 19.455 -11.242 1.00 0.00 32 ASP A CA 17
ATOM 23832 C C . ASP A 1 32 ? 2.635 19.566 -10.007 1.00 0.00 32 ASP A C 17
ATOM 23833 O O . ASP A 1 32 ? 3.804 19.187 -10.063 1.00 0.00 32 ASP A O 17
ATOM 23842 N N . ALA A 1 33 ? 2.064 20.064 -8.881 1.00 0.00 33 ALA A N 17
ATOM 23843 C CA . ALA A 1 33 ? 2.816 20.369 -7.622 1.00 0.00 33 ALA A CA 17
ATOM 23844 C C . ALA A 1 33 ? 3.485 19.120 -7.001 1.00 0.00 33 ALA A C 17
ATOM 23845 O O . ALA A 1 33 ? 4.409 19.235 -6.188 1.00 0.00 33 ALA A O 17
ATOM 23852 N N . TRP A 1 34 ? 3.008 17.944 -7.406 1.00 0.00 34 TRP A N 17
ATOM 23853 C CA . TRP A 1 34 ? 3.447 16.655 -6.874 1.00 0.00 34 TRP A CA 17
ATOM 23854 C C . TRP A 1 34 ? 4.614 16.105 -7.738 1.00 0.00 34 TRP A C 17
ATOM 23855 O O . TRP A 1 34 ? 4.425 15.218 -8.571 1.00 0.00 34 TRP A O 17
ATOM 23876 N N . ASP A 1 35 ? 5.819 16.693 -7.559 1.00 0.00 35 ASP A N 17
ATOM 23877 C CA . ASP A 1 35 ? 7.071 16.191 -8.194 1.00 0.00 35 ASP A CA 17
ATOM 23878 C C . ASP A 1 35 ? 7.606 14.952 -7.436 1.00 0.00 35 ASP A C 17
ATOM 23879 O O . ASP A 1 35 ? 7.095 14.626 -6.363 1.00 0.00 35 ASP A O 17
ATOM 23888 N N . SER A 1 36 ? 8.662 14.295 -7.973 1.00 0.00 36 SER A N 17
ATOM 23889 C CA . SER A 1 36 ? 9.167 13.004 -7.448 1.00 0.00 36 SER A CA 17
ATOM 23890 C C . SER A 1 36 ? 9.716 13.144 -6.011 1.00 0.00 36 SER A C 17
ATOM 23891 O O . SER A 1 36 ? 9.558 12.239 -5.188 1.00 0.00 36 SER A O 17
ATOM 23898 N N . LEU A 1 37 ? 10.355 14.287 -5.721 1.00 0.00 37 LEU A N 17
ATOM 23899 C CA . LEU A 1 37 ? 10.896 14.586 -4.375 1.00 0.00 37 LEU A CA 17
ATOM 23900 C C . LEU A 1 37 ? 9.757 14.824 -3.361 1.00 0.00 37 LEU A C 17
ATOM 23901 O O . LEU A 1 37 ? 9.924 14.577 -2.160 1.00 0.00 37 LEU A O 17
ATOM 23917 N N . SER A 1 38 ? 8.603 15.291 -3.859 1.00 0.00 38 SER A N 17
ATOM 23918 C CA . SER A 1 38 ? 7.372 15.403 -3.062 1.00 0.00 38 SER A CA 17
ATOM 23919 C C . SER A 1 38 ? 6.770 14.007 -2.761 1.00 0.00 38 SER A C 17
ATOM 23920 O O . SER A 1 38 ? 6.154 13.832 -1.716 1.00 0.00 38 SER A O 17
ATOM 23928 N N . HIS A 1 39 ? 6.950 13.027 -3.689 1.00 0.00 39 HIS A N 17
ATOM 23929 C CA . HIS A 1 39 ? 6.603 11.595 -3.427 1.00 0.00 39 HIS A CA 17
ATOM 23930 C C . HIS A 1 39 ? 7.485 11.022 -2.318 1.00 0.00 39 HIS A C 17
ATOM 23931 O O . HIS A 1 39 ? 7.010 10.257 -1.480 1.00 0.00 39 HIS A O 17
ATOM 23945 N N . MET A 1 40 ? 8.782 11.368 -2.352 1.00 0.00 40 MET A N 17
ATOM 23946 C CA . MET A 1 40 ? 9.751 10.926 -1.337 1.00 0.00 40 MET A CA 17
ATOM 23947 C C . MET A 1 40 ? 9.315 11.390 0.058 1.00 0.00 40 MET A C 17
ATOM 23948 O O . MET A 1 40 ? 9.252 10.586 0.983 1.00 0.00 40 MET A O 17
ATOM 23962 N N . ASN A 1 41 ? 8.949 12.682 0.161 1.00 0.00 41 ASN A N 17
ATOM 23963 C CA . ASN A 1 41 ? 8.420 13.272 1.405 1.00 0.00 41 ASN A CA 17
ATOM 23964 C C . ASN A 1 41 ? 7.068 12.636 1.786 1.00 0.00 41 ASN A C 17
ATOM 23965 O O . ASN A 1 41 ? 6.807 12.394 2.960 1.00 0.00 41 ASN A O 17
ATOM 23976 N N . LEU A 1 42 ? 6.240 12.346 0.769 1.00 0.00 42 LEU A N 17
ATOM 23977 C CA . LEU A 1 42 ? 4.886 11.778 0.946 1.00 0.00 42 LEU A CA 17
ATOM 23978 C C . LEU A 1 42 ? 4.942 10.396 1.623 1.00 0.00 42 LEU A C 17
ATOM 23979 O O . LEU A 1 42 ? 4.309 10.180 2.669 1.00 0.00 42 LEU A O 17
ATOM 23995 N N . ILE A 1 43 ? 5.723 9.489 1.030 1.00 0.00 43 ILE A N 17
ATOM 23996 C CA . ILE A 1 43 ? 5.842 8.098 1.485 1.00 0.00 43 ILE A CA 17
ATOM 23997 C C . ILE A 1 43 ? 6.491 8.039 2.880 1.00 0.00 43 ILE A C 17
ATOM 23998 O O . ILE A 1 43 ? 5.976 7.340 3.747 1.00 0.00 43 ILE A O 17
ATOM 24014 N N . VAL A 1 44 ? 7.582 8.805 3.113 1.00 0.00 44 VAL A N 17
ATOM 24015 C CA . VAL A 1 44 ? 8.285 8.774 4.411 1.00 0.00 44 VAL A CA 17
ATOM 24016 C C . VAL A 1 44 ? 7.419 9.357 5.547 1.00 0.00 44 VAL A C 17
ATOM 24017 O O . VAL A 1 44 ? 7.561 8.948 6.702 1.00 0.00 44 VAL A O 17
ATOM 24030 N N . SER A 1 45 ? 6.524 10.310 5.202 1.00 0.00 45 SER A N 17
ATOM 24031 C CA . SER A 1 45 ? 5.508 10.835 6.139 1.00 0.00 45 SER A CA 17
ATOM 24032 C C . SER A 1 45 ? 4.547 9.717 6.568 1.00 0.00 45 SER A C 17
ATOM 24033 O O . SER A 1 45 ? 4.219 9.595 7.739 1.00 0.00 45 SER A O 17
ATOM 24041 N N . LEU A 1 46 ? 4.128 8.888 5.604 1.00 0.00 46 LEU A N 17
ATOM 24042 C CA . LEU A 1 46 ? 3.260 7.728 5.872 1.00 0.00 46 LEU A CA 17
ATOM 24043 C C . LEU A 1 46 ? 3.983 6.707 6.766 1.00 0.00 46 LEU A C 17
ATOM 24044 O O . LEU A 1 46 ? 3.408 6.192 7.730 1.00 0.00 46 LEU A O 17
ATOM 24060 N N . GLU A 1 47 ? 5.263 6.462 6.439 1.00 0.00 47 GLU A N 17
ATOM 24061 C CA . GLU A 1 47 ? 6.106 5.480 7.128 1.00 0.00 47 GLU A CA 17
ATOM 24062 C C . GLU A 1 47 ? 6.305 5.851 8.608 1.00 0.00 47 GLU A C 17
ATOM 24063 O O . GLU A 1 47 ? 6.198 4.993 9.472 1.00 0.00 47 GLU A O 17
ATOM 24075 N N . VAL A 1 48 ? 6.575 7.136 8.896 1.00 0.00 48 VAL A N 17
ATOM 24076 C CA . VAL A 1 48 ? 6.807 7.597 10.279 1.00 0.00 48 VAL A CA 17
ATOM 24077 C C . VAL A 1 48 ? 5.488 7.790 11.076 1.00 0.00 48 VAL A C 17
ATOM 24078 O O . VAL A 1 48 ? 5.424 7.412 12.254 1.00 0.00 48 VAL A O 17
ATOM 24091 N N . HIS A 1 49 ? 4.452 8.385 10.438 1.00 0.00 49 HIS A N 17
ATOM 24092 C CA . HIS A 1 49 ? 3.132 8.646 11.085 1.00 0.00 49 HIS A CA 17
ATOM 24093 C C . HIS A 1 49 ? 2.424 7.341 11.494 1.00 0.00 49 HIS A C 17
ATOM 24094 O O . HIS A 1 49 ? 2.044 7.173 12.658 1.00 0.00 49 HIS A O 17
ATOM 24109 N N . TYR A 1 50 ? 2.256 6.432 10.524 1.00 0.00 50 TYR A N 17
ATOM 24110 C CA . TYR A 1 50 ? 1.531 5.157 10.727 1.00 0.00 50 TYR A CA 17
ATOM 24111 C C . TYR A 1 50 ? 2.466 4.032 11.224 1.00 0.00 50 TYR A C 17
ATOM 24112 O O . TYR A 1 50 ? 1.992 2.931 11.523 1.00 0.00 50 TYR A O 17
ATOM 24130 N N . LYS A 1 51 ? 3.791 4.318 11.322 1.00 0.00 51 LYS A N 17
ATOM 24131 C CA . LYS A 1 51 ? 4.830 3.322 11.709 1.00 0.00 51 LYS A CA 17
ATOM 24132 C C . LYS A 1 51 ? 4.852 2.133 10.714 1.00 0.00 51 LYS A C 17
ATOM 24133 O O . LYS A 1 51 ? 5.012 0.970 11.103 1.00 0.00 51 LYS A O 17
ATOM 24152 N N . ILE A 1 52 ? 4.721 2.464 9.417 1.00 0.00 52 ILE A N 17
ATOM 24153 C CA . ILE A 1 52 ? 4.649 1.481 8.313 1.00 0.00 52 ILE A CA 17
ATOM 24154 C C . ILE A 1 52 ? 5.896 1.594 7.414 1.00 0.00 52 ILE A C 17
ATOM 24155 O O . ILE A 1 52 ? 6.826 2.340 7.737 1.00 0.00 52 ILE A O 17
ATOM 24171 N N . LYS A 1 53 ? 5.913 0.843 6.291 1.00 0.00 53 LYS A N 17
ATOM 24172 C CA . LYS A 1 53 ? 7.050 0.823 5.351 1.00 0.00 53 LYS A CA 17
ATOM 24173 C C . LYS A 1 53 ? 6.566 0.273 3.986 1.00 0.00 53 LYS A C 17
ATOM 24174 O O . LYS A 1 53 ? 5.868 -0.745 3.940 1.00 0.00 53 LYS A O 17
ATOM 24193 N N . PHE A 1 54 ? 6.934 0.967 2.887 1.00 0.00 54 PHE A N 17
ATOM 24194 C CA . PHE A 1 54 ? 6.611 0.544 1.502 1.00 0.00 54 PHE A CA 17
ATOM 24195 C C . PHE A 1 54 ? 7.879 0.042 0.806 1.00 0.00 54 PHE A C 17
ATOM 24196 O O . PHE A 1 54 ? 8.987 0.502 1.104 1.00 0.00 54 PHE A O 17
ATOM 24213 N N . ALA A 1 55 ? 7.707 -0.887 -0.138 1.00 0.00 55 ALA A N 17
ATOM 24214 C CA . ALA A 1 55 ? 8.785 -1.320 -1.038 1.00 0.00 55 ALA A CA 17
ATOM 24215 C C . ALA A 1 55 ? 8.772 -0.413 -2.276 1.00 0.00 55 ALA A C 17
ATOM 24216 O O . ALA A 1 55 ? 7.704 0.045 -2.687 1.00 0.00 55 ALA A O 17
ATOM 24223 N N . LEU A 1 56 ? 9.953 -0.148 -2.862 1.00 0.00 56 LEU A N 17
ATOM 24224 C CA . LEU A 1 56 ? 10.077 0.630 -4.119 1.00 0.00 56 LEU A CA 17
ATOM 24225 C C . LEU A 1 56 ? 9.355 -0.120 -5.273 1.00 0.00 56 LEU A C 17
ATOM 24226 O O . LEU A 1 56 ? 8.851 0.508 -6.203 1.00 0.00 56 LEU A O 17
ATOM 24242 N N . GLY A 1 57 ? 9.286 -1.464 -5.168 1.00 0.00 57 GLY A N 17
ATOM 24243 C CA . GLY A 1 57 ? 8.468 -2.281 -6.073 1.00 0.00 57 GLY A CA 17
ATOM 24244 C C . GLY A 1 57 ? 6.986 -1.891 -6.014 1.00 0.00 57 GLY A C 17
ATOM 24245 O O . GLY A 1 57 ? 6.310 -1.810 -7.048 1.00 0.00 57 GLY A O 17
ATOM 24249 N N . GLU A 1 58 ? 6.503 -1.613 -4.783 1.00 0.00 58 GLU A N 17
ATOM 24250 C CA . GLU A 1 58 ? 5.127 -1.139 -4.539 1.00 0.00 58 GLU A CA 17
ATOM 24251 C C . GLU A 1 58 ? 4.948 0.302 -5.052 1.00 0.00 58 GLU A C 17
ATOM 24252 O O . GLU A 1 58 ? 3.868 0.642 -5.516 1.00 0.00 58 GLU A O 17
ATOM 24264 N N . LEU A 1 59 ? 6.022 1.129 -4.978 1.00 0.00 59 LEU A N 17
ATOM 24265 C CA . LEU A 1 59 ? 6.045 2.521 -5.524 1.00 0.00 59 LEU A CA 17
ATOM 24266 C C . LEU A 1 59 ? 5.730 2.536 -7.036 1.00 0.00 59 LEU A C 17
ATOM 24267 O O . LEU A 1 59 ? 5.028 3.434 -7.527 1.00 0.00 59 LEU A O 17
ATOM 24283 N N . GLN A 1 60 ? 6.256 1.536 -7.759 1.00 0.00 60 GLN A N 17
ATOM 24284 C CA . GLN A 1 60 ? 5.988 1.354 -9.206 1.00 0.00 60 GLN A CA 17
ATOM 24285 C C . GLN A 1 60 ? 4.511 0.975 -9.483 1.00 0.00 60 GLN A C 17
ATOM 24286 O O . GLN A 1 60 ? 4.013 1.147 -10.600 1.00 0.00 60 GLN A O 17
ATOM 24300 N N . LYS A 1 61 ? 3.835 0.450 -8.450 1.00 0.00 61 LYS A N 17
ATOM 24301 C CA . LYS A 1 61 ? 2.403 0.087 -8.496 1.00 0.00 61 LYS A CA 17
ATOM 24302 C C . LYS A 1 61 ? 1.511 1.213 -7.931 1.00 0.00 61 LYS A C 17
ATOM 24303 O O . LYS A 1 61 ? 0.288 1.183 -8.111 1.00 0.00 61 LYS A O 17
ATOM 24322 N N . LEU A 1 62 ? 2.126 2.197 -7.241 1.00 0.00 62 LEU A N 17
ATOM 24323 C CA . LEU A 1 62 ? 1.403 3.355 -6.674 1.00 0.00 62 LEU A CA 17
ATOM 24324 C C . LEU A 1 62 ? 1.176 4.386 -7.793 1.00 0.00 62 LEU A C 17
ATOM 24325 O O . LEU A 1 62 ? 2.030 5.231 -8.028 1.00 0.00 62 LEU A O 17
ATOM 24341 N N . LYS A 1 63 ? 0.054 4.249 -8.530 1.00 0.00 63 LYS A N 17
ATOM 24342 C CA . LYS A 1 63 ? -0.291 5.149 -9.657 1.00 0.00 63 LYS A CA 17
ATOM 24343 C C . LYS A 1 63 ? -1.091 6.353 -9.130 1.00 0.00 63 LYS A C 17
ATOM 24344 O O . LYS A 1 63 ? -1.019 7.448 -9.695 1.00 0.00 63 LYS A O 17
ATOM 24363 N N . ASN A 1 64 ? -1.842 6.153 -8.026 1.00 0.00 64 ASN A N 17
ATOM 24364 C CA . ASN A 1 64 ? -2.730 7.193 -7.446 1.00 0.00 64 ASN A CA 17
ATOM 24365 C C . ASN A 1 64 ? -2.669 7.205 -5.910 1.00 0.00 64 ASN A C 17
ATOM 24366 O O . ASN A 1 64 ? -2.038 6.351 -5.284 1.00 0.00 64 ASN A O 17
ATOM 24377 N N . VAL A 1 65 ? -3.357 8.214 -5.332 1.00 0.00 65 VAL A N 17
ATOM 24378 C CA . VAL A 1 65 ? -3.665 8.310 -3.890 1.00 0.00 65 VAL A CA 17
ATOM 24379 C C . VAL A 1 65 ? -4.513 7.116 -3.435 1.00 0.00 65 VAL A C 17
ATOM 24380 O O . VAL A 1 65 ? -4.414 6.701 -2.292 1.00 0.00 65 VAL A O 17
ATOM 24393 N N . GLY A 1 66 ? -5.362 6.600 -4.343 1.00 0.00 66 GLY A N 17
ATOM 24394 C CA . GLY A 1 66 ? -6.163 5.403 -4.073 1.00 0.00 66 GLY A CA 17
ATOM 24395 C C . GLY A 1 66 ? -5.296 4.161 -3.895 1.00 0.00 66 GLY A C 17
ATOM 24396 O O . GLY A 1 66 ? -5.628 3.274 -3.105 1.00 0.00 66 GLY A O 17
ATOM 24400 N N . ASP A 1 67 ? -4.182 4.102 -4.655 1.00 0.00 67 ASP A N 17
ATOM 24401 C CA . ASP A 1 67 ? -3.162 3.044 -4.515 1.00 0.00 67 ASP A CA 17
ATOM 24402 C C . ASP A 1 67 ? -2.446 3.173 -3.168 1.00 0.00 67 ASP A C 17
ATOM 24403 O O . ASP A 1 67 ? -2.209 2.163 -2.505 1.00 0.00 67 ASP A O 17
ATOM 24412 N N . LEU A 1 68 ? -2.083 4.423 -2.778 1.00 0.00 68 LEU A N 17
ATOM 24413 C CA . LEU A 1 68 ? -1.553 4.699 -1.420 1.00 0.00 68 LEU A CA 17
ATOM 24414 C C . LEU A 1 68 ? -2.576 4.285 -0.355 1.00 0.00 68 LEU A C 17
ATOM 24415 O O . LEU A 1 68 ? -2.232 3.612 0.585 1.00 0.00 68 LEU A O 17
ATOM 24431 N N . ALA A 1 69 ? -3.836 4.649 -0.573 1.00 0.00 69 ALA A N 17
ATOM 24432 C CA . ALA A 1 69 ? -4.936 4.409 0.374 1.00 0.00 69 ALA A CA 17
ATOM 24433 C C . ALA A 1 69 ? -5.120 2.909 0.615 1.00 0.00 69 ALA A C 17
ATOM 24434 O O . ALA A 1 69 ? -5.346 2.464 1.743 1.00 0.00 69 ALA A O 17
ATOM 24441 N N . ASP A 1 70 ? -4.959 2.149 -0.478 1.00 0.00 70 ASP A N 17
ATOM 24442 C CA . ASP A 1 70 ? -5.004 0.685 -0.465 1.00 0.00 70 ASP A CA 17
ATOM 24443 C C . ASP A 1 70 ? -3.819 0.118 0.335 1.00 0.00 70 ASP A C 17
ATOM 24444 O O . ASP A 1 70 ? -4.014 -0.669 1.257 1.00 0.00 70 ASP A O 17
ATOM 24453 N N . LEU A 1 71 ? -2.594 0.569 -0.012 1.00 0.00 71 LEU A N 17
ATOM 24454 C CA . LEU A 1 71 ? -1.340 0.034 0.567 1.00 0.00 71 LEU A CA 17
ATOM 24455 C C . LEU A 1 71 ? -1.198 0.392 2.062 1.00 0.00 71 LEU A C 17
ATOM 24456 O O . LEU A 1 71 ? -0.903 -0.490 2.863 1.00 0.00 71 LEU A O 17
ATOM 24472 N N . VAL A 1 72 ? -1.389 1.684 2.416 1.00 0.00 72 VAL A N 17
ATOM 24473 C CA . VAL A 1 72 ? -1.450 2.178 3.816 1.00 0.00 72 VAL A CA 17
ATOM 24474 C C . VAL A 1 72 ? -2.433 1.333 4.654 1.00 0.00 72 VAL A C 17
ATOM 24475 O O . VAL A 1 72 ? -2.102 0.901 5.759 1.00 0.00 72 VAL A O 17
ATOM 24488 N N . ASP A 1 73 ? -3.617 1.058 4.079 1.00 0.00 73 ASP A N 17
ATOM 24489 C CA . ASP A 1 73 ? -4.674 0.263 4.743 1.00 0.00 73 ASP A CA 17
ATOM 24490 C C . ASP A 1 73 ? -4.274 -1.226 4.852 1.00 0.00 73 ASP A C 17
ATOM 24491 O O . ASP A 1 73 ? -4.686 -1.919 5.787 1.00 0.00 73 ASP A O 17
ATOM 24500 N N . LYS A 1 74 ? -3.470 -1.701 3.879 1.00 0.00 74 LYS A N 17
ATOM 24501 C CA . LYS A 1 74 ? -2.892 -3.066 3.909 1.00 0.00 74 LYS A CA 17
ATOM 24502 C C . LYS A 1 74 ? -1.921 -3.192 5.095 1.00 0.00 74 LYS A C 17
ATOM 24503 O O . LYS A 1 74 ? -1.889 -4.227 5.769 1.00 0.00 74 LYS A O 17
ATOM 24522 N N . LYS A 1 75 ? -1.169 -2.103 5.368 1.00 0.00 75 LYS A N 17
ATOM 24523 C CA . LYS A 1 75 ? -0.203 -2.046 6.478 1.00 0.00 75 LYS A CA 17
ATOM 24524 C C . LYS A 1 75 ? -0.959 -1.967 7.825 1.00 0.00 75 LYS A C 17
ATOM 24525 O O . LYS A 1 75 ? -0.559 -2.596 8.810 1.00 0.00 75 LYS A O 17
ATOM 24544 N N . LEU A 1 76 ? -2.061 -1.182 7.836 1.00 0.00 76 LEU A N 17
ATOM 24545 C CA . LEU A 1 76 ? -2.970 -1.043 8.998 1.00 0.00 76 LEU A CA 17
ATOM 24546 C C . LEU A 1 76 ? -3.606 -2.405 9.359 1.00 0.00 76 LEU A C 17
ATOM 24547 O O . LEU A 1 76 ? -3.807 -2.714 10.536 1.00 0.00 76 LEU A O 17
ATOM 24563 N N . ALA A 1 77 ? -3.904 -3.200 8.314 1.00 0.00 77 ALA A N 17
ATOM 24564 C CA . ALA A 1 77 ? -4.434 -4.573 8.454 1.00 0.00 77 ALA A CA 17
ATOM 24565 C C . ALA A 1 77 ? -3.379 -5.525 9.056 1.00 0.00 77 ALA A C 17
ATOM 24566 O O . ALA A 1 77 ? -3.725 -6.461 9.771 1.00 0.00 77 ALA A O 17
ATOM 24573 N N . ARG A 1 78 ? -2.091 -5.267 8.755 1.00 0.00 78 ARG A N 17
ATOM 24574 C CA . ARG A 1 78 ? -0.958 -6.001 9.367 1.00 0.00 78 ARG A CA 17
ATOM 24575 C C . ARG A 1 78 ? -0.779 -5.584 10.847 1.00 0.00 78 ARG A C 17
ATOM 24576 O O . ARG A 1 78 ? -0.268 -6.357 11.661 1.00 0.00 78 ARG A O 17
ATOM 24597 N N . LYS A 1 79 ? -1.222 -4.352 11.184 1.00 0.00 79 LYS A N 17
ATOM 24598 C CA . LYS A 1 79 ? -1.151 -3.804 12.561 1.00 0.00 79 LYS A CA 17
ATOM 24599 C C . LYS A 1 79 ? -2.275 -4.343 13.467 1.00 0.00 79 LYS A C 17
ATOM 24600 O O . LYS A 1 79 ? -2.263 -4.050 14.673 1.00 0.00 79 LYS A O 17
ATOM 24619 N N . LEU A 1 80 ? -3.243 -5.090 12.878 1.00 0.00 80 LEU A N 17
ATOM 24620 C CA . LEU A 1 80 ? -4.367 -5.711 13.624 1.00 0.00 80 LEU A CA 17
ATOM 24621 C C . LEU A 1 80 ? -3.823 -6.657 14.713 1.00 0.00 80 LEU A C 17
ATOM 24622 O O . LEU A 1 80 ? -3.493 -7.822 14.454 1.00 0.00 80 LEU A O 17
ATOM 24638 N N . GLU A 1 81 ? -3.693 -6.080 15.910 1.00 0.00 81 GLU A N 17
ATOM 24639 C CA . GLU A 1 81 ? -3.045 -6.688 17.072 1.00 0.00 81 GLU A CA 17
ATOM 24640 C C . GLU A 1 81 ? -4.015 -7.696 17.725 1.00 0.00 81 GLU A C 17
ATOM 24641 O O . GLU A 1 81 ? -5.219 -7.426 17.804 1.00 0.00 81 GLU A O 17
ATOM 24653 N N . HIS A 1 82 ? -3.471 -8.851 18.175 1.00 0.00 82 HIS A N 17
ATOM 24654 C CA . HIS A 1 82 ? -4.269 -10.004 18.660 1.00 0.00 82 HIS A CA 17
ATOM 24655 C C . HIS A 1 82 ? -5.169 -9.623 19.856 1.00 0.00 82 HIS A C 17
ATOM 24656 O O . HIS A 1 82 ? -6.374 -9.906 19.838 1.00 0.00 82 HIS A O 17
ATOM 24671 N N . HIS A 1 83 ? -4.568 -8.956 20.859 1.00 0.00 83 HIS A N 17
ATOM 24672 C CA . HIS A 1 83 ? -5.267 -8.415 22.042 1.00 0.00 83 HIS A CA 17
ATOM 24673 C C . HIS A 1 83 ? -4.253 -7.694 22.932 1.00 0.00 83 HIS A C 17
ATOM 24674 O O . HIS A 1 83 ? -3.133 -8.189 23.133 1.00 0.00 83 HIS A O 17
ATOM 24689 N N . HIS A 1 84 ? -4.645 -6.526 23.440 1.00 0.00 84 HIS A N 17
ATOM 24690 C CA . HIS A 1 84 ? -3.833 -5.720 24.365 1.00 0.00 84 HIS A CA 17
ATOM 24691 C C . HIS A 1 84 ? -4.074 -6.198 25.814 1.00 0.00 84 HIS A C 17
ATOM 24692 O O . HIS A 1 84 ? -4.692 -7.253 26.024 1.00 0.00 84 HIS A O 17
ATOM 24707 N N . HIS A 1 85 ? -3.571 -5.443 26.813 1.00 0.00 85 HIS A N 17
ATOM 24708 C CA . HIS A 1 85 ? -3.657 -5.853 28.232 1.00 0.00 85 HIS A CA 17
ATOM 24709 C C . HIS A 1 85 ? -5.122 -5.936 28.719 1.00 0.00 85 HIS A C 17
ATOM 24710 O O . HIS A 1 85 ? -5.470 -6.824 29.506 1.00 0.00 85 HIS A O 17
ATOM 24725 N N . HIS A 1 86 ? -5.968 -5.010 28.241 1.00 0.00 86 HIS A N 17
ATOM 24726 C CA . HIS A 1 86 ? -7.413 -4.991 28.544 1.00 0.00 86 HIS A CA 17
ATOM 24727 C C . HIS A 1 86 ? -8.222 -5.422 27.306 1.00 0.00 86 HIS A C 17
ATOM 24728 O O . HIS A 1 86 ? -8.995 -6.382 27.367 1.00 0.00 86 HIS A O 17
ATOM 24743 N N . HIS A 1 87 ? -8.033 -4.707 26.184 1.00 0.00 87 HIS A N 17
ATOM 24744 C CA . HIS A 1 87 ? -8.798 -4.933 24.941 1.00 0.00 87 HIS A CA 17
ATOM 24745 C C . HIS A 1 87 ? -7.901 -4.617 23.723 1.00 0.00 87 HIS A C 17
ATOM 24746 O O . HIS A 1 87 ? -7.607 -3.429 23.483 1.00 0.00 87 HIS A O 17
ATOM 24804 N N . MET A 1 1 ? -13.398 2.697 5.961 1.00 0.00 1 MET A N 18
ATOM 24805 C CA . MET A 1 1 ? -11.939 2.474 6.051 1.00 0.00 1 MET A CA 18
ATOM 24806 C C . MET A 1 1 ? -11.224 3.831 5.962 1.00 0.00 1 MET A C 18
ATOM 24807 O O . MET A 1 1 ? -11.638 4.682 5.164 1.00 0.00 1 MET A O 18
ATOM 24823 N N . PRO A 1 2 ? -10.115 4.054 6.745 1.00 0.00 2 PRO A N 18
ATOM 24824 C CA . PRO A 1 2 ? -9.403 5.353 6.777 1.00 0.00 2 PRO A CA 18
ATOM 24825 C C . PRO A 1 2 ? -8.374 5.484 5.633 1.00 0.00 2 PRO A C 18
ATOM 24826 O O . PRO A 1 2 ? -7.289 6.034 5.820 1.00 0.00 2 PRO A O 18
ATOM 24837 N N . THR A 1 3 ? -8.764 5.006 4.440 1.00 0.00 3 THR A N 18
ATOM 24838 C CA . THR A 1 3 ? -7.902 4.961 3.257 1.00 0.00 3 THR A CA 18
ATOM 24839 C C . THR A 1 3 ? -7.485 6.386 2.810 1.00 0.00 3 THR A C 18
ATOM 24840 O O . THR A 1 3 ? -6.333 6.786 3.009 1.00 0.00 3 THR A O 18
ATOM 24851 N N . LEU A 1 4 ? -8.432 7.143 2.238 1.00 0.00 4 LEU A N 18
ATOM 24852 C CA . LEU A 1 4 ? -8.188 8.530 1.784 1.00 0.00 4 LEU A CA 18
ATOM 24853 C C . LEU A 1 4 ? -8.222 9.508 2.971 1.00 0.00 4 LEU A C 18
ATOM 24854 O O . LEU A 1 4 ? -7.550 10.547 2.938 1.00 0.00 4 LEU A O 18
ATOM 24870 N N . ASP A 1 5 ? -9.019 9.148 4.008 1.00 0.00 5 ASP A N 18
ATOM 24871 C CA . ASP A 1 5 ? -9.218 9.967 5.232 1.00 0.00 5 ASP A CA 18
ATOM 24872 C C . ASP A 1 5 ? -7.884 10.267 5.936 1.00 0.00 5 ASP A C 18
ATOM 24873 O O . ASP A 1 5 ? -7.576 11.426 6.235 1.00 0.00 5 ASP A O 18
ATOM 24882 N N . ALA A 1 6 ? -7.098 9.199 6.189 1.00 0.00 6 ALA A N 18
ATOM 24883 C CA . ALA A 1 6 ? -5.796 9.294 6.884 1.00 0.00 6 ALA A CA 18
ATOM 24884 C C . ALA A 1 6 ? -4.765 10.077 6.053 1.00 0.00 6 ALA A C 18
ATOM 24885 O O . ALA A 1 6 ? -3.927 10.797 6.602 1.00 0.00 6 ALA A O 18
ATOM 24892 N N . LEU A 1 7 ? -4.870 9.944 4.726 1.00 0.00 7 LEU A N 18
ATOM 24893 C CA . LEU A 1 7 ? -3.947 10.583 3.775 1.00 0.00 7 LEU A CA 18
ATOM 24894 C C . LEU A 1 7 ? -4.190 12.098 3.658 1.00 0.00 7 LEU A C 18
ATOM 24895 O O . LEU A 1 7 ? -3.238 12.849 3.475 1.00 0.00 7 LEU A O 18
ATOM 24911 N N . THR A 1 8 ? -5.461 12.533 3.775 1.00 0.00 8 THR A N 18
ATOM 24912 C CA . THR A 1 8 ? -5.864 13.951 3.559 1.00 0.00 8 THR A CA 18
ATOM 24913 C C . THR A 1 8 ? -4.985 14.990 4.344 1.00 0.00 8 THR A C 18
ATOM 24914 O O . THR A 1 8 ? -4.442 15.900 3.702 1.00 0.00 8 THR A O 18
ATOM 24925 N N . PRO A 1 9 ? -4.788 14.868 5.718 1.00 0.00 9 PRO A N 18
ATOM 24926 C CA . PRO A 1 9 ? -3.899 15.788 6.481 1.00 0.00 9 PRO A CA 18
ATOM 24927 C C . PRO A 1 9 ? -2.422 15.707 6.033 1.00 0.00 9 PRO A C 18
ATOM 24928 O O . PRO A 1 9 ? -1.700 16.703 6.067 1.00 0.00 9 PRO A O 18
ATOM 24939 N N . ILE A 1 10 ? -2.006 14.506 5.584 1.00 0.00 10 ILE A N 18
ATOM 24940 C CA . ILE A 1 10 ? -0.607 14.222 5.194 1.00 0.00 10 ILE A CA 18
ATOM 24941 C C . ILE A 1 10 ? -0.249 14.982 3.901 1.00 0.00 10 ILE A C 18
ATOM 24942 O O . ILE A 1 10 ? 0.801 15.617 3.821 1.00 0.00 10 ILE A O 18
ATOM 24958 N N . PHE A 1 11 ? -1.164 14.943 2.914 1.00 0.00 11 PHE A N 18
ATOM 24959 C CA . PHE A 1 11 ? -0.977 15.602 1.606 1.00 0.00 11 PHE A CA 18
ATOM 24960 C C . PHE A 1 11 ? -0.990 17.126 1.766 1.00 0.00 11 PHE A C 18
ATOM 24961 O O . PHE A 1 11 ? -0.104 17.820 1.272 1.00 0.00 11 PHE A O 18
ATOM 24978 N N . ARG A 1 12 ? -2.015 17.631 2.468 1.00 0.00 12 ARG A N 18
ATOM 24979 C CA . ARG A 1 12 ? -2.191 19.072 2.707 1.00 0.00 12 ARG A CA 18
ATOM 24980 C C . ARG A 1 12 ? -1.050 19.671 3.556 1.00 0.00 12 ARG A C 18
ATOM 24981 O O . ARG A 1 12 ? -0.823 20.883 3.512 1.00 0.00 12 ARG A O 18
ATOM 25002 N N . GLN A 1 13 ? -0.338 18.815 4.321 1.00 0.00 13 GLN A N 18
ATOM 25003 C CA . GLN A 1 13 ? 0.867 19.220 5.075 1.00 0.00 13 GLN A CA 18
ATOM 25004 C C . GLN A 1 13 ? 2.109 19.262 4.147 1.00 0.00 13 GLN A C 18
ATOM 25005 O O . GLN A 1 13 ? 2.757 20.306 4.015 1.00 0.00 13 GLN A O 18
ATOM 25019 N N . VAL A 1 14 ? 2.401 18.113 3.493 1.00 0.00 14 VAL A N 18
ATOM 25020 C CA . VAL A 1 14 ? 3.604 17.917 2.644 1.00 0.00 14 VAL A CA 18
ATOM 25021 C C . VAL A 1 14 ? 3.619 18.894 1.445 1.00 0.00 14 VAL A C 18
ATOM 25022 O O . VAL A 1 14 ? 4.599 19.614 1.226 1.00 0.00 14 VAL A O 18
ATOM 25035 N N . PHE A 1 15 ? 2.513 18.917 0.690 1.00 0.00 15 PHE A N 18
ATOM 25036 C CA . PHE A 1 15 ? 2.361 19.784 -0.495 1.00 0.00 15 PHE A CA 18
ATOM 25037 C C . PHE A 1 15 ? 1.938 21.214 -0.092 1.00 0.00 15 PHE A C 18
ATOM 25038 O O . PHE A 1 15 ? 1.967 22.122 -0.937 1.00 0.00 15 PHE A O 18
ATOM 25055 N N . ASP A 1 16 ? 1.527 21.390 1.198 1.00 0.00 16 ASP A N 18
ATOM 25056 C CA . ASP A 1 16 ? 1.239 22.718 1.812 1.00 0.00 16 ASP A CA 18
ATOM 25057 C C . ASP A 1 16 ? 0.036 23.394 1.103 1.00 0.00 16 ASP A C 18
ATOM 25058 O O . ASP A 1 16 ? -0.073 24.623 1.017 1.00 0.00 16 ASP A O 18
ATOM 25067 N N . ASP A 1 17 ? -0.901 22.556 0.637 1.00 0.00 17 ASP A N 18
ATOM 25068 C CA . ASP A 1 17 ? -2.056 22.999 -0.159 1.00 0.00 17 ASP A CA 18
ATOM 25069 C C . ASP A 1 17 ? -3.329 22.283 0.317 1.00 0.00 17 ASP A C 18
ATOM 25070 O O . ASP A 1 17 ? -3.409 21.058 0.263 1.00 0.00 17 ASP A O 18
ATOM 25079 N N . ASP A 1 18 ? -4.313 23.067 0.804 1.00 0.00 18 ASP A N 18
ATOM 25080 C CA . ASP A 1 18 ? -5.609 22.549 1.300 1.00 0.00 18 ASP A CA 18
ATOM 25081 C C . ASP A 1 18 ? -6.581 22.236 0.135 1.00 0.00 18 ASP A C 18
ATOM 25082 O O 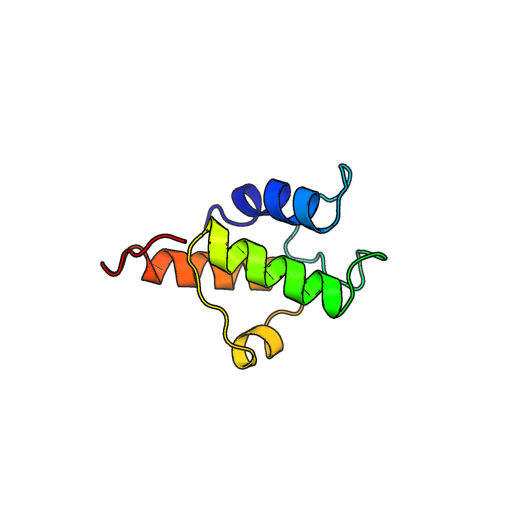. ASP A 1 18 ? -7.558 21.497 0.315 1.00 0.00 18 ASP A O 18
ATOM 25091 N N . SER A 1 19 ? -6.282 22.772 -1.072 1.00 0.00 19 SER A N 18
ATOM 25092 C CA . SER A 1 19 ? -7.144 22.602 -2.269 1.00 0.00 19 SER A CA 18
ATOM 25093 C C . SER A 1 19 ? -7.176 21.126 -2.732 1.00 0.00 19 SER A C 18
ATOM 25094 O O . SER A 1 19 ? -8.056 20.734 -3.504 1.00 0.00 19 SER A O 18
ATOM 25102 N N . ILE A 1 20 ? -6.190 20.339 -2.259 1.00 0.00 20 ILE A N 18
ATOM 25103 C CA . ILE A 1 20 ? -6.116 18.885 -2.471 1.00 0.00 20 ILE A CA 18
ATOM 25104 C C . ILE A 1 20 ? -7.341 18.175 -1.853 1.00 0.00 20 ILE A C 18
ATOM 25105 O O . ILE A 1 20 ? -7.512 18.177 -0.635 1.00 0.00 20 ILE A O 18
ATOM 25121 N N . VAL A 1 21 ? -8.197 17.599 -2.707 1.00 0.00 21 VAL A N 18
ATOM 25122 C CA . VAL A 1 21 ? -9.318 16.742 -2.292 1.00 0.00 21 VAL A CA 18
ATOM 25123 C C . VAL A 1 21 ? -9.126 15.385 -2.989 1.00 0.00 21 VAL A C 18
ATOM 25124 O O . VAL A 1 21 ? -9.205 15.293 -4.219 1.00 0.00 21 VAL A O 18
ATOM 25137 N N . LEU A 1 22 ? -8.833 14.354 -2.188 1.00 0.00 22 LEU A N 18
ATOM 25138 C CA . LEU A 1 22 ? -8.377 13.047 -2.682 1.00 0.00 22 LEU A CA 18
ATOM 25139 C C . LEU A 1 22 ? -9.539 12.179 -3.176 1.00 0.00 22 LEU A C 18
ATOM 25140 O O . LEU A 1 22 ? -10.619 12.157 -2.579 1.00 0.00 22 LEU A O 18
ATOM 25156 N N . THR A 1 23 ? -9.283 11.469 -4.281 1.00 0.00 23 THR A N 18
ATOM 25157 C CA . THR A 1 23 ? -10.159 10.421 -4.822 1.00 0.00 23 THR A CA 18
ATOM 25158 C C . THR A 1 23 ? -9.308 9.169 -5.074 1.00 0.00 23 THR A C 18
ATOM 25159 O O . THR A 1 23 ? -8.078 9.181 -4.885 1.00 0.00 23 THR A O 18
ATOM 25170 N N . ARG A 1 24 ? -9.969 8.092 -5.522 1.00 0.00 24 ARG A N 18
ATOM 25171 C CA . ARG A 1 24 ? -9.301 6.842 -5.922 1.00 0.00 24 ARG A CA 18
ATOM 25172 C C . ARG A 1 24 ? -8.471 7.019 -7.222 1.00 0.00 24 ARG A C 18
ATOM 25173 O O . ARG A 1 24 ? -7.660 6.150 -7.560 1.00 0.00 24 ARG A O 18
ATOM 25194 N N . GLU A 1 25 ? -8.678 8.154 -7.932 1.00 0.00 25 GLU A N 18
ATOM 25195 C CA . GLU A 1 25 ? -8.041 8.442 -9.236 1.00 0.00 25 GLU A CA 18
ATOM 25196 C C . GLU A 1 25 ? -7.169 9.717 -9.199 1.00 0.00 25 GLU A C 18
ATOM 25197 O O . GLU A 1 25 ? -6.545 10.062 -10.214 1.00 0.00 25 GLU A O 18
ATOM 25209 N N . THR A 1 26 ? -7.140 10.435 -8.048 1.00 0.00 26 THR A N 18
ATOM 25210 C CA . THR A 1 26 ? -6.164 11.535 -7.825 1.00 0.00 26 THR A CA 18
ATOM 25211 C C . THR A 1 26 ? -4.752 10.929 -7.798 1.00 0.00 26 THR A C 18
ATOM 25212 O O . THR A 1 26 ? -4.598 9.833 -7.281 1.00 0.00 26 THR A O 18
ATOM 25223 N N . SER A 1 27 ? -3.743 11.623 -8.352 1.00 0.00 27 SER A N 18
ATOM 25224 C CA . SER A 1 27 ? -2.369 11.087 -8.475 1.00 0.00 27 SER A CA 18
ATOM 25225 C C . SER A 1 27 ? -1.345 12.218 -8.698 1.00 0.00 27 SER A C 18
ATOM 25226 O O . SER A 1 27 ? -1.672 13.406 -8.553 1.00 0.00 27 SER A O 18
ATOM 25234 N N . ALA A 1 28 ? -0.095 11.817 -9.027 1.00 0.00 28 ALA A N 18
ATOM 25235 C CA . ALA A 1 28 ? 1.008 12.731 -9.385 1.00 0.00 28 ALA A CA 18
ATOM 25236 C C . ALA A 1 28 ? 0.657 13.666 -10.564 1.00 0.00 28 ALA A C 18
ATOM 25237 O O . ALA A 1 28 ? 1.189 14.779 -10.666 1.00 0.00 28 ALA A O 18
ATOM 25244 N N . ASN A 1 29 ? -0.249 13.189 -11.430 1.00 0.00 29 ASN A N 18
ATOM 25245 C CA . ASN A 1 29 ? -0.778 13.943 -12.585 1.00 0.00 29 ASN A CA 18
ATOM 25246 C C . ASN A 1 29 ? -1.632 15.158 -12.142 1.00 0.00 29 ASN A C 18
ATOM 25247 O O . ASN A 1 29 ? -1.612 16.210 -12.782 1.00 0.00 29 ASN A O 18
ATOM 25258 N N . ASP A 1 30 ? -2.389 14.978 -11.051 1.00 0.00 30 ASP A N 18
ATOM 25259 C CA . ASP A 1 30 ? -3.421 15.943 -10.601 1.00 0.00 30 ASP A CA 18
ATOM 25260 C C . ASP A 1 30 ? -2.848 17.072 -9.732 1.00 0.00 30 ASP A C 18
ATOM 25261 O O . ASP A 1 30 ? -3.516 18.087 -9.523 1.00 0.00 30 ASP A O 18
ATOM 25270 N N . ILE A 1 31 ? -1.618 16.894 -9.226 1.00 0.00 31 ILE A N 18
ATOM 25271 C CA . ILE A 1 31 ? -0.929 17.898 -8.386 1.00 0.00 31 ILE A CA 18
ATOM 25272 C C . ILE A 1 31 ? 0.367 18.293 -9.098 1.00 0.00 31 ILE A C 18
ATOM 25273 O O . ILE A 1 31 ? 1.270 17.470 -9.226 1.00 0.00 31 ILE A O 18
ATOM 25289 N N . ASP A 1 32 ? 0.424 19.540 -9.600 1.00 0.00 32 ASP A N 18
ATOM 25290 C CA . ASP A 1 32 ? 1.575 20.058 -10.378 1.00 0.00 32 ASP A CA 18
ATOM 25291 C C . ASP A 1 32 ? 2.875 20.064 -9.547 1.00 0.00 32 ASP A C 18
ATOM 25292 O O . ASP A 1 32 ? 3.953 19.747 -10.066 1.00 0.00 32 ASP A O 18
ATOM 25301 N N . ALA A 1 33 ? 2.755 20.404 -8.256 1.00 0.00 33 ALA A N 18
ATOM 25302 C CA . ALA A 1 33 ? 3.905 20.478 -7.327 1.00 0.00 33 ALA A CA 18
ATOM 25303 C C . ALA A 1 33 ? 4.412 19.080 -6.878 1.00 0.00 33 ALA A C 18
ATOM 25304 O O . ALA A 1 33 ? 5.407 18.992 -6.147 1.00 0.00 33 ALA A O 18
ATOM 25311 N N . TRP A 1 34 ? 3.719 18.000 -7.300 1.00 0.00 34 TRP A N 18
ATOM 25312 C CA . TRP A 1 34 ? 4.090 16.609 -6.963 1.00 0.00 34 TRP A CA 18
ATOM 25313 C C . TRP A 1 34 ? 5.253 16.126 -7.862 1.00 0.00 34 TRP A C 18
ATOM 25314 O O . TRP A 1 34 ? 5.031 15.483 -8.887 1.00 0.00 34 TRP A O 18
ATOM 25335 N N . ASP A 1 35 ? 6.485 16.509 -7.505 1.00 0.00 35 ASP A N 18
ATOM 25336 C CA . ASP A 1 35 ? 7.709 15.877 -8.039 1.00 0.00 35 ASP A CA 18
ATOM 25337 C C . ASP A 1 35 ? 7.933 14.490 -7.421 1.00 0.00 35 ASP A C 18
ATOM 25338 O O . ASP A 1 35 ? 7.215 14.079 -6.510 1.00 0.00 35 ASP A O 18
ATOM 25347 N N . SER A 1 36 ? 8.950 13.783 -7.944 1.00 0.00 36 SER A N 18
ATOM 25348 C CA . SER A 1 36 ? 9.471 12.516 -7.372 1.00 0.00 36 SER A CA 18
ATOM 25349 C C . SER A 1 36 ? 9.957 12.740 -5.938 1.00 0.00 36 SER A C 18
ATOM 25350 O O . SER A 1 36 ? 9.779 11.901 -5.057 1.00 0.00 36 SER A O 18
ATOM 25357 N N . LEU A 1 37 ? 10.561 13.915 -5.758 1.00 0.00 37 LEU A N 18
ATOM 25358 C CA . LEU A 1 37 ? 11.083 14.399 -4.482 1.00 0.00 37 LEU A CA 18
ATOM 25359 C C . LEU A 1 37 ? 9.923 14.566 -3.478 1.00 0.00 37 LEU A C 18
ATOM 25360 O O . LEU A 1 37 ? 10.002 14.092 -2.341 1.00 0.00 37 LEU A O 18
ATOM 25376 N N . SER A 1 38 ? 8.825 15.181 -3.955 1.00 0.00 38 SER A N 18
ATOM 25377 C CA . SER A 1 38 ? 7.604 15.436 -3.162 1.00 0.00 38 SER A CA 18
ATOM 25378 C C . SER A 1 38 ? 6.874 14.107 -2.827 1.00 0.00 38 SER A C 18
ATOM 25379 O O . SER A 1 38 ? 6.278 13.970 -1.750 1.00 0.00 38 SER A O 18
ATOM 25387 N N . HIS A 1 39 ? 6.932 13.155 -3.783 1.00 0.00 39 HIS A N 18
ATOM 25388 C CA . HIS A 1 39 ? 6.404 11.780 -3.631 1.00 0.00 39 HIS A CA 18
ATOM 25389 C C . HIS A 1 39 ? 7.112 11.067 -2.468 1.00 0.00 39 HIS A C 18
ATOM 25390 O O . HIS A 1 39 ? 6.471 10.434 -1.623 1.00 0.00 39 HIS A O 18
ATOM 25404 N N . MET A 1 40 ? 8.444 11.223 -2.419 1.00 0.00 40 MET A N 18
ATOM 25405 C CA . MET A 1 40 ? 9.280 10.620 -1.369 1.00 0.00 40 MET A CA 18
ATOM 25406 C C . MET A 1 40 ? 9.010 11.278 -0.003 1.00 0.00 40 MET A C 18
ATOM 25407 O O . MET A 1 40 ? 8.979 10.577 1.008 1.00 0.00 40 MET A O 18
ATOM 25421 N N . ASN A 1 41 ? 8.791 12.622 0.011 1.00 0.00 41 ASN A N 18
ATOM 25422 C CA . ASN A 1 41 ? 8.390 13.359 1.246 1.00 0.00 41 ASN A CA 18
ATOM 25423 C C . ASN A 1 41 ? 7.072 12.796 1.804 1.00 0.00 41 ASN A C 18
ATOM 25424 O O . ASN A 1 41 ? 6.929 12.606 3.013 1.00 0.00 41 ASN A O 18
ATOM 25435 N N . LEU A 1 42 ? 6.132 12.519 0.891 1.00 0.00 42 LEU A N 18
ATOM 25436 C CA . LEU A 1 42 ? 4.789 12.016 1.226 1.00 0.00 42 LEU A CA 18
ATOM 25437 C C . LEU A 1 42 ? 4.878 10.623 1.903 1.00 0.00 42 LEU A C 18
ATOM 25438 O O . LEU A 1 42 ? 4.321 10.408 2.996 1.00 0.00 42 LEU A O 18
ATOM 25454 N N . ILE A 1 43 ? 5.608 9.705 1.252 1.00 0.00 43 ILE A N 18
ATOM 25455 C CA . ILE A 1 43 ? 5.739 8.309 1.702 1.00 0.00 43 ILE A CA 18
ATOM 25456 C C . ILE A 1 43 ? 6.475 8.235 3.065 1.00 0.00 43 ILE A C 18
ATOM 25457 O O . ILE A 1 43 ? 5.987 7.568 3.980 1.00 0.00 43 ILE A O 18
ATOM 25473 N N . VAL A 1 44 ? 7.604 8.977 3.225 1.00 0.00 44 VAL A N 18
ATOM 25474 C CA . VAL A 1 44 ? 8.395 8.950 4.482 1.00 0.00 44 VAL A CA 18
ATOM 25475 C C . VAL A 1 44 ? 7.600 9.535 5.678 1.00 0.00 44 VAL A C 18
ATOM 25476 O O . VAL A 1 44 ? 7.842 9.160 6.833 1.00 0.00 44 VAL A O 18
ATOM 25489 N N . SER A 1 45 ? 6.664 10.459 5.379 1.00 0.00 45 SER A N 18
ATOM 25490 C CA . SER A 1 45 ? 5.715 10.992 6.378 1.00 0.00 45 SER A CA 18
ATOM 25491 C C . SER A 1 45 ? 4.785 9.880 6.893 1.00 0.00 45 SER A C 18
ATOM 25492 O O . SER A 1 45 ? 4.575 9.753 8.098 1.00 0.00 45 SER A O 18
ATOM 25500 N N . LEU A 1 46 ? 4.269 9.053 5.973 1.00 0.00 46 LEU A N 18
ATOM 25501 C CA . LEU A 1 46 ? 3.375 7.927 6.323 1.00 0.00 46 LEU A CA 18
ATOM 25502 C C . LEU A 1 46 ? 4.108 6.857 7.166 1.00 0.00 46 LEU A C 18
ATOM 25503 O O . LEU A 1 46 ? 3.512 6.248 8.067 1.00 0.00 46 LEU A O 18
ATOM 25519 N N . GLU A 1 47 ? 5.402 6.663 6.861 1.00 0.00 47 GLU A N 18
ATOM 25520 C CA . GLU A 1 47 ? 6.288 5.721 7.575 1.00 0.00 47 GLU A CA 18
ATOM 25521 C C . GLU A 1 47 ? 6.370 6.072 9.066 1.00 0.00 47 GLU A C 18
ATOM 25522 O O . GLU A 1 47 ? 6.021 5.259 9.924 1.00 0.00 47 GLU A O 18
ATOM 25534 N N . VAL A 1 48 ? 6.813 7.308 9.354 1.00 0.00 48 VAL A N 18
ATOM 25535 C CA . VAL A 1 48 ? 7.051 7.773 10.726 1.00 0.00 48 VAL A CA 18
ATOM 25536 C C . VAL A 1 48 ? 5.737 7.925 11.524 1.00 0.00 48 VAL A C 18
ATOM 25537 O O . VAL A 1 48 ? 5.702 7.615 12.714 1.00 0.00 48 VAL A O 18
ATOM 25550 N N . HIS A 1 49 ? 4.671 8.410 10.857 1.00 0.00 49 HIS A N 18
ATOM 25551 C CA . HIS A 1 49 ? 3.337 8.592 11.473 1.00 0.00 49 HIS A CA 18
ATOM 25552 C C . HIS A 1 49 ? 2.730 7.252 11.942 1.00 0.00 49 HIS A C 18
ATOM 25553 O O . HIS A 1 49 ? 2.490 7.050 13.143 1.00 0.00 49 HIS A O 18
ATOM 25568 N N . TYR A 1 50 ? 2.515 6.347 10.981 1.00 0.00 50 TYR A N 18
ATOM 25569 C CA . TYR A 1 50 ? 1.735 5.106 11.185 1.00 0.00 50 TYR A CA 18
ATOM 25570 C C . TYR A 1 50 ? 2.634 3.910 11.567 1.00 0.00 50 TYR A C 18
ATOM 25571 O O . TYR A 1 50 ? 2.118 2.810 11.783 1.00 0.00 50 TYR A O 18
ATOM 25589 N N . LYS A 1 51 ? 3.969 4.148 11.657 1.00 0.00 51 LYS A N 18
ATOM 25590 C CA . LYS A 1 51 ? 4.982 3.121 12.039 1.00 0.00 51 LYS A CA 18
ATOM 25591 C C . LYS A 1 51 ? 4.990 1.954 11.027 1.00 0.00 51 LYS A C 18
ATOM 25592 O O . LYS A 1 51 ? 5.269 0.806 11.381 1.00 0.00 51 LYS A O 18
ATOM 25611 N N . ILE A 1 52 ? 4.739 2.285 9.747 1.00 0.00 52 ILE A N 18
ATOM 25612 C CA . ILE A 1 52 ? 4.583 1.295 8.663 1.00 0.00 52 ILE A CA 18
ATOM 25613 C C . ILE A 1 52 ? 5.828 1.300 7.755 1.00 0.00 52 ILE A C 18
ATOM 25614 O O . ILE A 1 52 ? 6.756 2.089 7.979 1.00 0.00 52 ILE A O 18
ATOM 25630 N N . LYS A 1 53 ? 5.844 0.407 6.752 1.00 0.00 53 LYS A N 18
ATOM 25631 C CA . LYS A 1 53 ? 6.996 0.230 5.852 1.00 0.00 53 LYS A CA 18
ATOM 25632 C C . LYS A 1 53 ? 6.494 -0.033 4.426 1.00 0.00 53 LYS A C 18
ATOM 25633 O O . LYS A 1 53 ? 5.982 -1.116 4.144 1.00 0.00 53 LYS A O 18
ATOM 25652 N N . PHE A 1 54 ? 6.642 0.962 3.542 1.00 0.00 54 PHE A N 18
ATOM 25653 C CA . PHE A 1 54 ? 6.419 0.798 2.099 1.00 0.00 54 PHE A CA 18
ATOM 25654 C C . PHE A 1 54 ? 7.687 0.224 1.458 1.00 0.00 54 PHE A C 18
ATOM 25655 O O . PHE A 1 54 ? 8.798 0.698 1.731 1.00 0.00 54 PHE A O 18
ATOM 25672 N N . ALA A 1 55 ? 7.504 -0.803 0.625 1.00 0.00 55 ALA A N 18
ATOM 25673 C CA . ALA A 1 55 ? 8.559 -1.346 -0.233 1.00 0.00 55 ALA A CA 18
ATOM 25674 C C . ALA A 1 55 ? 8.510 -0.578 -1.563 1.00 0.00 55 ALA A C 18
ATOM 25675 O O . ALA A 1 55 ? 7.420 -0.203 -2.016 1.00 0.00 55 ALA A O 18
ATOM 25682 N N . LEU A 1 56 ? 9.685 -0.312 -2.163 1.00 0.00 56 LEU A N 18
ATOM 25683 C CA . LEU A 1 56 ? 9.801 0.419 -3.449 1.00 0.00 56 LEU A CA 18
ATOM 25684 C C . LEU A 1 56 ? 8.994 -0.297 -4.559 1.00 0.00 56 LEU A C 18
ATOM 25685 O O . LEU A 1 56 ? 8.381 0.362 -5.407 1.00 0.00 56 LEU A O 18
ATOM 25701 N N . GLY A 1 57 ? 8.983 -1.642 -4.510 1.00 0.00 57 GLY A N 18
ATOM 25702 C CA . GLY A 1 57 ? 8.189 -2.461 -5.435 1.00 0.00 57 GLY A CA 18
ATOM 25703 C C . GLY A 1 57 ? 6.682 -2.179 -5.323 1.00 0.00 57 GLY A C 18
ATOM 25704 O O . GLY A 1 57 ? 5.977 -2.119 -6.342 1.00 0.00 57 GLY A O 18
ATOM 25708 N N . GLU A 1 58 ? 6.200 -1.990 -4.065 1.00 0.00 58 GLU A N 18
ATOM 25709 C CA . GLU A 1 58 ? 4.791 -1.618 -3.778 1.00 0.00 58 GLU A CA 18
ATOM 25710 C C . GLU A 1 58 ? 4.481 -0.231 -4.351 1.00 0.00 58 GLU A C 18
ATOM 25711 O O . GLU A 1 58 ? 3.410 -0.024 -4.900 1.00 0.00 58 GLU A O 18
ATOM 25723 N N . LEU A 1 59 ? 5.456 0.695 -4.252 1.00 0.00 59 LEU A N 18
ATOM 25724 C CA . LEU A 1 59 ? 5.308 2.084 -4.748 1.00 0.00 59 LEU A CA 18
ATOM 25725 C C . LEU A 1 59 ? 5.178 2.122 -6.287 1.00 0.00 59 LEU A C 18
ATOM 25726 O O . LEU A 1 59 ? 4.470 2.977 -6.833 1.00 0.00 59 LEU A O 18
ATOM 25742 N N . GLN A 1 60 ? 5.863 1.182 -6.970 1.00 0.00 60 GLN A N 18
ATOM 25743 C CA . GLN A 1 60 ? 5.714 0.972 -8.432 1.00 0.00 60 GLN A CA 18
ATOM 25744 C C . GLN A 1 60 ? 4.326 0.386 -8.784 1.00 0.00 60 GLN A C 18
ATOM 25745 O O . GLN A 1 60 ? 3.846 0.534 -9.908 1.00 0.00 60 GLN A O 18
ATOM 25759 N N . LYS A 1 61 ? 3.699 -0.291 -7.812 1.00 0.00 61 LYS A N 18
ATOM 25760 C CA . LYS A 1 61 ? 2.327 -0.828 -7.945 1.00 0.00 61 LYS A CA 18
ATOM 25761 C C . LYS A 1 61 ? 1.264 0.228 -7.578 1.00 0.00 61 LYS A C 18
ATOM 25762 O O . LYS A 1 61 ? 0.065 -0.058 -7.657 1.00 0.00 61 LYS A O 18
ATOM 25781 N N . LEU A 1 62 ? 1.698 1.435 -7.164 1.00 0.00 62 LEU A N 18
ATOM 25782 C CA . LEU A 1 62 ? 0.786 2.550 -6.836 1.00 0.00 62 LEU A CA 18
ATOM 25783 C C . LEU A 1 62 ? 0.806 3.562 -7.983 1.00 0.00 62 LEU A C 18
ATOM 25784 O O . LEU A 1 62 ? 1.856 4.133 -8.272 1.00 0.00 62 LEU A O 18
ATOM 25800 N N . LYS A 1 63 ? -0.337 3.745 -8.668 1.00 0.00 63 LYS A N 18
ATOM 25801 C CA . LYS A 1 63 ? -0.474 4.733 -9.756 1.00 0.00 63 LYS A CA 18
ATOM 25802 C C . LYS A 1 63 ? -1.202 5.975 -9.235 1.00 0.00 63 LYS A C 18
ATOM 25803 O O . LYS A 1 63 ? -0.948 7.096 -9.696 1.00 0.00 63 LYS A O 18
ATOM 25822 N N . ASN A 1 64 ? -2.082 5.774 -8.250 1.00 0.00 64 ASN A N 18
ATOM 25823 C CA . ASN A 1 64 ? -2.917 6.842 -7.681 1.00 0.00 64 ASN A CA 18
ATOM 25824 C C . ASN A 1 64 ? -2.845 6.831 -6.157 1.00 0.00 64 ASN A C 18
ATOM 25825 O O . ASN A 1 64 ? -2.313 5.903 -5.541 1.00 0.00 64 ASN A O 18
ATOM 25836 N N . VAL A 1 65 ? -3.387 7.912 -5.584 1.00 0.00 65 VAL A N 18
ATOM 25837 C CA . VAL A 1 65 ? -3.640 8.070 -4.148 1.00 0.00 65 VAL A CA 18
ATOM 25838 C C . VAL A 1 65 ? -4.612 6.983 -3.655 1.00 0.00 65 VAL A C 18
ATOM 25839 O O . VAL A 1 65 ? -4.536 6.587 -2.510 1.00 0.00 65 VAL A O 18
ATOM 25852 N N . GLY A 1 66 ? -5.509 6.516 -4.545 1.00 0.00 66 GLY A N 18
ATOM 25853 C CA . GLY A 1 66 ? -6.438 5.421 -4.231 1.00 0.00 66 GLY A CA 18
ATOM 25854 C C . GLY A 1 66 ? -5.726 4.088 -4.040 1.00 0.00 66 GLY A C 18
ATOM 25855 O O . GLY A 1 66 ? -6.102 3.289 -3.176 1.00 0.00 66 GLY A O 18
ATOM 25859 N N . ASP A 1 67 ? -4.686 3.856 -4.869 1.00 0.00 67 ASP A N 18
ATOM 25860 C CA . ASP A 1 67 ? -3.781 2.696 -4.725 1.00 0.00 67 ASP A CA 18
ATOM 25861 C C . ASP A 1 67 ? -2.988 2.819 -3.422 1.00 0.00 67 ASP A C 18
ATOM 25862 O O . ASP A 1 67 ? -2.889 1.861 -2.652 1.00 0.00 67 ASP A O 18
ATOM 25871 N N . LEU A 1 68 ? -2.421 4.016 -3.198 1.00 0.00 68 LEU A N 18
ATOM 25872 C CA . LEU A 1 68 ? -1.644 4.344 -1.987 1.00 0.00 68 LEU A CA 18
ATOM 25873 C C . LEU A 1 68 ? -2.505 4.207 -0.718 1.00 0.00 68 LEU A C 18
ATOM 25874 O O . LEU A 1 68 ? -2.026 3.758 0.314 1.00 0.00 68 LEU A O 18
ATOM 25890 N N . ALA A 1 69 ? -3.785 4.557 -0.846 1.00 0.00 69 ALA A N 18
ATOM 25891 C CA . ALA A 1 69 ? -4.774 4.530 0.243 1.00 0.00 69 ALA A CA 18
ATOM 25892 C C . ALA A 1 69 ? -5.100 3.093 0.636 1.00 0.00 69 ALA A C 18
ATOM 25893 O O . ALA A 1 69 ? -5.186 2.755 1.823 1.00 0.00 69 ALA A O 18
ATOM 25900 N N . ASP A 1 70 ? -5.286 2.273 -0.408 1.00 0.00 70 ASP A N 18
ATOM 25901 C CA . ASP A 1 70 ? -5.465 0.826 -0.294 1.00 0.00 70 ASP A CA 18
ATOM 25902 C C . ASP A 1 70 ? -4.250 0.194 0.399 1.00 0.00 70 ASP A C 18
ATOM 25903 O O . ASP A 1 70 ? -4.405 -0.662 1.265 1.00 0.00 70 ASP A O 18
ATOM 25912 N N . LEU A 1 71 ? -3.048 0.665 0.028 1.00 0.00 71 LEU A N 18
ATOM 25913 C CA . LEU A 1 71 ? -1.769 0.109 0.517 1.00 0.00 71 LEU A CA 18
ATOM 25914 C C . LEU A 1 71 ? -1.567 0.456 2.019 1.00 0.00 71 LEU A C 18
ATOM 25915 O O . LEU A 1 71 ? -1.155 -0.409 2.798 1.00 0.00 71 LEU A O 18
ATOM 25931 N N . VAL A 1 72 ? -1.874 1.715 2.412 1.00 0.00 72 VAL A N 18
ATOM 25932 C CA . VAL A 1 72 ? -1.870 2.150 3.835 1.00 0.00 72 VAL A CA 18
ATOM 25933 C C . VAL A 1 72 ? -2.851 1.292 4.659 1.00 0.00 72 VAL A C 18
ATOM 25934 O O . VAL A 1 72 ? -2.531 0.854 5.757 1.00 0.00 72 VAL A O 18
ATOM 25947 N N . ASP A 1 73 ? -4.022 1.022 4.061 1.00 0.00 73 ASP A N 18
ATOM 25948 C CA . ASP A 1 73 ? -5.086 0.181 4.658 1.00 0.00 73 ASP A CA 18
ATOM 25949 C C . ASP A 1 73 ? -4.594 -1.271 4.888 1.00 0.00 73 ASP A C 18
ATOM 25950 O O . ASP A 1 73 ? -4.953 -1.912 5.884 1.00 0.00 73 ASP A O 18
ATOM 25959 N N . LYS A 1 74 ? -3.755 -1.757 3.949 1.00 0.00 74 LYS A N 18
ATOM 25960 C CA . LYS A 1 74 ? -3.120 -3.093 4.042 1.00 0.00 74 LYS A CA 18
ATOM 25961 C C . LYS A 1 74 ? -2.126 -3.131 5.212 1.00 0.00 74 LYS A C 18
ATOM 25962 O O . LYS A 1 74 ? -2.063 -4.115 5.942 1.00 0.00 74 LYS A O 18
ATOM 25981 N N . LYS A 1 75 ? -1.385 -2.023 5.399 1.00 0.00 75 LYS A N 18
ATOM 25982 C CA . LYS A 1 75 ? -0.397 -1.887 6.480 1.00 0.00 75 LYS A CA 18
ATOM 25983 C C . LYS A 1 75 ? -1.093 -1.828 7.852 1.00 0.00 75 LYS A C 18
ATOM 25984 O O . LYS A 1 75 ? -0.662 -2.483 8.807 1.00 0.00 75 LYS A O 18
ATOM 26003 N N . LEU A 1 76 ? -2.191 -1.063 7.919 1.00 0.00 76 LEU A N 18
ATOM 26004 C CA . LEU A 1 76 ? -2.999 -0.913 9.141 1.00 0.00 76 LEU A CA 18
ATOM 26005 C C . LEU A 1 76 ? -3.698 -2.241 9.492 1.00 0.00 76 LEU A C 18
ATOM 26006 O O . LEU A 1 76 ? -3.945 -2.520 10.663 1.00 0.00 76 LEU A O 18
ATOM 26022 N N . ALA A 1 77 ? -3.987 -3.062 8.465 1.00 0.00 77 ALA A N 18
ATOM 26023 C CA . ALA A 1 77 ? -4.486 -4.441 8.648 1.00 0.00 77 ALA A CA 18
ATOM 26024 C C . ALA A 1 77 ? -3.419 -5.324 9.322 1.00 0.00 77 ALA A C 18
ATOM 26025 O O . ALA A 1 77 ? -3.730 -6.136 10.207 1.00 0.00 77 ALA A O 18
ATOM 26032 N N . ARG A 1 78 ? -2.150 -5.139 8.903 1.00 0.00 78 ARG A N 18
ATOM 26033 C CA . ARG A 1 78 ? -1.006 -5.882 9.471 1.00 0.00 78 ARG A CA 18
ATOM 26034 C C . ARG A 1 78 ? -0.630 -5.342 10.868 1.00 0.00 78 ARG A C 18
ATOM 26035 O O . ARG A 1 78 ? 0.104 -5.997 11.617 1.00 0.00 78 ARG A O 18
ATOM 26056 N N . LYS A 1 79 ? -1.115 -4.130 11.200 1.00 0.00 79 LYS A N 18
ATOM 26057 C CA . LYS A 1 79 ? -0.994 -3.553 12.554 1.00 0.00 79 LYS A CA 18
ATOM 26058 C C . LYS A 1 79 ? -1.960 -4.250 13.532 1.00 0.00 79 LYS A C 18
ATOM 26059 O O . LYS A 1 79 ? -1.676 -4.341 14.718 1.00 0.00 79 LYS A O 18
ATOM 26078 N N . LEU A 1 80 ? -3.096 -4.752 13.020 1.00 0.00 80 LEU A N 18
ATOM 26079 C CA . LEU A 1 80 ? -4.071 -5.514 13.831 1.00 0.00 80 LEU A CA 18
ATOM 26080 C C . LEU A 1 80 ? -3.787 -7.041 13.765 1.00 0.00 80 LEU A C 18
ATOM 26081 O O . LEU A 1 80 ? -4.642 -7.853 14.136 1.00 0.00 80 LEU A O 18
ATOM 26097 N N . GLU A 1 81 ? -2.567 -7.424 13.306 1.00 0.00 81 GLU A N 18
ATOM 26098 C CA . GLU A 1 81 ? -2.073 -8.821 13.401 1.00 0.00 81 GLU A CA 18
ATOM 26099 C C . GLU A 1 81 ? -1.800 -9.204 14.863 1.00 0.00 81 GLU A C 18
ATOM 26100 O O . GLU A 1 81 ? -2.134 -10.319 15.290 1.00 0.00 81 GLU A O 18
ATOM 26112 N N . HIS A 1 82 ? -1.174 -8.279 15.622 1.00 0.00 82 HIS A N 18
ATOM 26113 C CA . HIS A 1 82 ? -0.949 -8.466 17.064 1.00 0.00 82 HIS A CA 18
ATOM 26114 C C . HIS A 1 82 ? -2.289 -8.292 17.808 1.00 0.00 82 HIS A C 18
ATOM 26115 O O . HIS A 1 82 ? -2.736 -7.175 18.061 1.00 0.00 82 HIS A O 18
ATOM 26130 N N . HIS A 1 83 ? -2.950 -9.430 18.080 1.00 0.00 83 HIS A N 18
ATOM 26131 C CA . HIS A 1 83 ? -4.272 -9.476 18.717 1.00 0.00 83 HIS A CA 18
ATOM 26132 C C . HIS A 1 83 ? -4.157 -9.276 20.237 1.00 0.00 83 HIS A C 18
ATOM 26133 O O . HIS A 1 83 ? -4.056 -10.239 21.008 1.00 0.00 83 HIS A O 18
ATOM 26148 N N . HIS A 1 84 ? -4.112 -8.001 20.640 1.00 0.00 84 HIS A N 18
ATOM 26149 C CA . HIS A 1 84 ? -4.165 -7.588 22.048 1.00 0.00 84 HIS A CA 18
ATOM 26150 C C . HIS A 1 84 ? -5.629 -7.424 22.458 1.00 0.00 84 HIS A C 18
ATOM 26151 O O . HIS A 1 84 ? -6.464 -7.013 21.639 1.00 0.00 84 HIS A O 18
ATOM 26166 N N . HIS A 1 85 ? -5.930 -7.754 23.720 1.00 0.00 85 HIS A N 18
ATOM 26167 C CA . HIS A 1 85 ? -7.272 -7.574 24.292 1.00 0.00 85 HIS A CA 18
ATOM 26168 C C . HIS A 1 85 ? -7.494 -6.073 24.555 1.00 0.00 85 HIS A C 18
ATOM 26169 O O . HIS A 1 85 ? -6.724 -5.453 25.300 1.00 0.00 85 HIS A O 18
ATOM 26184 N N . HIS A 1 86 ? -8.531 -5.502 23.923 1.00 0.00 86 HIS A N 18
ATOM 26185 C CA . HIS A 1 86 ? -8.884 -4.071 24.059 1.00 0.00 86 HIS A CA 18
ATOM 26186 C C . HIS A 1 86 ? -9.482 -3.785 25.458 1.00 0.00 86 HIS A C 18
ATOM 26187 O O . HIS A 1 86 ? -9.545 -2.629 25.896 1.00 0.00 86 HIS A O 18
ATOM 26202 N N . HIS A 1 87 ? -9.949 -4.856 26.134 1.00 0.00 87 HIS A N 18
ATOM 26203 C CA . HIS A 1 87 ? -10.393 -4.815 27.540 1.00 0.00 87 HIS A CA 18
ATOM 26204 C C . HIS A 1 87 ? -9.890 -6.085 28.279 1.00 0.00 87 HIS A C 18
ATOM 26205 O O . HIS A 1 87 ? -10.379 -7.189 27.972 1.00 0.00 87 HIS A O 18
ATOM 26263 N N . MET A 1 1 ? -12.718 2.996 7.760 1.00 0.00 1 MET A N 19
ATOM 26264 C CA . MET A 1 1 ? -11.391 2.729 7.167 1.00 0.00 1 MET A CA 19
ATOM 26265 C C . MET A 1 1 ? -10.662 4.060 6.907 1.00 0.00 1 MET A C 19
ATOM 26266 O O . MET A 1 1 ? -11.248 4.978 6.331 1.00 0.00 1 MET A O 19
ATOM 26282 N N . PRO A 1 2 ? -9.354 4.187 7.305 1.00 0.00 2 PRO A N 19
ATOM 26283 C CA . PRO A 1 2 ? -8.585 5.447 7.194 1.00 0.00 2 PRO A CA 19
ATOM 26284 C C . PRO A 1 2 ? -7.879 5.586 5.823 1.00 0.00 2 PRO A C 19
ATOM 26285 O O . PRO A 1 2 ? -6.745 6.069 5.741 1.00 0.00 2 PRO A O 19
ATOM 26296 N N . THR A 1 3 ? -8.602 5.207 4.753 1.00 0.00 3 THR A N 19
ATOM 26297 C CA . THR A 1 3 ? -8.057 5.141 3.390 1.00 0.00 3 THR A CA 19
ATOM 26298 C C . THR A 1 3 ? -7.787 6.554 2.819 1.00 0.00 3 THR A C 19
ATOM 26299 O O . THR A 1 3 ? -6.647 6.999 2.823 1.00 0.00 3 THR A O 19
ATOM 26310 N N . LEU A 1 4 ? -8.837 7.276 2.385 1.00 0.00 4 LEU A N 19
ATOM 26311 C CA . LEU A 1 4 ? -8.703 8.691 1.952 1.00 0.00 4 LEU A CA 19
ATOM 26312 C C . LEU A 1 4 ? -8.702 9.603 3.192 1.00 0.00 4 LEU A C 19
ATOM 26313 O O . LEU A 1 4 ? -8.077 10.667 3.188 1.00 0.00 4 LEU A O 19
ATOM 26329 N N . ASP A 1 5 ? -9.396 9.127 4.255 1.00 0.00 5 ASP A N 19
ATOM 26330 C CA . ASP A 1 5 ? -9.611 9.846 5.536 1.00 0.00 5 ASP A CA 19
ATOM 26331 C C . ASP A 1 5 ? -8.294 10.358 6.136 1.00 0.00 5 ASP A C 19
ATOM 26332 O O . ASP A 1 5 ? -8.083 11.570 6.264 1.00 0.00 5 ASP A O 19
ATOM 26341 N N . ALA A 1 6 ? -7.410 9.411 6.457 1.00 0.00 6 ALA A N 19
ATOM 26342 C CA . ALA A 1 6 ? -6.157 9.691 7.169 1.00 0.00 6 ALA A CA 19
ATOM 26343 C C . ALA A 1 6 ? -5.088 10.300 6.245 1.00 0.00 6 ALA A C 19
ATOM 26344 O O . ALA A 1 6 ? -4.203 11.028 6.716 1.00 0.00 6 ALA A O 19
ATOM 26351 N N . LEU A 1 7 ? -5.167 10.001 4.931 1.00 0.00 7 LEU A N 19
ATOM 26352 C CA . LEU A 1 7 ? -4.206 10.523 3.937 1.00 0.00 7 LEU A CA 19
ATOM 26353 C C . LEU A 1 7 ? -4.347 12.046 3.762 1.00 0.00 7 LEU A C 19
ATOM 26354 O O . LEU A 1 7 ? -3.351 12.724 3.533 1.00 0.00 7 LEU A O 19
ATOM 26370 N N . THR A 1 8 ? -5.585 12.581 3.901 1.00 0.00 8 THR A N 19
ATOM 26371 C CA . THR A 1 8 ? -5.865 14.018 3.644 1.00 0.00 8 THR A CA 19
ATOM 26372 C C . THR A 1 8 ? -4.995 14.986 4.532 1.00 0.00 8 THR A C 19
ATOM 26373 O O . THR A 1 8 ? -4.394 15.908 3.969 1.00 0.00 8 THR A O 19
ATOM 26384 N N . PRO A 1 9 ? -4.882 14.788 5.917 1.00 0.00 9 PRO A N 19
ATOM 26385 C CA . PRO A 1 9 ? -3.924 15.553 6.773 1.00 0.00 9 PRO A CA 19
ATOM 26386 C C . PRO A 1 9 ? -2.460 15.480 6.275 1.00 0.00 9 PRO A C 19
ATOM 26387 O O . PRO A 1 9 ? -1.752 16.493 6.273 1.00 0.00 9 PRO A O 19
ATOM 26398 N N . ILE A 1 10 ? -2.036 14.271 5.832 1.00 0.00 10 ILE A N 19
ATOM 26399 C CA . ILE A 1 10 ? -0.643 14.009 5.400 1.00 0.00 10 ILE A CA 19
ATOM 26400 C C . ILE A 1 10 ? -0.287 14.880 4.184 1.00 0.00 10 ILE A C 19
ATOM 26401 O O . ILE A 1 10 ? 0.674 15.638 4.221 1.00 0.00 10 ILE A O 19
ATOM 26417 N N . PHE A 1 11 ? -1.122 14.781 3.139 1.00 0.00 11 PHE A N 19
ATOM 26418 C CA . PHE A 1 11 ? -0.907 15.465 1.854 1.00 0.00 11 PHE A CA 19
ATOM 26419 C C . PHE A 1 11 ? -1.006 16.995 2.035 1.00 0.00 11 PHE A C 19
ATOM 26420 O O . PHE A 1 11 ? -0.157 17.733 1.533 1.00 0.00 11 PHE A O 19
ATOM 26437 N N . ARG A 1 12 ? -2.033 17.456 2.783 1.00 0.00 12 ARG A N 19
ATOM 26438 C CA . ARG A 1 12 ? -2.228 18.896 3.073 1.00 0.00 12 ARG A CA 19
ATOM 26439 C C . ARG A 1 12 ? -1.031 19.491 3.831 1.00 0.00 12 ARG A C 19
ATOM 26440 O O . ARG A 1 12 ? -0.723 20.663 3.655 1.00 0.00 12 ARG A O 19
ATOM 26461 N N . GLN A 1 13 ? -0.358 18.685 4.674 1.00 0.00 13 GLN A N 19
ATOM 26462 C CA . GLN A 1 13 ? 0.835 19.139 5.418 1.00 0.00 13 GLN A CA 19
ATOM 26463 C C . GLN A 1 13 ? 2.078 19.185 4.504 1.00 0.00 13 GLN A C 19
ATOM 26464 O O . GLN A 1 13 ? 2.717 20.237 4.387 1.00 0.00 13 GLN A O 19
ATOM 26478 N N . VAL A 1 14 ? 2.396 18.036 3.858 1.00 0.00 14 VAL A N 19
ATOM 26479 C CA . VAL A 1 14 ? 3.585 17.882 2.984 1.00 0.00 14 VAL A CA 19
ATOM 26480 C C . VAL A 1 14 ? 3.619 18.958 1.875 1.00 0.00 14 VAL A C 19
ATOM 26481 O O . VAL A 1 14 ? 4.639 19.623 1.672 1.00 0.00 14 VAL A O 19
ATOM 26494 N N . PHE A 1 15 ? 2.477 19.133 1.193 1.00 0.00 15 PHE A N 19
ATOM 26495 C CA . PHE A 1 15 ? 2.341 20.108 0.090 1.00 0.00 15 PHE A CA 19
ATOM 26496 C C . PHE A 1 15 ? 2.029 21.523 0.616 1.00 0.00 15 PHE A C 19
ATOM 26497 O O . PHE A 1 15 ? 2.216 22.500 -0.118 1.00 0.00 15 PHE A O 19
ATOM 26514 N N . ASP A 1 16 ? 1.544 21.603 1.885 1.00 0.00 16 ASP A N 19
ATOM 26515 C CA . ASP A 1 16 ? 1.175 22.870 2.563 1.00 0.00 16 ASP A CA 19
ATOM 26516 C C . ASP A 1 16 ? 0.015 23.539 1.796 1.00 0.00 16 ASP A C 19
ATOM 26517 O O . ASP A 1 16 ? 0.224 24.422 0.952 1.00 0.00 16 ASP A O 19
ATOM 26526 N N . ASP A 1 17 ? -1.206 23.057 2.075 1.00 0.00 17 ASP A N 19
ATOM 26527 C CA . ASP A 1 17 ? -2.405 23.384 1.288 1.00 0.00 17 ASP A CA 19
ATOM 26528 C C . ASP A 1 17 ? -3.668 23.032 2.107 1.00 0.00 17 ASP A C 19
ATOM 26529 O O . ASP A 1 17 ? -3.568 22.425 3.181 1.00 0.00 17 ASP A O 19
ATOM 26538 N N . ASP A 1 18 ? -4.846 23.421 1.595 1.00 0.00 18 ASP A N 19
ATOM 26539 C CA . ASP A 1 18 ? -6.153 23.233 2.276 1.00 0.00 18 ASP A CA 19
ATOM 26540 C C . ASP A 1 18 ? -7.231 22.784 1.270 1.00 0.00 18 ASP A C 19
ATOM 26541 O O . ASP A 1 18 ? -8.275 22.256 1.665 1.00 0.00 18 ASP A O 19
ATOM 26550 N N . SER A 1 19 ? -6.971 23.023 -0.023 1.00 0.00 19 SER A N 19
ATOM 26551 C CA . SER A 1 19 ? -7.879 22.670 -1.133 1.00 0.00 19 SER A CA 19
ATOM 26552 C C . SER A 1 19 ? -7.713 21.196 -1.576 1.00 0.00 19 SER A C 19
ATOM 26553 O O . SER A 1 19 ? -8.509 20.717 -2.390 1.00 0.00 19 SER A O 19
ATOM 26561 N N . ILE A 1 20 ? -6.668 20.498 -1.062 1.00 0.00 20 ILE A N 19
ATOM 26562 C CA . ILE A 1 20 ? -6.456 19.057 -1.334 1.00 0.00 20 ILE A CA 19
ATOM 26563 C C . ILE A 1 20 ? -7.633 18.227 -0.775 1.00 0.00 20 ILE A C 19
ATOM 26564 O O . ILE A 1 20 ? -7.736 17.997 0.422 1.00 0.00 20 ILE A O 19
ATOM 26580 N N . VAL A 1 21 ? -8.525 17.790 -1.669 1.00 0.00 21 VAL A N 19
ATOM 26581 C CA . VAL A 1 21 ? -9.688 16.961 -1.320 1.00 0.00 21 VAL A CA 19
ATOM 26582 C C . VAL A 1 21 ? -9.542 15.666 -2.131 1.00 0.00 21 VAL A C 19
ATOM 26583 O O . VAL A 1 21 ? -10.045 15.554 -3.255 1.00 0.00 21 VAL A O 19
ATOM 26596 N N . LEU A 1 22 ? -8.773 14.726 -1.548 1.00 0.00 22 LEU A N 19
ATOM 26597 C CA . LEU A 1 22 ? -8.293 13.510 -2.223 1.00 0.00 22 LEU A CA 19
ATOM 26598 C C . LEU A 1 22 ? -9.426 12.649 -2.793 1.00 0.00 22 LEU A C 19
ATOM 26599 O O . LEU A 1 22 ? -10.428 12.387 -2.125 1.00 0.00 22 LEU A O 19
ATOM 26615 N N . THR A 1 23 ? -9.198 12.196 -4.021 1.00 0.00 23 THR A N 19
ATOM 26616 C CA . THR A 1 23 ? -10.022 11.208 -4.703 1.00 0.00 23 THR A CA 19
ATOM 26617 C C . THR A 1 23 ? -9.104 10.014 -4.981 1.00 0.00 23 THR A C 19
ATOM 26618 O O . THR A 1 23 ? -7.909 10.040 -4.627 1.00 0.00 23 THR A O 19
ATOM 26629 N N . ARG A 1 24 ? -9.644 8.967 -5.599 1.00 0.00 24 ARG A N 19
ATOM 26630 C CA . ARG A 1 24 ? -8.822 7.830 -6.031 1.00 0.00 24 ARG A CA 19
ATOM 26631 C C . ARG A 1 24 ? -7.899 8.272 -7.177 1.00 0.00 24 ARG A C 19
ATOM 26632 O O . ARG A 1 24 ? -6.699 8.011 -7.137 1.00 0.00 24 ARG A O 19
ATOM 26653 N N . GLU A 1 25 ? -8.447 9.046 -8.138 1.00 0.00 25 GLU A N 19
ATOM 26654 C CA . GLU A 1 25 ? -7.735 9.413 -9.383 1.00 0.00 25 GLU A CA 19
ATOM 26655 C C . GLU A 1 25 ? -6.725 10.562 -9.174 1.00 0.00 25 GLU A C 19
ATOM 26656 O O . GLU A 1 25 ? -6.007 10.931 -10.122 1.00 0.00 25 GLU A O 19
ATOM 26668 N N . THR A 1 26 ? -6.678 11.138 -7.951 1.00 0.00 26 THR A N 19
ATOM 26669 C CA . THR A 1 26 ? -5.648 12.120 -7.576 1.00 0.00 26 THR A CA 19
ATOM 26670 C C . THR A 1 26 ? -4.257 11.464 -7.695 1.00 0.00 26 THR A C 19
ATOM 26671 O O . THR A 1 26 ? -4.103 10.291 -7.368 1.00 0.00 26 THR A O 19
ATOM 26682 N N . SER A 1 27 ? -3.264 12.211 -8.174 1.00 0.00 27 SER A N 19
ATOM 26683 C CA . SER A 1 27 ? -1.936 11.678 -8.493 1.00 0.00 27 SER A CA 19
ATOM 26684 C C . SER A 1 27 ? -0.951 12.828 -8.684 1.00 0.00 27 SER A C 19
ATOM 26685 O O . SER A 1 27 ? -1.319 13.992 -8.555 1.00 0.00 27 SER A O 19
ATOM 26693 N N . ALA A 1 28 ? 0.305 12.483 -8.975 1.00 0.00 28 ALA A N 19
ATOM 26694 C CA . ALA A 1 28 ? 1.347 13.454 -9.329 1.00 0.00 28 ALA A CA 19
ATOM 26695 C C . ALA A 1 28 ? 1.159 13.999 -10.756 1.00 0.00 28 ALA A C 19
ATOM 26696 O O . ALA A 1 28 ? 1.871 14.912 -11.177 1.00 0.00 28 ALA A O 19
ATOM 26703 N N . ASN A 1 29 ? 0.211 13.415 -11.503 1.00 0.00 29 ASN A N 19
ATOM 26704 C CA . ASN A 1 29 ? -0.262 13.967 -12.782 1.00 0.00 29 ASN A CA 19
ATOM 26705 C C . ASN A 1 29 ? -1.334 15.032 -12.490 1.00 0.00 29 ASN A C 19
ATOM 26706 O O . ASN A 1 29 ? -1.341 16.113 -13.080 1.00 0.00 29 ASN A O 19
ATOM 26717 N N . ASP A 1 30 ? -2.217 14.707 -11.527 1.00 0.00 30 ASP A N 19
ATOM 26718 C CA . ASP A 1 30 ? -3.349 15.561 -11.098 1.00 0.00 30 ASP A CA 19
ATOM 26719 C C . ASP A 1 30 ? -2.865 16.705 -10.162 1.00 0.00 30 ASP A C 19
ATOM 26720 O O . ASP A 1 30 ? -3.559 17.716 -9.987 1.00 0.00 30 ASP A O 19
ATOM 26729 N N . ILE A 1 31 ? -1.648 16.547 -9.597 1.00 0.00 31 ILE A N 19
ATOM 26730 C CA . ILE A 1 31 ? -0.979 17.568 -8.759 1.00 0.00 31 ILE A CA 19
ATOM 26731 C C . ILE A 1 31 ? 0.367 17.893 -9.431 1.00 0.00 31 ILE A C 19
ATOM 26732 O O . ILE A 1 31 ? 1.289 17.067 -9.409 1.00 0.00 31 ILE A O 19
ATOM 26748 N N . ASP A 1 32 ? 0.458 19.092 -10.019 1.00 0.00 32 ASP A N 19
ATOM 26749 C CA . ASP A 1 32 ? 1.586 19.495 -10.888 1.00 0.00 32 ASP A CA 19
ATOM 26750 C C . ASP A 1 32 ? 2.882 19.685 -10.065 1.00 0.00 32 ASP A C 19
ATOM 26751 O O . ASP A 1 32 ? 3.981 19.424 -10.549 1.00 0.00 32 ASP A O 19
ATOM 26760 N N . ALA A 1 33 ? 2.723 20.117 -8.803 1.00 0.00 33 ALA A N 19
ATOM 26761 C CA . ALA A 1 33 ? 3.852 20.396 -7.887 1.00 0.00 33 ALA A CA 19
ATOM 26762 C C . ALA A 1 33 ? 4.366 19.121 -7.187 1.00 0.00 33 ALA A C 19
ATOM 26763 O O . ALA A 1 33 ? 5.342 19.184 -6.431 1.00 0.00 33 ALA A O 19
ATOM 26770 N N . TRP A 1 34 ? 3.717 17.969 -7.431 1.00 0.00 34 TRP A N 19
ATOM 26771 C CA . TRP A 1 34 ? 4.123 16.683 -6.838 1.00 0.00 34 TRP A CA 19
ATOM 26772 C C . TRP A 1 34 ? 5.268 16.071 -7.684 1.00 0.00 34 TRP A C 19
ATOM 26773 O O . TRP A 1 34 ? 5.051 15.181 -8.513 1.00 0.00 34 TRP A O 19
ATOM 26794 N N . ASP A 1 35 ? 6.480 16.641 -7.504 1.00 0.00 35 ASP A N 19
ATOM 26795 C CA . ASP A 1 35 ? 7.751 16.161 -8.097 1.00 0.00 35 ASP A CA 19
ATOM 26796 C C . ASP A 1 35 ? 8.030 14.683 -7.721 1.00 0.00 35 ASP A C 19
ATOM 26797 O O . ASP A 1 35 ? 7.380 14.134 -6.822 1.00 0.00 35 ASP A O 19
ATOM 26806 N N . SER A 1 36 ? 9.013 14.052 -8.389 1.00 0.00 36 SER A N 19
ATOM 26807 C CA . SER A 1 36 ? 9.357 12.639 -8.186 1.00 0.00 36 SER A CA 19
ATOM 26808 C C . SER A 1 36 ? 9.843 12.426 -6.732 1.00 0.00 36 SER A C 19
ATOM 26809 O O . SER A 1 36 ? 9.432 11.489 -6.052 1.00 0.00 36 SER A O 19
ATOM 26816 N N . LEU A 1 37 ? 10.707 13.345 -6.268 1.00 0.00 37 LEU A N 19
ATOM 26817 C CA . LEU A 1 37 ? 11.285 13.320 -4.905 1.00 0.00 37 LEU A CA 19
ATOM 26818 C C . LEU A 1 37 ? 10.309 13.903 -3.858 1.00 0.00 37 LEU A C 19
ATOM 26819 O O . LEU A 1 37 ? 10.545 13.760 -2.652 1.00 0.00 37 LEU A O 19
ATOM 26835 N N . SER A 1 38 ? 9.212 14.555 -4.309 1.00 0.00 38 SER A N 19
ATOM 26836 C CA . SER A 1 38 ? 8.105 14.952 -3.411 1.00 0.00 38 SER A CA 19
ATOM 26837 C C . SER A 1 38 ? 7.410 13.693 -2.867 1.00 0.00 38 SER A C 19
ATOM 26838 O O . SER A 1 38 ? 6.961 13.681 -1.719 1.00 0.00 38 SER A O 19
ATOM 26846 N N . HIS A 1 39 ? 7.363 12.633 -3.705 1.00 0.00 39 HIS A N 19
ATOM 26847 C CA . HIS A 1 39 ? 6.936 11.285 -3.276 1.00 0.00 39 HIS A CA 19
ATOM 26848 C C . HIS A 1 39 ? 7.766 10.781 -2.093 1.00 0.00 39 HIS A C 19
ATOM 26849 O O . HIS A 1 39 ? 7.211 10.216 -1.182 1.00 0.00 39 HIS A O 19
ATOM 26863 N N . MET A 1 40 ? 9.089 11.023 -2.099 1.00 0.00 40 MET A N 19
ATOM 26864 C CA . MET A 1 40 ? 9.990 10.568 -1.004 1.00 0.00 40 MET A CA 19
ATOM 26865 C C . MET A 1 40 ? 9.563 11.169 0.352 1.00 0.00 40 MET A C 19
ATOM 26866 O O . MET A 1 40 ? 9.678 10.510 1.391 1.00 0.00 40 MET A O 19
ATOM 26880 N N . ASN A 1 41 ? 9.015 12.404 0.307 1.00 0.00 41 ASN A N 19
ATOM 26881 C CA . ASN A 1 41 ? 8.414 13.075 1.483 1.00 0.00 41 ASN A CA 19
ATOM 26882 C C . ASN A 1 41 ? 7.104 12.370 1.905 1.00 0.00 41 ASN A C 19
ATOM 26883 O O . ASN A 1 41 ? 6.825 12.243 3.099 1.00 0.00 41 ASN A O 19
ATOM 26894 N N . LEU A 1 42 ? 6.327 11.887 0.912 1.00 0.00 42 LEU A N 19
ATOM 26895 C CA . LEU A 1 42 ? 5.093 11.094 1.158 1.00 0.00 42 LEU A CA 19
ATOM 26896 C C . LEU A 1 42 ? 5.444 9.765 1.855 1.00 0.00 42 LEU A C 19
ATOM 26897 O O . LEU A 1 42 ? 4.903 9.489 2.909 1.00 0.00 42 LEU A O 19
ATOM 26913 N N . ILE A 1 43 ? 6.392 8.995 1.263 1.00 0.00 43 ILE A N 19
ATOM 26914 C CA . ILE A 1 43 ? 6.821 7.665 1.761 1.00 0.00 43 ILE A CA 19
ATOM 26915 C C . ILE A 1 43 ? 7.190 7.746 3.251 1.00 0.00 43 ILE A C 19
ATOM 26916 O O . ILE A 1 43 ? 6.567 7.083 4.072 1.00 0.00 43 ILE A O 19
ATOM 26932 N N . VAL A 1 44 ? 8.149 8.628 3.581 1.00 0.00 44 VAL A N 19
ATOM 26933 C CA . VAL A 1 44 ? 8.686 8.739 4.942 1.00 0.00 44 VAL A CA 19
ATOM 26934 C C . VAL A 1 44 ? 7.603 9.184 5.950 1.00 0.00 44 VAL A C 19
ATOM 26935 O O . VAL A 1 44 ? 7.583 8.694 7.080 1.00 0.00 44 VAL A O 19
ATOM 26948 N N . SER A 1 45 ? 6.684 10.075 5.509 1.00 0.00 45 SER A N 19
ATOM 26949 C CA . SER A 1 45 ? 5.547 10.532 6.337 1.00 0.00 45 SER A CA 19
ATOM 26950 C C . SER A 1 45 ? 4.569 9.377 6.630 1.00 0.00 45 SER A C 19
ATOM 26951 O O . SER A 1 45 ? 4.183 9.172 7.775 1.00 0.00 45 SER A O 19
ATOM 26959 N N . LEU A 1 46 ? 4.208 8.601 5.601 1.00 0.00 46 LEU A N 19
ATOM 26960 C CA . LEU A 1 46 ? 3.235 7.498 5.743 1.00 0.00 46 LEU A CA 19
ATOM 26961 C C . LEU A 1 46 ? 3.805 6.383 6.654 1.00 0.00 46 LEU A C 19
ATOM 26962 O O . LEU A 1 46 ? 3.100 5.839 7.510 1.00 0.00 46 LEU A O 19
ATOM 26978 N N . GLU A 1 47 ? 5.102 6.095 6.479 1.00 0.00 47 GLU A N 19
ATOM 26979 C CA . GLU A 1 47 ? 5.829 5.098 7.273 1.00 0.00 47 GLU A CA 19
ATOM 26980 C C . GLU A 1 47 ? 5.828 5.453 8.769 1.00 0.00 47 GLU A C 19
ATOM 26981 O O . GLU A 1 47 ? 5.436 4.630 9.593 1.00 0.00 47 GLU A O 19
ATOM 26993 N N . VAL A 1 48 ? 6.251 6.681 9.116 1.00 0.00 48 VAL A N 19
ATOM 26994 C CA . VAL A 1 48 ? 6.429 7.085 10.522 1.00 0.00 48 VAL A CA 19
ATOM 26995 C C . VAL A 1 48 ? 5.087 7.391 11.241 1.00 0.00 48 VAL A C 19
ATOM 26996 O O . VAL A 1 48 ? 4.912 6.995 12.399 1.00 0.00 48 VAL A O 19
ATOM 27009 N N . HIS A 1 49 ? 4.155 8.089 10.554 1.00 0.00 49 HIS A N 19
ATOM 27010 C CA . HIS A 1 49 ? 2.842 8.492 11.133 1.00 0.00 49 HIS A CA 19
ATOM 27011 C C . HIS A 1 49 ? 1.956 7.265 11.431 1.00 0.00 49 HIS A C 19
ATOM 27012 O O . HIS A 1 49 ? 1.397 7.148 12.524 1.00 0.00 49 HIS A O 19
ATOM 27027 N N . TYR A 1 50 ? 1.824 6.376 10.435 1.00 0.00 50 TYR A N 19
ATOM 27028 C CA . TYR A 1 50 ? 0.980 5.157 10.537 1.00 0.00 50 TYR A CA 19
ATOM 27029 C C . TYR A 1 50 ? 1.743 3.974 11.168 1.00 0.00 50 TYR A C 19
ATOM 27030 O O . TYR A 1 50 ? 1.128 2.952 11.499 1.00 0.00 50 TYR A O 19
ATOM 27048 N N . LYS A 1 51 ? 3.082 4.126 11.293 1.00 0.00 51 LYS A N 19
ATOM 27049 C CA . LYS A 1 51 ? 3.999 3.101 11.858 1.00 0.00 51 LYS A CA 19
ATOM 27050 C C . LYS A 1 51 ? 4.050 1.849 10.955 1.00 0.00 51 LYS A C 19
ATOM 27051 O O . LYS A 1 51 ? 4.434 0.765 11.407 1.00 0.00 51 LYS A O 19
ATOM 27070 N N . ILE A 1 52 ? 3.774 2.040 9.652 1.00 0.00 52 ILE A N 19
ATOM 27071 C CA . ILE A 1 52 ? 3.611 0.930 8.686 1.00 0.00 52 ILE A CA 19
ATOM 27072 C C . ILE A 1 52 ? 4.927 0.677 7.949 1.00 0.00 52 ILE A C 19
ATOM 27073 O O . ILE A 1 52 ? 5.897 1.414 8.142 1.00 0.00 52 ILE A O 19
ATOM 27089 N N . LYS A 1 53 ? 4.953 -0.379 7.117 1.00 0.00 53 LYS A N 19
ATOM 27090 C CA . LYS A 1 53 ? 6.160 -0.804 6.390 1.00 0.00 53 LYS A CA 19
ATOM 27091 C C . LYS A 1 53 ? 5.761 -1.176 4.951 1.00 0.00 53 LYS A C 19
ATOM 27092 O O . LYS A 1 53 ? 5.095 -2.193 4.733 1.00 0.00 53 LYS A O 19
ATOM 27111 N N . PHE A 1 54 ? 6.179 -0.354 3.985 1.00 0.00 54 PHE A N 19
ATOM 27112 C CA . PHE A 1 54 ? 6.113 -0.682 2.552 1.00 0.00 54 PHE A CA 19
ATOM 27113 C C . PHE A 1 54 ? 7.478 -0.469 1.894 1.00 0.00 54 PHE A C 19
ATOM 27114 O O . PHE A 1 54 ? 8.325 0.270 2.405 1.00 0.00 54 PHE A O 19
ATOM 27131 N N . ALA A 1 55 ? 7.680 -1.161 0.768 1.00 0.00 55 ALA A N 19
ATOM 27132 C CA . ALA A 1 55 ? 8.906 -1.086 -0.032 1.00 0.00 55 ALA A CA 19
ATOM 27133 C C . ALA A 1 55 ? 8.667 -0.171 -1.240 1.00 0.00 55 ALA A C 19
ATOM 27134 O O . ALA A 1 55 ? 7.581 -0.197 -1.838 1.00 0.00 55 ALA A O 19
ATOM 27141 N N . LEU A 1 56 ? 9.702 0.602 -1.612 1.00 0.00 56 LEU A N 19
ATOM 27142 C CA . LEU A 1 56 ? 9.645 1.605 -2.710 1.00 0.00 56 LEU A CA 19
ATOM 27143 C C . LEU A 1 56 ? 9.253 0.934 -4.051 1.00 0.00 56 LEU A C 19
ATOM 27144 O O . LEU A 1 56 ? 8.666 1.585 -4.921 1.00 0.00 56 LEU A O 19
ATOM 27160 N N . GLY A 1 57 ? 9.561 -0.372 -4.192 1.00 0.00 57 GLY A N 19
ATOM 27161 C CA . GLY A 1 57 ? 9.118 -1.170 -5.344 1.00 0.00 57 GLY A CA 19
ATOM 27162 C C . GLY A 1 57 ? 7.589 -1.195 -5.500 1.00 0.00 57 GLY A C 19
ATOM 27163 O O . GLY A 1 57 ? 7.066 -1.066 -6.616 1.00 0.00 57 GLY A O 19
ATOM 27167 N N . GLU A 1 58 ? 6.881 -1.349 -4.357 1.00 0.00 58 GLU A N 19
ATOM 27168 C CA . GLU A 1 58 ? 5.400 -1.274 -4.293 1.00 0.00 58 GLU A CA 19
ATOM 27169 C C . GLU A 1 58 ? 4.918 0.125 -4.723 1.00 0.00 58 GLU A C 19
ATOM 27170 O O . GLU A 1 58 ? 3.926 0.254 -5.443 1.00 0.00 58 GLU A O 19
ATOM 27182 N N . LEU A 1 59 ? 5.673 1.159 -4.302 1.00 0.00 59 LEU A N 19
ATOM 27183 C CA . LEU A 1 59 ? 5.344 2.587 -4.571 1.00 0.00 59 LEU A CA 19
ATOM 27184 C C . LEU A 1 59 ? 5.416 2.925 -6.072 1.00 0.00 59 LEU A C 19
ATOM 27185 O O . LEU A 1 59 ? 4.647 3.765 -6.558 1.00 0.00 59 LEU A O 19
ATOM 27201 N N . GLN A 1 60 ? 6.359 2.291 -6.788 1.00 0.00 60 GLN A N 19
ATOM 27202 C CA . GLN A 1 60 ? 6.469 2.403 -8.259 1.00 0.00 60 GLN A CA 19
ATOM 27203 C C . GLN A 1 60 ? 5.209 1.868 -8.982 1.00 0.00 60 GLN A C 19
ATOM 27204 O O . GLN A 1 60 ? 4.916 2.273 -10.109 1.00 0.00 60 GLN A O 19
ATOM 27218 N N . LYS A 1 61 ? 4.478 0.962 -8.312 1.00 0.00 61 LYS A N 19
ATOM 27219 C CA . LYS A 1 61 ? 3.225 0.370 -8.834 1.00 0.00 61 LYS A CA 19
ATOM 27220 C C . LYS A 1 61 ? 1.995 1.214 -8.448 1.00 0.00 61 LYS A C 19
ATOM 27221 O O . LYS A 1 61 ? 0.903 0.997 -8.982 1.00 0.00 61 LYS A O 19
ATOM 27240 N N . LEU A 1 62 ? 2.177 2.178 -7.523 1.00 0.00 62 LEU A N 19
ATOM 27241 C CA . LEU A 1 62 ? 1.083 3.038 -7.041 1.00 0.00 62 LEU A CA 19
ATOM 27242 C C . LEU A 1 62 ? 0.983 4.262 -7.964 1.00 0.00 62 LEU A C 19
ATOM 27243 O O . LEU A 1 62 ? 1.764 5.210 -7.853 1.00 0.00 62 LEU A O 19
ATOM 27259 N N . LYS A 1 63 ? 0.041 4.176 -8.904 1.00 0.00 63 LYS A N 19
ATOM 27260 C CA . LYS A 1 63 ? -0.131 5.138 -10.003 1.00 0.00 63 LYS A CA 19
ATOM 27261 C C . LYS A 1 63 ? -1.016 6.334 -9.556 1.00 0.00 63 LYS A C 19
ATOM 27262 O O . LYS A 1 63 ? -0.921 7.431 -10.117 1.00 0.00 63 LYS A O 19
ATOM 27281 N N . ASN A 1 64 ? -1.851 6.120 -8.522 1.00 0.00 64 ASN A N 19
ATOM 27282 C CA . ASN A 1 64 ? -2.755 7.171 -7.995 1.00 0.00 64 ASN A CA 19
ATOM 27283 C C . ASN A 1 64 ? -3.080 6.925 -6.503 1.00 0.00 64 ASN A C 19
ATOM 27284 O O . ASN A 1 64 ? -2.681 5.908 -5.936 1.00 0.00 64 ASN A O 19
ATOM 27295 N N . VAL A 1 65 ? -3.808 7.877 -5.882 1.00 0.00 65 VAL A N 19
ATOM 27296 C CA . VAL A 1 65 ? -4.131 7.872 -4.433 1.00 0.00 65 VAL A CA 19
ATOM 27297 C C . VAL A 1 65 ? -5.196 6.795 -4.112 1.00 0.00 65 VAL A C 19
ATOM 27298 O O . VAL A 1 65 ? -5.433 6.470 -2.958 1.00 0.00 65 VAL A O 19
ATOM 27311 N N . GLY A 1 66 ? -5.805 6.219 -5.166 1.00 0.00 66 GLY A N 19
ATOM 27312 C CA . GLY A 1 66 ? -6.642 5.027 -5.028 1.00 0.00 66 GLY A CA 19
ATOM 27313 C C . GLY A 1 66 ? -5.815 3.809 -4.656 1.00 0.00 66 GLY A C 19
ATOM 27314 O O . GLY A 1 66 ? -6.231 2.984 -3.828 1.00 0.00 66 GLY A O 19
ATOM 27318 N N . ASP A 1 67 ? -4.622 3.719 -5.269 1.00 0.00 67 ASP A N 19
ATOM 27319 C CA . ASP A 1 67 ? -3.624 2.702 -4.929 1.00 0.00 67 ASP A CA 19
ATOM 27320 C C . ASP A 1 67 ? -3.101 2.940 -3.509 1.00 0.00 67 ASP A C 19
ATOM 27321 O O . ASP A 1 67 ? -2.972 1.989 -2.760 1.00 0.00 67 ASP A O 19
ATOM 27330 N N . LEU A 1 68 ? -2.817 4.217 -3.153 1.00 0.00 68 LEU A N 19
ATOM 27331 C CA . LEU A 1 68 ? -2.360 4.599 -1.790 1.00 0.00 68 LEU A CA 19
ATOM 27332 C C . LEU A 1 68 ? -3.429 4.310 -0.730 1.00 0.00 68 LEU A C 19
ATOM 27333 O O . LEU A 1 68 ? -3.099 3.903 0.370 1.00 0.00 68 LEU A O 19
ATOM 27349 N N . ALA A 1 69 ? -4.698 4.548 -1.065 1.00 0.00 69 ALA A N 19
ATOM 27350 C CA . ALA A 1 69 ? -5.826 4.364 -0.130 1.00 0.00 69 ALA A CA 19
ATOM 27351 C C . ALA A 1 69 ? -5.901 2.895 0.314 1.00 0.00 69 ALA A C 19
ATOM 27352 O O . ALA A 1 69 ? -5.876 2.584 1.514 1.00 0.00 69 ALA A O 19
ATOM 27359 N N . ASP A 1 70 ? -5.923 2.011 -0.700 1.00 0.00 70 ASP A N 19
ATOM 27360 C CA . ASP A 1 70 ? -5.891 0.555 -0.510 1.00 0.00 70 ASP A CA 19
ATOM 27361 C C . ASP A 1 70 ? -4.602 0.144 0.235 1.00 0.00 70 ASP A C 19
ATOM 27362 O O . ASP A 1 70 ? -4.678 -0.478 1.275 1.00 0.00 70 ASP A O 19
ATOM 27371 N N . LEU A 1 71 ? -3.447 0.610 -0.283 1.00 0.00 71 LEU A N 19
ATOM 27372 C CA . LEU A 1 71 ? -2.080 0.233 0.186 1.00 0.00 71 LEU A CA 19
ATOM 27373 C C . LEU A 1 71 ? -1.891 0.513 1.680 1.00 0.00 71 LEU A C 19
ATOM 27374 O O . LEU A 1 71 ? -1.589 -0.400 2.450 1.00 0.00 71 LEU A O 19
ATOM 27390 N N . VAL A 1 72 ? -2.061 1.783 2.062 1.00 0.00 72 VAL A N 19
ATOM 27391 C CA . VAL A 1 72 ? -1.881 2.254 3.441 1.00 0.00 72 VAL A CA 19
ATOM 27392 C C . VAL A 1 72 ? -2.817 1.486 4.402 1.00 0.00 72 VAL A C 19
ATOM 27393 O O . VAL A 1 72 ? -2.404 1.113 5.499 1.00 0.00 72 VAL A O 19
ATOM 27406 N N . ASP A 1 73 ? -4.050 1.187 3.935 1.00 0.00 73 ASP A N 19
ATOM 27407 C CA . ASP A 1 73 ? -5.035 0.395 4.703 1.00 0.00 73 ASP A CA 19
ATOM 27408 C C . ASP A 1 73 ? -4.586 -1.087 4.853 1.00 0.00 73 ASP A C 19
ATOM 27409 O O . ASP A 1 73 ? -4.811 -1.699 5.899 1.00 0.00 73 ASP A O 19
ATOM 27418 N N . LYS A 1 74 ? -3.951 -1.643 3.794 1.00 0.00 74 LYS A N 19
ATOM 27419 C CA . LYS A 1 74 ? -3.422 -3.036 3.816 1.00 0.00 74 LYS A CA 19
ATOM 27420 C C . LYS A 1 74 ? -2.320 -3.160 4.875 1.00 0.00 74 LYS A C 19
ATOM 27421 O O . LYS A 1 74 ? -2.254 -4.137 5.621 1.00 0.00 74 LYS A O 19
ATOM 27440 N N . LYS A 1 75 ? -1.485 -2.123 4.927 1.00 0.00 75 LYS A N 19
ATOM 27441 C CA . LYS A 1 75 ? -0.347 -2.034 5.838 1.00 0.00 75 LYS A CA 19
ATOM 27442 C C . LYS A 1 75 ? -0.829 -1.847 7.287 1.00 0.00 75 LYS A C 19
ATOM 27443 O O . LYS A 1 75 ? -0.269 -2.434 8.215 1.00 0.00 75 LYS A O 19
ATOM 27462 N N . LEU A 1 76 ? -1.897 -1.048 7.452 1.00 0.00 76 LEU A N 19
ATOM 27463 C CA . LEU A 1 76 ? -2.560 -0.827 8.752 1.00 0.00 76 LEU A CA 19
ATOM 27464 C C . LEU A 1 76 ? -3.290 -2.092 9.229 1.00 0.00 76 LEU A C 19
ATOM 27465 O O . LEU A 1 76 ? -3.423 -2.314 10.437 1.00 0.00 76 LEU A O 19
ATOM 27481 N N . ALA A 1 77 ? -3.754 -2.914 8.270 1.00 0.00 77 ALA A N 19
ATOM 27482 C CA . ALA A 1 77 ? -4.354 -4.232 8.557 1.00 0.00 77 ALA A CA 19
ATOM 27483 C C . ALA A 1 77 ? -3.281 -5.193 9.094 1.00 0.00 77 ALA A C 19
ATOM 27484 O O . ALA A 1 77 ? -3.539 -5.997 9.994 1.00 0.00 77 ALA A O 19
ATOM 27491 N N . ARG A 1 78 ? -2.062 -5.074 8.532 1.00 0.00 78 ARG A N 19
ATOM 27492 C CA . ARG A 1 78 ? -0.876 -5.814 9.002 1.00 0.00 78 ARG A CA 19
ATOM 27493 C C . ARG A 1 78 ? -0.406 -5.301 10.381 1.00 0.00 78 ARG A C 19
ATOM 27494 O O . ARG A 1 78 ? 0.219 -6.045 11.143 1.00 0.00 78 ARG A O 19
ATOM 27515 N N . LYS A 1 79 ? -0.738 -4.030 10.695 1.00 0.00 79 LYS A N 19
ATOM 27516 C CA . LYS A 1 79 ? -0.395 -3.398 11.987 1.00 0.00 79 LYS A CA 19
ATOM 27517 C C . LYS A 1 79 ? -1.321 -3.866 13.123 1.00 0.00 79 LYS A C 19
ATOM 27518 O O . LYS A 1 79 ? -1.045 -3.550 14.285 1.00 0.00 79 LYS A O 19
ATOM 27537 N N . LEU A 1 80 ? -2.425 -4.585 12.787 1.00 0.00 80 LEU A N 19
ATOM 27538 C CA . LEU A 1 80 ? -3.342 -5.163 13.796 1.00 0.00 80 LEU A CA 19
ATOM 27539 C C . LEU A 1 80 ? -2.620 -6.253 14.606 1.00 0.00 80 LEU A C 19
ATOM 27540 O O . LEU A 1 80 ? -2.658 -7.440 14.264 1.00 0.00 80 LEU A O 19
ATOM 27556 N N . GLU A 1 81 ? -1.919 -5.798 15.645 1.00 0.00 81 GLU A N 19
ATOM 27557 C CA . GLU A 1 81 ? -1.202 -6.643 16.605 1.00 0.00 81 GLU A CA 19
ATOM 27558 C C . GLU A 1 81 ? -1.960 -6.535 17.930 1.00 0.00 81 GLU A C 19
ATOM 27559 O O . GLU A 1 81 ? -2.555 -5.491 18.227 1.00 0.00 81 GLU A O 19
ATOM 27571 N N . HIS A 1 82 ? -1.950 -7.613 18.710 1.00 0.00 82 HIS A N 19
ATOM 27572 C CA . HIS A 1 82 ? -2.584 -7.653 20.038 1.00 0.00 82 HIS A CA 19
ATOM 27573 C C . HIS A 1 82 ? -1.844 -6.740 21.041 1.00 0.00 82 HIS A C 19
ATOM 27574 O O . HIS A 1 82 ? -2.418 -6.351 22.064 1.00 0.00 82 HIS A O 19
ATOM 27589 N N . HIS A 1 83 ? -0.582 -6.399 20.700 1.00 0.00 83 HIS A N 19
ATOM 27590 C CA . HIS A 1 83 ? 0.347 -5.639 21.544 1.00 0.00 83 HIS A CA 19
ATOM 27591 C C . HIS A 1 83 ? 0.707 -6.470 22.783 1.00 0.00 83 HIS A C 19
ATOM 27592 O O . HIS A 1 83 ? -0.050 -6.518 23.760 1.00 0.00 83 HIS A O 19
ATOM 27607 N N . HIS A 1 84 ? 1.852 -7.151 22.697 1.00 0.00 84 HIS A N 19
ATOM 27608 C CA . HIS A 1 84 ? 2.363 -8.020 23.764 1.00 0.00 84 HIS A CA 19
ATOM 27609 C C . HIS A 1 84 ? 2.770 -7.178 24.991 1.00 0.00 84 HIS A C 19
ATOM 27610 O O . HIS A 1 84 ? 3.316 -6.077 24.837 1.00 0.00 84 HIS A O 19
ATOM 27625 N N . HIS A 1 85 ? 2.519 -7.717 26.202 1.00 0.00 85 HIS A N 19
ATOM 27626 C CA . HIS A 1 85 ? 2.907 -7.085 27.485 1.00 0.00 85 HIS A CA 19
ATOM 27627 C C . HIS A 1 85 ? 4.353 -7.496 27.884 1.00 0.00 85 HIS A C 19
ATOM 27628 O O . HIS A 1 85 ? 4.660 -7.757 29.057 1.00 0.00 85 HIS A O 19
ATOM 27643 N N . HIS A 1 86 ? 5.238 -7.499 26.875 1.00 0.00 86 HIS A N 19
ATOM 27644 C CA . HIS A 1 86 ? 6.672 -7.831 27.006 1.00 0.00 86 HIS A CA 19
ATOM 27645 C C . HIS A 1 86 ? 7.521 -6.562 26.773 1.00 0.00 86 HIS A C 19
ATOM 27646 O O . HIS A 1 86 ? 8.680 -6.511 27.200 1.00 0.00 86 HIS A O 19
ATOM 27661 N N . HIS A 1 87 ? 6.907 -5.553 26.100 1.00 0.00 87 HIS A N 19
ATOM 27662 C CA . HIS A 1 87 ? 7.558 -4.297 25.657 1.00 0.00 87 HIS A CA 19
ATOM 27663 C C . HIS A 1 87 ? 8.601 -4.600 24.546 1.00 0.00 87 HIS A C 19
ATOM 27664 O O . HIS A 1 87 ? 8.251 -4.503 23.348 1.00 0.00 87 HIS A O 19
ATOM 27722 N N . MET A 1 1 ? -10.672 1.081 5.575 1.00 0.00 1 MET A N 20
ATOM 27723 C CA . MET A 1 1 ? -11.700 1.861 6.310 1.00 0.00 1 MET A CA 20
ATOM 27724 C C . MET A 1 1 ? -11.292 3.363 6.438 1.00 0.00 1 MET A C 20
ATOM 27725 O O . MET A 1 1 ? -12.015 4.227 5.918 1.00 0.00 1 MET A O 20
ATOM 27741 N N . PRO A 1 2 ? -10.124 3.736 7.095 1.00 0.00 2 PRO A N 20
ATOM 27742 C CA . PRO A 1 2 ? -9.749 5.149 7.308 1.00 0.00 2 PRO A CA 20
ATOM 27743 C C . PRO A 1 2 ? -8.774 5.641 6.227 1.00 0.00 2 PRO A C 20
ATOM 27744 O O . PRO A 1 2 ? -7.951 6.495 6.486 1.00 0.00 2 PRO A O 20
ATOM 27755 N N . THR A 1 3 ? -8.942 5.120 5.009 1.00 0.00 3 THR A N 20
ATOM 27756 C CA . THR A 1 3 ? -7.925 5.177 3.949 1.00 0.00 3 THR A CA 20
ATOM 27757 C C . THR A 1 3 ? -7.615 6.623 3.480 1.00 0.00 3 THR A C 20
ATOM 27758 O O . THR A 1 3 ? -6.600 7.188 3.895 1.00 0.00 3 THR A O 20
ATOM 27769 N N . LEU A 1 4 ? -8.527 7.227 2.674 1.00 0.00 4 LEU A N 20
ATOM 27770 C CA . LEU A 1 4 ? -8.362 8.595 2.132 1.00 0.00 4 LEU A CA 20
ATOM 27771 C C . LEU A 1 4 ? -8.280 9.605 3.283 1.00 0.00 4 LEU A C 20
ATOM 27772 O O . LEU A 1 4 ? -7.491 10.546 3.232 1.00 0.00 4 LEU A O 20
ATOM 27788 N N . ASP A 1 5 ? -9.097 9.347 4.324 1.00 0.00 5 ASP A N 20
ATOM 27789 C CA . ASP A 1 5 ? -9.227 10.204 5.518 1.00 0.00 5 ASP A CA 20
ATOM 27790 C C . ASP A 1 5 ? -7.873 10.409 6.215 1.00 0.00 5 ASP A C 20
ATOM 27791 O O . ASP A 1 5 ? -7.479 11.538 6.486 1.00 0.00 5 ASP A O 20
ATOM 27800 N N . ALA A 1 6 ? -7.176 9.295 6.473 1.00 0.00 6 ALA A N 20
ATOM 27801 C CA . ALA A 1 6 ? -5.863 9.293 7.144 1.00 0.00 6 ALA A CA 20
ATOM 27802 C C . ALA A 1 6 ? -4.792 9.941 6.252 1.00 0.00 6 ALA A C 20
ATOM 27803 O O . ALA A 1 6 ? -3.888 10.620 6.743 1.00 0.00 6 ALA A O 20
ATOM 27810 N N . LEU A 1 7 ? -4.916 9.721 4.937 1.00 0.00 7 LEU A N 20
ATOM 27811 C CA . LEU A 1 7 ? -4.008 10.293 3.932 1.00 0.00 7 LEU A CA 20
ATOM 27812 C C . LEU A 1 7 ? -4.160 11.832 3.859 1.00 0.00 7 LEU A C 20
ATOM 27813 O O . LEU A 1 7 ? -3.176 12.531 3.681 1.00 0.00 7 LEU A O 20
ATOM 27829 N N . THR A 1 8 ? -5.397 12.343 4.044 1.00 0.00 8 THR A N 20
ATOM 27830 C CA . THR A 1 8 ? -5.730 13.776 3.817 1.00 0.00 8 THR A CA 20
ATOM 27831 C C . THR A 1 8 ? -4.798 14.777 4.600 1.00 0.00 8 THR A C 20
ATOM 27832 O O . THR A 1 8 ? -4.234 15.666 3.956 1.00 0.00 8 THR A O 20
ATOM 27843 N N . PRO A 1 9 ? -4.564 14.631 5.968 1.00 0.00 9 PRO A N 20
ATOM 27844 C CA . PRO A 1 9 ? -3.610 15.506 6.716 1.00 0.00 9 PRO A CA 20
ATOM 27845 C C . PRO A 1 9 ? -2.152 15.354 6.225 1.00 0.00 9 PRO A C 20
ATOM 27846 O O . PRO A 1 9 ? -1.385 16.314 6.279 1.00 0.00 9 PRO A O 20
ATOM 27857 N N . ILE A 1 10 ? -1.808 14.150 5.719 1.00 0.00 10 ILE A N 20
ATOM 27858 C CA . ILE A 1 10 ? -0.442 13.826 5.248 1.00 0.00 10 ILE A CA 20
ATOM 27859 C C . ILE A 1 10 ? -0.121 14.620 3.968 1.00 0.00 10 ILE A C 20
ATOM 27860 O O . ILE A 1 10 ? 0.936 15.236 3.861 1.00 0.00 10 ILE A O 20
ATOM 27876 N N . PHE A 1 11 ? -1.077 14.619 3.027 1.00 0.00 11 PHE A N 20
ATOM 27877 C CA . PHE A 1 11 ? -0.938 15.293 1.724 1.00 0.00 11 PHE A CA 20
ATOM 27878 C C . PHE A 1 11 ? -0.995 16.819 1.912 1.00 0.00 11 PHE A C 20
ATOM 27879 O O . PHE A 1 11 ? -0.168 17.549 1.357 1.00 0.00 11 PHE A O 20
ATOM 27896 N N . ARG A 1 12 ? -1.962 17.286 2.723 1.00 0.00 12 ARG A N 20
ATOM 27897 C CA . ARG A 1 12 ? -2.099 18.720 3.076 1.00 0.00 12 ARG A CA 20
ATOM 27898 C C . ARG A 1 12 ? -0.830 19.271 3.761 1.00 0.00 12 ARG A C 20
ATOM 27899 O O . ARG A 1 12 ? -0.496 20.448 3.590 1.00 0.00 12 ARG A O 20
ATOM 27920 N N . GLN A 1 13 ? -0.142 18.402 4.528 1.00 0.00 13 GLN A N 20
ATOM 27921 C CA . GLN A 1 13 ? 1.159 18.715 5.153 1.00 0.00 13 GLN A CA 20
ATOM 27922 C C . GLN A 1 13 ? 2.242 18.908 4.068 1.00 0.00 13 GLN A C 20
ATOM 27923 O O . GLN A 1 13 ? 2.801 20.001 3.921 1.00 0.00 13 GLN A O 20
ATOM 27937 N N . VAL A 1 14 ? 2.464 17.835 3.287 1.00 0.00 14 VAL A N 20
ATOM 27938 C CA . VAL A 1 14 ? 3.570 17.713 2.315 1.00 0.00 14 VAL A CA 20
ATOM 27939 C C . VAL A 1 14 ? 3.524 18.812 1.236 1.00 0.00 14 VAL A C 20
ATOM 27940 O O . VAL A 1 14 ? 4.534 19.474 0.974 1.00 0.00 14 VAL A O 20
ATOM 27953 N N . PHE A 1 15 ? 2.342 19.025 0.646 1.00 0.00 15 PHE A N 20
ATOM 27954 C CA . PHE A 1 15 ? 2.158 20.000 -0.455 1.00 0.00 15 PHE A CA 20
ATOM 27955 C C . PHE A 1 15 ? 1.837 21.411 0.088 1.00 0.00 15 PHE A C 20
ATOM 27956 O O . PHE A 1 15 ? 1.797 22.370 -0.692 1.00 0.00 15 PHE A O 20
ATOM 27973 N N . ASP A 1 16 ? 1.600 21.503 1.426 1.00 0.00 16 ASP A N 20
ATOM 27974 C CA . ASP A 1 16 ? 1.412 22.780 2.163 1.00 0.00 16 ASP A CA 20
ATOM 27975 C C . ASP A 1 16 ? 0.152 23.516 1.652 1.00 0.00 16 ASP A C 20
ATOM 27976 O O . ASP A 1 16 ? 0.190 24.692 1.269 1.00 0.00 16 ASP A O 20
ATOM 27985 N N . ASP A 1 17 ? -0.971 22.782 1.637 1.00 0.00 17 ASP A N 20
ATOM 27986 C CA . ASP A 1 17 ? -2.257 23.282 1.134 1.00 0.00 17 ASP A CA 20
ATOM 27987 C C . ASP A 1 17 ? -3.398 22.516 1.813 1.00 0.00 17 ASP A C 20
ATOM 27988 O O . ASP A 1 17 ? -3.526 21.305 1.634 1.00 0.00 17 ASP A O 20
ATOM 27997 N N . ASP A 1 18 ? -4.228 23.235 2.589 1.00 0.00 18 ASP A N 20
ATOM 27998 C CA . ASP A 1 18 ? -5.367 22.657 3.336 1.00 0.00 18 ASP A CA 20
ATOM 27999 C C . ASP A 1 18 ? -6.591 22.419 2.419 1.00 0.00 18 ASP A C 20
ATOM 28000 O O . ASP A 1 18 ? -7.525 21.714 2.794 1.00 0.00 18 ASP A O 20
ATOM 28009 N N . SER A 1 19 ? -6.554 22.960 1.193 1.00 0.00 19 SER A N 20
ATOM 28010 C CA . SER A 1 19 ? -7.691 22.882 0.255 1.00 0.00 19 SER A CA 20
ATOM 28011 C C . SER A 1 19 ? -7.719 21.538 -0.503 1.00 0.00 19 SER A C 20
ATOM 28012 O O . SER A 1 19 ? -8.667 21.269 -1.244 1.00 0.00 19 SER A O 20
ATOM 28020 N N . ILE A 1 20 ? -6.653 20.721 -0.334 1.00 0.00 20 ILE A N 20
ATOM 28021 C CA . ILE A 1 20 ? -6.565 19.370 -0.922 1.00 0.00 20 ILE A CA 20
ATOM 28022 C C . ILE A 1 20 ? -7.746 18.482 -0.453 1.00 0.00 20 ILE A C 20
ATOM 28023 O O . ILE A 1 20 ? -7.920 18.231 0.740 1.00 0.00 20 ILE A O 20
ATOM 28039 N N . VAL A 1 21 ? -8.557 18.034 -1.418 1.00 0.00 21 VAL A N 20
ATOM 28040 C CA . VAL A 1 21 ? -9.679 17.117 -1.195 1.00 0.00 21 VAL A CA 20
ATOM 28041 C C . VAL A 1 21 ? -9.381 15.870 -2.033 1.00 0.00 21 VAL A C 20
ATOM 28042 O O . VAL A 1 21 ? -9.587 15.875 -3.260 1.00 0.00 21 VAL A O 20
ATOM 28055 N N . LEU A 1 22 ? -8.816 14.846 -1.375 1.00 0.00 22 LEU A N 20
ATOM 28056 C CA . LEU A 1 22 ? -8.319 13.641 -2.049 1.00 0.00 22 LEU A CA 20
ATOM 28057 C C . LEU A 1 22 ? -9.443 12.876 -2.753 1.00 0.00 22 LEU A C 20
ATOM 28058 O O . LEU A 1 22 ? -10.480 12.569 -2.159 1.00 0.00 22 LEU A O 20
ATOM 28074 N N . THR A 1 23 ? -9.200 12.586 -4.028 1.00 0.00 23 THR A N 20
ATOM 28075 C CA . THR A 1 23 ? -10.062 11.745 -4.846 1.00 0.00 23 THR A CA 20
ATOM 28076 C C . THR A 1 23 ? -9.279 10.467 -5.144 1.00 0.00 23 THR A C 20
ATOM 28077 O O . THR A 1 23 ? -8.045 10.439 -4.987 1.00 0.00 23 THR A O 20
ATOM 28088 N N . ARG A 1 24 ? -9.988 9.409 -5.537 1.00 0.00 24 ARG A N 20
ATOM 28089 C CA . ARG A 1 24 ? -9.371 8.109 -5.839 1.00 0.00 24 ARG A CA 20
ATOM 28090 C C . ARG A 1 24 ? -8.299 8.265 -6.941 1.00 0.00 24 ARG A C 20
ATOM 28091 O O . ARG A 1 24 ? -7.163 7.836 -6.765 1.00 0.00 24 ARG A O 20
ATOM 28112 N N . GLU A 1 25 ? -8.649 8.988 -8.012 1.00 0.00 25 GLU A N 20
ATOM 28113 C CA . GLU A 1 25 ? -7.785 9.166 -9.204 1.00 0.00 25 GLU A CA 20
ATOM 28114 C C . GLU A 1 25 ? -6.752 10.316 -9.053 1.00 0.00 25 GLU A C 20
ATOM 28115 O O . GLU A 1 25 ? -6.118 10.702 -10.049 1.00 0.00 25 GLU A O 20
ATOM 28127 N N . THR A 1 26 ? -6.574 10.858 -7.824 1.00 0.00 26 THR A N 20
ATOM 28128 C CA . THR A 1 26 ? -5.526 11.870 -7.547 1.00 0.00 26 THR A CA 20
ATOM 28129 C C . THR A 1 26 ? -4.110 11.263 -7.727 1.00 0.00 26 THR A C 20
ATOM 28130 O O . THR A 1 26 ? -3.603 10.585 -6.843 1.00 0.00 26 THR A O 20
ATOM 28141 N N . SER A 1 27 ? -3.503 11.467 -8.896 1.00 0.00 27 SER A N 20
ATOM 28142 C CA . SER A 1 27 ? -2.127 11.017 -9.176 1.00 0.00 27 SER A CA 20
ATOM 28143 C C . SER A 1 27 ? -1.157 12.212 -9.156 1.00 0.00 27 SER A C 20
ATOM 28144 O O . SER A 1 27 ? -1.549 13.345 -8.841 1.00 0.00 27 SER A O 20
ATOM 28152 N N . ALA A 1 28 ? 0.118 11.934 -9.483 1.00 0.00 28 ALA A N 20
ATOM 28153 C CA . ALA A 1 28 ? 1.158 12.962 -9.673 1.00 0.00 28 ALA A CA 20
ATOM 28154 C C . ALA A 1 28 ? 0.824 13.949 -10.826 1.00 0.00 28 ALA A C 20
ATOM 28155 O O . ALA A 1 28 ? 1.479 14.989 -10.963 1.00 0.00 28 ALA A O 20
ATOM 28162 N N . ASN A 1 29 ? -0.183 13.599 -11.657 1.00 0.00 29 ASN A N 20
ATOM 28163 C CA . ASN A 1 29 ? -0.720 14.495 -12.707 1.00 0.00 29 ASN A CA 20
ATOM 28164 C C . ASN A 1 29 ? -1.810 15.420 -12.125 1.00 0.00 29 ASN A C 20
ATOM 28165 O O . ASN A 1 29 ? -1.930 16.578 -12.536 1.00 0.00 29 ASN A O 20
ATOM 28176 N N . ASP A 1 30 ? -2.597 14.900 -11.158 1.00 0.00 30 ASP A N 20
ATOM 28177 C CA . ASP A 1 30 ? -3.735 15.636 -10.557 1.00 0.00 30 ASP A CA 20
ATOM 28178 C C . ASP A 1 30 ? -3.243 16.673 -9.526 1.00 0.00 30 ASP A C 20
ATOM 28179 O O . ASP A 1 30 ? -3.916 17.674 -9.267 1.00 0.00 30 ASP A O 20
ATOM 28188 N N . ILE A 1 31 ? -2.050 16.427 -8.956 1.00 0.00 31 ILE A N 20
ATOM 28189 C CA . ILE A 1 31 ? -1.348 17.386 -8.076 1.00 0.00 31 ILE A CA 20
ATOM 28190 C C . ILE A 1 31 ? -0.051 17.757 -8.796 1.00 0.00 31 ILE A C 20
ATOM 28191 O O . ILE A 1 31 ? 0.850 16.922 -8.913 1.00 0.00 31 ILE A O 20
ATOM 28207 N N . ASP A 1 32 ? 0.012 18.995 -9.313 1.00 0.00 32 ASP A N 20
ATOM 28208 C CA . ASP A 1 32 ? 1.146 19.470 -10.134 1.00 0.00 32 ASP A CA 20
ATOM 28209 C C . ASP A 1 32 ? 2.453 19.513 -9.311 1.00 0.00 32 ASP A C 20
ATOM 28210 O O . ASP A 1 32 ? 3.531 19.180 -9.810 1.00 0.00 32 ASP A O 20
ATOM 28219 N N . ALA A 1 33 ? 2.327 19.887 -8.030 1.00 0.00 33 ALA A N 20
ATOM 28220 C CA . ALA A 1 33 ? 3.465 19.998 -7.094 1.00 0.00 33 ALA A CA 20
ATOM 28221 C C . ALA A 1 33 ? 3.997 18.619 -6.637 1.00 0.00 33 ALA A C 20
ATOM 28222 O O . ALA A 1 33 ? 5.011 18.554 -5.934 1.00 0.00 33 ALA A O 20
ATOM 28229 N N . TRP A 1 34 ? 3.312 17.527 -7.034 1.00 0.00 34 TRP A N 20
ATOM 28230 C CA . TRP A 1 34 ? 3.687 16.150 -6.662 1.00 0.00 34 TRP A CA 20
ATOM 28231 C C . TRP A 1 34 ? 4.747 15.608 -7.641 1.00 0.00 34 TRP A C 20
ATOM 28232 O O . TRP A 1 34 ? 4.470 14.713 -8.442 1.00 0.00 34 TRP A O 20
ATOM 28253 N N . ASP A 1 35 ? 5.954 16.200 -7.589 1.00 0.00 35 ASP A N 20
ATOM 28254 C CA . ASP A 1 35 ? 7.136 15.708 -8.328 1.00 0.00 35 ASP A CA 20
ATOM 28255 C C . ASP A 1 35 ? 7.809 14.574 -7.533 1.00 0.00 35 ASP A C 20
ATOM 28256 O O . ASP A 1 35 ? 7.441 14.321 -6.384 1.00 0.00 35 ASP A O 20
ATOM 28265 N N . SER A 1 36 ? 8.795 13.909 -8.158 1.00 0.00 36 SER A N 20
ATOM 28266 C CA . SER A 1 36 ? 9.506 12.732 -7.594 1.00 0.00 36 SER A CA 20
ATOM 28267 C C . SER A 1 36 ? 10.092 12.959 -6.180 1.00 0.00 36 SER A C 20
ATOM 28268 O O . SER A 1 36 ? 10.090 12.045 -5.346 1.00 0.00 36 SER A O 20
ATOM 28275 N N . LEU A 1 37 ? 10.580 14.169 -5.925 1.00 0.00 37 LEU A N 20
ATOM 28276 C CA . LEU A 1 37 ? 11.147 14.539 -4.610 1.00 0.00 37 LEU A CA 20
ATOM 28277 C C . LEU A 1 37 ? 10.025 14.770 -3.565 1.00 0.00 37 LEU A C 20
ATOM 28278 O O . LEU A 1 37 ? 10.206 14.470 -2.377 1.00 0.00 37 LEU A O 20
ATOM 28294 N N . SER A 1 38 ? 8.866 15.284 -4.022 1.00 0.00 38 SER A N 20
ATOM 28295 C CA . SER A 1 38 ? 7.655 15.422 -3.180 1.00 0.00 38 SER A CA 20
ATOM 28296 C C . SER A 1 38 ? 7.049 14.035 -2.838 1.00 0.00 38 SER A C 20
ATOM 28297 O O . SER A 1 38 ? 6.448 13.878 -1.773 1.00 0.00 38 SER A O 20
ATOM 28305 N N . HIS A 1 39 ? 7.202 13.048 -3.761 1.00 0.00 39 HIS A N 20
ATOM 28306 C CA . HIS A 1 39 ? 6.854 11.624 -3.497 1.00 0.00 39 HIS A CA 20
ATOM 28307 C C . HIS A 1 39 ? 7.617 11.093 -2.270 1.00 0.00 39 HIS A C 20
ATOM 28308 O O . HIS A 1 39 ? 7.036 10.418 -1.422 1.00 0.00 39 HIS A O 20
ATOM 28322 N N . MET A 1 40 ? 8.914 11.440 -2.177 1.00 0.00 40 MET A N 20
ATOM 28323 C CA . MET A 1 40 ? 9.783 10.993 -1.068 1.00 0.00 40 MET A CA 20
ATOM 28324 C C . MET A 1 40 ? 9.271 11.530 0.279 1.00 0.00 40 MET A C 20
ATOM 28325 O O . MET A 1 40 ? 9.158 10.775 1.249 1.00 0.00 40 MET A O 20
ATOM 28339 N N . ASN A 1 41 ? 8.924 12.832 0.301 1.00 0.00 41 ASN A N 20
ATOM 28340 C CA . ASN A 1 41 ? 8.385 13.521 1.500 1.00 0.00 41 ASN A CA 20
ATOM 28341 C C . ASN A 1 41 ? 7.019 12.935 1.908 1.00 0.00 41 ASN A C 20
ATOM 28342 O O . ASN A 1 41 ? 6.738 12.763 3.098 1.00 0.00 41 ASN A O 20
ATOM 28353 N N . LEU A 1 42 ? 6.192 12.623 0.898 1.00 0.00 42 LEU A N 20
ATOM 28354 C CA . LEU A 1 42 ? 4.851 12.028 1.079 1.00 0.00 42 LEU A CA 20
ATOM 28355 C C . LEU A 1 42 ? 4.949 10.665 1.795 1.00 0.00 42 LEU A C 20
ATOM 28356 O O . LEU A 1 42 ? 4.258 10.413 2.798 1.00 0.00 42 LEU A O 20
ATOM 28372 N N . ILE A 1 43 ? 5.850 9.822 1.279 1.00 0.00 43 ILE A N 20
ATOM 28373 C CA . ILE A 1 43 ? 6.064 8.455 1.772 1.00 0.00 43 ILE A CA 20
ATOM 28374 C C . ILE A 1 43 ? 6.589 8.479 3.217 1.00 0.00 43 ILE A C 20
ATOM 28375 O O . ILE A 1 43 ? 5.964 7.875 4.087 1.00 0.00 43 ILE A O 20
ATOM 28391 N N . VAL A 1 44 ? 7.683 9.230 3.478 1.00 0.00 44 VAL A N 20
ATOM 28392 C CA . VAL A 1 44 ? 8.330 9.244 4.808 1.00 0.00 44 VAL A CA 20
ATOM 28393 C C . VAL A 1 44 ? 7.374 9.750 5.915 1.00 0.00 44 VAL A C 20
ATOM 28394 O O . VAL A 1 44 ? 7.503 9.347 7.080 1.00 0.00 44 VAL A O 20
ATOM 28407 N N . SER A 1 45 ? 6.420 10.626 5.534 1.00 0.00 45 SER A N 20
ATOM 28408 C CA . SER A 1 45 ? 5.344 11.091 6.429 1.00 0.00 45 SER A CA 20
ATOM 28409 C C . SER A 1 45 ? 4.407 9.930 6.826 1.00 0.00 45 SER A C 20
ATOM 28410 O O . SER A 1 45 ? 4.087 9.759 8.003 1.00 0.00 45 SER A O 20
ATOM 28418 N N . LEU A 1 46 ? 3.997 9.113 5.842 1.00 0.00 46 LEU A N 20
ATOM 28419 C CA . LEU A 1 46 ? 3.149 7.916 6.097 1.00 0.00 46 LEU A CA 20
ATOM 28420 C C . LEU A 1 46 ? 3.877 6.887 6.998 1.00 0.00 46 LEU A C 20
ATOM 28421 O O . LEU A 1 46 ? 3.277 6.316 7.920 1.00 0.00 46 LEU A O 20
ATOM 28437 N N . GLU A 1 47 ? 5.180 6.702 6.733 1.00 0.00 47 GLU A N 20
ATOM 28438 C CA . GLU A 1 47 ? 6.036 5.728 7.442 1.00 0.00 47 GLU A CA 20
ATOM 28439 C C . GLU A 1 47 ? 6.097 6.025 8.951 1.00 0.00 47 GLU A C 20
ATOM 28440 O O . GLU A 1 47 ? 5.825 5.145 9.769 1.00 0.00 47 GLU A O 20
ATOM 28452 N N . VAL A 1 48 ? 6.444 7.275 9.303 1.00 0.00 48 VAL A N 20
ATOM 28453 C CA . VAL A 1 48 ? 6.621 7.690 10.708 1.00 0.00 48 VAL A CA 20
ATOM 28454 C C . VAL A 1 48 ? 5.288 7.711 11.498 1.00 0.00 48 VAL A C 20
ATOM 28455 O O . VAL A 1 48 ? 5.247 7.273 12.649 1.00 0.00 48 VAL A O 20
ATOM 28468 N N . HIS A 1 49 ? 4.212 8.232 10.869 1.00 0.00 49 HIS A N 20
ATOM 28469 C CA . HIS A 1 49 ? 2.893 8.401 11.521 1.00 0.00 49 HIS A CA 20
ATOM 28470 C C . HIS A 1 49 ? 2.251 7.048 11.897 1.00 0.00 49 HIS A C 20
ATOM 28471 O O . HIS A 1 49 ? 1.837 6.856 13.041 1.00 0.00 49 HIS A O 20
ATOM 28486 N N . TYR A 1 50 ? 2.172 6.126 10.928 1.00 0.00 50 TYR A N 20
ATOM 28487 C CA . TYR A 1 50 ? 1.461 4.827 11.104 1.00 0.00 50 TYR A CA 20
ATOM 28488 C C . TYR A 1 50 ? 2.420 3.682 11.478 1.00 0.00 50 TYR A C 20
ATOM 28489 O O . TYR A 1 50 ? 1.969 2.552 11.709 1.00 0.00 50 TYR A O 20
ATOM 28507 N N . LYS A 1 51 ? 3.738 3.997 11.553 1.00 0.00 51 LYS A N 20
ATOM 28508 C CA . LYS A 1 51 ? 4.818 3.014 11.824 1.00 0.00 51 LYS A CA 20
ATOM 28509 C C . LYS A 1 51 ? 4.820 1.890 10.768 1.00 0.00 51 LYS A C 20
ATOM 28510 O O . LYS A 1 51 ? 5.197 0.755 11.054 1.00 0.00 51 LYS A O 20
ATOM 28529 N N . ILE A 1 52 ? 4.460 2.250 9.523 1.00 0.00 52 ILE A N 20
ATOM 28530 C CA . ILE A 1 52 ? 4.334 1.295 8.405 1.00 0.00 52 ILE A CA 20
ATOM 28531 C C . ILE A 1 52 ? 5.610 1.331 7.554 1.00 0.00 52 ILE A C 20
ATOM 28532 O O . ILE A 1 52 ? 6.507 2.140 7.817 1.00 0.00 52 ILE A O 20
ATOM 28548 N N . LYS A 1 53 ? 5.680 0.447 6.548 1.00 0.00 53 LYS A N 20
ATOM 28549 C CA . LYS A 1 53 ? 6.866 0.286 5.697 1.00 0.00 53 LYS A CA 20
ATOM 28550 C C . LYS A 1 53 ? 6.445 -0.055 4.260 1.00 0.00 53 LYS A C 20
ATOM 28551 O O . LYS A 1 53 ? 5.936 -1.152 4.016 1.00 0.00 53 LYS A O 20
ATOM 28570 N N . PHE A 1 54 ? 6.630 0.890 3.324 1.00 0.00 54 PHE A N 20
ATOM 28571 C CA . PHE A 1 54 ? 6.484 0.620 1.886 1.00 0.00 54 PHE A CA 20
ATOM 28572 C C . PHE A 1 54 ? 7.772 -0.017 1.355 1.00 0.00 54 PHE A C 20
ATOM 28573 O O . PHE A 1 54 ? 8.877 0.437 1.680 1.00 0.00 54 PHE A O 20
ATOM 28590 N N . ALA A 1 55 ? 7.613 -1.083 0.567 1.00 0.00 55 ALA A N 20
ATOM 28591 C CA . ALA A 1 55 ? 8.700 -1.646 -0.234 1.00 0.00 55 ALA A CA 20
ATOM 28592 C C . ALA A 1 55 ? 8.674 -0.925 -1.591 1.00 0.00 55 ALA A C 20
ATOM 28593 O O . ALA A 1 55 ? 7.587 -0.723 -2.153 1.00 0.00 55 ALA A O 20
ATOM 28600 N N . LEU A 1 56 ? 9.861 -0.534 -2.093 1.00 0.00 56 LEU A N 20
ATOM 28601 C CA . LEU A 1 56 ? 10.022 0.298 -3.311 1.00 0.00 56 LEU A CA 20
ATOM 28602 C C . LEU A 1 56 ? 9.303 -0.324 -4.538 1.00 0.00 56 LEU A C 20
ATOM 28603 O O . LEU A 1 56 ? 8.753 0.409 -5.366 1.00 0.00 56 LEU A O 20
ATOM 28619 N N . GLY A 1 57 ? 9.272 -1.671 -4.602 1.00 0.00 57 GLY A N 20
ATOM 28620 C CA . GLY A 1 57 ? 8.568 -2.393 -5.672 1.00 0.00 57 GLY A CA 20
ATOM 28621 C C . GLY A 1 57 ? 7.065 -2.108 -5.697 1.00 0.00 57 GLY A C 20
ATOM 28622 O O . GLY A 1 57 ? 6.498 -1.802 -6.756 1.00 0.00 57 GLY A O 20
ATOM 28626 N N . GLU A 1 58 ? 6.440 -2.175 -4.499 1.00 0.00 58 GLU A N 20
ATOM 28627 C CA . GLU A 1 58 ? 5.002 -1.863 -4.297 1.00 0.00 58 GLU A CA 20
ATOM 28628 C C . GLU A 1 58 ? 4.727 -0.386 -4.630 1.00 0.00 58 GLU A C 20
ATOM 28629 O O . GLU A 1 58 ? 3.705 -0.044 -5.226 1.00 0.00 58 GLU A O 20
ATOM 28641 N N . LEU A 1 59 ? 5.695 0.462 -4.251 1.00 0.00 59 LEU A N 20
ATOM 28642 C CA . LEU A 1 59 ? 5.587 1.915 -4.268 1.00 0.00 59 LEU A CA 20
ATOM 28643 C C . LEU A 1 59 ? 5.499 2.462 -5.710 1.00 0.00 59 LEU A C 20
ATOM 28644 O O . LEU A 1 59 ? 4.770 3.423 -5.974 1.00 0.00 59 LEU A O 20
ATOM 28660 N N . GLN A 1 60 ? 6.254 1.841 -6.634 1.00 0.00 60 GLN A N 20
ATOM 28661 C CA . GLN A 1 60 ? 6.203 2.188 -8.074 1.00 0.00 60 GLN A CA 20
ATOM 28662 C C . GLN A 1 60 ? 4.888 1.736 -8.746 1.00 0.00 60 GLN A C 20
ATOM 28663 O O . GLN A 1 60 ? 4.529 2.241 -9.817 1.00 0.00 60 GLN A O 20
ATOM 28677 N N . LYS A 1 61 ? 4.185 0.788 -8.105 1.00 0.00 61 LYS A N 20
ATOM 28678 C CA . LYS A 1 61 ? 2.863 0.308 -8.570 1.00 0.00 61 LYS A CA 20
ATOM 28679 C C . LYS A 1 61 ? 1.736 1.219 -8.058 1.00 0.00 61 LYS A C 20
ATOM 28680 O O . LYS A 1 61 ? 0.578 1.068 -8.473 1.00 0.00 61 LYS A O 20
ATOM 28699 N N . LEU A 1 62 ? 2.075 2.168 -7.159 1.00 0.00 62 LEU A N 20
ATOM 28700 C CA . LEU A 1 62 ? 1.099 3.109 -6.602 1.00 0.00 62 LEU A CA 20
ATOM 28701 C C . LEU A 1 62 ? 0.950 4.283 -7.566 1.00 0.00 62 LEU A C 20
ATOM 28702 O O . LEU A 1 62 ? 1.724 5.225 -7.523 1.00 0.00 62 LEU A O 20
ATOM 28718 N N . LYS A 1 63 ? -0.023 4.149 -8.481 1.00 0.00 63 LYS A N 20
ATOM 28719 C CA . LYS A 1 63 ? -0.259 5.068 -9.609 1.00 0.00 63 LYS A CA 20
ATOM 28720 C C . LYS A 1 63 ? -0.974 6.348 -9.128 1.00 0.00 63 LYS A C 20
ATOM 28721 O O . LYS A 1 63 ? -0.804 7.416 -9.721 1.00 0.00 63 LYS A O 20
ATOM 28740 N N . ASN A 1 64 ? -1.751 6.237 -8.040 1.00 0.00 64 ASN A N 20
ATOM 28741 C CA . ASN A 1 64 ? -2.561 7.352 -7.508 1.00 0.00 64 ASN A CA 20
ATOM 28742 C C . ASN A 1 64 ? -2.935 7.119 -6.030 1.00 0.00 64 ASN A C 20
ATOM 28743 O O . ASN A 1 64 ? -2.532 6.118 -5.433 1.00 0.00 64 ASN A O 20
ATOM 28754 N N . VAL A 1 65 ? -3.692 8.078 -5.443 1.00 0.00 65 VAL A N 20
ATOM 28755 C CA . VAL A 1 65 ? -4.124 8.062 -4.018 1.00 0.00 65 VAL A CA 20
ATOM 28756 C C . VAL A 1 65 ? -5.123 6.920 -3.760 1.00 0.00 65 VAL A C 20
ATOM 28757 O O . VAL A 1 65 ? -5.297 6.494 -2.623 1.00 0.00 65 VAL A O 20
ATOM 28770 N N . GLY A 1 66 ? -5.749 6.418 -4.834 1.00 0.00 66 GLY A N 20
ATOM 28771 C CA . GLY A 1 66 ? -6.567 5.206 -4.767 1.00 0.00 66 GLY A CA 20
ATOM 28772 C C . GLY A 1 66 ? -5.720 3.993 -4.395 1.00 0.00 66 GLY A C 20
ATOM 28773 O O . GLY A 1 66 ? -6.122 3.176 -3.566 1.00 0.00 66 GLY A O 20
ATOM 28777 N N . ASP A 1 67 ? -4.508 3.929 -4.986 1.00 0.00 67 ASP A N 20
ATOM 28778 C CA . ASP A 1 67 ? -3.512 2.896 -4.665 1.00 0.00 67 ASP A CA 20
ATOM 28779 C C . ASP A 1 67 ? -2.952 3.100 -3.260 1.00 0.00 67 ASP A C 20
ATOM 28780 O O . ASP A 1 67 ? -2.776 2.128 -2.547 1.00 0.00 67 ASP A O 20
ATOM 28789 N N . LEU A 1 68 ? -2.661 4.363 -2.864 1.00 0.00 68 LEU A N 20
ATOM 28790 C CA . LEU A 1 68 ? -2.214 4.686 -1.480 1.00 0.00 68 LEU A CA 20
ATOM 28791 C C . LEU A 1 68 ? -3.290 4.297 -0.453 1.00 0.00 68 LEU A C 20
ATOM 28792 O O . LEU A 1 68 ? -2.971 3.826 0.627 1.00 0.00 68 LEU A O 20
ATOM 28808 N N . ALA A 1 69 ? -4.562 4.490 -0.815 1.00 0.00 69 ALA A N 20
ATOM 28809 C CA . ALA A 1 69 ? -5.705 4.210 0.065 1.00 0.00 69 ALA A CA 20
ATOM 28810 C C . ALA A 1 69 ? -5.718 2.725 0.453 1.00 0.00 69 ALA A C 20
ATOM 28811 O O . ALA A 1 69 ? -5.635 2.374 1.636 1.00 0.00 69 ALA A O 20
ATOM 28818 N N . ASP A 1 70 ? -5.738 1.884 -0.591 1.00 0.00 70 ASP A N 20
ATOM 28819 C CA . ASP A 1 70 ? -5.703 0.423 -0.455 1.00 0.00 70 ASP A CA 20
ATOM 28820 C C . ASP A 1 70 ? -4.406 -0.032 0.237 1.00 0.00 70 ASP A C 20
ATOM 28821 O O . ASP A 1 70 ? -4.474 -0.763 1.200 1.00 0.00 70 ASP A O 20
ATOM 28830 N N . LEU A 1 71 ? -3.248 0.488 -0.218 1.00 0.00 71 LEU A N 20
ATOM 28831 C CA . LEU A 1 71 ? -1.904 -0.017 0.179 1.00 0.00 71 LEU A CA 20
ATOM 28832 C C . LEU A 1 71 ? -1.588 0.295 1.659 1.00 0.00 71 LEU A C 20
ATOM 28833 O O . LEU A 1 71 ? -1.150 -0.597 2.396 1.00 0.00 71 LEU A O 20
ATOM 28849 N N . VAL A 1 72 ? -1.797 1.559 2.077 1.00 0.00 72 VAL A N 20
ATOM 28850 C CA . VAL A 1 72 ? -1.642 1.977 3.492 1.00 0.00 72 VAL A CA 20
ATOM 28851 C C . VAL A 1 72 ? -2.578 1.151 4.397 1.00 0.00 72 VAL A C 20
ATOM 28852 O O . VAL A 1 72 ? -2.182 0.733 5.484 1.00 0.00 72 VAL A O 20
ATOM 28865 N N . ASP A 1 73 ? -3.800 0.873 3.899 1.00 0.00 73 ASP A N 20
ATOM 28866 C CA . ASP A 1 73 ? -4.802 0.063 4.623 1.00 0.00 73 ASP A CA 20
ATOM 28867 C C . ASP A 1 73 ? -4.381 -1.428 4.674 1.00 0.00 73 ASP A C 20
ATOM 28868 O O . ASP A 1 73 ? -4.685 -2.127 5.639 1.00 0.00 73 ASP A O 20
ATOM 28877 N N . LYS A 1 74 ? -3.659 -1.887 3.630 1.00 0.00 74 LYS A N 20
ATOM 28878 C CA . LYS A 1 74 ? -3.081 -3.255 3.587 1.00 0.00 74 LYS A CA 20
ATOM 28879 C C . LYS A 1 74 ? -2.007 -3.382 4.676 1.00 0.00 74 LYS A C 20
ATOM 28880 O O . LYS A 1 74 ? -1.875 -4.432 5.301 1.00 0.00 74 LYS A O 20
ATOM 28899 N N . LYS A 1 75 ? -1.272 -2.275 4.906 1.00 0.00 75 LYS A N 20
ATOM 28900 C CA . LYS A 1 75 ? -0.248 -2.186 5.958 1.00 0.00 75 LYS A CA 20
ATOM 28901 C C . LYS A 1 75 ? -0.912 -2.187 7.349 1.00 0.00 75 LYS A C 20
ATOM 28902 O O . LYS A 1 75 ? -0.411 -2.830 8.272 1.00 0.00 75 LYS A O 20
ATOM 28921 N N . LEU A 1 76 ? -2.059 -1.478 7.467 1.00 0.00 76 LEU A N 20
ATOM 28922 C CA . LEU A 1 76 ? -2.861 -1.411 8.717 1.00 0.00 76 LEU A CA 20
ATOM 28923 C C . LEU A 1 76 ? -3.514 -2.779 9.024 1.00 0.00 76 LEU A C 20
ATOM 28924 O O . LEU A 1 76 ? -3.750 -3.112 10.191 1.00 0.00 76 LEU A O 20
ATOM 28940 N N . ALA A 1 77 ? -3.790 -3.555 7.962 1.00 0.00 77 ALA A N 20
ATOM 28941 C CA . ALA A 1 77 ? -4.271 -4.945 8.069 1.00 0.00 77 ALA A CA 20
ATOM 28942 C C . ALA A 1 77 ? -3.113 -5.878 8.469 1.00 0.00 77 ALA A C 20
ATOM 28943 O O . ALA A 1 77 ? -3.314 -6.864 9.177 1.00 0.00 77 ALA A O 20
ATOM 28950 N N . ARG A 1 78 ? -1.886 -5.540 8.014 1.00 0.00 78 ARG A N 20
ATOM 28951 C CA . ARG A 1 78 ? -0.656 -6.255 8.427 1.00 0.00 78 ARG A CA 20
ATOM 28952 C C . ARG A 1 78 ? -0.258 -5.891 9.870 1.00 0.00 78 ARG A C 20
ATOM 28953 O O . ARG A 1 78 ? 0.607 -6.553 10.450 1.00 0.00 78 ARG A O 20
ATOM 28974 N N . LYS A 1 79 ? -0.853 -4.807 10.420 1.00 0.00 79 LYS A N 20
ATOM 28975 C CA . LYS A 1 79 ? -0.695 -4.453 11.841 1.00 0.00 79 LYS A CA 20
ATOM 28976 C C . LYS A 1 79 ? -1.704 -5.235 12.700 1.00 0.00 79 LYS A C 20
ATOM 28977 O O . LYS A 1 79 ? -1.321 -6.189 13.390 1.00 0.00 79 LYS A O 20
ATOM 28996 N N . LEU A 1 80 ? -3.008 -4.841 12.600 1.00 0.00 80 LEU A N 20
ATOM 28997 C CA . LEU A 1 80 ? -4.092 -5.272 13.530 1.00 0.00 80 LEU A CA 20
ATOM 28998 C C . LEU A 1 80 ? -3.595 -5.299 14.987 1.00 0.00 80 LEU A C 20
ATOM 28999 O O . LEU A 1 80 ? -3.844 -6.249 15.735 1.00 0.00 80 LEU A O 20
ATOM 29015 N N . GLU A 1 81 ? -2.891 -4.222 15.351 1.00 0.00 81 GLU A N 20
ATOM 29016 C CA . GLU A 1 81 ? -2.082 -4.135 16.575 1.00 0.00 81 GLU A CA 20
ATOM 29017 C C . GLU A 1 81 ? -2.989 -4.198 17.819 1.00 0.00 81 GLU A C 20
ATOM 29018 O O . GLU A 1 81 ? -4.112 -3.672 17.793 1.00 0.00 81 GLU A O 20
ATOM 29030 N N . HIS A 1 82 ? -2.475 -4.858 18.878 1.00 0.00 82 HIS A N 20
ATOM 29031 C CA . HIS A 1 82 ? -3.165 -5.068 20.168 1.00 0.00 82 HIS A CA 20
ATOM 29032 C C . HIS A 1 82 ? -3.786 -3.758 20.708 1.00 0.00 82 HIS A C 20
ATOM 29033 O O . HIS A 1 82 ? -5.003 -3.701 20.948 1.00 0.00 82 HIS A O 20
ATOM 29048 N N . HIS A 1 83 ? -2.929 -2.717 20.848 1.00 0.00 83 HIS A N 20
ATOM 29049 C CA . HIS A 1 83 ? -3.321 -1.371 21.327 1.00 0.00 83 HIS A CA 20
ATOM 29050 C C . HIS A 1 83 ? -2.085 -0.456 21.446 1.00 0.00 83 HIS A C 20
ATOM 29051 O O . HIS A 1 83 ? -2.162 0.741 21.128 1.00 0.00 83 HIS A O 20
ATOM 29066 N N . HIS A 1 84 ? -0.957 -1.052 21.909 1.00 0.00 84 HIS A N 20
ATOM 29067 C CA . HIS A 1 84 ? 0.249 -0.326 22.383 1.00 0.00 84 HIS A CA 20
ATOM 29068 C C . HIS A 1 84 ? -0.103 0.591 23.577 1.00 0.00 84 HIS A C 20
ATOM 29069 O O . HIS A 1 84 ? 0.084 0.218 24.740 1.00 0.00 84 HIS A O 20
ATOM 29084 N N . HIS A 1 85 ? -0.626 1.783 23.241 1.00 0.00 85 HIS A N 20
ATOM 29085 C CA . HIS A 1 85 ? -0.999 2.859 24.181 1.00 0.00 85 HIS A CA 20
ATOM 29086 C C . HIS A 1 85 ? -1.632 4.025 23.385 1.00 0.00 85 HIS A C 20
ATOM 29087 O O . HIS A 1 85 ? -1.807 5.130 23.912 1.00 0.00 85 HIS A O 20
ATOM 29102 N N . HIS A 1 86 ? -1.998 3.754 22.113 1.00 0.00 86 HIS A N 20
ATOM 29103 C CA . HIS A 1 86 ? -2.430 4.779 21.155 1.00 0.00 86 HIS A CA 20
ATOM 29104 C C . HIS A 1 86 ? -3.558 4.205 20.285 1.00 0.00 86 HIS A C 20
ATOM 29105 O O . HIS A 1 86 ? -3.298 3.672 19.199 1.00 0.00 86 HIS A O 20
ATOM 29120 N N . HIS A 1 87 ? -4.788 4.247 20.835 1.00 0.00 87 HIS A N 20
ATOM 29121 C CA . HIS A 1 87 ? -6.037 3.906 20.136 1.00 0.00 87 HIS A CA 20
ATOM 29122 C C . HIS A 1 87 ? -7.212 4.103 21.128 1.00 0.00 87 HIS A C 20
ATOM 29123 O O . HIS A 1 87 ? -7.383 3.253 22.030 1.00 0.00 87 HIS A O 20
#

Radius of gyration: 12.43 Å; Cα contacts (8 Å, |Δi|>4): 86; chains: 1; bounding box: 22×32×30 Å

CATH classification: 1.10.1200.10

Solvent-accessible surface area: 5946 Å² total; per-residue (Å²): 188,95,4,44,118,36,0,19,81,22,0,80,141,40,21,127,67,121,99,22,97,10,60,131,140,16,8,45,136,96,19,150,64,22,77,97,124,20,44,103,59,0,11,77,20,0,32,73,107,42,64,0,140,20,56,118,51,46,26,140,145,12,150,35,0,1,38,2,4,55,28,0,31,129,38,45,46,154,70,131,88,178,150,175,130,126,119

Secondary structure (DSSP, 8-state):
--HHHHHHHHHHHHTT-SS----TT--GGG-TT--HHHHHHHHHHHHHHS-----HHHHTT-SSHHHHHHHHHHHHHHHHSS-----

Nearest PDB structures (foldseek):
  2lml-assembly1_A  TM=9.121E-01  e=7.838E-12  Geobacter metallireducens GS-15
  1l0i-assembly1_A  TM=8.549E-01  e=3.042E-03  Escherichia coli
  7l4l-assembly1_C  TM=8.561E-01  e=4.359E-03  Escherichia coli K-12
  6u0j-assembly1_B  TM=8.461E-01  e=4.359E-03  Escherichia coli str. K-12 substr. DH10B
  7pdi-assembly1_A  TM=8.569E-01  e=6.245E-03  Pseudomonas putida KT2440

Sequence (87 aa):
MPTLDALTPIFRQVFDDDSIVLTRETSANDIDAWDSLSHMNLIVSLEVHYKIKFALGELQKLKNVGDLADLVDKKLARKLEHHHHHHMPTLDALTPIFRQVFDDDSIVLTRETSANDIDAWDSLSHMNLIVSLEVHYKIKFALGELQKLKNVGDLADLVDKKLARKLEHHHHHHMPTLDALTPIFRQVFDDDSIVLTRETSANDIDAWDSLSHMNLIVSLEVHYKIKFALGELQKLKNVGDLADLVDKKLARKLEHHHHHHMPTLDALTPIFRQVFDDDSIVLTRETSANDIDAWDSLSHMNLIVSLEVHYKIKFALGELQKLKNVGDLADLVDKKLARKLEHHHHHHMPTLDALTPIFRQVFDDDSIVLTRETSANDIDAWDSLSHMNLIVSLEVHYKIKFALGELQKLKNVGDLADLVDKKLARKLEHHHHHHMPTLDALTPIFRQVFDDDSIVLTRETSANDIDAWDSLSHMNLIVSLEVHYKIKFALGELQKLKNVGDLADLVDKKLARKLEHHHHHHMPTLDALTPIFRQVFDDDSIVLTRETSANDIDAWDSLSHMNLIVSLEVHYKIKFALGELQKLKNVGDLADLVDKKLARKLEHHHHHHMPTLDALTPIFRQVFDDDSIVLTRETSANDIDAWDSLSHMNLIVSLEVHYKIKFALGELQKLKNVGDLADLVDKKLARKLEHHHHHHMPTLDALTPIFRQVFDDDSIVLTRETSANDIDAWDSLSHMNLIVSLEVHYKIKFALGELQKLKNVGDLADLVDKKLARKLEHHHHHHMPTLDALTPIFRQVFDDDSIVLTRETSANDIDAWDSLSHMNLIVSLEVHYKIKFALGELQKLKNVGDLADLVDKKLARKLEHHHHHHMPTLDALTPIFRQVFDDDSIVLTRETSANDIDAWDSLSHMNLIVSLEVHYKIKFALGELQKLKNVGDLADLVDKKLARKLEHHHHHHMPTLDALTPIFRQVFDDDSIVLTRETSANDIDAWDSLSHMNLIVSLEVHYKIKFALGELQKLKNVGDLADLVDKKLARKLEHHHHHHMPTLDALTPIFRQVFDDDSIVLTRETSANDIDAWDSLSHMNLIVSLEVHYKIKFALGELQKLKNVGDLADLVDKKLARKLEHHHHHHMPTLDALTPIFRQVFDDDSIVLTRETSANDIDAWDSLSHMNLIVSLEVHYKIKFALGELQKLKNVGDLADLVDKKLARKLEHHHHHHMPTLDALTPIFRQVFDDDSIVLTRETSANDIDAWDSLSHMNLIVSLEVHYKIKFALGELQKLKNVGDLADLVDKKLARKLEHHHHHHMPTLDALTPIFRQVFDDDSIVLTRETSANDIDAWDSLSHMNLIVSLEVHYKIKFALGELQKLKNVGDLADLVDKKLARKLEHHHHHHMPTLDALTPIFRQVFDDDSIVLTRETSANDIDAWDSLSHMNLIVSLEVHYKIKFALGELQKLKNVGDLADLVDKKLARKLEHHHHHHMPTLDALTPIFRQVFDDDSIVLTRETSANDIDAWDSLSHMNLIVSLEVHYKIKFALGELQKLKNVGDLADLVDKKLARKLEHHHHHHMPTLDALTPIFRQVFDDDSIVLTRETSANDIDAWDSLSHMNLIVSLEVHYKIKFALGELQKLKNVGDLADLVDKKLARKLEHHHHHHMPTLDALTPIFRQVFDDDSIVLTRETSANDIDAWDSLSHMNLIVSLEVHYKIKFALGELQKLKNVGDLADLVDKKLARKLEHHHHHH

Organism: Geobacter metallireducens (strain ATCC 53774 / DSM 7210 / GS-15) (NCBI:txid269799)

Foldseek 3Di:
DCQVVVLLVLLCVLLVHNPDDFDLQAFCVVPVSCDPVSLVSSVVSLCVPVVFDDDVVLSVVCGHSNSSRVVSVVRVVVPVDPQVPPD

InterPro domains:
  IPR009081 Phosphopantetheine binding ACP domain [PF00550] (35-72)
  IPR036736 ACP-like superfamily [G3DSA:1.10.1200.10] (1-79)
  IPR036736 ACP-like superfamily [SSF47336] (4-76)